Protein 3SJL (pdb70)

Nearest PDB structures (foldseek):
  2j57-assembly1_M  TM=1.000E+00  e=5.718E-24  Paracoccus denitrificans
  2j55-assembly1_L  TM=9.990E-01  e=5.718E-24  Paracoccus denitrificans
  1mae-assembly1_L  TM=1.003E+00  e=5.117E-23  Paracoccus versutus
  2iuv-assembly1_D  TM=9.631E-01  e=2.488E-12  Alcaligenes faecalis
  2iaa-assembly1_B  TM=9.401E-01  e=2.196E-12  Alcaligenes faecalis

Organism: Paracoccus denitrificans (strain Pd 1222) (NCBI:txid318586)

Structure (mmCIF, N/CA/C/O backbone):
data_3SJL
#
_entry.id   3SJL
#
_cell.length_a   55.606
_cell.length_b   89.001
_cell.length_c   104.812
_cell.angle_alpha   67.05
_cell.angle_beta   79.51
_cell.angle_gamma   79.72
#
_symmetry.space_group_name_H-M   'P 1'
#
loop_
_entity.id
_entity.type
_entity.pdbx_description
1 polymer 'Methylamine utilization protein mauG'
2 polymer 'Methylamine dehydrogenase light chain'
3 polymer 'Methylamine dehydrogenase heavy chain'
4 non-polymer 'CALCIUM ION'
5 non-polymer 'SODIUM ION'
6 non-polymer 'HEME C'
7 non-polymer DI(HYDROXYETHYL)ETHER
8 non-polymer 1,2-ETHANEDIOL
9 non-polymer '2-(N-MORPHOLINO)-ETHANESULFONIC ACID'
10 water water
#
loop_
_atom_site.group_PDB
_atom_site.id
_atom_site.type_symbol
_atom_site.label_atom_id
_atom_site.label_alt_id
_atom_site.label_comp_id
_atom_site.label_asym_id
_atom_site.label_entity_id
_atom_site.label_seq_id
_atom_site.pdbx_PDB_ins_code
_atom_site.Cartn_x
_atom_site.Cartn_y
_atom_site.Cartn_z
_atom_site.occupancy
_atom_site.B_iso_or_equiv
_atom_site.auth_seq_id
_atom_site.auth_comp_id
_atom_site.auth_asym_id
_atom_site.auth_atom_id
_atom_site.pdbx_PDB_model_num
ATOM 1 N N . PRO A 1 5 ? 3.357 -50.173 91.759 1.00 61.81 5 PRO A N 1
ATOM 2 C CA . PRO A 1 5 ? 4.331 -51.048 92.514 1.00 61.39 5 PRO A CA 1
ATOM 3 C C . PRO A 1 5 ? 5.796 -50.817 92.015 1.00 59.81 5 PRO A C 1
ATOM 4 O O . PRO A 1 5 ? 6.307 -49.673 92.131 1.00 58.36 5 PRO A O 1
ATOM 6 N N . ALA A 1 6 ? 6.434 -51.869 91.463 1.00 57.72 6 ALA A N 1
ATOM 7 C CA . ALA A 1 6 ? 7.844 -51.844 91.017 1.00 54.70 6 ALA A CA 1
ATOM 8 C C . ALA A 1 6 ? 8.174 -50.829 89.878 1.00 51.94 6 ALA A C 1
ATOM 9 O O . ALA A 1 6 ? 9.291 -50.422 89.795 1.00 48.69 6 ALA A O 1
ATOM 11 N N . ASP A 1 7 ? 7.212 -50.475 88.998 1.00 49.90 7 ASP A N 1
ATOM 12 C CA . ASP A 1 7 ? 7.403 -49.395 87.966 1.00 46.60 7 ASP A CA 1
ATOM 13 C C . ASP A 1 7 ? 7.766 -48.071 88.641 1.00 42.58 7 ASP A C 1
ATOM 14 O O . ASP A 1 7 ? 8.838 -47.445 88.350 1.00 36.23 7 ASP A O 1
ATOM 19 N N . ASP A 1 8 ? 6.846 -47.664 89.535 1.00 38.97 8 ASP A N 1
ATOM 20 C CA . ASP A 1 8 ? 7.047 -46.435 90.242 1.00 35.46 8 ASP A CA 1
ATOM 21 C C . ASP A 1 8 ? 8.294 -46.540 91.123 1.00 31.63 8 ASP A C 1
ATOM 22 O O . ASP A 1 8 ? 9.085 -45.583 91.143 1.00 26.49 8 ASP A O 1
ATOM 27 N N . ALA A 1 9 ? 8.446 -47.659 91.844 1.00 27.15 9 ALA A N 1
ATOM 28 C CA . ALA A 1 9 ? 9.561 -47.761 92.802 1.00 25.32 9 ALA A CA 1
ATOM 29 C C . ALA A 1 9 ? 10.868 -47.786 92.040 1.00 22.04 9 ALA A C 1
ATOM 30 O O . ALA A 1 9 ? 11.866 -47.247 92.512 1.00 20.62 9 ALA A O 1
ATOM 32 N N . LEU A 1 10 ? 10.872 -48.462 90.876 1.00 20.70 10 LEU A N 1
ATOM 33 C CA . LEU A 1 10 ? 12.147 -48.548 90.161 1.00 19.84 10 LEU A CA 1
ATOM 34 C C . LEU A 1 10 ? 12.573 -47.151 89.718 1.00 18.53 10 LEU A C 1
ATOM 35 O O . LEU A 1 10 ? 13.765 -46.742 89.894 1.00 17.11 10 LEU A O 1
ATOM 40 N N . ALA A 1 11 ? 11.650 -46.390 89.100 1.00 18.42 11 ALA A N 1
ATOM 41 C CA . ALA A 1 11 ? 11.976 -45.014 88.721 1.00 19.17 11 ALA A CA 1
ATOM 42 C C . ALA A 1 11 ? 12.406 -44.163 89.917 1.00 18.97 11 ALA A C 1
ATOM 43 O O . ALA A 1 11 ? 13.310 -43.313 89.772 1.00 20.54 11 ALA A O 1
ATOM 45 N N . ALA A 1 12 ? 11.777 -44.370 91.058 1.00 18.76 12 ALA A N 1
ATOM 46 C CA . ALA A 1 12 ? 12.065 -43.526 92.248 1.00 18.26 12 ALA A CA 1
ATOM 47 C C . ALA A 1 12 ? 13.469 -43.799 92.724 1.00 19.63 12 ALA A C 1
ATOM 48 O O . ALA A 1 12 ? 14.160 -42.868 93.301 1.00 18.58 12 ALA A O 1
ATOM 50 N N . LEU A 1 13 ? 13.882 -45.077 92.612 1.00 17.30 13 LEU A N 1
ATOM 51 C CA . LEU A 1 13 ? 15.296 -45.402 92.963 1.00 16.27 13 LEU A CA 1
ATOM 52 C C . LEU A 1 13 ? 16.210 -44.717 91.993 1.00 15.98 13 LEU A C 1
ATOM 53 O O . LEU A 1 13 ? 17.276 -44.193 92.390 1.00 16.27 13 LEU A O 1
ATOM 58 N N . GLY A 1 14 ? 15.873 -44.750 90.676 1.00 15.46 14 GLY A N 1
ATOM 59 C CA . GLY A 1 14 ? 16.703 -44.057 89.675 1.00 15.36 14 GLY A CA 1
ATOM 60 C C . GLY A 1 14 ? 16.761 -42.558 89.992 1.00 16.96 14 GLY A C 1
ATOM 61 O O . GLY A 1 14 ? 17.818 -41.929 89.756 1.00 16.13 14 GLY A O 1
ATOM 62 N N . ALA A 1 15 ? 15.644 -41.999 90.461 1.00 15.38 15 ALA A N 1
ATOM 63 C CA . ALA A 1 15 ? 15.644 -40.510 90.794 1.00 15.57 15 ALA A CA 1
ATOM 64 C C . ALA A 1 15 ? 16.655 -40.154 91.915 1.00 17.82 15 ALA A C 1
ATOM 65 O O . ALA A 1 15 ? 17.344 -39.131 91.847 1.00 18.14 15 ALA A O 1
ATOM 67 N N . GLN A 1 16 ? 16.775 -41.094 92.858 1.00 16.68 16 GLN A N 1
ATOM 68 C CA . GLN A 1 16 ? 17.746 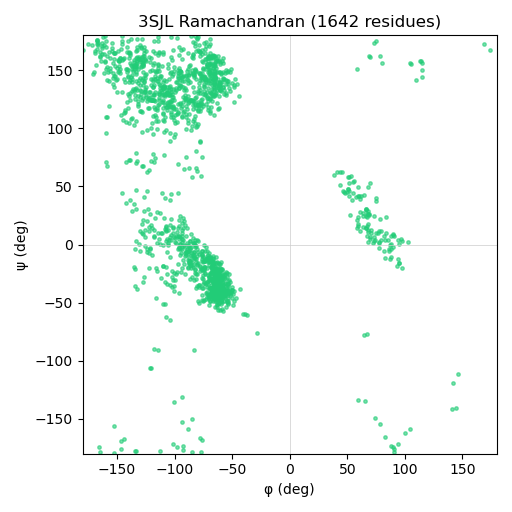-40.916 93.938 1.00 15.47 16 GLN A CA 1
ATOM 69 C C . GLN A 1 16 ? 19.165 -41.018 93.407 1.00 15.76 16 GLN A C 1
ATOM 70 O O . GLN A 1 16 ? 20.064 -40.161 93.673 1.00 15.81 16 GLN A O 1
ATOM 76 N N . LEU A 1 17 ? 19.419 -42.070 92.620 1.00 15.31 17 LEU A N 1
ATOM 77 C CA . LEU A 1 17 ? 20.783 -42.254 92.002 1.00 13.78 17 LEU A CA 1
ATOM 78 C C . LEU A 1 17 ? 21.154 -41.025 91.193 1.00 15.37 17 LEU A C 1
ATOM 79 O O . LEU A 1 17 ? 22.334 -40.695 91.110 1.00 14.71 17 LEU A O 1
ATOM 84 N N . PHE A 1 18 ? 20.186 -40.517 90.425 1.00 14.14 18 PHE A N 1
ATOM 85 C CA . PHE A 1 18 ? 20.494 -39.448 89.425 1.00 15.16 18 PHE A CA 1
ATOM 86 C C . PHE A 1 18 ? 21.072 -38.204 90.072 1.00 14.02 18 PHE A C 1
ATOM 87 O O . PHE A 1 18 ? 21.841 -37.507 89.424 1.00 14.70 18 PHE A O 1
ATOM 95 N N . VAL A 1 19 ? 20.744 -37.965 91.336 1.00 14.36 19 VAL A N 1
ATOM 96 C CA . VAL A 1 19 ? 21.248 -36.766 92.014 1.00 14.94 19 VAL A CA 1
ATOM 97 C C . VAL A 1 19 ? 22.341 -37.029 93.068 1.00 17.13 19 VAL A C 1
ATOM 98 O O . VAL A 1 19 ? 22.724 -36.164 93.806 1.00 16.53 19 VAL A O 1
ATOM 102 N N . ASP A 1 20 ? 22.872 -38.231 93.086 1.00 16.26 20 ASP A N 1
ATOM 103 C CA . ASP A 1 20 ? 23.813 -38.628 94.093 1.00 16.65 20 ASP A CA 1
ATOM 104 C C . ASP A 1 20 ? 25.285 -38.561 93.611 1.00 17.47 20 ASP A C 1
ATOM 105 O O . ASP A 1 20 ? 25.716 -39.364 92.743 1.00 16.63 20 ASP A O 1
ATOM 110 N N . PRO A 1 21 ? 26.077 -37.594 94.181 1.00 17.14 21 PRO A N 1
ATOM 111 C CA . PRO A 1 21 ? 27.505 -37.564 93.745 1.00 15.46 21 PRO A CA 1
ATOM 112 C C . PRO A 1 21 ? 28.302 -38.764 94.169 1.00 14.39 21 PRO A C 1
ATOM 113 O O . PRO A 1 21 ? 29.429 -38.932 93.703 1.00 18.25 21 PRO A O 1
ATOM 117 N N . ALA A 1 22 ? 27.770 -39.596 95.067 1.00 17.79 22 ALA A N 1
ATOM 118 C CA . ALA A 1 22 ? 28.481 -40.852 95.419 1.00 17.60 22 ALA A CA 1
ATOM 119 C C . ALA A 1 22 ? 28.713 -41.798 94.265 1.00 18.85 22 ALA A C 1
ATOM 120 O O . ALA A 1 22 ? 29.508 -42.722 94.367 1.00 20.52 22 ALA A O 1
ATOM 122 N N . LEU A 1 23 ? 28.012 -41.572 93.178 1.00 16.67 23 LEU A N 1
ATOM 123 C CA . LEU A 1 23 ? 28.229 -42.390 91.968 1.00 17.94 23 LEU A CA 1
ATOM 124 C C . LEU A 1 23 ? 29.439 -41.886 91.157 1.00 17.68 23 LEU A C 1
ATOM 125 O O . LEU A 1 23 ? 29.688 -42.433 90.114 1.00 16.68 23 LEU A O 1
ATOM 130 N N . SER A 1 24 ? 30.100 -40.792 91.575 1.00 16.62 24 SER A N 1
ATOM 131 C CA . SER A 1 24 ? 31.239 -40.256 90.739 1.00 15.35 24 SER A CA 1
ATOM 132 C C . SER A 1 24 ? 32.562 -40.602 91.419 1.00 16.36 24 SER A C 1
ATOM 133 O O . SER A 1 24 ? 32.610 -40.684 92.635 1.00 19.27 24 SER A O 1
ATOM 136 N N . ARG A 1 25 ? 33.589 -40.670 90.604 1.00 17.13 25 ARG A N 1
ATOM 137 C CA . ARG A 1 25 ? 34.939 -41.111 91.044 1.00 18.51 25 ARG A CA 1
ATOM 138 C C . ARG A 1 25 ? 35.305 -40.631 92.446 1.00 19.26 25 ARG A C 1
ATOM 139 O O . ARG A 1 25 ? 35.599 -41.472 93.339 1.00 19.07 25 ARG A O 1
ATOM 147 N N . ASN A 1 26 ? 35.336 -39.313 92.611 1.00 18.04 26 ASN A N 1
ATOM 148 C CA . ASN A 1 26 ? 35.724 -38.789 93.942 1.00 18.41 26 ASN A CA 1
ATOM 149 C C . ASN A 1 26 ? 34.560 -38.085 94.680 1.00 19.93 26 ASN A C 1
ATOM 150 O O . ASN A 1 26 ? 34.844 -37.177 95.496 1.00 19.58 26 ASN A O 1
ATOM 155 N N . ALA A 1 27 ? 33.301 -38.486 94.381 1.00 17.68 27 ALA A N 1
ATOM 156 C CA . ALA A 1 27 ? 32.121 -37.957 95.089 1.00 19.37 27 ALA A CA 1
ATOM 157 C C . ALA A 1 27 ? 32.033 -36.421 94.923 1.00 19.12 27 ALA A C 1
ATOM 158 O O . ALA A 1 27 ? 31.846 -35.624 95.865 1.00 21.26 27 ALA A O 1
ATOM 160 N N . THR A 1 28 ? 32.157 -36.020 93.664 1.00 18.29 28 THR A N 1
ATOM 161 C CA . THR A 1 28 ? 32.171 -34.595 93.290 1.00 20.08 28 THR A CA 1
ATOM 162 C C . THR A 1 28 ? 30.945 -34.137 92.503 1.00 19.50 28 THR A C 1
ATOM 163 O O . THR A 1 28 ? 30.626 -32.970 92.447 1.00 20.59 28 THR A O 1
ATOM 167 N N . GLN A 1 29 ? 30.347 -35.037 91.756 1.00 16.55 29 GLN A N 1
ATOM 168 C CA . GLN A 1 29 ? 29.269 -34.641 90.857 1.00 16.88 29 GLN A CA 1
ATOM 169 C C . GLN A 1 29 ? 28.247 -35.753 90.703 1.00 16.65 29 GLN A C 1
ATOM 170 O O . GLN A 1 29 ? 28.554 -36.946 90.920 1.00 16.42 29 GLN A O 1
ATOM 176 N N . SER A 1 30 ? 27.022 -35.378 90.304 1.00 17.27 30 SER A N 1
ATOM 177 C CA . SER A 1 30 ? 25.990 -36.381 90.017 1.00 15.32 30 SER A CA 1
ATOM 178 C C . SER A 1 30 ? 25.634 -36.352 88.520 1.00 16.07 30 SER A C 1
ATOM 179 O O . SER A 1 30 ? 26.056 -35.368 87.834 1.00 15.82 30 SER A O 1
ATOM 182 N N . CYS A 1 31 ? 24.728 -37.221 88.044 1.00 16.52 31 CYS A N 1
ATOM 183 C CA . CYS A 1 31 ? 24.264 -37.124 86.652 1.00 15.17 31 CYS A CA 1
ATOM 184 C C . CYS A 1 31 ? 23.625 -35.719 86.489 1.00 14.92 31 CYS A C 1
ATOM 185 O O . CYS A 1 31 ? 23.818 -35.079 85.452 1.00 15.29 31 CYS A O 1
ATOM 188 N N . ALA A 1 32 ? 22.948 -35.213 87.535 1.00 14.66 32 ALA A N 1
ATOM 189 C CA . ALA A 1 32 ? 22.312 -33.858 87.508 1.00 14.07 32 ALA A CA 1
ATOM 190 C C . ALA A 1 32 ? 23.280 -32.672 87.330 1.00 14.82 32 ALA A C 1
ATOM 191 O O . ALA A 1 32 ? 22.843 -31.608 86.969 1.00 15.55 32 ALA A O 1
ATOM 193 N N . THR A 1 33 ? 24.559 -32.884 87.632 1.00 15.55 33 THR A N 1
ATOM 194 C CA . THR A 1 33 ? 25.565 -31.802 87.490 1.00 16.53 33 THR A CA 1
ATOM 195 C C . THR A 1 33 ? 25.647 -31.374 86.020 1.00 15.57 33 THR A C 1
ATOM 196 O O . THR A 1 33 ? 25.581 -30.117 85.690 1.00 17.49 33 THR A O 1
ATOM 200 N N . CYS A 1 34 ? 25.715 -32.380 85.152 1.00 14.90 34 CYS A N 1
ATOM 201 C CA . CYS A 1 34 ? 25.923 -32.090 83.730 1.00 16.62 34 CYS A CA 1
ATOM 202 C C . CYS A 1 34 ? 24.595 -32.127 83.011 1.00 17.51 34 CYS A C 1
ATOM 203 O O . CYS A 1 34 ? 24.454 -31.483 81.952 1.00 16.43 34 CYS A O 1
ATOM 206 N N . HIS A 1 35 ? 23.640 -32.875 83.575 1.00 14.73 35 HIS A N 1
ATOM 207 C CA . HIS A 1 35 ? 22.333 -32.955 82.843 1.00 16.21 35 HIS A CA 1
ATOM 208 C C . HIS A 1 35 ? 21.321 -32.347 83.850 1.00 15.23 35 HIS A C 1
ATOM 209 O O . HIS A 1 35 ? 20.540 -33.098 84.513 1.00 16.22 35 HIS A O 1
ATOM 216 N N . ASP A 1 36 ? 21.317 -30.991 83.930 1.00 14.88 36 ASP A N 1
ATOM 217 C CA . ASP A 1 36 ? 20.616 -30.318 85.020 1.00 18.55 36 ASP A CA 1
ATOM 218 C C . ASP A 1 36 ? 19.139 -30.178 84.669 1.00 17.85 36 ASP A C 1
ATOM 219 O O . ASP A 1 36 ? 18.798 -29.627 83.601 1.00 18.02 36 ASP A O 1
ATOM 224 N N . PRO A 1 37 ? 18.239 -30.698 85.508 1.00 19.67 37 PRO A N 1
ATOM 225 C CA . PRO A 1 37 ? 16.770 -30.561 85.208 1.00 19.68 37 PRO A CA 1
ATOM 226 C C . PRO A 1 37 ? 16.355 -29.114 85.018 1.00 20.32 37 PRO A C 1
ATOM 227 O O . PRO A 1 37 ? 15.289 -28.877 84.367 1.00 22.31 37 PRO A O 1
ATOM 231 N N . ALA A 1 38 ? 17.104 -28.162 85.573 1.00 20.80 38 ALA A N 1
ATOM 232 C CA . ALA A 1 38 ? 16.744 -26.738 85.399 1.00 19.82 38 ALA A CA 1
ATOM 233 C C . ALA A 1 38 ? 17.066 -26.228 84.024 1.00 20.87 38 ALA A C 1
ATOM 234 O O . ALA A 1 38 ? 16.575 -25.134 83.674 1.00 21.84 38 ALA A O 1
ATOM 236 N N . ARG A 1 39 ? 17.884 -26.975 83.237 1.00 19.53 39 ARG A N 1
ATOM 237 C CA A ARG A 1 39 ? 18.281 -26.549 81.887 0.50 18.74 39 ARG A CA 1
ATOM 238 C CA B ARG A 1 39 ? 18.251 -26.488 81.890 0.50 20.15 39 ARG A CA 1
ATOM 239 C C . ARG A 1 39 ? 18.039 -27.669 80.897 1.00 19.37 39 ARG A C 1
ATOM 240 O O . ARG A 1 39 ? 18.920 -28.007 80.084 1.00 18.25 39 ARG A O 1
ATOM 255 N N . ALA A 1 40 ? 16.832 -28.262 80.946 1.00 18.06 40 ALA A N 1
ATOM 256 C CA . ALA A 1 40 ? 16.468 -29.352 80.020 1.00 18.72 40 ALA A CA 1
ATOM 257 C C . ALA A 1 40 ? 17.539 -30.452 80.024 1.00 17.33 40 ALA A C 1
ATOM 258 O O . ALA A 1 40 ? 17.877 -31.062 78.972 1.00 18.50 40 ALA A O 1
ATOM 260 N N . PHE A 1 41 ? 18.023 -30.773 81.256 1.00 15.41 41 PHE A N 1
ATOM 261 C CA . PHE A 1 41 ? 18.904 -31.953 81.411 1.00 15.01 41 PHE A CA 1
ATOM 262 C C . PHE A 1 41 ? 20.155 -31.763 80.518 1.00 15.06 41 PHE A C 1
ATOM 263 O O . PHE A 1 41 ? 20.610 -32.733 79.943 1.00 15.03 41 PHE A O 1
ATOM 271 N N . THR A 1 42 ? 20.697 -30.538 80.516 1.00 15.82 42 THR A N 1
ATOM 272 C CA . THR A 1 42 ? 21.993 -30.264 79.897 1.00 16.07 42 THR A CA 1
ATOM 273 C C . THR A 1 42 ? 22.764 -29.412 80.876 1.00 16.74 42 THR A C 1
ATOM 274 O O . THR A 1 42 ? 22.269 -29.098 81.977 1.00 17.57 42 THR A O 1
ATOM 278 N N . ASP A 1 43 ? 23.952 -29.020 80.458 1.00 16.03 43 ASP A N 1
ATOM 279 C CA . ASP A 1 43 ? 24.867 -28.396 81.425 1.00 17.35 43 ASP A CA 1
ATOM 280 C C . ASP A 1 43 ? 24.732 -26.867 81.473 1.00 19.11 43 ASP A C 1
ATOM 281 O O . ASP A 1 43 ? 25.069 -26.248 80.456 1.00 20.17 43 ASP A O 1
ATOM 286 N N . PRO A 1 44 ? 24.274 -26.280 82.609 1.00 19.47 44 PRO A N 1
ATOM 287 C CA . PRO A 1 44 ? 24.023 -24.831 82.713 1.00 22.42 44 PRO A CA 1
ATOM 288 C C . PRO A 1 44 ? 25.308 -24.071 82.946 1.00 22.93 44 PRO A C 1
ATOM 289 O O . PRO A 1 44 ? 25.313 -22.801 82.822 1.00 22.77 44 PRO A O 1
ATOM 293 N N . ARG A 1 45 ? 26.437 -24.786 83.151 1.00 25.12 45 ARG A N 1
ATOM 294 C CA . ARG A 1 45 ? 27.706 -24.101 83.554 1.00 26.23 45 ARG A CA 1
ATOM 295 C C . ARG A 1 45 ? 28.490 -23.509 82.392 1.00 29.48 45 ARG A C 1
ATOM 296 O O . ARG A 1 45 ? 28.533 -24.207 81.369 1.00 29.05 45 ARG A O 1
ATOM 304 N N . GLY A 1 63 ? 36.778 -33.428 78.705 1.00 44.11 63 GLY A N 1
ATOM 305 C CA . GLY A 1 63 ? 36.048 -33.990 77.512 1.00 41.46 63 GLY A CA 1
ATOM 306 C C . GLY A 1 63 ? 35.741 -33.044 76.292 1.00 39.64 63 GLY A C 1
ATOM 307 O O . GLY A 1 63 ? 35.515 -31.876 76.438 1.00 41.40 63 GLY A O 1
ATOM 308 N N . ASP A 1 64 ? 35.661 -33.598 75.092 1.00 35.35 64 ASP A N 1
ATOM 309 C CA . ASP A 1 64 ? 35.567 -32.903 73.791 1.00 31.10 64 ASP A CA 1
ATOM 310 C C . ASP A 1 64 ? 34.095 -32.770 73.197 1.00 27.63 64 ASP A C 1
ATOM 311 O O . ASP A 1 64 ? 33.767 -31.853 72.351 1.00 28.58 64 ASP A O 1
ATOM 316 N N . ARG A 1 65 ? 33.186 -33.668 73.615 1.00 21.10 65 ARG A N 1
ATOM 317 C CA . ARG A 1 65 ? 31.816 -33.606 73.136 1.00 17.22 65 ARG A CA 1
ATOM 318 C C . ARG A 1 65 ? 30.928 -32.836 74.114 1.00 17.45 65 ARG A C 1
ATOM 319 O O . ARG A 1 65 ? 31.148 -32.832 75.376 1.00 18.69 65 ARG A O 1
ATOM 327 N N . ASN A 1 66 ? 29.925 -32.189 73.505 1.00 17.98 66 ASN A N 1
ATOM 328 C CA . ASN A 1 66 ? 28.965 -31.376 74.221 1.00 19.37 66 ASN A CA 1
ATOM 329 C C . ASN A 1 66 ? 27.928 -32.352 74.929 1.00 16.76 66 ASN A C 1
ATOM 330 O O . ASN A 1 66 ? 27.656 -33.492 74.429 1.00 18.45 66 ASN A O 1
ATOM 335 N N . THR A 1 67 ? 27.471 -31.939 76.116 1.00 16.81 67 THR A N 1
ATOM 336 C CA . THR A 1 67 ? 26.547 -32.765 76.886 1.00 15.92 67 THR A CA 1
ATOM 337 C C . THR A 1 67 ? 25.090 -32.684 76.332 1.00 14.28 67 THR A C 1
ATOM 338 O O . THR A 1 67 ? 24.493 -31.580 76.245 1.00 15.19 67 THR A O 1
ATOM 342 N N . PRO A 1 68 ? 24.585 -33.770 75.833 1.00 16.43 68 PRO A N 1
ATOM 343 C CA . PRO A 1 68 ? 23.275 -33.660 75.229 1.00 14.79 68 PRO A CA 1
ATOM 344 C C . PRO A 1 68 ? 22.136 -33.760 76.252 1.00 16.29 68 PRO A C 1
ATOM 345 O O . PRO A 1 68 ? 22.290 -34.312 77.350 1.00 16.03 68 PRO A O 1
ATOM 349 N N . THR A 1 69 ? 20.934 -33.342 75.849 1.00 15.72 69 THR A N 1
ATOM 350 C CA . THR A 1 69 ? 19.804 -33.455 76.720 1.00 14.88 69 THR A CA 1
ATOM 351 C C . THR A 1 69 ? 19.347 -34.859 76.962 1.00 15.64 69 THR A C 1
ATOM 352 O O . THR A 1 69 ? 19.364 -35.708 76.024 1.00 17.32 69 THR A O 1
ATOM 356 N N . LEU A 1 70 ? 18.874 -35.118 78.187 1.00 15.85 70 LEU A N 1
ATOM 357 C CA . LEU A 1 70 ? 18.273 -36.395 78.508 1.00 15.21 70 LEU A CA 1
ATOM 358 C C . LEU A 1 70 ? 16.707 -36.351 78.171 1.00 16.04 70 LEU A C 1
ATOM 359 O O . LEU A 1 70 ? 16.074 -37.383 78.124 1.00 16.22 70 LEU A O 1
ATOM 364 N N . GLY A 1 71 ? 16.171 -35.141 77.943 1.00 17.27 71 GLY A N 1
ATOM 365 C CA . GLY A 1 71 ? 14.732 -35.010 77.624 1.00 16.56 71 GLY A CA 1
ATOM 366 C C . GLY A 1 71 ? 14.519 -35.804 76.326 1.00 15.73 71 GLY A C 1
ATOM 367 O O . GLY A 1 71 ? 15.316 -35.672 75.382 1.00 16.33 71 GLY A O 1
ATOM 368 N N . TYR A 1 72 ? 13.471 -36.621 76.334 1.00 14.67 72 TYR A N 1
ATOM 369 C CA . TYR A 1 72 ? 12.960 -37.368 75.109 1.00 15.37 72 TYR A CA 1
ATOM 370 C C . TYR A 1 72 ? 13.934 -38.427 74.657 1.00 17.16 72 TYR A C 1
ATOM 371 O O . TYR A 1 72 ? 13.660 -39.141 73.657 1.00 17.17 72 TYR A O 1
ATOM 380 N N . ALA A 1 73 ? 15.051 -38.638 75.349 1.00 16.63 73 ALA A N 1
ATOM 381 C CA . ALA A 1 73 ? 15.975 -39.707 74.992 1.00 15.54 73 ALA A CA 1
ATOM 382 C C . ALA A 1 73 ? 15.313 -41.088 75.097 1.00 15.32 73 ALA A C 1
ATOM 383 O O . ALA A 1 73 ? 15.693 -42.006 74.359 1.00 15.85 73 ALA A O 1
ATOM 385 N N . ALA A 1 74 ? 14.321 -41.208 75.982 1.00 15.86 74 ALA A N 1
ATOM 386 C CA . ALA A 1 74 ? 13.610 -42.487 76.127 1.00 17.24 74 ALA A CA 1
ATOM 387 C C . ALA A 1 74 ? 12.780 -42.867 74.906 1.00 17.41 74 ALA A C 1
ATOM 388 O O . ALA A 1 74 ? 12.304 -44.019 74.827 1.00 20.88 74 ALA A O 1
ATOM 390 N N . LEU A 1 75 ? 12.543 -41.922 73.997 1.00 18.73 75 LEU A N 1
ATOM 391 C CA . LEU A 1 75 ? 11.795 -42.260 72.727 1.00 17.69 75 LEU A CA 1
ATOM 392 C C . LEU A 1 75 ? 12.700 -42.862 71.631 1.00 17.54 75 LEU A C 1
ATOM 393 O O . LEU A 1 75 ? 12.168 -43.408 70.596 1.00 18.26 75 LEU A O 1
ATOM 398 N N . VAL A 1 76 ? 14.020 -42.898 71.841 1.00 16.86 76 VAL A N 1
ATOM 399 C CA . VAL A 1 76 ? 14.957 -43.387 70.771 1.00 15.80 76 VAL A CA 1
ATOM 400 C C . VAL A 1 76 ? 14.929 -44.920 70.773 1.00 14.47 76 VAL A C 1
ATOM 401 O O . VAL A 1 76 ? 15.104 -45.533 71.859 1.00 16.75 76 VAL A O 1
ATOM 405 N N . PRO A 1 77 ? 14.776 -45.557 69.594 1.00 16.27 77 PRO A N 1
ATOM 406 C CA . PRO A 1 77 ? 14.863 -46.957 69.590 1.00 16.10 77 PRO A CA 1
ATOM 407 C C . PRO A 1 77 ? 16.248 -47.519 69.931 1.00 18.15 77 PRO A C 1
ATOM 408 O O . PRO A 1 77 ? 17.267 -46.822 69.805 1.00 18.68 77 PRO A O 1
ATOM 412 N N . ALA A 1 78 ? 16.250 -48.817 70.293 1.00 17.80 78 ALA A N 1
ATOM 413 C CA . ALA A 1 78 ? 17.569 -49.448 70.575 1.00 18.23 78 ALA A CA 1
ATOM 414 C C . ALA A 1 78 ? 18.358 -49.468 69.258 1.00 17.75 78 ALA A C 1
ATOM 415 O O . ALA A 1 78 ? 17.799 -49.596 68.149 1.00 18.10 78 ALA A O 1
ATOM 417 N N . PHE A 1 79 ? 19.662 -49.347 69.393 1.00 17.72 79 PHE A N 1
ATOM 418 C CA . PHE A 1 79 ? 20.537 -49.354 68.207 1.00 16.37 79 PHE A CA 1
ATOM 419 C C . PHE A 1 79 ? 20.410 -50.574 67.357 1.00 15.78 79 PHE A C 1
ATOM 420 O O . PHE A 1 79 ? 20.409 -51.745 67.884 1.00 18.33 79 PHE A O 1
ATOM 428 N N . HIS A 1 80 ? 20.225 -50.295 66.065 1.00 16.07 80 HIS A N 1
ATOM 429 C CA . HIS A 1 80 ? 20.175 -51.368 65.112 1.00 17.01 80 HIS A CA 1
ATOM 430 C C . HIS A 1 80 ? 20.574 -50.952 63.705 1.00 18.69 80 HIS A C 1
ATOM 431 O O . HIS A 1 80 ? 20.641 -49.781 63.385 1.00 19.79 80 HIS A O 1
ATOM 438 N N . ARG A 1 81 ? 20.769 -51.948 62.835 1.00 19.69 81 ARG A N 1
ATOM 439 C CA . ARG A 1 81 ? 21.001 -51.655 61.425 1.00 21.00 81 ARG A CA 1
ATOM 440 C C . ARG A 1 81 ? 19.658 -51.960 60.710 1.00 21.32 81 ARG A C 1
ATOM 441 O O . ARG A 1 81 ? 19.120 -53.098 60.795 1.00 22.02 81 ARG A O 1
ATOM 449 N N . ASP A 1 82 ? 19.064 -50.961 60.005 1.00 21.33 82 ASP A N 1
ATOM 450 C CA . ASP A 1 82 ? 17.792 -51.273 59.368 1.00 23.69 82 ASP A CA 1
ATOM 451 C C . ASP A 1 82 ? 17.993 -52.019 58.072 1.00 25.18 82 ASP A C 1
ATOM 452 O O . ASP A 1 82 ? 19.123 -52.241 57.675 1.00 25.41 82 ASP A O 1
ATOM 457 N N . ALA A 1 83 ? 16.895 -52.432 57.420 1.00 26.19 83 ALA A N 1
ATOM 458 C CA . ALA A 1 83 ? 17.018 -53.315 56.278 1.00 29.09 83 ALA A CA 1
ATOM 459 C C . ALA A 1 83 ? 17.638 -52.575 55.074 1.00 30.54 83 ALA A C 1
ATOM 460 O O . ALA A 1 83 ? 18.084 -53.234 54.177 1.00 31.85 83 ALA A O 1
ATOM 462 N N . ASN A 1 84 ? 17.729 -51.238 55.076 1.00 31.68 84 ASN A N 1
ATOM 463 C CA . ASN A 1 84 ? 18.466 -50.595 53.968 1.00 33.43 84 ASN A CA 1
ATOM 464 C C . ASN A 1 84 ? 19.935 -50.341 54.324 1.00 33.13 84 ASN A C 1
ATOM 465 O O . ASN A 1 84 ? 20.626 -49.661 53.573 1.00 34.03 84 ASN A O 1
ATOM 470 N N . GLY A 1 85 ? 20.395 -50.835 55.463 1.00 29.37 85 GLY A N 1
ATOM 471 C CA . GLY A 1 85 ? 21.788 -50.673 55.770 1.00 26.45 85 GLY A CA 1
ATOM 472 C C . GLY A 1 85 ? 22.069 -49.389 56.518 1.00 22.99 85 GLY A C 1
ATOM 473 O O . GLY A 1 85 ? 23.216 -49.068 56.667 1.00 23.57 85 GLY A O 1
ATOM 474 N N . LYS A 1 86 ? 21.043 -48.656 56.949 1.00 21.58 86 LYS A N 1
ATOM 475 C CA . LYS A 1 86 ? 21.306 -47.457 57.748 1.00 20.35 86 LYS A CA 1
ATOM 476 C C . LYS A 1 86 ? 21.244 -47.780 59.185 1.00 21.23 86 LYS A C 1
ATOM 477 O O . LYS A 1 86 ? 20.312 -48.447 59.637 1.00 20.80 86 LYS A O 1
ATOM 483 N N . TYR A 1 87 ? 22.211 -47.250 59.956 1.00 17.85 87 TYR A N 1
ATOM 484 C CA . TYR A 1 87 ? 22.110 -47.499 61.405 1.00 18.09 87 TYR A CA 1
ATOM 485 C C . TYR A 1 87 ? 21.188 -46.521 62.101 1.00 17.57 87 TYR A C 1
ATOM 486 O O . TYR A 1 87 ? 21.100 -45.359 61.635 1.00 16.54 87 TYR A O 1
ATOM 495 N N . LYS A 1 88 ? 20.443 -46.940 63.150 1.00 17.59 88 LYS A N 1
ATOM 496 C CA . LYS A 1 88 ? 19.476 -45.999 63.732 1.00 18.81 88 LYS A CA 1
ATOM 497 C C . LYS A 1 88 ? 19.398 -46.307 65.207 1.00 18.20 88 LYS A C 1
ATOM 498 O O . LYS A 1 88 ? 19.547 -47.473 65.638 1.00 18.55 88 LYS A O 1
ATOM 504 N N . GLY A 1 89 ? 19.160 -45.277 66.000 1.00 17.56 89 GLY A N 1
ATOM 505 C CA . GLY A 1 89 ? 18.811 -45.586 67.432 1.00 17.55 89 GLY A CA 1
ATOM 506 C C . GLY A 1 89 ? 20.076 -45.538 68.299 1.00 17.88 89 GLY A C 1
ATOM 507 O O . GLY A 1 89 ? 21.156 -45.142 67.838 1.00 18.01 89 GLY A O 1
ATOM 508 N N . GLY A 1 90 ? 19.973 -45.947 69.561 1.00 16.97 90 GLY A N 1
ATOM 509 C CA . GLY A 1 90 ? 21.113 -46.024 70.429 1.00 15.51 90 GLY A CA 1
ATOM 510 C C . GLY A 1 90 ? 21.276 -44.696 71.167 1.00 17.74 90 GLY A C 1
ATOM 511 O O . GLY A 1 90 ? 20.493 -43.798 71.008 1.00 19.19 90 GLY A O 1
ATOM 512 N N . GLN A 1 91 ? 22.355 -44.602 71.941 1.00 15.76 91 GLN A N 1
ATOM 513 C CA . GLN A 1 91 ? 22.600 -43.407 72.804 1.00 15.32 91 GLN A CA 1
ATOM 514 C C . GLN A 1 91 ? 24.103 -43.095 72.690 1.00 16.48 91 GLN A C 1
ATOM 515 O O . GLN A 1 91 ? 24.938 -43.973 72.337 1.00 16.91 91 GLN A O 1
ATOM 521 N N . PHE A 1 92 ? 24.411 -41.861 73.104 1.00 14.14 92 PHE A N 1
ATOM 522 C CA . PHE A 1 92 ? 25.716 -41.154 72.827 1.00 15.72 92 PHE A CA 1
ATOM 523 C C . PHE A 1 92 ? 25.719 -40.577 71.440 1.00 15.32 92 PHE A C 1
ATOM 524 O O . PHE A 1 92 ? 25.009 -41.036 70.525 1.00 15.89 92 PHE A O 1
ATOM 532 N N . TRP A 1 93 ? 26.543 -39.550 71.239 1.00 14.67 93 TRP A N 1
ATOM 533 C CA . TRP A 1 93 ? 26.633 -38.937 69.908 1.00 15.68 93 TRP A CA 1
ATOM 534 C C . TRP A 1 93 ? 27.072 -39.957 68.862 1.00 17.70 93 TRP A C 1
ATOM 535 O O . TRP A 1 93 ? 26.750 -39.743 67.682 1.00 16.33 93 TRP A O 1
ATOM 546 N N . ASP A 1 94 ? 27.848 -40.999 69.265 1.00 17.65 94 ASP A N 1
ATOM 547 C CA . ASP A 1 94 ? 28.328 -41.990 68.276 1.00 15.51 94 ASP A CA 1
ATOM 548 C C . ASP A 1 94 ? 27.586 -43.339 68.427 1.00 15.94 94 ASP A C 1
ATOM 549 O O . ASP A 1 94 ? 27.976 -44.344 67.830 1.00 18.93 94 ASP A O 1
ATOM 554 N N . GLY A 1 95 ? 26.454 -43.333 69.162 1.00 15.05 95 GLY A N 1
ATOM 555 C CA . GLY A 1 95 ? 25.627 -44.530 69.193 1.00 17.04 95 GLY A CA 1
ATOM 556 C C . GLY A 1 95 ? 26.242 -45.708 69.900 1.00 17.41 95 GLY A C 1
ATOM 557 O O . GLY A 1 95 ? 25.748 -46.824 69.691 1.00 19.38 95 GLY A O 1
ATOM 558 N N . ARG A 1 96 ? 27.277 -45.484 70.731 1.00 15.98 96 ARG A N 1
ATOM 559 C CA . ARG A 1 96 ? 28.031 -46.660 71.190 1.00 16.29 96 ARG A CA 1
ATOM 560 C C . ARG A 1 96 ? 27.337 -47.404 72.388 1.00 17.17 96 ARG A C 1
ATOM 561 O O . ARG A 1 96 ? 27.844 -48.478 72.808 1.00 17.48 96 ARG A O 1
ATOM 569 N N . ALA A 1 97 ? 26.180 -46.869 72.853 1.00 17.48 97 ALA A N 1
ATOM 570 C CA . ALA A 1 97 ? 25.365 -47.572 73.843 1.00 17.66 97 ALA A CA 1
ATOM 571 C C . ALA A 1 97 ? 24.052 -47.997 73.139 1.00 16.91 97 ALA A C 1
ATOM 572 O O . ALA A 1 97 ? 23.426 -47.191 72.378 1.00 17.31 97 ALA A O 1
ATOM 574 N N . ASP A 1 98 ? 23.621 -49.275 73.304 1.00 16.82 98 ASP A N 1
ATOM 575 C CA . ASP A 1 98 ? 22.408 -49.692 72.617 1.00 16.61 98 ASP A CA 1
ATOM 576 C C . ASP A 1 98 ? 21.114 -49.020 73.015 1.00 18.11 98 ASP A C 1
ATOM 577 O O . ASP A 1 98 ? 20.200 -48.910 72.209 1.00 18.03 98 ASP A O 1
ATOM 582 N N . ASP A 1 99 ? 21.029 -48.572 74.273 1.00 15.93 99 ASP A N 1
ATOM 583 C CA . ASP A 1 99 ? 19.814 -48.066 74.823 1.00 15.74 99 ASP A CA 1
ATOM 584 C C . ASP A 1 99 ? 20.205 -47.314 76.139 1.00 15.24 99 ASP A C 1
ATOM 585 O O . ASP A 1 99 ? 21.414 -47.217 76.502 1.00 17.59 99 ASP A O 1
ATOM 590 N N . LEU A 1 100 ? 19.180 -46.889 76.841 1.00 14.62 100 LEU A N 1
ATOM 591 C CA . LEU A 1 100 ? 19.481 -46.026 78.025 1.00 16.25 100 LEU A CA 1
ATOM 592 C C . LEU A 1 100 ? 20.102 -46.896 79.162 1.00 15.90 100 LEU A C 1
ATOM 593 O O . LEU A 1 100 ? 20.926 -46.390 79.935 1.00 15.57 100 LEU A O 1
ATOM 598 N N . LYS A 1 101 ? 19.692 -48.175 79.300 1.00 16.26 101 LYS A N 1
ATOM 599 C CA . LYS A 1 101 ? 20.313 -48.943 80.402 1.00 15.34 101 LYS A CA 1
ATOM 600 C C . LYS A 1 101 ? 21.822 -49.158 80.098 1.00 17.62 101 LYS A C 1
ATOM 601 O O . LYS A 1 101 ? 22.674 -48.999 80.981 1.00 17.50 101 LYS A O 1
ATOM 607 N N . GLN A 1 102 ? 22.182 -49.541 78.849 1.00 16.72 102 GLN A N 1
ATOM 608 C CA A GLN A 1 102 ? 23.588 -49.684 78.529 0.50 14.86 102 GLN A CA 1
ATOM 609 C CA B GLN A 1 102 ? 23.587 -49.694 78.523 0.50 17.23 102 GLN A CA 1
ATOM 610 C C . GLN A 1 102 ? 24.333 -48.354 78.674 1.00 15.71 102 GLN A C 1
ATOM 611 O O . GLN A 1 102 ? 25.442 -48.330 79.118 1.00 16.05 102 GLN A O 1
ATOM 622 N N . GLN A 1 103 ? 23.695 -47.271 78.280 1.00 15.21 103 GLN A N 1
ATOM 623 C CA . GLN A 1 103 ? 24.323 -45.955 78.400 1.00 16.21 103 GLN A CA 1
ATOM 624 C C . GLN A 1 103 ? 24.616 -45.668 79.856 1.00 16.15 103 GLN A C 1
ATOM 625 O O . GLN A 1 103 ? 25.698 -45.167 80.189 1.00 16.27 103 GLN A O 1
ATOM 631 N N . ALA A 1 104 ? 23.661 -45.993 80.735 1.00 16.08 104 ALA A N 1
ATOM 632 C CA . ALA A 1 104 ? 23.930 -45.623 82.164 1.00 15.14 104 ALA A CA 1
ATOM 633 C C . ALA A 1 104 ? 25.117 -46.376 82.719 1.00 15.08 104 ALA A C 1
ATOM 634 O O . ALA A 1 104 ? 25.915 -45.805 83.524 1.00 16.50 104 ALA A O 1
ATOM 636 N N . GLY A 1 105 ? 25.213 -47.659 82.375 1.00 16.98 105 GLY A N 1
ATOM 637 C CA . GLY A 1 105 ? 26.397 -48.432 82.777 1.00 17.42 105 GLY A CA 1
ATOM 638 C C . GLY A 1 105 ? 27.669 -47.837 82.172 1.00 18.89 105 GLY A C 1
ATOM 639 O O . GLY A 1 105 ? 28.646 -47.633 82.887 1.00 19.31 105 GLY A O 1
ATOM 640 N N . GLN A 1 106 ? 27.599 -47.464 80.882 1.00 15.95 106 GLN A N 1
ATOM 641 C CA . GLN A 1 106 ? 28.780 -46.817 80.298 1.00 14.78 106 GLN A CA 1
ATOM 642 C C . GLN A 1 106 ? 29.075 -45.502 81.017 1.00 15.76 106 GLN A C 1
ATOM 643 O O . GLN A 1 106 ? 30.267 -45.189 81.258 1.00 15.65 106 GLN A O 1
ATOM 649 N N . SER A 1 107 ? 28.017 -44.751 81.325 1.00 13.95 107 SER A N 1
ATOM 650 C CA . SER A 1 107 ? 28.248 -43.420 81.950 1.00 14.66 107 SER A CA 1
ATOM 651 C C . SER A 1 107 ? 28.966 -43.583 83.312 1.00 16.29 107 SER A C 1
ATOM 652 O O . SER A 1 107 ? 29.832 -42.797 83.684 1.00 16.51 107 SER A O 1
ATOM 655 N N . MET A 1 108 ? 28.530 -44.566 84.083 1.00 14.63 108 MET A N 1
ATOM 656 C CA . MET A 1 108 ? 29.098 -44.694 85.455 1.00 15.79 108 MET A CA 1
ATOM 657 C C . MET A 1 108 ? 30.609 -44.936 85.360 1.00 16.27 108 MET A C 1
ATOM 658 O O . MET A 1 108 ? 31.378 -44.527 86.219 1.00 16.89 108 MET A O 1
ATOM 663 N N . LEU A 1 109 ? 31.034 -45.620 84.277 1.00 16.55 109 LEU A N 1
ATOM 664 C CA . LEU A 1 109 ? 32.506 -45.896 84.140 1.00 16.52 109 LEU A CA 1
ATOM 665 C C . LEU A 1 109 ? 33.205 -44.998 83.129 1.00 18.49 109 LEU A C 1
ATOM 666 O O . LEU A 1 109 ? 34.439 -45.180 82.843 1.00 20.14 109 LEU A O 1
ATOM 671 N N . ASN A 1 110 ? 32.484 -44.036 82.552 1.00 16.47 110 ASN A N 1
ATOM 672 C CA . ASN A 1 110 ? 33.062 -43.214 81.478 1.00 17.35 110 ASN A CA 1
ATOM 673 C C . ASN A 1 110 ? 33.929 -42.094 82.085 1.00 17.16 110 ASN A C 1
ATOM 674 O O . ASN A 1 110 ? 33.447 -41.291 82.946 1.00 17.69 110 ASN A O 1
ATOM 679 N N . PRO A 1 111 ? 35.197 -41.988 81.622 1.00 19.50 111 PRO A N 1
ATOM 680 C CA . PRO A 1 111 ? 36.041 -40.882 82.187 1.00 20.51 111 PRO A CA 1
ATOM 681 C C . PRO A 1 111 ? 35.478 -39.519 81.934 1.00 22.13 111 PRO A C 1
ATOM 682 O O . PRO A 1 111 ? 35.856 -38.617 82.732 1.00 22.67 111 PRO A O 1
ATOM 686 N N . VAL A 1 112 ? 34.611 -39.365 80.918 1.00 21.18 112 VAL A N 1
ATOM 687 C CA . VAL A 1 112 ? 34.065 -38.024 80.719 1.00 22.08 112 VAL A CA 1
ATOM 688 C C . VAL A 1 112 ? 32.662 -37.817 81.298 1.00 19.54 112 VAL A C 1
ATOM 689 O O . VAL A 1 112 ? 32.085 -36.724 81.180 1.00 21.43 112 VAL A O 1
ATOM 693 N N . GLU A 1 113 ? 32.180 -38.849 82.000 1.00 17.48 113 GLU A N 1
ATOM 694 C CA . GLU A 1 113 ? 30.948 -38.683 82.771 1.00 16.69 113 GLU A CA 1
ATOM 695 C C . GLU A 1 113 ? 31.308 -38.966 84.231 1.00 17.23 113 GLU A C 1
ATOM 696 O O . GLU A 1 113 ? 31.943 -38.131 84.883 1.00 17.65 113 GLU A O 1
ATOM 702 N N . MET A 1 114 ? 30.909 -40.118 84.775 1.00 15.83 114 MET A N 1
ATOM 703 C CA . MET A 1 114 ? 31.034 -40.297 86.232 1.00 15.82 114 MET A CA 1
ATOM 704 C C . MET A 1 114 ? 32.435 -40.789 86.635 1.00 18.56 114 MET A C 1
ATOM 705 O O . MET A 1 114 ? 32.875 -40.608 87.796 1.00 17.55 114 MET A O 1
ATOM 710 N N . ALA A 1 115 ? 33.056 -41.491 85.703 1.00 17.77 115 ALA A N 1
ATOM 711 C CA . ALA A 1 115 ? 34.491 -41.846 85.815 1.00 17.91 115 ALA A CA 1
ATOM 712 C C . ALA A 1 115 ? 34.803 -42.839 86.977 1.00 20.07 115 ALA A C 1
ATOM 713 O O . ALA A 1 115 ? 35.918 -42.796 87.535 1.00 18.22 115 ALA A O 1
ATOM 715 N N . MET A 1 116 ? 33.837 -43.684 87.398 1.00 18.11 116 MET A N 1
ATOM 716 C CA . MET A 1 116 ? 34.179 -44.694 88.409 1.00 19.26 116 MET A CA 1
ATOM 717 C C . MET A 1 116 ? 35.143 -45.684 87.786 1.00 18.51 116 MET A C 1
ATOM 718 O O . MET A 1 116 ? 35.069 -45.963 86.548 1.00 19.61 116 MET A O 1
ATOM 723 N N . PRO A 1 117 ? 36.062 -46.227 88.602 1.00 21.52 117 PRO A N 1
ATOM 724 C CA . PRO A 1 117 ? 37.090 -47.035 88.013 1.00 22.89 117 PRO A CA 1
ATOM 725 C C . PRO A 1 117 ? 36.603 -48.429 87.607 1.00 23.48 117 PRO A C 1
ATOM 726 O O . PRO A 1 117 ? 37.135 -48.992 86.642 1.00 24.85 117 PRO A O 1
ATOM 730 N N . ASP A 1 118 ? 35.601 -48.977 88.291 1.00 22.15 118 ASP A N 1
ATOM 731 C CA . ASP A 1 118 ? 35.108 -50.314 87.923 1.00 23.58 118 ASP A CA 1
ATOM 732 C C . ASP A 1 118 ? 33.762 -50.530 88.639 1.00 23.36 118 ASP A C 1
ATOM 733 O O . ASP A 1 118 ? 33.333 -49.721 89.488 1.00 22.26 118 ASP A O 1
ATOM 738 N N . ARG A 1 119 ? 33.118 -51.634 88.299 1.00 22.35 119 ARG A N 1
ATOM 739 C CA . ARG A 1 119 ? 31.855 -51.995 88.861 1.00 22.04 119 ARG A CA 1
ATOM 740 C C . ARG A 1 119 ? 31.893 -52.278 90.325 1.00 25.08 119 ARG A C 1
ATOM 741 O O . ARG A 1 119 ? 30.942 -51.868 91.037 1.00 23.59 119 ARG A O 1
ATOM 749 N N . ALA A 1 120 ? 32.989 -52.881 90.852 1.00 23.72 120 ALA A N 1
ATOM 750 C CA . ALA A 1 120 ? 33.058 -53.063 92.313 1.00 25.31 120 ALA A CA 1
ATOM 751 C C . ALA A 1 120 ? 33.060 -51.750 93.118 1.00 23.76 120 ALA A C 1
ATOM 752 O O . ALA A 1 120 ? 32.526 -51.652 94.213 1.00 23.95 120 ALA A O 1
ATOM 754 N N . ALA A 1 121 ? 33.717 -50.732 92.562 1.00 23.50 121 ALA A N 1
ATOM 755 C CA . ALA A 1 121 ? 33.782 -49.427 93.297 1.00 22.02 121 ALA A CA 1
ATOM 756 C C . ALA A 1 121 ? 32.366 -48.875 93.349 1.00 21.11 121 ALA A C 1
ATOM 757 O O . ALA A 1 121 ? 32.037 -48.202 94.327 1.00 21.56 121 ALA A O 1
ATOM 759 N N . VAL A 1 122 ? 31.598 -49.064 92.270 1.00 20.98 122 VAL A N 1
ATOM 760 C CA . VAL A 1 122 ? 30.200 -48.585 92.296 1.00 18.76 122 VAL A CA 1
ATOM 761 C C . VAL A 1 122 ? 29.424 -49.347 93.400 1.00 20.35 122 VAL A C 1
ATOM 762 O O . VAL A 1 122 ? 28.721 -48.742 94.224 1.00 19.24 122 VAL A O 1
ATOM 766 N N . ALA A 1 123 ? 29.508 -50.667 93.373 1.00 20.67 123 ALA A N 1
ATOM 767 C CA . ALA A 1 123 ? 28.762 -51.425 94.382 1.00 21.76 123 ALA A CA 1
ATOM 768 C C . ALA A 1 123 ? 29.144 -51.025 95.810 1.00 22.95 123 ALA A C 1
ATOM 769 O O . ALA A 1 123 ? 28.295 -50.962 96.692 1.00 21.26 123 ALA A O 1
ATOM 771 N N . ALA A 1 124 ? 30.414 -50.769 96.027 1.00 23.31 124 ALA A N 1
ATOM 772 C CA . ALA A 1 124 ? 30.864 -50.392 97.376 1.00 22.90 124 ALA A CA 1
ATOM 773 C C . ALA A 1 124 ? 30.209 -49.057 97.818 1.00 24.30 124 ALA A C 1
ATOM 774 O O . ALA A 1 124 ? 29.876 -48.860 98.987 1.00 23.12 124 ALA A O 1
ATOM 776 N N . ARG A 1 125 ? 30.079 -48.104 96.873 1.00 22.55 125 ARG A N 1
ATOM 777 C CA . ARG A 1 125 ? 29.432 -46.832 97.239 1.00 22.44 125 ARG A CA 1
ATOM 778 C C . ARG A 1 125 ? 27.953 -47.114 97.564 1.00 18.75 125 ARG A C 1
ATOM 779 O O . ARG A 1 125 ? 27.396 -46.551 98.512 1.00 23.24 125 ARG A O 1
ATOM 787 N N . LEU A 1 126 ? 27.296 -47.989 96.796 1.00 20.09 126 LEU A N 1
ATOM 788 C CA . LEU A 1 126 ? 25.868 -48.252 97.053 1.00 19.67 126 LEU A CA 1
ATOM 789 C C . LEU A 1 126 ? 25.659 -48.896 98.424 1.00 21.97 126 LEU A C 1
ATOM 790 O O . LEU A 1 126 ? 24.696 -48.512 99.138 1.00 21.54 126 LEU A O 1
ATOM 795 N N . ARG A 1 127 ? 26.598 -49.802 98.783 1.00 23.66 127 ARG A N 1
ATOM 796 C CA . ARG A 1 127 ? 26.550 -50.526 100.080 1.00 27.63 127 ARG A CA 1
ATOM 797 C C . ARG A 1 127 ? 26.707 -49.613 101.268 1.00 28.54 127 ARG A C 1
ATOM 798 O O . ARG A 1 127 ? 26.229 -49.955 102.365 1.00 32.28 127 ARG A O 1
ATOM 806 N N . ASP A 1 128 ? 27.401 -48.500 101.093 1.00 30.08 128 ASP A N 1
ATOM 807 C CA . ASP A 1 128 ? 27.649 -47.538 102.212 1.00 31.77 128 ASP A CA 1
ATOM 808 C C . ASP A 1 128 ? 26.377 -46.844 102.652 1.00 31.11 128 ASP A C 1
ATOM 809 O O . ASP A 1 128 ? 26.310 -46.297 103.739 1.00 31.07 128 ASP A O 1
ATOM 814 N N . ASP A 1 129 ? 25.357 -46.851 101.799 1.00 29.48 129 ASP A N 1
ATOM 815 C CA . ASP A 1 129 ? 24.172 -46.063 102.022 1.00 27.36 129 ASP A CA 1
ATOM 816 C C . ASP A 1 129 ? 22.976 -46.945 102.401 1.00 27.25 129 ASP A C 1
ATOM 817 O O . ASP A 1 129 ? 22.467 -47.692 101.566 1.00 25.01 129 ASP A O 1
ATOM 822 N N . PRO A 1 130 ? 22.525 -46.896 103.653 1.00 28.50 130 PRO A N 1
ATOM 823 C CA . PRO A 1 130 ? 21.390 -47.693 104.080 1.00 27.57 130 PRO A CA 1
ATOM 824 C C . PRO A 1 130 ? 20.119 -47.559 103.262 1.00 28.11 130 PRO A C 1
ATOM 825 O O . PRO A 1 130 ? 19.327 -48.542 103.185 1.00 26.27 130 PRO A O 1
ATOM 829 N N . ALA A 1 131 ? 19.843 -46.362 102.719 1.00 24.60 131 ALA A N 1
ATOM 830 C CA . ALA A 1 131 ? 18.621 -46.273 101.953 1.00 24.95 131 ALA A CA 1
ATOM 831 C C . ALA A 1 131 ? 18.780 -47.074 100.665 1.00 22.68 131 ALA A C 1
ATOM 832 O O . ALA A 1 131 ? 17.774 -47.426 100.091 1.00 24.79 131 ALA A O 1
ATOM 834 N N . TYR A 1 132 ? 20.024 -47.211 100.143 1.00 20.29 132 TYR A N 1
ATOM 835 C CA . TYR A 1 132 ? 20.158 -47.968 98.900 1.00 18.74 132 TYR A CA 1
ATOM 836 C C . TYR A 1 132 ? 20.025 -49.499 99.211 1.00 19.74 132 TYR A C 1
ATOM 837 O O . TYR A 1 132 ? 19.489 -50.239 98.400 1.00 19.35 132 TYR A O 1
ATOM 846 N N . ARG A 1 133 ? 20.498 -49.929 100.376 1.00 21.22 133 ARG A N 1
ATOM 847 C CA . ARG A 1 133 ? 20.370 -51.362 100.743 1.00 22.89 133 ARG A CA 1
ATOM 848 C C . ARG A 1 133 ? 18.874 -51.622 100.714 1.00 23.19 133 ARG A C 1
ATOM 849 O O . ARG A 1 133 ? 18.416 -52.588 100.065 1.00 23.51 133 ARG A O 1
ATOM 857 N N . THR A 1 134 ? 18.082 -50.753 101.371 1.00 23.74 134 THR A N 1
ATOM 858 C CA . THR A 1 134 ? 16.620 -50.877 101.446 1.00 24.12 134 THR A CA 1
ATOM 859 C C . THR A 1 134 ? 15.988 -50.860 100.007 1.00 23.67 134 THR A C 1
ATOM 860 O O . THR A 1 134 ? 15.218 -51.728 99.655 1.00 23.87 134 THR A O 1
ATOM 864 N N . GLY A 1 135 ? 16.289 -49.800 99.224 1.00 21.41 135 GLY A N 1
ATOM 865 C CA . GLY A 1 135 ? 15.655 -49.610 97.929 1.00 22.42 135 GLY A CA 1
ATOM 866 C C . GLY A 1 135 ? 16.032 -50.668 96.901 1.00 20.29 135 GLY A C 1
ATOM 867 O O . GLY A 1 135 ? 15.151 -51.166 96.137 1.00 23.02 135 GLY A O 1
ATOM 868 N N . PHE A 1 136 ? 17.315 -50.998 96.827 1.00 19.88 136 PHE A N 1
ATOM 869 C CA . PHE A 1 136 ? 17.734 -51.976 95.839 1.00 19.21 136 PHE A CA 1
ATOM 870 C C . PHE A 1 136 ? 17.251 -53.372 96.283 1.00 19.56 136 PHE A C 1
ATOM 871 O O . PHE A 1 136 ? 16.867 -54.172 95.410 1.00 18.19 136 PHE A O 1
ATOM 879 N N . GLU A 1 137 ? 17.336 -53.725 97.531 1.00 20.29 137 GLU A N 1
ATOM 880 C CA . GLU A 1 137 ? 16.889 -55.097 97.893 1.00 20.68 137 GLU A CA 1
ATOM 881 C C . GLU A 1 137 ? 15.400 -55.334 97.673 1.00 22.37 137 GLU A C 1
ATOM 882 O O . GLU A 1 137 ? 14.996 -56.480 97.288 1.00 23.69 137 GLU A O 1
ATOM 888 N N . ALA A 1 138 ? 14.569 -54.302 97.886 1.00 19.81 138 ALA A N 1
ATOM 889 C CA . ALA A 1 138 ? 13.122 -54.426 97.695 1.00 23.47 138 ALA A CA 1
ATOM 890 C C . ALA A 1 138 ? 12.818 -54.717 96.222 1.00 23.14 138 ALA A C 1
ATOM 891 O O . ALA A 1 138 ? 11.784 -55.369 95.893 1.00 26.26 138 ALA A O 1
ATOM 893 N N . LEU A 1 139 ? 13.666 -54.257 95.314 1.00 21.12 139 LEU A N 1
ATOM 894 C CA . LEU A 1 139 ? 13.406 -54.391 93.877 1.00 21.56 139 LEU A CA 1
ATOM 895 C C . LEU A 1 139 ? 14.157 -55.542 93.240 1.00 23.60 139 LEU A C 1
ATOM 896 O O . LEU A 1 139 ? 13.710 -56.055 92.226 1.00 26.56 139 LEU A O 1
ATOM 901 N N . PHE A 1 140 ? 15.330 -55.897 93.746 1.00 22.75 140 PHE A N 1
ATOM 902 C CA . PHE A 1 140 ? 16.198 -56.875 93.024 1.00 22.19 140 PHE A CA 1
ATOM 903 C C . PHE A 1 140 ? 16.555 -58.077 93.883 1.00 24.78 140 PHE A C 1
ATOM 904 O O . PHE A 1 140 ? 17.200 -59.021 93.412 1.00 25.91 140 PHE A O 1
ATOM 912 N N . GLY A 1 141 ? 16.179 -58.032 95.145 1.00 23.06 141 GLY A N 1
ATOM 913 C CA . GLY A 1 141 ? 16.422 -59.175 96.079 1.00 23.25 141 GLY A CA 1
ATOM 914 C C . GLY A 1 141 ? 17.543 -58.958 97.064 1.00 23.46 141 GLY A C 1
ATOM 915 O O . GLY A 1 141 ? 18.443 -58.095 96.921 1.00 21.53 141 GLY A O 1
ATOM 916 N N . LYS A 1 142 ? 17.441 -59.669 98.170 1.00 23.51 142 LYS A N 1
ATOM 917 C CA A LYS A 1 142 ? 18.391 -59.556 99.257 0.50 25.33 142 LYS A CA 1
ATOM 918 C CA B LYS A 1 142 ? 18.376 -59.586 99.253 0.50 23.80 142 LYS A CA 1
ATOM 919 C C . LYS A 1 142 ? 19.798 -59.894 98.753 1.00 26.24 142 LYS A C 1
ATOM 920 O O . LYS A 1 142 ? 19.975 -60.838 97.950 1.00 26.98 142 LYS A O 1
ATOM 931 N N . GLY A 1 143 ? 20.782 -59.134 99.243 1.00 26.57 143 GLY A N 1
ATOM 932 C CA . GLY A 1 143 ? 22.184 -59.318 98.801 1.00 28.70 143 GLY A CA 1
ATOM 933 C C . GLY A 1 143 ? 22.608 -58.766 97.443 1.00 27.52 143 GLY A C 1
ATOM 934 O O . GLY A 1 143 ? 23.750 -58.967 97.004 1.00 28.87 143 GLY A O 1
ATOM 935 N N . VAL A 1 144 ? 21.691 -58.104 96.733 1.00 25.60 144 VAL A N 1
ATOM 936 C CA . VAL A 1 144 ? 22.025 -57.578 95.436 1.00 22.73 144 VAL A CA 1
ATOM 937 C C . VAL A 1 144 ? 23.300 -56.702 95.482 1.00 23.01 144 VAL A C 1
ATOM 938 O O . VAL A 1 144 ? 24.102 -56.707 94.542 1.00 24.31 144 VAL A O 1
ATOM 942 N N . LEU A 1 145 ? 23.453 -55.867 96.532 1.00 21.13 145 LEU A N 1
ATOM 943 C CA . LEU A 1 145 ? 24.581 -54.942 96.549 1.00 21.66 145 LEU A CA 1
ATOM 944 C C . LEU A 1 145 ? 25.925 -55.606 96.907 1.00 22.90 145 LEU A C 1
ATOM 945 O O . LEU A 1 145 ? 26.990 -54.968 96.799 1.00 24.00 145 LEU A O 1
ATOM 950 N N . ASP A 1 146 ? 25.944 -56.846 97.353 1.00 22.30 146 ASP A N 1
ATOM 951 C CA . ASP A 1 146 ? 27.196 -57.574 97.642 1.00 24.97 146 ASP A CA 1
ATOM 952 C C . ASP A 1 146 ? 27.777 -58.201 96.339 1.00 24.52 146 ASP A C 1
ATOM 953 O O . ASP A 1 146 ? 28.858 -58.789 96.341 1.00 28.08 146 ASP A O 1
ATOM 958 N N . ASP A 1 147 ? 26.985 -58.196 95.284 1.00 24.91 147 ASP A N 1
ATOM 959 C CA . ASP A 1 147 ? 27.391 -58.810 93.985 1.00 25.69 147 ASP A CA 1
ATOM 960 C C . ASP A 1 147 ? 27.616 -57.607 93.053 1.00 26.32 147 ASP A C 1
ATOM 961 O O . ASP A 1 147 ? 26.664 -56.947 92.624 1.00 24.57 147 ASP A O 1
ATOM 966 N N . PRO A 1 148 ? 28.891 -57.287 92.762 1.00 26.58 148 PRO A N 1
ATOM 967 C CA . PRO A 1 148 ? 29.118 -56.047 92.027 1.00 23.73 148 PRO A CA 1
ATOM 968 C C . PRO A 1 148 ? 28.493 -56.033 90.634 1.00 23.36 148 PRO A C 1
ATOM 969 O O . PRO A 1 148 ? 28.057 -54.931 90.194 1.00 21.39 148 PRO A O 1
ATOM 973 N N . GLU A 1 149 ? 28.405 -57.173 89.971 1.00 21.56 149 GLU A N 1
ATOM 974 C CA . GLU A 1 149 ? 27.772 -57.164 88.677 1.00 21.98 149 GLU A CA 1
ATOM 975 C C . GLU A 1 149 ? 26.255 -56.918 88.747 1.00 20.76 149 GLU A C 1
ATOM 976 O O . GLU A 1 149 ? 25.712 -56.182 87.901 1.00 20.49 149 GLU A O 1
ATOM 982 N N . ARG A 1 150 ? 25.573 -57.578 89.702 1.00 20.42 150 ARG A N 1
ATOM 983 C CA . ARG A 1 150 ? 24.146 -57.394 89.871 1.00 20.39 150 ARG A CA 1
ATOM 984 C C . ARG A 1 150 ? 23.879 -55.962 90.394 1.00 18.76 150 ARG A C 1
ATOM 985 O O . ARG A 1 150 ? 22.935 -55.323 89.892 1.00 18.28 150 ARG A O 1
ATOM 993 N N . ALA A 1 151 ? 24.744 -55.481 91.249 1.00 19.47 151 ALA A N 1
ATOM 994 C CA . ALA A 1 151 ? 24.554 -54.120 91.837 1.00 18.46 151 ALA A CA 1
ATOM 995 C C . ALA A 1 151 ? 24.618 -53.022 90.694 1.00 17.81 151 ALA A C 1
ATOM 996 O O . ALA A 1 151 ? 23.743 -52.126 90.568 1.00 16.96 151 ALA A O 1
ATOM 998 N N . PHE A 1 152 ? 25.660 -53.133 89.879 1.00 17.06 152 PHE A N 1
ATOM 999 C CA . PHE A 1 152 ? 25.860 -52.206 88.813 1.00 17.12 152 PHE A CA 1
ATOM 1000 C C . PHE A 1 152 ? 24.724 -52.303 87.784 1.00 17.51 152 PHE A C 1
ATOM 1001 O O . PHE A 1 152 ? 24.164 -51.270 87.336 1.00 16.44 152 PHE A O 1
ATOM 1009 N N . ASP A 1 153 ? 24.378 -53.533 87.376 1.00 16.74 153 ASP A N 1
ATOM 1010 C CA . ASP A 1 153 ? 23.318 -53.654 86.420 1.00 18.66 153 ASP A CA 1
ATOM 1011 C C . ASP A 1 153 ? 21.975 -53.071 86.896 1.00 19.95 153 ASP A C 1
ATOM 1012 O O . ASP A 1 153 ? 21.263 -52.456 86.134 1.00 18.58 153 ASP A O 1
ATOM 1017 N N . ALA A 1 154 ? 21.673 -53.307 88.194 1.00 19.38 154 ALA A N 1
ATOM 1018 C CA . ALA A 1 154 ? 20.456 -52.760 88.842 1.00 17.68 154 ALA A CA 1
ATOM 1019 C C . ALA A 1 154 ? 20.493 -51.235 88.844 1.00 18.99 154 ALA A C 1
ATOM 1020 O O . ALA A 1 154 ? 19.480 -50.598 88.560 1.00 15.75 154 ALA A O 1
ATOM 1022 N N . ALA A 1 155 ? 21.654 -50.642 89.157 1.00 16.29 155 ALA A N 1
ATOM 1023 C CA . ALA A 1 155 ? 21.735 -49.157 89.159 1.00 16.90 155 ALA A CA 1
ATOM 1024 C C . ALA A 1 155 ? 21.468 -48.599 87.771 1.00 16.92 155 ALA A C 1
ATOM 1025 O O . ALA A 1 155 ? 20.721 -47.571 87.622 1.00 17.26 155 ALA A O 1
ATOM 1027 N N . ALA A 1 156 ? 22.011 -49.285 86.724 1.00 14.82 156 ALA A N 1
ATOM 1028 C CA . ALA A 1 156 ? 21.826 -48.792 85.395 1.00 16.91 156 ALA A CA 1
ATOM 1029 C C . ALA A 1 156 ? 20.340 -48.965 84.979 1.00 15.65 156 ALA A C 1
ATOM 1030 O O . ALA A 1 156 ? 19.777 -48.028 84.351 1.00 16.16 156 ALA A O 1
ATOM 1032 N N . GLU A 1 157 ? 19.754 -50.071 85.412 1.00 15.59 157 GLU A N 1
ATOM 1033 C CA . GLU A 1 157 ? 18.337 -50.323 85.148 1.00 20.70 157 GLU A CA 1
ATOM 1034 C C . GLU A 1 157 ? 17.461 -49.210 85.754 1.00 18.87 157 GLU A C 1
ATOM 1035 O O . GLU A 1 157 ? 16.489 -48.732 85.066 1.00 19.75 157 GLU A O 1
ATOM 1041 N N . ALA A 1 158 ? 17.745 -48.877 87.026 1.00 15.22 158 ALA A N 1
ATOM 1042 C CA . ALA A 1 158 ? 16.975 -47.808 87.753 1.00 15.14 158 ALA A CA 1
ATOM 1043 C C . ALA A 1 158 ? 17.140 -46.439 87.079 1.00 15.20 158 ALA A C 1
ATOM 1044 O O . ALA A 1 158 ? 16.151 -45.711 86.895 1.00 16.05 158 ALA A O 1
ATOM 1046 N N . LEU A 1 159 ? 18.368 -46.117 86.670 1.00 14.72 159 LEU A N 1
ATOM 1047 C CA . LEU A 1 159 ? 18.675 -44.781 86.046 1.00 15.79 159 LEU A CA 1
ATOM 1048 C C . LEU A 1 159 ? 17.928 -44.712 84.688 1.00 16.53 159 LEU A C 1
ATOM 1049 O O . LEU A 1 159 ? 17.284 -43.708 84.394 1.00 15.98 159 LEU A O 1
ATOM 1054 N N . ALA A 1 160 ? 17.909 -45.823 83.956 1.00 16.11 160 ALA A N 1
ATOM 1055 C CA . ALA A 1 160 ? 17.168 -45.865 82.700 1.00 16.26 160 ALA A CA 1
ATOM 1056 C C . ALA A 1 160 ? 15.635 -45.724 82.909 1.00 17.46 160 ALA A C 1
ATOM 1057 O O . ALA A 1 160 ? 14.950 -45.052 82.141 1.00 18.34 160 ALA A O 1
ATOM 1059 N N . ALA A 1 161 ? 15.139 -46.392 83.927 1.00 16.76 161 ALA A N 1
ATOM 1060 C CA . ALA A 1 161 ? 13.672 -46.328 84.191 1.00 16.86 161 ALA A CA 1
ATOM 1061 C C . ALA A 1 161 ? 13.280 -44.890 84.559 1.00 16.89 161 ALA A C 1
ATOM 1062 O O . ALA A 1 161 ? 12.213 -44.367 84.160 1.00 17.61 161 ALA A O 1
ATOM 1064 N N . TYR A 1 162 ? 14.105 -44.238 85.356 1.00 17.76 162 TYR A N 1
ATOM 1065 C CA . TYR A 1 162 ? 13.829 -42.870 85.727 1.00 17.69 162 TYR A CA 1
ATOM 1066 C C . TYR A 1 162 ? 13.749 -41.968 84.481 1.00 17.80 162 TYR A C 1
ATOM 1067 O O . TYR A 1 162 ? 12.842 -41.127 84.374 1.00 18.56 162 TYR A O 1
ATOM 1076 N N . GLN A 1 163 ? 14.686 -42.174 83.530 1.00 15.47 163 GLN A N 1
ATOM 1077 C CA . GLN A 1 163 ? 14.682 -41.296 82.355 1.00 15.06 163 GLN A CA 1
ATOM 1078 C C . GLN A 1 163 ? 13.480 -41.603 81.421 1.00 16.31 163 GLN A C 1
ATOM 1079 O O . GLN A 1 163 ? 13.204 -40.783 80.498 1.00 16.32 163 GLN A O 1
ATOM 1085 N N . ALA A 1 164 ? 12.795 -42.713 81.656 1.00 16.40 164 ALA A N 1
ATOM 1086 C CA . ALA A 1 164 ? 11.644 -43.082 80.793 1.00 18.59 164 ALA A CA 1
ATOM 1087 C C . ALA A 1 164 ? 10.369 -42.551 81.414 1.00 20.22 164 ALA A C 1
ATOM 1088 O O . ALA A 1 164 ? 9.229 -42.833 80.911 1.00 22.00 164 ALA A O 1
ATOM 1090 N N . THR A 1 165 ? 10.485 -41.802 82.510 1.00 21.56 165 THR A N 1
ATOM 1091 C CA . THR A 1 165 ? 9.254 -41.230 83.025 1.00 20.51 165 THR A CA 1
ATOM 1092 C C . THR A 1 165 ? 8.689 -39.997 82.307 1.00 21.44 165 THR A C 1
ATOM 1093 O O . THR A 1 165 ? 9.365 -39.319 81.514 1.00 20.06 165 THR A O 1
ATOM 1097 N N . GLY A 1 166 ? 7.425 -39.684 82.603 1.00 23.62 166 GLY A N 1
ATOM 1098 C CA . GLY A 1 166 ? 6.855 -38.503 81.899 1.00 24.23 166 GLY A CA 1
ATOM 1099 C C . GLY A 1 166 ? 7.584 -37.233 82.123 1.00 24.77 166 GLY A C 1
ATOM 1100 O O . GLY A 1 166 ? 7.561 -36.370 81.259 1.00 26.36 166 GLY A O 1
ATOM 1101 N N . GLU A 1 167 ? 8.278 -37.105 83.241 1.00 24.55 167 GLU A N 1
ATOM 1102 C CA . GLU A 1 167 ? 8.924 -35.868 83.565 1.00 23.79 167 GLU A CA 1
ATOM 1103 C C . GLU A 1 167 ? 10.026 -35.508 82.543 1.00 22.77 167 GLU A C 1
ATOM 1104 O O . GLU A 1 167 ? 10.283 -34.347 82.279 1.00 21.52 167 GLU A O 1
ATOM 1110 N N . PHE A 1 168 ? 10.658 -36.512 81.955 1.00 19.44 168 PHE A N 1
ATOM 1111 C CA . PHE A 1 168 ? 11.718 -36.236 81.021 1.00 17.95 168 PHE A CA 1
ATOM 1112 C C . PHE A 1 168 ? 11.145 -36.056 79.639 1.00 18.85 168 PHE A C 1
ATOM 1113 O O . PHE A 1 168 ? 11.859 -35.566 78.761 1.00 18.94 168 PHE A O 1
ATOM 1121 N N . SER A 1 169 ? 9.898 -36.485 79.423 1.00 16.79 169 SER A N 1
ATOM 1122 C CA . SER A 1 169 ? 9.308 -36.372 78.055 1.00 18.31 169 SER A CA 1
ATOM 1123 C C . SER A 1 169 ? 7.836 -35.929 78.200 1.00 19.00 169 SER A C 1
ATOM 1124 O O . SER A 1 169 ? 6.947 -36.712 77.997 1.00 21.10 169 SER A O 1
ATOM 1127 N N . PRO A 1 170 ? 7.592 -34.684 78.552 1.00 18.99 170 PRO A N 1
ATOM 1128 C CA . PRO A 1 170 ? 6.195 -34.327 78.886 1.00 19.90 170 PRO A CA 1
ATOM 1129 C C . PRO A 1 170 ? 5.304 -33.964 77.726 1.00 20.71 170 PRO A C 1
ATOM 1130 O O . PRO A 1 170 ? 4.092 -33.954 77.911 1.00 20.65 170 PRO A O 1
ATOM 1134 N N . PHE A 1 171 ? 5.881 -33.696 76.553 1.00 20.22 171 PHE A N 1
ATOM 1135 C CA . PHE A 1 171 ? 5.056 -33.355 75.355 1.00 19.68 171 PHE A CA 1
ATOM 1136 C C . PHE A 1 171 ? 4.065 -32.234 75.691 1.00 20.18 171 PHE A C 1
ATOM 1137 O O . PHE A 1 171 ? 2.875 -32.291 75.342 1.00 20.67 171 PHE A O 1
ATOM 1145 N N . ASP A 1 172 ? 4.594 -31.196 76.380 1.00 19.68 172 ASP A N 1
ATOM 1146 C CA . ASP A 1 172 ? 3.745 -30.068 76.732 1.00 21.04 172 ASP A CA 1
ATOM 1147 C C . ASP A 1 172 ? 4.251 -28.732 76.170 1.00 19.91 172 ASP A C 1
ATOM 1148 O O . ASP A 1 172 ? 3.944 -27.661 76.734 1.00 22.51 172 ASP A O 1
ATOM 1153 N N . SER A 1 173 ? 4.987 -28.793 75.064 1.00 19.87 173 SER A N 1
ATOM 1154 C CA . SER A 1 173 ? 5.431 -27.548 74.408 1.00 19.21 173 SER A CA 1
ATOM 1155 C C . SER A 1 173 ? 4.306 -26.838 73.694 1.00 20.43 173 SER A C 1
ATOM 1156 O O . SER A 1 173 ? 3.239 -27.397 73.536 1.00 20.65 173 SER A O 1
ATOM 1159 N N . LYS A 1 174 ? 4.548 -25.576 73.280 1.00 20.46 174 LYS A N 1
ATOM 1160 C CA . LYS A 1 174 ? 3.550 -24.908 72.434 1.00 20.47 174 LYS A CA 1
ATOM 1161 C C . LYS A 1 174 ? 3.201 -25.755 71.191 1.00 21.41 174 LYS A C 1
ATOM 1162 O O . LYS A 1 174 ? 1.989 -25.905 70.835 1.00 22.28 174 LYS A O 1
ATOM 1168 N N . TYR A 1 175 ? 4.241 -26.294 70.517 1.00 19.16 175 TYR A N 1
ATOM 1169 C CA . TYR A 1 175 ? 4.011 -27.193 69.417 1.00 19.85 175 TYR A CA 1
ATOM 1170 C C . TYR A 1 175 ? 3.013 -28.273 69.780 1.00 20.38 175 TYR A C 1
ATOM 1171 O O . TYR A 1 175 ? 2.077 -28.537 68.982 1.00 21.54 175 TYR A O 1
ATOM 1180 N N . ASP A 1 176 ? 3.200 -28.932 70.932 1.00 19.84 176 ASP A N 1
ATOM 1181 C CA . ASP A 1 176 ? 2.268 -29.951 71.310 1.00 20.49 176 ASP A CA 1
ATOM 1182 C C . ASP A 1 176 ? 0.852 -29.421 71.434 1.00 22.25 176 ASP A C 1
ATOM 1183 O O . ASP A 1 176 ? -0.134 -30.106 71.050 1.00 23.22 176 ASP A O 1
ATOM 1188 N N . ARG A 1 177 ? 0.746 -28.288 72.083 1.00 21.46 177 ARG A N 1
ATOM 1189 C CA . ARG A 1 177 ? -0.583 -27.672 72.340 1.00 23.05 177 ARG A CA 1
ATOM 1190 C C . ARG A 1 177 ? -1.257 -27.304 71.009 1.00 23.64 177 ARG A C 1
ATOM 1191 O O . ARG A 1 177 ? -2.448 -27.540 70.821 1.00 24.04 177 ARG A O 1
ATOM 1199 N N . VAL A 1 178 ? -0.489 -26.753 70.083 1.00 23.97 178 VAL A N 1
ATOM 1200 C CA . VAL A 1 178 ? -1.055 -26.424 68.762 1.00 24.58 178 VAL A CA 1
ATOM 1201 C C . VAL A 1 178 ? -1.486 -27.676 68.025 1.00 26.13 178 VAL A C 1
ATOM 1202 O O . VAL A 1 178 ? -2.570 -27.736 67.361 1.00 25.84 178 VAL A O 1
ATOM 1206 N N . MET A 1 179 ? -0.649 -28.702 68.084 1.00 24.29 179 MET A N 1
ATOM 1207 C CA . MET A 1 179 ? -1.085 -29.944 67.350 1.00 26.09 179 MET A CA 1
ATOM 1208 C C . MET A 1 179 ? -2.326 -30.586 67.953 1.00 26.57 179 MET A C 1
ATOM 1209 O O . MET A 1 179 ? -3.048 -31.306 67.250 1.00 28.02 179 MET A O 1
ATOM 1214 N N . ARG A 1 180 ? -2.594 -30.284 69.221 1.00 25.75 180 ARG A N 1
ATOM 1215 C CA . ARG A 1 180 ? -3.814 -30.827 69.923 1.00 26.85 180 ARG A CA 1
ATOM 1216 C C . ARG A 1 180 ? -5.012 -29.902 69.701 1.00 28.39 180 ARG A C 1
ATOM 1217 O O . ARG A 1 180 ? -6.089 -30.099 70.222 1.00 31.35 180 ARG A O 1
ATOM 1225 N N . GLY A 1 181 ? -4.769 -28.830 68.971 1.00 29.33 181 GLY A N 1
ATOM 1226 C CA . GLY A 1 181 ? -5.769 -27.832 68.669 1.00 33.37 181 GLY A CA 1
ATOM 1227 C C . GLY A 1 181 ? -6.146 -26.936 69.824 1.00 34.33 181 GLY A C 1
ATOM 1228 O O . GLY A 1 181 ? -7.291 -26.375 69.845 1.00 35.49 181 GLY A O 1
ATOM 1229 N N . GLU A 1 182 ? -5.232 -26.780 70.801 1.00 33.78 182 GLU A N 1
ATOM 1230 C CA . GLU A 1 182 ? -5.513 -26.016 71.996 1.00 36.00 182 GLU A CA 1
ATOM 1231 C C . GLU A 1 182 ? -5.113 -24.599 71.812 1.00 35.94 182 GLU A C 1
ATOM 1232 O O . GLU A 1 182 ? -5.594 -23.729 72.521 1.00 37.40 182 GLU A O 1
ATOM 1238 N N . GLU A 1 183 ? -4.163 -24.358 70.919 1.00 34.04 183 GLU A N 1
ATOM 1239 C CA . GLU A 1 183 ? -3.872 -22.984 70.542 1.00 33.80 183 GLU A CA 1
ATOM 1240 C C . GLU A 1 183 ? -3.311 -22.907 69.125 1.00 31.59 183 GLU A C 1
ATOM 1241 O O . GLU A 1 183 ? -3.255 -23.957 68.450 1.00 28.24 183 GLU A O 1
ATOM 1247 N N . LYS A 1 184 ? -2.982 -21.692 68.661 1.00 30.05 184 LYS A N 1
ATOM 1248 C CA . LYS A 1 184 ? -2.459 -21.510 67.311 1.00 29.73 184 LYS A CA 1
ATOM 1249 C C . LYS A 1 184 ? -1.056 -20.985 67.296 1.00 27.71 184 LYS A C 1
ATOM 1250 O O . LYS A 1 184 ? -0.688 -20.233 68.218 1.00 28.02 184 LYS A O 1
ATOM 1256 N N . PHE A 1 185 ? -0.296 -21.379 66.266 1.00 25.32 185 PHE A N 1
ATOM 1257 C CA . PHE A 1 185 ? 0.996 -20.721 65.963 1.00 25.13 185 PHE A CA 1
ATOM 1258 C C . PHE A 1 185 ? 0.763 -19.201 65.716 1.00 27.60 185 PHE A C 1
ATOM 1259 O O . PHE A 1 185 ? -0.277 -18.825 65.163 1.00 29.10 185 PHE A O 1
ATOM 1267 N N . THR A 1 186 ? 1.734 -18.361 66.048 1.00 26.81 186 THR A N 1
ATOM 1268 C CA . THR A 1 186 ? 1.727 -16.991 65.472 1.00 27.57 186 THR A CA 1
ATOM 1269 C C . THR A 1 186 ? 2.046 -17.113 63.949 1.00 27.68 186 THR A C 1
ATOM 1270 O O . THR A 1 186 ? 2.545 -18.157 63.493 1.00 25.46 186 THR A O 1
ATOM 1274 N N . PRO A 1 187 ? 1.784 -16.042 63.158 1.00 26.31 187 PRO A N 1
ATOM 1275 C CA . PRO A 1 187 ? 2.139 -16.086 61.784 1.00 25.53 187 PRO A CA 1
ATOM 1276 C C . PRO A 1 187 ? 3.601 -16.488 61.615 1.00 23.99 187 PRO A C 1
ATOM 1277 O O . PRO A 1 187 ? 3.935 -17.249 60.690 1.00 23.16 187 PRO A O 1
ATOM 1281 N N . LEU A 1 188 ? 4.476 -15.923 62.435 1.00 22.98 188 LEU A N 1
ATOM 1282 C CA . LEU A 1 188 ? 5.933 -16.205 62.294 1.00 23.23 188 LEU A CA 1
ATOM 1283 C C . LEU A 1 188 ? 6.282 -17.661 62.598 1.00 21.67 188 LEU A C 1
ATOM 1284 O O . LEU A 1 188 ? 7.026 -18.313 61.839 1.00 21.27 188 LEU A O 1
ATOM 1289 N N . GLU A 1 189 ? 5.698 -18.190 63.661 1.00 21.87 189 GLU A N 1
ATOM 1290 C CA . GLU A 1 189 ? 5.874 -19.649 64.020 1.00 18.98 189 GLU A CA 1
ATOM 1291 C C . GLU A 1 189 ? 5.291 -20.571 62.971 1.00 21.55 189 GLU A C 1
ATOM 1292 O O . GLU A 1 189 ? 5.918 -21.581 62.608 1.00 20.61 189 GLU A O 1
ATOM 1298 N N . GLU A 1 190 ? 4.117 -20.199 62.435 1.00 20.76 190 GLU A N 1
ATOM 1299 C CA . GLU A 1 190 ? 3.508 -20.960 61.337 1.00 22.40 190 GLU A CA 1
ATOM 1300 C C . GLU A 1 190 ? 4.374 -21.016 60.108 1.00 22.52 190 GLU A C 1
ATOM 1301 O O . GLU A 1 190 ? 4.558 -22.114 59.547 1.00 21.96 190 GLU A O 1
ATOM 1307 N N . PHE A 1 191 ? 4.918 -19.848 59.688 1.00 22.07 191 PHE A N 1
ATOM 1308 C CA . PHE A 1 191 ? 5.886 -19.809 58.572 1.00 22.30 191 PHE A CA 1
ATOM 1309 C C . PHE A 1 191 ? 7.092 -20.732 58.868 1.00 21.30 191 PHE A C 1
ATOM 1310 O O . PHE A 1 191 ? 7.480 -21.509 58.004 1.00 20.07 191 PHE A O 1
ATOM 1318 N N . GLY A 1 192 ? 7.630 -20.645 60.090 1.00 20.03 192 GLY A N 1
ATOM 1319 C CA . GLY A 1 192 ? 8.785 -21.482 60.392 1.00 19.97 192 GLY A CA 1
ATOM 1320 C C . GLY A 1 192 ? 8.423 -22.969 60.334 1.00 19.11 192 GLY A C 1
ATOM 1321 O O . GLY A 1 192 ? 9.284 -23.743 59.929 1.00 17.02 192 GLY A O 1
ATOM 1322 N N . TYR A 1 193 ? 7.230 -23.363 60.818 1.00 20.36 193 TYR A N 1
ATOM 1323 C CA . TYR A 1 193 ? 6.848 -24.776 60.764 1.00 18.58 193 TYR A CA 1
ATOM 1324 C C . TYR A 1 193 ? 6.779 -25.217 59.290 1.00 18.72 193 TYR A C 1
ATOM 1325 O O . TYR A 1 193 ? 7.207 -26.319 58.965 1.00 18.83 193 TYR A O 1
ATOM 1334 N N . THR A 1 194 ? 6.196 -24.356 58.469 1.00 19.16 194 THR A N 1
ATOM 1335 C CA . THR A 1 194 ? 5.995 -24.644 57.046 1.00 18.08 194 THR A CA 1
ATOM 1336 C C . THR A 1 194 ? 7.335 -24.752 56.351 1.00 18.31 194 THR A C 1
ATOM 1337 O O . THR A 1 194 ? 7.550 -25.630 55.551 1.00 18.44 194 THR A O 1
ATOM 1341 N N . VAL A 1 195 ? 8.297 -23.921 56.687 1.00 17.03 195 VAL A N 1
ATOM 1342 C CA . VAL A 1 195 ? 9.640 -24.034 56.117 1.00 18.60 195 VAL A CA 1
ATOM 1343 C C . VAL A 1 195 ? 10.250 -25.361 56.616 1.00 19.15 195 VAL A C 1
ATOM 1344 O O . VAL A 1 195 ? 10.856 -26.122 55.869 1.00 19.92 195 VAL A O 1
ATOM 1348 N N . PHE A 1 196 ? 10.144 -25.621 57.891 1.00 18.01 196 PHE A N 1
ATOM 1349 C CA . PHE A 1 196 ? 10.793 -26.846 58.395 1.00 15.80 196 PHE A CA 1
ATOM 1350 C C . PHE A 1 196 ? 10.305 -28.101 57.677 1.00 17.59 196 PHE A C 1
ATOM 1351 O O . PHE A 1 196 ? 11.121 -28.977 57.465 1.00 18.12 196 PHE A O 1
ATOM 1359 N N . ILE A 1 197 ? 8.995 -28.174 57.436 1.00 18.09 197 ILE A N 1
ATOM 1360 C CA . ILE A 1 197 ? 8.396 -29.391 56.863 1.00 21.71 197 ILE A CA 1
ATOM 1361 C C . ILE A 1 197 ? 8.511 -29.486 55.363 1.00 23.46 197 ILE A C 1
ATOM 1362 O O . ILE A 1 197 ? 8.219 -30.563 54.836 1.00 25.88 197 ILE A O 1
ATOM 1367 N N . THR A 1 198 ? 8.909 -28.383 54.688 1.00 21.64 198 THR A N 1
ATOM 1368 C CA . THR A 1 198 ? 9.088 -28.348 53.217 1.00 20.86 198 THR A CA 1
ATOM 1369 C C . THR A 1 198 ? 10.516 -28.324 52.777 1.00 20.99 198 THR A C 1
ATOM 1370 O O . THR A 1 198 ? 10.788 -28.647 51.629 1.00 21.27 198 THR A O 1
ATOM 1374 N N . TRP A 1 199 ? 11.406 -27.818 53.652 1.00 19.73 199 TRP A N 1
ATOM 1375 C CA . TRP A 1 199 ? 12.843 -27.727 53.349 1.00 18.92 199 TRP A CA 1
ATOM 1376 C C . TRP A 1 199 ? 13.564 -28.972 53.846 1.00 17.73 199 TRP A C 1
ATOM 1377 O O . TRP A 1 199 ? 12.936 -29.908 54.377 1.00 19.89 199 TRP A O 1
ATOM 1388 N N . ASN A 1 200 ? 14.878 -28.993 53.693 1.00 18.47 200 ASN A N 1
ATOM 1389 C CA . ASN A 1 200 ? 15.558 -30.279 53.951 1.00 18.25 200 ASN A CA 1
ATOM 1390 C C . ASN A 1 200 ? 15.551 -30.660 55.415 1.00 17.39 200 ASN A C 1
ATOM 1391 O O . ASN A 1 200 ? 15.885 -31.811 55.728 1.00 18.06 200 ASN A O 1
ATOM 1396 N N . CYS A 1 201 ? 15.174 -29.776 56.328 1.00 17.33 201 CYS A N 1
ATOM 1397 C CA . CYS A 1 201 ? 15.246 -30.169 57.787 1.00 16.40 201 CYS A CA 1
ATOM 1398 C C . CYS A 1 201 ? 14.408 -31.410 58.057 1.00 17.35 201 CYS A C 1
ATOM 1399 O O . CYS A 1 201 ? 14.783 -32.260 58.889 1.00 19.38 201 CYS A O 1
ATOM 1402 N N . ARG A 1 202 ? 13.289 -31.514 57.338 1.00 18.25 202 ARG A N 1
ATOM 1403 C CA . ARG A 1 202 ? 12.400 -32.678 57.646 1.00 19.95 202 ARG A CA 1
ATOM 1404 C C . ARG A 1 202 ? 12.951 -34.030 57.132 1.00 19.68 202 ARG A C 1
ATOM 1405 O O . ARG A 1 202 ? 12.480 -35.090 57.541 1.00 18.58 202 ARG A O 1
ATOM 1413 N N . LEU A 1 203 ? 13.982 -33.970 56.275 1.00 19.39 203 LEU A N 1
ATOM 1414 C CA . LEU A 1 203 ? 14.618 -35.222 55.865 1.00 19.77 203 LEU A CA 1
ATOM 1415 C C . LEU A 1 203 ? 15.353 -35.938 56.951 1.00 18.56 203 LEU A C 1
ATOM 1416 O O . LEU A 1 203 ? 15.674 -37.104 56.782 1.00 18.53 203 LEU A O 1
ATOM 1421 N N . CYS A 1 204 ? 15.745 -35.195 58.000 1.00 17.07 204 CYS A N 1
ATOM 1422 C CA . CYS A 1 204 ? 16.505 -35.800 59.085 1.00 17.03 204 CYS A CA 1
ATOM 1423 C C . CYS A 1 204 ? 15.863 -35.518 60.433 1.00 16.66 204 CYS A C 1
ATOM 1424 O O . CYS A 1 204 ? 15.973 -36.373 61.325 1.00 15.21 204 CYS A O 1
ATOM 1427 N N . HIS A 1 205 ? 15.206 -34.371 60.631 1.00 15.54 205 HIS A N 1
ATOM 1428 C CA . HIS A 1 205 ? 14.657 -34.047 61.970 1.00 14.65 205 HIS A CA 1
ATOM 1429 C C . HIS A 1 205 ? 13.143 -34.269 62.048 1.00 15.89 205 HIS A C 1
ATOM 1430 O O . HIS A 1 205 ? 12.415 -33.498 62.637 1.00 17.15 205 HIS A O 1
ATOM 1437 N N . MET A 1 206 ? 12.693 -35.387 61.485 1.00 17.92 206 MET A N 1
ATOM 1438 C CA A MET A 1 206 ? 11.317 -35.892 61.681 0.50 18.09 206 MET A CA 1
ATOM 1439 C CA B MET A 1 206 ? 11.337 -35.892 61.763 0.50 18.83 206 MET A CA 1
ATOM 1440 C C . MET A 1 206 ? 11.428 -37.408 61.906 1.00 18.70 206 MET A C 1
ATOM 1441 O O . MET A 1 206 ? 12.211 -38.098 61.235 1.00 20.38 206 MET A O 1
ATOM 1450 N N . GLN A 1 207 ? 10.600 -37.963 62.781 1.00 16.80 207 GLN A N 1
ATOM 1451 C CA . GLN A 1 207 ? 10.706 -39.376 63.128 1.00 17.43 207 GLN A CA 1
ATOM 1452 C C . GLN A 1 207 ? 10.447 -40.285 61.930 1.00 20.83 207 GLN A C 1
ATOM 1453 O O . GLN A 1 207 ? 11.227 -41.222 61.700 1.00 22.28 207 GLN A O 1
ATOM 1459 N N . ARG A 1 208 ? 9.415 -39.939 61.156 1.00 21.74 208 ARG A N 1
ATOM 1460 C CA . ARG A 1 208 ? 8.951 -40.801 60.073 1.00 23.53 208 ARG A CA 1
ATOM 1461 C C . ARG A 1 208 ? 9.256 -40.190 58.732 1.00 23.82 208 ARG A C 1
ATOM 1462 O O . ARG A 1 208 ? 9.388 -38.925 58.561 1.00 19.61 208 ARG A O 1
ATOM 1470 N N . LYS A 1 209 ? 9.160 -41.098 57.746 1.00 25.66 209 LYS A N 1
ATOM 1471 C CA . LYS A 1 209 ? 9.243 -40.663 56.328 1.00 28.81 209 LYS A CA 1
ATOM 1472 C C . LYS A 1 209 ? 7.892 -39.985 55.905 1.00 26.76 209 LYS A C 1
ATOM 1473 O O . LYS A 1 209 ? 7.870 -38.975 55.178 1.00 27.97 209 LYS A O 1
ATOM 1479 N N . GLN A 1 210 ? 6.779 -40.591 56.297 1.00 26.06 210 GLN A N 1
ATOM 1480 C CA . GLN A 1 210 ? 5.526 -39.968 55.959 1.00 24.23 210 GLN A CA 1
ATOM 1481 C C . GLN A 1 210 ? 4.591 -40.457 57.018 1.00 26.51 210 GLN A C 1
ATOM 1482 O O . GLN A 1 210 ? 4.924 -41.350 57.866 1.00 26.81 210 GLN A O 1
ATOM 1488 N N . GLY A 1 211 ? 3.390 -39.913 57.010 1.00 25.81 211 GLY A N 1
ATOM 1489 C CA . GLY A 1 211 ? 2.421 -40.240 58.038 1.00 23.93 211 GLY A CA 1
ATOM 1490 C C . GLY A 1 211 ? 2.672 -39.259 59.163 1.00 23.95 211 GLY A C 1
ATOM 1491 O O . GLY A 1 211 ? 3.491 -38.342 59.055 1.00 26.42 211 GLY A O 1
ATOM 1492 N N . VAL A 1 212 ? 1.955 -39.494 60.256 1.00 24.96 212 VAL A N 1
ATOM 1493 C CA . VAL A 1 212 ? 2.027 -38.575 61.408 1.00 23.41 212 VAL A CA 1
ATOM 1494 C C . VAL A 1 212 ? 2.561 -39.345 62.610 1.00 21.58 212 VAL A C 1
ATOM 1495 O O . VAL A 1 212 ? 2.020 -40.377 62.983 1.00 24.28 212 VAL A O 1
ATOM 1499 N N . ALA A 1 213 ? 3.598 -38.822 63.270 1.00 22.49 213 ALA A N 1
ATOM 1500 C CA . ALA A 1 213 ? 4.120 -39.521 64.411 1.00 23.22 213 ALA A CA 1
ATOM 1501 C C . ALA A 1 213 ? 3.205 -39.367 65.631 1.00 26.86 213 ALA A C 1
ATOM 1502 O O . ALA A 1 213 ? 2.767 -38.274 65.897 1.00 29.61 213 ALA A O 1
ATOM 1504 N N . GLU A 1 214 ? 3.058 -40.375 66.463 1.00 28.41 214 GLU A N 1
ATOM 1505 C CA . GLU A 1 214 ? 2.267 -40.107 67.708 1.00 30.85 214 GLU A CA 1
ATOM 1506 C C . GLU A 1 214 ? 3.033 -39.281 68.783 1.00 29.46 214 GLU A C 1
ATOM 1507 O O . GLU A 1 214 ? 2.424 -38.501 69.540 1.00 32.95 214 GLU A O 1
ATOM 1513 N N . ARG A 1 215 ? 4.352 -39.434 68.805 1.00 26.82 215 ARG A N 1
ATOM 1514 C CA . ARG A 1 215 ? 5.185 -38.779 69.797 1.00 24.00 215 ARG A CA 1
ATOM 1515 C C . ARG A 1 215 ? 6.400 -38.299 69.030 1.00 22.14 215 ARG A C 1
ATOM 1516 O O . ARG A 1 215 ? 7.518 -38.827 69.163 1.00 21.44 215 ARG A O 1
ATOM 1524 N N . GLU A 1 216 ? 6.194 -37.266 68.232 1.00 19.30 216 GLU A N 1
ATOM 1525 C CA . GLU A 1 216 ? 7.329 -36.742 67.409 1.00 17.92 216 GLU A CA 1
ATOM 1526 C C . GLU A 1 216 ? 8.418 -36.158 68.301 1.00 18.59 216 GLU A C 1
ATOM 1527 O O . GLU A 1 216 ? 8.112 -35.404 69.213 1.00 18.36 216 GLU A O 1
ATOM 1533 N N . THR A 1 217 ? 9.708 -36.460 68.028 1.00 16.25 217 THR A N 1
ATOM 1534 C CA . THR A 1 217 ? 10.771 -35.814 68.766 1.00 17.22 217 THR A CA 1
ATOM 1535 C C . THR A 1 217 ? 11.781 -35.137 67.805 1.00 17.67 217 THR A C 1
ATOM 1536 O O . THR A 1 217 ? 12.862 -34.637 68.232 1.00 17.32 217 THR A O 1
ATOM 1540 N N . PHE A 1 218 ? 11.400 -35.019 66.545 1.00 17.98 218 PHE A N 1
ATOM 1541 C CA . PHE A 1 218 ? 12.209 -34.170 65.609 1.00 16.56 218 PHE A CA 1
ATOM 1542 C C . PHE A 1 218 ? 13.596 -34.717 65.397 1.00 17.27 218 PHE A C 1
ATOM 1543 O O . PHE A 1 218 ? 14.611 -33.982 65.325 1.00 14.97 218 PHE A O 1
ATOM 1551 N N . THR A 1 219 ? 13.620 -36.061 65.229 1.00 15.47 219 THR A N 1
ATOM 1552 C CA . THR A 1 219 ? 14.834 -36.749 64.853 1.00 16.50 219 THR A CA 1
ATOM 1553 C C . THR A 1 219 ? 14.397 -38.095 64.244 1.00 15.60 219 THR A C 1
ATOM 1554 O O . THR A 1 219 ? 13.449 -38.706 64.723 1.00 15.89 219 THR A O 1
ATOM 1558 N N . ASN A 1 220 ? 15.088 -38.521 63.215 1.00 14.76 220 ASN A N 1
ATOM 1559 C CA . ASN A 1 220 ? 14.808 -39.825 62.603 1.00 15.55 220 ASN A CA 1
ATOM 1560 C C . ASN A 1 220 ? 15.778 -40.902 63.191 1.00 16.59 220 ASN A C 1
ATOM 1561 O O . ASN A 1 220 ? 15.736 -42.082 62.718 1.00 15.58 220 ASN A O 1
ATOM 1566 N N . PHE A 1 221 ? 16.564 -40.502 64.221 1.00 17.30 221 PHE A N 1
ATOM 1567 C CA . PHE A 1 221 ? 17.465 -41.390 64.940 1.00 17.07 221 PHE A CA 1
ATOM 1568 C C . PHE A 1 221 ? 18.581 -41.961 64.043 1.00 18.25 221 PHE A C 1
ATOM 1569 O O . PHE A 1 221 ? 19.213 -42.958 64.451 1.00 18.07 221 PHE A O 1
ATOM 1577 N N . GLU A 1 222 ? 18.788 -41.363 62.851 1.00 15.18 222 GLU A N 1
ATOM 1578 C CA . GLU A 1 222 ? 19.863 -41.867 61.930 1.00 17.63 222 GLU A CA 1
ATOM 1579 C C . GLU A 1 222 ? 21.216 -41.220 62.278 1.00 16.60 222 GLU A C 1
ATOM 1580 O O . GLU A 1 222 ? 21.321 -40.419 63.249 1.00 16.60 222 GLU A O 1
ATOM 1586 N N . TYR A 1 223 ? 22.255 -41.601 61.542 1.00 16.71 223 TYR A N 1
ATOM 1587 C CA . TYR A 1 223 ? 23.611 -41.074 61.771 1.00 16.87 223 TYR A CA 1
ATOM 1588 C C . TYR A 1 223 ? 24.056 -40.365 60.496 1.00 17.06 223 TYR A C 1
ATOM 1589 O O . TYR A 1 223 ? 24.051 -40.966 59.407 1.00 17.71 223 TYR A O 1
ATOM 1598 N N . HIS A 1 224 ? 24.438 -39.097 60.640 1.00 17.48 224 HIS A N 1
ATOM 1599 C CA . HIS A 1 224 ? 24.875 -38.302 59.497 1.00 18.30 224 HIS A CA 1
ATOM 1600 C C . HIS A 1 224 ? 26.051 -37.481 59.800 1.00 17.99 224 HIS A C 1
ATOM 1601 O O . HIS A 1 224 ? 26.271 -36.957 60.901 1.00 18.59 224 HIS A O 1
ATOM 1608 N N . ASN A 1 225 ? 26.889 -37.372 58.779 1.00 18.77 225 ASN A N 1
ATOM 1609 C CA . ASN A 1 225 ? 27.967 -36.401 58.848 1.00 17.74 225 ASN A CA 1
ATOM 1610 C C . ASN A 1 225 ? 27.566 -35.167 58.115 1.00 18.58 225 ASN A C 1
ATOM 1611 O O . ASN A 1 225 ? 27.437 -35.206 56.848 1.00 17.84 225 ASN A O 1
ATOM 1616 N N . ILE A 1 226 ? 27.390 -34.079 58.892 1.00 16.34 226 ILE A N 1
ATOM 1617 C CA . ILE A 1 226 ? 27.025 -32.793 58.210 1.00 17.44 226 ILE A CA 1
ATOM 1618 C C . ILE A 1 226 ? 28.230 -31.873 57.977 1.00 15.02 226 ILE A C 1
ATOM 1619 O O . ILE A 1 226 ? 28.072 -30.721 57.594 1.00 17.70 226 ILE A O 1
ATOM 1624 N N . GLY A 1 227 ? 29.422 -32.408 58.185 1.00 17.30 227 GLY A N 1
ATOM 1625 C CA . GLY A 1 227 ? 30.670 -31.768 57.848 1.00 17.36 227 GLY A CA 1
ATOM 1626 C C . GLY A 1 227 ? 31.105 -30.634 58.765 1.00 18.58 227 GLY A C 1
ATOM 1627 O O . GLY A 1 227 ? 31.658 -29.591 58.287 1.00 19.45 227 GLY A O 1
ATOM 1628 N N . LEU A 1 228 ? 30.891 -30.815 60.049 1.00 17.66 228 LEU A N 1
ATOM 1629 C CA . LEU A 1 228 ? 31.314 -29.756 60.998 1.00 20.16 228 LEU A CA 1
ATOM 1630 C C . LEU A 1 228 ? 32.805 -29.693 61.125 1.00 20.52 228 LEU A C 1
ATOM 1631 O O . LEU A 1 228 ? 33.489 -30.709 61.007 1.00 21.57 228 LEU A O 1
ATOM 1636 N N . PRO A 1 229 ? 33.324 -28.498 61.469 1.00 20.82 229 PRO A N 1
ATOM 1637 C CA . PRO A 1 229 ? 34.749 -28.288 61.744 1.00 22.07 229 PRO A CA 1
ATOM 1638 C C . PRO A 1 229 ? 34.991 -28.745 63.211 1.00 22.36 229 PRO A C 1
ATOM 1639 O O . PRO A 1 229 ? 34.070 -28.940 63.998 1.00 22.56 229 PRO A O 1
ATOM 1643 N N . VAL A 1 230 ? 36.254 -28.890 63.555 1.00 23.30 230 VAL A N 1
ATOM 1644 C CA . VAL A 1 230 ? 36.643 -29.102 64.927 1.00 25.32 230 VAL A CA 1
ATOM 1645 C C . VAL A 1 230 ? 36.316 -27.853 65.738 1.00 24.63 230 VAL A C 1
ATOM 1646 O O . VAL A 1 230 ? 36.394 -26.712 65.221 1.00 26.21 230 VAL A O 1
ATOM 1650 N N . ASN A 1 231 ? 35.950 -28.017 67.000 1.00 22.43 231 ASN A N 1
ATOM 1651 C CA . ASN A 1 231 ? 35.840 -26.876 67.907 1.00 25.13 231 ASN A CA 1
ATOM 1652 C C . ASN A 1 231 ? 37.235 -26.761 68.530 1.00 25.67 231 ASN A C 1
ATOM 1653 O O . ASN A 1 231 ? 37.578 -27.530 69.459 1.00 26.44 231 ASN A O 1
ATOM 1658 N N . GLU A 1 232 ? 38.058 -25.842 68.013 1.00 27.35 232 GLU A N 1
ATOM 1659 C CA . GLU A 1 232 ? 39.440 -25.652 68.531 1.00 31.93 232 GLU A CA 1
ATOM 1660 C C . GLU A 1 232 ? 39.599 -25.517 70.017 1.00 30.66 232 GLU A C 1
ATOM 1661 O O . GLU A 1 232 ? 40.435 -26.201 70.650 1.00 30.69 232 GLU A O 1
ATOM 1667 N N . THR A 1 233 ? 38.817 -24.604 70.573 1.00 29.47 233 THR A N 1
ATOM 1668 C CA . THR A 1 233 ? 39.057 -24.285 71.993 1.00 33.82 233 THR A CA 1
ATOM 1669 C C . THR A 1 233 ? 38.589 -25.449 72.835 1.00 33.91 233 THR A C 1
ATOM 1670 O O . THR A 1 233 ? 39.294 -25.845 73.772 1.00 34.51 233 THR A O 1
ATOM 1674 N N . ALA A 1 234 ? 37.494 -26.115 72.453 1.00 31.39 234 ALA A N 1
ATOM 1675 C CA . ALA A 1 234 ? 37.107 -27.263 73.260 1.00 31.78 234 ALA A CA 1
ATOM 1676 C C . ALA A 1 234 ? 38.119 -28.447 73.138 1.00 32.65 234 ALA A C 1
ATOM 1677 O O . ALA A 1 234 ? 38.357 -29.197 74.109 1.00 32.28 234 ALA A O 1
ATOM 1679 N N . ARG A 1 235 ? 38.643 -28.634 71.916 1.00 33.52 235 ARG A N 1
ATOM 1680 C CA . ARG A 1 235 ? 39.610 -29.678 71.637 1.00 34.62 235 ARG A CA 1
ATOM 1681 C C . ARG A 1 235 ? 40.890 -29.482 72.490 1.00 36.66 235 ARG A C 1
ATOM 1682 O O . ARG A 1 235 ? 41.415 -30.458 73.079 1.00 35.97 235 ARG A O 1
ATOM 1690 N N . GLU A 1 236 ? 41.322 -28.223 72.617 1.00 37.88 236 GLU A N 1
ATOM 1691 C CA . GLU A 1 236 ? 42.521 -27.877 73.349 1.00 41.96 236 GLU A CA 1
ATOM 1692 C C . GLU A 1 236 ? 42.266 -28.190 74.818 1.00 42.44 236 GLU A C 1
ATOM 1693 O O . GLU A 1 236 ? 43.129 -28.775 75.488 1.00 44.25 236 GLU A O 1
ATOM 1699 N N . ALA A 1 237 ? 41.104 -27.789 75.331 1.00 42.50 237 ALA A N 1
ATOM 1700 C CA . ALA A 1 237 ? 40.785 -27.997 76.770 1.00 43.25 237 ALA A CA 1
ATOM 1701 C C . ALA A 1 237 ? 40.522 -29.470 77.129 1.00 44.08 237 ALA A C 1
ATOM 1702 O O . ALA A 1 237 ? 40.581 -29.841 78.312 1.00 46.45 237 ALA A O 1
ATOM 1704 N N . SER A 1 238 ? 40.293 -30.327 76.137 1.00 42.98 238 SER A N 1
ATOM 1705 C CA . SER A 1 238 ? 39.990 -31.732 76.404 1.00 41.64 238 SER A CA 1
ATOM 1706 C C . SER A 1 238 ? 41.225 -32.532 76.801 1.00 43.58 238 SER A C 1
ATOM 1707 O O . SER A 1 238 ? 41.080 -33.563 77.462 1.00 44.85 238 SER A O 1
ATOM 1710 N N . GLY A 1 239 ? 42.416 -32.107 76.365 1.00 44.89 239 GLY A N 1
ATOM 1711 C CA . GLY A 1 239 ? 43.616 -32.960 76.468 1.00 45.16 239 GLY A CA 1
ATOM 1712 C C . GLY A 1 239 ? 43.623 -34.224 75.586 1.00 45.66 239 GLY A C 1
ATOM 1713 O O . GLY A 1 239 ? 44.445 -35.128 75.808 1.00 46.36 239 GLY A O 1
ATOM 1714 N N . LEU A 1 240 ? 42.732 -34.306 74.578 1.00 42.37 240 LEU A N 1
ATOM 1715 C CA . LEU A 1 240 ? 42.750 -35.406 73.632 1.00 41.85 240 LEU A CA 1
ATOM 1716 C C . LEU A 1 240 ? 43.960 -35.395 72.659 1.00 42.55 240 LEU A C 1
ATOM 1717 O O . LEU A 1 240 ? 44.401 -36.461 72.188 1.00 44.14 240 LEU A O 1
ATOM 1722 N N . GLY A 1 241 ? 44.469 -34.195 72.387 1.00 42.21 241 GLY A N 1
ATOM 1723 C CA . GLY A 1 241 ? 45.592 -33.967 71.473 1.00 42.90 241 GLY A CA 1
ATOM 1724 C C . GLY A 1 241 ? 45.062 -33.271 70.218 1.00 43.25 241 GLY A C 1
ATOM 1725 O O . GLY A 1 241 ? 43.968 -33.579 69.743 1.00 40.58 241 GLY A O 1
ATOM 1726 N N . ALA A 1 242 ? 45.840 -32.323 69.691 1.00 44.09 242 ALA A N 1
ATOM 1727 C CA . ALA A 1 242 ? 45.555 -31.725 68.367 1.00 43.03 242 ALA A CA 1
ATOM 1728 C C . ALA A 1 242 ? 45.427 -32.781 67.217 1.00 41.70 242 ALA A C 1
ATOM 1729 O O . ALA A 1 242 ? 44.729 -32.529 66.228 1.00 41.11 242 ALA A O 1
ATOM 1731 N N . ASP A 1 243 ? 46.106 -33.932 67.337 1.00 40.08 243 ASP A N 1
ATOM 1732 C CA . ASP A 1 243 ? 46.061 -35.035 66.328 1.00 40.32 243 ASP A CA 1
ATOM 1733 C C . ASP A 1 243 ? 44.855 -36.032 66.465 1.00 37.15 243 ASP A C 1
ATOM 1734 O O . ASP A 1 243 ? 44.708 -37.045 65.730 1.00 36.51 243 ASP A O 1
ATOM 1739 N N . HIS A 1 244 ? 44.004 -35.753 67.458 1.00 32.44 244 HIS A N 1
ATOM 1740 C CA . HIS A 1 244 ? 42.812 -36.535 67.610 1.00 27.54 244 HIS A CA 1
ATOM 1741 C C . HIS A 1 244 ? 41.801 -36.214 66.497 1.00 25.46 244 HIS A C 1
ATOM 1742 O O . HIS A 1 244 ? 41.722 -35.062 66.039 1.00 25.64 244 HIS A O 1
ATOM 1749 N N . VAL A 1 245 ? 41.106 -37.246 66.003 1.00 23.51 245 VAL A N 1
ATOM 1750 C CA A VAL A 1 245 ? 39.933 -37.011 65.113 0.50 22.58 245 VAL A CA 1
ATOM 1751 C CA B VAL A 1 245 ? 39.957 -37.061 65.079 0.50 21.17 245 VAL A CA 1
ATOM 1752 C C . VAL A 1 245 ? 38.753 -37.789 65.671 1.00 21.38 245 VAL A C 1
ATOM 1753 O O . VAL A 1 245 ? 38.867 -38.991 66.045 1.00 21.70 245 VAL A O 1
ATOM 1760 N N . ASP A 1 246 ? 37.652 -37.093 65.806 1.00 19.37 246 ASP A N 1
ATOM 1761 C CA . ASP A 1 246 ? 36.443 -37.718 66.290 1.00 18.94 246 ASP A CA 1
ATOM 1762 C C . ASP A 1 246 ? 35.701 -38.437 65.116 1.00 19.26 246 ASP A C 1
ATOM 1763 O O . ASP A 1 246 ? 35.139 -37.775 64.229 1.00 19.88 246 ASP A O 1
ATOM 1768 N N . HIS A 1 247 ? 35.724 -39.767 65.101 1.00 17.35 247 HIS A N 1
ATOM 1769 C CA . HIS A 1 247 ? 35.105 -40.493 63.924 1.00 17.55 247 HIS A CA 1
ATOM 1770 C C . HIS A 1 247 ? 33.639 -40.818 64.108 1.00 18.22 247 HIS A C 1
ATOM 1771 O O . HIS A 1 247 ? 33.038 -41.555 63.253 1.00 17.32 247 HIS A O 1
ATOM 1778 N N . GLY A 1 248 ? 33.039 -40.326 65.170 1.00 16.96 248 GLY A N 1
ATOM 1779 C CA . GLY A 1 248 ? 31.578 -40.535 65.278 1.00 16.45 248 GLY A CA 1
ATOM 1780 C C . GLY A 1 248 ? 31.248 -42.009 65.425 1.00 18.74 248 GLY A C 1
ATOM 1781 O O . GLY A 1 248 ? 31.946 -42.722 66.142 1.00 18.06 248 GLY A O 1
ATOM 1782 N N . LEU A 1 249 ? 30.235 -42.471 64.651 1.00 17.19 249 LEU A N 1
ATOM 1783 C CA . LEU A 1 249 ? 29.685 -43.857 64.767 1.00 16.32 249 LEU A CA 1
ATOM 1784 C C . LEU A 1 249 ? 30.747 -44.884 64.530 1.00 18.12 249 LEU A C 1
ATOM 1785 O O . LEU A 1 249 ? 30.687 -45.945 65.083 1.00 18.15 249 LEU A O 1
ATOM 1790 N N . LEU A 1 250 ? 31.788 -44.597 63.703 1.00 17.58 250 LEU A N 1
ATOM 1791 C CA . LEU A 1 250 ? 32.765 -45.657 63.479 1.00 19.63 250 LEU A CA 1
ATOM 1792 C C . LEU A 1 250 ? 33.485 -46.037 64.802 1.00 21.21 250 LEU A C 1
ATOM 1793 O O . LEU A 1 250 ? 34.021 -47.115 64.888 1.00 22.18 250 LEU A O 1
ATOM 1798 N N . ALA A 1 251 ? 33.538 -45.130 65.749 1.00 20.00 251 ALA A N 1
ATOM 1799 C CA . ALA A 1 251 ? 34.161 -45.379 67.058 1.00 21.72 251 ALA A CA 1
ATOM 1800 C C . ALA A 1 251 ? 33.354 -46.383 67.929 1.00 22.86 251 ALA A C 1
ATOM 1801 O O . ALA A 1 251 ? 33.872 -46.884 68.955 1.00 24.47 251 ALA A O 1
ATOM 1803 N N . ARG A 1 252 ? 32.091 -46.684 67.560 1.00 21.45 252 ARG A N 1
ATOM 1804 C CA . ARG A 1 252 ? 31.293 -47.692 68.311 1.00 20.95 252 ARG A CA 1
ATOM 1805 C C . ARG A 1 252 ? 31.951 -49.038 68.087 1.00 21.57 252 ARG A C 1
ATOM 1806 O O . ARG A 1 252 ? 32.228 -49.428 66.976 1.00 22.70 252 ARG A O 1
ATOM 1814 N N . PRO A 1 253 ? 32.223 -49.780 69.163 1.00 24.84 253 PRO A N 1
ATOM 1815 C CA . PRO A 1 253 ? 32.880 -51.077 69.038 1.00 25.03 253 PRO A CA 1
ATOM 1816 C C . PRO A 1 253 ? 32.036 -51.983 68.201 1.00 25.93 253 PRO A C 1
ATOM 1817 O O . PRO A 1 253 ? 30.806 -52.040 68.407 1.00 28.80 253 PRO A O 1
ATOM 1821 N N . GLY A 1 254 ? 32.646 -52.664 67.230 1.00 27.22 254 GLY A N 1
ATOM 1822 C CA . GLY A 1 254 ? 31.882 -53.585 66.422 1.00 26.83 254 GLY A CA 1
ATOM 1823 C C . GLY A 1 254 ? 31.473 -52.924 65.116 1.00 27.58 254 GLY A C 1
ATOM 1824 O O . GLY A 1 254 ? 31.197 -53.592 64.162 1.00 27.54 254 GLY A O 1
ATOM 1825 N N . ILE A 1 255 ? 31.460 -51.583 65.037 1.00 24.74 255 ILE A N 1
ATOM 1826 C CA . ILE A 1 255 ? 31.262 -50.959 63.714 1.00 23.79 255 ILE A CA 1
ATOM 1827 C C . ILE A 1 255 ? 32.628 -50.792 63.066 1.00 23.56 255 ILE A C 1
ATOM 1828 O O . ILE A 1 255 ? 33.512 -50.174 63.662 1.00 25.13 255 ILE A O 1
ATOM 1833 N N . GLU A 1 256 ? 32.788 -51.386 61.884 1.00 23.09 256 GLU A N 1
ATOM 1834 C CA . GLU A 1 256 ? 34.014 -51.277 61.147 1.00 26.14 256 GLU A CA 1
ATOM 1835 C C . GLU A 1 256 ? 33.803 -50.625 59.768 1.00 26.45 256 GLU A C 1
ATOM 1836 O O . GLU A 1 256 ? 34.775 -50.388 59.023 1.00 26.42 256 GLU A O 1
ATOM 1842 N N . ASP A 1 257 ? 32.545 -50.423 59.376 1.00 25.23 257 ASP A N 1
ATOM 1843 C CA . ASP A 1 257 ? 32.225 -49.892 58.024 1.00 24.24 257 ASP A CA 1
ATOM 1844 C C . ASP A 1 257 ? 32.790 -48.486 57.820 1.00 23.96 257 ASP A C 1
ATOM 1845 O O . ASP A 1 257 ? 32.332 -47.566 58.501 1.00 22.60 257 ASP A O 1
ATOM 1850 N N . PRO A 1 258 ? 33.727 -48.308 56.868 1.00 23.57 258 PRO A N 1
ATOM 1851 C CA . PRO A 1 258 ? 34.342 -46.989 56.756 1.00 23.60 258 PRO A CA 1
ATOM 1852 C C . PRO A 1 258 ? 33.353 -45.845 56.330 1.00 22.87 258 PRO A C 1
ATOM 1853 O O . PRO A 1 258 ? 33.591 -44.647 56.559 1.00 20.07 258 PRO A O 1
ATOM 1857 N N . ALA A 1 259 ? 32.233 -46.222 55.715 1.00 23.07 259 ALA A N 1
ATOM 1858 C CA . ALA A 1 259 ? 31.170 -45.253 55.362 1.00 22.11 259 ALA A CA 1
ATOM 1859 C C . ALA A 1 259 ? 30.540 -44.625 56.593 1.00 19.20 259 ALA A C 1
ATOM 1860 O O . ALA A 1 259 ? 29.803 -43.615 56.423 1.00 19.60 259 ALA A O 1
ATOM 1862 N N . GLN A 1 260 ? 30.808 -45.123 57.811 1.00 19.32 260 GLN A N 1
ATOM 1863 C CA . GLN A 1 260 ? 30.171 -44.510 59.057 1.00 17.17 260 GLN A CA 1
ATOM 1864 C C . GLN A 1 260 ? 31.084 -43.479 59.715 1.00 17.03 260 GLN A C 1
ATOM 1865 O O . GLN A 1 260 ? 30.678 -42.851 60.689 1.00 16.82 260 GLN A O 1
ATOM 1871 N N . SER A 1 261 ? 32.301 -43.350 59.159 1.00 18.40 261 SER A N 1
ATOM 1872 C CA . SER A 1 261 ? 33.315 -42.441 59.760 1.00 16.32 261 SER A CA 1
ATOM 1873 C C . SER A 1 261 ? 32.832 -40.978 59.675 1.00 17.92 261 SER A C 1
ATOM 1874 O O . SER A 1 261 ? 32.355 -40.478 58.604 1.00 17.99 261 SER A O 1
ATOM 1877 N N . GLY A 1 262 ? 32.856 -40.270 60.833 1.00 17.51 262 GLY A N 1
ATOM 1878 C CA . GLY A 1 262 ? 32.409 -38.874 60.872 1.00 17.10 262 GLY A CA 1
ATOM 1879 C C . GLY A 1 262 ? 30.891 -38.649 61.005 1.00 16.47 262 GLY A C 1
ATOM 1880 O O . GLY A 1 262 ? 30.430 -37.506 61.078 1.00 18.45 262 GLY A O 1
ATOM 1881 N N . ARG A 1 263 ? 30.117 -39.736 61.157 1.00 17.39 263 ARG A N 1
ATOM 1882 C CA . ARG A 1 263 ? 28.628 -39.600 61.284 1.00 16.52 263 ARG A CA 1
ATOM 1883 C C . ARG A 1 263 ? 28.252 -39.540 62.744 1.00 17.28 263 ARG A C 1
ATOM 1884 O O . ARG A 1 263 ? 28.782 -40.305 63.536 1.00 17.21 263 ARG A O 1
ATOM 1892 N N . PHE A 1 264 ? 27.273 -38.683 63.077 1.00 15.63 264 PHE A N 1
ATOM 1893 C CA . PHE A 1 264 ? 26.769 -38.552 64.482 1.00 15.49 264 PHE A CA 1
ATOM 1894 C C . PHE A 1 264 ? 25.254 -38.669 64.525 1.00 16.05 264 PHE A C 1
ATOM 1895 O O . PHE A 1 264 ? 24.571 -38.433 63.513 1.00 15.48 264 PHE A O 1
ATOM 1903 N N . LYS A 1 265 ? 24.736 -39.031 65.693 1.00 14.62 265 LYS A N 1
ATOM 1904 C CA . LYS A 1 265 ? 23.262 -39.270 65.829 1.00 15.66 265 LYS A CA 1
ATOM 1905 C C . LYS A 1 265 ? 22.547 -37.926 65.617 1.00 15.80 265 LYS A C 1
ATOM 1906 O O . LYS A 1 265 ? 22.950 -36.877 66.151 1.00 16.13 265 LYS A O 1
ATOM 1912 N N . VAL A 1 266 ? 21.434 -37.993 64.904 1.00 14.36 266 VAL A N 1
ATOM 1913 C CA . VAL A 1 266 ? 20.598 -36.801 64.656 1.00 14.96 266 VAL A CA 1
ATOM 1914 C C . VAL A 1 266 ? 19.944 -36.456 66.001 1.00 14.66 266 VAL A C 1
ATOM 1915 O O . VAL A 1 266 ? 19.166 -37.270 66.543 1.00 15.78 266 VAL A O 1
ATOM 1919 N N . PRO A 1 267 ? 20.226 -35.272 66.543 1.00 14.94 267 PRO A N 1
ATOM 1920 C CA . PRO A 1 267 ? 19.681 -34.900 67.847 1.00 15.16 267 PRO A CA 1
ATOM 1921 C C . PRO A 1 267 ? 18.202 -34.562 67.707 1.00 16.14 267 PRO A C 1
ATOM 1922 O O . PRO A 1 267 ? 17.737 -34.050 66.642 1.00 16.57 267 PRO A O 1
ATOM 1926 N N . SER A 1 268 ? 17.419 -34.905 68.758 1.00 16.30 268 SER A N 1
ATOM 1927 C CA . SER A 1 268 ? 16.076 -34.313 68.864 1.00 14.27 268 SER A CA 1
ATOM 1928 C C . SER A 1 268 ? 16.176 -32.803 68.997 1.00 14.92 268 SER A C 1
ATOM 1929 O O . SER A 1 268 ? 17.007 -32.306 69.757 1.00 16.68 268 SER A O 1
ATOM 1932 N N . LEU A 1 269 ? 15.326 -32.079 68.293 1.00 13.66 269 LEU A N 1
ATOM 1933 C CA . LEU A 1 269 ? 15.279 -30.613 68.381 1.00 15.17 269 LEU A CA 1
ATOM 1934 C C . LEU A 1 269 ? 14.343 -30.130 69.528 1.00 15.90 269 LEU A C 1
ATOM 1935 O O . LEU A 1 269 ? 14.178 -28.909 69.720 1.00 16.44 269 LEU A O 1
ATOM 1940 N N . ARG A 1 270 ? 13.691 -31.056 70.263 1.00 16.23 270 ARG A N 1
ATOM 1941 C CA . ARG A 1 270 ? 12.910 -30.580 71.421 1.00 15.90 270 ARG A CA 1
ATOM 1942 C C . ARG A 1 270 ? 13.852 -29.896 72.372 1.00 16.08 270 ARG A C 1
ATOM 1943 O O . ARG A 1 270 ? 14.994 -30.337 72.612 1.00 14.74 270 ARG A O 1
ATOM 1951 N N . ASN A 1 271 ? 13.357 -28.766 72.905 1.00 15.49 271 ASN A N 1
ATOM 1952 C CA . ASN A 1 271 ? 14.147 -27.863 73.851 1.00 16.53 271 ASN A CA 1
ATOM 1953 C C . ASN A 1 271 ? 15.428 -27.279 73.232 1.00 18.60 271 ASN A C 1
ATOM 1954 O O . ASN A 1 271 ? 16.247 -26.765 73.941 1.00 15.87 271 ASN A O 1
ATOM 1959 N N . VAL A 1 272 ? 15.598 -27.406 71.898 1.00 15.66 272 VAL A N 1
ATOM 1960 C CA . VAL A 1 272 ? 16.838 -26.897 71.320 1.00 16.14 272 VAL A CA 1
ATOM 1961 C C . VAL A 1 272 ? 17.116 -25.424 71.695 1.00 17.68 272 VAL A C 1
ATOM 1962 O O . VAL A 1 272 ? 18.277 -25.057 71.845 1.00 17.40 272 VAL A O 1
ATOM 1966 N N . ALA A 1 273 ? 16.068 -24.610 71.837 1.00 15.63 273 ALA A N 1
ATOM 1967 C CA . ALA A 1 273 ? 16.323 -23.164 72.064 1.00 16.83 273 ALA A CA 1
ATOM 1968 C C . ALA A 1 273 ? 16.955 -22.940 73.385 1.00 18.19 273 ALA A C 1
ATOM 1969 O O . ALA A 1 273 ? 17.559 -21.854 73.562 1.00 18.59 273 ALA A O 1
ATOM 1971 N N . VAL A 1 274 ? 16.966 -23.896 74.299 1.00 18.12 274 VAL A N 1
ATOM 1972 C CA . VAL A 1 274 ? 17.520 -23.633 75.650 1.00 18.82 274 VAL A CA 1
ATOM 1973 C C . VAL A 1 274 ? 18.742 -24.518 75.980 1.00 19.54 274 VAL A C 1
ATOM 1974 O O . VAL A 1 274 ? 19.289 -24.461 77.098 1.00 21.17 274 VAL A O 1
ATOM 1978 N N . THR A 1 275 ? 19.219 -25.279 75.005 1.00 18.38 275 THR A N 1
ATOM 1979 C CA . THR A 1 275 ? 20.331 -26.214 75.283 1.00 16.95 275 THR A CA 1
ATOM 1980 C C . THR A 1 275 ? 21.639 -25.909 74.534 1.00 16.39 275 THR A C 1
ATOM 1981 O O . THR A 1 275 ? 22.426 -26.827 74.271 1.00 18.95 275 THR A O 1
ATOM 1985 N N . GLY A 1 276 ? 21.883 -24.643 74.193 1.00 17.42 276 GLY A N 1
ATOM 1986 C CA . GLY A 1 276 ? 23.158 -24.301 73.545 1.00 18.61 276 GLY A CA 1
ATOM 1987 C C . GLY A 1 276 ? 24.313 -24.582 74.560 1.00 18.20 276 GLY A C 1
ATOM 1988 O O . GLY A 1 276 ? 24.111 -24.613 75.788 1.00 19.87 276 GLY A O 1
ATOM 1989 N N . PRO A 1 277 ? 25.519 -24.712 74.074 1.00 19.57 277 PRO A N 1
ATOM 1990 C CA . PRO A 1 277 ? 25.849 -24.575 72.624 1.00 19.66 277 PRO A CA 1
ATOM 1991 C C . PRO A 1 277 ? 25.532 -25.844 71.855 1.00 18.82 277 PRO A C 1
ATOM 1992 O O . PRO A 1 277 ? 25.046 -26.866 72.388 1.00 20.40 277 PRO A O 1
ATOM 1996 N N . TYR A 1 278 ? 25.773 -25.733 70.555 1.00 17.73 278 TYR A N 1
ATOM 1997 C CA . TYR A 1 278 ? 25.179 -26.703 69.665 1.00 16.85 278 TYR A CA 1
ATOM 1998 C C . TYR A 1 278 ? 26.182 -27.594 68.952 1.00 16.76 278 TYR A C 1
ATOM 1999 O O . TYR A 1 278 ? 27.385 -27.211 68.779 1.00 17.74 278 TYR A O 1
ATOM 2008 N N . MET A 1 279 ? 25.622 -28.694 68.439 1.00 16.78 279 MET A N 1
ATOM 2009 C CA . MET A 1 279 ? 26.358 -29.807 67.677 1.00 18.48 279 MET A CA 1
ATOM 2010 C C . MET A 1 279 ? 27.212 -30.661 68.643 1.00 16.86 279 MET A C 1
ATOM 2011 O O . MET A 1 279 ? 27.292 -30.322 69.841 1.00 17.62 279 MET A O 1
ATOM 2016 N N . HIS A 1 280 ? 27.793 -31.741 68.116 1.00 16.94 280 HIS A N 1
ATOM 2017 C CA . HIS A 1 280 ? 28.424 -32.713 68.961 1.00 16.94 280 HIS A CA 1
ATOM 2018 C C . HIS A 1 280 ? 29.586 -32.157 69.790 1.00 17.66 280 HIS A C 1
ATOM 2019 O O . HIS A 1 280 ? 29.935 -32.751 70.792 1.00 18.28 280 HIS A O 1
ATOM 2026 N N . ASN A 1 281 ? 30.180 -31.064 69.333 1.00 17.60 281 ASN A N 1
ATOM 2027 C CA . ASN A 1 281 ? 31.369 -30.526 69.961 1.00 18.96 281 ASN A CA 1
ATOM 2028 C C . ASN A 1 281 ? 31.107 -29.134 70.490 1.00 19.23 281 ASN A C 1
ATOM 2029 O O . ASN A 1 281 ? 32.070 -28.440 70.801 1.00 19.86 281 ASN A O 1
ATOM 2034 N N . GLY A 1 282 ? 29.829 -28.687 70.434 1.00 17.60 282 GLY A N 1
ATOM 2035 C CA . GLY A 1 282 ? 29.495 -27.367 71.046 1.00 19.47 282 GLY A CA 1
ATOM 2036 C C . GLY A 1 282 ? 30.082 -26.198 70.306 1.00 19.72 282 GLY A C 1
ATOM 2037 O O . GLY A 1 282 ? 30.223 -25.095 70.902 1.00 19.90 282 GLY A O 1
ATOM 2038 N N . VAL A 1 283 ? 30.325 -26.364 69.012 1.00 19.81 283 VAL A N 1
ATOM 2039 C CA . VAL A 1 283 ? 31.097 -25.362 68.237 1.00 20.41 283 VAL A CA 1
ATOM 2040 C C . VAL A 1 283 ? 30.342 -24.072 68.006 1.00 21.63 283 V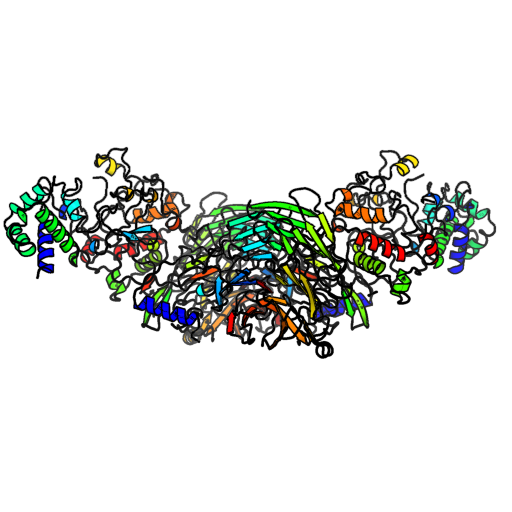AL A C 1
ATOM 2041 O O . VAL A 1 283 ? 30.959 -23.015 67.925 1.00 21.02 283 VAL A O 1
ATOM 2045 N N . PHE A 1 284 ? 29.009 -24.085 67.994 1.00 20.79 284 PHE A N 1
ATOM 2046 C CA . PHE A 1 284 ? 28.236 -22.827 67.797 1.00 19.82 284 PHE A CA 1
ATOM 2047 C C . PHE A 1 284 ? 27.473 -22.471 69.031 1.00 21.11 284 PHE A C 1
ATOM 2048 O O . PHE A 1 284 ? 26.738 -23.299 69.597 1.00 20.99 284 PHE A O 1
ATOM 2056 N N . THR A 1 285 ? 27.604 -21.240 69.483 1.00 21.24 285 THR A N 1
ATOM 2057 C CA . THR A 1 285 ? 26.965 -20.924 70.717 1.00 23.40 285 THR A CA 1
ATOM 2058 C C . THR A 1 285 ? 25.478 -20.559 70.555 1.00 22.14 285 THR A C 1
ATOM 2059 O O . THR A 1 285 ? 24.684 -20.845 71.459 1.00 25.04 285 THR A O 1
ATOM 2063 N N . ASP A 1 286 ? 25.093 -19.981 69.409 1.00 22.20 286 ASP A N 1
ATOM 2064 C CA . ASP A 1 286 ? 23.730 -19.437 69.215 1.00 21.09 286 ASP A CA 1
ATOM 2065 C C . ASP A 1 286 ? 22.925 -20.315 68.243 1.00 20.63 286 ASP A C 1
ATOM 2066 O O . ASP A 1 286 ? 23.488 -20.860 67.233 1.00 21.71 286 ASP A O 1
ATOM 2071 N N . LEU A 1 287 ? 21.624 -20.482 68.550 1.00 18.30 287 LEU A N 1
ATOM 2072 C CA . LEU A 1 287 ? 20.704 -21.344 67.680 1.00 19.34 287 LEU A CA 1
ATOM 2073 C C . LEU A 1 287 ? 20.721 -20.791 66.224 1.00 18.15 287 LEU A C 1
ATOM 2074 O O . LEU A 1 287 ? 20.796 -21.598 65.246 1.00 17.07 287 LEU A O 1
ATOM 2079 N N . ARG A 1 288 ? 20.712 -19.460 66.043 1.00 20.59 288 ARG A N 1
ATOM 2080 C CA . ARG A 1 288 ? 20.720 -18.908 64.738 1.00 20.00 288 ARG A CA 1
ATOM 2081 C C . ARG A 1 288 ? 21.930 -19.382 63.930 1.00 20.33 288 ARG A C 1
ATOM 2082 O O . ARG A 1 288 ? 21.827 -19.648 62.732 1.00 19.44 288 ARG A O 1
ATOM 2090 N N . THR A 1 289 ? 23.094 -19.433 64.583 1.00 18.37 289 THR A N 1
ATOM 2091 C CA . THR A 1 289 ? 24.319 -19.903 63.900 1.00 19.39 289 THR A CA 1
ATOM 2092 C C . THR A 1 289 ? 24.185 -21.352 63.403 1.00 19.65 289 THR A C 1
ATOM 2093 O O . THR A 1 289 ? 24.647 -21.606 62.307 1.00 19.40 289 THR A O 1
ATOM 2097 N N . ALA A 1 290 ? 23.623 -22.222 64.233 1.00 19.13 290 ALA A N 1
ATOM 2098 C CA . ALA A 1 290 ? 23.435 -23.617 63.855 1.00 18.35 290 ALA A CA 1
ATOM 2099 C C . ALA A 1 290 ? 22.581 -23.696 62.604 1.00 18.37 290 ALA A C 1
ATOM 2100 O O . ALA A 1 290 ? 22.888 -24.496 61.694 1.00 21.55 290 ALA A O 1
ATOM 2102 N N . ILE A 1 291 ? 21.514 -22.881 62.544 1.00 18.00 291 ILE A N 1
ATOM 2103 C CA . ILE A 1 291 ? 20.663 -22.874 61.372 1.00 18.71 291 ILE A CA 1
ATOM 2104 C C . ILE A 1 291 ? 21.421 -22.330 60.091 1.00 19.33 291 ILE A C 1
ATOM 2105 O O . ILE A 1 291 ? 21.361 -22.941 59.007 1.00 18.66 291 ILE A O 1
ATOM 2110 N N . LEU A 1 292 ? 22.124 -21.220 60.234 1.00 19.91 292 LEU A N 1
ATOM 2111 C CA . LEU A 1 292 ? 22.906 -20.617 59.157 1.00 18.62 292 LEU A CA 1
ATOM 2112 C C . LEU A 1 292 ? 23.969 -21.601 58.627 1.00 21.02 292 LEU A C 1
ATOM 2113 O O . LEU A 1 292 ? 24.337 -21.522 57.437 1.00 20.31 292 LEU A O 1
ATOM 2118 N N . PHE A 1 293 ? 24.496 -22.475 59.516 1.00 19.23 293 PHE A N 1
ATOM 2119 C CA . PHE A 1 293 ? 25.502 -23.417 59.057 1.00 19.97 293 PHE A CA 1
ATOM 2120 C C . PHE A 1 293 ? 24.998 -24.151 57.752 1.00 17.87 293 PHE A C 1
ATOM 2121 O O . PHE A 1 293 ? 25.752 -24.425 56.821 1.00 20.06 293 PHE A O 1
ATOM 2129 N N . TYR A 1 294 ? 23.700 -24.495 57.704 1.00 16.76 294 TYR A N 1
ATOM 2130 C CA . TYR A 1 294 ? 23.166 -25.294 56.590 1.00 18.44 294 TYR A CA 1
ATOM 2131 C C . TYR A 1 294 ? 23.197 -24.498 55.302 1.00 20.54 294 TYR A C 1
ATOM 2132 O O . TYR A 1 294 ? 23.271 -25.119 54.243 1.00 20.73 294 TYR A O 1
ATOM 2141 N N . ASN A 1 295 ? 23.249 -23.172 55.386 1.00 20.67 295 ASN A N 1
ATOM 2142 C CA . ASN A 1 295 ? 23.375 -22.397 54.132 1.00 22.06 295 ASN A CA 1
ATOM 2143 C C . ASN A 1 295 ? 24.734 -22.543 53.478 1.00 22.80 295 ASN A C 1
ATOM 2144 O O . ASN A 1 295 ? 24.893 -22.136 52.310 1.00 23.10 295 ASN A O 1
ATOM 2149 N N . LYS A 1 296 ? 25.733 -23.104 54.170 1.00 22.36 296 LYS A N 1
ATOM 2150 C CA . LYS A 1 296 ? 27.034 -23.244 53.500 1.00 22.73 296 LYS A CA 1
ATOM 2151 C C . LYS A 1 296 ? 26.985 -24.191 52.331 1.00 23.47 296 LYS A C 1
ATOM 2152 O O . LYS A 1 296 ? 27.811 -24.090 51.400 1.00 24.12 296 LYS A O 1
ATOM 2158 N N . TYR A 1 297 ? 25.955 -25.026 52.300 1.00 20.05 297 TYR A N 1
ATOM 2159 C CA . TYR A 1 297 ? 25.859 -26.027 51.269 1.00 21.68 297 TYR A CA 1
ATOM 2160 C C . TYR A 1 297 ? 24.966 -25.570 50.147 1.00 22.43 297 TYR A C 1
ATOM 2161 O O . TYR A 1 297 ? 24.864 -26.279 49.101 1.00 24.82 297 TYR A O 1
ATOM 2170 N N . THR A 1 298 ? 24.357 -24.392 50.293 1.00 22.59 298 THR A N 1
ATOM 2171 C CA . THR A 1 298 ? 23.259 -24.012 49.346 1.00 24.13 298 THR A CA 1
ATOM 2172 C C . THR A 1 298 ? 23.428 -22.604 48.808 1.00 24.39 298 THR A C 1
ATOM 2173 O O . THR A 1 298 ? 23.140 -22.387 47.629 1.00 28.11 298 THR A O 1
ATOM 2177 N N . SER A 1 299 ? 23.889 -21.676 49.662 1.00 23.69 299 SER A N 1
ATOM 2178 C CA . SER A 1 299 ? 23.944 -20.299 49.259 1.00 26.11 299 SER A CA 1
ATOM 2179 C C . SER A 1 299 ? 25.202 -19.986 48.447 1.00 27.23 299 SER A C 1
ATOM 2180 O O . SER A 1 299 ? 26.283 -20.566 48.734 1.00 28.07 299 SER A O 1
ATOM 2183 N N . ARG A 1 300 ? 25.062 -19.069 47.472 1.00 27.42 300 ARG A N 1
ATOM 2184 C CA . ARG A 1 300 ? 26.241 -18.597 46.705 1.00 30.21 300 ARG A CA 1
ATOM 2185 C C . ARG A 1 300 ? 26.839 -17.349 47.263 1.00 31.41 300 ARG A C 1
ATOM 2186 O O . ARG A 1 300 ? 27.830 -16.856 46.723 1.00 34.25 300 ARG A O 1
ATOM 2194 N N . ARG A 1 301 ? 26.163 -16.773 48.237 1.00 30.69 301 ARG A N 1
ATOM 2195 C CA . ARG A 1 301 ? 26.596 -15.457 48.765 1.00 29.80 301 ARG A CA 1
ATOM 2196 C C . ARG A 1 301 ? 27.892 -15.658 49.575 1.00 31.62 301 ARG A C 1
ATOM 2197 O O . ARG A 1 301 ? 28.072 -16.663 50.306 1.00 29.65 301 ARG A O 1
ATOM 2205 N N . PRO A 1 302 ? 28.828 -14.696 49.480 1.00 30.03 302 PRO A N 1
ATOM 2206 C CA . PRO A 1 302 ? 30.092 -14.765 50.290 1.00 30.27 302 PRO A CA 1
ATOM 2207 C C . PRO A 1 302 ? 29.853 -14.986 51.769 1.00 31.40 302 PRO A C 1
ATOM 2208 O O . PRO A 1 302 ? 30.527 -15.834 52.369 1.00 32.25 302 PRO A O 1
ATOM 2212 N N . GLU A 1 303 ? 28.840 -14.325 52.345 1.00 30.97 303 GLU A N 1
ATOM 2213 C CA . GLU A 1 303 ? 28.549 -14.416 53.776 1.00 31.18 303 GLU A CA 1
ATOM 2214 C C . GLU A 1 303 ? 28.185 -15.832 54.181 1.00 29.28 303 GLU A C 1
ATOM 2215 O O . GLU A 1 303 ? 28.364 -16.163 55.319 1.00 30.82 303 GLU A O 1
ATOM 2221 N N . ALA A 1 304 ? 27.717 -16.674 53.246 1.00 26.53 304 ALA A N 1
ATOM 2222 C CA . ALA A 1 304 ? 27.324 -18.032 53.653 1.00 28.44 304 ALA A CA 1
ATOM 2223 C C . ALA A 1 304 ? 28.504 -18.887 54.044 1.00 26.79 304 ALA A C 1
ATOM 2224 O O . ALA A 1 304 ? 28.306 -19.935 54.723 1.00 27.42 304 ALA A O 1
ATOM 2226 N N . LYS A 1 305 ? 29.714 -18.440 53.693 1.00 27.10 305 LYS A N 1
ATOM 2227 C CA . LYS A 1 305 ? 30.980 -19.175 53.942 1.00 27.76 305 LYS A CA 1
ATOM 2228 C C . LYS A 1 305 ? 31.500 -18.808 55.314 1.00 26.88 305 LYS A C 1
ATOM 2229 O O . LYS A 1 305 ? 32.481 -19.416 55.801 1.00 25.17 305 LYS A O 1
ATOM 2235 N N . ILE A 1 306 ? 30.924 -17.763 55.937 1.00 24.72 306 ILE A N 1
ATOM 2236 C CA . ILE A 1 306 ? 31.447 -17.215 57.182 1.00 24.33 306 ILE A CA 1
ATOM 2237 C C . ILE A 1 306 ? 30.605 -17.586 58.438 1.00 25.24 306 ILE A C 1
ATOM 2238 O O . ILE A 1 306 ? 29.369 -17.446 58.408 1.00 26.13 306 ILE A O 1
ATOM 2243 N N . ASN A 1 307 ? 31.256 -18.103 59.497 1.00 25.58 307 ASN A N 1
ATOM 2244 C CA . ASN A 1 307 ? 30.614 -18.276 60.791 1.00 25.05 307 ASN A CA 1
ATOM 2245 C C . ASN A 1 307 ? 30.406 -16.850 61.404 1.00 27.19 307 ASN A C 1
ATOM 2246 O O . ASN A 1 307 ? 31.362 -16.144 61.714 1.00 26.94 307 ASN A O 1
ATOM 2251 N N . PRO A 1 308 ? 29.135 -16.438 61.588 1.00 27.76 308 PRO A N 1
ATOM 2252 C CA . PRO A 1 308 ? 28.899 -15.075 62.174 1.00 27.58 308 PRO A CA 1
ATOM 2253 C C . PRO A 1 308 ? 29.443 -14.890 63.568 1.00 28.81 308 PRO A C 1
ATOM 2254 O O . PRO A 1 308 ? 29.708 -13.758 63.898 1.00 29.08 308 PRO A O 1
ATOM 2258 N N . GLU A 1 309 ? 29.655 -15.962 64.348 1.00 24.74 309 GLU A N 1
ATOM 2259 C CA . GLU A 1 309 ? 30.207 -15.879 65.713 1.00 27.61 309 GLU A CA 1
ATOM 2260 C C . GLU A 1 309 ? 31.705 -15.573 65.662 1.00 26.67 309 GLU A C 1
ATOM 2261 O O . GLU A 1 309 ? 32.291 -15.093 66.661 1.00 28.46 309 GLU A O 1
ATOM 2267 N N . THR A 1 310 ? 32.338 -15.815 64.504 1.00 27.32 310 THR A N 1
ATOM 2268 C CA . THR A 1 310 ? 33.797 -15.562 64.426 1.00 27.42 310 THR A CA 1
ATOM 2269 C C . THR A 1 310 ? 34.205 -14.577 63.348 1.00 27.85 310 THR A C 1
ATOM 2270 O O . THR A 1 310 ? 35.330 -14.026 63.397 1.00 29.69 310 THR A O 1
ATOM 2274 N N . GLY A 1 311 ? 33.372 -14.355 62.361 1.00 27.79 311 GLY A N 1
ATOM 2275 C CA . GLY A 1 311 ? 33.823 -13.557 61.246 1.00 29.30 311 GLY A CA 1
ATOM 2276 C C . GLY A 1 311 ? 34.806 -14.284 60.327 1.00 29.83 311 GLY A C 1
ATOM 2277 O O . GLY A 1 311 ? 35.288 -13.683 59.321 1.00 29.81 311 GLY A O 1
ATOM 2278 N N . ALA A 1 312 ? 35.069 -15.563 60.617 1.00 29.45 312 ALA A N 1
ATOM 2279 C CA . ALA A 1 312 ? 35.964 -16.363 59.737 1.00 30.45 312 ALA A CA 1
ATOM 2280 C C . ALA A 1 312 ? 35.255 -17.488 59.017 1.00 27.83 312 ALA A C 1
ATOM 2281 O O . ALA A 1 312 ? 34.146 -17.832 59.385 1.00 27.41 312 ALA A O 1
ATOM 2283 N N . PRO A 1 313 ? 35.891 -18.070 58.008 1.00 25.97 313 PRO A N 1
ATOM 2284 C CA . PRO A 1 313 ? 35.237 -19.242 57.425 1.00 25.07 313 PRO A CA 1
ATOM 2285 C C . PRO A 1 313 ? 34.920 -20.313 58.490 1.00 24.48 313 PRO A C 1
ATOM 2286 O O . PRO A 1 313 ? 35.680 -20.505 59.494 1.00 25.16 313 PRO A O 1
ATOM 2290 N N . TRP A 1 314 ? 33.845 -21.012 58.218 1.00 22.91 314 TRP A N 1
ATOM 2291 C CA . TRP A 1 314 ? 33.340 -22.084 59.136 1.00 23.96 314 TRP A CA 1
ATOM 2292 C C . TRP A 1 314 ? 34.504 -23.011 59.587 1.00 23.57 314 TRP A C 1
ATOM 2293 O O . TRP A 1 314 ? 34.662 -23.363 60.807 1.00 22.45 314 TRP A O 1
ATOM 2304 N N . GLY A 1 315 ? 35.296 -23.398 58.570 1.00 25.12 315 GLY A N 1
ATOM 2305 C CA . GLY A 1 315 ? 36.394 -24.359 58.734 1.00 24.86 315 GLY A CA 1
ATOM 2306 C C . GLY A 1 315 ? 36.120 -25.643 57.938 1.00 26.21 315 GLY A C 1
ATOM 2307 O O . GLY A 1 315 ? 34.972 -25.967 57.629 1.00 25.83 315 GLY A O 1
ATOM 2308 N N . GLU A 1 316 ? 37.204 -26.343 57.600 1.00 24.98 316 GLU A N 1
ATOM 2309 C CA . GLU A 1 316 ? 37.069 -27.543 56.779 1.00 24.52 316 GLU A CA 1
ATOM 2310 C C . GLU A 1 316 ? 36.427 -28.643 57.696 1.00 23.02 316 GLU A C 1
ATOM 2311 O O . GLU A 1 316 ? 36.565 -28.581 58.922 1.00 21.77 316 GLU A O 1
ATOM 2317 N N . PRO A 1 317 ? 35.712 -29.611 57.071 1.00 21.27 317 PRO A N 1
ATOM 2318 C CA . PRO A 1 317 ? 35.140 -30.703 57.894 1.00 21.77 317 PRO A CA 1
ATOM 2319 C C . PRO A 1 317 ? 36.249 -31.472 58.620 1.00 22.21 317 PRO A C 1
ATOM 2320 O O . PRO A 1 317 ? 37.361 -31.705 58.062 1.00 22.21 317 PRO A O 1
ATOM 2324 N N . GLU A 1 318 ? 35.955 -31.819 59.860 1.00 19.93 318 GLU A N 1
ATOM 2325 C CA . GLU A 1 318 ? 36.865 -32.681 60.647 1.00 20.53 318 GLU A CA 1
ATOM 2326 C C . GLU A 1 318 ? 37.064 -34.003 59.929 1.00 19.97 318 GLU A C 1
ATOM 2327 O O . GLU A 1 318 ? 38.201 -34.590 59.952 1.00 20.16 318 GLU A O 1
ATOM 2333 N N . VAL A 1 319 ? 35.976 -34.495 59.315 1.00 18.38 319 VAL A N 1
ATOM 2334 C CA . VAL A 1 319 ? 36.093 -35.768 58.554 1.00 18.59 319 VAL A CA 1
ATOM 2335 C C . VAL A 1 319 ? 35.526 -35.515 57.175 1.00 18.74 319 VAL A C 1
ATOM 2336 O O . VAL A 1 319 ? 34.307 -35.285 57.001 1.00 20.43 319 VAL A O 1
ATOM 2340 N N . ALA A 1 320 ? 36.407 -35.568 56.141 1.00 20.76 320 ALA A N 1
ATOM 2341 C CA . ALA A 1 320 ? 36.028 -35.030 54.824 1.00 21.81 320 ALA A CA 1
ATOM 2342 C C . ALA A 1 320 ? 35.540 -36.158 53.917 1.00 23.21 320 ALA A C 1
ATOM 2343 O O . ALA A 1 320 ? 36.058 -36.270 52.783 1.00 25.95 320 ALA A O 1
ATOM 2345 N N . ARG A 1 321 ? 34.719 -37.019 54.454 1.00 24.07 321 ARG A N 1
ATOM 2346 C CA . ARG A 1 321 ? 34.109 -38.090 53.690 1.00 22.96 321 ARG A CA 1
ATOM 2347 C C . ARG A 1 321 ? 32.796 -38.419 54.362 1.00 22.20 321 ARG A C 1
ATOM 2348 O O . ARG A 1 321 ? 32.495 -38.075 55.507 1.00 19.84 321 ARG A O 1
ATOM 2356 N N . ASN A 1 322 ? 32.009 -39.142 53.596 1.00 20.08 322 ASN A N 1
ATOM 2357 C CA . ASN A 1 322 ? 30.659 -39.512 54.051 1.00 18.72 322 ASN A CA 1
ATOM 2358 C C . ASN A 1 322 ? 29.706 -38.374 54.372 1.00 17.48 322 ASN A C 1
ATOM 2359 O O . ASN A 1 322 ? 28.812 -38.551 55.143 1.00 18.62 322 ASN A O 1
ATOM 2364 N N . LEU A 1 323 ? 29.907 -37.181 53.809 1.00 18.47 323 LEU A N 1
ATOM 2365 C CA A LEU A 1 323 ? 28.954 -36.096 54.090 0.50 17.34 323 LEU A CA 1
ATOM 2366 C CA B LEU A 1 323 ? 29.016 -36.050 53.976 0.50 17.91 323 LEU A CA 1
ATOM 2367 C C . LEU A 1 323 ? 27.621 -36.399 53.409 1.00 17.04 323 LEU A C 1
ATOM 2368 O O . LEU A 1 323 ? 27.557 -37.073 52.336 1.00 18.98 323 LEU A O 1
ATOM 2377 N N . SER A 1 324 ? 26.558 -35.957 54.111 1.00 18.79 324 SER A N 1
ATOM 2378 C CA . SER A 1 324 ? 25.174 -36.187 53.589 1.00 20.40 324 SER A CA 1
ATOM 2379 C C . SER A 1 324 ? 24.869 -35.101 52.540 1.00 19.45 324 SER A C 1
ATOM 2380 O O . SER A 1 324 ? 23.891 -34.361 52.668 1.00 19.06 324 SER A O 1
ATOM 2383 N N . LEU A 1 325 ? 25.621 -35.149 51.419 1.00 20.07 325 LEU A N 1
ATOM 2384 C CA . LEU A 1 325 ? 25.501 -34.080 50.445 1.00 21.92 325 LEU A CA 1
ATOM 2385 C C . LEU A 1 325 ? 24.137 -34.154 49.727 1.00 19.61 325 LEU A C 1
ATOM 2386 O O . LEU A 1 325 ? 23.587 -33.090 49.384 1.00 19.19 325 LEU A O 1
ATOM 2391 N N . ALA A 1 326 ? 23.587 -35.360 49.571 1.00 20.31 326 ALA A N 1
ATOM 2392 C CA . ALA A 1 326 ? 22.291 -35.475 48.827 1.00 19.62 326 ALA A CA 1
ATOM 2393 C C . ALA A 1 326 ? 21.181 -34.699 49.551 1.00 19.91 326 ALA A C 1
ATOM 2394 O O . ALA A 1 326 ? 20.402 -33.992 48.877 1.00 19.45 326 ALA A O 1
ATOM 2396 N N . GLU A 1 327 ? 21.141 -34.764 50.898 1.00 19.45 327 GLU A N 1
ATOM 2397 C CA . GLU A 1 327 ? 20.173 -33.952 51.692 1.00 18.82 327 GLU A CA 1
ATOM 2398 C C . GLU A 1 327 ? 20.604 -32.531 51.889 1.00 18.95 327 GLU A C 1
ATOM 2399 O O . GLU A 1 327 ? 19.770 -31.624 51.810 1.00 19.07 327 GLU A O 1
ATOM 2405 N N . LEU A 1 328 ? 21.918 -32.324 52.054 1.00 18.42 328 LEU A N 1
ATOM 2406 C CA . LEU A 1 328 ? 22.365 -30.993 52.416 1.00 17.73 328 LEU A CA 1
ATOM 2407 C C . LEU A 1 328 ? 22.407 -30.033 51.201 1.00 18.01 328 LEU A C 1
ATOM 2408 O O . LEU A 1 328 ? 22.073 -28.823 51.394 1.00 18.66 328 LEU A O 1
ATOM 2413 N N . GLN A 1 329 ? 22.755 -30.530 49.992 1.00 18.96 329 GLN A N 1
ATOM 2414 C CA . GLN A 1 329 ? 22.887 -29.665 48.793 1.00 18.45 329 GLN A CA 1
ATOM 2415 C C . GLN A 1 329 ? 21.499 -29.547 48.122 1.00 18.82 329 GLN A C 1
ATOM 2416 O O . GLN A 1 329 ? 21.208 -30.134 47.027 1.00 18.65 329 GLN A O 1
ATOM 2422 N N . SER A 1 330 ? 20.616 -28.916 48.846 1.00 19.17 330 SER A N 1
ATOM 2423 C CA . SER A 1 330 ? 19.155 -28.833 48.438 1.00 19.13 330 SER A CA 1
ATOM 2424 C C . SER A 1 330 ? 18.879 -27.884 47.316 1.00 21.16 330 SER A C 1
ATOM 2425 O O . SER A 1 330 ? 17.759 -27.908 46.793 1.00 21.88 330 SER A O 1
ATOM 2428 N N . GLY A 1 331 ? 19.837 -26.997 46.976 1.00 19.78 331 GLY A N 1
ATOM 2429 C CA . GLY A 1 331 ? 19.549 -26.074 45.915 1.00 19.73 331 GLY A CA 1
ATOM 2430 C C . GLY A 1 331 ? 18.855 -24.796 46.393 1.00 20.11 331 GLY A C 1
ATOM 2431 O O . GLY A 1 331 ? 18.573 -23.936 45.544 1.00 22.63 331 GLY A O 1
ATOM 2432 N N . LEU A 1 332 ? 18.587 -24.654 47.679 1.00 21.04 332 LEU A N 1
ATOM 2433 C CA . LEU A 1 332 ? 17.812 -23.485 48.149 1.00 19.86 332 LEU A CA 1
ATOM 2434 C C . LEU A 1 332 ? 18.472 -22.888 49.364 1.00 20.72 332 LEU A C 1
ATOM 2435 O O . LEU A 1 332 ? 18.777 -23.593 50.329 1.00 23.65 332 LEU A O 1
ATOM 2440 N N . MET A 1 333 ? 18.685 -21.571 49.299 1.00 19.43 333 MET A N 1
ATOM 2441 C CA . MET A 1 333 ? 19.228 -20.816 50.431 1.00 21.77 333 MET A CA 1
ATOM 2442 C C . MET A 1 333 ? 18.095 -20.336 51.361 1.00 20.77 333 MET A C 1
ATOM 2443 O O . MET A 1 333 ? 17.116 -19.802 50.842 1.00 22.30 333 MET A O 1
ATOM 2448 N N . LEU A 1 334 ? 18.286 -20.405 52.684 1.00 20.11 334 LEU A N 1
ATOM 2449 C CA . LEU A 1 334 ? 17.360 -19.726 53.670 1.00 20.22 334 LEU A CA 1
ATOM 2450 C C . LEU A 1 334 ? 17.704 -18.249 53.763 1.00 21.06 334 LEU A C 1
ATOM 2451 O O . LEU A 1 334 ? 18.847 -17.882 54.179 1.00 22.91 334 LEU A O 1
ATOM 2456 N N . ASP A 1 335 ? 16.777 -17.401 53.343 1.00 19.77 335 ASP A N 1
ATOM 2457 C CA . ASP A 1 335 ? 17.014 -15.911 53.497 1.00 20.17 335 ASP A CA 1
ATOM 2458 C C . ASP A 1 335 ? 16.825 -15.603 54.974 1.00 21.55 335 ASP A C 1
ATOM 2459 O O . ASP A 1 335 ? 16.400 -16.450 55.777 1.00 21.67 335 ASP A O 1
ATOM 2464 N N . ASP A 1 336 ? 17.124 -14.362 55.387 1.00 22.30 336 ASP A N 1
ATOM 2465 C CA . ASP A 1 336 ? 17.070 -14.099 56.818 1.00 25.13 336 ASP A CA 1
ATOM 2466 C C . ASP A 1 336 ? 15.648 -14.212 57.430 1.00 25.92 336 ASP A C 1
ATOM 2467 O O . ASP A 1 336 ? 15.506 -14.490 58.642 1.00 26.02 336 ASP A O 1
ATOM 2472 N N . GLY A 1 337 ? 14.637 -13.906 56.625 1.00 23.75 337 GLY A N 1
ATOM 2473 C CA . GLY A 1 337 ? 13.236 -14.063 57.010 1.00 23.62 337 GLY A CA 1
ATOM 2474 C C . GLY A 1 337 ? 12.908 -15.552 57.348 1.00 22.13 337 GLY A C 1
ATOM 2475 O O . GLY A 1 337 ? 12.336 -15.801 58.419 1.00 21.40 337 GLY A O 1
ATOM 2476 N N . ARG A 1 338 ? 13.365 -16.465 56.485 1.00 20.44 338 ARG A N 1
ATOM 2477 C CA . ARG A 1 338 ? 13.205 -17.892 56.795 1.00 18.99 338 ARG A CA 1
ATOM 2478 C C . ARG A 1 338 ? 14.012 -18.370 57.985 1.00 20.24 338 ARG A C 1
ATOM 2479 O O . ARG A 1 338 ? 13.487 -19.180 58.813 1.00 20.74 338 ARG A O 1
ATOM 2487 N N . VAL A 1 339 ? 15.196 -17.775 58.227 1.00 22.06 339 VAL A N 1
ATOM 2488 C CA . VAL A 1 339 ? 15.965 -18.170 59.384 1.00 20.83 339 VAL A CA 1
ATOM 2489 C C . VAL A 1 339 ? 15.210 -17.646 60.624 1.00 20.01 339 VAL A C 1
ATOM 2490 O O . VAL A 1 339 ? 15.054 -18.388 61.602 1.00 22.81 339 VAL A O 1
ATOM 2494 N N . ASP A 1 340 ? 14.731 -16.390 60.588 1.00 22.15 340 ASP A N 1
ATOM 2495 C CA . ASP A 1 340 ? 13.932 -15.889 61.741 1.00 21.92 340 ASP A CA 1
ATOM 2496 C C . ASP A 1 340 ? 12.728 -16.782 62.027 1.00 20.85 340 ASP A C 1
ATOM 2497 O O . ASP A 1 340 ? 12.378 -17.013 63.190 1.00 21.10 340 ASP A O 1
ATOM 2502 N N . ALA A 1 341 ? 12.071 -17.233 60.953 1.00 20.83 341 ALA A N 1
ATOM 2503 C CA . ALA A 1 341 ? 10.871 -18.090 61.090 1.00 20.31 341 ALA A CA 1
ATOM 2504 C C . ALA A 1 341 ? 11.265 -19.440 61.708 1.00 19.44 341 ALA A C 1
ATOM 2505 O O . ALA A 1 341 ? 10.528 -19.986 62.556 1.00 20.15 341 ALA A O 1
ATOM 2507 N N . LEU A 1 342 ? 12.361 -20.030 61.236 1.00 19.54 342 LEU A N 1
ATOM 2508 C CA . LEU A 1 342 ? 12.822 -21.360 61.789 1.00 18.49 342 LEU A CA 1
ATOM 2509 C C . LEU A 1 342 ? 13.158 -21.153 63.307 1.00 19.84 342 LEU A C 1
ATOM 2510 O O . LEU A 1 342 ? 12.846 -22.014 64.124 1.00 19.80 342 LEU A O 1
ATOM 2515 N N . VAL A 1 343 ? 13.804 -20.058 63.680 1.00 19.09 343 VAL A N 1
ATOM 2516 C CA . VAL A 1 343 ? 14.090 -19.833 65.122 1.00 18.92 343 VAL A CA 1
ATOM 2517 C C . VAL A 1 343 ? 12.778 -19.815 65.874 1.00 18.76 343 VAL A C 1
ATOM 2518 O O . VAL A 1 343 ? 12.635 -20.441 66.943 1.00 19.74 343 VAL A O 1
ATOM 2522 N N . ALA A 1 344 ? 11.786 -19.127 65.341 1.00 19.74 344 ALA A N 1
ATOM 2523 C CA . ALA A 1 344 ? 10.518 -19.021 66.092 1.00 20.64 344 ALA A CA 1
ATOM 2524 C C . ALA A 1 344 ? 9.820 -20.340 66.276 1.00 20.26 344 ALA A C 1
ATOM 2525 O O . ALA A 1 344 ? 9.304 -20.666 67.345 1.00 19.24 344 ALA A O 1
ATOM 2527 N N . PHE A 1 345 ? 9.805 -21.124 65.178 1.00 17.54 345 PHE A N 1
ATOM 2528 C CA . PHE A 1 345 ? 9.281 -22.445 65.225 1.00 18.64 345 PHE A CA 1
ATOM 2529 C C . PHE A 1 345 ? 10.049 -23.333 66.190 1.00 17.68 345 PHE A C 1
ATOM 2530 O O . PHE A 1 345 ? 9.426 -23.998 67.049 1.00 18.35 345 PHE A O 1
ATOM 2538 N N . LEU A 1 346 ? 11.399 -23.322 66.129 1.00 16.75 346 LEU A N 1
ATOM 2539 C CA . LEU A 1 346 ? 12.125 -24.224 67.068 1.00 16.32 346 LEU A CA 1
ATOM 2540 C C . LEU A 1 346 ? 11.917 -23.801 68.568 1.00 17.36 346 LEU A C 1
ATOM 2541 O O . LEU A 1 346 ? 11.879 -24.633 69.459 1.00 16.89 346 LEU A O 1
ATOM 2546 N N . GLU A 1 347 ? 11.699 -22.494 68.836 1.00 17.99 347 GLU A N 1
ATOM 2547 C CA . GLU A 1 347 ? 11.357 -22.096 70.192 1.00 18.26 347 GLU A CA 1
ATOM 2548 C C . GLU A 1 347 ? 10.007 -22.687 70.677 1.00 19.40 347 GLU A C 1
ATOM 2549 O O . GLU A 1 347 ? 9.817 -22.870 71.886 1.00 18.25 347 GLU A O 1
ATOM 2555 N N . THR A 1 348 ? 9.096 -22.977 69.744 1.00 18.48 348 THR A N 1
ATOM 2556 C CA . THR A 1 348 ? 7.847 -23.640 70.171 1.00 18.33 348 THR A CA 1
ATOM 2557 C C . THR A 1 348 ? 8.042 -25.101 70.571 1.00 18.36 348 THR A C 1
ATOM 2558 O O . THR A 1 348 ? 7.118 -25.730 71.086 1.00 18.90 348 THR A O 1
ATOM 2562 N N . LEU A 1 349 ? 9.240 -25.624 70.396 1.00 16.21 349 LEU A N 1
ATOM 2563 C CA . LEU A 1 349 ? 9.481 -26.996 70.836 1.00 15.77 349 LEU A CA 1
ATOM 2564 C C . LEU A 1 349 ? 10.037 -27.064 72.242 1.00 16.62 349 LEU A C 1
ATOM 2565 O O . LEU A 1 349 ? 10.557 -28.076 72.649 1.00 18.33 349 LEU A O 1
ATOM 2570 N N . THR A 1 350 ? 9.943 -25.942 72.929 1.00 16.48 350 THR A N 1
ATOM 2571 C CA . THR A 1 350 ? 10.435 -25.858 74.329 1.00 16.45 350 THR A CA 1
ATOM 2572 C C . THR A 1 350 ? 9.376 -26.401 75.267 1.00 17.83 350 THR A C 1
ATOM 2573 O O . THR A 1 350 ? 8.214 -25.971 75.240 1.00 18.79 350 THR A O 1
ATOM 2577 N N . ASP A 1 351 ? 9.734 -27.365 76.106 1.00 16.40 351 ASP A N 1
ATOM 2578 C CA . ASP A 1 351 ? 8.764 -27.799 77.155 1.00 18.61 351 ASP A CA 1
ATOM 2579 C C . ASP A 1 351 ? 8.206 -26.660 77.961 1.00 20.47 351 ASP A C 1
ATOM 2580 O O . ASP A 1 351 ? 8.868 -25.676 78.208 1.00 20.06 351 ASP A O 1
ATOM 2585 N N . ARG A 1 352 ? 6.985 -26.821 78.455 1.00 21.16 352 ARG A N 1
ATOM 2586 C CA . ARG A 1 352 ? 6.345 -25.671 79.180 1.00 21.76 352 ARG A CA 1
ATOM 2587 C C . ARG A 1 352 ? 7.225 -25.102 80.330 1.00 21.58 352 ARG A C 1
ATOM 2588 O O . ARG A 1 352 ? 7.387 -23.869 80.521 1.00 23.26 352 ARG A O 1
ATOM 2596 N N . ARG A 1 353 ? 7.830 -26.025 81.060 1.00 21.91 353 ARG A N 1
ATOM 2597 C CA . ARG A 1 353 ? 8.620 -25.590 82.201 1.00 22.80 353 ARG A CA 1
ATOM 2598 C C . ARG A 1 353 ? 9.847 -24.707 81.892 1.00 22.20 353 ARG A C 1
ATOM 2599 O O . ARG A 1 353 ? 10.421 -24.010 82.790 1.00 24.31 353 ARG A O 1
ATOM 2607 N N . TYR A 1 354 ? 10.335 -24.887 80.642 1.00 20.33 354 TYR A N 1
ATOM 2608 C CA . TYR A 1 354 ? 11.466 -24.113 80.213 1.00 21.01 354 TYR A CA 1
ATOM 2609 C C . TYR A 1 354 ? 11.110 -22.842 79.435 1.00 21.73 354 TYR A C 1
ATOM 2610 O O . TYR A 1 354 ? 12.000 -22.096 79.050 1.00 22.26 354 TYR A O 1
ATOM 2619 N N . GLU A 1 355 ? 9.828 -22.558 79.236 1.00 20.68 355 GLU A N 1
ATOM 2620 C CA . GLU A 1 355 ? 9.458 -21.292 78.535 1.00 21.08 355 GLU A CA 1
ATOM 2621 C C . GLU A 1 355 ? 10.051 -20.047 79.159 1.00 22.17 355 GLU A C 1
ATOM 2622 O O . GLU A 1 355 ? 10.430 -19.113 78.434 1.00 23.92 355 GLU A O 1
ATOM 2628 N N . PRO A 1 356 ? 10.123 -20.010 80.501 1.00 23.75 356 PRO A N 1
ATOM 2629 C CA . PRO A 1 356 ? 10.738 -18.797 81.106 1.00 26.25 356 PRO A CA 1
ATOM 2630 C C . PRO A 1 356 ? 12.165 -18.534 80.702 1.00 28.30 356 PRO A C 1
ATOM 2631 O O . PRO A 1 356 ? 12.581 -17.391 80.744 1.00 27.40 356 PRO A O 1
ATOM 2635 N N . LEU A 1 357 ? 12.879 -19.567 80.227 1.00 27.50 357 LEU A N 1
ATOM 2636 C CA . LEU A 1 357 ? 14.241 -19.431 79.789 1.00 28.83 357 LEU A CA 1
ATOM 2637 C C . LEU A 1 357 ? 14.341 -18.745 78.419 1.00 31.01 357 LEU A C 1
ATOM 2638 O O . LEU A 1 357 ? 15.444 -18.354 77.997 1.00 30.67 357 LEU A O 1
ATOM 2643 N N . LEU A 1 358 ? 13.225 -18.648 77.692 1.00 32.06 358 LEU A N 1
ATOM 2644 C CA . LEU A 1 358 ? 13.274 -18.063 76.360 1.00 33.45 358 LEU A CA 1
ATOM 2645 C C . LEU A 1 358 ? 13.432 -16.524 76.378 1.00 39.73 358 LEU A C 1
ATOM 2646 O O . LEU A 1 358 ? 13.941 -15.974 75.416 1.00 42.80 358 LEU A O 1
ATOM 2651 N N . GLU A 1 359 ? 13.079 -15.861 77.461 1.00 44.30 359 GLU A N 1
ATOM 2652 C CA . GLU A 1 359 ? 13.453 -14.402 77.612 1.00 51.13 359 GLU A CA 1
ATOM 2653 C C . GLU A 1 359 ? 14.911 -14.111 78.149 1.00 52.21 359 GLU A C 1
ATOM 2654 O O . GLU A 1 359 ? 15.930 -14.671 77.644 1.00 53.28 359 GLU A O 1
ATOM 2660 N N . ALA B 1 6 ? 6.112 -14.618 -46.291 1.00 51.92 6 ALA B N 1
ATOM 2661 C CA . ALA B 1 6 ? 7.244 -14.368 -45.363 1.00 51.02 6 ALA B CA 1
ATOM 2662 C C . ALA B 1 6 ? 7.779 -15.688 -44.700 1.00 50.34 6 ALA B C 1
ATOM 2663 O O . ALA B 1 6 ? 8.893 -16.107 -45.010 1.00 47.79 6 ALA B O 1
ATOM 2665 N N . ASP B 1 7 ? 6.980 -16.357 -43.852 1.00 49.13 7 ASP B N 1
ATOM 2666 C CA . ASP B 1 7 ? 7.517 -17.393 -42.926 1.00 47.14 7 ASP B CA 1
ATOM 2667 C C . ASP B 1 7 ? 8.158 -18.597 -43.646 1.00 44.02 7 ASP B C 1
ATOM 2668 O O . ASP B 1 7 ? 9.318 -18.871 -43.380 1.00 41.31 7 ASP B O 1
ATOM 2673 N N . ASP B 1 8 ? 7.396 -19.278 -44.536 1.00 41.12 8 ASP B N 1
ATOM 2674 C CA . ASP B 1 8 ? 7.918 -20.413 -45.307 1.00 37.79 8 ASP B CA 1
ATOM 2675 C C . ASP B 1 8 ? 9.151 -20.005 -46.072 1.00 33.17 8 ASP B C 1
ATOM 2676 O O . ASP B 1 8 ? 10.195 -20.654 -45.972 1.00 30.01 8 ASP B O 1
ATOM 2681 N N . ALA B 1 9 ? 9.000 -18.935 -46.846 1.00 28.97 9 ALA B N 1
ATOM 2682 C CA . ALA B 1 9 ? 10.064 -18.433 -47.694 1.00 26.05 9 ALA B CA 1
ATOM 2683 C C . ALA B 1 9 ? 11.323 -18.068 -46.892 1.00 25.02 9 ALA B C 1
ATOM 2684 O O . ALA B 1 9 ? 12.423 -18.311 -47.375 1.00 24.12 9 ALA B O 1
ATOM 2686 N N . LEU B 1 10 ? 11.144 -17.443 -45.734 1.00 21.64 10 LEU B N 1
ATOM 2687 C CA . LEU B 1 10 ? 12.312 -17.026 -44.940 1.00 21.67 10 LEU B CA 1
ATOM 2688 C C . LEU B 1 10 ? 13.049 -18.287 -44.417 1.00 22.14 10 LEU B C 1
ATOM 2689 O O . LEU B 1 10 ? 14.281 -18.372 -44.566 1.00 20.25 10 LEU B O 1
ATOM 2694 N N . ALA B 1 11 ? 12.292 -19.290 -43.910 1.00 22.68 11 ALA B N 1
ATOM 2695 C CA . ALA B 1 11 ? 12.968 -20.515 -43.488 1.00 21.30 11 ALA B CA 1
ATOM 2696 C C . ALA B 1 11 ? 13.607 -21.233 -44.695 1.00 21.57 11 ALA B C 1
ATOM 2697 O O . ALA B 1 11 ? 14.658 -21.862 -44.554 1.00 22.18 11 ALA B O 1
ATOM 2699 N N . ALA B 1 12 ? 12.967 -21.156 -45.866 1.00 23.59 12 ALA B N 1
ATOM 2700 C CA . ALA B 1 12 ? 13.525 -21.852 -47.052 1.00 24.87 12 ALA B CA 1
ATOM 2701 C C . ALA B 1 12 ? 14.862 -21.236 -47.465 1.00 23.45 12 ALA B C 1
ATOM 2702 O O . ALA B 1 12 ? 15.759 -21.974 -47.962 1.00 23.02 12 ALA B O 1
ATOM 2704 N N . LEU B 1 13 ? 14.957 -19.886 -47.309 1.00 20.49 13 LEU B N 1
ATOM 2705 C CA . LEU B 1 13 ? 16.218 -19.184 -47.615 1.00 21.16 13 LEU B CA 1
ATOM 2706 C C . LEU B 1 13 ? 17.271 -19.624 -46.575 1.00 19.11 13 LEU B C 1
ATOM 2707 O O . LEU B 1 13 ? 18.452 -19.976 -46.928 1.00 20.13 13 LEU B O 1
ATOM 2712 N N . GLY B 1 14 ? 16.820 -19.771 -45.310 1.00 18.91 14 GLY B N 1
ATOM 2713 C CA . GLY B 1 14 ? 17.753 -20.236 -44.209 1.00 17.74 14 GLY B CA 1
ATOM 2714 C C . GLY B 1 14 ? 18.178 -21.688 -44.507 1.00 17.64 14 GLY B C 1
ATOM 2715 O O . GLY B 1 14 ? 19.321 -22.008 -44.233 1.00 19.25 14 GLY B O 1
ATOM 2716 N N . ALA B 1 15 ? 17.276 -22.540 -45.040 1.00 20.17 15 ALA B N 1
ATOM 2717 C CA . ALA B 1 15 ? 17.656 -23.917 -45.418 1.00 21.10 15 ALA B CA 1
ATOM 2718 C C . ALA B 1 15 ? 18.866 -23.938 -46.414 1.00 23.08 15 ALA B C 1
ATOM 2719 O O . ALA B 1 15 ? 19.791 -24.798 -46.329 1.00 22.75 15 ALA B O 1
ATOM 2721 N N . GLN B 1 16 ? 18.854 -23.016 -47.365 1.00 22.38 16 GLN B N 1
ATOM 2722 C CA . GLN B 1 16 ? 19.919 -22.951 -48.413 1.00 22.31 16 GLN B CA 1
ATOM 2723 C C . GLN B 1 16 ? 21.207 -22.480 -47.742 1.00 20.69 16 GLN B C 1
ATOM 2724 O O . GLN B 1 16 ? 22.311 -23.027 -47.967 1.00 23.45 16 GLN B O 1
ATOM 2730 N N . LEU B 1 17 ? 21.090 -21.419 -46.939 1.00 18.48 17 LEU B N 1
ATOM 2731 C CA . LEU B 1 17 ? 22.314 -20.902 -46.309 1.00 17.89 17 LEU B CA 1
ATOM 2732 C C . LEU B 1 17 ? 22.981 -21.990 -45.435 1.00 17.40 17 LEU B C 1
ATOM 2733 O O . LEU B 1 17 ? 24.198 -22.022 -45.330 1.00 19.01 17 LEU B O 1
ATOM 2738 N N . PHE B 1 18 ? 22.176 -22.798 -44.747 1.00 17.03 18 PHE B N 1
ATOM 2739 C CA . PHE B 1 18 ? 22.616 -23.711 -43.724 1.00 18.60 18 PHE B CA 1
ATOM 2740 C C . PHE B 1 18 ? 23.585 -24.708 -44.296 1.00 19.07 18 PHE B C 1
ATOM 2741 O O . PHE B 1 18 ? 24.459 -25.195 -43.606 1.00 18.51 18 PHE B O 1
ATOM 2749 N N . VAL B 1 19 ? 23.388 -25.029 -45.579 1.00 18.33 19 VAL B N 1
ATOM 2750 C CA . VAL B 1 19 ? 24.235 -26.029 -46.210 1.00 19.66 19 VAL B CA 1
ATOM 2751 C C . VAL B 1 19 ? 25.231 -25.448 -47.160 1.00 19.86 19 VAL B C 1
ATOM 2752 O O . VAL B 1 19 ? 25.931 -26.210 -47.920 1.00 24.60 19 VAL B O 1
ATOM 2756 N N . ASP B 1 20 ? 25.417 -24.138 -47.134 1.00 20.65 20 ASP B N 1
ATOM 2757 C CA . ASP B 1 20 ? 26.283 -23.469 -48.149 1.00 22.61 20 ASP B CA 1
ATOM 2758 C C . ASP B 1 20 ? 27.693 -23.226 -47.626 1.00 21.70 20 ASP B C 1
ATOM 2759 O O . ASP B 1 20 ? 27.867 -22.425 -46.693 1.00 22.39 20 ASP B O 1
ATOM 2764 N N . PRO B 1 21 ? 28.708 -23.872 -48.185 1.00 24.84 21 PRO B N 1
ATOM 2765 C CA . PRO B 1 21 ? 30.076 -23.646 -47.714 1.00 27.16 21 PRO B CA 1
ATOM 2766 C C . PRO B 1 21 ? 30.586 -22.286 -48.061 1.00 26.25 21 PRO B C 1
ATOM 2767 O O . PRO B 1 21 ? 31.582 -21.908 -47.525 1.00 25.42 21 PRO B O 1
ATOM 2771 N N . ALA B 1 22 ? 29.878 -21.523 -48.930 1.00 28.18 22 ALA B N 1
ATOM 2772 C CA . ALA B 1 22 ? 30.273 -20.144 -49.231 1.00 27.87 22 ALA B CA 1
ATOM 2773 C C . ALA B 1 22 ? 30.210 -19.239 -48.055 1.00 27.58 22 ALA B C 1
ATOM 2774 O O . ALA B 1 22 ? 30.735 -18.108 -48.142 1.00 27.73 22 ALA B O 1
ATOM 2776 N N . LEU B 1 23 ? 29.539 -19.649 -46.957 1.00 23.91 23 LEU B N 1
ATOM 2777 C CA . LEU B 1 23 ? 29.482 -18.775 -45.828 1.00 24.96 23 LEU B CA 1
ATOM 2778 C C . LEU B 1 23 ? 30.728 -18.944 -44.873 1.00 24.07 23 LEU B C 1
ATOM 2779 O O . LEU B 1 23 ? 30.817 -18.290 -43.821 1.00 23.44 23 LEU B O 1
ATOM 2784 N N . SER B 1 24 ? 31.626 -19.896 -45.194 1.00 23.69 24 SER B N 1
ATOM 2785 C CA . SER B 1 24 ? 32.832 -20.124 -44.404 1.00 22.81 24 SER B CA 1
ATOM 2786 C C . SER B 1 24 ? 34.040 -19.423 -44.987 1.00 23.80 24 SER B C 1
ATOM 2787 O O . SER B 1 24 ? 34.124 -19.266 -46.203 1.00 25.40 24 SER B O 1
ATOM 2790 N N . ARG B 1 25 ? 34.965 -19.049 -44.097 1.00 25.18 25 ARG B N 1
ATOM 2791 C CA . ARG B 1 25 ? 36.181 -18.276 -44.453 1.00 27.94 25 ARG B CA 1
ATOM 2792 C C . ARG B 1 25 ? 36.809 -18.703 -45.788 1.00 30.11 25 ARG B C 1
ATOM 2793 O O . ARG B 1 25 ? 36.934 -17.868 -46.717 1.00 30.25 25 ARG B O 1
ATOM 2801 N N . ASN B 1 26 ? 37.209 -19.976 -45.869 1.00 30.07 26 ASN B N 1
ATOM 2802 C CA . ASN B 1 26 ? 37.855 -20.446 -47.108 1.00 34.39 26 ASN B CA 1
ATOM 2803 C C . ASN B 1 26 ? 36.982 -21.375 -47.898 1.00 34.18 26 ASN B C 1
ATOM 2804 O O . ASN B 1 26 ? 37.489 -22.203 -48.692 1.00 34.49 26 ASN B O 1
ATOM 2809 N N . ALA B 1 27 ? 35.668 -21.255 -47.662 1.00 31.64 27 ALA B N 1
ATOM 2810 C CA . ALA B 1 27 ? 34.631 -22.000 -48.432 1.00 29.77 27 ALA B CA 1
ATOM 2811 C C . ALA B 1 27 ? 34.739 -23.533 -48.346 1.00 31.11 27 ALA B C 1
ATOM 2812 O O . ALA B 1 27 ? 34.557 -24.260 -49.354 1.00 33.27 27 ALA B O 1
ATOM 2814 N N . THR B 1 28 ? 35.021 -24.003 -47.147 1.00 30.76 28 THR B N 1
ATOM 2815 C CA . THR B 1 28 ? 35.379 -25.381 -46.910 1.00 33.01 28 THR B CA 1
ATOM 2816 C C . THR B 1 28 ? 34.278 -26.102 -46.156 1.00 32.12 28 THR B C 1
ATOM 2817 O O . THR B 1 28 ? 34.312 -27.315 -46.070 1.00 33.85 28 THR B O 1
ATOM 2821 N N . GLN B 1 29 ? 33.373 -25.366 -45.504 1.00 29.53 29 GLN B N 1
ATOM 2822 C CA . GLN B 1 29 ? 32.356 -26.037 -44.655 1.00 27.36 29 GLN B CA 1
ATOM 2823 C C . GLN B 1 29 ? 31.085 -25.204 -44.557 1.00 25.69 29 GLN B C 1
ATOM 2824 O O . GLN B 1 29 ? 31.128 -23.974 -44.734 1.00 26.08 29 GLN B O 1
ATOM 2830 N N . SER B 1 30 ? 29.992 -25.852 -44.197 1.00 22.11 30 SER B N 1
ATOM 2831 C CA . SER B 1 30 ? 28.724 -25.146 -43.936 1.00 20.04 30 SER B CA 1
ATOM 2832 C C . SER B 1 30 ? 28.333 -25.368 -42.470 1.00 19.69 30 SER B C 1
ATOM 2833 O O . SER B 1 30 ? 28.986 -26.137 -41.781 1.00 21.48 30 SER B O 1
ATOM 2836 N N . CYS B 1 31 ? 27.265 -24.729 -42.028 1.00 18.88 31 CYS B N 1
ATOM 2837 C CA . CYS B 1 31 ? 26.681 -25.029 -40.695 1.00 17.83 31 CYS B CA 1
ATOM 2838 C C . CYS B 1 31 ? 26.505 -26.533 -40.570 1.00 19.23 31 CYS B C 1
ATOM 2839 O O . CYS B 1 31 ? 26.765 -27.096 -39.481 1.00 17.71 31 CYS B O 1
ATOM 2842 N N . ALA B 1 32 ? 26.013 -27.175 -41.650 1.00 20.07 32 ALA B N 1
ATOM 2843 C CA . ALA B 1 32 ? 25.757 -28.629 -41.611 1.00 19.41 32 ALA B CA 1
ATOM 2844 C C . ALA B 1 32 ? 27.011 -29.527 -41.477 1.00 21.33 32 ALA B C 1
ATOM 2845 O O . ALA B 1 32 ? 26.858 -30.753 -41.215 1.00 23.57 32 ALA B O 1
ATOM 2847 N N . THR B 1 33 ? 28.191 -28.980 -41.723 1.00 20.18 33 THR B N 1
ATOM 2848 C CA . THR B 1 33 ? 29.466 -29.705 -41.507 1.00 22.11 33 THR B CA 1
ATOM 2849 C C . THR B 1 33 ? 29.601 -30.091 -40.029 1.00 20.61 33 THR B C 1
ATOM 2850 O O . THR B 1 33 ? 29.766 -31.288 -39.700 1.00 21.63 33 THR B O 1
ATOM 2854 N N . CYS B 1 34 ? 29.520 -29.090 -39.160 1.00 19.84 34 CYS B N 1
ATOM 2855 C CA . CYS B 1 34 ? 29.645 -29.360 -37.718 1.00 18.45 34 CYS B CA 1
ATOM 2856 C C . CYS B 1 34 ? 28.330 -29.727 -37.069 1.00 20.42 34 CYS B C 1
ATOM 2857 O O . CYS B 1 34 ? 28.305 -30.444 -36.081 1.00 20.92 34 CYS B O 1
ATOM 2860 N N . HIS B 1 35 ? 27.215 -29.217 -37.589 1.00 19.32 35 HIS B N 1
ATOM 2861 C CA . HIS B 1 35 ? 25.922 -29.518 -37.047 1.00 18.44 35 HIS B CA 1
ATOM 2862 C C . HIS B 1 35 ? 25.172 -30.425 -38.023 1.00 19.99 35 HIS B C 1
ATOM 2863 O O . HIS B 1 35 ? 24.290 -29.955 -38.750 1.00 20.05 35 HIS B O 1
ATOM 2870 N N . ASP B 1 36 ? 25.577 -31.706 -37.989 1.00 20.75 36 ASP B N 1
ATOM 2871 C CA . ASP B 1 36 ? 25.264 -32.644 -39.123 1.00 22.63 36 ASP B CA 1
ATOM 2872 C C . ASP B 1 36 ? 23.861 -33.181 -38.875 1.00 23.11 36 ASP B C 1
ATOM 2873 O O . ASP B 1 36 ? 23.600 -33.763 -37.842 1.00 20.34 36 ASP B O 1
ATOM 2878 N N . PRO B 1 37 ? 22.907 -32.883 -39.771 1.00 23.03 37 PRO B N 1
ATOM 2879 C CA . PRO B 1 37 ? 21.527 -33.364 -39.631 1.00 23.34 37 PRO B CA 1
ATOM 2880 C C . PRO B 1 37 ? 21.433 -34.885 -39.444 1.00 23.79 37 PRO B C 1
ATOM 2881 O O . PRO B 1 37 ? 20.442 -35.377 -38.884 1.00 23.90 37 PRO B O 1
ATOM 2885 N N . ALA B 1 38 ? 22.415 -35.653 -39.917 1.00 23.62 38 ALA B N 1
ATOM 2886 C CA . ALA B 1 38 ? 22.409 -37.109 -39.682 1.00 22.36 38 ALA B CA 1
ATOM 2887 C C . ALA B 1 38 ? 22.808 -37.493 -38.267 1.00 23.52 38 ALA B C 1
ATOM 2888 O O . ALA B 1 38 ? 22.602 -38.672 -37.869 1.00 24.92 38 ALA B O 1
ATOM 2890 N N . ARG B 1 39 ? 23.279 -36.527 -37.471 1.00 22.60 39 ARG B N 1
ATOM 2891 C CA . ARG B 1 39 ? 23.704 -36.871 -36.105 1.00 22.66 39 ARG B CA 1
ATOM 2892 C C . ARG B 1 39 ? 23.133 -35.871 -35.106 1.00 20.46 39 ARG B C 1
ATOM 2893 O O . ARG B 1 39 ? 23.815 -35.329 -34.239 1.00 22.96 39 ARG B O 1
ATOM 2901 N N . ALA B 1 40 ? 21.838 -35.602 -35.247 1.00 20.79 40 ALA B N 1
ATOM 2902 C CA . ALA B 1 40 ? 21.100 -34.670 -34.419 1.00 17.95 40 ALA B CA 1
ATOM 2903 C C . ALA B 1 40 ? 21.840 -33.332 -34.360 1.00 19.16 40 ALA B C 1
ATOM 2904 O O . ALA B 1 40 ? 21.955 -32.732 -33.308 1.00 18.52 40 ALA B O 1
ATOM 2906 N N . PHE B 1 41 ? 22.259 -32.840 -35.552 1.00 16.97 41 PHE B N 1
ATOM 2907 C CA . PHE B 1 41 ? 22.869 -31.505 -35.653 1.00 18.66 41 PHE B CA 1
ATOM 2908 C C . PHE B 1 41 ? 24.076 -31.349 -34.693 1.00 16.28 41 PHE B C 1
ATOM 2909 O O . PHE B 1 41 ? 24.304 -30.270 -34.095 1.00 17.75 41 PHE B O 1
ATOM 2917 N N . THR B 1 42 ? 24.923 -32.377 -34.651 1.00 17.35 42 THR B N 1
ATOM 2918 C CA . THR B 1 42 ? 26.242 -32.306 -33.976 1.00 18.15 42 THR B CA 1
ATOM 2919 C C . THR B 1 42 ? 27.305 -32.904 -34.915 1.00 21.11 42 THR B C 1
ATOM 2920 O O . THR B 1 42 ? 26.966 -33.352 -36.068 1.00 21.40 42 THR B O 1
ATOM 2924 N N . ASP B 1 43 ? 28.553 -32.952 -34.417 1.00 22.62 43 ASP B N 1
ATOM 2925 C CA . ASP B 1 43 ? 29.684 -33.160 -35.291 1.00 23.37 43 ASP B CA 1
ATOM 2926 C C . ASP B 1 43 ? 30.131 -34.622 -35.143 1.00 26.40 43 ASP B C 1
ATOM 2927 O O . ASP B 1 43 ? 30.673 -34.983 -34.105 1.00 23.54 43 ASP B O 1
ATOM 2932 N N . PRO B 1 44 ? 29.949 -35.430 -36.222 1.00 28.08 44 PRO B N 1
ATOM 2933 C CA . PRO B 1 44 ? 30.427 -36.839 -36.179 1.00 30.95 44 PRO B CA 1
ATOM 2934 C C . PRO B 1 44 ? 31.891 -36.957 -35.804 1.00 31.45 44 PRO B C 1
ATOM 2935 O O . PRO B 1 44 ? 32.305 -37.932 -35.210 1.00 33.65 44 PRO B O 1
ATOM 2939 N N . ARG B 1 45 ? 32.692 -35.976 -36.172 1.00 31.10 45 ARG B N 1
ATOM 2940 C CA . ARG B 1 45 ? 34.140 -36.065 -35.976 1.00 32.53 45 ARG B CA 1
ATOM 2941 C C . ARG B 1 45 ? 34.555 -36.054 -34.509 1.00 32.82 45 ARG B C 1
ATOM 2942 O O . ARG B 1 45 ? 35.666 -36.442 -34.180 1.00 34.31 45 ARG B O 1
ATOM 2950 N N . GLU B 1 46 ? 33.666 -35.569 -33.619 1.00 31.40 46 GLU B N 1
ATOM 2951 C CA . GLU B 1 46 ? 33.928 -35.479 -32.181 1.00 31.04 46 GLU B CA 1
ATOM 2952 C C . GLU B 1 46 ? 33.534 -36.776 -31.502 1.00 32.20 46 GLU B C 1
ATOM 2953 O O . GLU B 1 46 ? 33.955 -37.013 -30.365 1.00 31.23 46 GLU B O 1
ATOM 2959 N N . GLY B 1 47 ? 32.782 -37.607 -32.236 1.00 35.21 47 GLY B N 1
ATOM 2960 C CA . GLY B 1 47 ? 32.194 -38.856 -31.740 1.00 36.33 47 GLY B CA 1
ATOM 2961 C C . GLY B 1 47 ? 33.164 -40.019 -31.798 1.00 40.79 47 GLY B C 1
ATOM 2962 O O . GLY B 1 47 ? 34.289 -39.899 -32.343 1.00 39.72 47 GLY B O 1
ATOM 2963 N N . LYS B 1 48 ? 32.728 -41.161 -31.249 1.00 44.07 48 LYS B N 1
ATOM 2964 C CA . LYS B 1 48 ? 33.493 -42.414 -31.341 1.00 48.07 48 LYS B CA 1
ATOM 2965 C C . LYS B 1 48 ? 33.655 -42.771 -32.845 1.00 50.52 48 LYS B C 1
ATOM 2966 O O . LYS B 1 48 ? 34.682 -43.342 -33.253 1.00 53.07 48 LYS B O 1
ATOM 2972 N N . ALA B 1 49 ? 32.632 -42.384 -33.628 1.00 52.45 49 ALA B N 1
ATOM 2973 C CA . ALA B 1 49 ? 32.655 -42.152 -35.120 1.00 54.89 49 ALA B CA 1
ATOM 2974 C C . ALA B 1 49 ? 34.018 -41.708 -35.710 1.00 55.28 49 ALA B C 1
ATOM 2975 O O . ALA B 1 49 ? 34.541 -40.638 -35.358 1.00 54.70 49 ALA B O 1
ATOM 2977 N N . HIS B 1 62 ? 40.551 -23.291 -33.410 1.00 48.28 62 HIS B N 1
ATOM 2978 C CA . HIS B 1 62 ? 40.298 -24.389 -32.477 1.00 47.33 62 HIS B CA 1
ATOM 2979 C C . HIS B 1 62 ? 40.056 -23.949 -31.007 1.00 45.37 62 HIS B C 1
ATOM 2980 O O . HIS B 1 62 ? 40.869 -23.215 -30.359 1.00 45.38 62 HIS B O 1
ATOM 2987 N N . GLY B 1 63 ? 38.865 -24.293 -30.528 1.00 41.31 63 GLY B N 1
ATOM 2988 C CA . GLY B 1 63 ? 38.468 -23.918 -29.161 1.00 36.01 63 GLY B CA 1
ATOM 2989 C C . GLY B 1 63 ? 38.399 -25.284 -28.462 1.00 32.70 63 GLY B C 1
ATOM 2990 O O . GLY B 1 63 ? 38.738 -26.344 -29.053 1.00 32.20 63 GLY B O 1
ATOM 2991 N N . ASP B 1 64 ? 38.016 -25.286 -27.184 1.00 29.54 64 ASP B N 1
ATOM 2992 C CA . ASP B 1 64 ? 37.884 -26.531 -26.569 1.00 26.30 64 ASP B CA 1
ATOM 2993 C C . ASP B 1 64 ? 36.433 -26.745 -26.147 1.00 23.80 64 ASP B C 1
ATOM 2994 O O . ASP B 1 64 ? 36.176 -27.644 -25.323 1.00 25.21 64 ASP B O 1
ATOM 2999 N N . ARG B 1 65 ? 35.465 -26.055 -26.783 1.00 19.66 65 ARG B N 1
ATOM 3000 C CA . ARG B 1 65 ? 34.082 -26.404 -26.458 1.00 16.84 65 ARG B CA 1
ATOM 3001 C C . ARG B 1 65 ? 33.482 -27.385 -27.472 1.00 15.29 65 ARG B C 1
ATOM 3002 O O . ARG B 1 65 ? 33.807 -27.301 -28.679 1.00 16.81 65 ARG B O 1
ATOM 3010 N N . ASN B 1 66 ? 32.663 -28.274 -26.919 1.00 15.31 66 ASN B N 1
ATOM 3011 C CA . ASN B 1 66 ? 31.992 -29.354 -27.706 1.00 14.23 66 ASN B CA 1
ATOM 3012 C C . ASN B 1 66 ? 30.866 -28.741 -28.548 1.00 15.86 66 ASN B C 1
ATOM 3013 O O . ASN B 1 66 ? 30.230 -27.766 -28.188 1.00 16.03 66 ASN B O 1
ATOM 3018 N N . THR B 1 67 ? 30.647 -29.262 -29.745 1.00 16.00 67 THR B N 1
ATOM 3019 C CA . THR B 1 67 ? 29.636 -28.693 -30.629 1.00 17.23 67 THR B CA 1
ATOM 3020 C C . THR B 1 67 ? 28.255 -29.134 -30.160 1.00 16.64 67 THR B C 1
ATOM 3021 O O . THR B 1 67 ? 27.918 -30.369 -30.177 1.00 17.71 67 THR B O 1
ATOM 3025 N N . PRO B 1 68 ? 27.393 -28.189 -29.762 1.00 16.10 68 PRO B N 1
ATOM 3026 C CA . PRO B 1 68 ? 26.044 -28.615 -29.207 1.00 16.64 68 PRO B CA 1
ATOM 3027 C C . PRO B 1 68 ? 25.018 -28.854 -30.358 1.00 15.43 68 PRO B C 1
ATOM 3028 O O . PRO B 1 68 ? 25.186 -28.378 -31.520 1.00 17.09 68 PRO B O 1
ATOM 3032 N N . THR B 1 69 ? 23.940 -29.589 -30.027 1.00 16.69 69 THR B N 1
ATOM 3033 C CA . THR B 1 69 ? 22.877 -29.878 -31.017 1.00 17.05 69 THR B CA 1
ATOM 3034 C C . THR B 1 69 ? 22.124 -28.567 -31.310 1.00 16.11 69 THR B C 1
ATOM 3035 O O . THR B 1 69 ? 21.900 -27.721 -30.425 1.00 17.49 69 THR B O 1
ATOM 3039 N N . LEU B 1 70 ? 21.666 -28.445 -32.541 1.00 16.36 70 LEU B N 1
ATOM 3040 C CA . LEU B 1 70 ? 20.686 -27.385 -32.869 1.00 15.65 70 LEU B CA 1
ATOM 3041 C C . LEU B 1 70 ? 19.232 -27.833 -32.641 1.00 17.40 70 LEU B C 1
ATOM 3042 O O . LEU B 1 70 ? 18.337 -27.012 -32.668 1.00 16.35 70 LEU B O 1
ATOM 3047 N N . GLY B 1 71 ? 18.983 -29.137 -32.514 1.00 17.16 71 GLY B N 1
ATOM 3048 C CA . GLY B 1 71 ? 17.615 -29.597 -32.244 1.00 17.79 71 GLY B CA 1
ATOM 3049 C C . GLY B 1 71 ? 17.132 -28.989 -30.919 1.00 16.71 71 GLY B C 1
ATOM 3050 O O . GLY B 1 71 ? 17.869 -28.874 -29.937 1.00 18.42 71 GLY B O 1
ATOM 3051 N N . TYR B 1 72 ? 15.910 -28.446 -30.995 1.00 15.71 72 TYR B N 1
ATOM 3052 C CA . TYR B 1 72 ? 15.182 -27.882 -29.849 1.00 16.41 72 TYR B CA 1
ATOM 3053 C C . TYR B 1 72 ? 15.797 -26.611 -29.347 1.00 15.87 72 TYR B C 1
ATOM 3054 O O . TYR B 1 72 ? 15.240 -26.031 -28.454 1.00 16.07 72 TYR B O 1
ATOM 3063 N N . ALA B 1 73 ? 16.849 -26.059 -30.016 1.00 16.29 73 ALA B N 1
ATOM 3064 C CA . ALA B 1 73 ? 17.441 -24.810 -29.533 1.00 14.32 73 ALA B CA 1
ATOM 3065 C C . ALA B 1 73 ? 16.449 -23.634 -29.734 1.00 15.56 73 ALA B C 1
ATOM 3066 O O . ALA B 1 73 ? 16.501 -22.617 -28.983 1.00 16.91 73 ALA B O 1
ATOM 3068 N N . ALA B 1 74 ? 15.555 -23.801 -30.715 1.00 16.44 74 ALA B N 1
ATOM 3069 C CA . ALA B 1 74 ? 14.503 -22.779 -30.990 1.00 17.05 74 ALA B CA 1
ATOM 3070 C C . ALA B 1 74 ? 13.466 -22.651 -29.829 1.00 16.87 74 ALA B C 1
ATOM 3071 O O . ALA B 1 74 ? 12.685 -21.704 -29.809 1.00 19.54 74 ALA B O 1
ATOM 3073 N N . LEU B 1 75 ? 13.509 -23.564 -28.856 1.00 15.92 75 LEU B N 1
ATOM 3074 C CA . LEU B 1 75 ? 12.555 -23.439 -27.736 1.00 16.82 75 LEU B CA 1
ATOM 3075 C C . LEU B 1 75 ? 13.128 -22.622 -26.604 1.00 17.11 75 LEU B C 1
ATOM 3076 O O . LEU B 1 75 ? 12.393 -22.278 -25.624 1.00 18.14 75 LEU B O 1
ATOM 3081 N N . VAL B 1 76 ? 14.459 -22.317 -26.684 1.00 15.46 76 VAL B N 1
ATOM 3082 C CA . VAL B 1 76 ? 15.102 -21.530 -25.597 1.00 15.04 76 VAL B CA 1
ATOM 3083 C C . VAL B 1 76 ? 14.650 -20.040 -25.578 1.00 16.15 76 VAL B C 1
ATOM 3084 O O . VAL B 1 76 ? 14.709 -19.381 -26.638 1.00 17.09 76 VAL B O 1
ATOM 3088 N N . PRO B 1 77 ? 14.157 -19.525 -24.442 1.00 16.38 77 PRO B N 1
ATOM 3089 C CA . PRO B 1 77 ? 13.832 -18.066 -24.375 1.00 16.92 77 PRO B CA 1
ATOM 3090 C C . PRO B 1 77 ? 15.013 -17.161 -24.657 1.00 18.67 77 PRO B C 1
ATOM 3091 O O . PRO B 1 77 ? 16.223 -17.559 -24.498 1.00 18.23 77 PRO B O 1
ATOM 3095 N N . ALA B 1 78 ? 14.730 -15.915 -25.063 1.00 18.00 78 ALA B N 1
ATOM 3096 C CA . ALA B 1 78 ? 15.902 -14.986 -25.168 1.00 16.08 78 ALA B CA 1
ATOM 3097 C C . ALA B 1 78 ? 16.603 -14.718 -23.844 1.00 16.43 78 ALA B C 1
ATOM 3098 O O . ALA B 1 78 ? 15.962 -14.774 -22.768 1.00 16.39 78 ALA B O 1
ATOM 3100 N N . PHE B 1 79 ? 17.908 -14.490 -23.950 1.00 15.28 79 PHE B N 1
ATOM 3101 C CA . PHE B 1 79 ? 18.682 -14.201 -22.713 1.00 15.79 79 PHE B CA 1
ATOM 3102 C C . PHE B 1 79 ? 18.104 -13.101 -21.857 1.00 16.23 79 PHE B C 1
ATOM 3103 O O . PHE B 1 79 ? 17.798 -12.012 -22.394 1.00 17.08 79 PHE B O 1
ATOM 3111 N N . HIS B 1 80 ? 17.994 -13.367 -20.537 1.00 16.93 80 HIS B N 1
ATOM 3112 C CA . HIS B 1 80 ? 17.502 -12.328 -19.625 1.00 17.60 80 HIS B CA 1
ATOM 3113 C C . HIS B 1 80 ? 17.894 -12.630 -18.198 1.00 18.56 80 HIS B C 1
ATOM 3114 O O . HIS B 1 80 ? 18.235 -13.776 -17.907 1.00 19.26 80 HIS B O 1
ATOM 3121 N N . ARG B 1 81 ? 17.919 -11.561 -17.350 1.00 20.10 81 ARG B N 1
ATOM 3122 C CA A ARG B 1 81 ? 18.090 -11.750 -15.897 0.50 21.79 81 ARG B CA 1
ATOM 3123 C CA B ARG B 1 81 ? 18.091 -11.740 -15.903 0.50 21.90 81 ARG B CA 1
ATOM 3124 C C . ARG B 1 81 ? 16.705 -11.876 -15.284 1.00 22.89 81 ARG B C 1
ATOM 3125 O O . ARG B 1 81 ? 15.860 -10.946 -15.386 1.00 23.16 81 ARG B O 1
ATOM 3140 N N . ASP B 1 82 ? 16.431 -12.975 -14.575 1.00 23.76 82 ASP B N 1
ATOM 3141 C CA . ASP B 1 82 ? 15.101 -13.039 -13.928 1.00 26.91 82 ASP B CA 1
ATOM 3142 C C . ASP B 1 82 ? 15.032 -12.255 -12.636 1.00 28.13 82 ASP B C 1
ATOM 3143 O O . ASP B 1 82 ? 16.071 -11.777 -12.117 1.00 27.00 82 ASP B O 1
ATOM 3148 N N . ALA B 1 83 ? 13.824 -12.041 -12.118 1.00 29.90 83 ALA B N 1
ATOM 3149 C CA . ALA B 1 83 ? 13.696 -11.202 -10.926 1.00 32.46 83 ALA B CA 1
ATOM 3150 C C . ALA B 1 83 ? 14.456 -11.777 -9.734 1.00 33.29 83 ALA B C 1
ATOM 3151 O O . ALA B 1 83 ? 14.782 -11.025 -8.808 1.00 34.29 83 ALA B O 1
ATOM 3153 N N . ASN B 1 84 ? 14.739 -13.085 -9.734 1.00 32.92 84 ASN B N 1
ATOM 3154 C CA . ASN B 1 84 ? 15.628 -13.590 -8.616 1.00 34.89 84 ASN B CA 1
ATOM 3155 C C . ASN B 1 84 ? 17.091 -13.383 -8.860 1.00 34.10 84 ASN B C 1
ATOM 3156 O O . ASN B 1 84 ? 17.900 -13.913 -8.098 1.00 36.29 84 ASN B O 1
ATOM 3161 N N . GLY B 1 85 ? 17.467 -12.742 -9.942 1.00 30.26 85 GLY B N 1
ATOM 3162 C CA . GLY B 1 85 ? 18.915 -12.569 -10.179 1.00 28.89 85 GLY B CA 1
ATOM 3163 C C . GLY B 1 85 ? 19.584 -13.771 -10.838 1.00 25.33 85 GLY B C 1
ATOM 3164 O O . GLY B 1 85 ? 20.830 -13.767 -10.896 1.00 24.35 85 GLY B O 1
ATOM 3165 N N . LYS B 1 86 ? 18.785 -14.749 -11.305 1.00 23.57 86 LYS B N 1
ATOM 3166 C CA . LYS B 1 86 ? 19.276 -15.868 -12.153 1.00 22.82 86 LYS B CA 1
ATOM 3167 C C . LYS B 1 86 ? 19.165 -15.521 -13.624 1.00 20.69 86 LYS B C 1
ATOM 3168 O O . LYS B 1 86 ? 18.150 -15.086 -14.124 1.00 21.09 86 LYS B O 1
ATOM 3174 N N . TYR B 1 87 ? 20.254 -15.701 -14.323 1.00 19.17 87 TYR B N 1
ATOM 3175 C CA . TYR B 1 87 ? 20.221 -15.542 -15.809 1.00 16.95 87 TYR B CA 1
ATOM 3176 C C . TYR B 1 87 ? 19.601 -16.770 -16.445 1.00 16.42 87 TYR B C 1
ATOM 3177 O O . TYR B 1 87 ? 19.743 -17.911 -15.964 1.00 15.52 87 TYR B O 1
ATOM 3186 N N . LYS B 1 88 ? 18.906 -16.540 -17.545 1.00 15.05 88 LYS B N 1
ATOM 3187 C CA . LYS B 1 88 ? 18.231 -17.666 -18.185 1.00 15.93 88 LYS B CA 1
ATOM 3188 C C . LYS B 1 88 ? 18.163 -17.447 -19.697 1.00 15.92 88 LYS B C 1
ATOM 3189 O O . LYS B 1 88 ? 18.017 -16.276 -20.135 1.00 16.80 88 LYS B O 1
ATOM 3195 N N . GLY B 1 89 ? 18.195 -18.515 -20.475 1.00 13.94 89 GLY B N 1
ATOM 3196 C CA . GLY B 1 89 ? 17.937 -18.284 -21.931 1.00 15.39 89 GLY B CA 1
ATOM 3197 C C . GLY B 1 89 ? 19.259 -17.993 -22.669 1.00 16.12 89 GLY B C 1
ATOM 3198 O O . GLY B 1 89 ? 20.387 -18.131 -22.105 1.00 14.95 89 GLY B O 1
ATOM 3199 N N . GLY B 1 90 ? 19.146 -17.653 -23.942 1.00 14.42 90 GLY B N 1
ATOM 3200 C CA . GLY B 1 90 ? 20.317 -17.343 -24.728 1.00 14.51 90 GLY B CA 1
ATOM 3201 C C . GLY B 1 90 ? 20.915 -18.534 -25.448 1.00 16.62 90 GLY B C 1
ATOM 3202 O O . GLY B 1 90 ? 20.338 -19.675 -25.397 1.00 16.47 90 GLY B O 1
ATOM 3203 N N . GLN B 1 91 ? 22.024 -18.343 -26.177 1.00 14.93 91 GLN B N 1
ATOM 3204 C CA . GLN B 1 91 ? 22.589 -19.449 -26.953 1.00 14.68 91 GLN B CA 1
ATOM 3205 C C . GLN B 1 91 ? 24.096 -19.365 -26.793 1.00 14.84 91 GLN B C 1
ATOM 3206 O O . GLN B 1 91 ? 24.644 -18.327 -26.400 1.00 14.93 91 GLN B O 1
ATOM 3212 N N . PHE B 1 92 ? 24.737 -20.480 -27.174 1.00 12.37 92 PHE B N 1
ATOM 3213 C CA . PHE B 1 92 ? 26.101 -20.848 -26.859 1.00 13.71 92 PHE B CA 1
ATOM 3214 C C . PHE B 1 92 ? 26.199 -21.393 -25.422 1.00 12.26 92 PHE B C 1
ATOM 3215 O O . PHE B 1 92 ? 25.363 -21.063 -24.530 1.00 14.60 92 PHE B O 1
ATOM 3223 N N . TRP B 1 93 ? 27.321 -22.100 -25.154 1.00 13.51 93 TRP B N 1
ATOM 3224 C CA . TRP B 1 93 ? 27.462 -22.677 -23.785 1.00 12.70 93 TRP B CA 1
ATOM 3225 C C . TRP B 1 93 ? 27.588 -21.612 -22.721 1.00 15.08 93 TRP B C 1
ATOM 3226 O O . TRP B 1 93 ? 27.220 -21.875 -21.575 1.00 15.61 93 TRP B O 1
ATOM 3237 N N . ASP B 1 94 ? 28.058 -20.453 -23.118 1.00 15.39 94 ASP B N 1
ATOM 3238 C CA . ASP B 1 94 ? 28.172 -19.357 -22.146 1.00 15.77 94 ASP B CA 1
ATOM 3239 C C . ASP B 1 94 ? 27.118 -18.253 -22.352 1.00 15.83 94 ASP B C 1
ATOM 3240 O O . ASP B 1 94 ? 27.211 -17.173 -21.762 1.00 16.82 94 ASP B O 1
ATOM 3245 N N . GLY B 1 95 ? 26.072 -18.561 -23.122 1.00 16.38 95 GLY B N 1
ATOM 3246 C CA . GLY B 1 95 ? 24.972 -17.581 -23.144 1.00 16.30 95 GLY B CA 1
ATOM 3247 C C . GLY B 1 95 ? 25.264 -16.282 -23.860 1.00 14.93 95 GLY B C 1
ATOM 3248 O O . GLY B 1 95 ? 24.488 -15.309 -23.685 1.00 16.47 95 GLY B O 1
ATOM 3249 N N . ARG B 1 96 ? 26.372 -16.214 -24.620 1.00 16.14 96 ARG B N 1
ATOM 3250 C CA . ARG B 1 96 ? 26.781 -14.866 -25.072 1.00 16.61 96 ARG B CA 1
ATOM 3251 C C . ARG B 1 96 ? 26.015 -14.357 -26.281 1.00 16.64 96 ARG B C 1
ATOM 3252 O O . ARG B 1 96 ? 26.239 -13.187 -26.699 1.00 17.98 96 ARG B O 1
ATOM 3260 N N . ALA B 1 97 ? 25.121 -15.197 -26.841 1.00 16.94 97 ALA B N 1
ATOM 3261 C CA . ALA B 1 97 ? 24.175 -14.713 -27.874 1.00 14.66 97 ALA B CA 1
ATOM 3262 C C . ALA B 1 97 ? 22.798 -14.676 -27.291 1.00 15.09 97 ALA B C 1
ATOM 3263 O O . ALA B 1 97 ? 22.357 -15.622 -26.563 1.00 17.21 97 ALA B O 1
ATOM 3265 N N . ASP B 1 98 ? 22.067 -13.559 -27.560 1.00 13.98 98 ASP B N 1
ATOM 3266 C CA . ASP B 1 98 ? 20.727 -13.432 -26.941 1.00 17.59 98 ASP B CA 1
ATOM 3267 C C . ASP B 1 98 ? 19.697 -14.464 -27.446 1.00 17.38 98 ASP B C 1
ATOM 3268 O O . ASP B 1 98 ? 18.794 -14.842 -26.679 1.00 18.09 98 ASP B O 1
ATOM 3273 N N . ASP B 1 99 ? 19.767 -14.909 -28.711 1.00 14.66 99 ASP B N 1
ATOM 3274 C CA . ASP B 1 99 ? 18.742 -15.726 -29.272 1.00 15.79 99 ASP B CA 1
ATOM 3275 C C . ASP B 1 99 ? 19.359 -16.337 -30.556 1.00 14.26 99 ASP B C 1
ATOM 3276 O O . ASP B 1 99 ? 20.618 -16.144 -30.805 1.00 15.88 99 ASP B O 1
ATOM 3281 N N . LEU B 1 100 ? 18.593 -17.136 -31.313 1.00 14.48 100 LEU B N 1
ATOM 3282 C CA . LEU B 1 100 ? 19.181 -17.723 -32.511 1.00 14.93 100 LEU B CA 1
ATOM 3283 C C . LEU B 1 100 ? 19.668 -16.740 -33.567 1.00 14.80 100 LEU B C 1
ATOM 3284 O O . LEU B 1 100 ? 20.688 -17.021 -34.244 1.00 17.16 100 LEU B O 1
ATOM 3289 N N . LYS B 1 101 ? 18.949 -15.628 -33.719 1.00 14.24 101 LYS B N 1
ATOM 3290 C CA . LYS B 1 101 ? 19.420 -14.695 -34.765 1.00 14.34 101 LYS B CA 1
ATOM 3291 C C . LYS B 1 101 ? 20.774 -14.108 -34.359 1.00 14.77 101 LYS B C 1
ATOM 3292 O O . LYS B 1 101 ? 21.697 -13.964 -35.193 1.00 16.16 101 LYS B O 1
ATOM 3298 N N . GLN B 1 102 ? 20.894 -13.621 -33.130 1.00 15.67 102 GLN B N 1
ATOM 3299 C CA A GLN B 1 102 ? 22.202 -13.113 -32.727 0.50 15.08 102 GLN B CA 1
ATOM 3300 C CA B GLN B 1 102 ? 22.172 -13.170 -32.650 0.50 16.74 102 GLN B CA 1
ATOM 3301 C C . GLN B 1 102 ? 23.254 -14.229 -32.767 1.00 16.01 102 GLN B C 1
ATOM 3302 O O . GLN B 1 102 ? 24.367 -13.946 -33.151 1.00 16.31 102 GLN B O 1
ATOM 3313 N N . GLN B 1 103 ? 22.890 -15.497 -32.462 1.00 14.68 103 GLN B N 1
ATOM 3314 C CA . GLN B 1 103 ? 23.882 -16.551 -32.492 1.00 15.34 103 GLN B CA 1
ATOM 3315 C C . GLN B 1 103 ? 24.392 -16.737 -33.906 1.00 16.65 103 GLN B C 1
ATOM 3316 O O . GLN B 1 103 ? 25.587 -16.863 -34.148 1.00 16.58 103 GLN B O 1
ATOM 3322 N N . ALA B 1 104 ? 23.469 -16.699 -34.867 1.00 16.30 104 ALA B N 1
ATOM 3323 C CA . ALA B 1 104 ? 23.875 -16.908 -36.268 1.00 16.10 104 ALA B CA 1
ATOM 3324 C C . ALA B 1 104 ? 24.852 -15.868 -36.759 1.00 17.16 104 ALA B C 1
ATOM 3325 O O . ALA B 1 104 ? 25.788 -16.212 -37.517 1.00 16.45 104 ALA B O 1
ATOM 3327 N N . GLY B 1 105 ? 24.607 -14.621 -36.355 1.00 16.07 105 GLY B N 1
ATOM 3328 C CA . GLY B 1 105 ? 25.541 -13.551 -36.783 1.00 17.15 105 GLY B CA 1
ATOM 3329 C C . GLY B 1 105 ? 26.882 -13.810 -36.073 1.00 18.19 105 GLY B C 1
ATOM 3330 O O . GLY B 1 105 ? 27.945 -13.781 -36.700 1.00 19.36 105 GLY B O 1
ATOM 3331 N N . GLN B 1 106 ? 26.853 -14.157 -34.751 1.00 17.16 106 GLN B N 1
ATOM 3332 C CA . GLN B 1 106 ? 28.114 -14.493 -34.136 1.00 17.63 106 GLN B CA 1
ATOM 3333 C C . GLN B 1 106 ? 28.842 -15.686 -34.779 1.00 17.89 106 GLN B C 1
ATOM 3334 O O . GLN B 1 106 ? 30.095 -15.647 -34.909 1.00 18.55 106 GLN B O 1
ATOM 3340 N N . SER B 1 107 ? 28.076 -16.694 -35.191 1.00 16.16 107 SER B N 1
ATOM 3341 C CA . SER B 1 107 ? 28.589 -17.943 -35.759 1.00 15.81 107 SER B CA 1
ATOM 3342 C C . SER B 1 107 ? 29.330 -17.593 -37.072 1.00 17.75 107 SER B C 1
ATOM 3343 O O . SER B 1 107 ? 30.447 -17.995 -37.304 1.00 18.19 107 SER B O 1
ATOM 3346 N N . MET B 1 108 ? 28.696 -16.738 -37.885 1.00 18.22 108 MET B N 1
ATOM 3347 C CA . MET B 1 108 ? 29.289 -16.327 -39.192 1.00 18.29 108 MET B CA 1
ATOM 3348 C C . MET B 1 108 ? 30.680 -15.727 -39.028 1.00 19.62 108 MET B C 1
ATOM 3349 O O . MET B 1 108 ? 31.530 -15.915 -39.882 1.00 18.98 108 MET B O 1
ATOM 3354 N N . LEU B 1 109 ? 30.898 -15.019 -37.893 1.00 17.97 109 LEU B N 1
ATOM 3355 C CA . LEU B 1 109 ? 32.161 -14.310 -37.646 1.00 19.27 109 LEU B CA 1
ATOM 3356 C C . LEU B 1 109 ? 33.023 -15.049 -36.643 1.00 20.10 109 LEU B C 1
ATOM 3357 O O . LEU B 1 109 ? 34.114 -14.542 -36.259 1.00 22.00 109 LEU B O 1
ATOM 3362 N N . ASN B 1 110 ? 32.600 -16.219 -36.193 1.00 17.33 110 ASN B N 1
ATOM 3363 C CA . ASN B 1 110 ? 33.285 -16.840 -35.029 1.00 19.38 110 ASN B CA 1
ATOM 3364 C C . ASN B 1 110 ? 34.476 -17.653 -35.545 1.00 20.56 110 ASN B C 1
ATOM 3365 O O . ASN B 1 110 ? 34.277 -18.521 -36.338 1.00 20.07 110 ASN B O 1
ATOM 3370 N N . PRO B 1 111 ? 35.714 -17.395 -35.063 1.00 22.11 111 PRO B N 1
ATOM 3371 C CA . PRO B 1 111 ? 36.895 -18.162 -35.479 1.00 23.20 111 PRO B CA 1
ATOM 3372 C C . PRO B 1 111 ? 36.701 -19.671 -35.308 1.00 22.72 111 PRO B C 1
ATOM 3373 O O . PRO B 1 111 ? 37.208 -20.445 -36.106 1.00 25.77 111 PRO B O 1
ATOM 3377 N N . VAL B 1 112 ? 35.903 -20.109 -34.316 1.00 21.84 112 VAL B N 1
ATOM 3378 C CA . VAL B 1 112 ? 35.644 -21.543 -34.193 1.00 22.61 112 VAL B CA 1
ATOM 3379 C C . VAL B 1 112 ? 34.397 -22.095 -34.891 1.00 21.36 112 VAL B C 1
ATOM 3380 O O . VAL B 1 112 ? 34.087 -23.308 -34.744 1.00 21.39 112 VAL B O 1
ATOM 3384 N N . GLU B 1 113 ? 33.674 -21.233 -35.631 1.00 19.44 113 GLU B N 1
ATOM 3385 C CA . GLU B 1 113 ? 32.528 -21.739 -36.398 1.00 17.28 113 GLU B CA 1
ATOM 3386 C C . GLU B 1 113 ? 32.823 -21.383 -37.883 1.00 19.15 113 GLU B C 1
ATOM 3387 O O . GLU B 1 113 ? 33.787 -21.977 -38.465 1.00 20.65 113 GLU B O 1
ATOM 3393 N N . MET B 1 114 ? 32.130 -20.381 -38.447 1.00 18.17 114 MET B N 1
ATOM 3394 C CA . MET B 1 114 ? 32.324 -20.094 -39.842 1.00 19.26 114 MET B CA 1
ATOM 3395 C C . MET B 1 114 ? 33.575 -19.235 -40.150 1.00 21.25 114 MET B C 1
ATOM 3396 O O . MET B 1 114 ? 34.136 -19.366 -41.233 1.00 21.72 114 MET B O 1
ATOM 3401 N N . ALA B 1 115 ? 33.984 -18.362 -39.219 1.00 19.49 115 ALA B N 1
ATOM 3402 C CA . ALA B 1 115 ? 35.246 -17.684 -39.266 1.00 21.84 115 ALA B CA 1
ATOM 3403 C C . ALA B 1 115 ? 35.401 -16.677 -40.387 1.00 22.60 115 ALA B C 1
ATOM 3404 O O . ALA B 1 115 ? 36.538 -16.357 -40.775 1.00 24.59 115 ALA B O 1
ATOM 3406 N N . MET B 1 116 ? 34.316 -16.072 -40.838 1.00 21.49 116 MET B N 1
ATOM 3407 C CA . MET B 1 116 ? 34.462 -15.017 -41.820 1.00 21.27 116 MET B CA 1
ATOM 3408 C C . MET B 1 116 ? 35.077 -13.812 -41.118 1.00 22.98 116 MET B C 1
ATOM 3409 O O . MET B 1 116 ? 34.799 -13.584 -39.911 1.00 22.80 116 MET B O 1
ATOM 3414 N N . PRO B 1 117 ? 35.872 -13.011 -41.842 1.00 24.62 117 PRO B N 1
ATOM 3415 C CA . PRO B 1 117 ? 36.538 -11.905 -41.184 1.00 27.19 117 PRO B CA 1
ATOM 3416 C C . PRO B 1 117 ? 35.655 -10.717 -40.823 1.00 27.03 117 PRO B C 1
ATOM 3417 O O . PRO B 1 117 ? 35.929 -10.042 -39.842 1.00 27.29 117 PRO B O 1
ATOM 3421 N N . ASP B 1 118 ? 34.644 -10.422 -41.608 1.00 27.11 118 ASP B N 1
ATOM 3422 C CA . ASP B 1 118 ? 33.801 -9.255 -41.272 1.00 26.87 118 ASP B CA 1
ATOM 3423 C C . ASP B 1 118 ? 32.476 -9.350 -42.047 1.00 26.73 118 ASP B C 1
ATOM 3424 O O . ASP B 1 118 ? 32.316 -10.250 -42.880 1.00 25.31 118 ASP B O 1
ATOM 3429 N N . ARG B 1 119 ? 31.524 -8.475 -41.710 1.00 26.65 119 ARG B N 1
ATOM 3430 C CA . ARG B 1 119 ? 30.212 -8.485 -42.389 1.00 27.18 119 ARG B CA 1
ATOM 3431 C C . ARG B 1 119 ? 30.301 -8.212 -43.875 1.00 28.00 119 ARG B C 1
ATOM 3432 O O . ARG B 1 119 ? 29.565 -8.825 -44.659 1.00 26.60 119 ARG B O 1
ATOM 3440 N N . ALA B 1 120 ? 31.178 -7.278 -44.305 1.00 26.85 120 ALA B N 1
ATOM 3441 C CA . ALA B 1 120 ? 31.377 -7.058 -45.732 1.00 27.49 120 ALA B CA 1
ATOM 3442 C C . ALA B 1 120 ? 31.743 -8.299 -46.512 1.00 27.53 120 ALA B C 1
ATOM 3443 O O . ALA B 1 120 ? 31.279 -8.477 -47.619 1.00 27.53 120 ALA B O 1
ATOM 3445 N N . ALA B 1 121 ? 32.589 -9.169 -45.922 1.00 28.39 121 ALA B N 1
ATOM 3446 C CA . ALA B 1 121 ? 33.004 -10.392 -46.577 1.00 26.44 121 ALA B CA 1
ATOM 3447 C C . ALA B 1 121 ? 31.838 -11.345 -46.754 1.00 25.48 121 ALA B C 1
ATOM 3448 O O . ALA B 1 121 ? 31.715 -12.049 -47.748 1.00 26.43 121 ALA B O 1
ATOM 3450 N N . VAL B 1 122 ? 31.014 -11.408 -45.734 1.00 24.96 122 VAL B N 1
ATOM 3451 C CA . VAL B 1 122 ? 29.791 -12.225 -45.846 1.00 23.62 122 VAL B CA 1
ATOM 3452 C C . VAL B 1 122 ? 28.879 -11.640 -46.967 1.00 23.30 122 VAL B C 1
ATOM 3453 O O . VAL B 1 122 ? 28.471 -12.360 -47.888 1.00 23.59 122 VAL B O 1
ATOM 3457 N N . ALA B 1 123 ? 28.580 -10.331 -46.906 1.00 23.89 123 ALA B N 1
ATOM 3458 C CA . ALA B 1 123 ? 27.767 -9.763 -47.995 1.00 23.30 123 ALA B CA 1
ATOM 3459 C C . ALA B 1 123 ? 28.367 -10.046 -49.364 1.00 24.77 123 ALA B C 1
ATOM 3460 O O . ALA B 1 123 ? 27.622 -10.299 -50.298 1.00 24.16 123 ALA B O 1
ATOM 3462 N N . ALA B 1 124 ? 29.692 -9.925 -49.499 1.00 24.35 124 ALA B N 1
ATOM 3463 C CA . ALA B 1 124 ? 30.310 -10.204 -50.815 1.00 24.78 124 ALA B CA 1
ATOM 3464 C C . ALA B 1 124 ? 30.038 -11.660 -51.327 1.00 24.24 124 ALA B C 1
ATOM 3465 O O . ALA B 1 124 ? 29.796 -11.870 -52.531 1.00 27.83 124 ALA B O 1
ATOM 3467 N N . ARG B 1 125 ? 30.065 -12.686 -50.439 1.00 25.03 125 ARG B N 1
ATOM 3468 C CA . ARG B 1 125 ? 29.804 -14.077 -50.858 1.00 25.77 125 ARG B CA 1
ATOM 3469 C C . ARG B 1 125 ? 28.365 -14.194 -51.282 1.00 26.04 125 ARG B C 1
ATOM 3470 O O . ARG B 1 125 ? 28.016 -14.907 -52.276 1.00 28.49 125 ARG B O 1
ATOM 3478 N N . LEU B 1 126 ? 27.478 -13.566 -50.492 1.00 26.09 126 LEU B N 1
ATOM 3479 C CA . LEU B 1 126 ? 26.032 -13.602 -50.866 1.00 25.47 126 LEU B CA 1
ATOM 3480 C C . LEU B 1 126 ? 25.753 -12.981 -52.238 1.00 26.88 126 LEU B C 1
ATOM 3481 O O . LEU B 1 126 ? 24.958 -13.511 -52.993 1.00 26.29 126 LEU B O 1
ATOM 3486 N N . ARG B 1 127 ? 26.395 -11.853 -52.524 1.00 27.67 127 ARG B N 1
ATOM 3487 C CA . ARG B 1 127 ? 26.272 -11.253 -53.881 1.00 31.55 127 ARG B CA 1
ATOM 3488 C C . ARG B 1 127 ? 26.774 -12.182 -55.005 1.00 33.93 127 ARG B C 1
ATOM 3489 O O . ARG B 1 127 ? 26.308 -12.030 -56.125 1.00 35.90 127 ARG B O 1
ATOM 3497 N N . ASP B 1 128 ? 27.725 -13.089 -54.763 1.00 36.35 128 ASP B N 1
ATOM 3498 C CA . ASP B 1 128 ? 28.296 -13.938 -55.870 1.00 39.02 128 ASP B CA 1
ATOM 3499 C C . ASP B 1 128 ? 27.257 -14.904 -56.402 1.00 38.92 128 ASP B C 1
ATOM 3500 O O . ASP B 1 128 ? 27.422 -15.508 -57.466 1.00 40.69 128 ASP B O 1
ATOM 3505 N N . ASP B 1 129 ? 26.179 -15.065 -55.641 1.00 35.62 129 ASP B N 1
ATOM 3506 C CA . ASP B 1 129 ? 25.178 -16.060 -55.968 1.00 34.65 129 ASP B CA 1
ATOM 3507 C C . ASP B 1 129 ? 23.860 -15.457 -56.450 1.00 32.77 129 ASP B C 1
ATOM 3508 O O . ASP B 1 129 ? 23.129 -14.832 -55.660 1.00 30.52 129 ASP B O 1
ATOM 3513 N N . PRO B 1 130 ? 23.503 -15.676 -57.735 1.00 34.05 130 PRO B N 1
ATOM 3514 C CA . PRO B 1 130 ? 22.263 -15.081 -58.222 1.00 33.06 130 PRO B CA 1
ATOM 3515 C C . PRO B 1 130 ? 20.977 -15.534 -57.552 1.00 32.11 130 PRO B C 1
ATOM 3516 O O . PRO B 1 130 ? 20.001 -14.756 -57.507 1.00 32.31 130 PRO B O 1
ATOM 3520 N N . ALA B 1 131 ? 20.914 -16.773 -57.057 1.00 32.40 131 ALA B N 1
ATOM 3521 C CA . ALA B 1 131 ? 19.702 -17.214 -56.388 1.00 30.76 131 ALA B CA 1
ATOM 3522 C C . ALA B 1 131 ? 19.576 -16.455 -55.101 1.00 30.04 131 ALA B C 1
ATOM 3523 O O . ALA B 1 131 ? 18.462 -16.269 -54.628 1.00 31.20 131 ALA B O 1
ATOM 3525 N N . TYR B 1 132 ? 20.708 -16.068 -54.502 1.00 27.38 132 TYR B N 1
ATOM 3526 C CA . TYR B 1 132 ? 20.610 -15.279 -53.256 1.00 25.36 132 TYR B CA 1
ATOM 3527 C C . TYR B 1 132 ? 20.133 -13.856 -53.516 1.00 23.84 132 TYR B C 1
ATOM 3528 O O . TYR B 1 132 ? 19.329 -13.365 -52.736 1.00 23.74 132 TYR B O 1
ATOM 3537 N N . ARG B 1 133 ? 20.633 -13.176 -54.553 1.00 25.23 133 ARG B N 1
ATOM 3538 C CA A ARG B 1 133 ? 20.111 -11.862 -54.907 0.50 25.83 133 ARG B CA 1
ATOM 3539 C CA B ARG B 1 133 ? 20.096 -11.859 -54.897 0.50 25.49 133 ARG B CA 1
ATOM 3540 C C . ARG B 1 133 ? 18.566 -11.951 -54.995 1.00 26.16 133 ARG B C 1
ATOM 3541 O O . ARG B 1 133 ? 17.840 -11.190 -54.348 1.00 25.04 133 ARG B O 1
ATOM 3556 N N . THR B 1 134 ? 18.023 -12.864 -55.829 1.00 26.55 134 THR B N 1
ATOM 3557 C CA . THR B 1 134 ? 16.558 -13.063 -55.823 1.00 27.56 134 THR B CA 1
ATOM 3558 C C . THR B 1 134 ? 15.888 -13.388 -54.476 1.00 26.45 134 THR B C 1
ATOM 3559 O O . THR B 1 134 ? 14.820 -12.797 -54.144 1.00 26.98 134 THR B O 1
ATOM 3563 N N . GLY B 1 135 ? 16.410 -14.380 -53.714 1.00 24.08 135 GLY B N 1
ATOM 3564 C CA . GLY B 1 135 ? 15.703 -14.869 -52.562 1.00 23.37 135 GLY B CA 1
ATOM 3565 C C . GLY B 1 135 ? 15.746 -13.820 -51.454 1.00 23.61 135 GLY B C 1
ATOM 3566 O O . GLY B 1 135 ? 14.719 -13.581 -50.753 1.00 24.23 135 GLY B O 1
ATOM 3567 N N . PHE B 1 136 ? 16.917 -13.178 -51.297 1.00 22.67 136 PHE B N 1
ATOM 3568 C CA . PHE B 1 136 ? 17.040 -12.140 -50.268 1.00 20.74 136 PHE B CA 1
ATOM 3569 C C . PHE B 1 136 ? 16.219 -10.894 -50.665 1.00 21.09 136 PHE B C 1
ATOM 3570 O O . PHE B 1 136 ? 15.506 -10.281 -49.791 1.00 20.67 136 PHE B O 1
ATOM 3578 N N . GLU B 1 137 ? 16.304 -10.485 -51.912 1.00 21.32 137 GLU B N 1
ATOM 3579 C CA . GLU B 1 137 ? 15.546 -9.278 -52.315 1.00 22.71 137 GLU B CA 1
ATOM 3580 C C . GLU B 1 137 ? 14.017 -9.413 -52.175 1.00 23.85 137 GLU B C 1
ATOM 3581 O O . GLU B 1 137 ? 13.320 -8.429 -51.806 1.00 24.68 137 GLU B O 1
ATOM 3587 N N . ALA B 1 138 ? 13.487 -10.614 -52.445 1.00 24.45 138 ALA B N 1
ATOM 3588 C CA . ALA B 1 138 ? 12.078 -10.856 -52.278 1.00 25.62 138 ALA B CA 1
ATOM 3589 C C . ALA B 1 138 ? 11.590 -10.764 -50.841 1.00 26.68 138 ALA B C 1
ATOM 3590 O O . ALA B 1 138 ? 10.417 -10.423 -50.600 1.00 27.98 138 ALA B O 1
ATOM 3592 N N . LEU B 1 139 ? 12.462 -10.996 -49.872 1.00 24.30 139 LEU B N 1
ATOM 3593 C CA . LEU B 1 139 ? 12.076 -10.984 -48.485 1.00 23.30 139 LEU B CA 1
ATOM 3594 C C . LEU B 1 139 ? 12.450 -9.694 -47.772 1.00 23.47 139 LEU B C 1
ATOM 3595 O O . LEU B 1 139 ? 11.808 -9.325 -46.788 1.00 24.67 139 LEU B O 1
ATOM 3600 N N . PHE B 1 140 ? 13.533 -9.049 -48.203 1.00 20.82 140 PHE B N 1
ATOM 3601 C CA . PHE B 1 140 ? 14.106 -7.910 -47.449 1.00 20.45 140 PHE B CA 1
ATOM 3602 C C . PHE B 1 140 ? 14.184 -6.641 -48.253 1.00 22.56 140 PHE B C 1
ATOM 3603 O O . PHE B 1 140 ? 14.462 -5.572 -47.674 1.00 23.59 140 PHE B O 1
ATOM 3611 N N . GLY B 1 141 ? 13.893 -6.729 -49.544 1.00 19.31 141 GLY B N 1
ATOM 3612 C CA . GLY B 1 141 ? 13.932 -5.540 -50.408 1.00 22.22 141 GLY B CA 1
ATOM 3613 C C . GLY B 1 141 ? 15.130 -5.406 -51.347 1.00 22.15 141 GLY B C 1
ATOM 3614 O O . GLY B 1 141 ? 16.219 -5.966 -51.111 1.00 20.53 141 GLY B O 1
ATOM 3615 N N . LYS B 1 142 ? 14.927 -4.649 -52.426 1.00 20.88 142 LYS B N 1
ATOM 3616 C CA . LYS B 1 142 ? 15.922 -4.424 -53.421 1.00 21.12 142 LYS B CA 1
ATOM 3617 C C . LYS B 1 142 ? 17.171 -3.805 -52.778 1.00 24.25 142 LYS B C 1
ATOM 3618 O O . LYS B 1 142 ? 17.037 -2.940 -51.932 1.00 26.25 142 LYS B O 1
ATOM 3624 N N . GLY B 1 143 ? 18.346 -4.287 -53.143 1.00 24.60 143 GLY B N 1
ATOM 3625 C CA . GLY B 1 143 ? 19.606 -3.617 -52.654 1.00 25.83 143 GLY B CA 1
ATOM 3626 C C . GLY B 1 143 ? 20.072 -4.156 -51.318 1.00 26.52 143 GLY B C 1
ATOM 3627 O O . GLY B 1 143 ? 21.183 -3.751 -50.869 1.00 28.60 143 GLY B O 1
ATOM 3628 N N . VAL B 1 144 ? 19.319 -5.077 -50.676 1.00 22.81 144 VAL B N 1
ATOM 3629 C CA . VAL B 1 144 ? 19.697 -5.664 -49.379 1.00 23.25 144 VAL B CA 1
ATOM 3630 C C . VAL B 1 144 ? 21.146 -6.190 -49.376 1.00 23.19 144 VAL B C 1
ATOM 3631 O O . VAL B 1 144 ? 21.918 -6.010 -48.401 1.00 26.21 144 VAL B O 1
ATOM 3635 N N . LEU B 1 145 ? 21.582 -6.800 -50.477 1.00 22.52 145 LEU B N 1
ATOM 3636 C CA . LEU B 1 145 ? 22.892 -7.464 -50.448 1.00 23.27 145 LEU B CA 1
ATOM 3637 C C . LEU B 1 145 ? 24.002 -6.470 -50.727 1.00 22.86 145 LEU B C 1
ATOM 3638 O O . LEU B 1 145 ? 25.173 -6.834 -50.510 1.00 24.72 145 LEU B O 1
ATOM 3643 N N . ASP B 1 146 ? 23.681 -5.246 -51.132 1.00 24.27 146 ASP B N 1
ATOM 3644 C CA . ASP B 1 146 ? 24.719 -4.221 -51.313 1.00 24.85 146 ASP B CA 1
ATOM 3645 C C . ASP B 1 146 ? 25.047 -3.470 -50.029 1.00 26.05 146 ASP B C 1
ATOM 3646 O O . ASP B 1 146 ? 25.981 -2.685 -50.011 1.00 27.52 146 ASP B O 1
ATOM 3651 N N . ASP B 1 147 ? 24.265 -3.680 -48.988 1.00 24.20 147 ASP B N 1
ATOM 3652 C CA . ASP B 1 147 ? 24.496 -2.952 -47.698 1.00 24.11 147 ASP B CA 1
ATOM 3653 C C . ASP B 1 147 ? 24.999 -4.081 -46.803 1.00 24.44 147 ASP B C 1
ATOM 3654 O O . ASP B 1 147 ? 24.210 -4.992 -46.477 1.00 22.33 147 ASP B O 1
ATOM 3659 N N . PRO B 1 148 ? 26.331 -4.112 -46.461 1.00 23.54 148 PRO B N 1
ATOM 3660 C CA . PRO B 1 148 ? 26.825 -5.267 -45.688 1.00 22.18 148 PRO B CA 1
ATOM 3661 C C . PRO B 1 148 ? 26.053 -5.468 -44.377 1.00 19.19 148 PRO B C 1
ATOM 3662 O O . PRO B 1 148 ? 25.849 -6.595 -43.962 1.00 18.99 148 PRO B O 1
ATOM 3666 N N . GLU B 1 149 ? 25.599 -4.386 -43.754 1.00 19.16 149 GLU B N 1
ATOM 3667 C CA . GLU B 1 149 ? 24.923 -4.573 -42.454 1.00 19.47 149 GLU B CA 1
ATOM 3668 C C . GLU B 1 149 ? 23.559 -5.257 -42.629 1.00 18.94 149 GLU B C 1
ATOM 3669 O O . GLU B 1 149 ? 23.192 -6.175 -41.869 1.00 18.31 149 GLU B O 1
ATOM 3675 N N . ARG B 1 150 ? 22.829 -4.770 -43.606 1.00 20.07 150 ARG B N 1
ATOM 3676 C CA . ARG B 1 150 ? 21.487 -5.336 -43.953 1.00 19.30 150 ARG B CA 1
ATOM 3677 C C . ARG B 1 150 ? 21.685 -6.774 -44.463 1.00 19.53 150 ARG B C 1
ATOM 3678 O O . ARG B 1 150 ? 20.899 -7.667 -44.069 1.00 18.87 150 ARG B O 1
ATOM 3686 N N . ALA B 1 151 ? 22.679 -7.006 -45.308 1.00 16.89 151 ALA B N 1
ATOM 3687 C CA . ALA B 1 151 ? 22.865 -8.417 -45.840 1.00 15.91 151 ALA B CA 1
ATOM 3688 C C . ALA B 1 151 ? 23.146 -9.441 -44.729 1.00 17.85 151 ALA B C 1
ATOM 3689 O O . ALA B 1 151 ? 22.579 -10.552 -44.634 1.00 17.12 151 ALA B O 1
ATOM 3691 N N . PHE B 1 152 ? 24.024 -9.044 -43.840 1.00 16.16 152 PHE B N 1
ATOM 3692 C CA . PHE B 1 152 ? 24.447 -9.936 -42.793 1.00 18.11 152 PHE B CA 1
ATOM 3693 C C . PHE B 1 152 ? 23.284 -10.137 -41.814 1.00 16.92 152 PHE B C 1
ATOM 3694 O O . PHE B 1 152 ? 23.059 -11.254 -41.351 1.00 16.52 152 PHE B O 1
ATOM 3702 N N . ASP B 1 153 ? 22.576 -9.045 -41.443 1.00 16.05 153 ASP B N 1
ATOM 3703 C CA . ASP B 1 153 ? 21.410 -9.225 -40.550 1.00 18.62 153 ASP B CA 1
ATOM 3704 C C . ASP B 1 153 ? 20.339 -10.160 -41.138 1.00 17.50 153 ASP B C 1
ATOM 3705 O O . ASP B 1 153 ? 19.748 -10.975 -40.381 1.00 15.95 153 ASP B O 1
ATOM 3710 N N . ALA B 1 154 ? 20.089 -10.022 -42.464 1.00 16.55 154 ALA B N 1
ATOM 3711 C CA . ALA B 1 154 ? 19.103 -10.826 -43.127 1.00 15.95 154 ALA B CA 1
ATOM 3712 C C . ALA B 1 154 ? 19.513 -12.281 -43.135 1.00 16.05 154 ALA B C 1
ATOM 3713 O O . ALA B 1 154 ? 18.688 -13.140 -42.912 1.00 15.72 154 ALA B O 1
ATOM 3715 N N . ALA B 1 155 ? 20.793 -12.555 -43.450 1.00 16.54 155 ALA B N 1
ATOM 3716 C CA . ALA B 1 155 ? 21.296 -13.942 -43.432 1.00 17.18 155 ALA B CA 1
ATOM 3717 C C . ALA B 1 155 ? 21.075 -14.568 -41.984 1.00 15.86 155 ALA B C 1
ATOM 3718 O O . ALA B 1 155 ? 20.686 -15.735 -41.888 1.00 16.31 155 ALA B O 1
ATOM 3720 N N . ALA B 1 156 ? 21.387 -13.809 -40.918 1.00 15.36 156 ALA B N 1
ATOM 3721 C CA . ALA B 1 156 ? 21.256 -14.334 -39.583 1.00 16.24 156 ALA B CA 1
ATOM 3722 C C . ALA B 1 156 ? 19.737 -14.635 -39.356 1.00 15.85 156 ALA B C 1
ATOM 3723 O O . ALA B 1 156 ? 19.386 -15.612 -38.689 1.00 15.94 156 ALA B O 1
ATOM 3725 N N . GLU B 1 157 ? 18.901 -13.678 -39.746 1.00 16.33 157 GLU B N 1
ATOM 3726 C CA . GLU B 1 157 ? 17.469 -13.885 -39.583 1.00 17.56 157 GLU B CA 1
ATOM 3727 C C . GLU B 1 157 ? 16.974 -15.161 -40.302 1.00 17.39 157 GLU B C 1
ATOM 3728 O O . GLU B 1 157 ? 16.210 -15.930 -39.703 1.00 15.96 157 GLU B O 1
ATOM 3734 N N . ALA B 1 158 ? 17.380 -15.296 -41.550 1.00 16.03 158 ALA B N 1
ATOM 3735 C CA . ALA B 1 158 ? 17.043 -16.520 -42.284 1.00 15.94 158 ALA B CA 1
ATOM 3736 C C . ALA B 1 158 ? 17.465 -17.842 -41.557 1.00 17.00 158 ALA B C 1
ATOM 3737 O O . ALA B 1 158 ? 16.693 -18.837 -41.512 1.00 17.62 158 ALA B O 1
ATOM 3739 N N . LEU B 1 159 ? 18.721 -17.867 -41.135 1.00 15.51 159 LEU B N 1
ATOM 3740 C CA . LEU B 1 159 ? 19.254 -19.068 -40.484 1.00 14.74 159 LEU B CA 1
ATOM 3741 C C . LEU B 1 159 ? 18.428 -19.373 -39.243 1.00 16.14 159 LEU B C 1
ATOM 3742 O O . LEU B 1 159 ? 18.131 -20.548 -38.918 1.00 15.87 159 LEU B O 1
ATOM 3747 N N . ALA B 1 160 ? 18.174 -18.335 -38.420 1.00 13.54 160 ALA B N 1
ATOM 3748 C CA . ALA B 1 160 ? 17.333 -18.525 -37.258 1.00 15.54 160 ALA B CA 1
ATOM 3749 C C . ALA B 1 160 ? 15.931 -19.013 -37.587 1.00 17.16 160 ALA B C 1
ATOM 3750 O O . ALA B 1 160 ? 15.439 -19.910 -36.862 1.00 17.09 160 ALA B O 1
ATOM 3752 N N . ALA B 1 161 ? 15.338 -18.515 -38.689 1.00 16.52 161 ALA B N 1
ATOM 3753 C CA . ALA B 1 161 ? 13.983 -18.988 -39.062 1.00 17.80 161 ALA B CA 1
ATOM 3754 C C . ALA B 1 161 ? 14.065 -20.460 -39.388 1.00 19.19 161 ALA B C 1
ATOM 3755 O O . ALA B 1 161 ? 13.155 -21.251 -39.013 1.00 19.36 161 ALA B O 1
ATOM 3757 N N . TYR B 1 162 ? 15.114 -20.887 -40.105 1.00 18.15 162 TYR B N 1
ATOM 3758 C CA . TYR B 1 162 ? 15.193 -22.319 -40.539 1.00 17.74 162 TYR B CA 1
ATOM 3759 C C . TYR B 1 162 ? 15.296 -23.207 -39.293 1.00 17.23 162 TYR B C 1
ATOM 3760 O O . TYR B 1 162 ? 14.589 -24.270 -39.216 1.00 20.23 162 TYR B O 1
ATOM 3769 N N . GLN B 1 163 ? 16.081 -22.756 -38.305 1.00 17.23 163 GLN B N 1
ATOM 3770 C CA . GLN B 1 163 ? 16.223 -23.554 -37.059 1.00 17.44 163 GLN B CA 1
ATOM 3771 C C . GLN B 1 163 ? 14.923 -23.638 -36.196 1.00 17.98 163 GLN B C 1
ATOM 3772 O O . GLN B 1 163 ? 14.807 -24.516 -35.307 1.00 18.50 163 GLN B O 1
ATOM 3778 N N . ALA B 1 164 ? 13.988 -22.744 -36.442 1.00 18.12 164 ALA B N 1
ATOM 3779 C CA . ALA B 1 164 ? 12.704 -22.705 -35.747 1.00 19.73 164 ALA B CA 1
ATOM 3780 C C . ALA B 1 164 ? 11.659 -23.613 -36.412 1.00 21.19 164 ALA B C 1
ATOM 3781 O O . ALA B 1 164 ? 10.534 -23.713 -35.895 1.00 24.28 164 ALA B O 1
ATOM 3783 N N . THR B 1 165 ? 12.047 -24.347 -37.459 1.00 18.97 165 THR B N 1
ATOM 3784 C CA . THR B 1 165 ? 11.074 -25.204 -38.151 1.00 21.92 165 THR B CA 1
ATOM 3785 C C . THR B 1 165 ? 10.923 -26.528 -37.451 1.00 21.75 165 THR B C 1
ATOM 3786 O O . THR B 1 165 ? 11.777 -26.954 -36.665 1.00 23.62 165 THR B O 1
ATOM 3790 N N . GLY B 1 166 ? 9.786 -27.178 -37.756 1.00 24.92 166 GLY B N 1
ATOM 3791 C CA . GLY B 1 166 ? 9.497 -28.464 -37.145 1.00 26.63 166 GLY B CA 1
ATOM 3792 C C . GLY B 1 166 ? 10.583 -29.516 -37.252 1.00 25.90 166 GLY B C 1
ATOM 3793 O O . GLY B 1 166 ? 10.730 -30.342 -36.331 1.00 25.00 166 GLY B O 1
ATOM 3794 N N . GLU B 1 167 ? 11.331 -29.480 -38.349 1.00 26.24 167 GLU B N 1
ATOM 3795 C CA . GLU B 1 167 ? 12.365 -30.441 -38.661 1.00 29.02 167 GLU B CA 1
ATOM 3796 C C . GLU B 1 167 ? 13.420 -30.462 -37.526 1.00 25.97 167 GLU B C 1
ATOM 3797 O O . GLU B 1 167 ? 13.951 -31.521 -37.211 1.00 23.91 167 GLU B O 1
ATOM 3803 N N . PHE B 1 168 ? 13.695 -29.317 -36.904 1.00 22.35 168 PHE B N 1
ATOM 3804 C CA . PHE B 1 168 ? 14.682 -29.279 -35.840 1.00 20.04 168 PHE B CA 1
ATOM 3805 C C . PHE B 1 168 ? 14.089 -29.669 -34.486 1.00 19.51 168 PHE B C 1
ATOM 3806 O O . PHE B 1 168 ? 14.796 -29.996 -33.551 1.00 21.45 168 PHE B O 1
ATOM 3814 N N . SER B 1 169 ? 12.776 -29.633 -34.379 1.00 22.22 169 SER B N 1
ATOM 3815 C CA . SER B 1 169 ? 12.174 -29.853 -33.070 1.00 21.55 169 SER B CA 1
ATOM 3816 C C . SER B 1 169 ? 10.895 -30.660 -33.307 1.00 21.25 169 SER B C 1
ATOM 3817 O O . SER B 1 169 ? 9.757 -30.128 -33.114 1.00 21.77 169 SER B O 1
ATOM 3820 N N . PRO B 1 170 ? 11.039 -31.940 -33.671 1.00 22.22 170 PRO B N 1
ATOM 3821 C CA . PRO B 1 170 ? 9.814 -32.656 -34.070 1.00 24.13 170 PRO B CA 1
ATOM 3822 C C . PRO B 1 170 ? 8.894 -33.213 -32.945 1.00 22.07 170 PRO B C 1
ATOM 3823 O O . PRO B 1 170 ? 7.669 -33.473 -33.203 1.00 23.75 170 PRO B O 1
ATOM 3827 N N . PHE B 1 171 ? 9.415 -33.330 -31.734 1.00 22.42 171 PHE B N 1
ATOM 3828 C CA . PHE B 1 171 ? 8.631 -33.937 -30.646 1.00 22.44 171 PHE B CA 1
ATOM 3829 C C . PHE B 1 171 ? 7.999 -35.302 -30.993 1.00 23.32 171 PHE B C 1
ATOM 3830 O O . PHE B 1 171 ? 6.793 -35.520 -30.732 1.00 24.25 171 PHE B O 1
ATOM 3838 N N . ASP B 1 172 ? 8.826 -36.176 -31.574 1.00 21.38 172 ASP B N 1
ATOM 3839 C CA . ASP B 1 172 ? 8.375 -37.516 -31.958 1.00 23.47 172 ASP B CA 1
ATOM 3840 C C . ASP B 1 172 ? 9.271 -38.579 -31.381 1.00 22.50 172 ASP B C 1
ATOM 3841 O O . ASP B 1 172 ? 9.291 -39.682 -31.876 1.00 23.77 172 ASP B O 1
ATOM 3846 N N . SER B 1 173 ? 9.876 -38.285 -30.230 1.00 20.35 173 SER B N 1
ATOM 3847 C CA . SER B 1 173 ? 10.644 -39.335 -29.482 1.00 20.31 173 SER B CA 1
ATOM 3848 C C . SER B 1 173 ? 9.718 -40.284 -28.773 1.00 22.40 173 SER B C 1
ATOM 3849 O O . SER B 1 173 ? 8.490 -40.064 -28.639 1.00 23.94 173 SER B O 1
ATOM 3852 N N . LYS B 1 174 ? 10.279 -41.402 -28.301 1.00 22.54 174 LYS B N 1
ATOM 3853 C CA . LYS B 1 174 ? 9.411 -42.381 -27.672 1.00 23.40 174 LYS B CA 1
ATOM 3854 C C . LYS B 1 174 ? 8.740 -41.708 -26.436 1.00 22.80 174 LYS B C 1
ATOM 3855 O O . LYS B 1 174 ? 7.524 -41.919 -26.121 1.00 24.54 174 LYS B O 1
ATOM 3861 N N . TYR B 1 175 ? 9.507 -40.874 -25.735 1.00 22.59 175 TYR B N 1
ATOM 3862 C CA . TYR B 1 175 ? 8.920 -40.147 -24.622 1.00 22.15 175 TYR B CA 1
ATOM 3863 C C . TYR B 1 175 ? 7.675 -39.373 -25.047 1.00 22.62 175 TYR B C 1
ATOM 3864 O O . TYR B 1 175 ? 6.625 -39.435 -24.346 1.00 24.61 175 TYR B O 1
ATOM 3873 N N . ASP B 1 176 ? 7.775 -38.631 -26.149 1.00 21.98 176 ASP B N 1
ATOM 3874 C CA . ASP B 1 176 ? 6.638 -37.903 -26.671 1.00 22.79 176 ASP B CA 1
ATOM 3875 C C . ASP B 1 176 ? 5.460 -38.809 -26.992 1.00 24.86 176 ASP B C 1
ATOM 3876 O O . ASP B 1 176 ? 4.332 -38.458 -26.683 1.00 26.46 176 ASP B O 1
ATOM 3881 N N . ARG B 1 177 ? 5.722 -39.978 -27.601 1.00 27.42 177 ARG B N 1
ATOM 3882 C CA . ARG B 1 177 ? 4.673 -40.960 -27.986 1.00 28.36 177 ARG B CA 1
ATOM 3883 C C . ARG B 1 177 ? 3.990 -41.515 -26.724 1.00 29.65 177 ARG B C 1
ATOM 3884 O O . ARG B 1 177 ? 2.765 -41.664 -26.655 1.00 29.60 177 ARG B O 1
ATOM 3892 N N . VAL B 1 178 ? 4.794 -41.740 -25.698 1.00 28.23 178 VAL B N 1
ATOM 3893 C CA . VAL B 1 178 ? 4.300 -42.285 -24.426 1.00 29.16 178 VAL B CA 1
ATOM 3894 C C . VAL B 1 178 ? 3.430 -41.217 -23.733 1.00 29.30 178 VAL B C 1
ATOM 3895 O O . VAL B 1 178 ? 2.334 -41.538 -23.297 1.00 30.51 178 VAL B O 1
ATOM 3899 N N . MET B 1 179 ? 3.879 -39.963 -23.686 1.00 29.23 179 MET B N 1
ATOM 3900 C CA . MET B 1 179 ? 3.061 -38.882 -23.084 1.00 29.58 179 MET B CA 1
ATOM 3901 C C . MET B 1 179 ? 1.715 -38.648 -23.810 1.00 32.68 179 MET B C 1
ATOM 3902 O O . MET B 1 179 ? 0.744 -38.291 -23.156 1.00 34.18 179 MET B O 1
ATOM 3907 N N . ARG B 1 180 ? 1.663 -38.975 -25.101 1.00 32.97 180 ARG B N 1
ATOM 3908 C CA . ARG B 1 180 ? 0.457 -38.834 -25.945 1.00 34.49 180 ARG B CA 1
ATOM 3909 C C . ARG B 1 180 ? -0.440 -40.092 -25.822 1.00 36.84 180 ARG B C 1
ATOM 3910 O O . ARG B 1 180 ? -1.470 -40.164 -26.491 1.00 39.07 180 ARG B O 1
ATOM 3918 N N . GLY B 1 181 ? -0.003 -41.085 -25.047 1.00 36.12 181 GLY B N 1
ATOM 3919 C CA . GLY B 1 181 ? -0.718 -42.341 -24.864 1.00 37.89 181 GLY B CA 1
ATOM 3920 C C . GLY B 1 181 ? -0.551 -43.330 -25.990 1.00 37.45 181 GLY B C 1
ATOM 3921 O O . GLY B 1 181 ? -1.293 -44.279 -26.043 1.00 39.80 181 GLY B O 1
ATOM 3922 N N . GLU B 1 182 ? 0.371 -43.121 -26.922 1.00 36.95 182 GLU B N 1
ATOM 3923 C CA . GLU B 1 182 ? 0.489 -44.010 -28.100 1.00 37.91 182 GLU B CA 1
ATOM 3924 C C . GLU B 1 182 ? 1.262 -45.329 -27.809 1.00 38.16 182 GLU B C 1
ATOM 3925 O O . GLU B 1 182 ? 1.056 -46.358 -28.474 1.00 37.10 182 GLU B O 1
ATOM 3931 N N . GLU B 1 183 ? 2.137 -45.286 -26.804 1.00 35.02 183 GLU B N 1
ATOM 3932 C CA . GLU B 1 183 ? 3.055 -46.396 -26.453 1.00 36.63 183 GLU B CA 1
ATOM 3933 C C . GLU B 1 183 ? 3.226 -46.355 -24.931 1.00 34.37 183 GLU B C 1
ATOM 3934 O O . GLU B 1 183 ? 2.817 -45.381 -24.316 1.00 30.95 183 GLU B O 1
ATOM 3940 N N . LYS B 1 184 ? 3.806 -47.382 -24.327 1.00 33.65 184 LYS B N 1
ATOM 3941 C CA . LYS B 1 184 ? 4.151 -47.313 -22.883 1.00 32.04 184 LYS B CA 1
ATOM 3942 C C . LYS B 1 184 ? 5.630 -47.466 -22.802 1.00 30.87 184 LYS B C 1
ATOM 3943 O O . LYS B 1 184 ? 6.277 -48.080 -23.667 1.00 30.24 184 LYS B O 1
ATOM 3949 N N . PHE B 1 185 ? 6.206 -46.936 -21.735 1.00 28.31 185 PHE B N 1
ATOM 3950 C CA . PHE B 1 185 ? 7.540 -47.240 -21.438 1.00 27.86 185 PHE B CA 1
ATOM 3951 C C . PHE B 1 185 ? 7.696 -48.702 -21.086 1.00 29.08 185 PHE B C 1
ATOM 3952 O O . PHE B 1 185 ? 6.768 -49.335 -20.491 1.00 31.24 185 PHE B O 1
ATOM 3960 N N . THR B 1 186 ? 8.904 -49.227 -21.310 1.00 28.69 186 THR B N 1
ATOM 3961 C CA . THR B 1 186 ? 9.285 -50.514 -20.691 1.00 28.59 186 THR B CA 1
ATOM 3962 C C . THR B 1 186 ? 9.340 -50.304 -19.152 1.00 29.13 186 THR B C 1
ATOM 3963 O O . THR B 1 186 ? 9.486 -49.135 -18.686 1.00 26.19 186 THR B O 1
ATOM 3967 N N . PRO B 1 187 ? 9.298 -51.388 -18.334 1.00 29.19 187 PRO B N 1
ATOM 3968 C CA . PRO B 1 187 ? 9.436 -51.168 -16.927 1.00 28.41 187 PRO B CA 1
ATOM 3969 C C . PRO B 1 187 ? 10.779 -50.440 -16.579 1.00 27.54 187 PRO B C 1
ATOM 3970 O O . PRO B 1 187 ? 10.815 -49.600 -15.685 1.00 25.54 187 PRO B O 1
ATOM 3974 N N . LEU B 1 188 ? 11.873 -50.771 -17.278 1.00 27.55 188 LEU B N 1
ATOM 3975 C CA . LEU B 1 188 ? 13.156 -50.064 -16.984 1.00 24.31 188 LEU B CA 1
ATOM 3976 C C . LEU B 1 188 ? 13.069 -48.580 -17.377 1.00 24.87 188 LEU B C 1
ATOM 3977 O O . LEU B 1 188 ? 13.478 -47.677 -16.580 1.00 20.47 188 LEU B O 1
ATOM 3982 N N . GLU B 1 189 ? 12.533 -48.276 -18.548 1.00 23.36 189 GLU B N 1
ATOM 3983 C CA . GLU B 1 189 ? 12.359 -46.809 -18.927 1.00 21.89 189 GLU B CA 1
ATOM 3984 C C . GLU B 1 189 ? 11.435 -46.105 -17.946 1.00 22.69 189 GLU B C 1
ATOM 3985 O O . GLU B 1 189 ? 11.712 -44.958 -17.508 1.00 23.29 189 GLU B O 1
ATOM 3991 N N . GLU B 1 190 ? 10.389 -46.802 -17.478 1.00 24.14 190 GLU B N 1
ATOM 3992 C CA . GLU B 1 190 ? 9.465 -46.161 -16.545 1.00 24.11 190 GLU B CA 1
ATOM 3993 C C . GLU B 1 190 ? 10.118 -45.846 -15.174 1.00 23.33 190 GLU B C 1
ATOM 3994 O O . GLU B 1 190 ? 9.860 -44.802 -14.547 1.00 22.31 190 GLU B O 1
ATOM 4000 N N . PHE B 1 191 ? 10.935 -46.769 -14.673 1.00 20.89 191 PHE B N 1
ATOM 4001 C CA . PHE B 1 191 ? 11.659 -46.511 -13.415 1.00 21.30 191 PHE B CA 1
ATOM 4002 C C . PHE B 1 191 ? 12.626 -45.360 -13.616 1.00 20.38 191 PHE B C 1
ATOM 4003 O O . PHE B 1 191 ? 12.724 -44.507 -12.754 1.00 19.79 191 PHE B O 1
ATOM 4011 N N . GLY B 1 192 ? 13.326 -45.323 -14.763 1.00 19.70 192 GLY B N 1
ATOM 4012 C CA . GLY B 1 192 ? 14.178 -44.196 -15.134 1.00 18.32 192 GLY B CA 1
ATOM 4013 C C . GLY B 1 192 ? 13.460 -42.849 -15.104 1.00 18.55 192 GLY B C 1
ATOM 4014 O O . GLY B 1 192 ? 13.999 -41.836 -14.560 1.00 17.60 192 GLY B O 1
ATOM 4015 N N . TYR B 1 193 ? 12.239 -42.816 -15.635 1.00 20.08 193 TYR B N 1
ATOM 4016 C CA . TYR B 1 193 ? 11.525 -41.554 -15.674 1.00 19.97 193 TYR B CA 1
ATOM 4017 C C . TYR B 1 193 ? 11.195 -41.165 -14.245 1.00 19.69 193 TYR B C 1
ATOM 4018 O O . TYR B 1 193 ? 11.244 -39.973 -13.852 1.00 18.38 193 TYR B O 1
ATOM 4027 N N . THR B 1 194 ? 10.772 -42.143 -13.454 1.00 19.76 194 THR B N 1
ATOM 4028 C CA . THR B 1 194 ? 10.387 -41.848 -12.040 1.00 19.28 194 THR B CA 1
ATOM 4029 C C . THR B 1 194 ? 11.562 -41.336 -11.201 1.00 19.39 194 THR B C 1
ATOM 4030 O O . THR B 1 194 ? 11.404 -40.413 -10.373 1.00 19.01 194 THR B O 1
ATOM 4034 N N . VAL B 1 195 ? 12.731 -41.952 -11.401 1.00 19.17 195 VAL B N 1
ATOM 4035 C CA . VAL B 1 195 ? 13.940 -41.466 -10.764 1.00 16.76 195 VAL B CA 1
ATOM 4036 C C . VAL B 1 195 ? 14.213 -40.061 -11.237 1.00 16.84 195 VAL B C 1
ATOM 4037 O O . VAL B 1 195 ? 14.485 -39.138 -10.421 1.00 14.27 195 VAL B O 1
ATOM 4041 N N . PHE B 1 196 ? 14.197 -39.861 -12.563 1.00 14.47 196 PHE B N 1
ATOM 4042 C CA . PHE B 1 196 ? 14.472 -38.514 -13.078 1.00 16.30 196 PHE B CA 1
ATOM 4043 C C . PHE B 1 196 ? 13.613 -37.371 -12.452 1.00 16.71 196 PHE B C 1
ATOM 4044 O O . PHE B 1 196 ? 14.131 -36.293 -12.098 1.00 16.44 196 PHE B O 1
ATOM 4052 N N . ILE B 1 197 ? 12.323 -37.678 -12.250 1.00 17.04 197 ILE B N 1
ATOM 4053 C CA . ILE B 1 197 ? 11.383 -36.679 -11.784 1.00 19.65 197 ILE B CA 1
ATOM 4054 C C . ILE B 1 197 ? 11.335 -36.567 -10.251 1.00 21.36 197 ILE B C 1
ATOM 4055 O O . ILE B 1 197 ? 10.673 -35.691 -9.781 1.00 24.20 197 ILE B O 1
ATOM 4060 N N . THR B 1 198 ? 12.042 -37.439 -9.526 1.00 17.54 198 THR B N 1
ATOM 4061 C CA . THR B 1 198 ? 12.035 -37.361 -8.068 1.00 18.24 198 THR B CA 1
ATOM 4062 C C . THR B 1 198 ? 13.417 -37.038 -7.528 1.00 17.53 198 THR B C 1
ATOM 4063 O O . THR B 1 198 ? 13.540 -36.538 -6.378 1.00 16.95 198 THR B O 1
ATOM 4067 N N . TRP B 1 199 ? 14.448 -37.296 -8.342 1.00 15.46 199 TRP B N 1
ATOM 4068 C CA . TRP B 1 199 ? 15.814 -36.992 -7.883 1.00 14.79 199 TRP B CA 1
ATOM 4069 C C . TRP B 1 199 ? 16.237 -35.596 -8.317 1.00 14.96 199 TRP B C 1
ATOM 4070 O O . TRP B 1 199 ? 15.418 -34.813 -8.851 1.00 15.44 199 TRP B O 1
ATOM 4081 N N . ASN B 1 200 ? 17.494 -35.239 -8.085 1.00 14.29 200 ASN B N 1
ATOM 4082 C CA . ASN B 1 200 ? 17.857 -33.822 -8.292 1.00 13.60 200 ASN B CA 1
ATOM 4083 C C . ASN B 1 200 ? 17.879 -33.419 -9.739 1.00 13.53 200 ASN B C 1
ATOM 4084 O O . ASN B 1 200 ? 17.843 -32.228 -10.066 1.00 13.45 200 ASN B O 1
ATOM 4089 N N . CYS B 1 201 ? 17.862 -34.396 -10.659 1.00 14.68 201 CYS B N 1
ATOM 4090 C CA . CYS B 1 201 ? 17.872 -34.054 -12.107 1.00 14.37 201 CYS B CA 1
ATOM 4091 C C . CYS B 1 201 ? 16.708 -33.079 -12.441 1.00 14.73 201 CYS B C 1
ATOM 4092 O O . CYS B 1 201 ? 16.858 -32.197 -13.299 1.00 17.55 201 CYS B O 1
ATOM 4095 N N . ARG B 1 202 ? 15.574 -33.228 -11.759 1.00 15.64 202 ARG B N 1
ATOM 4096 C CA . ARG B 1 202 ? 14.353 -32.450 -12.062 1.00 17.11 202 ARG B CA 1
ATOM 4097 C C . ARG B 1 202 ? 14.570 -30.976 -11.735 1.00 16.97 202 ARG B C 1
ATOM 4098 O O . ARG B 1 202 ? 13.772 -30.120 -12.210 1.00 16.92 202 ARG B O 1
ATOM 4106 N N . LEU B 1 203 ? 15.588 -30.702 -10.887 1.00 14.74 203 LEU B N 1
ATOM 4107 C CA . LEU B 1 203 ? 15.771 -29.293 -10.429 1.00 13.69 203 LEU B CA 1
ATOM 4108 C C . LEU B 1 203 ? 16.423 -28.454 -11.481 1.00 14.65 203 LEU B C 1
ATOM 4109 O O . LEU B 1 203 ? 16.441 -27.186 -11.327 1.00 17.03 203 LEU B O 1
ATOM 4114 N N . CYS B 1 204 ? 17.107 -29.102 -12.465 1.00 14.76 204 CYS B N 1
ATOM 4115 C CA . CYS B 1 204 ? 17.791 -28.323 -13.503 1.00 13.28 204 CYS B CA 1
ATOM 4116 C C . CYS B 1 204 ? 17.334 -28.800 -14.926 1.00 14.38 204 CYS B C 1
ATOM 4117 O O . CYS B 1 204 ? 17.341 -27.868 -15.792 1.00 15.09 204 CYS B O 1
ATOM 4120 N N . HIS B 1 205 ? 16.920 -30.069 -15.152 1.00 14.03 205 HIS B N 1
ATOM 4121 C CA . HIS B 1 205 ? 16.634 -30.550 -16.498 1.00 13.75 205 HIS B CA 1
ATOM 4122 C C . HIS B 1 205 ? 15.081 -30.744 -16.712 1.00 14.45 205 HIS B C 1
ATOM 4123 O O . HIS B 1 205 ? 14.648 -31.681 -17.333 1.00 15.35 205 HIS B O 1
ATOM 4130 N N . MET B 1 206 ? 14.313 -29.790 -16.161 1.00 16.71 206 MET B N 1
ATOM 4131 C CA A MET B 1 206 ? 12.880 -29.669 -16.423 0.50 16.78 206 MET B CA 1
ATOM 4132 C CA B MET B 1 206 ? 12.904 -29.650 -16.559 0.50 17.50 206 MET B CA 1
ATOM 4133 C C . MET B 1 206 ? 12.644 -28.188 -16.716 1.00 16.96 206 MET B C 1
ATOM 4134 O O . MET B 1 206 ? 13.198 -27.356 -16.006 1.00 16.84 206 MET B O 1
ATOM 4143 N N . GLN B 1 207 ? 11.804 -27.888 -17.660 1.00 15.32 207 GLN B N 1
ATOM 4144 C CA . GLN B 1 207 ? 11.515 -26.471 -18.041 1.00 14.95 207 GLN B CA 1
ATOM 4145 C C . GLN B 1 207 ? 10.995 -25.655 -16.875 1.00 16.31 207 GLN B C 1
ATOM 4146 O O . GLN B 1 207 ? 11.454 -24.506 -16.708 1.00 17.81 207 GLN B O 1
ATOM 4152 N N . ARG B 1 208 ? 10.092 -26.214 -16.075 1.00 16.88 208 ARG B N 1
ATOM 4153 C CA A ARG B 1 208 ? 9.387 -25.445 -15.056 0.50 16.50 208 ARG B CA 1
ATOM 4154 C CA B ARG B 1 208 ? 9.376 -25.459 -15.043 0.50 17.20 208 ARG B CA 1
ATOM 4155 C C . ARG B 1 208 ? 9.778 -25.874 -13.653 1.00 17.61 208 ARG B C 1
ATOM 4156 O O . ARG B 1 208 ? 10.189 -27.008 -13.429 1.00 18.64 208 ARG B O 1
ATOM 4171 N N . LYS B 1 209 ? 9.550 -24.983 -12.718 1.00 17.55 209 LYS B N 1
ATOM 4172 C CA . LYS B 1 209 ? 9.767 -25.320 -11.334 1.00 19.79 209 LYS B CA 1
ATOM 4173 C C . LYS B 1 209 ? 8.550 -26.170 -10.826 1.00 18.79 209 LYS B C 1
ATOM 4174 O O . LYS B 1 209 ? 8.716 -27.078 -9.964 1.00 19.03 209 LYS B O 1
ATOM 4180 N N . GLN B 1 210 ? 7.361 -25.841 -11.341 1.00 18.83 210 GLN B N 1
ATOM 4181 C CA . GLN B 1 210 ? 6.151 -26.654 -11.004 1.00 20.82 210 GLN B CA 1
ATOM 4182 C C . GLN B 1 210 ? 5.128 -26.514 -12.123 1.00 18.70 210 GLN B C 1
ATOM 4183 O O . GLN B 1 210 ? 5.256 -25.628 -12.980 1.00 18.52 210 GLN B O 1
ATOM 4189 N N . GLY B 1 211 ? 4.120 -27.368 -12.126 1.00 21.16 211 GLY B N 1
ATOM 4190 C CA . GLY B 1 211 ? 3.117 -27.388 -13.246 1.00 23.09 211 GLY B CA 1
ATOM 4191 C C . GLY B 1 211 ? 3.658 -28.195 -14.401 1.00 22.77 211 GLY B C 1
ATOM 4192 O O . GLY B 1 211 ? 4.658 -28.938 -14.238 1.00 26.04 211 GLY B O 1
ATOM 4193 N N . VAL B 1 212 ? 3.047 -28.082 -15.573 1.00 24.59 212 VAL B N 1
ATOM 4194 C CA . VAL B 1 212 ? 3.445 -29.000 -16.649 1.00 25.16 212 VAL B CA 1
ATOM 4195 C C . VAL B 1 212 ? 3.853 -28.145 -17.871 1.00 22.93 212 VAL B C 1
ATOM 4196 O O . VAL B 1 212 ? 3.182 -27.164 -18.205 1.00 26.54 212 VAL B O 1
ATOM 4200 N N . ALA B 1 213 ? 4.954 -28.503 -18.482 1.00 21.32 213 ALA B N 1
ATOM 4201 C CA . ALA B 1 213 ? 5.398 -27.818 -19.707 1.00 22.30 213 ALA B CA 1
ATOM 4202 C C . ALA B 1 213 ? 4.585 -28.266 -20.911 1.00 25.63 213 ALA B C 1
ATOM 4203 O O . ALA B 1 213 ? 4.324 -29.437 -21.040 1.00 28.52 213 ALA B O 1
ATOM 4205 N N . GLU B 1 214 ? 4.280 -27.387 -21.865 1.00 28.66 214 GLU B N 1
ATOM 4206 C CA . GLU B 1 214 ? 3.637 -27.863 -23.112 1.00 30.79 214 GLU B CA 1
ATOM 4207 C C . GLU B 1 214 ? 4.589 -28.551 -24.092 1.00 29.28 214 GLU B C 1
ATOM 4208 O O . GLU B 1 214 ? 4.177 -29.498 -24.861 1.00 30.86 214 GLU B O 1
ATOM 4214 N N . ARG B 1 215 ? 5.813 -28.012 -24.153 1.00 23.82 215 ARG B N 1
ATOM 4215 C CA . ARG B 1 215 ? 6.879 -28.535 -25.070 1.00 23.03 215 ARG B CA 1
ATOM 4216 C C . ARG B 1 215 ? 8.166 -28.638 -24.224 1.00 19.68 215 ARG B C 1
ATOM 4217 O O . ARG B 1 215 ? 9.067 -27.744 -24.213 1.00 21.72 215 ARG B O 1
ATOM 4225 N N . GLU B 1 216 ? 8.202 -29.701 -23.440 1.00 17.90 216 GLU B N 1
ATOM 4226 C CA . GLU B 1 216 ? 9.351 -29.906 -22.497 1.00 17.51 216 GLU B CA 1
ATOM 4227 C C . GLU B 1 216 ? 10.645 -30.194 -23.317 1.00 16.08 216 GLU B C 1
ATOM 4228 O O . GLU B 1 216 ? 10.604 -30.999 -24.269 1.00 17.54 216 GLU B O 1
ATOM 4234 N N . THR B 1 217 ? 11.743 -29.532 -22.957 1.00 14.80 217 THR B N 1
ATOM 4235 C CA . THR B 1 217 ? 13.021 -29.847 -23.590 1.00 15.53 217 THR B CA 1
ATOM 4236 C C . THR B 1 217 ? 14.072 -30.258 -22.556 1.00 15.16 217 THR B C 1
ATOM 4237 O O . THR B 1 217 ? 15.285 -30.401 -22.871 1.00 15.99 217 THR B O 1
ATOM 4241 N N . PHE B 1 218 ? 13.603 -30.505 -21.309 1.00 13.91 218 PHE B N 1
ATOM 4242 C CA . PHE B 1 218 ? 14.523 -31.095 -20.295 1.00 14.68 218 PHE B CA 1
ATOM 4243 C C . PHE B 1 218 ? 15.733 -30.204 -19.963 1.00 14.79 218 PHE B C 1
ATOM 4244 O O . PHE B 1 218 ? 16.887 -30.668 -19.827 1.00 14.61 218 PHE B O 1
ATOM 4252 N N . THR B 1 219 ? 15.424 -28.914 -19.846 1.00 14.28 219 THR B N 1
ATOM 4253 C CA . THR B 1 219 ? 16.385 -27.905 -19.401 1.00 14.36 219 THR B CA 1
ATOM 4254 C C . THR B 1 219 ? 15.543 -26.749 -18.866 1.00 13.74 219 THR B C 1
ATOM 4255 O O . THR B 1 219 ? 14.501 -26.351 -19.454 1.00 14.76 219 THR B O 1
ATOM 4259 N N . ASN B 1 220 ? 16.011 -26.138 -17.755 1.00 13.63 220 ASN B N 1
ATOM 4260 C CA . ASN B 1 220 ? 15.381 -24.914 -17.288 1.00 13.88 220 ASN B CA 1
ATOM 4261 C C . ASN B 1 220 ? 16.036 -23.615 -17.808 1.00 13.98 220 ASN B C 1
ATOM 4262 O O . ASN B 1 220 ? 15.657 -22.502 -17.393 1.00 15.21 220 ASN B O 1
ATOM 4267 N N . PHE B 1 221 ? 16.944 -23.781 -18.764 1.00 14.67 221 PHE B N 1
ATOM 4268 C CA . PHE B 1 221 ? 17.670 -22.731 -19.453 1.00 14.24 221 PHE B CA 1
ATOM 4269 C C . PHE B 1 221 ? 18.491 -21.847 -18.527 1.00 15.09 221 PHE B C 1
ATOM 4270 O O . PHE B 1 221 ? 18.909 -20.754 -18.940 1.00 14.99 221 PHE B O 1
ATOM 4278 N N . GLU B 1 222 ? 18.756 -22.306 -17.298 1.00 13.23 222 GLU B N 1
ATOM 4279 C CA . GLU B 1 222 ? 19.634 -21.532 -16.364 1.00 14.76 222 GLU B CA 1
ATOM 4280 C C . GLU B 1 222 ? 21.117 -21.870 -16.635 1.00 15.31 222 GLU B C 1
ATOM 4281 O O . GLU B 1 222 ? 21.452 -22.626 -17.559 1.00 13.18 222 GLU B O 1
ATOM 4287 N N . TYR B 1 223 ? 21.955 -21.248 -15.818 1.00 13.77 223 TYR B N 1
ATOM 4288 C CA . TYR B 1 223 ? 23.416 -21.337 -15.940 1.00 12.96 223 TYR B CA 1
ATOM 4289 C C . TYR B 1 223 ? 23.913 -21.858 -14.622 1.00 12.33 223 TYR B C 1
ATOM 4290 O O . TYR B 1 223 ? 23.735 -21.238 -13.530 1.00 16.31 223 TYR B O 1
ATOM 4299 N N . HIS B 1 224 ? 24.542 -23.058 -14.680 1.00 12.22 224 HIS B N 1
ATOM 4300 C CA . HIS B 1 224 ? 25.089 -23.652 -13.445 1.00 12.81 224 HIS B CA 1
ATOM 4301 C C . HIS B 1 224 ? 26.518 -24.156 -13.685 1.00 14.25 224 HIS B C 1
ATOM 4302 O O . HIS B 1 224 ? 26.865 -24.579 -14.779 1.00 13.38 224 HIS B O 1
ATOM 4309 N N . ASN B 1 225 ? 27.273 -24.077 -12.613 1.00 13.06 225 ASN B N 1
ATOM 4310 C CA . ASN B 1 225 ? 28.609 -24.685 -12.519 1.00 14.12 225 ASN B CA 1
ATOM 4311 C C . ASN B 1 225 ? 28.491 -26.005 -11.763 1.00 13.82 225 ASN B C 1
ATOM 4312 O O . ASN B 1 225 ? 28.255 -26.029 -10.556 1.00 14.56 225 ASN B O 1
ATOM 4317 N N . ILE B 1 226 ? 28.560 -27.089 -12.522 1.00 13.00 226 ILE B N 1
ATOM 4318 C CA . ILE B 1 226 ? 28.558 -28.404 -11.853 1.00 12.75 226 ILE B CA 1
ATOM 4319 C C . ILE B 1 226 ? 29.948 -28.969 -11.573 1.00 13.49 226 ILE B C 1
ATOM 4320 O O . ILE B 1 226 ? 30.093 -30.126 -11.138 1.00 14.75 226 ILE B O 1
ATOM 4325 N N . GLY B 1 227 ? 30.963 -28.119 -11.726 1.00 13.73 227 GLY B N 1
ATOM 4326 C CA . GLY B 1 227 ? 32.325 -28.389 -11.231 1.00 15.74 227 GLY B CA 1
ATOM 4327 C C . GLY B 1 227 ? 33.122 -29.409 -12.071 1.00 13.92 227 GLY B C 1
ATOM 4328 O O . GLY B 1 227 ? 33.862 -30.231 -11.521 1.00 14.53 227 GLY B O 1
ATOM 4329 N N . LEU B 1 228 ? 32.922 -29.332 -13.379 1.00 14.31 228 LEU B N 1
ATOM 4330 C CA . LEU B 1 228 ? 33.656 -30.225 -14.323 1.00 14.60 228 LEU B CA 1
ATOM 4331 C C . LEU B 1 228 ? 35.134 -29.863 -14.383 1.00 15.47 228 LEU B C 1
ATOM 4332 O O . LEU B 1 228 ? 35.508 -28.668 -14.276 1.00 15.46 228 LEU B O 1
ATOM 4337 N N . PRO B 1 229 ? 36.007 -30.870 -14.605 1.00 15.45 229 PRO B N 1
ATOM 4338 C CA . PRO B 1 229 ? 37.432 -30.599 -14.853 1.00 16.41 229 PRO B CA 1
ATOM 4339 C C . PRO B 1 229 ? 37.648 -30.151 -16.318 1.00 16.51 229 PRO B C 1
ATOM 4340 O O . PRO B 1 229 ? 36.773 -30.288 -17.177 1.00 19.10 229 PRO B O 1
ATOM 4344 N N . VAL B 1 230 ? 38.832 -29.622 -16.566 1.00 19.53 230 VAL B N 1
ATOM 4345 C CA . VAL B 1 230 ? 39.321 -29.341 -17.923 1.00 19.90 230 VAL B CA 1
ATOM 4346 C C . VAL B 1 230 ? 39.402 -30.652 -18.714 1.00 19.18 230 VAL B C 1
ATOM 4347 O O . VAL B 1 230 ? 39.704 -31.693 -18.146 1.00 21.66 230 VAL B O 1
ATOM 4351 N N . ASN B 1 231 ? 39.001 -30.624 -19.961 1.00 17.94 231 ASN B N 1
ATOM 4352 C CA . ASN B 1 231 ? 39.302 -31.735 -20.872 1.00 18.83 231 ASN B CA 1
ATOM 4353 C C . ASN B 1 231 ? 40.715 -31.457 -21.444 1.00 19.17 231 ASN B C 1
ATOM 4354 O O . ASN B 1 231 ? 40.913 -30.603 -22.309 1.00 20.65 231 ASN B O 1
ATOM 4359 N N . GLU B 1 232 ? 41.700 -32.164 -20.888 1.00 21.29 232 GLU B N 1
ATOM 4360 C CA . GLU B 1 232 ? 43.082 -31.831 -21.185 1.00 23.49 232 GLU B CA 1
ATOM 4361 C C . GLU B 1 232 ? 43.504 -32.013 -22.607 1.00 23.58 232 GLU B C 1
ATOM 4362 O O . GLU B 1 232 ? 44.181 -31.150 -23.175 1.00 25.12 232 GLU B O 1
ATOM 4368 N N . THR B 1 233 ? 43.052 -33.121 -23.187 1.00 24.03 233 THR B N 1
ATOM 4369 C CA . THR B 1 233 ? 43.425 -33.271 -24.626 1.00 26.43 233 THR B CA 1
ATOM 4370 C C . THR B 1 233 ? 42.780 -32.228 -25.508 1.00 24.95 233 THR B C 1
ATOM 4371 O O . THR B 1 233 ? 43.411 -31.710 -26.432 1.00 25.19 233 THR B O 1
ATOM 4375 N N . ALA B 1 234 ? 41.500 -31.918 -25.269 1.00 22.51 234 ALA B N 1
ATOM 4376 C CA . ALA B 1 234 ? 40.880 -30.882 -26.099 1.00 24.12 234 ALA B CA 1
ATOM 4377 C C . ALA B 1 234 ? 41.597 -29.578 -25.854 1.00 24.33 234 ALA B C 1
ATOM 4378 O O . ALA B 1 234 ? 41.805 -28.795 -26.783 1.00 26.09 234 ALA B O 1
ATOM 4380 N N . ARG B 1 235 ? 41.943 -29.311 -24.592 1.00 23.86 235 ARG B N 1
ATOM 4381 C CA . ARG B 1 235 ? 42.542 -28.017 -24.268 1.00 25.11 235 ARG B CA 1
ATOM 4382 C C . ARG B 1 235 ? 43.936 -27.872 -24.890 1.00 27.01 235 ARG B C 1
ATOM 4383 O O . ARG B 1 235 ? 44.280 -26.828 -25.406 1.00 28.99 235 ARG B O 1
ATOM 4391 N N . GLU B 1 236 ? 44.715 -28.946 -24.846 1.00 29.91 236 GLU B N 1
ATOM 4392 C CA . GLU B 1 236 ? 46.010 -29.032 -25.526 1.00 35.60 236 GLU B CA 1
ATOM 4393 C C . GLU B 1 236 ? 45.845 -28.693 -27.000 1.00 36.18 236 GLU B C 1
ATOM 4394 O O . GLU B 1 236 ? 46.569 -27.823 -27.557 1.00 36.94 236 GLU B O 1
ATOM 4400 N N . ALA B 1 237 ? 44.889 -29.353 -27.639 1.00 34.07 237 ALA B N 1
ATOM 4401 C CA . ALA B 1 237 ? 44.662 -29.136 -29.072 1.00 35.00 237 ALA B CA 1
ATOM 4402 C C . ALA B 1 237 ? 44.170 -27.757 -29.434 1.00 34.48 237 ALA B C 1
ATOM 4403 O O . ALA B 1 237 ? 44.371 -27.310 -30.568 1.00 35.49 237 ALA B O 1
ATOM 4405 N N . SER B 1 238 ? 43.461 -27.090 -28.520 1.00 31.43 238 SER B N 1
ATOM 4406 C CA . SER B 1 238 ? 42.864 -25.778 -28.797 1.00 31.41 238 SER B CA 1
ATOM 4407 C C . SER B 1 238 ? 43.946 -24.689 -28.969 1.00 33.40 238 SER B C 1
ATOM 4408 O O . SER B 1 238 ? 43.729 -23.654 -29.591 1.00 34.02 238 SER B O 1
ATOM 4411 N N . GLY B 1 239 ? 45.098 -24.932 -28.373 1.00 35.44 239 GLY B N 1
ATOM 4412 C CA . GLY B 1 239 ? 46.113 -23.889 -28.264 1.00 38.25 239 GLY B CA 1
ATOM 4413 C C . GLY B 1 239 ? 45.793 -22.693 -27.351 1.00 38.36 239 GLY B C 1
ATOM 4414 O O . GLY B 1 239 ? 46.533 -21.706 -27.366 1.00 40.16 239 GLY B O 1
ATOM 4415 N N . LEU B 1 240 ? 44.728 -22.776 -26.556 1.00 35.21 240 LEU B N 1
ATOM 4416 C CA . LEU B 1 240 ? 44.342 -21.723 -25.596 1.00 33.70 240 LEU B CA 1
ATOM 4417 C C . LEU B 1 240 ? 45.366 -21.459 -24.458 1.00 35.85 240 LEU B C 1
ATOM 4418 O O . LEU B 1 240 ? 45.446 -20.334 -23.968 1.00 36.89 240 LEU B O 1
ATOM 4423 N N . GLY B 1 241 ? 46.095 -22.482 -24.007 1.00 35.23 241 GLY B N 1
ATOM 4424 C CA . GLY B 1 241 ? 47.152 -22.313 -22.971 1.00 35.89 241 GLY B CA 1
ATOM 4425 C C . GLY B 1 241 ? 46.780 -23.044 -21.691 1.00 33.93 241 GLY B C 1
ATOM 4426 O O . GLY B 1 241 ? 45.580 -23.195 -21.393 1.00 32.17 241 GLY B O 1
ATOM 4427 N N . ALA B 1 242 ? 47.788 -23.501 -20.945 1.00 32.88 242 ALA B N 1
ATOM 4428 C CA . ALA B 1 242 ? 47.553 -24.231 -19.659 1.00 33.36 242 ALA B CA 1
ATOM 4429 C C . ALA B 1 242 ? 46.964 -23.323 -18.591 1.00 31.97 242 ALA B C 1
ATOM 4430 O O . ALA B 1 242 ? 46.360 -23.823 -17.629 1.00 31.56 242 ALA B O 1
ATOM 4432 N N . ASP B 1 243 ? 47.199 -22.008 -18.749 1.00 30.62 243 ASP B N 1
ATOM 4433 C CA . ASP B 1 243 ? 46.638 -21.049 -17.828 1.00 32.51 243 ASP B CA 1
ATOM 4434 C C . ASP B 1 243 ? 45.296 -20.485 -18.295 1.00 31.44 243 ASP B C 1
ATOM 4435 O O . ASP B 1 243 ? 44.796 -19.572 -17.658 1.00 32.29 243 ASP B O 1
ATOM 4440 N N . HIS B 1 244 ? 44.760 -20.942 -19.430 1.00 28.71 244 HIS B N 1
ATOM 4441 C CA . HIS B 1 244 ? 43.408 -20.475 -19.836 1.00 25.83 244 HIS B CA 1
ATOM 4442 C C . HIS B 1 244 ? 42.398 -20.976 -18.782 1.00 21.49 244 HIS B C 1
ATOM 4443 O O . HIS B 1 244 ? 42.548 -22.058 -18.175 1.00 21.61 244 HIS B O 1
ATOM 4450 N N . VAL B 1 245 ? 41.330 -20.184 -18.590 1.00 21.72 245 VAL B N 1
ATOM 4451 C CA . VAL B 1 245 ? 40.203 -20.631 -17.802 1.00 20.07 245 VAL B CA 1
ATOM 4452 C C . VAL B 1 245 ? 38.933 -20.311 -18.622 1.00 18.94 245 VAL B C 1
ATOM 4453 O O . VAL B 1 245 ? 38.740 -19.129 -19.026 1.00 19.58 245 VAL B O 1
ATOM 4457 N N . ASP B 1 246 ? 38.134 -21.329 -18.885 1.00 17.83 246 ASP B N 1
ATOM 4458 C CA . ASP B 1 246 ? 36.809 -21.076 -19.508 1.00 16.73 246 ASP B CA 1
ATOM 4459 C C . ASP B 1 246 ? 35.813 -20.608 -18.412 1.00 17.69 246 ASP B C 1
ATOM 4460 O O . ASP B 1 246 ? 35.371 -21.404 -17.575 1.00 17.67 246 ASP B O 1
ATOM 4465 N N . HIS B 1 247 ? 35.525 -19.280 -18.379 1.00 18.31 247 HIS B N 1
ATOM 4466 C CA . HIS B 1 247 ? 34.664 -18.759 -17.302 1.00 17.49 247 HIS B CA 1
ATOM 4467 C C . HIS B 1 247 ? 33.208 -18.881 -17.627 1.00 16.87 247 HIS B C 1
ATOM 4468 O O . HIS B 1 247 ? 32.426 -18.402 -16.831 1.00 16.31 247 HIS B O 1
ATOM 4475 N N . GLY B 1 248 ? 32.803 -19.577 -18.695 1.00 15.91 248 GLY B N 1
ATOM 4476 C CA . GLY B 1 248 ? 31.348 -19.786 -18.908 1.00 15.55 248 GLY B CA 1
ATOM 4477 C C . GLY B 1 248 ? 30.648 -18.421 -19.022 1.00 17.27 248 GLY B C 1
ATOM 4478 O O . GLY B 1 248 ? 31.143 -17.514 -19.696 1.00 15.19 248 GLY B O 1
ATOM 4479 N N . LEU B 1 249 ? 29.523 -18.281 -18.320 1.00 15.67 249 LEU B N 1
ATOM 4480 C CA . LEU B 1 249 ? 28.618 -17.121 -18.499 1.00 15.57 249 LEU B CA 1
ATOM 4481 C C . LEU B 1 249 ? 29.358 -15.815 -18.180 1.00 16.17 249 LEU B C 1
ATOM 4482 O O . LEU B 1 249 ? 29.054 -14.748 -18.772 1.00 16.74 249 LEU B O 1
ATOM 4487 N N . LEU B 1 250 ? 30.343 -15.866 -17.267 1.00 14.63 250 LEU B N 1
ATOM 4488 C CA . LEU B 1 250 ? 31.077 -14.572 -17.019 1.00 16.35 250 LEU B CA 1
ATOM 4489 C C . LEU B 1 250 ? 31.822 -14.055 -18.270 1.00 17.48 250 LEU B C 1
ATOM 4490 O O . LEU B 1 250 ? 32.038 -12.841 -18.408 1.00 19.03 250 LEU B O 1
ATOM 4495 N N . ALA B 1 251 ? 32.106 -14.928 -19.219 1.00 17.65 251 ALA B N 1
ATOM 4496 C CA . ALA B 1 251 ? 32.734 -14.491 -20.490 1.00 19.48 251 ALA B CA 1
ATOM 4497 C C . ALA B 1 251 ? 31.739 -13.807 -21.431 1.00 18.86 251 ALA B C 1
ATOM 4498 O O . ALA B 1 251 ? 32.165 -13.185 -22.423 1.00 20.86 251 ALA B O 1
ATOM 4500 N N . ARG B 1 252 ? 30.435 -13.763 -21.114 1.00 18.21 252 ARG B N 1
ATOM 4501 C CA . ARG B 1 252 ? 29.507 -12.986 -21.949 1.00 19.30 252 ARG B CA 1
ATOM 4502 C C . ARG B 1 252 ? 29.834 -11.531 -21.764 1.00 20.49 252 ARG B C 1
ATOM 4503 O O . ARG B 1 252 ? 29.868 -11.087 -20.657 1.00 20.68 252 ARG B O 1
ATOM 4511 N N . PRO B 1 253 ? 29.988 -10.789 -22.868 1.00 22.15 253 PRO B N 1
ATOM 4512 C CA . PRO B 1 253 ? 30.282 -9.333 -22.672 1.00 23.73 253 PRO B CA 1
ATOM 4513 C C . PRO B 1 253 ? 29.152 -8.671 -21.930 1.00 22.76 253 PRO B C 1
ATOM 4514 O O . PRO B 1 253 ? 27.958 -8.900 -22.246 1.00 24.63 253 PRO B O 1
ATOM 4518 N N . GLY B 1 254 ? 29.492 -7.853 -20.938 1.00 25.91 254 GLY B N 1
ATOM 4519 C CA . GLY B 1 254 ? 28.489 -7.154 -20.195 1.00 26.54 254 GLY B CA 1
ATOM 4520 C C . GLY B 1 254 ? 28.114 -7.901 -18.927 1.00 28.05 254 GLY B C 1
ATOM 4521 O O . GLY B 1 254 ? 27.444 -7.331 -18.042 1.00 29.61 254 GLY B O 1
ATOM 4522 N N . ILE B 1 255 ? 28.480 -9.192 -18.820 1.00 22.79 255 ILE B N 1
ATOM 4523 C CA . ILE B 1 255 ? 28.370 -9.805 -17.502 1.00 20.79 255 ILE B CA 1
ATOM 4524 C C . ILE B 1 255 ? 29.672 -9.585 -16.780 1.00 21.03 255 ILE B C 1
ATOM 4525 O O . ILE B 1 255 ? 30.789 -9.938 -17.309 1.00 20.94 255 ILE B O 1
ATOM 4530 N N . GLU B 1 256 ? 29.548 -8.995 -15.578 1.00 20.54 256 GLU B N 1
ATOM 4531 C CA . GLU B 1 256 ? 30.751 -8.730 -14.826 1.00 21.33 256 GLU B CA 1
ATOM 4532 C C . GLU B 1 256 ? 30.725 -9.423 -13.463 1.00 23.39 256 GLU B C 1
ATOM 4533 O O . GLU B 1 256 ? 31.697 -9.265 -12.663 1.00 24.67 256 GLU B O 1
ATOM 4539 N N . ASP B 1 257 ? 29.626 -10.107 -13.117 1.00 22.05 257 ASP B N 1
ATOM 4540 C CA . ASP B 1 257 ? 29.445 -10.600 -11.738 1.00 20.75 257 ASP B CA 1
ATOM 4541 C C . ASP B 1 257 ? 30.319 -11.883 -11.536 1.00 21.36 257 ASP B C 1
ATOM 4542 O O . ASP B 1 257 ? 30.103 -12.849 -12.251 1.00 19.16 257 ASP B O 1
ATOM 4547 N N . PRO B 1 258 ? 31.260 -11.874 -10.567 1.00 21.33 258 PRO B N 1
ATOM 4548 C CA . PRO B 1 258 ? 32.138 -13.042 -10.374 1.00 21.36 258 PRO B CA 1
ATOM 4549 C C . PRO B 1 258 ? 31.393 -14.317 -10.018 1.00 20.91 258 PRO B C 1
ATOM 4550 O O . PRO B 1 258 ? 31.933 -15.391 -10.239 1.00 19.44 258 PRO B O 1
ATOM 4554 N N . ALA B 1 259 ? 30.210 -14.169 -9.446 1.00 18.90 259 ALA B N 1
ATOM 4555 C CA . ALA B 1 259 ? 29.360 -15.343 -9.128 1.00 20.07 259 ALA B CA 1
ATOM 4556 C C . ALA B 1 259 ? 28.955 -16.139 -10.365 1.00 19.23 259 ALA B C 1
ATOM 4557 O O . ALA B 1 259 ? 28.508 -17.287 -10.203 1.00 19.10 259 ALA B O 1
ATOM 4559 N N . GLN B 1 260 ? 29.079 -15.564 -11.570 1.00 17.37 260 GLN B N 1
ATOM 4560 C CA . GLN B 1 260 ? 28.763 -16.289 -12.818 1.00 17.01 260 GLN B CA 1
ATOM 4561 C C . GLN B 1 260 ? 29.920 -17.035 -13.401 1.00 16.00 260 GLN B C 1
ATOM 4562 O O . GLN B 1 260 ? 29.715 -17.829 -14.365 1.00 15.41 260 GLN B O 1
ATOM 4568 N N . SER B 1 261 ? 31.085 -16.906 -12.797 1.00 17.02 261 SER B N 1
ATOM 4569 C CA . SER B 1 261 ? 32.243 -17.662 -13.341 1.00 15.26 261 SER B CA 1
ATOM 4570 C C . SER B 1 261 ? 32.086 -19.156 -13.226 1.00 14.87 261 SER B C 1
ATOM 4571 O O . SER B 1 261 ? 31.725 -19.691 -12.155 1.00 15.57 261 SER B O 1
ATOM 4574 N N . GLY B 1 262 ? 32.302 -19.811 -14.353 1.00 13.38 262 GLY B N 1
ATOM 4575 C CA . GLY B 1 262 ? 32.288 -21.251 -14.406 1.00 13.37 262 GLY B CA 1
ATOM 4576 C C . GLY B 1 262 ? 30.880 -21.787 -14.692 1.00 14.94 262 GLY B C 1
ATOM 4577 O O . GLY B 1 262 ? 30.694 -23.013 -14.640 1.00 12.89 262 GLY B O 1
ATOM 4578 N N . ARG B 1 263 ? 29.852 -20.947 -14.811 1.00 14.95 263 ARG B N 1
ATOM 4579 C CA A ARG B 1 263 ? 28.462 -21.436 -15.076 0.50 14.07 263 ARG B CA 1
ATOM 4580 C CA B ARG B 1 263 ? 28.468 -21.439 -15.057 0.50 14.15 263 ARG B CA 1
ATOM 4581 C C . ARG B 1 263 ? 28.198 -21.588 -16.537 1.00 15.26 263 ARG B C 1
ATOM 4582 O O . ARG B 1 263 ? 28.535 -20.710 -17.312 1.00 15.30 263 ARG B O 1
ATOM 4597 N N . PHE B 1 264 ? 27.585 -22.693 -16.912 1.00 14.22 264 PHE B N 1
ATOM 4598 C CA . PHE B 1 264 ? 27.227 -22.897 -18.296 1.00 13.53 264 PHE B CA 1
ATOM 4599 C C . PHE B 1 264 ? 25.754 -23.209 -18.479 1.00 12.32 264 PHE B C 1
ATOM 4600 O O . PHE B 1 264 ? 25.050 -23.682 -17.546 1.00 12.37 264 PHE B O 1
ATOM 4608 N N . LYS B 1 265 ? 25.257 -22.979 -19.715 1.00 13.83 265 LYS B N 1
ATOM 4609 C CA . LYS B 1 265 ? 23.845 -23.162 -19.922 1.00 11.83 265 LYS B CA 1
ATOM 4610 C C . LYS B 1 265 ? 23.450 -24.636 -19.760 1.00 12.04 265 LYS B C 1
ATOM 4611 O O . LYS B 1 265 ? 24.109 -25.534 -20.284 1.00 13.03 265 LYS B O 1
ATOM 4617 N N . VAL B 1 266 ? 22.360 -24.829 -19.000 1.00 11.81 266 VAL B N 1
ATOM 4618 C CA . VAL B 1 266 ? 21.862 -26.260 -18.866 1.00 13.25 266 VAL B CA 1
ATOM 4619 C C . VAL B 1 266 ? 21.438 -26.776 -20.244 1.00 13.55 266 VAL B C 1
ATOM 4620 O O . VAL B 1 266 ? 20.482 -26.242 -20.885 1.00 14.26 266 VAL B O 1
ATOM 4624 N N . PRO B 1 267 ? 22.036 -27.855 -20.712 1.00 13.72 267 PRO B N 1
ATOM 4625 C CA . PRO B 1 267 ? 21.669 -28.348 -22.036 1.00 13.82 267 PRO B CA 1
ATOM 4626 C C . PRO B 1 267 ? 20.327 -29.075 -22.047 1.00 14.48 267 PRO B C 1
ATOM 4627 O O . PRO B 1 267 ? 19.972 -29.741 -21.033 1.00 14.32 267 PRO B O 1
ATOM 4631 N N . SER B 1 268 ? 19.603 -28.969 -23.194 1.00 15.01 268 SER B N 1
ATOM 4632 C CA . SER B 1 268 ? 18.472 -29.856 -23.352 1.00 15.56 268 SER B CA 1
ATOM 4633 C C . SER B 1 268 ? 19.011 -31.279 -23.410 1.00 15.13 268 SER B C 1
ATOM 4634 O O . SER B 1 268 ? 19.998 -31.581 -24.098 1.00 16.05 268 SER B O 1
ATOM 4637 N N . LEU B 1 269 ? 18.333 -32.202 -22.689 1.00 13.14 269 LEU B N 1
ATOM 4638 C CA . LEU B 1 269 ? 18.653 -33.609 -22.794 1.00 13.69 269 LEU B CA 1
ATOM 4639 C C . LEU B 1 269 ? 17.991 -34.330 -23.983 1.00 15.42 269 LEU B C 1
ATOM 4640 O O . LEU B 1 269 ? 18.227 -35.535 -24.157 1.00 15.56 269 LEU B O 1
ATOM 4645 N N . ARG B 1 270 ? 17.203 -33.621 -24.836 1.00 15.18 270 ARG B N 1
ATOM 4646 C CA . ARG B 1 270 ? 16.707 -34.350 -26.020 1.00 14.54 270 ARG B CA 1
ATOM 4647 C C . ARG B 1 270 ? 17.873 -34.724 -26.912 1.00 14.63 270 ARG B C 1
ATOM 4648 O O . ARG B 1 270 ? 18.781 -33.950 -27.061 1.00 17.10 270 ARG B O 1
ATOM 4656 N N . ASN B 1 271 ? 17.749 -35.923 -27.498 1.00 16.34 271 ASN B N 1
ATOM 4657 C CA . ASN B 1 271 ? 18.776 -36.584 -28.353 1.00 18.13 271 ASN B CA 1
ATOM 4658 C C . ASN B 1 271 ? 20.086 -36.776 -27.597 1.00 15.74 271 ASN B C 1
ATOM 4659 O O . ASN B 1 271 ? 21.071 -37.097 -28.238 1.00 18.89 271 ASN B O 1
ATOM 4664 N N . VAL B 1 272 ? 20.089 -36.629 -26.265 1.00 17.58 272 VAL B N 1
ATOM 4665 C CA . VAL B 1 272 ? 21.326 -36.820 -25.554 1.00 15.76 272 VAL B CA 1
ATOM 4666 C C . VAL B 1 272 ? 22.014 -38.166 -25.847 1.00 16.44 272 VAL B C 1
ATOM 4667 O O . VAL B 1 272 ? 23.262 -38.228 -25.881 1.00 18.14 272 VAL B O 1
ATOM 4671 N N . ALA B 1 273 ? 21.240 -39.216 -26.045 1.00 15.79 273 ALA B N 1
ATOM 4672 C CA . ALA B 1 273 ? 21.936 -40.481 -26.218 1.00 17.49 273 ALA B CA 1
ATOM 4673 C C . ALA B 1 273 ? 22.774 -40.539 -27.516 1.00 19.18 273 ALA B C 1
ATOM 4674 O O . ALA B 1 273 ? 23.634 -41.452 -27.609 1.00 20.73 273 ALA B O 1
ATOM 4676 N N . VAL B 1 274 ? 22.536 -39.655 -28.494 1.00 17.31 274 VAL B N 1
ATOM 4677 C CA . VAL B 1 274 ? 23.205 -39.777 -29.802 1.00 18.17 274 VAL B CA 1
ATOM 4678 C C . VAL B 1 274 ? 24.135 -38.580 -30.006 1.00 19.70 274 VAL B C 1
ATOM 4679 O O . VAL B 1 274 ? 24.690 -38.452 -31.107 1.00 19.96 274 VAL B O 1
ATOM 4683 N N . THR B 1 275 ? 24.379 -37.750 -28.982 1.00 18.65 275 THR B N 1
ATOM 4684 C CA . THR B 1 275 ? 25.147 -36.527 -29.248 1.00 18.22 275 THR B CA 1
ATOM 4685 C C . THR B 1 275 ? 26.408 -36.459 -28.354 1.00 16.65 275 THR B C 1
ATOM 4686 O O . THR B 1 275 ? 26.922 -35.344 -28.061 1.00 18.91 275 THR B O 1
ATOM 4690 N N . GLY B 1 276 ? 26.940 -37.657 -28.021 1.00 19.77 276 GLY B N 1
ATOM 4691 C CA . GLY B 1 276 ? 28.253 -37.696 -27.272 1.00 18.45 276 GLY B CA 1
ATOM 4692 C C . GLY B 1 276 ? 29.365 -37.065 -28.128 1.00 20.01 276 GLY B C 1
ATOM 4693 O O . GLY B 1 276 ? 29.229 -36.976 -29.341 1.00 19.72 276 GLY B O 1
ATOM 4694 N N . PRO B 1 277 ? 30.496 -36.676 -27.528 1.00 19.75 277 PRO B N 1
ATOM 4695 C CA . PRO B 1 277 ? 30.772 -36.750 -26.103 1.00 18.99 277 PRO B CA 1
ATOM 4696 C C . PRO B 1 277 ? 30.044 -35.617 -25.354 1.00 19.15 277 PRO B C 1
ATOM 4697 O O . PRO B 1 277 ? 29.410 -34.776 -25.983 1.00 17.57 277 PRO B O 1
ATOM 4701 N N . TYR B 1 278 ? 30.229 -35.551 -24.035 1.00 16.52 278 TYR B N 1
ATOM 4702 C CA . TYR B 1 278 ? 29.244 -34.853 -23.179 1.00 14.56 278 TYR B CA 1
ATOM 4703 C C . TYR B 1 278 ? 29.946 -33.722 -22.459 1.00 14.44 278 TYR B C 1
ATOM 4704 O O . TYR B 1 278 ? 31.174 -33.686 -22.278 1.00 15.25 278 TYR B O 1
ATOM 4713 N N . MET B 1 279 ? 29.082 -32.800 -22.006 1.00 14.90 279 MET B N 1
ATOM 4714 C CA . MET B 1 279 ? 29.456 -31.570 -21.298 1.00 15.17 279 MET B CA 1
ATOM 4715 C C . MET B 1 279 ? 30.039 -30.517 -22.262 1.00 14.53 279 MET B C 1
ATOM 4716 O O . MET B 1 279 ? 30.324 -30.780 -23.431 1.00 15.71 279 MET B O 1
ATOM 4721 N N . HIS B 1 280 ? 30.305 -29.335 -21.690 1.00 12.78 280 HIS B N 1
ATOM 4722 C CA . HIS B 1 280 ? 30.626 -28.167 -22.527 1.00 13.32 280 HIS B CA 1
ATOM 4723 C C . HIS B 1 280 ? 31.960 -28.338 -23.219 1.00 14.88 280 HIS B C 1
ATOM 4724 O O . HIS B 1 280 ? 32.234 -27.685 -24.198 1.00 15.05 280 HIS B O 1
ATOM 4731 N N . ASN B 1 281 ? 32.796 -29.244 -22.692 1.00 16.24 281 ASN B N 1
ATOM 4732 C CA . ASN B 1 281 ? 34.107 -29.495 -23.263 1.00 15.38 281 ASN B CA 1
ATOM 4733 C C . ASN B 1 281 ? 34.293 -30.893 -23.764 1.00 15.71 281 ASN B C 1
ATOM 4734 O O . ASN B 1 281 ? 35.406 -31.303 -24.081 1.00 17.42 281 ASN B O 1
ATOM 4739 N N . GLY B 1 282 ? 33.191 -31.608 -23.849 1.00 15.21 282 GLY B N 1
ATOM 4740 C CA . GLY B 1 282 ? 33.302 -32.992 -24.393 1.00 15.56 282 GLY B CA 1
ATOM 4741 C C . GLY B 1 282 ? 34.137 -33.940 -23.554 1.00 17.76 282 GLY B C 1
ATOM 4742 O O . GLY B 1 282 ? 34.604 -34.960 -24.071 1.00 18.02 282 GLY B O 1
ATOM 4743 N N . VAL B 1 283 ? 34.276 -33.690 -22.260 1.00 17.04 283 VAL B N 1
ATOM 4744 C CA . VAL B 1 283 ? 35.211 -34.443 -21.426 1.00 17.15 283 VAL B CA 1
ATOM 4745 C C . VAL B 1 283 ? 34.796 -35.937 -21.253 1.00 18.50 283 VAL B C 1
ATOM 4746 O O . VAL B 1 283 ? 35.689 -36.752 -21.126 1.00 20.79 283 VAL B O 1
ATOM 4750 N N . PHE B 1 284 ? 33.502 -36.293 -21.276 1.00 17.00 284 PHE B N 1
ATOM 4751 C CA . PHE B 1 284 ? 33.042 -37.716 -21.098 1.00 16.99 284 PHE B CA 1
ATOM 4752 C C . PHE B 1 284 ? 32.522 -38.265 -22.410 1.00 18.26 284 PHE B C 1
ATOM 4753 O O . PHE B 1 284 ? 31.673 -37.613 -23.050 1.00 17.82 284 PHE B O 1
ATOM 4761 N N . THR B 1 285 ? 33.004 -39.421 -22.827 1.00 17.37 285 THR B N 1
ATOM 4762 C CA A THR B 1 285 ? 32.568 -40.024 -24.059 0.50 19.64 285 THR B CA 1
ATOM 4763 C CA B THR B 1 285 ? 32.529 -39.998 -24.087 0.50 18.99 285 THR B CA 1
ATOM 4764 C C . THR B 1 285 ? 31.194 -40.678 -23.945 1.00 19.26 285 THR B C 1
ATOM 4765 O O . THR B 1 285 ? 30.404 -40.706 -24.958 1.00 21.58 285 THR B O 1
ATOM 4772 N N . ASP B 1 286 ? 30.906 -41.240 -22.738 1.00 19.56 286 ASP B N 1
ATOM 4773 C CA . ASP B 1 286 ? 29.779 -42.181 -22.565 1.00 19.10 286 ASP B CA 1
ATOM 4774 C C . ASP B 1 286 ? 28.684 -41.510 -21.741 1.00 17.30 286 ASP B C 1
ATOM 4775 O O . ASP B 1 286 ? 28.981 -40.814 -20.726 1.00 18.56 286 ASP B O 1
ATOM 4780 N N . LEU B 1 287 ? 27.403 -41.766 -22.153 1.00 18.73 287 LEU B N 1
ATOM 4781 C CA . LEU B 1 287 ? 26.243 -41.194 -21.382 1.00 18.95 287 LEU B CA 1
ATOM 4782 C C . LEU B 1 287 ? 26.254 -41.662 -19.948 1.00 16.59 287 LEU B C 1
ATOM 4783 O O . LEU B 1 287 ? 26.054 -40.847 -18.981 1.00 16.42 287 LEU B O 1
ATOM 4788 N N . ARG B 1 288 ? 26.584 -42.945 -19.734 1.00 16.76 288 ARG B N 1
ATOM 4789 C CA . ARG B 1 288 ? 26.595 -43.448 -18.355 1.00 14.94 288 ARG B CA 1
ATOM 4790 C C . ARG B 1 288 ? 27.601 -42.677 -17.490 1.00 15.93 288 ARG B C 1
ATOM 4791 O O . ARG B 1 288 ? 27.352 -42.441 -16.301 1.00 16.56 288 ARG B O 1
ATOM 4799 N N . THR B 1 289 ? 28.785 -42.328 -18.103 1.00 17.89 289 THR B N 1
ATOM 4800 C CA . THR B 1 289 ? 29.784 -41.519 -17.319 1.00 15.49 289 THR B CA 1
ATOM 4801 C C . THR B 1 289 ? 29.212 -40.215 -16.938 1.00 16.39 289 THR B C 1
ATOM 4802 O O . THR B 1 289 ? 29.502 -39.756 -15.831 1.00 15.24 289 THR B O 1
ATOM 4806 N N . ALA B 1 290 ? 28.488 -39.541 -17.838 1.00 15.23 290 ALA B N 1
ATOM 4807 C CA . ALA B 1 290 ? 27.870 -38.239 -17.502 1.00 16.24 290 ALA B CA 1
ATOM 4808 C C . ALA B 1 290 ? 26.922 -38.378 -16.278 1.00 16.87 290 ALA B C 1
ATOM 4809 O O . ALA B 1 290 ? 26.959 -37.525 -15.420 1.00 15.40 290 ALA B O 1
ATOM 4811 N N . ILE B 1 291 ? 26.110 -39.440 -16.258 1.00 15.63 291 ILE B N 1
ATOM 4812 C CA . ILE B 1 291 ? 25.188 -39.633 -15.121 1.00 13.87 291 ILE B CA 1
ATOM 4813 C C . ILE B 1 291 ? 26.015 -39.919 -13.834 1.00 14.88 291 ILE B C 1
ATOM 4814 O O . ILE B 1 291 ? 25.762 -39.332 -12.738 1.00 13.26 291 ILE B O 1
ATOM 4819 N N . LEU B 1 292 ? 27.089 -40.745 -13.958 1.00 14.81 292 LEU B N 1
ATOM 4820 C CA . LEU B 1 292 ? 27.878 -41.197 -12.800 1.00 14.74 292 LEU B CA 1
ATOM 4821 C C . LEU B 1 292 ? 28.576 -39.990 -12.187 1.00 15.03 292 LEU B C 1
ATOM 4822 O O . LEU B 1 292 ? 28.813 -39.970 -10.999 1.00 15.93 292 LEU B O 1
ATOM 4827 N N . PHE B 1 293 ? 28.895 -38.985 -13.027 1.00 15.56 293 PHE B N 1
ATOM 4828 C CA . PHE B 1 293 ? 29.578 -37.811 -12.478 1.00 14.33 293 PHE B CA 1
ATOM 4829 C C . PHE B 1 293 ? 28.815 -37.242 -11.271 1.00 13.76 293 PHE B C 1
ATOM 4830 O O . PHE B 1 293 ? 29.417 -36.754 -10.296 1.00 15.24 293 PHE B O 1
ATOM 4838 N N . TYR B 1 294 ? 27.479 -37.178 -11.365 1.00 13.23 294 TYR B N 1
ATOM 4839 C CA . TYR B 1 294 ? 26.710 -36.572 -10.239 1.00 12.85 294 TYR B CA 1
ATOM 4840 C C . TYR B 1 294 ? 26.859 -37.310 -8.939 1.00 14.87 294 TYR B C 1
ATOM 4841 O O . TYR B 1 294 ? 26.731 -36.668 -7.904 1.00 13.27 294 TYR B O 1
ATOM 4850 N N . ASN B 1 295 ? 27.216 -38.607 -8.978 1.00 14.44 295 ASN B N 1
ATOM 4851 C CA . ASN B 1 295 ? 27.455 -39.328 -7.663 1.00 13.85 295 ASN B CA 1
ATOM 4852 C C . ASN B 1 295 ? 28.752 -38.821 -6.957 1.00 14.75 295 ASN B C 1
ATOM 4853 O O . ASN B 1 295 ? 28.962 -39.135 -5.812 1.00 15.61 295 ASN B O 1
ATOM 4858 N N . LYS B 1 296 ? 29.580 -38.034 -7.665 1.00 15.86 296 LYS B N 1
ATOM 4859 C CA . LYS B 1 296 ? 30.773 -37.580 -6.909 1.00 15.14 296 LYS B CA 1
ATOM 4860 C C . LYS B 1 296 ? 30.363 -36.635 -5.722 1.00 16.77 296 LYS B C 1
ATOM 4861 O O . LYS B 1 296 ? 31.127 -36.502 -4.763 1.00 18.48 296 LYS B O 1
ATOM 4867 N N . TYR B 1 297 ? 29.128 -36.064 -5.773 1.00 14.57 297 TYR B N 1
ATOM 4868 C CA . TYR B 1 297 ? 28.648 -35.128 -4.766 1.00 14.79 297 TYR B CA 1
ATOM 4869 C C . TYR B 1 297 ? 27.796 -35.809 -3.689 1.00 16.29 297 TYR B C 1
ATOM 4870 O O . TYR B 1 297 ? 27.515 -35.181 -2.692 1.00 17.46 297 TYR B O 1
ATOM 4879 N N . THR B 1 298 ? 27.547 -37.140 -3.846 1.00 16.88 298 THR B N 1
ATOM 4880 C CA . THR B 1 298 ? 26.588 -37.756 -2.939 1.00 17.32 298 THR B CA 1
ATOM 4881 C C . THR B 1 298 ? 27.070 -39.102 -2.361 1.00 20.64 298 THR B C 1
ATOM 4882 O O . THR B 1 298 ? 26.820 -39.355 -1.216 1.00 21.18 298 THR B O 1
ATOM 4886 N N . SER B 1 299 ? 27.795 -39.884 -3.179 1.00 18.41 299 SER B N 1
ATOM 4887 C CA . SER B 1 299 ? 28.306 -41.163 -2.681 1.00 18.85 299 SER B CA 1
ATOM 4888 C C . SER B 1 299 ? 29.546 -41.123 -1.795 1.00 21.26 299 SER B C 1
ATOM 4889 O O . SER B 1 299 ? 30.464 -40.264 -1.991 1.00 20.88 299 SER B O 1
ATOM 4892 N N . ARG B 1 300 ? 29.569 -42.080 -0.872 1.00 21.78 300 ARG B N 1
ATOM 4893 C CA . ARG B 1 300 ? 30.733 -42.220 0.022 1.00 26.96 300 ARG B CA 1
ATOM 4894 C C . ARG B 1 300 ? 31.751 -43.241 -0.472 1.00 25.93 300 ARG B C 1
ATOM 4895 O O . ARG B 1 300 ? 32.904 -43.301 0.037 1.00 30.04 300 ARG B O 1
ATOM 4903 N N . ARG B 1 301 ? 31.382 -43.984 -1.514 1.00 24.74 301 ARG B N 1
ATOM 4904 C CA . ARG B 1 301 ? 32.203 -45.057 -2.014 1.00 24.27 301 ARG B CA 1
ATOM 4905 C C . ARG B 1 301 ? 33.406 -44.479 -2.767 1.00 24.51 301 ARG B C 1
ATOM 4906 O O . ARG B 1 301 ? 33.284 -43.432 -3.453 1.00 25.26 301 ARG B O 1
ATOM 4914 N N . PRO B 1 302 ? 34.601 -45.120 -2.626 1.00 23.63 302 PRO B N 1
ATOM 4915 C CA . PRO B 1 302 ? 35.813 -44.551 -3.267 1.00 23.86 302 PRO B CA 1
ATOM 4916 C C . PRO B 1 302 ? 35.598 -44.454 -4.769 1.00 23.11 302 PRO B C 1
ATOM 4917 O O . PRO B 1 302 ? 36.065 -43.498 -5.381 1.00 24.04 302 PRO B O 1
ATOM 4921 N N . GLU B 1 303 ? 34.796 -45.395 -5.335 1.00 22.69 303 GLU B N 1
ATOM 4922 C CA . GLU B 1 303 ? 34.616 -45.429 -6.828 1.00 23.91 303 GLU B CA 1
ATOM 4923 C C . GLU B 1 303 ? 33.894 -44.174 -7.324 1.00 23.74 303 GLU B C 1
ATOM 4924 O O . GLU B 1 303 ? 34.022 -43.805 -8.488 1.00 24.17 303 GLU B O 1
ATOM 4930 N N . ALA B 1 304 ? 33.181 -43.494 -6.435 1.00 21.18 304 ALA B N 1
ATOM 4931 C CA . ALA B 1 304 ? 32.384 -42.366 -6.852 1.00 22.60 304 ALA B CA 1
ATOM 4932 C C . ALA B 1 304 ? 33.230 -41.192 -7.333 1.00 24.08 304 ALA B C 1
ATOM 4933 O O . ALA B 1 304 ? 32.724 -40.356 -8.091 1.00 24.54 304 ALA B O 1
ATOM 4935 N N . LYS B 1 305 ? 34.487 -41.153 -6.864 1.00 22.94 305 LYS B N 1
ATOM 4936 C CA . LYS B 1 305 ? 35.328 -40.047 -7.330 1.00 24.39 305 LYS B CA 1
ATOM 4937 C C . LYS B 1 305 ? 36.292 -40.414 -8.404 1.00 22.86 305 LYS B C 1
ATOM 4938 O O . LYS B 1 305 ? 37.202 -39.619 -8.660 1.00 21.01 305 LYS B O 1
ATOM 4944 N N . ILE B 1 306 ? 36.113 -41.581 -9.019 1.00 18.98 306 ILE B N 1
ATOM 4945 C CA . ILE B 1 306 ? 36.941 -41.996 -10.116 1.00 19.90 306 ILE B CA 1
ATOM 4946 C C . ILE B 1 306 ? 36.108 -41.966 -11.397 1.00 19.41 306 ILE B C 1
ATOM 4947 O O . ILE B 1 306 ? 34.964 -42.520 -11.435 1.00 19.76 306 ILE B O 1
ATOM 4952 N N . ASN B 1 307 ? 36.696 -41.389 -12.442 1.00 18.24 307 ASN B N 1
ATOM 4953 C CA . ASN B 1 307 ? 36.025 -41.350 -13.697 1.00 17.21 307 ASN B CA 1
ATOM 4954 C C . ASN B 1 307 ? 36.230 -42.777 -14.293 1.00 17.90 307 ASN B C 1
ATOM 4955 O O . ASN B 1 307 ? 37.402 -43.183 -14.572 1.00 19.47 307 ASN B O 1
ATOM 4960 N N . PRO B 1 308 ? 35.119 -43.506 -14.544 1.00 19.16 308 PRO B N 1
ATOM 4961 C CA . PRO B 1 308 ? 35.291 -44.907 -15.070 1.00 20.82 308 PRO B CA 1
ATOM 4962 C C . PRO B 1 308 ? 35.945 -44.992 -16.456 1.00 22.51 308 PRO B C 1
ATOM 4963 O O . PRO B 1 308 ? 36.437 -46.076 -16.837 1.00 23.90 308 PRO B O 1
ATOM 4967 N N . GLU B 1 309 ? 36.013 -43.880 -17.210 1.00 21.00 309 GLU B N 1
ATOM 4968 C CA . GLU B 1 309 ? 36.617 -43.940 -18.545 1.00 22.02 309 GLU B CA 1
ATOM 4969 C C . GLU B 1 309 ? 38.131 -43.854 -18.460 1.00 24.56 309 GLU B C 1
ATOM 4970 O O . GLU B 1 309 ? 38.804 -44.189 -19.466 1.00 26.14 309 GLU B O 1
ATOM 4976 N N . THR B 1 310 ? 38.654 -43.312 -17.356 1.00 23.40 310 THR B N 1
ATOM 4977 C CA . THR B 1 310 ? 40.116 -43.179 -17.185 1.00 23.35 310 THR B CA 1
ATOM 4978 C C . THR B 1 310 ? 40.699 -44.003 -16.060 1.00 24.47 310 THR B C 1
ATOM 4979 O O . THR B 1 310 ? 41.927 -44.189 -16.027 1.00 24.91 310 THR B O 1
ATOM 4983 N N . GLY B 1 311 ? 39.893 -44.383 -15.078 1.00 20.63 311 GLY B N 1
ATOM 4984 C CA . GLY B 1 311 ? 40.364 -45.057 -13.907 1.00 22.92 311 GLY B CA 1
ATOM 4985 C C . GLY B 1 311 ? 41.088 -44.126 -12.949 1.00 24.58 311 GLY B C 1
ATOM 4986 O O . GLY B 1 311 ? 41.665 -44.615 -11.932 1.00 27.89 311 GLY B O 1
ATOM 4987 N N . ALA B 1 312 ? 41.001 -42.808 -13.220 1.00 22.21 312 ALA B N 1
ATOM 4988 C CA . ALA B 1 312 ? 41.662 -41.776 -12.399 1.00 22.77 312 ALA B CA 1
ATOM 4989 C C . ALA B 1 312 ? 40.594 -40.869 -11.770 1.00 22.14 312 ALA B C 1
ATOM 4990 O O . ALA B 1 312 ? 39.418 -40.821 -12.269 1.00 21.52 312 ALA B O 1
ATOM 4992 N N . PRO B 1 313 ? 40.960 -40.058 -10.746 1.00 21.96 313 PRO B N 1
ATOM 4993 C CA . PRO B 1 313 ? 39.966 -39.131 -10.200 1.00 20.22 313 PRO B CA 1
ATOM 4994 C C . PRO B 1 313 ? 39.380 -38.205 -11.304 1.00 20.04 313 PRO B C 1
ATOM 4995 O O . PRO B 1 313 ? 40.038 -37.901 -12.363 1.00 20.74 313 PRO B O 1
ATOM 4999 N N . TRP B 1 314 ? 38.125 -37.856 -11.137 1.00 18.76 314 TRP B N 1
ATOM 5000 C CA . TRP B 1 314 ? 37.486 -36.942 -12.114 1.00 18.88 314 TRP B CA 1
ATOM 5001 C C . TRP B 1 314 ? 38.367 -35.699 -12.400 1.00 18.24 314 TRP B C 1
ATOM 5002 O O . TRP B 1 314 ? 38.469 -35.275 -13.536 1.00 17.69 314 TRP B O 1
ATOM 5013 N N . GLY B 1 315 ? 38.969 -35.186 -11.335 1.00 18.01 315 GLY B N 1
ATOM 5014 C CA . GLY B 1 315 ? 39.801 -33.951 -11.437 1.00 20.23 315 GLY B CA 1
ATOM 5015 C C . GLY B 1 315 ? 39.249 -32.768 -10.735 1.00 19.02 315 GLY B C 1
ATOM 5016 O O . GLY B 1 315 ? 38.072 -32.732 -10.356 1.00 19.36 315 GLY B O 1
ATOM 5017 N N . GLU B 1 316 ? 40.149 -31.832 -10.421 1.00 17.47 316 GLU B N 1
ATOM 5018 C CA . GLU B 1 316 ? 39.737 -30.565 -9.718 1.00 20.86 316 GLU B CA 1
ATOM 5019 C C . GLU B 1 316 ? 38.784 -29.851 -10.704 1.00 18.98 316 GLU B C 1
ATOM 5020 O O . GLU B 1 316 ? 39.011 -29.817 -11.892 1.00 18.03 316 GLU B O 1
ATOM 5026 N N . PRO B 1 317 ? 37.697 -29.242 -10.195 1.00 18.32 317 PRO B N 1
ATOM 5027 C CA . PRO B 1 317 ? 36.878 -28.364 -11.123 1.00 16.45 317 PRO B CA 1
ATOM 5028 C C . PRO B 1 317 ? 37.807 -27.297 -11.755 1.00 17.23 317 PRO B C 1
ATOM 5029 O O . PRO B 1 317 ? 38.672 -26.683 -11.063 1.00 18.48 317 PRO B O 1
ATOM 5033 N N . GLU B 1 318 ? 37.577 -27.012 -13.040 1.00 16.49 318 GLU B N 1
ATOM 5034 C CA . GLU B 1 318 ? 38.222 -25.861 -13.654 1.00 16.58 318 GLU B CA 1
ATOM 5035 C C . GLU B 1 318 ? 37.959 -24.554 -12.924 1.00 17.48 318 GLU B C 1
ATOM 5036 O O . GLU B 1 318 ? 38.865 -23.707 -12.801 1.00 18.54 318 GLU B O 1
ATOM 5042 N N . VAL B 1 319 ? 36.724 -24.439 -12.437 1.00 18.08 319 VAL B N 1
ATOM 5043 C CA . VAL B 1 319 ? 36.302 -23.261 -11.639 1.00 16.57 319 VAL B CA 1
ATOM 5044 C C . VAL B 1 319 ? 35.724 -23.777 -10.353 1.00 16.95 319 VAL B C 1
ATOM 5045 O O . VAL B 1 319 ? 34.602 -24.290 -10.306 1.00 16.65 319 VAL B O 1
ATOM 5049 N N A ALA B 1 320 ? 36.492 -23.592 -9.267 0.50 18.16 320 ALA B N 1
ATOM 5050 N N B ALA B 1 320 ? 36.511 -23.688 -9.293 0.50 18.38 320 ALA B N 1
ATOM 5051 C CA A ALA B 1 320 ? 36.175 -24.096 -7.894 0.50 19.37 320 ALA B CA 1
ATOM 5052 C CA B ALA B 1 320 ? 36.079 -24.269 -8.040 0.50 19.36 320 ALA B CA 1
ATOM 5053 C C A ALA B 1 320 ? 34.957 -23.442 -7.224 0.50 19.41 320 ALA B C 1
ATOM 5054 C C B ALA B 1 320 ? 35.487 -23.178 -7.124 0.50 20.71 320 ALA B C 1
ATOM 5055 O O A ALA B 1 320 ? 34.374 -23.902 -6.234 0.50 20.64 320 ALA B O 1
ATOM 5056 O O B ALA B 1 320 ? 35.839 -23.156 -5.899 0.50 21.23 320 ALA B O 1
ATOM 5059 N N . ARG B 1 321 ? 34.635 -22.300 -7.718 1.00 20.52 321 ARG B N 1
ATOM 5060 C CA A ARG B 1 321 ? 33.696 -21.380 -7.067 0.50 20.81 321 ARG B CA 1
ATOM 5061 C CA B ARG B 1 321 ? 33.757 -21.384 -7.039 0.50 21.52 321 ARG B CA 1
ATOM 5062 C C . ARG B 1 321 ? 32.403 -21.434 -7.775 1.00 18.80 321 ARG B C 1
ATOM 5063 O O . ARG B 1 321 ? 32.321 -21.880 -8.925 1.00 18.09 321 ARG B O 1
ATOM 5078 N N . ASN B 1 322 ? 31.351 -21.044 -7.071 1.00 19.56 322 ASN B N 1
ATOM 5079 C CA . ASN B 1 322 ? 29.995 -20.938 -7.577 1.00 17.25 322 ASN B CA 1
ATOM 5080 C C . ASN B 1 322 ? 29.357 -22.255 -7.969 1.00 14.72 322 ASN B C 1
ATOM 5081 O O . ASN B 1 322 ? 28.484 -22.315 -8.855 1.00 15.96 322 ASN B O 1
ATOM 5086 N N . LEU B 1 323 ? 29.850 -23.347 -7.354 1.00 15.80 323 LEU B N 1
ATOM 5087 C CA . LEU B 1 323 ? 29.231 -24.635 -7.707 1.00 14.20 323 LEU B CA 1
ATOM 5088 C C . LEU B 1 323 ? 27.789 -24.665 -7.173 1.00 13.42 323 LEU B C 1
ATOM 5089 O O . LEU B 1 323 ? 27.497 -24.098 -6.108 1.00 16.79 323 LEU B O 1
ATOM 5094 N N . SER B 1 324 ? 26.913 -25.340 -7.935 1.00 13.65 324 SER B N 1
ATOM 5095 C CA . SER B 1 324 ? 25.474 -25.537 -7.511 1.00 13.99 324 SER B CA 1
ATOM 5096 C C . SER B 1 324 ? 25.352 -26.627 -6.436 1.00 15.83 324 SER B C 1
ATOM 5097 O O . SER B 1 324 ? 24.671 -27.600 -6.633 1.00 14.83 324 SER B O 1
ATOM 5100 N N . LEU B 1 325 ? 26.022 -26.442 -5.304 1.00 15.93 325 LEU B N 1
ATOM 5101 C CA . LEU B 1 325 ? 26.114 -27.477 -4.301 1.00 16.27 325 LEU B CA 1
ATOM 5102 C C . LEU B 1 325 ? 24.753 -27.704 -3.653 1.00 16.22 325 LEU B C 1
ATOM 5103 O O . LEU B 1 325 ? 24.439 -28.862 -3.244 1.00 17.15 325 LEU B O 1
ATOM 5108 N N . ALA B 1 326 ? 23.892 -26.696 -3.559 1.00 16.05 326 ALA B N 1
ATOM 5109 C CA . ALA B 1 326 ? 22.550 -26.956 -2.941 1.00 18.20 326 ALA B CA 1
ATOM 5110 C C . ALA B 1 326 ? 21.763 -28.027 -3.733 1.00 16.65 326 ALA B C 1
ATOM 5111 O O . ALA B 1 326 ? 21.169 -28.899 -3.084 1.00 17.16 326 ALA B O 1
ATOM 5113 N N . GLU B 1 327 ? 21.839 -27.982 -5.056 1.00 17.22 327 GLU B N 1
ATOM 5114 C CA . GLU B 1 327 ? 21.168 -29.011 -5.843 1.00 16.23 327 GLU B CA 1
ATOM 5115 C C . GLU B 1 327 ? 21.965 -30.285 -5.948 1.00 16.66 327 GLU B C 1
ATOM 5116 O O . GLU B 1 327 ? 21.403 -31.369 -5.926 1.00 16.44 327 GLU B O 1
ATOM 5122 N N . LEU B 1 328 ? 23.291 -30.134 -6.056 1.00 14.79 328 LEU B N 1
ATOM 5123 C CA . LEU B 1 328 ? 24.129 -31.305 -6.315 1.00 14.16 328 LEU B CA 1
ATOM 5124 C C . LEU B 1 328 ? 24.303 -32.193 -5.061 1.00 14.08 328 LEU B C 1
ATOM 5125 O O . LEU B 1 328 ? 24.351 -33.463 -5.234 1.00 15.23 328 LEU B O 1
ATOM 5130 N N . GLN B 1 329 ? 24.414 -31.623 -3.859 1.00 13.73 329 GLN B N 1
ATOM 5131 C CA . GLN B 1 329 ? 24.709 -32.461 -2.679 1.00 13.26 329 GLN B CA 1
ATOM 5132 C C . GLN B 1 329 ? 23.364 -32.904 -2.112 1.00 13.75 329 GLN B C 1
ATOM 5133 O O . GLN B 1 329 ? 22.907 -32.412 -1.070 1.00 16.26 329 GLN B O 1
ATOM 5139 N N . SER B 1 330 ? 22.744 -33.864 -2.809 1.00 14.72 330 SER B N 1
ATOM 5140 C CA . SER B 1 330 ? 21.364 -34.249 -2.450 1.00 14.66 330 SER B CA 1
ATOM 5141 C C . SER B 1 330 ? 21.296 -35.241 -1.334 1.00 14.54 330 SER B C 1
ATOM 5142 O O . SER B 1 330 ? 20.214 -35.522 -0.798 1.00 15.34 330 SER B O 1
ATOM 5145 N N . GLY B 1 331 ? 22.441 -35.823 -0.916 1.00 14.36 331 GLY B N 1
ATOM 5146 C CA . GLY B 1 331 ? 22.371 -36.819 0.174 1.00 14.84 331 GLY B CA 1
ATOM 5147 C C . GLY B 1 331 ? 22.082 -38.213 -0.351 1.00 17.15 331 GLY B C 1
ATOM 5148 O O . GLY B 1 331 ? 21.966 -39.139 0.519 1.00 18.78 331 GLY B O 1
ATOM 5149 N N . LEU B 1 332 ? 21.854 -38.374 -1.661 1.00 15.60 332 LEU B N 1
ATOM 5150 C CA . LEU B 1 332 ? 21.465 -39.692 -2.134 1.00 15.47 332 LEU B CA 1
ATOM 5151 C C . LEU B 1 332 ? 22.255 -40.136 -3.334 1.00 15.60 332 LEU B C 1
ATOM 5152 O O . LEU B 1 332 ? 22.386 -39.362 -4.307 1.00 16.98 332 LEU B O 1
ATOM 5157 N N . MET B 1 333 ? 22.840 -41.344 -3.243 1.00 15.02 333 MET B N 1
ATOM 5158 C CA . MET B 1 333 ? 23.712 -41.955 -4.354 1.00 15.65 333 MET B CA 1
ATOM 5159 C C . MET B 1 333 ? 22.836 -42.771 -5.279 1.00 15.17 333 MET B C 1
ATOM 5160 O O . MET B 1 333 ? 22.003 -43.536 -4.813 1.00 16.82 333 MET B O 1
ATOM 5165 N N . LEU B 1 334 ? 23.034 -42.609 -6.607 1.00 12.89 334 LEU B N 1
ATOM 5166 C CA . LEU B 1 334 ? 22.354 -43.529 -7.585 1.00 14.64 334 LEU B CA 1
ATOM 5167 C C . LEU B 1 334 ? 23.137 -44.839 -7.642 1.00 14.68 334 LEU B C 1
ATOM 5168 O O . LEU B 1 334 ? 24.368 -44.886 -8.027 1.00 16.28 334 LEU B O 1
ATOM 5173 N N . ASP B 1 335 ? 22.432 -45.918 -7.289 1.00 15.46 335 ASP B N 1
ATOM 5174 C CA . ASP B 1 335 ? 22.979 -47.282 -7.425 1.00 17.86 335 ASP B CA 1
ATOM 5175 C C . ASP B 1 335 ? 23.008 -47.630 -8.878 1.00 17.21 335 ASP B C 1
ATOM 5176 O O . ASP B 1 335 ? 22.451 -46.906 -9.721 1.00 17.36 335 ASP B O 1
ATOM 5181 N N . ASP B 1 336 ? 23.643 -48.758 -9.204 1.00 18.66 336 ASP B N 1
ATOM 5182 C CA . ASP B 1 336 ? 23.748 -49.090 -10.638 1.00 20.94 336 ASP B CA 1
ATOM 5183 C C . ASP B 1 336 ? 22.422 -49.314 -11.318 1.00 20.71 336 ASP B C 1
ATOM 5184 O O . ASP B 1 336 ? 22.275 -49.010 -12.542 1.00 19.82 336 ASP B O 1
ATOM 5189 N N . GLY B 1 337 ? 21.467 -49.858 -10.557 1.00 18.56 337 GLY B N 1
ATOM 5190 C CA . GLY B 1 337 ? 20.099 -50.108 -11.078 1.00 20.61 337 GLY B CA 1
ATOM 5191 C C . GLY B 1 337 ? 19.506 -48.738 -11.532 1.00 19.50 337 GLY B C 1
ATOM 5192 O O . GLY B 1 337 ? 18.905 -48.658 -12.624 1.00 19.84 337 GLY B O 1
ATOM 5193 N N . ARG B 1 338 ? 19.603 -47.714 -10.698 1.00 16.61 338 ARG B N 1
ATOM 5194 C CA . ARG B 1 338 ? 19.040 -46.436 -11.056 1.00 15.64 338 ARG B CA 1
ATOM 5195 C C . ARG B 1 338 ? 19.813 -45.700 -12.153 1.00 16.21 338 ARG B C 1
ATOM 5196 O O . ARG B 1 338 ? 19.214 -44.986 -12.949 1.00 16.43 338 ARG B O 1
ATOM 5204 N N . VAL B 1 339 ? 21.117 -45.886 -12.195 1.00 15.72 339 VAL B N 1
ATOM 5205 C CA . VAL B 1 339 ? 21.927 -45.425 -13.353 1.00 15.77 339 VAL B CA 1
ATOM 5206 C C . VAL B 1 339 ? 21.464 -46.094 -14.680 1.00 17.03 339 VAL B C 1
ATOM 5207 O O . VAL B 1 339 ? 21.211 -45.412 -15.667 1.00 16.37 339 VAL B O 1
ATOM 5211 N N . ASP B 1 340 ? 21.318 -47.420 -14.645 1.00 18.81 340 ASP B N 1
ATOM 5212 C CA . ASP B 1 340 ? 20.761 -48.144 -15.834 1.00 20.81 340 ASP B CA 1
ATOM 5213 C C . ASP B 1 340 ? 19.404 -47.576 -16.214 1.00 21.18 340 ASP B C 1
ATOM 5214 O O . ASP B 1 340 ? 19.135 -47.428 -17.384 1.00 20.68 340 ASP B O 1
ATOM 5219 N N . ALA B 1 341 ? 18.542 -47.286 -15.244 1.00 19.57 341 ALA B N 1
ATOM 5220 C CA . ALA B 1 341 ? 17.192 -46.871 -15.501 1.00 20.74 341 ALA B CA 1
ATOM 5221 C C . ALA B 1 341 ? 17.242 -45.461 -16.137 1.00 18.94 341 ALA B C 1
ATOM 5222 O O . ALA B 1 341 ? 16.482 -45.170 -17.072 1.00 18.12 341 ALA B O 1
ATOM 5224 N N . LEU B 1 342 ? 18.112 -44.587 -15.588 1.00 18.39 342 LEU B N 1
ATOM 5225 C CA . LEU B 1 342 ? 18.250 -43.224 -16.127 1.00 16.07 342 LEU B CA 1
ATOM 5226 C C . LEU B 1 342 ? 18.749 -43.336 -17.589 1.00 17.73 342 LEU B C 1
ATOM 5227 O O . LEU B 1 342 ? 18.245 -42.552 -18.451 1.00 17.96 342 LEU B O 1
ATOM 5232 N N . VAL B 1 343 ? 19.762 -44.183 -17.857 1.00 17.19 343 VAL B N 1
ATOM 5233 C CA . VAL B 1 343 ? 20.249 -44.334 -19.273 1.00 18.39 343 VAL B CA 1
ATOM 5234 C C . VAL B 1 343 ? 19.015 -44.704 -20.144 1.00 20.44 343 VAL B C 1
ATOM 5235 O O . VAL B 1 343 ? 18.766 -44.066 -21.204 1.00 19.16 343 VAL B O 1
ATOM 5239 N N . ALA B 1 344 ? 18.239 -45.687 -19.691 1.00 20.35 344 ALA B N 1
ATOM 5240 C CA . ALA B 1 344 ? 17.066 -46.155 -20.511 1.00 21.29 344 ALA B CA 1
ATOM 5241 C C . ALA B 1 344 ? 16.073 -45.052 -20.776 1.00 21.14 344 ALA B C 1
ATOM 5242 O O . ALA B 1 344 ? 15.608 -44.850 -21.902 1.00 19.58 344 ALA B O 1
ATOM 5244 N N . PHE B 1 345 ? 15.788 -44.278 -19.750 1.00 18.94 345 PHE B N 1
ATOM 5245 C CA . PHE B 1 345 ? 14.847 -43.169 -19.898 1.00 19.38 345 PHE B CA 1
ATOM 5246 C C . PHE B 1 345 ? 15.425 -42.071 -20.823 1.00 18.28 345 PHE B C 1
ATOM 5247 O O . PHE B 1 345 ? 14.722 -41.558 -21.699 1.00 18.73 345 PHE B O 1
ATOM 5255 N N . LEU B 1 346 ? 16.709 -41.710 -20.659 1.00 16.64 346 LEU B N 1
ATOM 5256 C CA . LEU B 1 346 ? 17.243 -40.672 -21.494 1.00 16.59 346 LEU B CA 1
ATOM 5257 C C . LEU B 1 346 ? 17.312 -41.167 -22.963 1.00 16.85 346 LEU B C 1
ATOM 5258 O O . LEU B 1 346 ? 17.126 -40.375 -23.841 1.00 16.73 346 LEU B O 1
ATOM 5263 N N . GLU B 1 347 ? 17.490 -42.447 -23.192 1.00 18.03 347 GLU B N 1
ATOM 5264 C CA . GLU B 1 347 ? 17.365 -42.923 -24.592 1.00 17.35 347 GLU B CA 1
ATOM 5265 C C . GLU B 1 347 ? 15.970 -42.708 -25.232 1.00 21.05 347 GLU B C 1
ATOM 5266 O O . GLU B 1 347 ? 15.910 -42.617 -26.491 1.00 20.25 347 GLU B O 1
ATOM 5272 N N . THR B 1 348 ? 14.891 -42.659 -24.424 1.00 18.19 348 THR B N 1
ATOM 5273 C CA . THR B 1 348 ? 13.549 -42.394 -24.948 1.00 21.54 348 THR B CA 1
ATOM 5274 C C . THR B 1 348 ? 13.418 -40.969 -25.434 1.00 18.43 348 THR B C 1
ATOM 5275 O O . THR B 1 348 ? 12.407 -40.654 -26.049 1.00 20.08 348 THR B O 1
ATOM 5279 N N . LEU B 1 349 ? 14.377 -40.111 -25.133 1.00 19.22 349 LEU B N 1
ATOM 5280 C CA . LEU B 1 349 ? 14.303 -38.700 -25.564 1.00 18.41 349 LEU B CA 1
ATOM 5281 C C . LEU B 1 349 ? 14.925 -38.547 -26.926 1.00 17.52 349 LEU B C 1
ATOM 5282 O O . LEU B 1 349 ? 15.124 -37.430 -27.362 1.00 18.64 349 LEU B O 1
ATOM 5287 N N . THR B 1 350 ? 15.174 -39.644 -27.649 1.00 19.34 350 THR B N 1
ATOM 5288 C CA . THR B 1 350 ? 15.844 -39.585 -29.002 1.00 20.38 350 THR B CA 1
ATOM 5289 C C . THR B 1 350 ? 14.749 -39.399 -30.010 1.00 20.69 350 THR B C 1
ATOM 5290 O O . THR B 1 350 ? 13.800 -40.150 -30.052 1.00 21.47 350 THR B O 1
ATOM 5294 N N . ASP B 1 351 ? 14.881 -38.383 -30.867 1.00 20.18 351 ASP B N 1
ATOM 5295 C CA . ASP B 1 351 ? 13.853 -38.258 -31.958 1.00 17.75 351 ASP B CA 1
ATOM 5296 C C . ASP B 1 351 ? 13.732 -39.504 -32.781 1.00 22.21 351 ASP B C 1
ATOM 5297 O O . ASP B 1 351 ? 14.737 -40.208 -32.976 1.00 21.44 351 ASP B O 1
ATOM 5302 N N . ARG B 1 352 ? 12.529 -39.745 -33.320 1.00 21.37 352 ARG B N 1
ATOM 5303 C CA . ARG B 1 352 ? 12.295 -40.964 -34.072 1.00 23.99 352 ARG B CA 1
ATOM 5304 C C . ARG B 1 352 ? 13.354 -41.220 -35.133 1.00 24.65 352 ARG B C 1
ATOM 5305 O O . ARG B 1 352 ? 13.786 -42.382 -35.316 1.00 25.01 352 ARG B O 1
ATOM 5313 N N . ARG B 1 353 ? 13.704 -40.170 -35.904 1.00 26.07 353 ARG B N 1
ATOM 5314 C CA . ARG B 1 353 ? 14.649 -40.375 -37.018 1.00 26.76 353 ARG B CA 1
ATOM 5315 C C . ARG B 1 353 ? 16.104 -40.775 -36.613 1.00 25.35 353 ARG B C 1
ATOM 5316 O O . ARG B 1 353 ? 16.853 -41.389 -37.460 1.00 26.40 353 ARG B O 1
ATOM 5324 N N . TYR B 1 354 ? 16.430 -40.582 -35.314 1.00 23.15 354 TYR B N 1
ATOM 5325 C CA . TYR B 1 354 ? 17.696 -40.994 -34.757 1.00 22.69 354 TYR B CA 1
ATOM 5326 C C . TYR B 1 354 ? 17.707 -42.317 -33.963 1.00 24.27 354 TYR B C 1
ATOM 5327 O O . TYR B 1 354 ? 18.776 -42.725 -33.500 1.00 26.03 354 TYR B O 1
ATOM 5336 N N . GLU B 1 355 ? 16.568 -43.002 -33.892 1.00 24.96 355 GLU B N 1
ATOM 5337 C CA . GLU B 1 355 ? 16.507 -44.259 -33.139 1.00 28.01 355 GLU B CA 1
ATOM 5338 C C . GLU B 1 355 ? 17.530 -45.288 -33.709 1.00 29.84 355 GLU B C 1
ATOM 5339 O O . GLU B 1 355 ? 18.192 -45.979 -32.913 1.00 30.71 355 GLU B O 1
ATOM 5345 N N . PRO B 1 356 ? 17.732 -45.309 -35.055 1.00 30.39 356 PRO B N 1
ATOM 5346 C CA . PRO B 1 356 ? 18.744 -46.299 -35.531 1.00 32.92 356 PRO B CA 1
ATOM 5347 C C . PRO B 1 356 ? 20.166 -46.073 -34.946 1.00 32.18 356 PRO B C 1
ATOM 5348 O O . PRO B 1 356 ? 20.943 -47.043 -34.790 1.00 34.51 356 PRO B O 1
ATOM 5352 N N . LEU B 1 357 ? 20.501 -44.812 -34.649 1.00 32.80 357 LEU B N 1
ATOM 5353 C CA . LEU B 1 357 ? 21.737 -44.506 -34.010 1.00 31.24 357 LEU B CA 1
ATOM 5354 C C . LEU B 1 357 ? 21.976 -45.112 -32.624 1.00 32.31 357 LEU B C 1
ATOM 5355 O O . LEU B 1 357 ? 23.124 -45.069 -32.125 1.00 31.54 357 LEU B O 1
ATOM 5360 N N . LEU B 1 358 ? 20.927 -45.595 -31.953 1.00 35.18 358 LEU B N 1
ATOM 5361 C CA . LEU B 1 358 ? 21.078 -46.116 -30.552 1.00 36.41 358 LEU B CA 1
ATOM 5362 C C . LEU B 1 358 ? 21.872 -47.415 -30.483 1.00 42.15 358 LEU B C 1
ATOM 5363 O O . LEU B 1 358 ? 22.693 -47.579 -29.546 1.00 44.10 358 LEU B O 1
ATOM 5368 N N . GLU B 1 359 ? 21.667 -48.294 -31.501 1.00 46.77 359 GLU B N 1
ATOM 5369 C CA . GLU B 1 359 ? 22.471 -49.534 -31.695 1.00 51.57 359 GLU B CA 1
ATOM 5370 C C . GLU B 1 359 ? 23.995 -49.367 -31.436 1.00 53.48 359 GLU B C 1
ATOM 5371 O O . GLU B 1 359 ? 24.566 -50.043 -30.577 1.00 55.07 359 GLU B O 1
ATOM 5377 N N . GLU B 1 360 ? 24.646 -48.481 -32.181 1.00 55.80 360 GLU B N 1
ATOM 5378 C CA . GLU B 1 360 ? 26.109 -48.319 -32.112 1.00 58.31 360 GLU B CA 1
ATOM 5379 C C . GLU B 1 360 ? 26.604 -47.577 -30.848 1.00 57.01 360 GLU B C 1
ATOM 5380 O O . GLU B 1 360 ? 26.480 -48.055 -29.713 1.00 57.39 360 GLU B O 1
ATOM 5386 N N . THR C 2 7 ? -17.320 -32.293 37.541 1.00 48.56 7 THR C N 1
ATOM 5387 C CA . THR C 2 7 ? -17.163 -31.788 36.141 1.00 47.90 7 THR C CA 1
ATOM 5388 C C . THR C 2 7 ? -17.304 -30.237 35.993 1.00 45.69 7 THR C C 1
ATOM 5389 O O . THR C 2 7 ? -16.624 -29.675 35.158 1.00 47.25 7 THR C O 1
ATOM 5393 N N . ASP C 2 8 ? -18.124 -29.556 36.789 1.00 41.34 8 ASP C N 1
ATOM 5394 C CA . ASP C 2 8 ? -18.107 -28.090 36.780 1.00 36.59 8 ASP C CA 1
ATOM 5395 C C . ASP C 2 8 ? -16.727 -27.678 37.318 1.00 31.97 8 ASP C C 1
ATOM 5396 O O . ASP C 2 8 ? -16.454 -27.836 38.479 1.00 28.71 8 ASP C O 1
ATOM 5401 N N . PRO C 2 9 ? -15.862 -27.104 36.454 1.00 27.91 9 PRO C N 1
ATOM 5402 C CA . PRO C 2 9 ? -14.496 -26.850 36.900 1.00 24.22 9 PRO C CA 1
ATOM 5403 C C . PRO C 2 9 ? -14.409 -25.753 37.966 1.00 25.15 9 PRO C C 1
ATOM 5404 O O . PRO C 2 9 ? -13.394 -25.732 38.734 1.00 23.69 9 PRO C O 1
ATOM 5408 N N . ARG C 2 10 ? -15.410 -24.846 37.990 1.00 22.65 10 ARG C N 1
ATOM 5409 C CA . ARG C 2 10 ? -15.389 -23.673 38.912 1.00 23.05 10 ARG C CA 1
ATOM 5410 C C . ARG C 2 10 ? -16.049 -23.973 40.269 1.00 22.74 10 ARG C C 1
ATOM 5411 O O . ARG C 2 10 ? -15.896 -23.185 41.222 1.00 25.81 10 ARG C O 1
ATOM 5419 N N . ALA C 2 11 ? -16.707 -25.140 40.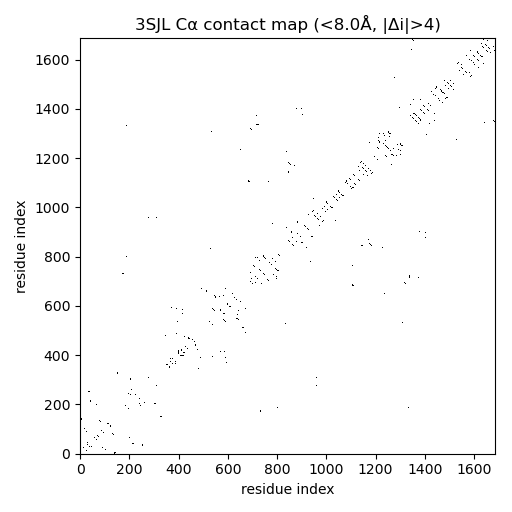369 1.00 23.62 11 ALA C N 1
ATOM 5420 C CA . ALA C 2 11 ? -17.361 -25.582 41.662 1.00 25.78 11 ALA C CA 1
ATOM 5421 C C . ALA C 2 11 ? -16.304 -25.920 42.718 1.00 25.52 11 ALA C C 1
ATOM 5422 O O . ALA C 2 11 ? -15.152 -26.321 42.398 1.00 24.28 11 ALA C O 1
ATOM 5424 N N . LYS C 2 12 ? -16.679 -25.718 43.990 1.00 24.51 12 LYS C N 1
ATOM 5425 C CA . LYS C 2 12 ? -15.816 -26.124 45.071 1.00 23.56 12 LYS C CA 1
ATOM 5426 C C . LYS C 2 12 ? -15.429 -27.611 44.890 1.00 25.61 12 LYS C C 1
ATOM 5427 O O . LYS C 2 12 ? -16.272 -28.487 44.513 1.00 23.29 12 LYS C O 1
ATOM 5433 N N . TRP C 2 13 ? -14.135 -27.852 45.083 1.00 25.89 13 TRP C N 1
ATOM 5434 C CA . TRP C 2 13 ? -13.610 -29.194 44.816 1.00 27.13 13 TRP C CA 1
ATOM 5435 C C . TRP C 2 13 ? -14.091 -30.065 45.981 1.00 25.48 13 TRP C C 1
ATOM 5436 O O . TRP C 2 13 ? -14.209 -29.633 47.132 1.00 25.75 13 TRP C O 1
ATOM 5447 N N . VAL C 2 14 ? -14.517 -31.268 45.617 1.00 23.93 14 VAL C N 1
ATOM 5448 C CA . VAL C 2 14 ? -15.063 -32.252 46.547 1.00 23.98 14 VAL C CA 1
ATOM 5449 C C . VAL C 2 14 ? -14.127 -33.480 46.617 1.00 22.19 14 VAL C C 1
ATOM 5450 O O . VAL C 2 14 ? -14.032 -34.333 45.637 1.00 22.96 14 VAL C O 1
ATOM 5454 N N . PRO C 2 15 ? -13.411 -33.597 47.719 1.00 20.84 15 PRO C N 1
ATOM 5455 C CA . PRO C 2 15 ? -12.466 -34.739 47.846 1.00 18.78 15 PRO C CA 1
ATOM 5456 C C . PRO C 2 15 ? -13.164 -36.090 48.001 1.00 20.30 15 PRO C C 1
ATOM 5457 O O . PRO C 2 15 ? -14.257 -36.205 48.622 1.00 19.49 15 PRO C O 1
ATOM 5461 N N . GLN C 2 16 ? -12.483 -37.112 47.486 1.00 18.96 16 GLN C N 1
ATOM 5462 C CA . GLN C 2 16 ? -12.850 -38.479 47.789 1.00 19.66 16 GLN C CA 1
ATOM 5463 C C . GLN C 2 16 ? -11.680 -39.277 48.318 1.00 18.74 16 GLN C C 1
ATOM 5464 O O . GLN C 2 16 ? -10.532 -38.890 48.160 1.00 18.39 16 GLN C O 1
ATOM 5470 N N . ASP C 2 17 ? -11.991 -40.434 48.909 1.00 17.15 17 ASP C N 1
ATOM 5471 C CA . ASP C 2 17 ? -10.905 -41.297 49.376 1.00 17.64 17 ASP C CA 1
ATOM 5472 C C . ASP C 2 17 ? -11.076 -42.699 48.798 1.00 19.23 17 ASP C C 1
ATOM 5473 O O . ASP C 2 17 ? -10.900 -43.716 49.494 1.00 22.15 17 ASP C O 1
ATOM 5478 N N . ASN C 2 18 ? -11.467 -42.786 47.525 1.00 19.91 18 ASN C N 1
ATOM 5479 C CA . ASN C 2 18 ? -11.645 -44.096 46.920 1.00 18.45 18 ASN C CA 1
ATOM 5480 C C . ASN C 2 18 ? -10.893 -44.384 45.613 1.00 21.77 18 ASN C C 1
ATOM 5481 O O . ASN C 2 18 ? -11.002 -45.511 45.142 1.00 20.93 18 ASN C O 1
ATOM 5486 N N . ASP C 2 19 ? -10.120 -43.440 45.058 1.00 18.64 19 ASP C N 1
ATOM 5487 C CA . ASP C 2 19 ? -9.411 -43.746 43.825 1.00 18.81 19 ASP C CA 1
ATOM 5488 C C . ASP C 2 19 ? -8.269 -42.781 43.694 1.00 18.88 19 ASP C C 1
ATOM 5489 O O . ASP C 2 19 ? -8.481 -41.586 43.458 1.00 18.12 19 ASP C O 1
ATOM 5494 N N . ILE C 2 20 ? -7.042 -43.280 43.853 1.00 17.06 20 ILE C N 1
ATOM 5495 C CA . ILE C 2 20 ? -5.942 -42.336 43.799 1.00 17.23 20 ILE C CA 1
ATOM 5496 C C . ILE C 2 20 ? -5.579 -41.849 42.406 1.00 18.09 20 ILE C C 1
ATOM 5497 O O . ILE C 2 20 ? -4.759 -40.909 42.302 1.00 17.27 20 ILE C O 1
ATOM 5502 N N . GLN C 2 21 ? -6.118 -42.458 41.363 1.00 16.23 21 GLN C N 1
ATOM 5503 C CA . GLN C 2 21 ? -5.727 -41.997 40.010 1.00 18.36 21 GLN C CA 1
ATOM 5504 C C . GLN C 2 21 ? -6.635 -40.835 39.505 1.00 19.74 21 GLN C C 1
ATOM 5505 O O . GLN C 2 21 ? -6.466 -40.408 38.330 1.00 21.35 21 GLN C O 1
ATOM 5511 N N . ALA C 2 22 ? -7.672 -40.501 40.281 1.00 19.21 22 ALA C N 1
ATOM 5512 C CA . ALA C 2 22 ? -8.591 -39.436 39.908 1.00 20.08 22 ALA C CA 1
ATOM 5513 C C . ALA C 2 22 ? -8.216 -38.123 40.536 1.00 18.40 22 ALA C C 1
ATOM 5514 O O . ALA C 2 22 ? -7.631 -38.080 41.683 1.00 19.66 22 ALA C O 1
ATOM 5516 N N . CYS C 2 23 ? -8.535 -37.012 39.808 1.00 17.44 23 CYS C N 1
ATOM 5517 C CA . CYS C 2 23 ? -8.054 -35.676 40.264 1.00 19.44 23 CYS C CA 1
ATOM 5518 C C . CYS C 2 23 ? -8.781 -35.198 41.483 1.00 20.12 23 CYS C C 1
ATOM 5519 O O . CYS C 2 23 ? -8.351 -34.199 42.061 1.00 22.66 23 CYS C O 1
ATOM 5522 N N . ASP C 2 24 ? -9.884 -35.851 41.846 1.00 19.12 24 ASP C N 1
ATOM 5523 C CA . ASP C 2 24 ? -10.547 -35.492 43.095 1.00 18.64 24 ASP C CA 1
ATOM 5524 C C . ASP C 2 24 ? -10.178 -36.355 44.320 1.00 18.73 24 ASP C C 1
ATOM 5525 O O . ASP C 2 24 ? -10.769 -36.253 45.408 1.00 16.86 24 ASP C O 1
ATOM 5530 N N . TYR C 2 25 ? -9.083 -37.113 44.230 1.00 16.62 25 TYR C N 1
ATOM 5531 C CA . TYR C 2 25 ? -8.621 -37.882 45.420 1.00 15.14 25 TYR C CA 1
ATOM 5532 C C . TYR C 2 25 ? -8.108 -36.865 46.457 1.00 16.70 25 TYR C C 1
ATOM 5533 O O . TYR C 2 25 ? -7.471 -35.916 46.107 1.00 15.87 25 TYR C O 1
ATOM 5542 N N . TRP C 2 26 ? -8.429 -37.098 47.714 1.00 15.44 26 TRP C N 1
ATOM 5543 C CA . TRP C 2 26 ? -8.310 -36.004 48.706 1.00 16.36 26 TRP C CA 1
ATOM 5544 C C . TRP C 2 26 ? -6.896 -35.522 48.825 1.00 17.05 26 TRP C C 1
ATOM 5545 O O . TRP C 2 26 ? -6.679 -34.358 49.182 1.00 17.45 26 TRP C O 1
ATOM 5556 N N . ARG C 2 27 ? -5.897 -36.415 48.659 1.00 16.93 27 ARG C N 1
ATOM 5557 C CA . ARG C 2 27 ? -4.498 -35.930 48.894 1.00 15.82 27 ARG C CA 1
ATOM 5558 C C . ARG C 2 27 ? -3.993 -35.073 47.727 1.00 16.29 27 ARG C C 1
ATOM 5559 O O . ARG C 2 27 ? -2.928 -34.450 47.881 1.00 17.39 27 ARG C O 1
ATOM 5567 N N . HIS C 2 28 ? -4.761 -34.975 46.663 1.00 17.11 28 HIS C N 1
ATOM 5568 C CA . HIS C 2 28 ? -4.321 -34.231 45.434 1.00 16.34 28 HIS C CA 1
ATOM 5569 C C . HIS C 2 28 ? -4.797 -32.797 45.450 1.00 18.37 28 HIS C C 1
ATOM 5570 O O . HIS C 2 28 ? -4.794 -32.143 44.448 1.00 18.94 28 HIS C O 1
ATOM 5577 N N . CYS C 2 29 ? -5.170 -32.293 46.644 1.00 18.54 29 CYS C N 1
ATOM 5578 C CA . CYS C 2 29 ? -5.839 -30.953 46.783 1.00 18.33 29 CYS C CA 1
ATOM 5579 C C . CYS C 2 29 ? -5.025 -29.779 46.220 1.00 18.57 29 CYS C C 1
ATOM 5580 O O . CYS C 2 29 ? -5.556 -28.712 45.913 1.00 20.16 29 CYS C O 1
ATOM 5583 N N . SER C 2 30 ? -3.710 -29.939 46.160 1.00 16.62 30 SER C N 1
ATOM 5584 C CA . SER C 2 30 ? -2.918 -28.887 45.559 1.00 17.22 30 SER C CA 1
ATOM 5585 C C . SER C 2 30 ? -1.865 -29.493 44.594 1.00 17.49 30 SER C C 1
ATOM 5586 O O . SER C 2 30 ? -0.708 -29.013 44.433 1.00 17.51 30 SER C O 1
ATOM 5589 N N . ILE C 2 31 ? -2.236 -30.587 43.926 1.00 16.03 31 ILE C N 1
ATOM 5590 C CA . ILE C 2 31 ? -1.301 -31.189 42.932 1.00 15.53 31 ILE C CA 1
ATOM 5591 C C . ILE C 2 31 ? -1.322 -30.378 41.640 1.00 15.76 31 ILE C C 1
ATOM 5592 O O . ILE C 2 31 ? -2.324 -29.822 41.263 1.00 16.80 31 ILE C O 1
ATOM 5597 N N . ASP C 2 32 ? -0.183 -30.323 40.965 1.00 16.48 32 ASP C N 1
ATOM 5598 C CA . ASP C 2 32 ? -0.153 -29.657 39.644 1.00 16.28 32 ASP C CA 1
ATOM 5599 C C . ASP C 2 32 ? 0.728 -30.510 38.725 1.00 17.47 32 ASP C C 1
ATOM 5600 O O . ASP C 2 32 ? 2.002 -30.567 38.918 1.00 19.46 32 ASP C O 1
ATOM 5605 N N . GLY C 2 33 ? 0.133 -31.247 37.816 1.00 14.97 33 GLY C N 1
ATOM 5606 C CA . GLY C 2 33 ? 1.025 -32.007 36.911 1.00 14.48 33 GLY C CA 1
ATOM 5607 C C . GLY C 2 33 ? 0.295 -33.315 36.609 1.00 16.52 33 GLY C C 1
ATOM 5608 O O . GLY C 2 33 ? -0.773 -33.310 36.012 1.00 17.45 33 GLY C O 1
ATOM 5609 N N . ASN C 2 34 ? 0.868 -34.407 37.150 1.00 14.47 34 ASN C N 1
ATOM 5610 C CA . ASN C 2 34 ? 0.477 -35.774 36.737 1.00 14.23 34 ASN C CA 1
ATOM 5611 C C . ASN C 2 34 ? 0.725 -36.655 37.954 1.00 13.43 34 ASN C C 1
ATOM 5612 O O . ASN C 2 34 ? 1.687 -36.520 38.722 1.00 14.28 34 ASN C O 1
ATOM 5617 N N . ILE C 2 35 ? -0.208 -37.592 38.125 1.00 14.60 35 ILE C N 1
ATOM 5618 C CA . ILE C 2 35 ? -0.176 -38.473 39.317 1.00 13.77 35 ILE C CA 1
ATOM 5619 C C . ILE C 2 35 ? 0.786 -39.636 39.008 1.00 13.40 35 ILE C C 1
ATOM 5620 O O . ILE C 2 35 ? 0.640 -40.355 38.003 1.00 14.35 35 ILE C O 1
ATOM 5625 N N . CYS C 2 36 ? 1.840 -39.726 39.845 1.00 15.38 36 CYS C N 1
ATOM 5626 C CA . CYS C 2 36 ? 2.876 -40.793 39.603 1.00 14.58 36 CYS C CA 1
ATOM 5627 C C . CYS C 2 36 ? 2.378 -42.200 39.549 1.00 14.08 36 CYS C C 1
ATOM 5628 O O . CYS C 2 36 ? 2.980 -43.058 38.838 1.00 15.14 36 CYS C O 1
ATOM 5631 N N . ASP C 2 37 ? 1.286 -42.473 40.263 1.00 13.81 37 ASP C N 1
ATOM 5632 C CA . ASP C 2 37 ? 0.776 -43.842 40.265 1.00 13.87 37 ASP C CA 1
ATOM 5633 C C . ASP C 2 37 ? 0.375 -44.255 38.877 1.00 13.63 37 ASP C C 1
ATOM 5634 O O . ASP C 2 37 ? 0.288 -45.442 38.611 1.00 16.34 37 ASP C O 1
ATOM 5639 N N . CYS C 2 38 ? 0.225 -43.297 37.955 1.00 14.93 38 CYS C N 1
ATOM 5640 C CA . CYS C 2 38 ? -0.159 -43.613 36.560 1.00 16.14 38 CYS C CA 1
ATOM 5641 C C . CYS C 2 38 ? 1.005 -43.722 35.615 1.00 16.10 38 CYS C C 1
ATOM 5642 O O . CYS C 2 38 ? 0.797 -44.094 34.438 1.00 15.80 38 CYS C O 1
ATOM 5645 N N . SER C 2 39 ? 2.239 -43.632 36.092 1.00 14.49 39 SER C N 1
ATOM 5646 C CA . SER C 2 39 ? 3.331 -43.935 35.139 1.00 14.24 39 SER C CA 1
ATOM 5647 C C . SER C 2 39 ? 4.427 -44.889 35.748 1.00 15.92 39 SER C C 1
ATOM 5648 O O . SER C 2 39 ? 5.597 -44.891 35.330 1.00 16.46 39 SER C O 1
ATOM 5651 N N . GLY C 2 40 ? 3.949 -45.756 36.657 1.00 15.42 40 GLY C N 1
ATOM 5652 C CA . GLY C 2 40 ? 4.771 -46.812 37.216 1.00 16.23 40 GLY C CA 1
ATOM 5653 C C . GLY C 2 40 ? 5.355 -46.433 38.566 1.00 16.07 40 GLY C C 1
ATOM 5654 O O . GLY C 2 40 ? 6.210 -47.178 39.088 1.00 13.65 40 GLY C O 1
ATOM 5655 N N . GLY C 2 41 ? 5.002 -45.257 39.090 1.00 13.48 41 GLY C N 1
ATOM 5656 C CA . GLY C 2 41 ? 5.280 -44.995 40.504 1.00 14.30 41 GLY C CA 1
ATOM 5657 C C . GLY C 2 41 ? 4.123 -45.563 41.394 1.00 14.55 41 GLY C C 1
ATOM 5658 O O . GLY C 2 41 ? 3.535 -46.583 41.109 1.00 14.93 41 GLY C O 1
ATOM 5659 N N . SER C 2 42 ? 3.891 -44.928 42.536 1.00 15.21 42 SER C N 1
ATOM 5660 C CA . SER C 2 42 ? 2.699 -45.231 43.345 1.00 15.75 42 SER C CA 1
ATOM 5661 C C . SER C 2 42 ? 2.269 -43.941 44.022 1.00 15.40 42 SER C C 1
ATOM 5662 O O . SER C 2 42 ? 2.779 -42.882 43.677 1.00 14.25 42 SER C O 1
ATOM 5665 N N . LEU C 2 43 ? 1.344 -44.013 44.974 1.00 16.06 43 LEU C N 1
ATOM 5666 C CA . LEU C 2 43 ? 0.899 -42.732 45.583 1.00 14.49 43 LEU C CA 1
ATOM 5667 C C . LEU C 2 43 ? 2.097 -41.971 46.203 1.00 16.02 43 LEU C C 1
ATOM 5668 O O . LEU C 2 43 ? 2.123 -40.760 46.095 1.00 14.95 43 LEU C O 1
ATOM 5673 N N . THR C 2 44 ? 3.083 -42.641 46.847 1.00 15.60 44 THR C N 1
ATOM 5674 C CA . THR C 2 44 ? 4.124 -41.937 47.516 1.00 16.95 44 THR C CA 1
ATOM 5675 C C . THR C 2 44 ? 5.507 -42.357 47.017 1.00 16.95 44 THR C C 1
ATOM 5676 O O . THR C 2 44 ? 6.454 -42.138 47.689 1.00 16.67 44 THR C O 1
ATOM 5680 N N . ASN C 2 45 ? 5.611 -42.961 45.797 1.00 13.05 45 ASN C N 1
ATOM 5681 C CA . ASN C 2 45 ? 6.969 -43.357 45.256 1.00 13.64 45 ASN C CA 1
ATOM 5682 C C . ASN C 2 45 ? 7.078 -42.997 43.756 1.00 14.85 45 ASN C C 1
ATOM 5683 O O . ASN C 2 45 ? 6.076 -42.880 43.068 1.00 14.74 45 ASN C O 1
ATOM 5688 N N . CYS C 2 46 ? 8.289 -42.726 43.311 1.00 12.53 46 CYS C N 1
ATOM 5689 C CA . CYS C 2 46 ? 8.503 -42.297 41.880 1.00 13.91 46 CYS C CA 1
ATOM 5690 C C . CYS C 2 46 ? 8.676 -43.521 41.011 1.00 14.12 46 CYS C C 1
ATOM 5691 O O . CYS C 2 46 ? 9.057 -44.632 41.459 1.00 15.62 46 CYS C O 1
ATOM 5694 N N . PRO C 2 47 ? 8.335 -43.376 39.722 1.00 13.97 47 PRO C N 1
ATOM 5695 C CA . PRO C 2 47 ? 8.563 -44.469 38.781 1.00 13.44 47 PRO C CA 1
ATOM 5696 C C . PRO C 2 47 ? 10.048 -44.738 38.577 1.00 13.75 47 PRO C C 1
ATOM 5697 O O . PRO C 2 47 ? 10.877 -43.830 38.744 1.00 13.16 47 PRO C O 1
ATOM 5701 N N . PRO C 2 48 ? 10.418 -45.930 38.083 1.00 15.47 48 PRO C N 1
ATOM 5702 C CA . PRO C 2 48 ? 11.797 -46.226 37.755 1.00 14.80 48 PRO C CA 1
ATOM 5703 C C . PRO C 2 48 ? 12.361 -45.244 36.746 1.00 15.96 48 PRO C C 1
ATOM 5704 O O . PRO C 2 48 ? 11.670 -44.718 35.824 1.00 15.27 48 PRO C O 1
ATOM 5708 N N . GLY C 2 49 ? 13.626 -44.924 36.982 1.00 15.89 49 GLY C N 1
ATOM 5709 C CA . GLY C 2 49 ? 14.381 -44.109 36.041 1.00 13.57 49 GLY C CA 1
ATOM 5710 C C . GLY C 2 49 ? 14.342 -42.600 36.371 1.00 13.34 49 GLY C C 1
ATOM 5711 O O . GLY C 2 49 ? 15.058 -41.812 35.749 1.00 14.69 49 GLY C O 1
ATOM 5712 N N . THR C 2 50 ? 13.363 -42.236 37.176 1.00 13.88 50 THR C N 1
ATOM 5713 C CA . THR C 2 50 ? 13.173 -40.799 37.559 1.00 13.36 50 THR C CA 1
ATOM 5714 C C . THR C 2 50 ? 13.911 -40.548 38.845 1.00 13.30 50 THR C C 1
ATOM 5715 O O . THR C 2 50 ? 14.460 -41.468 39.470 1.00 14.76 50 THR C O 1
ATOM 5719 N N . LYS C 2 51 ? 14.032 -39.271 39.161 1.00 12.97 51 LYS C N 1
ATOM 5720 C CA . LYS C 2 51 ? 14.786 -38.835 40.376 1.00 14.70 51 LYS C CA 1
ATOM 5721 C C . LYS C 2 51 ? 13.885 -38.088 41.350 1.00 14.72 51 LYS C C 1
ATOM 5722 O O . LYS C 2 51 ? 13.123 -37.156 40.971 1.00 15.25 51 LYS C O 1
ATOM 5728 N N . LEU C 2 52 ? 13.891 -38.499 42.606 1.00 15.41 52 LEU C N 1
ATOM 5729 C CA . LEU C 2 52 ? 12.962 -37.935 43.588 1.00 16.02 52 LEU C CA 1
ATOM 5730 C C . LEU C 2 52 ? 13.548 -36.602 44.095 1.00 15.25 52 LEU C C 1
ATOM 5731 O O . LEU C 2 52 ? 14.663 -36.579 44.738 1.00 17.32 52 LEU C O 1
ATOM 5736 N N . ALA C 2 53 ? 12.835 -35.494 43.856 1.00 15.76 53 ALA C N 1
ATOM 5737 C CA . ALA C 2 53 ? 13.302 -34.183 44.417 1.00 15.94 53 ALA C CA 1
ATOM 5738 C C . ALA C 2 53 ? 13.248 -34.211 45.909 1.00 17.21 53 ALA C C 1
ATOM 5739 O O . ALA C 2 53 ? 12.428 -34.909 46.524 1.00 17.43 53 ALA C O 1
ATOM 5741 N N . THR C 2 54 ? 14.076 -33.376 46.519 1.00 17.71 54 THR C N 1
ATOM 5742 C CA . THR C 2 54 ? 13.997 -33.194 48.007 1.00 18.80 54 THR C CA 1
ATOM 5743 C C . THR C 2 54 ? 13.119 -31.997 48.341 1.00 19.57 54 THR C C 1
ATOM 5744 O O . THR C 2 54 ? 12.561 -31.896 49.476 1.00 20.61 54 THR C O 1
ATOM 5748 N N . ALA C 2 55 ? 12.969 -31.025 47.391 1.00 17.96 55 ALA C N 1
ATOM 5749 C CA . ALA C 2 55 ? 12.125 -29.874 47.662 1.00 19.18 55 ALA C CA 1
ATOM 5750 C C . ALA C 2 55 ? 10.684 -30.325 47.695 1.00 20.70 55 ALA C C 1
ATOM 5751 O O . ALA C 2 55 ? 10.338 -31.441 47.297 1.00 21.32 55 ALA C O 1
ATOM 5753 N N . SER C 2 56 ? 9.862 -29.494 48.274 1.00 20.33 56 SER C N 1
ATOM 5754 C CA A SER C 2 56 ? 8.453 -29.766 48.353 0.50 20.00 56 SER C CA 1
ATOM 5755 C CA B SER C 2 56 ? 8.464 -29.773 48.366 0.50 21.57 56 SER C CA 1
ATOM 5756 C C . SER C 2 56 ? 7.663 -28.492 48.505 1.00 21.61 56 SER C C 1
ATOM 5757 O O . SER C 2 56 ? 8.171 -27.425 48.888 1.00 21.35 56 SER C O 1
ATOM 5777 N N . VAL C 2 58 ? 3.586 -27.466 50.101 1.00 20.77 58 VAL C N 1
ATOM 5778 C CA . VAL C 2 58 ? 2.600 -28.094 51.017 1.00 20.58 58 VAL C CA 1
ATOM 5779 C C . VAL C 2 58 ? 1.171 -27.608 50.848 1.00 22.50 58 VAL C C 1
ATOM 5780 O O . VAL C 2 58 ? 0.952 -26.451 50.393 1.00 22.39 58 VAL C O 1
ATOM 5784 N N . ALA C 2 59 ? 0.185 -28.456 51.181 1.00 19.57 59 ALA C N 1
ATOM 5785 C CA . ALA C 2 59 ? -1.178 -28.008 51.300 1.00 19.29 59 ALA C CA 1
ATOM 5786 C C . ALA C 2 59 ? -1.728 -28.784 52.495 1.00 18.69 59 ALA C C 1
ATOM 5787 O O . ALA C 2 59 ? -1.338 -29.906 52.792 1.00 19.76 59 ALA C O 1
ATOM 5789 N N . SER C 2 60 ? -2.672 -28.157 53.151 1.00 19.49 60 SER C N 1
ATOM 5790 C CA . SER C 2 60 ? -3.459 -28.860 54.153 1.00 18.74 60 SER C CA 1
ATOM 5791 C C . SER C 2 60 ? -4.680 -29.373 53.457 1.00 19.39 60 SER C C 1
ATOM 5792 O O . SER C 2 60 ? -5.544 -28.574 53.020 1.00 21.35 60 SER C O 1
ATOM 5795 N N . CYS C 2 61 ? -4.762 -30.698 53.276 1.00 18.18 61 CYS C N 1
ATOM 5796 C CA . CYS C 2 61 ? -5.880 -31.322 52.536 1.00 17.46 61 CYS C CA 1
ATOM 5797 C C . CYS C 2 61 ? -6.785 -32.051 53.485 1.00 19.16 61 CYS C C 1
ATOM 5798 O O . CYS C 2 61 ? -6.352 -32.893 54.240 1.00 20.73 61 CYS C O 1
ATOM 5801 N N . TYR C 2 62 ? -8.079 -31.758 53.408 1.00 18.33 62 TYR C N 1
ATOM 5802 C CA . TYR C 2 62 ? -9.084 -32.453 54.248 1.00 18.84 62 TYR C CA 1
ATOM 5803 C C . TYR C 2 62 ? -9.327 -33.879 53.748 1.00 17.83 62 TYR C C 1
ATOM 5804 O O . TYR C 2 62 ? -9.528 -34.108 52.524 1.00 20.41 62 TYR C O 1
ATOM 5813 N N . ASN C 2 63 ? -9.243 -34.834 54.671 1.00 18.53 63 ASN C N 1
ATOM 5814 C CA . ASN C 2 63 ? -9.566 -36.228 54.319 1.00 17.48 63 ASN C CA 1
ATOM 5815 C C . ASN C 2 63 ? -11.003 -36.482 54.783 1.00 20.74 63 ASN C C 1
ATOM 5816 O O . ASN C 2 63 ? -11.263 -36.511 56.006 1.00 19.34 63 ASN C O 1
ATOM 5821 N N . PRO C 2 64 ? -11.919 -36.760 53.825 1.00 20.54 64 PRO C N 1
ATOM 5822 C CA . PRO C 2 64 ? -13.352 -36.815 54.174 1.00 22.54 64 PRO C CA 1
ATOM 5823 C C . PRO C 2 64 ? -13.609 -38.089 54.934 1.00 22.44 64 PRO C C 1
ATOM 5824 O O . PRO C 2 64 ? -14.628 -38.175 55.627 1.00 21.00 64 PRO C O 1
ATOM 5828 N N . THR C 2 65 ? -12.705 -39.078 54.815 1.00 19.77 65 THR C N 1
ATOM 5829 C CA . THR C 2 65 ? -12.904 -40.323 55.582 1.00 21.39 65 THR C CA 1
ATOM 5830 C C . THR C 2 65 ? -12.878 -40.130 57.049 1.00 22.98 65 THR C C 1
ATOM 5831 O O . THR C 2 65 ? -13.775 -40.607 57.735 1.00 22.74 65 THR C O 1
ATOM 5835 N N . ASP C 2 66 ? -11.807 -39.507 57.579 1.00 22.12 66 ASP C N 1
ATOM 5836 C CA . ASP C 2 66 ? -11.665 -39.375 59.024 1.00 21.33 66 ASP C CA 1
ATOM 5837 C C . ASP C 2 66 ? -11.941 -37.967 59.527 1.00 20.87 66 ASP C C 1
ATOM 5838 O O . ASP C 2 66 ? -11.848 -37.736 60.764 1.00 22.82 66 ASP C O 1
ATOM 5843 N N . GLY C 2 67 ? -12.297 -37.047 58.598 1.00 21.49 67 GLY C N 1
ATOM 5844 C CA . GLY C 2 67 ? -12.537 -35.628 58.985 1.00 22.68 67 GLY C CA 1
ATOM 5845 C C . GLY C 2 67 ? -11.324 -34.862 59.473 1.00 22.90 67 GLY C C 1
ATOM 5846 O O . GLY C 2 67 ? -11.487 -33.702 60.020 1.00 22.83 67 GLY C O 1
ATOM 5847 N N . GLN C 2 68 ? -10.122 -35.400 59.243 1.00 21.24 68 GLN C N 1
ATOM 5848 C CA . GLN C 2 68 ? -8.863 -34.718 59.680 1.00 22.68 68 GLN C CA 1
ATOM 5849 C C . GLN C 2 68 ? -8.226 -34.005 58.492 1.00 21.85 68 GLN C C 1
ATOM 5850 O O . GLN C 2 68 ? -8.339 -34.456 57.390 1.00 21.96 68 GLN C O 1
ATOM 5856 N N . SER C 2 69 ? -7.531 -32.913 58.735 1.00 21.90 69 SER C N 1
ATOM 5857 C CA . SER C 2 69 ? -6.773 -32.222 57.699 1.00 19.32 69 SER C CA 1
ATOM 5858 C C . SER C 2 69 ? -5.320 -32.590 57.821 1.00 21.58 69 SER C C 1
ATOM 5859 O O . SER C 2 69 ? -4.745 -32.392 58.906 1.00 24.16 69 SER C O 1
ATOM 5862 N N . TYR C 2 70 ? -4.716 -33.105 56.726 1.00 19.68 70 TYR C N 1
ATOM 5863 C CA . TYR C 2 70 ? -3.310 -33.554 56.757 1.00 19.58 70 TYR C CA 1
ATOM 5864 C C . TYR C 2 70 ? -2.461 -32.650 55.905 1.00 18.92 70 TYR C C 1
ATOM 5865 O O . TYR C 2 70 ? -2.919 -32.176 54.850 1.00 21.18 70 TYR C O 1
ATOM 5874 N N . LEU C 2 71 ? -1.206 -32.402 56.326 1.00 18.45 71 LEU C N 1
ATOM 5875 C CA . LEU C 2 71 ? -0.255 -31.647 55.466 1.00 19.15 71 LEU C CA 1
ATOM 5876 C C . LEU C 2 71 ? 0.257 -32.674 54.456 1.00 17.91 71 LEU C C 1
ATOM 5877 O O . LEU C 2 71 ? 0.796 -33.739 54.808 1.00 20.45 71 LEU C O 1
ATOM 5882 N N . ILE C 2 72 ? 0.061 -32.367 53.166 1.00 15.79 72 ILE C N 1
ATOM 5883 C CA . ILE C 2 72 ? 0.639 -33.186 52.070 1.00 16.25 72 ILE C CA 1
ATOM 5884 C C . ILE C 2 72 ? 1.812 -32.358 51.558 1.00 18.53 72 ILE C C 1
ATOM 5885 O O . ILE C 2 72 ? 1.626 -31.199 51.114 1.00 19.15 72 ILE C O 1
ATOM 5890 N N . ALA C 2 73 ? 3.023 -32.904 51.665 1.00 18.16 73 ALA C N 1
ATOM 5891 C CA . ALA C 2 73 ? 4.172 -32.171 51.184 1.00 19.91 73 ALA C CA 1
ATOM 5892 C C . ALA C 2 73 ? 4.487 -32.894 49.872 1.00 19.09 73 ALA C C 1
ATOM 5893 O O . ALA C 2 73 ? 5.197 -33.927 49.861 1.00 21.01 73 ALA C O 1
ATOM 5895 N N . TYR C 2 74 ? 3.963 -32.315 48.784 1.00 17.42 74 TYR C N 1
ATOM 5896 C CA . TYR C 2 74 ? 4.112 -32.891 47.427 1.00 17.20 74 TYR C CA 1
ATOM 5897 C C . TYR C 2 74 ? 5.565 -32.997 47.083 1.00 18.83 74 TYR C C 1
ATOM 5898 O O . TYR C 2 74 ? 6.358 -32.138 47.482 1.00 18.85 74 TYR C O 1
ATOM 5907 N N . ARG C 2 75 ? 5.923 -34.036 46.316 1.00 16.89 75 ARG C N 1
ATOM 5908 C CA . ARG C 2 75 ? 7.310 -34.076 45.814 1.00 16.65 75 ARG C CA 1
ATOM 5909 C C . ARG C 2 75 ? 7.197 -34.428 44.319 1.00 14.68 75 ARG C C 1
ATOM 5910 O O . ARG C 2 75 ? 6.365 -35.227 43.936 1.00 17.58 75 ARG C O 1
ATOM 5918 N N . ASP C 2 76 ? 8.124 -33.869 43.542 1.00 14.61 76 ASP C N 1
ATOM 5919 C CA . ASP C 2 76 ? 8.190 -34.188 42.086 1.00 14.99 76 ASP C CA 1
ATOM 5920 C C . ASP C 2 76 ? 9.180 -35.297 41.850 1.00 15.14 76 ASP C C 1
ATOM 5921 O O . ASP C 2 76 ? 10.219 -35.438 42.545 1.00 14.15 76 ASP C O 1
ATOM 5926 N N . CYS C 2 77 ? 8.877 -36.085 40.825 1.00 14.08 77 CYS C N 1
ATOM 5927 C CA . CYS C 2 77 ? 9.778 -37.054 40.261 1.00 14.51 77 CYS C CA 1
ATOM 5928 C C . CYS C 2 77 ? 10.240 -36.470 38.924 1.00 14.37 77 CYS C C 1
ATOM 5929 O O . CYS C 2 77 ? 9.403 -36.019 38.143 1.00 15.97 77 CYS C O 1
ATOM 5932 N N . CYS C 2 78 ? 11.566 -36.321 38.831 1.00 14.34 78 CYS C N 1
ATOM 5933 C CA . CYS C 2 78 ? 12.193 -35.412 37.835 1.00 15.46 78 CYS C CA 1
ATOM 5934 C C . CYS C 2 78 ? 13.091 -36.192 36.891 1.00 15.87 78 CYS C C 1
ATOM 5935 O O . CYS C 2 78 ? 13.488 -37.348 37.166 1.00 14.46 78 CYS C O 1
ATOM 5938 N N . GLY C 2 79 ? 13.486 -35.524 35.788 1.00 14.90 79 GLY C N 1
ATOM 5939 C CA . GLY C 2 79 ? 14.439 -36.138 34.879 1.00 13.48 79 GLY C CA 1
ATOM 5940 C C . GLY C 2 79 ? 13.821 -36.892 33.719 1.00 14.87 79 GLY C C 1
ATOM 5941 O O . GLY C 2 79 ? 14.552 -37.530 33.005 1.00 17.58 79 GLY C O 1
ATOM 5942 N N . TYR C 2 80 ? 12.496 -36.880 33.563 1.00 14.21 80 TYR C N 1
ATOM 5943 C CA . TYR C 2 80 ? 11.836 -37.497 32.401 1.00 13.96 80 TYR C CA 1
ATOM 5944 C C . TYR C 2 80 ? 10.859 -36.469 31.907 1.00 14.58 80 TYR C C 1
ATOM 5945 O O . TYR C 2 80 ? 10.403 -35.580 32.667 1.00 13.93 80 TYR C O 1
ATOM 5954 N N . ASN C 2 81 ? 10.516 -36.575 30.627 1.00 13.97 81 ASN C N 1
ATOM 5955 C CA . ASN C 2 81 ? 9.514 -35.732 30.027 1.00 15.36 81 ASN C CA 1
ATOM 5956 C C . ASN C 2 81 ? 8.176 -35.989 30.795 1.00 16.61 81 ASN C C 1
ATOM 5957 O O . ASN C 2 81 ? 7.954 -37.094 31.392 1.00 15.62 81 ASN C O 1
ATOM 5962 N N . VAL C 2 82 ? 7.267 -35.011 30.788 1.00 15.10 82 VAL C N 1
ATOM 5963 C CA . VAL C 2 82 ? 6.016 -35.157 31.531 1.00 14.27 82 VAL C CA 1
ATOM 5964 C C . VAL C 2 82 ? 5.273 -36.459 31.105 1.00 13.09 82 VAL C C 1
ATOM 5965 O O . VAL C 2 82 ? 5.220 -36.817 29.908 1.00 14.89 82 VAL C O 1
ATOM 5969 N N . SER C 2 83 ? 4.662 -37.149 32.094 1.00 13.85 83 SER C N 1
ATOM 5970 C CA . SER C 2 83 ? 4.211 -38.529 31.771 1.00 14.49 83 SER C CA 1
ATOM 5971 C C . SER C 2 83 ? 3.064 -38.542 30.779 1.00 13.80 83 SER C C 1
ATOM 5972 O O . SER C 2 83 ? 2.969 -39.484 29.967 1.00 13.97 83 SER C O 1
ATOM 5975 N N . GLY C 2 84 ? 2.232 -37.490 30.816 1.00 14.53 84 GLY C N 1
ATOM 5976 C CA . GLY C 2 84 ? 0.985 -37.455 30.060 1.00 13.62 84 GLY C CA 1
ATOM 5977 C C . GLY C 2 84 ? -0.155 -38.380 30.491 1.00 17.65 84 GLY C C 1
ATOM 5978 O O . GLY C 2 84 ? -1.168 -38.490 29.749 1.00 16.28 84 GLY C O 1
ATOM 5979 N N . ARG C 2 85 ? 0.049 -39.061 31.630 1.00 14.09 85 ARG C N 1
ATOM 5980 C CA . ARG C 2 85 ? -1.052 -39.849 32.164 1.00 13.78 85 ARG C CA 1
ATOM 5981 C C . ARG C 2 85 ? -1.534 -39.253 33.463 1.00 13.29 85 ARG C C 1
ATOM 5982 O O . ARG C 2 85 ? -0.724 -38.710 34.273 1.00 15.66 85 ARG C O 1
ATOM 5990 N N . CYS C 2 86 ? -2.866 -39.328 33.637 1.00 14.83 86 CYS C N 1
ATOM 5991 C CA . CYS C 2 86 ? -3.517 -38.786 34.839 1.00 14.81 86 CYS C CA 1
ATOM 5992 C C . CYS C 2 86 ? -3.133 -37.323 35.148 1.00 15.85 86 CYS C C 1
ATOM 5993 O O . CYS C 2 86 ? -2.627 -37.025 36.228 1.00 16.27 86 CYS C O 1
ATOM 5996 N N . PRO C 2 87 ? -3.275 -36.397 34.160 1.00 16.78 87 PRO C N 1
ATOM 5997 C CA . PRO C 2 87 ? -3.021 -34.955 34.452 1.00 15.73 87 PRO C CA 1
ATOM 5998 C C . PRO C 2 87 ? -4.040 -34.373 35.435 1.00 16.98 87 PRO C C 1
ATOM 5999 O O . PRO C 2 87 ? -5.262 -34.650 35.223 1.00 18.20 87 PRO C O 1
ATOM 6003 N N . CYS C 2 88 ? -3.584 -33.503 36.324 1.00 17.89 88 CYS C N 1
ATOM 6004 C CA A CYS C 2 88 ? -4.491 -32.822 37.270 0.50 16.43 88 CYS C CA 1
ATOM 6005 C CA B CYS C 2 88 ? -4.437 -32.903 37.355 0.50 19.28 88 CYS C CA 1
ATOM 6006 C C . CYS C 2 88 ? -3.859 -31.540 37.704 1.00 18.57 88 CYS C C 1
ATOM 6007 O O . CYS C 2 88 ? -2.598 -31.422 37.814 1.00 18.58 88 CYS C O 1
ATOM 6012 N N . LEU C 2 89 ? -4.741 -30.583 38.012 1.00 17.75 89 LEU C N 1
ATOM 6013 C CA . LEU C 2 89 ? -4.321 -29.283 38.651 1.00 16.83 89 LEU C CA 1
ATOM 6014 C C . LEU C 2 89 ? -5.459 -28.937 39.650 1.00 18.22 89 LEU C C 1
ATOM 6015 O O . LEU C 2 89 ? -6.596 -28.643 39.238 1.00 19.60 89 LEU C O 1
ATOM 6020 N N . ASN C 2 90 ? -5.088 -28.935 40.894 1.00 17.45 90 ASN C N 1
ATOM 6021 C CA . ASN C 2 90 ? -5.930 -28.396 41.956 1.00 16.92 90 ASN C CA 1
ATOM 6022 C C . ASN C 2 90 ? -5.134 -27.380 42.722 1.00 18.09 90 ASN C C 1
ATOM 6023 O O . ASN C 2 90 ? -3.860 -27.416 42.693 1.00 17.51 90 ASN C O 1
ATOM 6028 N N . THR C 2 91 ? -5.854 -26.502 43.422 1.00 18.47 91 THR C N 1
ATOM 6029 C CA . THR C 2 91 ? -5.169 -25.341 44.039 1.00 18.56 91 THR C CA 1
ATOM 6030 C C . THR C 2 91 ? -5.838 -24.992 45.364 1.00 20.41 91 THR C C 1
ATOM 6031 O O . THR C 2 91 ? -5.974 -23.770 45.705 1.00 17.97 91 THR C O 1
ATOM 6035 N N . GLU C 2 92 ? -6.139 -26.013 46.164 1.00 19.88 92 GLU C N 1
ATOM 6036 C CA . GLU C 2 92 ? -6.702 -25.692 47.523 1.00 19.73 92 GLU C CA 1
ATOM 6037 C C . GLU C 2 92 ? -5.710 -25.063 48.454 1.00 21.39 92 GLU C C 1
ATOM 6038 O O . GLU C 2 92 ? -4.679 -25.687 48.773 1.00 21.43 92 GLU C O 1
ATOM 6044 N N . GLY C 2 93 ? -5.996 -23.785 48.823 1.00 17.69 93 GLY C N 1
ATOM 6045 C CA . GLY C 2 93 ? -5.090 -22.924 49.646 1.00 19.86 93 GLY C CA 1
ATOM 6046 C C . GLY C 2 93 ? -3.856 -22.507 48.845 1.00 20.10 93 GLY C C 1
ATOM 6047 O O . GLY C 2 93 ? -2.853 -22.047 49.454 1.00 21.87 93 GLY C O 1
ATOM 6048 N N . GLU C 2 94 ? -3.828 -22.753 47.535 1.00 19.62 94 GLU C N 1
ATOM 6049 C CA . GLU C 2 94 ? -2.613 -22.411 46.737 1.00 19.08 94 GLU C CA 1
ATOM 6050 C C . GLU C 2 94 ? -2.430 -20.879 46.633 1.00 17.83 94 GLU C C 1
ATOM 6051 O O . GLU C 2 94 ? -3.348 -20.178 46.258 1.00 18.98 94 GLU C O 1
ATOM 6057 N N . LEU C 2 95 ? -1.210 -20.378 46.927 1.00 19.67 95 LEU C N 1
ATOM 6058 C CA . LEU C 2 95 ? -0.949 -18.960 46.995 1.00 19.27 95 LEU C CA 1
ATOM 6059 C C . LEU C 2 95 ? 0.022 -18.637 45.817 1.00 19.46 95 LEU C C 1
ATOM 6060 O O . LEU C 2 95 ? 0.631 -19.552 45.205 1.00 20.61 95 LEU C O 1
ATOM 6065 N N . PRO C 2 96 ? 0.152 -17.352 45.497 1.00 20.30 96 PRO C N 1
ATOM 6066 C CA . PRO C 2 96 ? 0.976 -16.903 44.356 1.00 20.61 96 PRO C CA 1
ATOM 6067 C C . PRO C 2 96 ? 2.442 -17.137 44.677 1.00 20.95 96 PRO C C 1
ATOM 6068 O O . PRO C 2 96 ? 2.801 -17.508 45.832 1.00 19.89 96 PRO C O 1
ATOM 6072 N N . VAL C 2 97 ? 3.267 -16.925 43.675 1.00 20.26 97 VAL C N 1
ATOM 6073 C CA . VAL C 2 97 ? 4.639 -17.419 43.712 1.00 20.03 97 VAL C CA 1
ATOM 6074 C C . VAL C 2 97 ? 5.449 -16.797 44.810 1.00 21.52 97 VAL C C 1
ATOM 6075 O O . VAL C 2 97 ? 6.487 -17.382 45.261 1.00 21.22 97 VAL C O 1
ATOM 6079 N N . TYR C 2 98 ? 5.073 -15.591 45.204 1.00 21.46 98 TYR C N 1
ATOM 6080 C CA . TYR C 2 98 ? 5.851 -14.945 46.240 1.00 22.43 98 TYR C CA 1
ATOM 6081 C C . TYR C 2 98 ? 5.594 -15.539 47.662 1.00 24.03 98 TYR C C 1
ATOM 6082 O O . TYR C 2 98 ? 6.286 -15.088 48.616 1.00 22.25 98 TYR C O 1
ATOM 6091 N N . ARG C 2 99 ? 4.701 -16.553 47.759 1.00 21.72 99 ARG C N 1
ATOM 6092 C CA . ARG C 2 99 ? 4.566 -17.363 48.982 1.00 20.11 99 ARG C CA 1
ATOM 6093 C C . ARG C 2 99 ? 4.882 -18.766 48.443 1.00 20.04 99 ARG C C 1
ATOM 6094 O O . ARG C 2 99 ? 3.956 -19.609 48.314 1.00 19.16 99 ARG C O 1
ATOM 6102 N N . PRO C 2 100 ? 6.161 -19.028 48.111 1.00 18.91 100 PRO C N 1
ATOM 6103 C CA . PRO C 2 100 ? 6.438 -20.292 47.388 1.00 19.17 100 PRO C CA 1
ATOM 6104 C C . PRO C 2 100 ? 6.171 -21.572 48.148 1.00 20.13 100 PRO C C 1
ATOM 6105 O O . PRO C 2 100 ? 5.937 -22.595 47.520 1.00 21.50 100 PRO C O 1
ATOM 6109 N N . GLU C 2 101 ? 6.200 -21.524 49.471 1.00 21.39 101 GLU C N 1
ATOM 6110 C CA A GLU C 2 101 ? 5.945 -22.807 50.145 0.50 20.29 101 GLU C CA 1
ATOM 6111 C CA B GLU C 2 101 ? 5.862 -22.675 50.318 0.50 20.28 101 GLU C CA 1
ATOM 6112 C C . GLU C 2 101 ? 4.520 -23.298 49.889 1.00 20.39 101 GLU C C 1
ATOM 6113 O O . GLU C 2 101 ? 4.262 -24.478 50.094 1.00 20.04 101 GLU C O 1
ATOM 6124 N N . PHE C 2 102 ? 3.619 -22.430 49.393 1.00 20.83 102 PHE C N 1
ATOM 6125 C CA . PHE C 2 102 ? 2.257 -22.845 49.019 1.00 19.90 102 PHE C CA 1
ATOM 6126 C C . PHE C 2 102 ? 1.950 -22.799 47.511 1.00 21.43 102 PHE C C 1
ATOM 6127 O O . PHE C 2 102 ? 0.805 -22.961 47.124 1.00 19.39 102 PHE C O 1
ATOM 6135 N N . ALA C 2 103 ? 2.974 -22.601 46.680 1.00 19.22 103 ALA C N 1
ATOM 6136 C CA . ALA C 2 103 ? 2.778 -22.266 45.249 1.00 19.56 103 ALA C CA 1
ATOM 6137 C C . ALA C 2 103 ? 3.021 -23.453 44.390 1.00 19.55 103 ALA C C 1
ATOM 6138 O O . ALA C 2 103 ? 4.104 -24.079 44.536 1.00 21.05 103 ALA C O 1
ATOM 6140 N N . ASN C 2 104 ? 2.137 -23.717 43.419 1.00 18.45 104 ASN C N 1
ATOM 6141 C CA . ASN C 2 104 ? 2.363 -24.986 42.643 1.00 18.05 104 ASN C CA 1
ATOM 6142 C C . ASN C 2 104 ? 2.583 -24.872 41.137 1.00 18.44 104 ASN C C 1
ATOM 6143 O O . ASN C 2 104 ? 2.550 -25.882 40.447 1.00 18.83 104 ASN C O 1
ATOM 6148 N N . ASP C 2 105 ? 2.901 -23.657 40.664 1.00 17.43 105 ASP C N 1
ATOM 6149 C CA . ASP C 2 105 ? 3.384 -23.653 39.244 1.00 18.49 105 ASP C CA 1
ATOM 6150 C C . ASP C 2 105 ? 4.908 -23.900 39.147 1.00 19.29 105 ASP C C 1
ATOM 6151 O O . ASP C 2 105 ? 5.396 -24.135 38.031 1.00 18.12 105 ASP C O 1
ATOM 6156 N N . ILE C 2 106 ? 5.593 -23.747 40.278 1.00 17.66 106 ILE C N 1
ATOM 6157 C CA . ILE C 2 106 ? 7.054 -23.886 40.309 1.00 17.48 106 ILE C CA 1
ATOM 6158 C C . ILE C 2 106 ? 7.344 -25.361 40.011 1.00 17.93 106 ILE C C 1
ATOM 6159 O O . ILE C 2 106 ? 6.713 -26.244 40.601 1.00 17.95 106 ILE C O 1
ATOM 6164 N N . ILE C 2 107 ? 8.433 -25.574 39.250 1.00 17.25 107 ILE C N 1
ATOM 6165 C CA . ILE C 2 107 ? 8.896 -26.995 39.086 1.00 18.32 107 ILE C CA 1
ATOM 6166 C C . ILE C 2 107 ? 9.809 -27.332 40.275 1.00 16.29 107 ILE C C 1
ATOM 6167 O O . ILE C 2 107 ? 10.999 -26.898 40.354 1.00 19.25 107 ILE C O 1
ATOM 6172 N N . TRP C 2 108 ? 9.198 -28.003 41.259 1.00 16.53 108 TRP C N 1
ATOM 6173 C CA . TRP C 2 108 ? 9.899 -28.288 42.528 1.00 18.00 108 TRP C CA 1
ATOM 6174 C C . TRP C 2 108 ? 10.825 -29.493 42.402 1.00 16.92 108 TRP C C 1
ATOM 6175 O O . TRP C 2 108 ? 10.688 -30.471 43.142 1.00 18.54 108 TRP C O 1
ATOM 6186 N N . CYS C 2 109 ? 11.834 -29.345 41.541 1.00 17.15 109 CYS C N 1
ATOM 6187 C CA . CYS C 2 109 ? 12.756 -30.477 41.328 1.00 15.87 109 CYS C CA 1
ATOM 6188 C C . CYS C 2 109 ? 14.075 -30.316 42.024 1.00 17.70 109 CYS C C 1
ATOM 6189 O O . CYS C 2 109 ? 14.932 -31.187 41.906 1.00 16.77 109 CYS C O 1
ATOM 6192 N N . PHE C 2 110 ? 14.198 -29.271 42.879 1.00 15.76 110 PHE C N 1
ATOM 6193 C CA . PHE C 2 110 ? 15.488 -29.039 43.534 1.00 18.43 110 PHE C CA 1
ATOM 6194 C C . PHE C 2 110 ? 15.876 -30.199 44.405 1.00 16.71 110 PHE C C 1
ATOM 6195 O O . PHE C 2 110 ? 15.001 -30.885 45.002 1.00 18.04 110 PHE C O 1
ATOM 6203 N N . GLY C 2 111 ? 17.165 -30.510 44.417 1.00 18.31 111 GLY C N 1
ATOM 6204 C CA . GLY C 2 111 ? 17.624 -31.649 45.235 1.00 16.72 111 GLY C CA 1
ATOM 6205 C C . GLY C 2 111 ? 17.581 -32.985 44.561 1.00 17.55 111 GLY C C 1
ATOM 6206 O O . GLY C 2 111 ? 18.110 -33.937 45.122 1.00 19.85 111 GLY C O 1
ATOM 6207 N N . ALA C 2 112 ? 16.943 -33.066 43.395 1.00 15.91 112 ALA C N 1
ATOM 6208 C CA . ALA C 2 112 ? 16.871 -34.372 42.702 1.00 16.02 112 ALA C CA 1
ATOM 6209 C C . ALA C 2 112 ? 18.261 -34.767 42.265 1.00 17.83 112 ALA C C 1
ATOM 6210 O O . ALA C 2 112 ? 19.080 -33.926 41.888 1.00 20.85 112 ALA C O 1
ATOM 6212 N N . GLU C 2 113 ? 18.540 -36.063 42.366 1.00 21.05 113 GLU C N 1
ATOM 6213 C CA . GLU C 2 113 ? 19.795 -36.611 41.908 1.00 22.45 113 GLU C CA 1
ATOM 6214 C C . GLU C 2 113 ? 20.096 -36.212 40.480 1.00 21.38 113 GLU C C 1
ATOM 6215 O O . GLU C 2 113 ? 19.211 -36.036 39.609 1.00 18.19 113 GLU C O 1
ATOM 6221 N N . ASP C 2 114 ? 21.390 -36.096 40.230 1.00 20.94 114 ASP C N 1
ATOM 6222 C CA . ASP C 2 114 ? 21.885 -35.814 38.891 1.00 21.85 114 ASP C CA 1
ATOM 6223 C C . ASP C 2 114 ? 21.402 -34.436 38.398 1.00 21.97 114 ASP C C 1
ATOM 6224 O O . ASP C 2 114 ? 21.318 -34.237 37.180 1.00 22.75 114 ASP C O 1
ATOM 6229 N N . ASP C 2 115 ? 21.128 -33.483 39.328 1.00 21.75 115 ASP C N 1
ATOM 6230 C CA . ASP C 2 115 ? 20.566 -32.171 38.961 1.00 22.71 115 ASP C CA 1
ATOM 6231 C C . ASP C 2 115 ? 19.291 -32.252 38.100 1.00 20.16 115 ASP C C 1
ATOM 6232 O O . ASP C 2 115 ? 18.989 -31.362 37.254 1.00 21.80 115 ASP C O 1
ATOM 6237 N N . ALA C 2 116 ? 18.523 -33.373 38.198 1.00 18.50 116 ALA C N 1
ATOM 6238 C CA . ALA C 2 116 ? 17.361 -33.478 37.306 1.00 17.87 116 ALA C CA 1
ATOM 6239 C C . ALA C 2 116 ? 16.356 -32.380 37.586 1.00 16.97 116 ALA C C 1
ATOM 6240 O O . ALA C 2 116 ? 16.072 -32.080 38.787 1.00 17.96 116 ALA C O 1
ATOM 6242 N N . MET C 2 117 ? 15.853 -31.704 36.533 1.00 14.70 117 MET C N 1
ATOM 6243 C CA . MET C 2 117 ? 14.980 -30.524 36.752 1.00 16.04 117 MET C CA 1
ATOM 6244 C C . MET C 2 117 ? 13.762 -30.582 35.842 1.00 14.77 117 MET C C 1
ATOM 6245 O O . MET C 2 117 ? 12.924 -29.696 35.955 1.00 16.29 117 MET C O 1
ATOM 6250 N N . THR C 2 118 ? 13.641 -31.586 34.935 1.00 15.33 118 THR C N 1
ATOM 6251 C CA . THR C 2 118 ? 12.408 -31.693 34.185 1.00 14.92 118 THR C CA 1
ATOM 6252 C C . THR C 2 118 ? 11.316 -32.422 34.989 1.00 15.57 118 THR C C 1
ATOM 6253 O O . THR C 2 118 ? 11.643 -33.269 35.842 1.00 15.27 118 THR C O 1
ATOM 6257 N N . TYR C 2 119 ? 10.062 -32.042 34.694 1.00 13.94 119 TYR C N 1
ATOM 6258 C CA . TYR C 2 119 ? 8.909 -32.555 35.448 1.00 14.46 119 TYR C CA 1
ATOM 6259 C C . TYR C 2 119 ? 8.366 -33.814 34.816 1.00 13.53 119 TYR C C 1
ATOM 6260 O O . TYR C 2 119 ? 7.878 -33.784 33.662 1.00 13.96 119 TYR C O 1
ATOM 6269 N N . HIS C 2 120 ? 8.291 -34.900 35.655 1.00 13.32 120 HIS C N 1
ATOM 6270 C CA . HIS C 2 120 ? 7.592 -36.111 35.183 1.00 14.70 120 HIS C CA 1
ATOM 6271 C C . HIS C 2 120 ? 6.230 -36.335 35.880 1.00 15.62 120 HIS C C 1
ATOM 6272 O O . HIS C 2 120 ? 5.235 -36.548 35.160 1.00 14.89 120 HIS C O 1
ATOM 6279 N N . CYS C 2 121 ? 6.177 -36.306 37.209 1.00 13.31 121 CYS C N 1
ATOM 6280 C CA . CYS C 2 121 ? 4.883 -36.553 37.900 1.00 13.13 121 CYS C CA 1
ATOM 6281 C C . CYS C 2 121 ? 5.113 -36.139 39.356 1.00 13.34 121 CYS C C 1
ATOM 6282 O O . CYS C 2 121 ? 6.252 -35.768 39.710 1.00 15.43 121 CYS C O 1
ATOM 6285 N N . THR C 2 122 ? 4.075 -36.178 40.166 1.00 14.05 122 THR C N 1
ATOM 6286 C CA . THR C 2 122 ? 4.146 -35.687 41.554 1.00 13.93 122 THR C CA 1
ATOM 6287 C C . THR C 2 122 ? 3.564 -36.810 42.441 1.00 14.35 122 THR C C 1
ATOM 6288 O O . THR C 2 122 ? 2.516 -37.443 42.052 1.00 15.54 122 THR C O 1
ATOM 6292 N N . ILE C 2 123 ? 4.182 -36.962 43.642 1.00 14.08 123 ILE C N 1
ATOM 6293 C CA . ILE C 2 123 ? 3.653 -37.905 44.659 1.00 15.20 123 ILE C CA 1
ATOM 6294 C C . ILE C 2 123 ? 2.930 -37.123 45.742 1.00 15.08 123 ILE C C 1
ATOM 6295 O O . ILE C 2 123 ? 3.214 -35.929 45.923 1.00 15.86 123 ILE C O 1
ATOM 6300 N N . SER C 2 124 ? 2.079 -37.789 46.530 1.00 15.79 124 SER C N 1
ATOM 6301 C CA . SER C 2 124 ? 1.241 -37.095 47.530 1.00 15.46 124 SER C CA 1
ATOM 6302 C C . SER C 2 124 ? 1.347 -37.700 48.925 1.00 15.92 124 SER C C 1
ATOM 6303 O O . SER C 2 124 ? 0.343 -38.203 49.505 1.00 16.94 124 SER C O 1
ATOM 6306 N N . PRO C 2 125 ? 2.547 -37.574 49.580 1.00 17.12 125 PRO C N 1
ATOM 6307 C CA . PRO C 2 125 ? 2.667 -38.192 50.898 1.00 17.39 125 PRO C CA 1
ATOM 6308 C C . PRO C 2 125 ? 2.218 -37.234 51.992 1.00 17.36 125 PRO C C 1
ATOM 6309 O O . PRO C 2 125 ? 2.368 -36.017 51.904 1.00 18.50 125 PRO C O 1
ATOM 6313 N N . ILE C 2 126 ? 1.719 -37.856 53.073 1.00 17.51 126 ILE C N 1
ATOM 6314 C CA . ILE C 2 126 ? 1.298 -37.088 54.282 1.00 18.06 126 ILE C CA 1
ATOM 6315 C C . ILE C 2 126 ? 2.557 -36.807 55.069 1.00 19.79 126 ILE C C 1
ATOM 6316 O O . ILE C 2 126 ? 3.404 -37.723 55.236 1.00 21.19 126 ILE C O 1
ATOM 6321 N N . VAL C 2 127 ? 2.661 -35.601 55.692 1.00 19.49 127 VAL C N 1
ATOM 6322 C CA . VAL C 2 127 ? 3.849 -35.400 56.539 1.00 23.40 127 VAL C CA 1
ATOM 6323 C C . VAL C 2 127 ? 3.474 -34.796 57.898 1.00 23.64 127 VAL C C 1
ATOM 6324 O O . VAL C 2 127 ? 4.361 -34.461 58.780 1.00 27.81 127 VAL C O 1
ATOM 6328 N N . GLY C 2 128 ? 2.199 -34.618 58.124 1.00 24.48 128 GLY C N 1
ATOM 6329 C CA . GLY C 2 128 ? 1.763 -33.915 59.398 1.00 23.24 128 GLY C CA 1
ATOM 6330 C C . GLY C 2 128 ? 0.251 -33.836 59.429 1.00 24.92 128 GLY C C 1
ATOM 6331 O O . GLY C 2 128 ? -0.414 -34.157 58.411 1.00 21.72 128 GLY C O 1
ATOM 6332 N N . LYS C 2 129 ? -0.315 -33.492 60.585 1.00 24.20 129 LYS C N 1
ATOM 6333 C CA . LYS C 2 129 ? -1.771 -33.269 60.709 1.00 27.67 129 LYS C CA 1
ATOM 6334 C C . LYS C 2 129 ? -1.865 -31.861 61.174 1.00 30.10 129 LYS C C 1
ATOM 6335 O O . LYS C 2 129 ? -1.562 -31.527 62.384 1.00 30.00 129 LYS C O 1
ATOM 6341 N N . ALA C 2 130 ? -2.147 -30.974 60.249 1.00 29.79 130 ALA C N 1
ATOM 6342 C CA . ALA C 2 130 ? -2.175 -29.557 60.635 1.00 32.62 130 ALA C CA 1
ATOM 6343 C C . ALA C 2 130 ? -2.988 -28.767 59.627 1.00 32.48 130 ALA C C 1
ATOM 6344 O O . ALA C 2 130 ? -3.392 -29.312 58.576 1.00 31.38 130 ALA C O 1
ATOM 6346 N N . SER C 2 131 ? -3.264 -27.496 59.964 1.00 33.89 131 SER C N 1
ATOM 6347 C CA . SER C 2 131 ? -3.825 -26.541 58.980 1.00 35.75 131 SER C CA 1
ATOM 6348 C C . SER C 2 131 ? -3.108 -25.192 58.981 1.00 36.46 131 SER C C 1
ATOM 6349 O O . SER C 2 131 ? -2.234 -24.923 59.838 1.00 36.74 131 SER C O 1
ATOM 6352 N N . HIS C 2 132 ? -3.535 -24.320 58.054 1.00 36.19 132 HIS C N 1
ATOM 6353 C CA . HIS C 2 132 ? -2.905 -23.021 57.848 1.00 34.40 132 HIS C CA 1
ATOM 6354 C C . HIS C 2 132 ? -3.887 -21.892 58.141 1.00 35.90 132 HIS C C 1
ATOM 6355 O O . HIS C 2 132 ? -5.110 -22.034 57.893 1.00 33.57 132 HIS C O 1
ATOM 6362 N N . HIS C 2 133 ? -3.337 -20.762 58.606 1.00 34.36 133 HIS C N 1
ATOM 6363 C CA . HIS C 2 133 ? -4.140 -19.577 58.815 1.00 36.08 133 HIS C CA 1
ATOM 6364 C C . HIS C 2 133 ? -4.935 -19.185 57.555 1.00 34.29 133 HIS C C 1
ATOM 6365 O O . HIS C 2 133 ? -6.106 -18.790 57.650 1.00 34.60 133 HIS C O 1
ATOM 6372 N N . HIS C 2 134 ? -4.305 -19.301 56.369 1.00 34.81 134 HIS C N 1
ATOM 6373 C CA . HIS C 2 134 ? -4.922 -18.801 55.123 1.00 34.32 134 HIS C CA 1
ATOM 6374 C C . HIS C 2 134 ? -5.852 -19.902 54.614 1.00 33.65 134 HIS C C 1
ATOM 6375 O O . HIS C 2 134 ? -6.668 -19.641 53.711 1.00 34.02 134 HIS C O 1
ATOM 6382 N N . HIS C 2 135 ? -5.758 -21.108 55.187 1.00 33.22 135 HIS C N 1
ATOM 6383 C CA . HIS C 2 135 ? -6.506 -22.240 54.614 1.00 32.68 135 HIS C CA 1
ATOM 6384 C C . HIS C 2 135 ? -6.701 -23.382 55.601 1.00 35.88 135 HIS C C 1
ATOM 6385 O O . HIS C 2 135 ? -5.824 -24.271 55.763 1.00 36.07 135 HIS C O 1
ATOM 6392 N N . HIS C 2 136 ? -7.870 -23.369 56.242 1.00 37.37 136 HIS C N 1
ATOM 6393 C CA . HIS C 2 136 ? -8.266 -24.412 57.229 1.00 41.64 136 HIS C CA 1
ATOM 6394 C C . HIS C 2 136 ? -9.700 -24.902 56.963 1.00 42.32 136 HIS C C 1
ATOM 6395 O O . HIS C 2 136 ? -10.548 -24.179 56.388 1.00 43.78 136 HIS C O 1
ATOM 6402 N N . HIS C 2 137 ? -9.971 -26.140 57.337 1.00 42.57 137 HIS C N 1
ATOM 6403 C CA . HIS C 2 137 ? -11.285 -26.676 57.068 1.00 43.13 137 HIS C CA 1
ATOM 6404 C C . HIS C 2 137 ? -12.322 -25.971 57.946 1.00 44.75 137 HIS C C 1
ATOM 6405 O O . HIS C 2 137 ? -13.475 -25.875 57.499 1.00 45.71 137 HIS C O 1
ATOM 6413 N N . GLN D 3 11 ? -17.186 -15.361 4.145 1.00 48.93 11 GLN D N 1
ATOM 6414 C CA . GLN D 3 11 ? -17.669 -16.703 3.772 1.00 49.09 11 GLN D CA 1
ATOM 6415 C C . GLN D 3 11 ? -16.459 -17.596 3.391 1.00 45.83 11 GLN D C 1
ATOM 6416 O O . GLN D 3 11 ? -16.092 -18.443 4.212 1.00 47.22 11 GLN D O 1
ATOM 6422 N N . GLU D 3 12 ? -15.858 -17.370 2.213 1.00 42.98 12 GLU D N 1
ATOM 6423 C CA . GLU D 3 12 ? -14.691 -18.107 1.685 1.00 39.59 12 GLU D CA 1
ATOM 6424 C C . GLU D 3 12 ? -13.570 -18.239 2.715 1.00 37.96 12 GLU D C 1
ATOM 6425 O O . GLU D 3 12 ? -13.081 -17.228 3.205 1.00 37.98 12 GLU D O 1
ATOM 6431 N N . THR D 3 13 ? -13.154 -19.472 3.040 1.00 33.07 13 THR D N 1
ATOM 6432 C CA . THR D 3 13 ? -12.072 -19.655 4.029 1.00 30.59 13 THR D CA 1
ATOM 6433 C C . THR D 3 13 ? -10.695 -19.489 3.374 1.00 28.19 13 THR D C 1
ATOM 6434 O O . THR D 3 13 ? -10.581 -19.384 2.144 1.00 27.34 13 THR D O 1
ATOM 6438 N N . GLN D 3 14 ? -9.646 -19.489 4.190 1.00 27.19 14 GLN D N 1
ATOM 6439 C CA . GLN D 3 14 ? -8.299 -19.374 3.656 1.00 27.90 14 GLN D CA 1
ATOM 6440 C C . GLN D 3 14 ? -7.912 -20.550 2.744 1.00 25.53 14 GLN D C 1
ATOM 6441 O O . GLN D 3 14 ? -7.349 -20.366 1.680 1.00 25.08 14 GLN D O 1
ATOM 6447 N N . GLY D 3 15 ? -8.313 -21.740 3.149 1.00 24.61 15 GLY D N 1
ATOM 6448 C CA . GLY D 3 15 ? -7.983 -22.936 2.354 1.00 22.75 15 GLY D CA 1
ATOM 6449 C C . GLY D 3 15 ? -8.758 -22.958 1.080 1.00 23.48 15 GLY D C 1
ATOM 6450 O O . GLY D 3 15 ? -8.276 -23.438 0.061 1.00 21.71 15 GLY D O 1
ATOM 6451 N N . GLN D 3 16 ? -9.995 -22.404 1.072 1.00 22.54 16 GLN D N 1
ATOM 6452 C CA . GLN D 3 16 ? -10.763 -22.353 -0.181 1.00 22.70 16 GLN D CA 1
ATOM 6453 C C . GLN D 3 16 ? -10.184 -21.326 -1.155 1.00 23.35 16 GLN D C 1
ATOM 6454 O O . GLN D 3 16 ? -10.023 -21.576 -2.357 1.00 22.68 16 GLN D O 1
ATOM 6460 N N . ALA D 3 17 ? -9.859 -20.154 -0.637 1.00 22.70 17 ALA D N 1
ATOM 6461 C CA . ALA D 3 17 ? -9.209 -19.155 -1.444 1.00 24.92 17 ALA D CA 1
ATOM 6462 C C . ALA D 3 17 ? -7.901 -19.686 -2.072 1.00 24.32 17 ALA D C 1
ATOM 6463 O O . ALA D 3 17 ? -7.591 -19.443 -3.281 1.00 24.86 17 ALA D O 1
ATOM 6465 N N . ALA D 3 18 ? -7.117 -20.401 -1.254 1.00 23.87 18 ALA D N 1
ATOM 6466 C CA . ALA D 3 18 ? -5.860 -20.960 -1.748 1.00 22.28 18 ALA D CA 1
ATOM 6467 C C . ALA D 3 18 ? -6.082 -22.018 -2.832 1.00 20.40 18 ALA D C 1
ATOM 6468 O O . ALA D 3 18 ? -5.317 -22.070 -3.812 1.00 20.61 18 ALA D O 1
ATOM 6470 N N . ALA D 3 19 ? -7.136 -22.833 -2.688 1.00 19.77 19 ALA D N 1
ATOM 6471 C CA . ALA D 3 19 ? -7.489 -23.821 -3.749 1.00 20.64 19 ALA D CA 1
ATOM 6472 C C . ALA D 3 19 ? -7.794 -23.098 -4.996 1.00 20.02 19 ALA D C 1
ATOM 6473 O O . ALA D 3 19 ? -7.436 -23.548 -6.077 1.00 20.38 19 ALA D O 1
ATOM 6475 N N . ARG D 3 20 ? -8.517 -21.997 -4.891 1.00 22.08 20 ARG D N 1
ATOM 6476 C CA . ARG D 3 20 ? -8.916 -21.317 -6.140 1.00 21.92 20 ARG D CA 1
ATOM 6477 C C . ARG D 3 20 ? -7.740 -20.697 -6.833 1.00 22.23 20 ARG D C 1
ATOM 6478 O O . ARG D 3 20 ? -7.619 -20.795 -8.037 1.00 23.10 20 ARG D O 1
ATOM 6486 N N . ALA D 3 21 ? -6.833 -20.149 -6.016 1.00 22.64 21 ALA D N 1
ATOM 6487 C CA . ALA D 3 21 ? -5.624 -19.532 -6.625 1.00 23.06 21 ALA D CA 1
ATOM 6488 C C . ALA D 3 21 ? -4.742 -20.600 -7.268 1.00 22.03 21 ALA D C 1
ATOM 6489 O O . ALA D 3 21 ? -4.213 -20.382 -8.345 1.00 21.44 21 ALA D O 1
ATOM 6491 N N . ALA D 3 22 ? -4.563 -21.750 -6.608 1.00 20.13 22 ALA D N 1
ATOM 6492 C CA . ALA D 3 22 ? -3.748 -22.771 -7.165 1.00 19.54 22 ALA D CA 1
ATOM 6493 C C . ALA D 3 22 ? -4.321 -23.261 -8.456 1.00 19.80 22 ALA D C 1
ATOM 6494 O O . ALA D 3 22 ? -3.591 -23.597 -9.439 1.00 19.67 22 ALA D O 1
ATOM 6496 N N . ALA D 3 23 ? -5.671 -23.412 -8.462 1.00 19.50 23 ALA D N 1
ATOM 6497 C CA . ALA D 3 23 ? -6.274 -23.940 -9.646 1.00 19.40 23 ALA D CA 1
ATOM 6498 C C . ALA D 3 23 ? -6.173 -22.961 -10.811 1.00 21.66 23 ALA D C 1
ATOM 6499 O O . ALA D 3 23 ? -5.938 -23.322 -11.941 1.00 20.50 23 ALA D O 1
ATOM 6501 N N . ALA D 3 24 ? -6.257 -21.676 -10.489 1.00 21.74 24 ALA D N 1
ATOM 6502 C CA . ALA D 3 24 ? -6.137 -20.652 -11.524 1.00 21.62 24 ALA D CA 1
ATOM 6503 C C . ALA D 3 24 ? -4.701 -20.646 -12.067 1.00 20.51 24 ALA D C 1
ATOM 6504 O O . ALA D 3 24 ? -4.467 -20.545 -13.294 1.00 21.72 24 ALA D O 1
ATOM 6506 N N . ASP D 3 25 ? -3.712 -20.738 -11.148 1.00 20.49 25 ASP D N 1
ATOM 6507 C CA . ASP D 3 25 ? -2.294 -20.831 -11.616 1.00 20.85 25 ASP D CA 1
ATOM 6508 C C . ASP D 3 25 ? -2.086 -22.027 -12.541 1.00 21.42 25 ASP D C 1
ATOM 6509 O O . ASP D 3 25 ? -1.420 -21.911 -13.550 1.00 22.54 25 ASP D O 1
ATOM 6514 N N . LEU D 3 26 ? -2.619 -23.204 -12.180 1.00 20.92 26 LEU D N 1
ATOM 6515 C CA . LEU D 3 26 ? -2.453 -24.392 -13.025 1.00 22.17 26 LEU D CA 1
ATOM 6516 C C . LEU D 3 26 ? -3.125 -24.141 -14.371 1.00 23.54 26 LEU D C 1
ATOM 6517 O O . LEU D 3 26 ? -2.516 -24.382 -15.421 1.00 23.48 26 LEU D O 1
ATOM 6522 N N . ALA D 3 27 ? -4.369 -23.647 -14.371 1.00 24.17 27 ALA D N 1
ATOM 6523 C CA . ALA D 3 27 ? -5.046 -23.493 -15.701 1.00 24.34 27 ALA D CA 1
ATOM 6524 C C . ALA D 3 27 ? -4.320 -22.437 -16.609 1.00 25.29 27 ALA D C 1
ATOM 6525 O O . ALA D 3 27 ? -4.360 -22.497 -17.825 1.00 27.82 27 ALA D O 1
ATOM 6527 N N . ALA D 3 28 ? -3.679 -21.461 -15.989 1.00 24.06 28 ALA D N 1
ATOM 6528 C CA . ALA D 3 28 ? -3.035 -20.340 -16.720 1.00 24.92 28 ALA D CA 1
ATOM 6529 C C . ALA D 3 28 ? -1.561 -20.718 -17.087 1.00 24.89 28 ALA D C 1
ATOM 6530 O O . ALA D 3 28 ? -0.901 -20.019 -17.897 1.00 25.54 28 ALA D O 1
ATOM 6532 N N . GLY D 3 29 ? -1.092 -21.862 -16.590 1.00 24.06 29 GLY D N 1
ATOM 6533 C CA . GLY D 3 29 ? 0.328 -22.219 -16.782 1.00 24.40 29 GLY D CA 1
ATOM 6534 C C . GLY D 3 29 ? 1.314 -21.333 -16.024 1.00 25.60 29 GLY D C 1
ATOM 6535 O O . GLY D 3 29 ? 2.438 -21.184 -16.456 1.00 26.74 29 GLY D O 1
ATOM 6536 N N . GLN D 3 30 ? 0.904 -20.727 -14.924 1.00 24.04 30 GLN D N 1
ATOM 6537 C CA . GLN D 3 30 ? 1.772 -19.897 -14.118 1.00 24.31 30 GLN D CA 1
ATOM 6538 C C . GLN D 3 30 ? 2.800 -20.766 -13.373 1.00 25.37 30 GLN D C 1
ATOM 6539 O O . GLN D 3 30 ? 2.410 -21.735 -12.725 1.00 28.16 30 GLN D O 1
ATOM 6545 N N . ASP D 3 31 ? 4.081 -20.443 -13.499 1.00 22.13 31 ASP D N 1
ATOM 6546 C CA . ASP D 3 31 ? 5.118 -21.173 -12.748 1.00 21.11 31 ASP D CA 1
ATOM 6547 C C . ASP D 3 31 ? 5.438 -20.363 -11.475 1.00 22.88 31 ASP D C 1
ATOM 6548 O O . ASP D 3 31 ? 5.106 -19.156 -11.358 1.00 25.47 31 ASP D O 1
ATOM 6553 N N . ASP D 3 32 ? 6.072 -21.000 -10.516 1.00 21.19 32 ASP D N 1
ATOM 6554 C CA . ASP D 3 32 ? 6.401 -20.311 -9.274 1.00 20.79 32 ASP D CA 1
ATOM 6555 C C . ASP D 3 32 ? 7.498 -21.181 -8.676 1.00 20.85 32 ASP D C 1
ATOM 6556 O O . ASP D 3 32 ? 7.431 -22.390 -8.773 1.00 20.90 32 ASP D O 1
ATOM 6561 N N . GLU D 3 33 ? 8.453 -20.614 -7.952 1.00 19.72 33 GLU D N 1
ATOM 6562 C CA . GLU D 3 33 ? 9.550 -21.422 -7.372 1.00 19.11 33 GLU D CA 1
ATOM 6563 C C . GLU D 3 33 ? 9.263 -21.883 -5.927 1.00 18.49 33 GLU D C 1
ATOM 6564 O O . GLU D 3 33 ? 9.134 -21.024 -5.059 1.00 20.12 33 GLU D O 1
ATOM 6570 N N . PRO D 3 34 ? 9.199 -23.204 -5.632 1.00 16.94 34 PRO D N 1
ATOM 6571 C CA . PRO D 3 34 ? 9.021 -23.586 -4.256 1.00 16.26 34 PRO D CA 1
ATOM 6572 C C . PRO D 3 34 ? 10.166 -23.000 -3.404 1.00 17.43 34 PRO D C 1
ATOM 6573 O O . PRO D 3 34 ? 11.394 -23.049 -3.768 1.00 18.47 34 PRO D O 1
ATOM 6577 N N . ARG D 3 35 ? 9.784 -22.443 -2.263 1.00 18.22 35 ARG D N 1
ATOM 6578 C CA . ARG D 3 35 ? 10.828 -21.679 -1.497 1.00 16.68 35 ARG D CA 1
ATOM 6579 C C . ARG D 3 35 ? 10.387 -21.537 -0.083 1.00 17.55 35 ARG D C 1
ATOM 6580 O O . ARG D 3 35 ? 9.318 -21.976 0.277 1.00 18.12 35 ARG D O 1
ATOM 6588 N N . ILE D 3 36 ? 11.220 -20.872 0.762 1.00 16.12 36 ILE D N 1
ATOM 6589 C CA . ILE D 3 36 ? 10.848 -20.539 2.164 1.00 17.83 36 ILE D CA 1
ATOM 6590 C C . ILE D 3 36 ? 10.180 -19.153 2.173 1.00 17.48 36 ILE D C 1
ATOM 6591 O O . ILE D 3 36 ? 10.733 -18.131 1.676 1.00 18.42 36 ILE D O 1
ATOM 6596 N N . LEU D 3 37 ? 8.917 -19.124 2.628 1.00 17.34 37 LEU D N 1
ATOM 6597 C CA . LEU D 3 37 ? 8.272 -17.844 2.712 1.00 16.98 37 LEU D CA 1
ATOM 6598 C C . LEU D 3 37 ? 8.838 -16.987 3.839 1.00 18.19 37 LEU D C 1
ATOM 6599 O O . LEU D 3 37 ? 9.429 -17.494 4.791 1.00 19.01 37 LEU D O 1
ATOM 6604 N N . GLU D 3 38 ? 8.681 -15.651 3.677 1.00 16.76 38 GLU D N 1
ATOM 6605 C CA . GLU D 3 38 ? 8.813 -14.669 4.803 1.00 18.47 38 GLU D CA 1
ATOM 6606 C C . GLU D 3 38 ? 7.456 -14.441 5.436 1.00 18.90 38 GLU D C 1
ATOM 6607 O O . GLU D 3 38 ? 6.419 -14.362 4.690 1.00 22.16 38 GLU D O 1
ATOM 6613 N N . ALA D 3 39 ? 7.404 -14.328 6.763 1.00 18.19 39 ALA D N 1
ATOM 6614 C CA . ALA D 3 39 ? 6.147 -13.850 7.389 1.00 19.15 39 ALA D CA 1
ATOM 6615 C C . ALA D 3 39 ? 5.902 -12.388 6.985 1.00 21.41 39 ALA D C 1
ATOM 6616 O O . ALA D 3 39 ? 6.850 -11.657 6.700 1.00 22.14 39 ALA D O 1
ATOM 6618 N N . PRO D 3 40 ? 4.618 -11.989 6.900 1.00 23.12 40 PRO D N 1
ATOM 6619 C CA . PRO D 3 40 ? 4.279 -10.581 6.723 1.00 23.80 40 PRO D CA 1
ATOM 6620 C C . PRO D 3 40 ? 4.927 -9.699 7.786 1.00 25.07 40 PRO D C 1
ATOM 6621 O O . PRO D 3 40 ? 5.203 -10.177 8.879 1.00 23.40 40 PRO D O 1
ATOM 6625 N N . ALA D 3 41 ? 5.245 -8.439 7.445 1.00 24.06 41 ALA D N 1
ATOM 6626 C CA . ALA D 3 41 ? 5.816 -7.493 8.420 1.00 26.27 41 ALA D CA 1
ATOM 6627 C C . ALA D 3 41 ? 5.049 -7.539 9.720 1.00 24.81 41 ALA D C 1
ATOM 6628 O O . ALA D 3 41 ? 3.773 -7.560 9.694 1.00 23.67 41 ALA D O 1
ATOM 6630 N N . PRO D 3 42 ? 5.782 -7.513 10.872 1.00 25.13 42 PRO D N 1
ATOM 6631 C CA . PRO D 3 42 ? 5.060 -7.334 12.181 1.00 24.66 42 PRO D CA 1
ATOM 6632 C C . PRO D 3 42 ? 4.205 -6.067 12.177 1.00 24.18 42 PRO D C 1
ATOM 6633 O O . PRO D 3 42 ? 4.601 -5.001 11.599 1.00 23.50 42 PRO D O 1
ATOM 6637 N N . ASP D 3 43 ? 3.010 -6.183 12.716 1.00 23.18 43 ASP D N 1
ATOM 6638 C CA . ASP D 3 43 ? 2.092 -5.050 12.814 1.00 24.16 43 ASP D CA 1
ATOM 6639 C C . ASP D 3 43 ? 1.281 -5.212 14.115 1.00 25.82 43 ASP D C 1
ATOM 6640 O O . ASP D 3 43 ? 1.471 -6.181 14.855 1.00 22.28 43 ASP D O 1
ATOM 6645 N N . ALA D 3 44 ? 0.394 -4.232 14.348 1.00 26.31 44 ALA D N 1
ATOM 6646 C CA . ALA D 3 44 ? -0.371 -4.136 15.612 1.00 25.35 44 ALA D CA 1
ATOM 6647 C C . ALA D 3 44 ? -1.223 -5.338 15.806 1.00 23.48 44 ALA D C 1
ATOM 6648 O O . ALA D 3 44 ? -1.475 -5.738 16.968 1.00 23.75 44 ALA D O 1
ATOM 6650 N N . ARG D 3 45 ? -1.604 -6.013 14.733 1.00 23.92 45 ARG D N 1
ATOM 6651 C CA . ARG D 3 45 ? -2.527 -7.142 14.914 1.00 24.71 45 ARG D CA 1
ATOM 6652 C C . ARG D 3 45 ? -1.836 -8.495 14.875 1.00 22.45 45 ARG D C 1
ATOM 6653 O O . ARG D 3 45 ? -2.496 -9.523 14.807 1.00 21.99 45 ARG D O 1
ATOM 6661 N N . ARG D 3 46 ? -0.496 -8.494 14.894 1.00 23.17 46 ARG D N 1
ATOM 6662 C CA . ARG D 3 46 ? 0.222 -9.813 15.026 1.00 19.83 46 ARG D CA 1
ATOM 6663 C C . ARG D 3 46 ? 0.040 -10.254 16.498 1.00 20.59 46 ARG D C 1
ATOM 6664 O O . ARG D 3 46 ? 0.191 -9.415 17.421 1.00 22.13 46 ARG D O 1
ATOM 6672 N N . VAL D 3 47 ? -0.147 -11.543 16.752 1.00 19.54 47 VAL D N 1
ATOM 6673 C CA . VAL D 3 47 ? -0.313 -11.999 18.121 1.00 19.41 47 VAL D CA 1
ATOM 6674 C C . VAL D 3 47 ? 0.495 -13.334 18.250 1.00 19.95 47 VAL D C 1
ATOM 6675 O O . VAL D 3 47 ? 0.535 -14.120 17.317 1.00 19.80 47 VAL D O 1
ATOM 6679 N N . TYR D 3 48 ? 1.187 -13.527 19.374 1.00 19.69 48 TYR D N 1
ATOM 6680 C CA . TYR D 3 48 ? 2.021 -14.712 19.618 1.00 17.31 48 TYR D CA 1
ATOM 6681 C C . TYR D 3 48 ? 1.332 -15.555 20.664 1.00 18.60 48 TYR D C 1
ATOM 6682 O O . TYR D 3 48 ? 0.820 -15.019 21.654 1.00 21.03 48 TYR D O 1
ATOM 6691 N N . VAL D 3 49 ? 1.266 -16.849 20.429 1.00 17.00 49 VAL D N 1
ATOM 6692 C CA . VAL D 3 49 ? 0.668 -17.780 21.439 1.00 17.19 49 VAL D CA 1
ATOM 6693 C C . VAL D 3 49 ? 1.728 -18.789 21.759 1.00 16.51 49 VAL D C 1
ATOM 6694 O O . VAL D 3 49 ? 2.228 -19.500 20.828 1.00 18.26 49 VAL D O 1
ATOM 6698 N N . ASN D 3 50 ? 2.017 -18.917 23.057 1.00 16.03 50 ASN D N 1
ATOM 6699 C CA . ASN D 3 50 ? 3.064 -19.860 23.534 1.00 15.37 50 ASN D CA 1
ATOM 6700 C C . ASN D 3 50 ? 2.358 -21.029 24.190 1.00 18.35 50 ASN D C 1
ATOM 6701 O O . ASN D 3 50 ? 1.393 -20.804 24.947 1.00 17.68 50 ASN D O 1
ATOM 6706 N N . ASP D 3 51 ? 2.802 -22.220 23.815 1.00 16.22 51 ASP D N 1
ATOM 6707 C CA . ASP D 3 51 ? 2.306 -23.454 24.343 1.00 15.99 51 ASP D CA 1
ATOM 6708 C C . ASP D 3 51 ? 3.335 -24.159 25.249 1.00 16.82 51 ASP D C 1
ATOM 6709 O O . ASP D 3 51 ? 4.196 -24.901 24.740 1.00 17.14 51 ASP D O 1
ATOM 6714 N N . PRO D 3 52 ? 3.204 -23.957 26.599 1.00 17.93 52 PRO D N 1
ATOM 6715 C CA . PRO D 3 52 ? 4.080 -24.662 27.581 1.00 16.88 52 PRO D CA 1
ATOM 6716 C C . PRO D 3 52 ? 3.827 -26.183 27.612 1.00 18.11 52 PRO D C 1
ATOM 6717 O O . PRO D 3 52 ? 4.585 -26.939 28.247 1.00 16.86 52 PRO D O 1
ATOM 6721 N N . ALA D 3 53 ? 2.722 -26.593 26.983 1.00 15.82 53 ALA D N 1
ATOM 6722 C CA . ALA D 3 53 ? 2.424 -28.006 26.693 1.00 16.07 53 ALA D CA 1
ATOM 6723 C C . ALA D 3 53 ? 2.402 -28.847 27.983 1.00 16.43 53 ALA D C 1
ATOM 6724 O O . ALA D 3 53 ? 2.876 -30.023 27.952 1.00 16.82 53 ALA D O 1
ATOM 6726 N N . HIS D 3 54 ? 1.797 -28.239 29.046 1.00 16.83 54 HIS D N 1
ATOM 6727 C CA . HIS D 3 54 ? 1.599 -28.901 30.334 1.00 17.55 54 HIS D CA 1
ATOM 6728 C C . HIS D 3 54 ? 2.906 -29.590 30.820 1.00 14.63 54 HIS D C 1
ATOM 6729 O O . HIS D 3 54 ? 2.885 -30.723 31.342 1.00 16.26 54 HIS D O 1
ATOM 6736 N N . PHE D 3 55 ? 4.012 -28.867 30.677 1.00 15.85 55 PHE D N 1
ATOM 6737 C CA . PHE D 3 55 ? 5.354 -29.144 31.274 1.00 14.51 55 PHE D CA 1
ATOM 6738 C C . PHE D 3 55 ? 6.111 -30.160 30.353 1.00 15.27 55 PHE D C 1
ATOM 6739 O O . PHE D 3 55 ? 7.080 -30.803 30.821 1.00 15.42 55 PHE D O 1
ATOM 6747 N N . ALA D 3 56 ? 5.747 -30.239 29.050 1.00 15.56 56 ALA D N 1
ATOM 6748 C CA . ALA D 3 56 ? 6.539 -31.086 28.134 1.00 15.24 56 ALA D CA 1
ATOM 6749 C C . ALA D 3 56 ? 7.960 -30.496 27.973 1.00 14.57 56 ALA D C 1
ATOM 6750 O O . ALA D 3 56 ? 8.203 -29.329 28.123 1.00 15.45 56 ALA D O 1
ATOM 6752 N N . ALA D 3 57 ? 8.920 -31.347 27.627 1.00 13.00 57 ALA D N 1
ATOM 6753 C CA . ALA D 3 57 ? 10.330 -30.966 27.615 1.00 15.73 57 ALA D CA 1
ATOM 6754 C C . ALA D 3 57 ? 10.583 -30.098 26.398 1.00 16.15 57 ALA D C 1
ATOM 6755 O O . ALA D 3 57 ? 11.553 -29.371 26.376 1.00 17.18 57 ALA D O 1
ATOM 6757 N N . VAL D 3 58 ? 9.732 -30.160 25.368 1.00 15.32 58 VAL D N 1
ATOM 6758 C CA . VAL D 3 58 ? 9.849 -29.249 24.213 1.00 15.94 58 VAL D CA 1
ATOM 6759 C C . VAL D 3 58 ? 8.473 -28.610 23.966 1.00 16.34 58 VAL D C 1
ATOM 6760 O O . VAL D 3 58 ? 7.438 -29.177 24.330 1.00 15.20 58 VAL D O 1
ATOM 6764 N N . THR D 3 59 ? 8.510 -27.409 23.391 1.00 16.23 59 THR D N 1
ATOM 6765 C CA . THR D 3 59 ? 7.265 -26.597 23.320 1.00 14.38 59 THR D CA 1
ATOM 6766 C C . THR D 3 59 ? 7.295 -25.809 22.018 1.00 14.86 59 THR D C 1
ATOM 6767 O O . THR D 3 59 ? 8.271 -25.843 21.241 1.00 14.89 59 THR D O 1
ATOM 6771 N N . GLN D 3 60 ? 6.176 -25.152 21.731 1.00 14.04 60 GLN D N 1
ATOM 6772 C CA . GLN D 3 60 ? 6.062 -24.336 20.501 1.00 15.12 60 GLN D CA 1
ATOM 6773 C C . GLN D 3 60 ? 5.453 -22.967 20.760 1.00 16.38 60 GLN D C 1
ATOM 6774 O O . GLN D 3 60 ? 4.558 -22.839 21.627 1.00 15.18 60 GLN D O 1
ATOM 6780 N N . GLN D 3 61 ? 5.816 -22.019 19.896 1.00 15.62 61 GLN D N 1
ATOM 6781 C CA . GLN D 3 61 ? 5.135 -20.717 19.846 1.00 16.54 61 GLN D CA 1
ATOM 6782 C C . GLN D 3 61 ? 4.566 -20.572 18.457 1.00 14.82 61 GLN D C 1
ATOM 6783 O O . GLN D 3 61 ? 5.212 -21.000 17.441 1.00 16.80 61 GLN D O 1
ATOM 6789 N N . PHE D 3 62 ? 3.314 -20.077 18.394 1.00 16.53 62 PHE D N 1
ATOM 6790 C CA . PHE D 3 62 ? 2.643 -19.824 17.176 1.00 16.87 62 PHE D CA 1
ATOM 6791 C C . PHE D 3 62 ? 2.566 -18.343 16.907 1.00 17.75 62 PHE D C 1
ATOM 6792 O O . PHE D 3 62 ? 2.155 -17.548 17.752 1.00 19.28 62 PHE D O 1
ATOM 6800 N N . VAL D 3 63 ? 2.953 -17.958 15.688 1.00 17.39 63 VAL D N 1
ATOM 6801 C CA . VAL D 3 63 ? 2.907 -16.537 15.321 1.00 18.92 63 VAL D CA 1
ATOM 6802 C C . VAL D 3 63 ? 1.677 -16.394 14.463 1.00 17.34 63 VAL D C 1
ATOM 6803 O O . VAL D 3 63 ? 1.557 -17.111 13.437 1.00 17.86 63 VAL D O 1
ATOM 6807 N N . ILE D 3 64 ? 0.755 -15.484 14.830 1.00 19.59 64 ILE D N 1
ATOM 6808 C CA . ILE D 3 64 ? -0.559 -15.449 14.181 1.00 19.50 64 ILE D CA 1
ATOM 6809 C C . ILE D 3 64 ? -0.896 -14.026 13.722 1.00 19.53 64 ILE D C 1
ATOM 6810 O O . ILE D 3 64 ? -0.541 -13.058 14.417 1.00 21.22 64 ILE D O 1
ATOM 6815 N N . ASP D 3 65 ? -1.458 -13.921 12.497 1.00 18.79 65 ASP D N 1
ATOM 6816 C CA . ASP D 3 65 ? -2.028 -12.636 12.010 1.00 19.39 65 ASP D CA 1
ATOM 6817 C C . ASP D 3 65 ? -3.424 -12.591 12.566 1.00 21.04 65 ASP D C 1
ATOM 6818 O O . ASP D 3 65 ? -4.255 -13.398 12.152 1.00 22.15 65 ASP D O 1
ATOM 6823 N N . GLY D 3 66 ? -3.649 -11.741 13.590 1.00 20.44 66 GLY D N 1
ATOM 6824 C CA . GLY D 3 66 ? -4.985 -11.668 14.237 1.00 21.99 66 GLY D CA 1
ATOM 6825 C C . GLY D 3 66 ? -6.098 -11.151 13.341 1.00 23.35 66 GLY D C 1
ATOM 6826 O O . GLY D 3 66 ? -7.307 -11.485 13.535 1.00 24.09 66 GLY D O 1
ATOM 6827 N N . GLU D 3 67 ? -5.713 -10.321 12.369 1.00 23.60 67 GLU D N 1
ATOM 6828 C CA . GLU D 3 67 ? -6.696 -9.745 11.465 1.00 26.11 67 GLU D CA 1
ATOM 6829 C C . GLU D 3 67 ? -7.236 -10.888 10.567 1.00 26.28 67 GLU D C 1
ATOM 6830 O O . GLU D 3 67 ? -8.429 -11.020 10.379 1.00 26.93 67 GLU D O 1
ATOM 6836 N N . ALA D 3 68 ? -6.358 -11.700 9.984 1.00 26.78 68 ALA D N 1
ATOM 6837 C CA . ALA D 3 68 ? -6.822 -12.780 9.107 1.00 25.89 68 ALA D CA 1
ATOM 6838 C C . ALA D 3 68 ? -7.182 -14.047 9.895 1.00 27.14 68 ALA D C 1
ATOM 6839 O O . ALA D 3 68 ? -7.927 -14.896 9.411 1.00 26.16 68 ALA D O 1
ATOM 6841 N N . GLY D 3 69 ? -6.664 -14.168 11.120 1.00 25.39 69 GLY D N 1
ATOM 6842 C CA . GLY D 3 69 ? -6.860 -15.411 11.892 1.00 23.74 69 GLY D CA 1
ATOM 6843 C C . GLY D 3 69 ? -6.047 -16.530 11.242 1.00 22.97 69 GLY D C 1
ATOM 6844 O O . GLY D 3 69 ? -6.551 -17.639 10.899 1.00 23.17 69 GLY D O 1
ATOM 6845 N N . ARG D 3 70 ? -4.758 -16.280 11.045 1.00 21.48 70 ARG D N 1
ATOM 6846 C CA . ARG D 3 70 ? -3.934 -17.212 10.221 1.00 20.90 70 ARG D CA 1
ATOM 6847 C C . ARG D 3 70 ? -2.633 -17.433 10.913 1.00 20.34 70 ARG D C 1
ATOM 6848 O O . ARG D 3 70 ? -2.017 -16.427 11.418 1.00 19.96 70 ARG D O 1
ATOM 6856 N N . VAL D 3 71 ? -2.189 -18.709 11.015 1.00 18.01 71 VAL D N 1
ATOM 6857 C CA . VAL D 3 71 ? -0.836 -18.944 11.507 1.00 16.67 71 VAL D CA 1
ATOM 6858 C C . VAL D 3 71 ? 0.119 -18.521 10.397 1.00 18.58 71 VAL D C 1
ATOM 6859 O O . VAL D 3 71 ? 0.091 -19.076 9.237 1.00 20.64 71 VAL D O 1
ATOM 6863 N N . ILE D 3 72 ? 0.976 -17.563 10.751 1.00 17.06 72 ILE D N 1
ATOM 6864 C CA . ILE D 3 72 ? 2.024 -17.123 9.790 1.00 18.04 72 ILE D CA 1
ATOM 6865 C C . ILE D 3 72 ? 3.469 -17.600 10.133 1.00 17.49 72 ILE D C 1
ATOM 6866 O O . ILE D 3 72 ? 4.406 -17.337 9.385 1.00 18.97 72 ILE D O 1
ATOM 6871 N N . GLY D 3 73 ? 3.619 -18.406 11.166 1.00 17.89 73 GLY D N 1
ATOM 6872 C CA . GLY D 3 73 ? 4.941 -18.949 11.474 1.00 17.40 73 GLY D CA 1
ATOM 6873 C C . GLY D 3 73 ? 4.914 -19.601 12.850 1.00 16.23 73 GLY D C 1
ATOM 6874 O O . GLY D 3 73 ? 3.873 -19.495 13.591 1.00 18.31 73 GLY D O 1
ATOM 6875 N N . MET D 3 74 ? 6.025 -20.253 13.157 1.00 14.03 74 MET D N 1
ATOM 6876 C CA . MET D 3 74 ? 6.170 -20.951 14.446 1.00 14.12 74 MET D CA 1
ATOM 6877 C C . MET D 3 74 ? 7.583 -20.801 14.901 1.00 15.13 74 MET D C 1
ATOM 6878 O O . MET D 3 74 ? 8.469 -20.510 14.093 1.00 16.76 74 MET D O 1
ATOM 6883 N N . ILE D 3 75 ? 7.800 -21.011 16.195 1.00 16.36 75 ILE D N 1
ATOM 6884 C CA A ILE D 3 75 ? 9.165 -21.010 16.784 0.50 16.70 75 ILE D CA 1
ATOM 6885 C CA B ILE D 3 75 ? 9.172 -21.054 16.736 0.50 16.49 75 ILE D CA 1
ATOM 6886 C C . ILE D 3 75 ? 9.209 -22.151 17.768 1.00 15.93 75 ILE D C 1
ATOM 6887 O O . ILE D 3 75 ? 8.306 -22.251 18.623 1.00 19.18 75 ILE D O 1
ATOM 6896 N N . ASP D 3 76 ? 10.224 -23.005 17.641 1.00 14.88 76 ASP D N 1
ATOM 6897 C CA . ASP D 3 76 ? 10.386 -24.155 18.627 1.00 14.55 76 ASP D CA 1
ATOM 6898 C C . ASP D 3 76 ? 11.096 -23.628 19.872 1.00 15.69 76 ASP D C 1
ATOM 6899 O O . ASP D 3 76 ? 12.029 -22.786 19.795 1.00 17.33 76 ASP D O 1
ATOM 6904 N N . GLY D 3 77 ? 10.738 -24.237 20.994 1.00 13.84 77 GLY D N 1
ATOM 6905 C CA . GLY D 3 77 ? 11.288 -23.879 22.317 1.00 14.59 77 GLY D CA 1
ATOM 6906 C C . GLY D 3 77 ? 11.517 -25.134 23.154 1.00 14.38 77 GLY D C 1
ATOM 6907 O O . GLY D 3 77 ? 11.054 -26.255 22.800 1.00 15.80 77 GLY D O 1
ATOM 6908 N N . GLY D 3 78 ? 12.284 -24.974 24.252 1.00 16.23 78 GLY D N 1
ATOM 6909 C CA . GLY D 3 78 ? 12.663 -26.120 25.129 1.00 15.25 78 GLY D CA 1
ATOM 6910 C C . GLY D 3 78 ? 11.686 -26.234 26.256 1.00 16.05 78 GLY D C 1
ATOM 6911 O O . GLY D 3 78 ? 10.506 -26.106 26.080 1.00 16.40 78 GLY D O 1
ATOM 6912 N N . PHE D 3 79 ? 12.215 -26.358 27.483 1.00 14.47 79 PHE D N 1
ATOM 6913 C CA . PHE D 3 79 ? 11.329 -26.648 28.591 1.00 14.71 79 PHE D CA 1
ATOM 6914 C C . PHE D 3 79 ? 10.901 -25.308 29.216 1.00 16.25 79 PHE D C 1
ATOM 6915 O O . PHE D 3 79 ? 11.745 -24.524 29.605 1.00 16.28 79 PHE D O 1
ATOM 6923 N N . LEU D 3 80 ? 9.586 -25.078 29.261 1.00 15.57 80 LEU D N 1
ATOM 6924 C CA . LEU D 3 80 ? 9.046 -23.840 29.896 1.00 14.92 80 LEU D CA 1
ATOM 6925 C C . LEU D 3 80 ? 9.790 -22.561 29.540 1.00 17.00 80 LEU D C 1
ATOM 6926 O O . LEU D 3 80 ? 10.213 -21.766 30.424 1.00 17.31 80 LEU D O 1
ATOM 6931 N N . PRO D 3 81 ? 10.003 -22.290 28.246 1.00 15.74 81 PRO D N 1
ATOM 6932 C CA . PRO D 3 81 ? 10.682 -21.064 27.859 1.00 15.53 81 PRO D CA 1
ATOM 6933 C C . PRO D 3 81 ? 9.869 -19.812 28.137 1.00 16.54 81 PRO D C 1
ATOM 6934 O O . PRO D 3 81 ? 8.602 -19.842 28.230 1.00 17.70 81 PRO D O 1
ATOM 6938 N N . ASN D 3 82 ? 10.608 -18.708 28.310 1.00 16.71 82 ASN D N 1
ATOM 6939 C CA . ASN D 3 82 ? 9.986 -17.405 28.513 1.00 17.35 82 ASN D CA 1
ATOM 6940 C C . ASN D 3 82 ? 10.080 -16.595 27.203 1.00 16.75 82 ASN D C 1
ATOM 6941 O O . ASN D 3 82 ? 11.183 -16.156 26.848 1.00 19.56 82 ASN D O 1
ATOM 6946 N N . PRO D 3 83 ? 8.905 -16.305 26.569 1.00 17.46 83 PRO D N 1
ATOM 6947 C CA . PRO D 3 83 ? 8.914 -15.418 25.364 1.00 18.51 83 PRO D CA 1
ATOM 6948 C C . PRO D 3 83 ? 8.902 -13.937 25.761 1.00 18.23 83 PRO D C 1
ATOM 6949 O O . PRO D 3 83 ? 8.097 -13.536 26.650 1.00 20.01 83 PRO D O 1
ATOM 6953 N N . VAL D 3 84 ? 9.572 -13.146 24.906 1.00 18.27 84 VAL D N 1
ATOM 6954 C CA . VAL D 3 84 ? 9.399 -11.704 24.880 1.00 18.70 84 VAL D CA 1
ATOM 6955 C C . VAL D 3 84 ? 9.323 -11.174 23.462 1.00 19.69 84 VAL D C 1
ATOM 6956 O O . VAL D 3 84 ? 9.812 -11.802 22.526 1.00 20.15 84 VAL D O 1
ATOM 6960 N N . VAL D 3 85 ? 8.645 -10.025 23.311 1.00 19.77 85 VAL D N 1
ATOM 6961 C CA . VAL D 3 85 ? 8.349 -9.442 21.976 1.00 21.05 85 VAL D CA 1
ATOM 6962 C C . VAL D 3 85 ? 8.762 -7.963 22.145 1.00 22.63 85 VAL D C 1
ATOM 6963 O O . VAL D 3 85 ? 8.278 -7.278 23.018 1.00 23.22 85 VAL D O 1
ATOM 6967 N N . ALA D 3 86 ? 9.699 -7.503 21.323 1.00 22.12 86 ALA D N 1
ATOM 6968 C CA . ALA D 3 86 ? 10.000 -6.072 21.328 1.00 21.82 86 ALA D CA 1
ATOM 6969 C C . ALA D 3 86 ? 8.744 -5.264 20.902 1.00 23.41 86 ALA D C 1
ATOM 6970 O O . ALA D 3 86 ? 8.111 -5.549 19.890 1.00 24.20 86 ALA D O 1
ATOM 6972 N N . ASP D 3 87 ? 8.453 -4.188 21.630 1.00 24.30 87 ASP D N 1
ATOM 6973 C CA . ASP D 3 87 ? 7.210 -3.432 21.373 1.00 25.14 87 ASP D CA 1
ATOM 6974 C C . ASP D 3 87 ? 7.256 -2.816 19.983 1.00 26.82 87 ASP D C 1
ATOM 6975 O O . ASP D 3 87 ? 6.201 -2.679 19.365 1.00 26.72 87 ASP D O 1
ATOM 6980 N N . ASP D 3 88 ? 8.453 -2.430 19.505 1.00 25.17 88 ASP D N 1
ATOM 6981 C CA . ASP D 3 88 ? 8.575 -1.811 18.172 1.00 26.86 88 ASP D CA 1
ATOM 6982 C C . ASP D 3 88 ? 8.594 -2.750 16.960 1.00 26.76 88 ASP D C 1
ATOM 6983 O O . ASP D 3 88 ? 8.762 -2.291 15.784 1.00 26.79 88 ASP D O 1
ATOM 6988 N N . GLY D 3 89 ? 8.423 -4.018 17.245 1.00 24.89 89 GLY D N 1
ATOM 6989 C CA . GLY D 3 89 ? 8.311 -5.034 16.181 1.00 25.12 89 GLY D CA 1
ATOM 6990 C C . GLY D 3 89 ? 9.626 -5.417 15.574 1.00 23.20 89 GLY D C 1
ATOM 6991 O O . GLY D 3 89 ? 9.634 -6.222 14.591 1.00 25.29 89 GLY D O 1
ATOM 6992 N N . SER D 3 90 ? 10.717 -5.017 16.172 1.00 23.75 90 SER D N 1
ATOM 6993 C CA . SER D 3 90 ? 12.020 -5.233 15.569 1.00 24.19 90 SER D CA 1
ATOM 6994 C C . SER D 3 90 ? 12.622 -6.645 15.772 1.00 23.72 90 SER D C 1
ATOM 6995 O O . SER D 3 90 ? 13.437 -7.095 14.909 1.00 23.43 90 SER D O 1
ATOM 6998 N N . PHE D 3 91 ? 12.214 -7.345 16.840 1.00 22.13 91 PHE D N 1
ATOM 6999 C CA . PHE D 3 91 ? 12.718 -8.728 17.070 1.00 19.65 91 PHE D CA 1
ATOM 7000 C C . PHE D 3 91 ? 11.818 -9.367 18.084 1.00 19.44 91 PHE D C 1
ATOM 7001 O O . PHE D 3 91 ? 11.042 -8.701 18.778 1.00 22.26 91 PHE D O 1
ATOM 7009 N N . ILE D 3 92 ? 11.957 -10.663 18.170 1.00 19.66 92 ILE D N 1
ATOM 7010 C CA . ILE D 3 92 ? 11.363 -11.443 19.288 1.00 20.17 92 ILE D CA 1
ATOM 7011 C C . ILE D 3 92 ? 12.491 -12.262 19.905 1.00 19.58 92 ILE D C 1
ATOM 7012 O O . ILE D 3 92 ? 13.580 -12.446 19.300 1.00 18.16 92 ILE D O 1
ATOM 7017 N N . ALA D 3 93 ? 12.275 -12.754 21.143 1.00 19.10 93 ALA D N 1
ATOM 7018 C CA . ALA D 3 93 ? 13.322 -13.523 21.774 1.00 17.17 93 ALA D CA 1
ATOM 7019 C C . ALA D 3 93 ? 12.671 -14.499 22.765 1.00 17.36 93 ALA D C 1
ATOM 7020 O O . ALA D 3 93 ? 11.511 -14.321 23.189 1.00 17.09 93 ALA D O 1
ATOM 7022 N N . HIS D 3 94 ? 13.449 -15.494 23.192 1.00 17.03 94 HIS D N 1
ATOM 7023 C CA . HIS D 3 94 ? 12.979 -16.251 24.362 1.00 16.23 94 HIS D CA 1
ATOM 7024 C C . HIS D 3 94 ? 14.201 -16.698 25.151 1.00 18.02 94 HIS D C 1
ATOM 7025 O O . HIS D 3 94 ? 15.341 -16.732 24.614 1.00 19.41 94 HIS D O 1
ATOM 7032 N N . ALA D 3 95 ? 13.946 -17.030 26.423 1.00 17.19 95 ALA D N 1
ATOM 7033 C CA . ALA D 3 95 ? 14.962 -17.774 27.224 1.00 16.57 95 ALA D CA 1
ATOM 7034 C C . ALA D 3 95 ? 14.438 -19.162 27.346 1.00 15.69 95 ALA D C 1
ATOM 7035 O O . ALA D 3 95 ? 13.273 -19.362 27.672 1.00 15.97 95 ALA D O 1
ATOM 7037 N N . SER D 3 96 ? 15.307 -20.138 27.047 1.00 14.61 96 SER D N 1
ATOM 7038 C CA . SER D 3 96 ? 14.833 -21.504 26.908 1.00 14.74 96 SER D CA 1
ATOM 7039 C C . SER D 3 96 ? 15.832 -22.397 27.595 1.00 16.07 96 SER D C 1
ATOM 7040 O O . SER D 3 96 ? 16.924 -21.992 27.950 1.00 15.68 96 SER D O 1
ATOM 7043 N N . THR D 3 97 ? 15.516 -23.704 27.631 1.00 15.03 97 THR D N 1
ATOM 7044 C CA . THR D 3 97 ? 16.288 -24.734 28.351 1.00 15.04 97 THR D CA 1
ATOM 7045 C C . THR D 3 97 ? 16.205 -26.056 27.534 1.00 15.49 97 THR D C 1
ATOM 7046 O O . THR D 3 97 ? 15.098 -26.527 27.240 1.00 15.29 97 THR D O 1
ATOM 7050 N N . VAL D 3 98 ? 17.361 -26.687 27.315 1.00 14.09 98 VAL D N 1
ATOM 7051 C CA . VAL D 3 98 ? 17.357 -28.017 26.723 1.00 15.89 98 VAL D CA 1
ATOM 7052 C C . VAL D 3 98 ? 18.297 -28.910 27.551 1.00 14.56 98 VAL D C 1
ATOM 7053 O O . VAL D 3 98 ? 19.052 -28.444 28.406 1.00 16.20 98 VAL D O 1
ATOM 7057 N N . PHE D 3 99 ? 18.181 -30.217 27.274 1.00 15.37 99 PHE D N 1
ATOM 7058 C CA . PHE D 3 99 ? 18.986 -31.181 27.997 1.00 15.19 99 PHE D CA 1
ATOM 7059 C C . PHE D 3 99 ? 19.603 -32.128 26.946 1.00 15.50 99 PHE D C 1
ATOM 7060 O O . PHE D 3 99 ? 19.034 -32.272 25.861 1.00 17.16 99 PHE D O 1
ATOM 7068 N N . SER D 3 100 ? 20.695 -32.800 27.283 1.00 15.29 100 SER D N 1
ATOM 7069 C CA . SER D 3 100 ? 21.453 -33.551 26.258 1.00 17.38 100 SER D CA 1
ATOM 7070 C C . SER D 3 100 ? 20.725 -34.815 25.836 1.00 16.96 100 SER D C 1
ATOM 7071 O O . SER D 3 100 ? 21.041 -35.371 24.775 1.00 16.15 100 SER D O 1
ATOM 7074 N N . ARG D 3 101 ? 19.868 -35.330 26.697 1.00 13.65 101 ARG D N 1
ATOM 7075 C CA . ARG D 3 101 ? 19.111 -36.577 26.363 1.00 14.16 101 ARG D CA 1
ATOM 7076 C C . ARG D 3 101 ? 17.636 -36.369 26.695 1.00 13.51 101 ARG D C 1
ATOM 7077 O O . ARG D 3 101 ? 17.136 -36.992 27.633 1.00 15.06 101 ARG D O 1
ATOM 7085 N N . ILE D 3 102 ? 16.998 -35.550 25.870 1.00 13.74 102 ILE D N 1
ATOM 7086 C CA . ILE D 3 102 ? 15.555 -35.192 25.934 1.00 15.52 102 ILE D CA 1
ATOM 7087 C C . ILE D 3 102 ? 15.262 -34.414 27.271 1.00 14.34 102 ILE D C 1
ATOM 7088 O O . ILE D 3 102 ? 15.134 -33.233 27.249 1.00 14.26 102 ILE D O 1
ATOM 7093 N N . ALA D 3 103 ? 15.161 -35.117 28.358 1.00 14.38 103 ALA D N 1
ATOM 7094 C CA . ALA D 3 103 ? 14.772 -34.489 29.647 1.00 15.24 103 ALA D CA 1
ATOM 7095 C C . ALA D 3 103 ? 15.752 -34.821 30.737 1.00 14.83 103 ALA D C 1
ATOM 7096 O O . ALA D 3 103 ? 15.555 -34.448 31.925 1.00 16.52 103 ALA D O 1
ATOM 7098 N N . ARG D 3 104 ? 16.857 -35.436 30.355 1.00 15.15 104 ARG D N 1
ATOM 7099 C CA . ARG D 3 104 ? 17.862 -35.850 31.316 1.00 15.46 104 ARG D CA 1
ATOM 7100 C C . ARG D 3 104 ? 19.223 -35.440 30.715 1.00 17.74 104 ARG D C 1
ATOM 7101 O O . ARG D 3 104 ? 19.368 -35.195 29.482 1.00 16.03 104 ARG D O 1
ATOM 7109 N N . GLY D 3 105 ? 20.213 -35.323 31.604 1.00 17.84 105 GLY D N 1
ATOM 7110 C CA . GLY D 3 105 ? 21.601 -35.138 31.142 1.00 20.53 105 GLY D CA 1
ATOM 7111 C C . GLY D 3 105 ? 21.959 -33.704 31.361 1.00 20.36 105 GLY D C 1
ATOM 7112 O O . GLY D 3 105 ? 21.422 -33.030 32.225 1.00 22.38 105 GLY D O 1
ATOM 7113 N N . GLU D 3 106 ? 22.957 -33.241 30.631 1.00 18.33 106 GLU D N 1
ATOM 7114 C CA . GLU D 3 106 ? 23.454 -31.875 30.903 1.00 19.77 106 GLU D CA 1
ATOM 7115 C C . GLU D 3 106 ? 22.401 -30.833 30.444 1.00 17.30 106 GLU D C 1
ATOM 7116 O O . GLU D 3 106 ? 21.938 -30.882 29.317 1.00 18.72 106 GLU D O 1
ATOM 7122 N N . ARG D 3 107 ? 22.170 -29.837 31.337 1.00 17.67 107 ARG D N 1
ATOM 7123 C CA . ARG D 3 107 ? 21.213 -28.760 31.067 1.00 18.02 107 ARG D CA 1
ATOM 7124 C C . ARG D 3 107 ? 21.938 -27.597 30.420 1.00 17.70 107 ARG D C 1
ATOM 7125 O O . ARG D 3 107 ? 23.035 -27.193 30.904 1.00 19.85 107 ARG D O 1
ATOM 7133 N N . THR D 3 108 ? 21.356 -27.082 29.347 1.00 16.12 108 THR D N 1
ATOM 7134 C CA . THR D 3 108 ? 21.823 -25.797 28.754 1.00 17.93 108 THR D CA 1
ATOM 7135 C C . THR D 3 108 ? 20.630 -24.827 28.765 1.00 17.28 108 THR D C 1
ATOM 7136 O O . THR D 3 108 ? 19.622 -25.021 28.107 1.00 17.75 108 THR D O 1
ATOM 7140 N N . ASP D 3 109 ? 20.878 -23.699 29.392 1.00 15.92 109 ASP D N 1
ATOM 7141 C CA . ASP D 3 109 ? 19.955 -22.562 29.243 1.00 16.97 109 ASP D CA 1
ATOM 7142 C C . ASP D 3 109 ? 20.545 -21.537 28.323 1.00 17.49 109 ASP D C 1
ATOM 7143 O O . ASP D 3 109 ? 21.772 -21.372 28.259 1.00 18.74 109 ASP D O 1
ATOM 7148 N N . TYR D 3 110 ? 19.680 -20.834 27.578 1.00 18.19 110 TYR D N 1
ATOM 7149 C CA . TYR D 3 110 ? 20.166 -19.923 26.564 1.00 17.10 110 TYR D CA 1
ATOM 7150 C C . TYR D 3 110 ? 19.021 -18.960 26.140 1.00 16.82 110 TYR D C 1
ATOM 7151 O O . TYR D 3 110 ? 17.837 -19.227 26.385 1.00 17.86 110 TYR D O 1
ATOM 7160 N N . VAL D 3 111 ? 19.442 -17.791 25.580 1.00 17.14 111 VAL D N 1
ATOM 7161 C CA . VAL D 3 111 ? 18.530 -16.850 24.986 1.00 17.28 111 VAL D CA 1
ATOM 7162 C C . VAL D 3 111 ? 18.706 -16.956 23.446 1.00 19.13 111 VAL D C 1
ATOM 7163 O O . VAL D 3 111 ? 19.862 -16.841 22.963 1.00 19.04 111 VAL D O 1
ATOM 7167 N N . GLU D 3 112 ? 17.579 -16.987 22.738 1.00 17.35 112 GLU D N 1
ATOM 7168 C CA . GLU D 3 112 ? 17.646 -16.781 21.258 1.00 17.84 112 GLU D CA 1
ATOM 7169 C C . GLU D 3 112 ? 16.884 -15.528 20.923 1.00 19.10 112 GLU D C 1
ATOM 7170 O O . GLU D 3 112 ? 15.837 -15.233 21.534 1.00 18.47 112 GLU D O 1
ATOM 7176 N N . VAL D 3 113 ? 17.434 -14.807 19.955 1.00 17.62 113 VAL D N 1
ATOM 7177 C CA . VAL D 3 113 ? 16.760 -13.613 19.422 1.00 18.31 113 VAL D CA 1
ATOM 7178 C C . VAL D 3 113 ? 16.454 -14.018 17.998 1.00 18.41 113 VAL D C 1
ATOM 7179 O O . VAL D 3 113 ? 17.272 -14.665 17.354 1.00 21.50 113 VAL D O 1
ATOM 7183 N N . PHE D 3 114 ? 15.266 -13.641 17.502 1.00 18.72 114 PHE D N 1
ATOM 7184 C CA . PHE D 3 114 ? 14.833 -14.068 16.141 1.00 18.33 114 PHE D CA 1
ATOM 7185 C C . PHE D 3 114 ? 14.484 -12.845 15.299 1.00 19.65 114 PHE D C 1
ATOM 7186 O O . PHE D 3 114 ? 13.933 -11.851 15.812 1.00 19.64 114 PHE D O 1
ATOM 7194 N N . ASP D 3 115 ? 14.747 -12.946 14.003 1.00 19.09 115 ASP D N 1
ATOM 7195 C CA . ASP D 3 115 ? 14.289 -11.931 13.087 1.00 19.80 115 ASP D CA 1
ATOM 7196 C C . ASP D 3 115 ? 12.763 -12.186 12.942 1.00 17.19 115 ASP D C 1
ATOM 7197 O O . ASP D 3 115 ? 12.329 -13.350 12.844 1.00 18.52 115 ASP D O 1
ATOM 7202 N N . PRO D 3 116 ? 11.932 -11.145 12.988 1.00 19.77 116 PRO D N 1
ATOM 7203 C CA . PRO D 3 116 ? 10.479 -11.359 13.060 1.00 19.66 116 PRO D CA 1
ATOM 7204 C C . PRO D 3 116 ? 9.813 -11.602 11.733 1.00 20.73 116 PRO D C 1
ATOM 7205 O O . PRO D 3 116 ? 8.631 -11.906 11.719 1.00 20.20 116 PRO D O 1
ATOM 7209 N N . VAL D 3 117 ? 10.593 -11.625 10.644 1.00 18.26 117 VAL D N 1
ATOM 7210 C CA A VAL D 3 117 ? 9.985 -11.980 9.357 0.50 18.82 117 VAL D CA 1
ATOM 7211 C CA B VAL D 3 117 ? 10.055 -11.933 9.296 0.50 17.68 117 VAL D CA 1
ATOM 7212 C C . VAL D 3 117 ? 10.550 -13.298 8.830 1.00 17.56 117 VAL D C 1
ATOM 7213 O O . VAL D 3 117 ? 9.767 -14.099 8.309 1.00 19.48 117 VAL D O 1
ATOM 7220 N N . THR D 3 118 ? 11.852 -13.582 8.995 1.00 16.51 118 THR D N 1
ATOM 7221 C CA . THR D 3 118 ? 12.385 -14.895 8.531 1.00 17.32 118 THR D CA 1
ATOM 7222 C C . THR D 3 118 ? 12.256 -15.933 9.642 1.00 17.98 118 THR D C 1
ATOM 7223 O O . THR D 3 118 ? 12.433 -17.080 9.419 1.00 17.72 118 THR D O 1
ATOM 7227 N N . LEU D 3 119 ? 12.126 -15.424 10.886 1.00 17.55 119 LEU D N 1
ATOM 7228 C CA . LEU D 3 119 ? 12.066 -16.276 12.133 1.00 17.63 119 LEU D CA 1
ATOM 7229 C C . LEU D 3 119 ? 13.393 -16.972 12.363 1.00 18.00 119 LEU D C 1
ATOM 7230 O O . LEU D 3 119 ? 13.499 -17.820 13.244 1.00 19.82 119 LEU D O 1
ATOM 7235 N N . LEU D 3 120 ? 14.449 -16.532 11.677 1.00 17.92 120 LEU D N 1
ATOM 7236 C CA . LEU D 3 120 ? 15.770 -17.136 11.914 1.00 18.99 120 LEU D CA 1
ATOM 7237 C C . LEU D 3 120 ? 16.384 -16.589 13.197 1.00 18.42 120 LEU D C 1
ATOM 7238 O O . LEU D 3 120 ? 16.294 -15.395 13.468 1.00 18.28 120 LEU D O 1
ATOM 7243 N N . PRO D 3 121 ? 17.065 -17.458 13.958 1.00 16.52 121 PRO D N 1
ATOM 7244 C CA . PRO D 3 121 ? 17.823 -16.939 15.135 1.00 18.58 121 PRO D CA 1
ATOM 7245 C C . PRO D 3 121 ? 18.964 -16.047 14.717 1.00 19.38 121 PRO D C 1
ATOM 7246 O O . PRO D 3 121 ? 19.749 -16.406 13.875 1.00 22.26 121 PRO D O 1
ATOM 7250 N N . THR D 3 122 ? 19.059 -14.832 15.280 1.00 18.89 122 THR D N 1
ATOM 7251 C CA . THR D 3 122 ? 20.143 -13.904 15.000 1.00 21.66 122 THR D CA 1
ATOM 7252 C C . THR D 3 122 ? 21.104 -13.824 16.173 1.00 20.35 122 THR D C 1
ATOM 7253 O O . THR D 3 122 ? 22.158 -13.202 16.053 1.00 20.33 122 THR D O 1
ATOM 7257 N N . ALA D 3 123 ? 20.736 -14.476 17.276 1.00 18.16 123 ALA D N 1
ATOM 7258 C CA . ALA D 3 123 ? 21.644 -14.627 18.405 1.00 17.79 123 ALA D CA 1
ATOM 7259 C C . ALA D 3 123 ? 21.265 -15.892 19.171 1.00 18.58 123 ALA D C 1
ATOM 7260 O O . ALA D 3 123 ? 20.080 -16.249 19.238 1.00 20.15 123 ALA D O 1
ATOM 7262 N N . ASP D 3 124 ? 22.290 -16.540 19.750 1.00 18.93 124 ASP D N 1
ATOM 7263 C CA . ASP D 3 124 ? 22.038 -17.706 20.634 1.00 18.54 124 ASP D CA 1
ATOM 7264 C C . ASP D 3 124 ? 23.047 -17.553 21.716 1.00 18.73 124 ASP D C 1
ATOM 7265 O O . ASP D 3 124 ? 24.251 -17.718 21.434 1.00 20.59 124 ASP D O 1
ATOM 7270 N N . ILE D 3 125 ? 22.604 -17.124 22.918 1.00 18.87 125 ILE D N 1
ATOM 7271 C CA . ILE D 3 125 ? 23.517 -16.620 23.951 1.00 18.89 125 ILE D CA 1
ATOM 7272 C C . ILE D 3 125 ? 23.393 -17.620 25.140 1.00 20.22 125 ILE D C 1
ATOM 7273 O O . ILE D 3 125 ? 22.336 -17.733 25.728 1.00 19.16 125 ILE D O 1
ATOM 7278 N N . GLU D 3 126 ? 24.426 -18.409 25.388 1.00 20.49 126 GLU D N 1
ATOM 7279 C CA . GLU D 3 126 ? 24.351 -19.382 26.498 1.00 20.30 126 GLU D CA 1
ATOM 7280 C C . GLU D 3 126 ? 24.334 -18.627 27.840 1.00 22.51 126 GLU D C 1
ATOM 7281 O O . GLU D 3 126 ? 25.018 -17.607 28.009 1.00 24.18 126 GLU D O 1
ATOM 7287 N N . LEU D 3 127 ? 23.522 -19.109 28.777 1.00 21.10 127 LEU D N 1
ATOM 7288 C CA . LEU D 3 127 ? 23.448 -18.495 30.130 1.00 20.43 127 LEU D CA 1
ATOM 7289 C C . LEU D 3 127 ? 24.220 -19.447 31.078 1.00 23.10 127 LEU D C 1
ATOM 7290 O O . LEU D 3 127 ? 23.834 -20.635 31.153 1.00 26.48 127 LEU D O 1
ATOM 7295 N N . PRO D 3 128 ? 25.278 -18.974 31.798 1.00 25.31 128 PRO D N 1
ATOM 7296 C CA . PRO D 3 128 ? 26.079 -19.997 32.449 1.00 25.15 128 PRO D CA 1
ATOM 7297 C C . PRO D 3 128 ? 25.366 -20.538 33.678 1.00 23.56 128 PRO D C 1
ATOM 7298 O O . PRO D 3 128 ? 24.610 -19.810 34.319 1.00 24.37 128 PRO D O 1
ATOM 7302 N N . ASP D 3 129 ? 25.659 -21.800 33.998 1.00 24.13 129 ASP D N 1
ATOM 7303 C CA . ASP D 3 129 ? 25.218 -22.399 35.254 1.00 25.26 129 ASP D CA 1
ATOM 7304 C C . ASP D 3 129 ? 23.737 -22.576 35.386 1.00 24.06 129 ASP D C 1
ATOM 7305 O O . ASP D 3 129 ? 23.231 -22.581 36.497 1.00 22.37 129 ASP D O 1
ATOM 7310 N N . ALA D 3 130 ? 23.106 -22.782 34.221 1.00 23.13 130 ALA D N 1
ATOM 7311 C CA . ALA D 3 130 ? 21.703 -23.173 34.135 1.00 23.09 130 ALA D CA 1
ATOM 7312 C C . ALA D 3 130 ? 20.864 -22.339 35.123 1.00 22.29 130 ALA D C 1
ATOM 7313 O O . ALA D 3 130 ? 20.226 -22.852 36.064 1.00 22.39 130 ALA D O 1
ATOM 7315 N N . PRO D 3 131 ? 20.837 -20.998 34.913 1.00 20.65 131 PRO D N 1
ATOM 7316 C CA . PRO D 3 131 ? 20.335 -20.067 35.928 1.00 21.64 131 PRO D CA 1
ATOM 7317 C C . PRO D 3 131 ? 18.820 -19.731 35.878 1.00 21.62 131 PRO D C 1
ATOM 7318 O O . PRO D 3 131 ? 18.328 -18.963 36.693 1.00 20.69 131 PRO D O 1
ATOM 7322 N N . ARG D 3 132 ? 18.109 -20.211 34.817 1.00 19.58 132 ARG D N 1
ATOM 7323 C CA . ARG D 3 132 ? 16.668 -19.915 34.686 1.00 19.37 132 ARG D CA 1
ATOM 7324 C C . ARG D 3 132 ? 15.777 -20.494 35.759 1.00 18.64 132 ARG D C 1
ATOM 7325 O O . ARG D 3 132 ? 16.009 -21.584 36.273 1.00 17.84 132 ARG D O 1
ATOM 7333 N N . PHE D 3 133 ? 14.740 -19.690 36.080 1.00 18.92 133 PHE D N 1
ATOM 7334 C CA . PHE D 3 133 ? 13.640 -20.191 36.912 1.00 18.65 133 PHE D CA 1
ATOM 7335 C C . PHE D 3 133 ? 12.678 -21.024 36.023 1.00 19.63 133 PHE D C 1
ATOM 7336 O O . PHE D 3 133 ? 12.113 -20.502 35.065 1.00 20.13 133 PHE D O 1
ATOM 7344 N N . LEU D 3 134 ? 12.502 -22.321 36.379 1.00 16.07 134 LEU D N 1
ATOM 7345 C CA . LEU D 3 134 ? 11.617 -23.257 35.682 1.00 16.72 134 LEU D CA 1
ATOM 7346 C C . LEU D 3 134 ? 10.266 -23.203 36.441 1.00 18.04 134 LEU D C 1
ATOM 7347 O O . LEU D 3 134 ? 10.137 -23.734 37.614 1.00 17.71 134 LEU D O 1
ATOM 7352 N N . VAL D 3 135 ? 9.268 -22.636 35.754 1.00 16.53 135 VAL D N 1
ATOM 7353 C CA . VAL D 3 135 ? 7.936 -22.434 36.354 1.00 17.35 135 VAL D CA 1
ATOM 7354 C C . VAL D 3 135 ? 6.926 -22.360 35.238 1.00 17.62 135 VAL D C 1
ATOM 7355 O O . VAL D 3 135 ? 7.286 -21.907 34.132 1.00 18.72 135 VAL D O 1
ATOM 7359 N N . GLY D 3 136 ? 5.675 -22.753 35.509 1.00 18.90 136 GLY D N 1
ATOM 7360 C CA . GLY D 3 136 ? 4.516 -22.569 34.532 1.00 18.68 136 GLY D CA 1
ATOM 7361 C C . GLY D 3 136 ? 4.583 -21.112 34.067 1.00 20.02 136 GLY D C 1
ATOM 7362 O O . GLY D 3 136 ? 4.939 -20.215 34.830 1.00 19.41 136 GLY D O 1
ATOM 7363 N N . THR D 3 137 ? 4.385 -20.857 32.774 1.00 17.54 137 THR D N 1
ATOM 7364 C CA . THR D 3 137 ? 4.940 -19.538 32.254 1.00 17.05 137 THR D CA 1
ATOM 7365 C C . THR D 3 137 ? 4.279 -18.260 32.725 1.00 18.59 137 THR D C 1
ATOM 7366 O O . THR D 3 137 ? 3.080 -18.070 32.528 1.00 18.05 137 THR D O 1
ATOM 7370 N N . TYR D 3 138 ? 5.129 -17.379 33.255 1.00 17.24 138 TYR D N 1
ATOM 7371 C CA . TYR D 3 138 ? 4.675 -16.032 33.708 1.00 17.65 138 TYR D CA 1
ATOM 7372 C C . TYR D 3 138 ? 5.401 -15.024 32.766 1.00 19.63 138 TYR D C 1
ATOM 7373 O O . TYR D 3 138 ? 6.609 -14.926 32.878 1.00 20.25 138 TYR D O 1
ATOM 7382 N N . PRO D 3 139 ? 4.679 -14.218 31.959 1.00 20.93 139 PRO D N 1
ATOM 7383 C CA . PRO D 3 139 ? 5.311 -13.242 31.044 1.00 19.57 139 PRO D CA 1
ATOM 7384 C C . PRO D 3 139 ? 6.327 -12.373 31.768 1.00 21.83 139 PRO D C 1
ATOM 7385 O O . PRO D 3 139 ? 7.394 -12.182 31.175 1.00 21.06 139 PRO D O 1
ATOM 7389 N N . TRP D 3 140 ? 6.047 -11.896 32.985 1.00 20.49 140 TRP D N 1
ATOM 7390 C CA . TRP D 3 140 ? 6.992 -10.916 33.589 1.00 22.55 140 TRP D CA 1
ATOM 7391 C C . TRP D 3 140 ? 8.058 -11.558 34.456 1.00 21.68 140 TRP D C 1
ATOM 7392 O O . TRP D 3 140 ? 8.626 -10.904 35.307 1.00 22.95 140 TRP D O 1
ATOM 7403 N N . MET D 3 141 ? 8.351 -12.842 34.234 1.00 19.04 141 MET D N 1
ATOM 7404 C CA . MET D 3 141 ? 9.515 -13.470 34.790 1.00 19.69 141 MET D CA 1
ATOM 7405 C C . MET D 3 141 ? 10.687 -13.375 33.819 1.00 19.54 141 MET D C 1
ATOM 7406 O O . MET D 3 141 ? 11.829 -13.759 34.173 1.00 21.83 141 MET D O 1
ATOM 7411 N N . THR D 3 142 ? 10.477 -12.777 32.616 1.00 18.89 142 THR D N 1
ATOM 7412 C CA . THR D 3 142 ? 11.651 -12.465 31.753 1.00 18.62 142 THR D CA 1
ATOM 7413 C C . THR D 3 142 ? 11.162 -11.253 30.933 1.00 20.33 142 THR D C 1
ATOM 7414 O O . THR D 3 142 ? 10.034 -11.314 30.417 1.00 20.41 142 THR D O 1
ATOM 7418 N N . SER D 3 143 ? 12.034 -10.235 30.812 1.00 20.27 143 SER D N 1
ATOM 7419 C CA . SER D 3 143 ? 11.588 -8.908 30.376 1.00 22.52 143 SER D CA 1
ATOM 7420 C C . SER D 3 143 ? 12.667 -8.148 29.628 1.00 21.90 143 SER D C 1
ATOM 7421 O O . SER D 3 143 ? 13.883 -8.245 29.993 1.00 23.46 143 SER D O 1
ATOM 7424 N N . LEU D 3 144 ? 12.231 -7.419 28.603 1.00 21.95 144 LEU D N 1
ATOM 7425 C CA . LEU D 3 144 ? 13.145 -6.518 27.844 1.00 22.58 144 LEU D CA 1
ATOM 7426 C C . LEU D 3 144 ? 13.176 -5.116 28.489 1.00 22.51 144 LEU D C 1
ATOM 7427 O O . LEU D 3 144 ? 12.137 -4.612 29.047 1.00 25.36 144 LEU D O 1
ATOM 7432 N N . THR D 3 145 ? 14.357 -4.521 28.488 1.00 24.25 145 THR D N 1
ATOM 7433 C CA . THR D 3 145 ? 14.421 -3.081 28.806 1.00 24.41 145 THR D CA 1
ATOM 7434 C C . THR D 3 145 ? 13.781 -2.301 27.641 1.00 26.93 145 THR D C 1
ATOM 7435 O O . THR D 3 145 ? 13.659 -2.817 26.496 1.00 26.89 145 THR D O 1
ATOM 7439 N N . PRO D 3 146 ? 13.392 -1.069 27.905 1.00 28.29 146 PRO D N 1
ATOM 7440 C CA . PRO D 3 146 ? 12.610 -0.305 26.916 1.00 29.40 146 PRO D CA 1
ATOM 7441 C C . PRO D 3 146 ? 13.384 -0.064 25.663 1.00 28.93 146 PRO D C 1
ATOM 7442 O O . PRO D 3 146 ? 12.785 0.071 24.619 1.00 30.87 146 PRO D O 1
ATOM 7446 N N . ASP D 3 147 ? 14.705 -0.105 25.722 1.00 31.27 147 ASP D N 1
ATOM 7447 C CA . ASP D 3 147 ? 15.541 0.182 24.513 1.00 33.68 147 ASP D CA 1
ATOM 7448 C C . ASP D 3 147 ? 15.796 -1.126 23.708 1.00 32.60 147 ASP D C 1
ATOM 7449 O O . ASP D 3 147 ? 16.366 -1.106 22.611 1.00 33.04 147 ASP D O 1
ATOM 7454 N N . GLY D 3 148 ? 15.322 -2.259 24.231 1.00 30.07 148 GLY D N 1
ATOM 7455 C CA . GLY D 3 148 ? 15.555 -3.518 23.552 1.00 28.15 148 GLY D CA 1
ATOM 7456 C C . GLY D 3 148 ? 16.941 -4.120 23.708 1.00 27.40 148 GLY D C 1
ATOM 7457 O O . GLY D 3 148 ? 17.213 -5.191 23.094 1.00 29.26 148 GLY D O 1
ATOM 7458 N N . LYS D 3 149 ? 17.854 -3.444 24.393 1.00 26.08 149 LYS D N 1
ATOM 7459 C CA . LYS D 3 149 ? 19.243 -3.884 24.369 1.00 27.02 149 LYS D CA 1
ATOM 7460 C C . LYS D 3 149 ? 19.540 -4.954 25.440 1.00 25.36 149 LYS D C 1
ATOM 7461 O O . LYS D 3 149 ? 20.624 -5.489 25.439 1.00 25.69 149 LYS D O 1
ATOM 7467 N N . THR D 3 150 ? 18.640 -5.113 26.392 1.00 24.50 150 THR D N 1
ATOM 7468 C CA . THR D 3 150 ? 18.914 -5.878 27.621 1.00 23.78 150 THR D CA 1
ATOM 7469 C C . THR D 3 150 ? 17.773 -6.789 27.873 1.00 23.44 150 THR D C 1
ATOM 7470 O O . THR D 3 150 ? 16.645 -6.387 27.742 1.00 24.19 150 THR D O 1
ATOM 7474 N N . LEU D 3 151 ? 18.053 -8.063 28.205 1.00 21.93 151 LEU D N 1
ATOM 7475 C CA . LEU D 3 151 ? 16.963 -9.009 28.595 1.00 22.03 151 LEU D CA 1
ATOM 7476 C C . LEU D 3 151 ? 17.285 -9.386 30.054 1.00 22.98 151 LEU D C 1
ATOM 7477 O O . LEU D 3 151 ? 18.465 -9.625 30.389 1.00 24.60 151 LEU D O 1
ATOM 7482 N N . LEU D 3 152 ? 16.283 -9.313 30.911 1.00 21.83 152 LEU D N 1
ATOM 7483 C CA . LEU D 3 152 ? 16.403 -9.608 32.312 1.00 21.42 152 LEU D CA 1
ATOM 7484 C C . LEU D 3 152 ? 15.581 -10.871 32.598 1.00 22.45 152 LEU D C 1
ATOM 7485 O O . LEU D 3 152 ? 14.437 -10.978 32.200 1.00 21.76 152 LEU D O 1
ATOM 7490 N N . PHE D 3 153 ? 16.187 -11.822 33.290 1.00 20.41 153 PHE D N 1
ATOM 7491 C CA . PHE D 3 153 ? 15.427 -13.038 33.581 1.00 21.17 153 PHE D CA 1
ATOM 7492 C C . PHE D 3 153 ? 15.489 -13.288 35.071 1.00 20.85 153 PHE D C 1
ATOM 7493 O O . PHE D 3 153 ? 16.458 -13.000 35.765 1.00 22.24 153 PHE D O 1
ATOM 7501 N N . TYR D 3 154 ? 14.440 -13.878 35.596 1.00 21.55 154 TYR D N 1
ATOM 7502 C CA . TYR D 3 154 ? 14.443 -14.206 37.039 1.00 19.75 154 TYR D CA 1
ATOM 7503 C C . TYR D 3 154 ? 15.080 -15.560 37.358 1.00 21.11 154 TYR D C 1
ATOM 7504 O O . TYR D 3 154 ? 14.961 -16.576 36.597 1.00 20.10 154 TYR D O 1
ATOM 7513 N N . GLN D 3 155 ? 15.708 -15.643 38.520 1.00 20.94 155 GLN D N 1
ATOM 7514 C CA . GLN D 3 155 ? 16.229 -16.902 39.057 1.00 20.33 155 GLN D CA 1
ATOM 7515 C C . GLN D 3 155 ? 15.674 -17.086 40.445 1.00 19.99 155 GLN D C 1
ATOM 7516 O O . GLN D 3 155 ? 15.602 -16.118 41.196 1.00 19.55 155 GLN D O 1
ATOM 7522 N N . PHE D 3 156 ? 15.293 -18.310 40.785 1.00 19.88 156 PHE D N 1
ATOM 7523 C CA . PHE D 3 156 ? 14.720 -18.570 42.118 1.00 22.17 156 PHE D CA 1
ATOM 7524 C C . PHE D 3 156 ? 15.722 -19.364 42.998 1.00 21.53 156 PHE D C 1
ATOM 7525 O O . PHE D 3 156 ? 15.701 -19.218 44.219 1.00 22.32 156 PHE D O 1
ATOM 7533 N N . SER D 3 157 ? 16.544 -20.240 42.404 1.00 20.74 157 SER D N 1
ATOM 7534 C CA . SER D 3 157 ? 17.470 -21.106 43.147 1.00 20.44 157 SER D CA 1
ATOM 7535 C C . SER D 3 157 ? 18.895 -20.655 42.862 1.00 23.34 157 SER D C 1
ATOM 7536 O O . SER D 3 157 ? 19.208 -20.448 41.669 1.00 22.72 157 SER D O 1
ATOM 7539 N N . PRO D 3 158 ? 19.756 -20.562 43.881 1.00 24.75 158 PRO D N 1
ATOM 7540 C CA . PRO D 3 158 ? 19.450 -20.851 45.286 1.00 24.13 158 PRO D CA 1
ATOM 7541 C C . PRO D 3 158 ? 18.653 -19.779 46.007 1.00 23.84 158 PRO D C 1
ATOM 7542 O O . PRO D 3 158 ? 18.026 -20.056 47.041 1.00 23.80 158 PRO D O 1
ATOM 7546 N N . ALA D 3 159 ? 18.569 -18.577 45.410 1.00 23.35 159 ALA D N 1
ATOM 7547 C CA . ALA D 3 159 ? 17.786 -17.496 45.979 1.00 23.34 159 ALA D CA 1
ATOM 7548 C C . ALA D 3 159 ? 17.257 -16.615 44.814 1.00 22.96 159 ALA D C 1
ATOM 7549 O O . ALA D 3 159 ? 17.926 -16.566 43.766 1.00 22.05 159 ALA D O 1
ATOM 7551 N N . PRO D 3 160 ? 16.169 -15.845 45.083 1.00 22.84 160 PRO D N 1
ATOM 7552 C CA . PRO D 3 160 ? 15.771 -14.783 44.142 1.00 23.48 160 PRO D CA 1
ATOM 7553 C C . PRO D 3 160 ? 16.959 -13.969 43.661 1.00 23.59 160 PRO D C 1
ATOM 7554 O O . PRO D 3 160 ? 17.797 -13.387 44.482 1.00 22.95 160 PRO D O 1
ATOM 7558 N N . ALA D 3 161 ? 17.037 -13.872 42.327 1.00 22.61 161 ALA D N 1
ATOM 7559 C CA . ALA D 3 161 ? 18.102 -13.182 41.653 1.00 25.54 161 ALA D CA 1
ATOM 7560 C C . ALA D 3 161 ? 17.639 -12.804 40.272 1.00 24.11 161 ALA D C 1
ATOM 7561 O O . ALA D 3 161 ? 16.711 -13.388 39.732 1.00 23.44 161 ALA D O 1
ATOM 7563 N N . VAL D 3 162 ? 18.341 -11.849 39.647 1.00 24.79 162 VAL D N 1
ATOM 7564 C CA . VAL D 3 162 ? 17.923 -11.464 38.271 1.00 25.75 162 VAL D CA 1
ATOM 7565 C C . VAL D 3 162 ? 19.125 -11.480 37.335 1.00 24.93 162 VAL D C 1
ATOM 7566 O O . VAL D 3 162 ? 20.168 -10.886 37.682 1.00 27.19 162 VAL D O 1
ATOM 7570 N N . GLY D 3 163 ? 19.055 -12.195 36.192 1.00 23.83 163 GLY D N 1
ATOM 7571 C CA . GLY D 3 163 ? 20.252 -12.220 35.339 1.00 22.80 163 GLY D CA 1
ATOM 7572 C C . GLY D 3 163 ? 20.131 -11.160 34.248 1.00 23.91 163 GLY D C 1
ATOM 7573 O O . GLY D 3 163 ? 19.025 -10.871 33.837 1.00 21.94 163 GLY D O 1
ATOM 7574 N N . VAL D 3 164 ? 21.263 -10.599 33.860 1.00 21.98 164 VAL D N 1
ATOM 7575 C CA . VAL D 3 164 ? 21.328 -9.514 32.896 1.00 23.97 164 VAL D CA 1
ATOM 7576 C C . VAL D 3 164 ? 21.973 -10.076 31.652 1.00 21.90 164 VAL D C 1
ATOM 7577 O O . VAL D 3 164 ? 23.146 -10.547 31.673 1.00 24.39 164 VAL D O 1
ATOM 7581 N N . VAL D 3 165 ? 21.271 -9.986 30.551 1.00 22.71 165 VAL D N 1
ATOM 7582 C CA . VAL D 3 165 ? 21.778 -10.441 29.271 1.00 22.35 165 VAL D CA 1
ATOM 7583 C C . VAL D 3 165 ? 21.856 -9.299 28.284 1.00 25.02 165 VAL D C 1
ATOM 7584 O O . VAL D 3 165 ? 20.883 -8.617 28.102 1.00 25.64 165 VAL D O 1
ATOM 7588 N N . ASP D 3 166 ? 23.042 -9.070 27.723 1.00 23.00 166 ASP D N 1
ATOM 7589 C CA . ASP D 3 166 ? 23.258 -7.957 26.795 1.00 24.21 166 ASP D CA 1
ATOM 7590 C C . ASP D 3 166 ? 22.918 -8.474 25.419 1.00 24.64 166 ASP D C 1
ATOM 7591 O O . ASP D 3 166 ? 23.652 -9.296 24.855 1.00 23.86 166 ASP D O 1
ATOM 7596 N N . LEU D 3 167 ? 21.781 -8.045 24.878 1.00 24.23 167 LEU D N 1
ATOM 7597 C CA . LEU D 3 167 ? 21.380 -8.530 23.545 1.00 26.37 167 LEU D CA 1
ATOM 7598 C C . LEU D 3 167 ? 22.154 -7.851 22.440 1.00 26.44 167 LEU D C 1
ATOM 7599 O O . LEU D 3 167 ? 22.241 -8.370 21.321 1.00 29.22 167 LEU D O 1
ATOM 7604 N N . GLU D 3 168 ? 22.713 -6.677 22.740 1.00 27.65 168 GLU D N 1
ATOM 7605 C CA . GLU D 3 168 ? 23.458 -5.945 21.739 1.00 29.90 168 GLU D CA 1
ATOM 7606 C C . GLU D 3 168 ? 24.817 -6.603 21.538 1.00 29.85 168 GLU D C 1
ATOM 7607 O O . GLU D 3 168 ? 25.187 -6.913 20.415 1.00 29.59 168 GLU D O 1
ATOM 7613 N N . GLY D 3 169 ? 25.505 -6.884 22.631 1.00 29.11 169 GLY D N 1
ATOM 7614 C CA . GLY D 3 169 ? 26.827 -7.550 22.666 1.00 29.05 169 GLY D CA 1
ATOM 7615 C C . GLY D 3 169 ? 26.697 -9.072 22.524 1.00 28.62 169 GLY D C 1
ATOM 7616 O O . GLY D 3 169 ? 27.739 -9.799 22.423 1.00 29.11 169 GLY D O 1
ATOM 7617 N N . LYS D 3 170 ? 25.447 -9.547 22.610 1.00 24.38 170 LYS D N 1
ATOM 7618 C CA . LYS D 3 170 ? 25.133 -11.014 22.545 1.00 23.56 170 LYS D CA 1
ATOM 7619 C C . LYS D 3 170 ? 25.902 -11.818 23.613 1.00 26.04 170 LYS D C 1
ATOM 7620 O O . LYS D 3 170 ? 26.595 -12.793 23.275 1.00 26.21 170 LYS D O 1
ATOM 7626 N N . ALA D 3 171 ? 25.768 -11.418 24.889 1.00 24.60 171 ALA D N 1
ATOM 7627 C CA . ALA D 3 171 ? 26.550 -12.020 25.951 1.00 26.94 171 ALA D CA 1
ATOM 7628 C C . ALA D 3 171 ? 25.800 -11.898 27.228 1.00 25.66 171 ALA D C 1
ATOM 7629 O O . ALA D 3 171 ? 25.192 -10.878 27.497 1.00 24.94 171 ALA D O 1
ATOM 7631 N N . PHE D 3 172 ? 25.821 -12.968 28.008 1.00 25.45 172 PHE D N 1
ATOM 7632 C CA . PHE D 3 172 ? 25.342 -12.903 29.344 1.00 27.56 172 PHE D CA 1
ATOM 7633 C C . PHE D 3 172 ? 26.277 -11.946 30.115 1.00 29.58 172 PHE D C 1
ATOM 7634 O O . PHE D 3 172 ? 27.504 -11.998 29.887 1.00 30.68 172 PHE D O 1
ATOM 7642 N N . LYS D 3 173 ? 25.758 -11.136 31.059 1.00 28.55 173 LYS D N 1
ATOM 7643 C CA . LYS D 3 173 ? 26.619 -10.226 31.818 1.00 31.09 173 LYS D CA 1
ATOM 7644 C C . LYS D 3 173 ? 26.895 -10.714 33.231 1.00 30.66 173 LYS D C 1
ATOM 7645 O O . LYS D 3 173 ? 28.057 -10.950 33.618 1.00 31.46 173 LYS D O 1
ATOM 7651 N N . ARG D 3 174 ? 25.838 -10.780 34.039 1.00 29.97 174 ARG D N 1
ATOM 7652 C CA . ARG D 3 174 ? 26.024 -11.129 35.444 1.00 28.38 174 ARG D CA 1
ATOM 7653 C C . ARG D 3 174 ? 24.700 -11.403 36.105 1.00 27.59 174 ARG D C 1
ATOM 7654 O O . ARG D 3 174 ? 23.653 -11.014 35.582 1.00 26.22 174 ARG D O 1
ATOM 7662 N N . MET D 3 175 ? 24.775 -12.010 37.308 1.00 26.36 175 MET D N 1
ATOM 7663 C CA . MET D 3 175 ? 23.597 -12.127 38.185 1.00 24.97 175 MET D CA 1
ATOM 7664 C C . MET D 3 175 ? 23.546 -11.006 39.204 1.00 25.52 175 MET D C 1
ATOM 7665 O O . MET D 3 175 ? 24.597 -10.634 39.770 1.00 28.07 175 MET D O 1
ATOM 7670 N N . LEU D 3 176 ? 22.371 -10.446 39.409 1.00 24.62 176 LEU D N 1
ATOM 7671 C CA . LEU D 3 176 ? 22.194 -9.454 40.520 1.00 25.51 176 LEU D CA 1
ATOM 7672 C C . LEU D 3 176 ? 21.502 -10.101 41.702 1.00 27.83 176 LEU D C 1
ATOM 7673 O O . LEU D 3 176 ? 20.442 -10.702 41.517 1.00 26.48 176 LEU D O 1
ATOM 7678 N N . ASP D 3 177 ? 22.074 -9.941 42.896 1.00 28.43 177 ASP D N 1
ATOM 7679 C CA A ASP D 3 177 ? 21.382 -10.427 44.114 0.50 29.47 177 ASP D CA 1
ATOM 7680 C CA B ASP D 3 177 ? 21.443 -10.385 44.151 0.50 29.57 177 ASP D CA 1
ATOM 7681 C C . ASP D 3 177 ? 20.298 -9.394 44.416 1.00 29.26 177 ASP D C 1
ATOM 7682 O O . ASP D 3 177 ? 20.524 -8.195 44.316 1.00 32.33 177 ASP D O 1
ATOM 7691 N N . VAL D 3 178 ? 19.105 -9.887 44.756 1.00 27.21 178 VAL D N 1
ATOM 7692 C CA . VAL D 3 178 ? 17.943 -9.032 45.113 1.00 27.54 178 VAL D CA 1
ATOM 7693 C C . VAL D 3 178 ? 17.374 -9.547 46.438 1.00 25.70 178 VAL D C 1
ATOM 7694 O O . VAL D 3 178 ? 17.733 -10.632 46.917 1.00 27.60 178 VAL D O 1
ATOM 7698 N N . PRO D 3 179 ? 16.429 -8.815 47.028 1.00 27.79 179 PRO D N 1
ATOM 7699 C CA . PRO D 3 179 ? 15.743 -9.382 48.181 1.00 27.26 179 PRO D CA 1
ATOM 7700 C C . PRO D 3 179 ? 14.694 -10.403 47.829 1.00 27.71 179 PRO D C 1
ATOM 7701 O O . PRO D 3 179 ? 14.757 -10.938 46.676 1.00 26.71 179 PRO D O 1
ATOM 7705 N N . ASP D 3 180 ? 13.831 -10.760 48.796 1.00 27.21 180 ASP D N 1
ATOM 7706 C CA . ASP D 3 180 ? 12.888 -11.901 48.561 1.00 26.22 180 ASP D CA 1
ATOM 7707 C C . ASP D 3 180 ? 11.726 -11.341 47.770 1.00 26.10 180 ASP D C 1
ATOM 7708 O O . ASP D 3 180 ? 10.659 -11.008 48.327 1.00 26.31 180 ASP D O 1
ATOM 7713 N N . CYS D 3 181 ? 11.961 -11.226 46.460 1.00 24.98 181 CYS D N 1
ATOM 7714 C CA . CYS D 3 181 ? 11.026 -10.552 45.538 1.00 24.36 181 CYS D CA 1
ATOM 7715 C C . CYS D 3 181 ? 10.905 -11.332 44.214 1.00 22.96 181 CYS D C 1
ATOM 7716 O O . CYS D 3 181 ? 11.711 -12.280 43.952 1.00 22.96 181 CYS D O 1
ATOM 7719 N N . TYR D 3 182 ? 9.863 -10.982 43.453 1.00 24.28 182 TYR D N 1
ATOM 7720 C CA . TYR D 3 182 ? 9.419 -11.805 42.293 1.00 22.95 182 TYR D CA 1
ATOM 7721 C C . TYR D 3 182 ? 8.987 -10.904 41.158 1.00 21.72 182 TYR D C 1
ATOM 7722 O O . TYR D 3 182 ? 8.503 -9.805 41.383 1.00 23.30 182 TYR D O 1
ATOM 7731 N N . HIS D 3 183 ? 9.144 -11.409 39.920 1.00 20.02 183 HIS D N 1
ATOM 7732 C CA . HIS D 3 183 ? 8.783 -10.693 38.687 1.00 22.64 183 HIS D CA 1
ATOM 7733 C C . HIS D 3 183 ? 9.702 -9.459 38.382 1.00 22.51 183 HIS D C 1
ATOM 7734 O O . HIS D 3 183 ? 10.428 -9.000 39.260 1.00 24.06 183 HIS D O 1
ATOM 7741 N N . ILE D 3 184 ? 9.668 -8.996 37.123 1.00 23.53 184 ILE D N 1
ATOM 7742 C CA . ILE D 3 184 ? 10.669 -8.018 36.652 1.00 24.44 184 ILE D CA 1
ATOM 7743 C C . ILE D 3 184 ? 9.914 -7.071 35.723 1.00 25.90 184 ILE D C 1
ATOM 7744 O O . ILE D 3 184 ? 9.503 -7.474 34.637 1.00 21.92 184 ILE D O 1
ATOM 7749 N N . PHE D 3 185 ? 9.798 -5.806 36.144 1.00 23.90 185 PHE D N 1
ATOM 7750 C CA . PHE D 3 185 ? 9.111 -4.782 35.362 1.00 25.53 185 PHE D CA 1
ATOM 7751 C C . PHE D 3 185 ? 10.125 -3.680 35.021 1.00 26.61 185 PHE D C 1
ATOM 7752 O O . PHE D 3 185 ? 10.377 -2.805 35.834 1.00 26.32 185 PHE D O 1
ATOM 7760 N N . PRO D 3 186 ? 10.744 -3.769 33.810 1.00 25.16 186 PRO D N 1
ATOM 7761 C CA . PRO D 3 186 ? 11.822 -2.806 33.555 1.00 26.90 186 PRO D CA 1
ATOM 7762 C C . PRO D 3 186 ? 11.212 -1.431 33.233 1.00 29.12 186 PRO D C 1
ATOM 7763 O O . PRO D 3 186 ? 10.162 -1.333 32.515 1.00 27.65 186 PRO D O 1
ATOM 7767 N N . THR D 3 187 ? 11.875 -0.402 33.740 1.00 30.12 187 THR D N 1
ATOM 7768 C CA . THR D 3 187 ? 11.463 0.953 33.410 1.00 30.76 187 THR D CA 1
ATOM 7769 C C . THR D 3 187 ? 12.507 1.810 32.750 1.00 32.26 187 THR D C 1
ATOM 7770 O O . THR D 3 187 ? 12.223 2.974 32.400 1.00 33.42 187 THR D O 1
ATOM 7774 N N . ALA D 3 188 ? 13.718 1.305 32.594 1.00 30.31 188 ALA D N 1
ATOM 7775 C CA . ALA D 3 188 ? 14.784 2.183 32.048 1.00 31.67 188 ALA D CA 1
ATOM 7776 C C . ALA D 3 188 ? 15.840 1.208 31.577 1.00 31.57 188 ALA D C 1
ATOM 7777 O O . ALA D 3 188 ? 15.739 0.013 31.888 1.00 30.55 188 ALA D O 1
ATOM 7779 N N . PRO D 3 189 ? 16.868 1.684 30.881 1.00 33.56 189 PRO D N 1
ATOM 7780 C CA . PRO D 3 189 ? 17.947 0.756 30.464 1.00 34.48 189 PRO D CA 1
ATOM 7781 C C . PRO D 3 189 ? 18.672 0.071 31.645 1.00 35.38 189 PRO D C 1
ATOM 7782 O O . PRO D 3 189 ? 19.271 -0.978 31.437 1.00 35.40 189 PRO D O 1
ATOM 7786 N N . ASP D 3 190 ? 18.575 0.654 32.850 1.00 34.68 190 ASP D N 1
ATOM 7787 C CA . ASP D 3 190 ? 19.283 0.213 34.032 1.00 35.54 190 ASP D CA 1
ATOM 7788 C C . ASP D 3 190 ? 18.381 0.033 35.297 1.00 34.56 190 ASP D C 1
ATOM 7789 O O . ASP D 3 190 ? 18.882 -0.045 36.470 1.00 37.01 190 ASP D O 1
ATOM 7794 N N . THR D 3 191 ? 17.066 0.068 35.136 1.00 31.00 191 THR D N 1
ATOM 7795 C CA . THR D 3 191 ? 16.237 0.012 36.311 1.00 31.30 191 THR D CA 1
ATOM 7796 C C . THR D 3 191 ? 15.053 -0.883 36.051 1.00 29.53 191 THR D C 1
ATOM 7797 O O . THR D 3 191 ? 14.561 -0.946 34.928 1.00 29.25 191 THR D O 1
ATOM 7801 N N . PHE D 3 192 ? 14.665 -1.659 37.062 1.00 29.29 192 PHE D N 1
ATOM 7802 C CA . PHE D 3 192 ? 13.417 -2.460 36.989 1.00 28.04 192 PHE D CA 1
ATOM 7803 C C . PHE D 3 192 ? 12.834 -2.539 38.385 1.00 29.62 192 PHE D C 1
ATOM 7804 O O . PHE D 3 192 ? 13.535 -2.393 39.398 1.00 30.19 192 PHE D O 1
ATOM 7812 N N . PHE D 3 193 ? 11.569 -2.851 38.439 1.00 28.15 193 PHE D N 1
ATOM 7813 C CA . PHE D 3 193 ? 10.873 -3.087 39.696 1.00 28.99 193 PHE D CA 1
ATOM 7814 C C . PHE D 3 193 ? 10.490 -4.548 39.869 1.00 27.11 193 PHE D C 1
ATOM 7815 O O . PHE D 3 193 ? 10.335 -5.322 38.835 1.00 26.47 193 PHE D O 1
ATOM 7823 N N . MET D 3 194 ? 10.377 -4.962 41.138 1.00 27.30 194 MET D N 1
ATOM 7824 C CA . MET D 3 194 ? 9.934 -6.347 41.465 1.00 26.08 194 MET D CA 1
ATOM 7825 C C . MET D 3 194 ? 8.877 -6.241 42.546 1.00 26.74 194 MET D C 1
ATOM 7826 O O . MET D 3 194 ? 8.759 -5.178 43.191 1.00 27.23 194 MET D O 1
ATOM 7831 N N . HIS D 3 195 ? 8.153 -7.342 42.782 1.00 26.77 195 HIS D N 1
ATOM 7832 C CA . HIS D 3 195 ? 7.221 -7.424 43.896 1.00 27.00 195 HIS D CA 1
ATOM 7833 C C . HIS D 3 195 ? 7.762 -8.341 45.021 1.00 27.38 195 HIS D C 1
ATOM 7834 O O . HIS D 3 195 ? 8.085 -9.475 44.777 1.00 26.83 195 HIS D O 1
ATOM 7841 N N . CYS D 3 196 ? 7.750 -7.841 46.256 1.00 29.89 196 CYS D N 1
ATOM 7842 C CA . CYS D 3 196 ? 8.414 -8.526 47.373 1.00 29.34 196 CYS D CA 1
ATOM 7843 C C . CYS D 3 196 ? 7.434 -9.261 48.262 1.00 29.41 196 CYS D C 1
ATOM 7844 O O . CYS D 3 196 ? 6.285 -8.857 48.373 1.00 29.34 196 CYS D O 1
ATOM 7847 N N . ARG D 3 197 ? 7.862 -10.416 48.794 1.00 28.73 197 ARG D N 1
ATOM 7848 C CA . ARG D 3 197 ? 7.051 -11.114 49.813 1.00 28.77 197 ARG D CA 1
ATOM 7849 C C . ARG D 3 197 ? 6.487 -10.131 50.860 1.00 29.76 197 ARG D C 1
ATOM 7850 O O . ARG D 3 197 ? 5.370 -10.332 51.328 1.00 30.15 197 ARG D O 1
ATOM 7858 N N . ASP D 3 198 ? 7.281 -9.127 51.256 1.00 30.20 198 ASP D N 1
ATOM 7859 C CA . ASP D 3 198 ? 6.826 -8.237 52.383 1.00 31.33 198 ASP D CA 1
ATOM 7860 C C . ASP D 3 198 ? 5.690 -7.284 51.951 1.00 32.72 198 ASP D C 1
ATOM 7861 O O . ASP D 3 198 ? 5.104 -6.611 52.803 1.00 33.42 198 ASP D O 1
ATOM 7866 N N . GLY D 3 199 ? 5.282 -7.310 50.668 1.00 30.96 199 GLY D N 1
ATOM 7867 C CA . GLY D 3 199 ? 4.185 -6.432 50.221 1.00 31.05 199 GLY D CA 1
ATOM 7868 C C . GLY D 3 199 ? 4.632 -5.135 49.617 1.00 32.04 199 GLY D C 1
ATOM 7869 O O . GLY D 3 199 ? 3.791 -4.320 49.208 1.00 32.92 199 GLY D O 1
ATOM 7870 N N . SER D 3 200 ? 5.956 -4.907 49.538 1.00 32.64 200 SER D N 1
ATOM 7871 C CA . SER D 3 200 ? 6.525 -3.685 48.962 1.00 31.26 200 SER D CA 1
ATOM 7872 C C . SER D 3 200 ? 6.845 -3.963 47.476 1.00 31.14 200 SER D C 1
ATOM 7873 O O . SER D 3 200 ? 6.824 -5.139 47.083 1.00 30.71 200 SER D O 1
ATOM 7876 N N . LEU D 3 201 ? 7.138 -2.954 46.663 1.00 31.55 201 LEU D N 1
ATOM 7877 C CA . LEU D 3 201 ? 7.837 -3.229 45.387 1.00 30.13 201 LEU D CA 1
ATOM 7878 C C . LEU D 3 201 ? 9.294 -2.791 45.695 1.00 32.74 201 LEU D C 1
ATOM 7879 O O . LEU D 3 201 ? 9.509 -1.935 46.597 1.00 31.68 201 LEU D O 1
ATOM 7884 N N . ALA D 3 202 ? 10.260 -3.462 45.056 1.00 29.92 202 ALA D N 1
ATOM 7885 C CA . ALA D 3 202 ? 11.671 -3.085 45.115 1.00 31.11 202 ALA D CA 1
ATOM 7886 C C . ALA D 3 202 ? 12.047 -2.465 43.778 1.00 29.83 202 ALA D C 1
ATOM 7887 O O . ALA D 3 202 ? 11.744 -3.094 42.704 1.00 30.87 202 ALA D O 1
ATOM 7889 N N . LYS D 3 203 ? 12.695 -1.264 43.837 1.00 30.53 203 LYS D N 1
ATOM 7890 C CA . LYS D 3 203 ? 13.301 -0.637 42.680 1.00 31.42 203 LYS D CA 1
ATOM 7891 C C . LYS D 3 203 ? 14.748 -1.127 42.637 1.00 32.13 203 LYS D C 1
ATOM 7892 O O . LYS D 3 203 ? 15.475 -1.026 43.650 1.00 33.53 203 LYS D O 1
ATOM 7898 N N . VAL D 3 204 ? 15.174 -1.693 41.507 1.00 29.20 204 VAL D N 1
ATOM 7899 C CA . VAL D 3 204 ? 16.548 -2.204 41.427 1.00 30.80 204 VAL D CA 1
ATOM 7900 C C . VAL D 3 204 ? 17.274 -1.450 40.327 1.00 31.72 204 VAL D C 1
ATOM 7901 O O . VAL D 3 204 ? 16.894 -1.567 39.166 1.00 32.96 204 VAL D O 1
ATOM 7905 N N . ALA D 3 205 ? 18.248 -0.597 40.674 1.00 34.06 205 ALA D N 1
ATOM 7906 C CA . ALA D 3 205 ? 19.001 0.102 39.650 1.00 34.88 205 ALA D CA 1
ATOM 7907 C C . ALA D 3 205 ? 20.367 -0.493 39.534 1.00 36.89 205 ALA D C 1
ATOM 7908 O O . ALA D 3 205 ? 21.067 -0.559 40.531 1.00 39.46 205 ALA D O 1
ATOM 7910 N N . PHE D 3 206 ? 20.769 -0.959 38.366 1.00 38.28 206 PHE D N 1
ATOM 7911 C CA . PHE D 3 206 ? 21.997 -1.759 38.299 1.00 41.37 206 PHE D CA 1
ATOM 7912 C C . PHE D 3 206 ? 23.091 -1.106 37.410 1.00 46.42 206 PHE D C 1
ATOM 7913 O O . PHE D 3 206 ? 22.765 -0.595 36.338 1.00 46.34 206 PHE D O 1
ATOM 7921 N N . GLY D 3 207 ? 24.357 -1.090 37.888 1.00 52.03 207 GLY D N 1
ATOM 7922 C CA . GLY D 3 207 ? 25.500 -0.443 37.152 1.00 57.76 207 GLY D CA 1
ATOM 7923 C C . GLY D 3 207 ? 26.181 -1.424 36.174 1.00 60.60 207 GLY D C 1
ATOM 7924 O O . GLY D 3 207 ? 25.570 -2.429 35.775 1.00 60.69 207 GLY D O 1
ATOM 7925 N N . THR D 3 208 ? 27.436 -1.171 35.770 1.00 63.47 208 THR D N 1
ATOM 7926 C CA . THR D 3 208 ? 28.224 -2.157 34.939 1.00 65.18 208 THR D CA 1
ATOM 7927 C C . THR D 3 208 ? 28.816 -3.309 35.798 1.00 65.29 208 THR D C 1
ATOM 7928 O O . THR D 3 208 ? 28.734 -4.505 35.445 1.00 64.69 208 THR D O 1
ATOM 7932 N N . GLU D 3 209 ? 29.491 -2.877 36.872 1.00 66.68 209 GLU D N 1
ATOM 7933 C CA . GLU D 3 209 ? 29.816 -3.652 38.062 1.00 65.91 209 GLU D CA 1
ATOM 7934 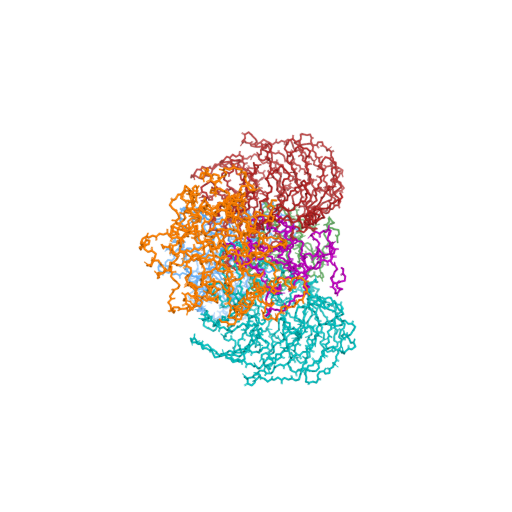C C . GLU D 3 209 ? 29.000 -2.953 39.167 1.00 65.66 209 GLU D C 1
ATOM 7935 O O . GLU D 3 209 ? 28.334 -1.927 38.925 1.00 66.24 209 GLU D O 1
ATOM 7941 N N . GLY D 3 210 ? 29.037 -3.546 40.359 1.00 64.94 210 GLY D N 1
ATOM 7942 C CA . GLY D 3 210 ? 28.406 -3.004 41.540 1.00 63.33 210 GLY D CA 1
ATOM 7943 C C . GLY D 3 210 ? 27.296 -3.926 41.993 1.00 61.66 210 GLY D C 1
ATOM 7944 O O . GLY D 3 210 ? 26.591 -4.528 41.180 1.00 60.56 210 GLY D O 1
ATOM 7945 N N . THR D 3 211 ? 27.122 -4.049 43.303 1.00 59.90 211 THR D N 1
ATOM 7946 C CA . THR D 3 211 ? 25.839 -4.557 43.787 1.00 57.85 211 THR D CA 1
ATOM 7947 C C . THR D 3 211 ? 24.827 -3.473 43.365 1.00 54.91 211 THR D C 1
ATOM 7948 O O . THR D 3 211 ? 25.157 -2.270 43.349 1.00 56.26 211 THR D O 1
ATOM 7952 N N . PRO D 3 212 ? 23.612 -3.891 42.965 1.00 51.63 212 PRO D N 1
ATOM 7953 C CA . PRO D 3 212 ? 22.648 -2.862 42.575 1.00 48.67 212 PRO D CA 1
ATOM 7954 C C . PRO D 3 212 ? 22.231 -1.990 43.778 1.00 46.51 212 PRO D C 1
ATOM 7955 O O . PRO D 3 212 ? 22.466 -2.328 44.946 1.00 43.82 212 PRO D O 1
ATOM 7959 N N . GLU D 3 213 ? 21.653 -0.848 43.443 1.00 45.00 213 GLU D N 1
ATOM 7960 C CA . GLU D 3 213 ? 20.979 -0.013 44.408 1.00 43.50 213 GLU D CA 1
ATOM 7961 C C . GLU D 3 213 ? 19.529 -0.439 44.493 1.00 41.78 213 GLU D C 1
ATOM 7962 O O . GLU D 3 213 ? 18.791 -0.349 43.523 1.00 40.72 213 GLU D O 1
ATOM 7968 N N . ILE D 3 214 ? 19.119 -0.910 45.656 1.00 39.63 214 ILE D N 1
ATOM 7969 C CA . ILE D 3 214 ? 17.772 -1.414 45.796 1.00 39.26 214 ILE D CA 1
ATOM 7970 C C . ILE D 3 214 ? 17.053 -0.540 46.820 1.00 39.85 214 ILE D C 1
ATOM 7971 O O . ILE D 3 214 ? 17.576 -0.401 47.911 1.00 40.70 214 ILE D O 1
ATOM 7976 N N . THR D 3 215 ? 15.862 -0.041 46.476 1.00 39.24 215 THR D N 1
ATOM 7977 C CA . THR D 3 215 ? 14.986 0.844 47.281 1.00 41.84 215 THR D CA 1
ATOM 7978 C C . THR D 3 215 ? 13.595 0.272 47.309 1.00 41.08 215 THR D C 1
ATOM 7979 O O . THR D 3 215 ? 13.009 0.025 46.242 1.00 41.40 215 THR D O 1
ATOM 7983 N N . HIS D 3 216 ? 13.007 0.142 48.497 1.00 39.13 216 HIS D N 1
ATOM 7984 C CA . HIS D 3 216 ? 11.648 -0.373 48.561 1.00 37.96 216 HIS D CA 1
ATOM 7985 C C . HIS D 3 216 ? 10.658 0.743 48.599 1.00 39.05 216 HIS D C 1
ATOM 7986 O O . HIS D 3 216 ? 10.900 1.805 49.253 1.00 38.22 216 HIS D O 1
ATOM 7993 N N . THR D 3 217 ? 9.511 0.498 47.980 1.00 37.33 217 THR D N 1
ATOM 7994 C CA . THR D 3 217 ? 8.323 1.322 48.234 1.00 37.54 217 THR D CA 1
ATOM 7995 C C . THR D 3 217 ? 7.739 1.035 49.610 1.00 38.38 217 THR D C 1
ATOM 7996 O O . THR D 3 217 ? 8.191 0.062 50.320 1.00 36.15 217 THR D O 1
ATOM 8000 N N . GLU D 3 218 ? 6.721 1.823 50.000 1.00 39.18 218 GLU D N 1
ATOM 8001 C CA . GLU D 3 218 ? 5.855 1.431 51.116 1.00 42.27 218 GLU D CA 1
ATOM 8002 C C . GLU D 3 218 ? 5.230 0.074 50.770 1.00 41.30 218 GLU D C 1
ATOM 8003 O O . GLU D 3 218 ? 5.116 -0.300 49.579 1.00 40.45 218 GLU D O 1
ATOM 8009 N N . VAL D 3 219 ? 4.841 -0.639 51.827 1.00 41.10 219 VAL D N 1
ATOM 8010 C CA . VAL D 3 219 ? 4.049 -1.839 51.679 1.00 38.61 219 VAL D CA 1
ATOM 8011 C C . VAL D 3 219 ? 2.678 -1.418 51.129 1.00 39.14 219 VAL D C 1
ATOM 8012 O O . VAL D 3 219 ? 2.088 -0.499 51.639 1.00 38.29 219 VAL D O 1
ATOM 8016 N N . PHE D 3 220 ? 2.192 -2.030 50.035 1.00 36.05 220 PHE D N 1
ATOM 8017 C CA . PHE D 3 220 ? 0.912 -1.552 49.468 1.00 35.92 220 PHE D CA 1
ATOM 8018 C C . PHE D 3 220 ? -0.269 -2.540 49.494 1.00 34.50 220 PHE D C 1
ATOM 8019 O O . PHE D 3 220 ? -1.330 -2.218 48.990 1.00 36.17 220 PHE D O 1
ATOM 8027 N N . HIS D 3 221 ? -0.082 -3.739 50.039 1.00 35.18 221 HIS D N 1
ATOM 8028 C CA . HIS D 3 221 ? -1.175 -4.667 50.249 1.00 35.70 221 HIS D CA 1
ATOM 8029 C C . HIS D 3 221 ? -0.902 -5.514 51.499 1.00 36.91 221 HIS D C 1
ATOM 8030 O O . HIS D 3 221 ? 0.261 -5.764 51.830 1.00 36.51 221 HIS D O 1
ATOM 8037 N N . PRO D 3 222 ? -1.960 -6.009 52.161 1.00 38.90 222 PRO D N 1
ATOM 8038 C CA . PRO D 3 222 ? -1.772 -6.857 53.366 1.00 39.92 222 PRO D CA 1
ATOM 8039 C C . PRO D 3 222 ? -1.336 -8.305 53.049 1.00 40.07 222 PRO D C 1
ATOM 8040 O O . PRO D 3 222 ? -1.433 -8.713 51.873 1.00 38.07 222 PRO D O 1
ATOM 8044 N N . GLU D 3 223 ? -0.835 -9.027 54.067 1.00 39.86 223 GLU D N 1
ATOM 8045 C CA . GLU D 3 223 ? -0.388 -10.412 53.977 1.00 42.00 223 GLU D CA 1
ATOM 8046 C C . GLU D 3 223 ? -1.512 -11.341 53.500 1.00 40.34 223 GLU D C 1
ATOM 8047 O O . GLU D 3 223 ? -1.227 -12.410 52.989 1.00 41.60 223 GLU D O 1
ATOM 8053 N N . ASP D 3 224 ? -2.772 -10.941 53.656 1.00 39.73 224 ASP D N 1
ATOM 8054 C CA . ASP D 3 224 ? -3.915 -11.833 53.298 1.00 37.08 224 ASP D CA 1
ATOM 8055 C C . ASP D 3 224 ? -4.683 -11.408 52.041 1.00 36.83 224 ASP D C 1
ATOM 8056 O O . ASP D 3 224 ? -5.787 -11.915 51.791 1.00 36.48 224 ASP D O 1
ATOM 8061 N N . GLU D 3 225 ? -4.102 -10.481 51.256 1.00 34.23 225 GLU D N 1
ATOM 8062 C CA . GLU D 3 225 ? -4.636 -10.101 49.953 1.00 33.78 225 GLU D CA 1
ATOM 8063 C C . GLU D 3 225 ? -3.636 -10.665 48.908 1.00 31.45 225 GLU D C 1
ATOM 8064 O O . GLU D 3 225 ? -2.404 -10.436 49.007 1.00 31.47 225 GLU D O 1
ATOM 8070 N N . PHE D 3 226 ? -4.099 -11.498 47.971 1.00 28.70 226 PHE D N 1
ATOM 8071 C CA . PHE D 3 226 ? -3.146 -12.264 47.163 1.00 27.27 226 PHE D CA 1
ATOM 8072 C C . PHE D 3 226 ? -3.052 -11.779 45.741 1.00 27.77 226 PHE D C 1
ATOM 8073 O O . PHE D 3 226 ? -4.042 -11.800 45.019 1.00 27.36 226 PHE D O 1
ATOM 8081 N N . LEU D 3 227 ? -1.848 -11.364 45.333 1.00 24.59 227 LEU D N 1
ATOM 8082 C CA . LEU D 3 227 ? -1.644 -10.677 44.018 1.00 25.08 227 LEU D CA 1
ATOM 8083 C C . LEU D 3 227 ? -1.321 -11.768 42.987 1.00 24.67 227 LEU D C 1
ATOM 8084 O O . LEU D 3 227 ? -0.401 -12.582 43.198 1.00 24.15 227 LEU D O 1
ATOM 8089 N N . ILE D 3 228 ? -2.084 -11.817 41.900 1.00 23.64 228 ILE D N 1
ATOM 8090 C CA . ILE D 3 228 ? -1.924 -13.004 40.983 1.00 23.05 228 ILE D CA 1
ATOM 8091 C C . ILE D 3 228 ? -0.565 -13.039 40.252 1.00 23.27 228 ILE D C 1
ATOM 8092 O O . ILE D 3 228 ? 0.159 -12.043 40.150 1.00 22.47 228 ILE D O 1
ATOM 8097 N N . ASN D 3 229 ? -0.211 -14.234 39.747 1.00 20.76 229 ASN D N 1
ATOM 8098 C CA . ASN D 3 229 ? 1.101 -14.374 39.076 1.00 19.54 229 ASN D CA 1
ATOM 8099 C C . ASN D 3 229 ? 1.211 -13.743 37.689 1.00 21.26 229 ASN D C 1
ATOM 8100 O O . ASN D 3 229 ? 2.296 -13.683 37.120 1.00 20.20 229 ASN D O 1
ATOM 8105 N N . HIS D 3 230 ? 0.057 -13.235 37.206 1.00 22.49 230 HIS D N 1
ATOM 8106 C CA . HIS D 3 230 ? -0.022 -12.623 35.875 1.00 22.87 230 HIS D CA 1
ATOM 8107 C C . HIS D 3 230 ? -0.561 -11.185 35.840 1.00 22.18 230 HIS D C 1
ATOM 8108 O O . HIS D 3 230 ? -1.579 -10.942 35.199 1.00 23.32 230 HIS D O 1
ATOM 8115 N N . PRO D 3 231 ? 0.137 -10.220 36.488 1.00 23.92 231 PRO D N 1
ATOM 8116 C CA . PRO D 3 231 ? -0.285 -8.859 36.292 1.00 22.88 231 PRO D CA 1
ATOM 8117 C C . PRO D 3 231 ? -0.016 -8.372 34.846 1.00 23.70 231 PRO D C 1
ATOM 8118 O O . PRO D 3 231 ? 0.775 -8.990 34.123 1.00 24.27 231 PRO D O 1
ATOM 8122 N N . ALA D 3 232 ? -0.712 -7.308 34.424 1.00 22.11 232 ALA D N 1
ATOM 8123 C CA . ALA D 3 232 ? -0.448 -6.737 33.072 1.00 23.39 232 ALA D CA 1
ATOM 8124 C C . ALA D 3 232 ? 0.534 -5.565 33.280 1.00 25.83 232 ALA D C 1
ATOM 8125 O O . ALA D 3 232 ? 0.420 -4.861 34.264 1.00 27.90 232 ALA D O 1
ATOM 8127 N N . TYR D 3 233 ? 1.470 -5.370 32.365 1.00 24.73 233 TYR D N 1
ATOM 8128 C CA . TYR D 3 233 ? 2.408 -4.278 32.537 1.00 25.73 233 TYR D CA 1
ATOM 8129 C C . TYR D 3 233 ? 2.622 -3.703 31.146 1.00 26.98 233 TYR D C 1
ATOM 8130 O O . TYR D 3 233 ? 2.915 -4.428 30.197 1.00 26.65 233 TYR D O 1
ATOM 8139 N N . SER D 3 234 ? 2.326 -2.415 31.049 1.00 25.19 234 SER D N 1
ATOM 8140 C CA . SER D 3 234 ? 2.569 -1.632 29.830 1.00 26.12 234 SER D CA 1
ATOM 8141 C C . SER D 3 234 ? 3.830 -0.847 30.062 1.00 27.32 234 SER D C 1
ATOM 8142 O O . SER D 3 234 ? 3.828 0.164 30.819 1.00 27.29 234 SER D O 1
ATOM 8145 N N . GLN D 3 235 ? 4.896 -1.259 29.394 1.00 27.78 235 GLN D N 1
ATOM 8146 C CA . GLN D 3 235 ? 6.199 -0.567 29.563 1.00 29.55 235 GLN D CA 1
ATOM 8147 C C . GLN D 3 235 ? 6.106 0.818 28.991 1.00 30.98 235 GLN D C 1
ATOM 8148 O O . GLN D 3 235 ? 6.658 1.782 29.574 1.00 29.98 235 GLN D O 1
ATOM 8154 N N . LYS D 3 236 ? 5.385 0.955 27.893 1.00 30.40 236 LYS D N 1
ATOM 8155 C CA . LYS D 3 236 ? 5.284 2.314 27.293 1.00 31.35 236 LYS D CA 1
ATOM 8156 C C . LYS D 3 236 ? 4.507 3.290 28.183 1.00 31.96 236 LYS D C 1
ATOM 8157 O O . LYS D 3 236 ? 4.801 4.509 28.211 1.00 31.35 236 LYS D O 1
ATOM 8163 N N . ALA D 3 237 ? 3.518 2.773 28.914 1.00 32.33 237 ALA D N 1
ATOM 8164 C CA . ALA D 3 237 ? 2.709 3.643 29.848 1.00 32.60 237 ALA D CA 1
ATOM 8165 C C . ALA D 3 237 ? 3.360 3.722 31.252 1.00 33.83 237 ALA D C 1
ATOM 8166 O O . ALA D 3 237 ? 3.081 4.636 32.032 1.00 33.24 237 ALA D O 1
ATOM 8168 N N . GLY D 3 238 ? 4.247 2.769 31.570 1.00 31.93 238 GLY D N 1
ATOM 8169 C CA . GLY D 3 238 ? 4.796 2.620 32.883 1.00 33.18 238 GLY D CA 1
ATOM 8170 C C . GLY D 3 238 ? 3.678 2.204 33.814 1.00 33.05 238 GLY D C 1
ATOM 8171 O O . GLY D 3 238 ? 3.719 2.531 35.033 1.00 35.94 238 GLY D O 1
ATOM 8172 N N . ARG D 3 239 ? 2.685 1.482 33.284 1.00 30.36 239 ARG D N 1
ATOM 8173 C CA . ARG D 3 239 ? 1.488 1.164 34.077 1.00 30.35 239 ARG D CA 1
ATOM 8174 C C . ARG D 3 239 ? 1.494 -0.317 34.503 1.00 28.33 239 ARG D C 1
ATOM 8175 O O . ARG D 3 239 ? 1.432 -1.224 33.621 1.00 27.26 239 ARG D O 1
ATOM 8183 N N . LEU D 3 240 ? 1.526 -0.580 35.818 1.00 26.00 240 LEU D N 1
ATOM 8184 C CA . LEU D 3 240 ? 1.545 -1.972 36.325 1.00 27.61 240 LEU D CA 1
ATOM 8185 C C . LEU D 3 240 ? 0.140 -2.167 36.857 1.00 27.73 240 LEU D C 1
ATOM 8186 O O . LEU D 3 240 ? -0.326 -1.432 37.768 1.00 28.76 240 LEU D O 1
ATOM 8191 N N . VAL D 3 241 ? -0.539 -3.146 36.274 1.00 27.59 241 VAL D N 1
ATOM 8192 C CA . VAL D 3 241 ? -1.941 -3.455 36.645 1.00 28.62 241 VAL D CA 1
ATOM 8193 C C . VAL D 3 241 ? -2.034 -4.801 37.386 1.00 26.47 241 VAL D C 1
ATOM 8194 O O . VAL D 3 241 ? -1.824 -5.843 36.761 1.00 25.91 241 VAL D O 1
ATOM 8198 N N . TRP D 3 242 ? -2.370 -4.805 38.680 1.00 27.21 242 TRP D N 1
ATOM 8199 C CA . TRP D 3 242 ? -2.128 -6.021 39.460 1.00 26.50 242 TRP D CA 1
ATOM 8200 C C . TRP D 3 242 ? -3.354 -6.435 40.188 1.00 26.96 242 TRP D C 1
ATOM 8201 O O . TRP D 3 242 ? -3.594 -5.959 41.296 1.00 28.29 242 TRP D O 1
ATOM 8212 N N . PRO D 3 243 ? -4.118 -7.367 39.623 1.00 26.16 243 PRO D N 1
ATOM 8213 C CA . PRO D 3 243 ? -5.296 -7.838 40.375 1.00 27.99 243 PRO D CA 1
ATOM 8214 C C . PRO D 3 243 ? -4.983 -8.786 41.537 1.00 25.85 243 PRO D C 1
ATOM 8215 O O . PRO D 3 243 ? -3.933 -9.482 41.547 1.00 25.37 243 PRO D O 1
ATOM 8219 N N . THR D 3 244 ? -5.920 -8.834 42.490 1.00 24.76 244 THR D N 1
ATOM 8220 C CA . THR D 3 244 ? -5.793 -9.787 43.541 1.00 25.40 244 THR D CA 1
ATOM 8221 C C . THR D 3 244 ? -6.768 -10.929 43.245 1.00 25.21 244 THR D C 1
ATOM 8222 O O . THR D 3 244 ? -7.590 -10.843 42.353 1.00 25.36 244 THR D O 1
ATOM 8226 N N . TYR D 3 245 ? -6.764 -11.929 44.099 1.00 25.22 245 TYR D N 1
ATOM 8227 C CA . TYR D 3 245 ? -7.751 -13.035 43.921 1.00 24.71 245 TYR D CA 1
ATOM 8228 C C . TYR D 3 245 ? -9.241 -12.609 43.884 1.00 27.07 245 TYR D C 1
ATOM 8229 O O . TYR D 3 245 ? -10.063 -13.373 43.367 1.00 24.83 245 TYR D O 1
ATOM 8238 N N . THR D 3 246 ? -9.579 -11.479 44.502 1.00 25.53 246 THR D N 1
ATOM 8239 C CA . THR D 3 246 ? -10.979 -11.028 44.596 1.00 27.95 246 THR D CA 1
ATOM 8240 C C . THR D 3 246 ? -11.323 -10.065 43.446 1.00 28.94 246 THR D C 1
ATOM 8241 O O . THR D 3 246 ? -12.438 -9.602 43.357 1.00 28.62 246 THR D O 1
ATOM 8245 N N . GLY D 3 247 ? -10.342 -9.748 42.578 1.00 27.42 247 GLY D N 1
ATOM 8246 C CA . GLY D 3 247 ? -10.578 -8.733 41.532 1.00 28.56 247 GLY D CA 1
ATOM 8247 C C . GLY D 3 247 ? -10.430 -7.289 41.968 1.00 29.23 247 GLY D C 1
ATOM 8248 O O . GLY D 3 247 ? -10.659 -6.411 41.152 1.00 29.98 247 GLY D O 1
ATOM 8249 N N . LYS D 3 248 ? -9.958 -7.042 43.198 1.00 29.00 248 LYS D N 1
ATOM 8250 C CA . LYS D 3 248 ? -9.471 -5.691 43.531 1.00 30.63 248 LYS D CA 1
ATOM 8251 C C . LYS D 3 248 ? -8.254 -5.491 42.647 1.00 29.81 248 LYS D C 1
ATOM 8252 O O . LYS D 3 248 ? -7.515 -6.465 42.398 1.00 29.40 248 LYS D O 1
ATOM 8258 N N . ILE D 3 249 ? -8.068 -4.315 42.089 1.00 30.14 249 ILE D N 1
ATOM 8259 C CA . ILE D 3 249 ? -6.939 -4.020 41.179 1.00 30.70 249 ILE D CA 1
ATOM 8260 C C . ILE D 3 249 ? -6.059 -2.885 41.712 1.00 31.39 249 ILE D C 1
ATOM 8261 O O . ILE D 3 249 ? -6.519 -1.754 41.989 1.00 32.18 249 ILE D O 1
ATOM 8266 N N . HIS D 3 250 ? -4.784 -3.224 41.830 1.00 31.48 250 HIS D N 1
ATOM 8267 C CA . HIS D 3 250 ? -3.720 -2.301 42.188 1.00 33.12 250 HIS D CA 1
ATOM 8268 C C . HIS D 3 250 ? -3.195 -1.732 40.887 1.00 33.62 250 HIS D C 1
ATOM 8269 O O . HIS D 3 250 ? -2.933 -2.430 39.948 1.00 33.43 250 HIS D O 1
ATOM 8276 N N . GLN D 3 251 ? -3.036 -0.412 40.857 1.00 33.45 251 GLN D N 1
ATOM 8277 C CA . GLN D 3 251 ? -2.421 0.212 39.718 1.00 33.29 251 GLN D CA 1
ATOM 8278 C C . GLN D 3 251 ? -1.252 1.027 40.237 1.00 34.55 251 GLN D C 1
ATOM 8279 O O . GLN D 3 251 ? -1.390 1.821 41.161 1.00 35.02 251 GLN D O 1
ATOM 8285 N N . ILE D 3 252 ? -0.087 0.780 39.651 1.00 33.74 252 ILE D N 1
ATOM 8286 C CA . ILE D 3 252 ? 1.142 1.435 40.075 1.00 33.70 252 ILE D CA 1
ATOM 8287 C C . ILE D 3 252 ? 1.699 2.146 38.824 1.00 33.32 252 ILE D C 1
ATOM 8288 O O . ILE D 3 252 ? 1.870 1.556 37.743 1.00 32.80 252 ILE D O 1
ATOM 8293 N N . ASP D 3 253 ? 1.929 3.429 38.989 1.00 34.81 253 ASP D N 1
ATOM 8294 C CA . ASP D 3 253 ? 2.430 4.239 37.918 1.00 35.02 253 ASP D CA 1
ATOM 8295 C C . ASP D 3 253 ? 3.916 4.361 38.066 1.00 36.16 253 ASP D C 1
ATOM 8296 O O . ASP D 3 253 ? 4.403 5.031 39.005 1.00 36.95 253 ASP D O 1
ATOM 8301 N N . LEU D 3 254 ? 4.637 3.772 37.108 1.00 34.19 254 LEU D N 1
ATOM 8302 C CA . LEU D 3 254 ? 6.115 3.794 37.150 1.00 35.37 254 LEU D CA 1
ATOM 8303 C C . LEU D 3 254 ? 6.717 4.867 36.196 1.00 36.60 254 LEU D C 1
ATOM 8304 O O . LEU D 3 254 ? 7.930 4.938 36.032 1.00 38.24 254 LEU D O 1
ATOM 8309 N N . SER D 3 255 ? 5.877 5.687 35.583 1.00 38.83 255 SER D N 1
ATOM 8310 C CA . SER D 3 255 ? 6.346 6.594 34.502 1.00 40.16 255 SER D CA 1
ATOM 8311 C C . SER D 3 255 ? 7.270 7.769 34.953 1.00 42.78 255 SER D C 1
ATOM 8312 O O . SER D 3 255 ? 7.992 8.352 34.130 1.00 46.26 255 SER D O 1
ATOM 8315 N N . SER D 3 256 ? 7.302 8.099 36.221 1.00 42.18 256 SER D N 1
ATOM 8316 C CA . SER D 3 256 ? 8.250 9.168 36.663 1.00 43.63 256 SER D CA 1
ATOM 8317 C C . SER D 3 256 ? 9.619 8.537 36.972 1.00 44.15 256 SER D C 1
ATOM 8318 O O . SER D 3 256 ? 10.522 9.213 37.525 1.00 44.75 256 SER D O 1
ATOM 8321 N N . GLY D 3 257 ? 9.694 7.208 36.733 1.00 43.08 257 GLY D N 1
ATOM 8322 C CA . GLY D 3 257 ? 10.797 6.370 37.195 1.00 43.57 257 GLY D CA 1
ATOM 8323 C C . GLY D 3 257 ? 10.719 5.875 38.634 1.00 44.55 257 GLY D C 1
ATOM 8324 O O . GLY D 3 257 ? 11.508 5.003 39.044 1.00 45.70 257 GLY D O 1
ATOM 8325 N N . ASP D 3 258 ? 9.799 6.423 39.414 1.00 44.37 258 ASP D N 1
ATOM 8326 C CA . ASP D 3 258 ? 9.516 5.904 40.760 1.00 44.18 258 ASP D CA 1
ATOM 8327 C C . ASP D 3 258 ? 8.046 5.498 40.876 1.00 42.46 258 ASP D C 1
ATOM 8328 O O . ASP D 3 258 ? 7.200 5.964 40.090 1.00 42.89 258 ASP D O 1
ATOM 8333 N N . ALA D 3 259 ? 7.742 4.610 41.827 1.00 39.84 259 ALA D N 1
ATOM 8334 C CA . ALA D 3 259 ? 6.378 4.089 41.986 1.00 38.53 259 ALA D CA 1
ATOM 8335 C C . ALA D 3 259 ? 5.366 5.078 42.656 1.00 39.13 259 ALA D C 1
ATOM 8336 O O . ALA D 3 259 ? 5.580 5.532 43.790 1.00 41.69 259 ALA D O 1
ATOM 8338 N N . LYS D 3 260 ? 4.303 5.429 41.927 1.00 38.96 260 LYS D N 1
ATOM 8339 C CA . LYS D 3 260 ? 3.196 6.234 42.458 1.00 41.57 260 LYS D CA 1
ATOM 8340 C C . LYS D 3 260 ? 2.012 5.298 42.465 1.00 40.07 260 LYS D C 1
ATOM 8341 O O . LYS D 3 260 ? 1.706 4.692 41.425 1.00 40.48 260 LYS D O 1
ATOM 8347 N N . PHE D 3 261 ? 1.427 5.068 43.641 1.00 40.00 261 PHE D N 1
ATOM 8348 C CA . PHE D 3 261 ? 0.271 4.143 43.764 1.00 39.50 261 PHE D CA 1
ATOM 8349 C C . PHE D 3 261 ? -0.997 4.863 43.402 1.00 40.95 261 PHE D C 1
ATOM 8350 O O . PHE D 3 261 ? -1.329 5.886 44.000 1.00 41.06 261 PHE D O 1
ATOM 8358 N N . LEU D 3 262 ? -1.684 4.378 42.389 1.00 39.65 262 LEU D N 1
ATOM 8359 C CA . LEU D 3 262 ? -2.898 5.015 41.924 1.00 40.25 262 LEU D CA 1
ATOM 8360 C C . LEU D 3 262 ? -4.023 4.489 42.824 1.00 39.85 262 LEU D C 1
ATOM 8361 O O . LEU D 3 262 ? -3.829 3.518 43.558 1.00 38.02 262 LEU D O 1
ATOM 8366 N N . PRO D 3 263 ? -5.192 5.164 42.836 1.00 41.53 263 PRO D N 1
ATOM 8367 C CA . PRO D 3 263 ? -6.274 4.674 43.700 1.00 42.48 263 PRO D CA 1
ATOM 8368 C C . PRO D 3 263 ? -6.639 3.237 43.232 1.00 42.36 263 PRO D C 1
ATOM 8369 O O . PRO D 3 263 ? -6.721 2.987 42.028 1.00 41.73 263 PRO D O 1
ATOM 8373 N N . ALA D 3 264 ? -6.819 2.339 44.204 1.00 42.92 264 ALA D N 1
ATOM 8374 C CA . ALA D 3 264 ? -7.319 0.985 43.932 1.00 41.63 264 ALA D CA 1
ATOM 8375 C C . ALA D 3 264 ? -8.737 1.072 43.385 1.00 40.99 264 ALA D C 1
ATOM 8376 O O . ALA D 3 264 ? -9.462 2.034 43.653 1.00 40.60 264 ALA D O 1
ATOM 8378 N N . VAL D 3 265 ? -9.088 0.067 42.584 1.00 38.82 265 VAL D N 1
ATOM 8379 C CA . VAL D 3 265 ? -10.319 -0.000 41.801 1.00 40.11 265 VAL D CA 1
ATOM 8380 C C . VAL D 3 265 ? -10.827 -1.421 42.008 1.00 38.08 265 VAL D C 1
ATOM 8381 O O . VAL D 3 265 ? -10.008 -2.281 42.335 1.00 37.74 265 VAL D O 1
ATOM 8385 N N . GLU D 3 266 ? -12.148 -1.647 41.949 1.00 37.02 266 GLU D N 1
ATOM 8386 C CA . GLU D 3 266 ? -12.682 -3.042 42.154 1.00 35.04 266 GLU D CA 1
ATOM 8387 C C . GLU D 3 266 ? -13.261 -3.469 40.853 1.00 34.00 266 GLU D C 1
ATOM 8388 O O . GLU D 3 266 ? -14.088 -2.750 40.290 1.00 36.57 266 GLU D O 1
ATOM 8394 N N . ALA D 3 267 ? -12.799 -4.598 40.320 1.00 32.98 267 ALA D N 1
ATOM 8395 C CA . ALA D 3 267 ? -13.332 -5.095 39.010 1.00 32.92 267 ALA D CA 1
ATOM 8396 C C . ALA D 3 267 ? -14.743 -5.701 39.115 1.00 32.80 267 ALA D C 1
ATOM 8397 O O . ALA D 3 267 ? -15.469 -5.841 38.102 1.00 32.36 267 ALA D O 1
ATOM 8399 N N . LEU D 3 268 ? -15.096 -6.103 40.328 1.00 32.50 268 LEU D N 1
ATOM 8400 C CA . LEU D 3 268 ? -16.388 -6.731 40.597 1.00 35.06 268 LEU D CA 1
ATOM 8401 C C . LEU D 3 268 ? -17.099 -5.885 41.643 1.00 35.61 268 LEU D C 1
ATOM 8402 O O . LEU D 3 268 ? -16.438 -5.265 42.495 1.00 37.25 268 LEU D O 1
ATOM 8407 N N . THR D 3 269 ? -18.422 -5.857 41.606 1.00 36.72 269 THR D N 1
ATOM 8408 C CA . THR D 3 269 ? -19.151 -5.173 42.679 1.00 38.47 269 THR D CA 1
ATOM 8409 C C . THR D 3 269 ? -19.148 -5.988 44.024 1.00 38.69 269 THR D C 1
ATOM 8410 O O . THR D 3 269 ? -18.854 -7.155 44.056 1.00 36.63 269 THR D O 1
ATOM 8414 N N . GLU D 3 270 ? -19.499 -5.348 45.139 1.00 40.76 270 GLU D N 1
ATOM 8415 C CA . GLU D 3 270 ? -19.730 -6.086 46.369 1.00 41.42 270 GLU D CA 1
ATOM 8416 C C . GLU D 3 270 ? -20.787 -7.214 46.184 1.00 40.22 270 GLU D C 1
ATOM 8417 O O . GLU D 3 270 ? -20.614 -8.337 46.709 1.00 40.38 270 GLU D O 1
ATOM 8423 N N . ALA D 3 271 ? -21.855 -6.899 45.448 1.00 40.53 271 ALA D N 1
ATOM 8424 C CA . ALA D 3 271 ? -22.965 -7.839 45.235 1.00 39.94 271 ALA D CA 1
ATOM 8425 C C . ALA D 3 271 ? -22.485 -8.985 44.430 1.00 37.85 271 ALA D C 1
ATOM 8426 O O . ALA D 3 271 ? -22.734 -10.128 44.810 1.00 37.69 271 ALA D O 1
ATOM 8428 N N . GLU D 3 272 ? -21.748 -8.716 43.351 1.00 36.76 272 GLU D N 1
ATOM 8429 C CA . GLU D 3 272 ? -21.155 -9.805 42.589 1.00 34.49 272 GLU D CA 1
ATOM 8430 C C . GLU D 3 272 ? -20.199 -10.682 43.414 1.00 33.22 272 GLU D C 1
ATOM 8431 O O . GLU D 3 272 ? -20.236 -11.908 43.365 1.00 30.51 272 GLU D O 1
ATOM 8437 N N . ARG D 3 273 ? -19.334 -10.048 44.206 1.00 34.64 273 ARG D N 1
ATOM 8438 C CA . ARG D 3 273 ? -18.406 -10.817 45.047 1.00 34.25 273 ARG D CA 1
ATOM 8439 C C . ARG D 3 273 ? -19.199 -11.665 46.078 1.00 35.77 273 ARG D C 1
ATOM 8440 O O . ARG D 3 273 ? -18.797 -12.810 46.300 1.00 36.12 273 ARG D O 1
ATOM 8448 N N . ALA D 3 274 ? -20.324 -11.164 46.625 1.00 36.99 274 ALA D N 1
ATOM 8449 C CA . ALA D 3 274 ? -21.129 -11.947 47.614 1.00 36.28 274 ALA D CA 1
ATOM 8450 C C . ALA D 3 274 ? -21.796 -13.139 46.880 1.00 36.61 274 ALA D C 1
ATOM 8451 O O . ALA D 3 274 ? -22.002 -14.207 47.470 1.00 35.50 274 ALA D O 1
ATOM 8453 N N . ASP D 3 275 ? -22.050 -12.983 45.592 1.00 33.65 275 ASP D N 1
ATOM 8454 C CA . ASP D 3 275 ? -22.590 -14.059 44.798 1.00 34.24 275 ASP D CA 1
ATOM 8455 C C . ASP D 3 275 ? -21.487 -14.932 44.140 1.00 32.39 275 ASP D C 1
ATOM 8456 O O . ASP D 3 275 ? -21.747 -15.678 43.162 1.00 29.49 275 ASP D O 1
ATOM 8461 N N . GLY D 3 276 ? -20.237 -14.843 44.614 1.00 31.46 276 GLY D N 1
ATOM 8462 C CA . GLY D 3 276 ? -19.203 -15.770 44.139 1.00 30.71 276 GLY D CA 1
ATOM 8463 C C . GLY D 3 276 ? -18.367 -15.379 42.940 1.00 29.52 276 GLY D C 1
ATOM 8464 O O . GLY D 3 276 ? -17.597 -16.198 42.423 1.00 29.05 276 GLY D O 1
ATOM 8465 N N . TRP D 3 277 ? -18.503 -14.134 42.438 1.00 28.41 277 TRP D N 1
ATOM 8466 C CA . TRP D 3 277 ? -17.670 -13.798 41.304 1.00 26.48 277 TRP D CA 1
ATOM 8467 C C . TRP D 3 277 ? -16.269 -13.480 41.746 1.00 26.65 277 TRP D C 1
ATOM 8468 O O . TRP D 3 277 ? -16.035 -12.672 42.749 1.00 28.48 277 TRP D O 1
ATOM 8479 N N . ARG D 3 278 ? -15.335 -14.043 40.975 1.00 26.22 278 ARG D N 1
ATOM 8480 C CA . ARG D 3 278 ? -13.919 -13.858 41.162 1.00 26.06 278 ARG D CA 1
ATOM 8481 C C . ARG D 3 278 ? -13.227 -13.972 39.801 1.00 25.78 278 ARG D C 1
ATOM 8482 O O . ARG D 3 278 ? -13.673 -14.722 38.937 1.00 24.10 278 ARG D O 1
ATOM 8490 N N . PRO D 3 279 ? -12.073 -13.301 39.625 1.00 26.38 279 PRO D N 1
ATOM 8491 C CA . PRO D 3 279 ? -11.249 -13.564 38.454 1.00 25.60 279 PRO D CA 1
ATOM 8492 C C . PRO D 3 279 ? -10.724 -15.016 38.531 1.00 25.43 279 PRO D C 1
ATOM 8493 O O . PRO D 3 279 ? -10.684 -15.587 39.616 1.00 25.63 279 PRO D O 1
ATOM 8497 N N . GLY D 3 280 ? -10.364 -15.617 37.393 1.00 23.35 280 GLY D N 1
ATOM 8498 C CA . GLY D 3 280 ? -9.721 -16.957 37.448 1.00 21.24 280 GLY D CA 1
ATOM 8499 C C . GLY D 3 280 ? -9.204 -17.239 36.037 1.00 22.37 280 GLY D C 1
ATOM 8500 O O . GLY D 3 280 ? -9.762 -16.753 35.051 1.00 22.70 280 GLY D O 1
ATOM 8501 N N . GLY D 3 281 ? -8.101 -17.974 35.988 1.00 20.10 281 GLY D N 1
ATOM 8502 C CA . GLY D 3 281 ? -7.538 -18.465 34.696 1.00 20.46 281 GLY D CA 1
ATOM 8503 C C . GLY D 3 281 ? -6.047 -18.330 34.849 1.00 22.22 281 GLY D C 1
ATOM 8504 O O . GLY D 3 281 ? -5.479 -18.705 35.912 1.00 21.13 281 GLY D O 1
ATOM 8505 N N . TRP D 3 282 ? -5.407 -17.918 33.723 1.00 21.01 282 TRP D N 1
ATOM 8506 C CA . TRP D 3 282 ? -3.979 -17.809 33.668 1.00 20.88 282 TRP D CA 1
ATOM 8507 C C . TRP D 3 282 ? -3.673 -16.330 33.494 1.00 22.17 282 TRP D C 1
ATOM 8508 O O . TRP D 3 282 ? -3.609 -15.618 34.508 1.00 22.13 282 TRP D O 1
ATOM 8519 N N . GLN D 3 283 ? -3.569 -15.828 32.242 1.00 21.25 283 GLN D N 1
ATOM 8520 C CA . GLN D 3 283 ? -3.443 -14.364 32.050 1.00 19.00 283 GLN D CA 1
ATOM 8521 C C . GLN D 3 283 ? -4.849 -13.799 32.230 1.00 21.99 283 GLN D C 1
ATOM 8522 O O . GLN D 3 283 ? -5.647 -13.627 31.281 1.00 22.97 283 GLN D O 1
ATOM 8528 N N . GLN D 3 284 ? -5.157 -13.475 33.467 1.00 21.31 284 GLN D N 1
ATOM 8529 C CA . GLN D 3 284 ? -6.488 -13.003 33.776 1.00 22.02 284 GLN D CA 1
ATOM 8530 C C . GLN D 3 284 ? -6.760 -11.563 33.413 1.00 21.85 284 GLN D C 1
ATOM 8531 O O . GLN D 3 284 ? -7.913 -11.188 33.371 1.00 24.99 284 GLN D O 1
ATOM 8537 N N . VAL D 3 285 ? -5.702 -10.765 33.208 1.00 23.57 285 VAL D N 1
ATOM 8538 C CA . VAL D 3 285 ? -5.863 -9.314 33.082 1.00 23.29 285 VAL D CA 1
ATOM 8539 C C . VAL D 3 285 ? -5.105 -8.778 31.844 1.00 24.84 285 VAL D C 1
ATOM 8540 O O . VAL D 3 285 ? -3.993 -9.251 31.459 1.00 24.14 285 VAL D O 1
ATOM 8544 N N . ALA D 3 286 ? -5.768 -7.844 31.151 1.00 24.89 286 ALA D N 1
ATOM 8545 C CA . ALA D 3 286 ? -5.186 -7.172 30.013 1.00 24.98 286 ALA D CA 1
ATOM 8546 C C . ALA D 3 286 ? -5.311 -5.684 30.233 1.00 26.68 286 ALA D C 1
ATOM 8547 O O . ALA D 3 286 ? -6.173 -5.233 31.004 1.00 27.70 286 ALA D O 1
ATOM 8549 N N . TYR D 3 287 ? -4.448 -4.909 29.584 1.00 26.26 287 TYR D N 1
ATOM 8550 C CA . TYR D 3 287 ? -4.533 -3.472 29.707 1.00 26.40 287 TYR D CA 1
ATOM 8551 C C . TYR D 3 287 ? -4.305 -2.855 28.335 1.00 28.04 287 TYR D C 1
ATOM 8552 O O . TYR D 3 287 ? -3.355 -3.264 27.595 1.00 28.42 287 TYR D O 1
ATOM 8561 N N . HIS D 3 288 ? -5.209 -1.950 27.953 1.00 28.65 288 HIS D N 1
ATOM 8562 C CA . HIS D 3 288 ? -5.045 -1.205 26.691 1.00 29.86 288 HIS D CA 1
ATOM 8563 C C . HIS D 3 288 ? -4.523 0.197 26.990 1.00 31.86 288 HIS D C 1
ATOM 8564 O O . HIS D 3 288 ? -5.145 0.978 27.690 1.00 31.79 288 HIS D O 1
ATOM 8571 N N . ARG D 3 289 ? -3.347 0.499 26.450 1.00 31.54 289 ARG D N 1
ATOM 8572 C CA . ARG D 3 289 ? -2.646 1.716 26.829 1.00 32.47 289 ARG D CA 1
ATOM 8573 C C . ARG D 3 289 ? -3.374 2.930 26.279 1.00 33.39 289 ARG D C 1
ATOM 8574 O O . ARG D 3 289 ? -3.637 3.862 27.055 1.00 33.44 289 ARG D O 1
ATOM 8582 N N . ALA D 3 290 ? -3.684 2.988 24.986 1.00 32.20 290 ALA D N 1
ATOM 8583 C CA . ALA D 3 290 ? -4.306 4.243 24.480 1.00 33.68 290 ALA D CA 1
ATOM 8584 C C . ALA D 3 290 ? -5.686 4.556 25.068 1.00 35.07 290 ALA D C 1
ATOM 8585 O O . ALA D 3 290 ? -6.034 5.752 25.322 1.00 35.90 290 ALA D O 1
ATOM 8587 N N . LEU D 3 291 ? -6.506 3.509 25.260 1.00 33.50 291 LEU D N 1
ATOM 8588 C CA . LEU D 3 291 ? -7.824 3.677 25.874 1.00 33.75 291 LEU D CA 1
ATOM 8589 C C . LEU D 3 291 ? -7.754 3.783 27.418 1.00 34.08 291 LEU D C 1
ATOM 8590 O O . LEU D 3 291 ? -8.724 4.202 28.068 1.00 35.87 291 LEU D O 1
ATOM 8595 N N . ASP D 3 292 ? -6.602 3.390 27.982 1.00 33.77 292 ASP D N 1
ATOM 8596 C CA . ASP D 3 292 ? -6.415 3.339 29.450 1.00 33.99 292 ASP D CA 1
ATOM 8597 C C . ASP D 3 292 ? -7.571 2.531 30.103 1.00 33.68 292 ASP D C 1
ATOM 8598 O O . ASP D 3 292 ? -8.329 3.006 30.947 1.00 34.65 292 ASP D O 1
ATOM 8603 N N . ARG D 3 293 ? -7.663 1.298 29.627 1.00 33.40 293 ARG D N 1
ATOM 8604 C CA . ARG D 3 293 ? -8.737 0.365 29.915 1.00 33.13 293 ARG D CA 1
ATOM 8605 C C . ARG D 3 293 ? -8.194 -0.943 30.443 1.00 31.68 293 ARG D C 1
ATOM 8606 O O . ARG D 3 293 ? -7.162 -1.387 29.968 1.00 29.86 293 ARG D O 1
ATOM 8614 N N . ILE D 3 294 ? -8.940 -1.575 31.359 1.00 29.25 294 ILE D N 1
ATOM 8615 C CA . ILE D 3 294 ? -8.525 -2.803 31.979 1.00 28.89 294 ILE D CA 1
ATOM 8616 C C . ILE D 3 294 ? -9.598 -3.862 31.597 1.00 27.75 294 ILE D C 1
ATOM 8617 O O . ILE D 3 294 ? -10.792 -3.564 31.585 1.00 27.84 294 ILE D O 1
ATOM 8622 N N . TYR D 3 295 ? -9.158 -5.088 31.307 1.00 27.91 295 TYR D N 1
ATOM 8623 C CA . TYR D 3 295 ? -9.995 -6.195 30.898 1.00 27.94 295 TYR D CA 1
ATOM 8624 C C . TYR D 3 295 ? -9.644 -7.330 31.901 1.00 27.29 295 TYR D C 1
ATOM 8625 O O . TYR D 3 295 ? -8.462 -7.635 32.167 1.00 26.32 295 TYR D O 1
ATOM 8634 N N . LEU D 3 296 ? -10.663 -8.001 32.443 1.00 27.10 296 LEU D N 1
ATOM 8635 C CA . LEU D 3 296 ? -10.405 -8.989 33.512 1.00 26.44 296 LEU D CA 1
ATOM 8636 C C . LEU D 3 296 ? -11.316 -10.195 33.270 1.00 25.52 296 LEU D C 1
ATOM 8637 O O . LEU D 3 296 ? -12.556 -9.988 33.172 1.00 26.43 296 LEU D O 1
ATOM 8642 N N . LEU D 3 297 ? -10.720 -11.416 33.234 1.00 24.85 297 LEU D N 1
ATOM 8643 C CA . LEU D 3 297 ? -11.426 -12.702 33.080 1.00 25.04 297 LEU D CA 1
ATOM 8644 C C . LEU D 3 297 ? -12.065 -13.029 34.407 1.00 27.34 297 LEU D C 1
ATOM 8645 O O . LEU D 3 297 ? -11.370 -13.139 35.423 1.00 27.90 297 LEU D O 1
ATOM 8650 N N . VAL D 3 298 ? -13.369 -13.185 34.432 1.00 26.13 298 VAL D N 1
ATOM 8651 C CA . VAL D 3 298 ? -14.030 -13.452 35.723 1.00 26.58 298 VAL D CA 1
ATOM 8652 C C . VAL D 3 298 ? -15.113 -14.486 35.528 1.00 26.42 298 VAL D C 1
ATOM 8653 O O . VAL D 3 298 ? -15.551 -14.689 34.393 1.00 25.27 298 VAL D O 1
ATOM 8657 N N . ASP D 3 299 ? -15.598 -15.042 36.654 1.00 25.36 299 ASP D N 1
ATOM 8658 C CA . ASP D 3 299 ? -16.677 -16.025 36.594 1.00 25.25 299 ASP D CA 1
ATOM 8659 C C . ASP D 3 299 ? -17.130 -16.312 38.020 1.00 24.53 299 ASP D C 1
ATOM 8660 O O . ASP D 3 299 ? -16.557 -15.760 39.002 1.00 27.41 299 ASP D O 1
ATOM 8665 N N . GLN D 3 300 ? -18.219 -17.053 38.163 1.00 25.88 300 GLN D N 1
ATOM 8666 C CA . GLN D 3 300 ? -18.601 -17.481 39.505 1.00 26.38 300 GLN D CA 1
ATOM 8667 C C . GLN D 3 300 ? -17.848 -18.768 39.820 1.00 26.64 300 GLN D C 1
ATOM 8668 O O . GLN D 3 300 ? -17.867 -19.712 39.023 1.00 26.31 300 GLN D O 1
ATOM 8674 N N . ARG D 3 301 ? -17.095 -18.765 40.932 1.00 26.42 301 ARG D N 1
ATOM 8675 C CA . ARG D 3 301 ? -16.218 -19.925 41.219 1.00 23.93 301 ARG D CA 1
ATOM 8676 C C . ARG D 3 301 ? -15.962 -19.962 42.721 1.00 24.61 301 ARG D C 1
ATOM 8677 O O . ARG D 3 301 ? -16.051 -18.914 43.384 1.00 23.40 301 ARG D O 1
ATOM 8685 N N . ASP D 3 302 ? -15.540 -21.136 43.255 1.00 24.09 302 ASP D N 1
ATOM 8686 C CA . ASP D 3 302 ? -15.112 -21.223 44.661 1.00 24.45 302 ASP D CA 1
ATOM 8687 C C . ASP D 3 302 ? -13.782 -20.480 44.780 1.00 23.48 302 ASP D C 1
ATOM 8688 O O . ASP D 3 302 ? -13.045 -20.364 43.770 1.00 25.30 302 ASP D O 1
ATOM 8693 N N . GLU D 3 303 ? -13.503 -19.926 45.956 1.00 24.46 303 GLU D N 1
ATOM 8694 C CA . GLU D 3 303 ? -12.264 -19.161 46.162 1.00 27.09 303 GLU D CA 1
ATOM 8695 C C . GLU D 3 303 ? -10.987 -19.849 45.833 1.00 25.06 303 GLU D C 1
ATOM 8696 O O . GLU D 3 303 ? -10.005 -19.169 45.525 1.00 28.98 303 GLU D O 1
ATOM 8702 N N . TRP D 3 304 ? -10.966 -21.191 45.860 1.00 23.57 304 TRP D N 1
ATOM 8703 C CA . TRP D 3 304 ? -9.704 -21.906 45.551 1.00 21.46 304 TRP D CA 1
ATOM 8704 C C . TRP D 3 304 ? -9.726 -22.513 44.139 1.00 20.74 304 TRP D C 1
ATOM 8705 O O . TRP D 3 304 ? -8.895 -23.342 43.834 1.00 20.48 304 TRP D O 1
ATOM 8716 N N . ARG D 3 305 ? -10.645 -22.068 43.269 1.00 20.96 305 ARG D N 1
ATOM 8717 C CA . ARG D 3 305 ? -10.571 -22.510 41.836 1.00 21.65 305 ARG D CA 1
ATOM 8718 C C . ARG D 3 305 ? -10.010 -21.400 40.939 1.00 22.66 305 ARG D C 1
ATOM 8719 O O . ARG D 3 305 ? -10.538 -21.175 39.835 1.00 22.43 305 ARG D O 1
ATOM 8727 N N . HIS D 3 306 ? -9.003 -20.644 41.469 1.00 23.28 306 HIS D N 1
ATOM 8728 C CA . HIS D 3 306 ? -8.519 -19.437 40.816 1.00 21.40 306 HIS D CA 1
ATOM 8729 C C . HIS D 3 306 ? -7.704 -19.705 39.490 1.00 22.53 306 HIS D C 1
ATOM 8730 O O . HIS D 3 306 ? -7.431 -18.747 38.831 1.00 23.18 306 HIS D O 1
ATOM 8737 N N . LYS D 3 307 ? -7.340 -20.942 39.134 1.00 20.60 307 LYS D N 1
ATOM 8738 C CA . LYS D 3 307 ? -6.632 -21.207 37.877 1.00 21.61 307 LYS D CA 1
ATOM 8739 C C . LYS D 3 307 ? -7.551 -21.849 36.843 1.00 21.80 307 LYS D C 1
ATOM 8740 O O . LYS D 3 307 ? -7.111 -22.140 35.760 1.00 22.71 307 LYS D O 1
ATOM 8746 N N . THR D 3 308 ? -8.824 -22.093 37.169 1.00 22.44 308 THR D N 1
ATOM 8747 C CA . THR D 3 308 ? -9.776 -22.621 36.126 1.00 20.41 308 THR D CA 1
ATOM 8748 C C . THR D 3 308 ? -10.176 -21.512 35.096 1.00 21.23 308 THR D C 1
ATOM 8749 O O . THR D 3 308 ? -10.015 -20.289 35.334 1.00 21.83 308 THR D O 1
ATOM 8753 N N . ALA D 3 309 ? -10.641 -21.964 33.946 1.00 20.37 309 ALA D N 1
ATOM 8754 C CA . ALA D 3 309 ? -11.046 -21.047 32.893 1.00 22.52 309 ALA D CA 1
ATOM 8755 C C . ALA D 3 309 ? -12.219 -20.194 33.405 1.00 22.26 309 ALA D C 1
ATOM 8756 O O . ALA D 3 309 ? -12.998 -20.605 34.284 1.00 23.69 309 ALA D O 1
ATOM 8758 N N . SER D 3 310 ? -12.398 -19.046 32.764 1.00 20.98 310 SER D N 1
ATOM 8759 C CA . SER D 3 310 ? -13.565 -18.164 33.052 1.00 21.78 310 SER D CA 1
ATOM 8760 C C . SER D 3 310 ? -14.289 -17.932 31.716 1.00 23.21 310 SER D C 1
ATOM 8761 O O . SER D 3 310 ? -13.700 -18.005 30.622 1.00 23.63 310 SER D O 1
ATOM 8764 N N . ARG D 3 311 ? -15.574 -17.567 31.799 1.00 25.33 311 ARG D N 1
ATOM 8765 C CA . ARG D 3 311 ? -16.373 -17.443 30.571 1.00 27.34 311 ARG D CA 1
ATOM 8766 C C . ARG D 3 311 ? -16.764 -16.006 30.336 1.00 25.91 311 ARG D C 1
ATOM 8767 O O . ARG D 3 311 ? -17.565 -15.726 29.446 1.00 27.88 311 ARG D O 1
ATOM 8775 N N . PHE D 3 312 ? -16.270 -15.070 31.169 1.00 27.00 312 PHE D N 1
ATOM 8776 C CA . PHE D 3 312 ? -16.673 -13.675 31.014 1.00 27.71 312 PHE D CA 1
ATOM 8777 C C . PHE D 3 312 ? -15.463 -12.774 31.119 1.00 27.70 312 PHE D C 1
ATOM 8778 O O . PHE D 3 312 ? -14.489 -13.102 31.847 1.00 24.95 312 PHE D O 1
ATOM 8786 N N . VAL D 3 313 ? -15.579 -11.601 30.472 1.00 26.85 313 VAL D N 1
ATOM 8787 C CA . VAL D 3 313 ? -14.572 -10.552 30.627 1.00 27.77 313 VAL D CA 1
ATOM 8788 C C . VAL D 3 313 ? -15.296 -9.270 31.065 1.00 27.92 313 VAL D C 1
ATOM 8789 O O . VAL D 3 313 ? -16.294 -8.900 30.481 1.00 28.54 313 VAL D O 1
ATOM 8793 N N . VAL D 3 314 ? -14.804 -8.592 32.089 1.00 29.98 314 VAL D N 1
ATOM 8794 C CA . VAL D 3 314 ? -15.315 -7.264 32.367 1.00 30.62 314 VAL D CA 1
ATOM 8795 C C . VAL D 3 314 ? -14.280 -6.255 31.923 1.00 31.00 314 VAL D C 1
ATOM 8796 O O . VAL D 3 314 ? -13.062 -6.531 31.951 1.00 29.70 314 VAL D O 1
ATOM 8800 N N . VAL D 3 315 ? -14.795 -5.144 31.382 1.00 31.44 315 VAL D N 1
ATOM 8801 C CA . VAL D 3 315 ? -14.009 -4.038 30.886 1.00 32.09 315 VAL D CA 1
ATOM 8802 C C . VAL D 3 315 ? -14.248 -2.816 31.746 1.00 31.55 315 VAL D C 1
ATOM 8803 O O . VAL D 3 315 ? -15.394 -2.401 32.010 1.00 33.58 315 VAL D O 1
ATOM 8807 N N . LEU D 3 316 ? -13.172 -2.239 32.258 1.00 32.05 316 LEU D N 1
ATOM 8808 C CA . LEU D 3 316 ? -13.374 -1.049 33.093 1.00 33.87 316 LEU D CA 1
ATOM 8809 C C . LEU D 3 316 ? -12.408 0.089 32.775 1.00 34.58 316 LEU D C 1
ATOM 8810 O O . LEU D 3 316 ? -11.309 -0.144 32.237 1.00 33.32 316 LEU D O 1
ATOM 8815 N N . ASP D 3 317 ? -12.831 1.315 33.131 1.00 34.31 317 ASP D N 1
ATOM 8816 C CA . ASP D 3 317 ? -12.057 2.473 32.866 1.00 37.26 317 ASP D CA 1
ATOM 8817 C C . ASP D 3 317 ? -10.964 2.533 33.980 1.00 37.87 317 ASP D C 1
ATOM 8818 O O . ASP D 3 317 ? -11.267 2.560 35.172 1.00 36.96 317 ASP D O 1
ATOM 8823 N N . ALA D 3 318 ? -9.693 2.510 33.605 1.00 36.95 318 ALA D N 1
ATOM 8824 C CA . ALA D 3 318 ? -8.618 2.462 34.606 1.00 38.42 318 ALA D CA 1
ATOM 8825 C C . ALA D 3 318 ? -8.625 3.704 35.550 1.00 41.25 318 ALA D C 1
ATOM 8826 O O . ALA D 3 318 ? -8.095 3.633 36.649 1.00 40.82 318 ALA D O 1
ATOM 8828 N N . LYS D 3 319 ? -9.220 4.809 35.087 1.00 44.25 319 LYS D N 1
ATOM 8829 C CA . LYS D 3 319 ? -9.292 6.092 35.814 1.00 47.05 319 LYS D CA 1
ATOM 8830 C C . LYS D 3 319 ? -10.327 6.064 36.924 1.00 47.88 319 LYS D C 1
ATOM 8831 O O . LYS D 3 319 ? -10.059 6.504 38.050 1.00 50.10 319 LYS D O 1
ATOM 8837 N N . THR D 3 320 ? -11.518 5.588 36.593 1.00 46.27 320 THR D N 1
ATOM 8838 C CA . THR D 3 320 ? -12.659 5.752 37.456 1.00 46.59 320 THR D CA 1
ATOM 8839 C C . THR D 3 320 ? -13.058 4.461 38.131 1.00 46.05 320 THR D C 1
ATOM 8840 O O . THR D 3 320 ? -13.765 4.480 39.181 1.00 46.61 320 THR D O 1
ATOM 8844 N N . GLY D 3 321 ? -12.604 3.338 37.554 1.00 43.34 321 GLY D N 1
ATOM 8845 C CA . GLY D 3 321 ? -13.078 2.042 37.974 1.00 42.46 321 GLY D CA 1
ATOM 8846 C C . GLY D 3 321 ? -14.455 1.779 37.400 1.00 42.14 321 GLY D C 1
ATOM 8847 O O . GLY D 3 321 ? -15.031 0.753 37.661 1.00 41.36 321 GLY D O 1
ATOM 8848 N N . GLU D 3 322 ? -14.996 2.713 36.620 1.00 42.17 322 GLU D N 1
ATOM 8849 C CA . GLU D 3 322 ? -16.368 2.546 36.137 1.00 42.92 322 GLU D CA 1
ATOM 8850 C C . GLU D 3 322 ? -16.375 1.341 35.223 1.00 40.98 322 GLU D C 1
ATOM 8851 O O . GLU D 3 322 ? -15.423 1.160 34.397 1.00 39.83 322 GLU D O 1
ATOM 8857 N N . ARG D 3 323 ? -17.384 0.483 35.343 1.00 39.92 323 ARG D N 1
ATOM 8858 C CA . ARG D 3 323 ? -17.477 -0.636 34.399 1.00 37.55 323 ARG D CA 1
ATOM 8859 C C . ARG D 3 323 ? -17.944 -0.181 33.040 1.00 37.42 323 ARG D C 1
ATOM 8860 O O . ARG D 3 323 ? -18.972 0.465 32.950 1.00 37.19 323 ARG D O 1
ATOM 8868 N N . LEU D 3 324 ? -17.253 -0.604 31.978 1.00 35.70 324 LEU D N 1
ATOM 8869 C CA . LEU D 3 324 ? -17.661 -0.238 30.605 1.00 36.78 324 LEU D CA 1
ATOM 8870 C C . LEU D 3 324 ? -18.415 -1.339 29.871 1.00 36.20 324 LEU D C 1
ATOM 8871 O O . LEU D 3 324 ? -19.209 -1.056 28.963 1.00 36.30 324 LEU D O 1
ATOM 8876 N N . ALA D 3 325 ? -18.197 -2.589 30.263 1.00 34.47 325 ALA D N 1
ATOM 8877 C CA . ALA D 3 325 ? -18.681 -3.707 29.430 1.00 33.75 325 ALA D CA 1
ATOM 8878 C C . ALA D 3 325 ? -18.553 -4.982 30.238 1.00 33.93 325 ALA D C 1
ATOM 8879 O O . ALA D 3 325 ? -17.702 -5.060 31.149 1.00 34.00 325 ALA D O 1
ATOM 8881 N N . LYS D 3 326 ? -19.381 -5.977 29.913 1.00 31.27 326 LYS D N 1
ATOM 8882 C CA . LYS D 3 326 ? -19.287 -7.271 30.522 1.00 32.54 326 LYS D CA 1
ATOM 8883 C C . LYS D 3 326 ? -19.644 -8.250 29.382 1.00 32.50 326 LYS D C 1
ATOM 8884 O O . LYS D 3 326 ? -20.753 -8.167 28.851 1.00 34.65 326 LYS D O 1
ATOM 8890 N N . PHE D 3 327 ? -18.674 -9.071 28.932 1.00 31.66 327 PHE D N 1
ATOM 8891 C CA . PHE D 3 327 ? -18.869 -9.851 27.719 1.00 31.35 327 PHE D CA 1
ATOM 8892 C C . PHE D 3 327 ? -19.027 -11.326 28.111 1.00 32.86 327 PHE D C 1
ATOM 8893 O O . PHE D 3 327 ? -18.235 -11.839 28.926 1.00 32.04 327 PHE D O 1
ATOM 8901 N N . GLU D 3 328 ? -19.992 -12.034 27.513 1.00 32.29 328 GLU D N 1
ATOM 8902 C CA . GLU D 3 328 ? -20.064 -13.504 27.618 1.00 32.79 328 GLU D CA 1
ATOM 8903 C C . GLU D 3 328 ? -19.203 -14.014 26.505 1.00 32.17 328 GLU D C 1
ATOM 8904 O O . GLU D 3 328 ? -19.514 -13.792 25.315 1.00 32.77 328 GLU D O 1
ATOM 8910 N N . MET D 3 329 ? -18.080 -14.642 26.857 1.00 28.30 329 MET D N 1
ATOM 8911 C CA . MET D 3 329 ? -17.113 -15.019 25.830 1.00 28.32 329 MET D CA 1
ATOM 8912 C C . MET D 3 329 ? -17.581 -16.202 24.993 1.00 28.33 329 MET D C 1
ATOM 8913 O O . MET D 3 329 ? -17.153 -16.364 23.866 1.00 30.76 329 MET D O 1
ATOM 8918 N N . GLY D 3 330 ? -18.445 -17.054 25.524 1.00 29.69 330 GLY D N 1
ATOM 8919 C CA . GLY D 3 330 ? -18.871 -18.202 24.688 1.00 27.76 330 GLY D CA 1
ATOM 8920 C C . GLY D 3 330 ? -18.022 -19.432 24.756 1.00 27.65 330 GLY D C 1
ATOM 8921 O O . GLY D 3 330 ? -18.238 -20.423 23.995 1.00 27.21 330 GLY D O 1
ATOM 8922 N N . HIS D 3 331 ? -16.962 -19.389 25.578 1.00 26.08 331 HIS D N 1
ATOM 8923 C CA . HIS D 3 331 ? -15.975 -20.477 25.594 1.00 24.30 331 HIS D CA 1
ATOM 8924 C C . HIS D 3 331 ? -15.281 -20.436 26.924 1.00 24.88 331 HIS D C 1
ATOM 8925 O O . HIS D 3 331 ? -15.356 -19.391 27.662 1.00 25.33 331 HIS D O 1
ATOM 8932 N N . GLU D 3 332 ? -14.589 -21.535 27.203 1.00 25.12 332 GLU D N 1
ATOM 8933 C CA . GLU D 3 332 ? -13.815 -21.666 28.455 1.00 24.22 332 GLU D CA 1
ATOM 8934 C C . GLU D 3 332 ? -12.491 -20.957 28.190 1.00 23.53 332 GLU D C 1
ATOM 8935 O O . GLU D 3 332 ? -11.606 -21.499 27.530 1.00 24.65 332 GLU D O 1
ATOM 8941 N N . ILE D 3 333 ? -12.316 -19.751 28.748 1.00 24.41 333 ILE D N 1
ATOM 8942 C CA . ILE D 3 333 ? -11.106 -19.006 28.416 1.00 23.15 333 ILE D CA 1
ATOM 8943 C C . ILE D 3 333 ? -10.101 -18.916 29.585 1.00 23.42 333 ILE D C 1
ATOM 8944 O O . ILE D 3 333 ? -10.478 -18.600 30.724 1.00 20.03 333 ILE D O 1
ATOM 8949 N N . ASP D 3 334 ? -8.824 -19.111 29.289 1.00 22.03 334 ASP D N 1
ATOM 8950 C CA . ASP D 3 334 ? -7.804 -19.112 30.332 1.00 21.46 334 ASP D CA 1
ATOM 8951 C C . ASP D 3 334 ? -6.993 -17.830 30.348 1.00 20.62 334 ASP D C 1
ATOM 8952 O O . ASP D 3 334 ? -6.568 -17.360 31.429 1.00 20.85 334 ASP D O 1
ATOM 8957 N N . SER D 3 335 ? -6.761 -17.261 29.134 1.00 20.40 335 SER D N 1
ATOM 8958 C CA . SER D 3 335 ? -5.918 -16.082 29.011 1.00 18.76 335 SER D CA 1
ATOM 8959 C C . SER D 3 335 ? -6.510 -15.059 28.067 1.00 20.40 335 SER D C 1
ATOM 8960 O O . SER D 3 335 ? -7.106 -15.436 27.074 1.00 21.57 335 SER D O 1
ATOM 8963 N N . ILE D 3 336 ? -6.266 -13.800 28.411 1.00 21.16 336 ILE D N 1
ATOM 8964 C CA . ILE D 3 336 ? -6.674 -12.705 27.552 1.00 21.91 336 ILE D CA 1
ATOM 8965 C C . ILE D 3 336 ? -5.515 -11.786 27.331 1.00 22.95 336 ILE D C 1
ATOM 8966 O O . ILE D 3 336 ? -4.625 -11.607 28.211 1.00 23.33 336 ILE D O 1
ATOM 8971 N N . ASN D 3 337 ? -5.628 -11.062 26.207 1.00 22.40 337 ASN D N 1
ATOM 8972 C CA . ASN D 3 337 ? -4.784 -9.908 25.916 1.00 24.03 337 ASN D CA 1
ATOM 8973 C C . ASN D 3 337 ? -5.504 -9.053 24.868 1.00 25.11 337 ASN D C 1
ATOM 8974 O O . ASN D 3 337 ? -6.561 -9.456 24.324 1.00 23.60 337 ASN D O 1
ATOM 8979 N N . VAL D 3 338 ? -4.914 -7.890 24.552 1.00 23.31 338 VAL D N 1
ATOM 8980 C CA . VAL D 3 338 ? -5.490 -7.053 23.495 1.00 24.41 338 VAL D CA 1
ATOM 8981 C C . VAL D 3 338 ? -4.373 -6.575 22.602 1.00 25.25 338 VAL D C 1
ATOM 8982 O O . VAL D 3 338 ? -3.198 -6.476 23.024 1.00 25.51 338 VAL D O 1
ATOM 8986 N N . SER D 3 339 ? -4.760 -6.277 21.374 1.00 25.34 339 SER D N 1
ATOM 8987 C CA . SER D 3 339 ? -3.839 -5.541 20.485 1.00 24.77 339 SER D CA 1
ATOM 8988 C C . SER D 3 339 ? -3.901 -4.080 20.930 1.00 26.88 339 SER D C 1
ATOM 8989 O O . SER D 3 339 ? -4.838 -3.676 21.662 1.00 28.95 339 SER D O 1
ATOM 8992 N N . GLN D 3 340 ? -2.902 -3.282 20.529 1.00 25.95 340 GLN D N 1
ATOM 8993 C CA . GLN D 3 340 ? -2.710 -1.972 21.157 1.00 25.79 340 GLN D CA 1
ATOM 8994 C C . GLN D 3 340 ? -3.046 -0.826 20.190 1.00 29.22 340 GLN D C 1
ATOM 8995 O O . GLN D 3 340 ? -2.806 0.367 20.491 1.00 30.23 340 GLN D O 1
ATOM 9001 N N . ASP D 3 341 ? -3.634 -1.198 19.067 1.00 26.79 341 ASP D N 1
ATOM 9002 C CA . ASP D 3 341 ? -4.084 -0.233 18.059 1.00 30.15 341 ASP D CA 1
ATOM 9003 C C . ASP D 3 341 ? -5.441 0.343 18.409 1.00 31.59 341 ASP D C 1
ATOM 9004 O O . ASP D 3 341 ? -6.035 0.030 19.440 1.00 30.90 341 ASP D O 1
ATOM 9009 N N . GLU D 3 342 ? -5.930 1.230 17.569 1.00 33.18 342 GLU D N 1
ATOM 9010 C CA . GLU D 3 342 ? -7.248 1.813 17.851 1.00 36.93 342 GLU D CA 1
ATOM 9011 C C . GLU D 3 342 ? -8.257 0.728 17.292 1.00 36.63 342 GLU D C 1
ATOM 9012 O O . GLU D 3 342 ? -7.893 -0.036 16.389 1.00 40.47 342 GLU D O 1
ATOM 9018 N N . LYS D 3 343 ? -9.454 0.615 17.845 1.00 37.08 343 LYS D N 1
ATOM 9019 C CA . LYS D 3 343 ? -10.380 -0.520 17.586 1.00 36.11 343 LYS D CA 1
ATOM 9020 C C . LYS D 3 343 ? -9.731 -1.870 17.879 1.00 34.45 343 LYS D C 1
ATOM 9021 O O . LYS D 3 343 ? -9.733 -2.729 17.011 1.00 36.48 343 LYS D O 1
ATOM 9027 N N . PRO D 3 344 ? -9.180 -2.049 19.090 1.00 32.90 344 PRO D N 1
ATOM 9028 C CA . PRO D 3 344 ? -8.403 -3.254 19.359 1.00 30.10 344 PRO D CA 1
ATOM 9029 C C . PRO D 3 344 ? -9.192 -4.560 19.209 1.00 29.74 344 PRO D C 1
ATOM 9030 O O . PRO D 3 344 ? -10.437 -4.600 19.333 1.00 30.05 344 PRO D O 1
ATOM 9034 N N . LEU D 3 345 ? -8.431 -5.641 18.982 1.00 27.25 345 LEU D N 1
ATOM 9035 C CA . LEU D 3 345 ? -8.930 -6.978 19.124 1.00 27.25 345 LEU D CA 1
ATOM 9036 C C . LEU D 3 345 ? -8.750 -7.432 20.575 1.00 26.29 345 LEU D C 1
ATOM 9037 O O . LEU D 3 345 ? -7.804 -7.009 21.239 1.00 26.04 345 LEU D O 1
ATOM 9042 N N . LEU D 3 346 ? -9.682 -8.237 21.066 1.00 26.57 346 LEU D N 1
ATOM 9043 C CA . LEU D 3 346 ? -9.579 -8.898 22.393 1.00 24.88 346 LEU D CA 1
ATOM 9044 C C . LEU D 3 346 ? -9.317 -10.368 22.060 1.00 25.38 346 LEU D C 1
ATOM 9045 O O . LEU D 3 346 ? -10.091 -10.982 21.375 1.00 23.74 346 LEU D O 1
ATOM 9050 N N . TYR D 3 347 ? -8.148 -10.862 22.504 1.00 22.56 347 TYR D N 1
ATOM 9051 C CA . TYR D 3 347 ? -7.710 -12.224 22.289 1.00 22.66 347 TYR D CA 1
ATOM 9052 C C . TYR D 3 347 ? -8.155 -13.047 23.484 1.00 21.52 347 TYR D C 1
ATOM 9053 O O . TYR D 3 347 ? -7.984 -12.635 24.633 1.00 25.20 347 TYR D O 1
ATOM 9062 N N . ALA D 3 348 ? -8.698 -14.217 23.187 1.00 20.86 348 ALA D N 1
ATOM 9063 C CA . ALA D 3 348 ? -9.241 -15.128 24.269 1.00 20.31 348 ALA D CA 1
ATOM 9064 C C . ALA D 3 348 ? -8.798 -16.544 24.001 1.00 21.81 348 ALA D C 1
ATOM 9065 O O . ALA D 3 348 ? -9.281 -17.232 23.089 1.00 21.93 348 ALA D O 1
ATOM 9067 N N . LEU D 3 349 ? -7.786 -16.970 24.767 1.00 20.78 349 LEU D N 1
ATOM 9068 C CA . LEU D 3 349 ? -7.176 -18.287 24.498 1.00 19.80 349 LEU D CA 1
ATOM 9069 C C . LEU D 3 349 ? -7.738 -19.300 25.479 1.00 20.57 349 LEU D C 1
ATOM 9070 O O . LEU D 3 349 ? -7.731 -19.120 26.669 1.00 20.60 349 LEU D O 1
ATOM 9075 N N . SER D 3 350 ? -8.158 -20.396 24.932 1.00 18.68 350 SER D N 1
ATOM 9076 C CA . SER D 3 350 ? -8.549 -21.589 25.707 1.00 21.13 350 SER D CA 1
ATOM 9077 C C . SER D 3 350 ? -7.466 -22.672 25.681 1.00 20.54 350 SER D C 1
ATOM 9078 O O . SER D 3 350 ? -7.143 -23.232 24.633 1.00 23.01 350 SER D O 1
ATOM 9081 N N . THR D 3 351 ? -6.956 -22.994 26.868 1.00 21.00 351 THR D N 1
ATOM 9082 C CA . THR D 3 351 ? -5.937 -24.040 27.006 1.00 19.83 351 THR D CA 1
ATOM 9083 C C . THR D 3 351 ? -6.615 -25.380 26.643 1.00 19.68 351 THR D C 1
ATOM 9084 O O . THR D 3 351 ? -6.041 -26.296 25.951 1.00 21.50 351 THR D O 1
ATOM 9088 N N . GLY D 3 352 ? -7.859 -25.553 27.098 1.00 21.66 352 GLY D N 1
ATOM 9089 C CA . GLY D 3 352 ? -8.501 -26.852 26.840 1.00 21.34 352 GLY D CA 1
ATOM 9090 C C . GLY D 3 352 ? -8.873 -27.086 25.415 1.00 23.42 352 GLY D C 1
ATOM 9091 O O . GLY D 3 352 ? -8.745 -28.198 24.913 1.00 22.07 352 GLY D O 1
ATOM 9092 N N . ASP D 3 353 ? -9.268 -26.041 24.690 1.00 21.91 353 ASP D N 1
ATOM 9093 C CA . ASP D 3 353 ? -9.684 -26.232 23.312 1.00 21.83 353 ASP D CA 1
ATOM 9094 C C . ASP D 3 353 ? -8.447 -26.087 22.389 1.00 21.09 353 ASP D C 1
ATOM 9095 O O . ASP D 3 353 ? -8.598 -26.314 21.187 1.00 20.58 353 ASP D O 1
ATOM 9100 N N . LYS D 3 354 ? -7.316 -25.695 22.972 1.00 19.39 354 LYS D N 1
ATOM 9101 C CA . LYS D 3 354 ? -6.110 -25.300 22.199 1.00 19.61 354 LYS D CA 1
ATOM 9102 C C . LYS D 3 354 ? -6.442 -24.348 21.056 1.00 21.32 354 LYS D C 1
ATOM 9103 O O . LYS D 3 354 ? -5.956 -24.482 19.903 1.00 18.41 354 LYS D O 1
ATOM 9109 N N . THR D 3 355 ? -7.271 -23.344 21.374 1.00 19.79 355 THR D N 1
ATOM 9110 C CA . THR D 3 355 ? -7.837 -22.431 20.327 1.00 19.75 355 THR D CA 1
ATOM 9111 C C . THR D 3 355 ? -7.727 -21.026 20.794 1.00 19.62 355 THR D C 1
ATOM 9112 O O . THR D 3 355 ? -8.037 -20.694 21.966 1.00 18.87 355 THR D O 1
ATOM 9116 N N . LEU D 3 356 ? -7.261 -20.194 19.888 1.00 18.33 356 LEU D N 1
ATOM 9117 C CA . LEU D 3 356 ? -7.297 -18.735 20.107 1.00 20.60 356 LEU D CA 1
ATOM 9118 C C . LEU D 3 356 ? -8.559 -18.118 19.479 1.00 21.50 356 LEU D C 1
ATOM 9119 O O . LEU D 3 356 ? -8.761 -18.201 18.219 1.00 22.08 356 LEU D O 1
ATOM 9124 N N . TYR D 3 357 ? -9.401 -17.530 20.331 1.00 20.39 357 TYR D N 1
ATOM 9125 C CA . TYR D 3 357 ? -10.642 -16.866 19.820 1.00 21.68 357 TYR D CA 1
ATOM 9126 C C . TYR D 3 357 ? -10.340 -15.448 19.750 1.00 21.64 357 TYR D C 1
ATOM 9127 O O . TYR D 3 357 ? -9.813 -14.866 20.712 1.00 25.28 357 TYR D O 1
ATOM 9136 N N . ILE D 3 358 ? -10.688 -14.839 18.626 1.00 23.12 358 ILE D N 1
ATOM 9137 C CA . ILE D 3 358 ? -10.375 -13.450 18.376 1.00 21.91 358 ILE D CA 1
ATOM 9138 C C . ILE D 3 358 ? -11.663 -12.640 18.301 1.00 25.27 358 ILE D C 1
ATOM 9139 O O . ILE D 3 358 ? -12.482 -12.890 17.431 1.00 26.18 358 ILE D O 1
ATOM 9144 N N . HIS D 3 359 ? -11.743 -11.670 19.223 1.00 24.92 359 HIS D N 1
ATOM 9145 C CA . HIS D 3 359 ? -12.938 -10.873 19.451 1.00 26.83 359 HIS D CA 1
ATOM 9146 C C . HIS D 3 359 ? -12.713 -9.397 19.091 1.00 26.18 359 HIS D C 1
ATOM 9147 O O . HIS D 3 359 ? -11.590 -8.843 19.220 1.00 27.50 359 HIS D O 1
ATOM 9154 N N . ASP D 3 360 ? -13.809 -8.736 18.701 1.00 29.17 360 ASP D N 1
ATOM 9155 C CA . ASP D 3 360 ? -13.886 -7.273 18.722 1.00 28.98 360 ASP D CA 1
ATOM 9156 C C . ASP D 3 360 ? -13.888 -6.801 20.173 1.00 29.22 360 ASP D C 1
ATOM 9157 O O . ASP D 3 360 ? -14.740 -7.193 20.947 1.00 28.55 360 ASP D O 1
ATOM 9162 N N . ALA D 3 361 ? -12.893 -6.024 20.597 1.00 29.25 361 ALA D N 1
ATOM 9163 C CA . ALA D 3 361 ? -12.835 -5.608 22.000 1.00 30.48 361 ALA D CA 1
ATOM 9164 C C . ALA D 3 361 ? -14.009 -4.689 22.382 1.00 32.53 361 ALA D C 1
ATOM 9165 O O . ALA D 3 361 ? -14.423 -4.671 23.518 1.00 33.49 361 ALA D O 1
ATOM 9167 N N . GLU D 3 362 ? -14.511 -3.896 21.451 1.00 31.52 362 GLU D N 1
ATOM 9168 C CA . GLU D 3 362 ? -15.529 -2.933 21.819 1.00 33.49 362 GLU D CA 1
ATOM 9169 C C . GLU D 3 362 ? -16.891 -3.593 22.054 1.00 34.30 362 GLU D C 1
ATOM 9170 O O . GLU D 3 362 ? -17.562 -3.287 23.058 1.00 34.12 362 GLU D O 1
ATOM 9176 N N . SER D 3 363 ? -17.308 -4.473 21.109 1.00 33.47 363 SER D N 1
ATOM 9177 C CA . SER D 3 363 ? -18.633 -5.162 21.228 1.00 33.84 363 SER D CA 1
ATOM 9178 C C . SER D 3 363 ? -18.499 -6.495 21.954 1.00 34.16 363 SER D C 1
ATOM 9179 O O . SER D 3 363 ? -19.522 -7.072 22.449 1.00 34.07 363 SER D O 1
ATOM 9182 N N . GLY D 3 364 ? -17.256 -6.995 22.045 1.00 31.81 364 GLY D N 1
ATOM 9183 C CA . GLY D 3 364 ? -17.013 -8.361 22.582 1.00 30.50 364 GLY D CA 1
ATOM 9184 C C . GLY D 3 364 ? -17.409 -9.544 21.695 1.00 31.41 364 GLY D C 1
ATOM 9185 O O . GLY D 3 364 ? -17.242 -10.717 22.076 1.00 32.18 364 GLY D O 1
ATOM 9186 N N . GLU D 3 365 ? -17.908 -9.281 20.505 1.00 33.51 365 GLU D N 1
ATOM 9187 C CA . GLU D 3 365 ? -18.293 -10.345 19.561 1.00 32.67 365 GLU D CA 1
ATOM 9188 C C . GLU D 3 365 ? -17.102 -11.175 19.014 1.00 31.94 365 GLU D C 1
ATOM 9189 O O . GLU D 3 365 ? -16.071 -10.633 18.622 1.00 29.36 365 GLU D O 1
ATOM 9195 N N . GLU D 3 366 ? -17.297 -12.481 18.944 1.00 29.25 366 GLU D N 1
ATOM 9196 C CA . GLU D 3 366 ? -16.265 -13.369 18.347 1.00 29.51 366 GLU D CA 1
ATOM 9197 C C . GLU D 3 366 ? -16.179 -13.135 16.833 1.00 30.29 366 GLU D C 1
ATOM 9198 O O . GLU D 3 366 ? -17.234 -13.144 16.129 1.00 31.88 366 GLU D O 1
ATOM 9204 N N . LEU D 3 367 ? -14.976 -12.830 16.323 1.00 28.56 367 LEU D N 1
ATOM 9205 C CA . LEU D 3 367 ? -14.788 -12.594 14.875 1.00 28.65 367 LEU D CA 1
ATOM 9206 C C . LEU D 3 367 ? -14.292 -13.833 14.102 1.00 27.56 367 LEU D C 1
ATOM 9207 O O . LEU D 3 367 ? -14.721 -14.102 12.969 1.00 26.68 367 LEU D O 1
ATOM 9212 N N . ARG D 3 368 ? -13.337 -14.567 14.695 1.00 25.95 368 ARG D N 1
ATOM 9213 C CA . ARG D 3 368 ? -12.664 -15.677 14.028 1.00 24.70 368 ARG D CA 1
ATOM 9214 C C . ARG D 3 368 ? -11.925 -16.416 15.123 1.00 24.49 368 ARG D C 1
ATOM 9215 O O . ARG D 3 368 ? -11.851 -15.941 16.276 1.00 26.54 368 ARG D O 1
ATOM 9223 N N . SER D 3 369 ? -11.298 -17.522 14.736 1.00 23.83 369 SER D N 1
ATOM 9224 C CA . SER D 3 369 ? -10.568 -18.358 15.722 1.00 23.18 369 SER D CA 1
ATOM 9225 C C . SER D 3 369 ? -9.462 -19.126 15.030 1.00 23.85 369 SER D C 1
ATOM 9226 O O . SER D 3 369 ? -9.516 -19.313 13.846 1.00 23.19 369 SER D O 1
ATOM 9229 N N . VAL D 3 370 ? -8.455 -19.513 15.789 1.00 20.25 370 VAL D N 1
ATOM 9230 C CA . VAL D 3 370 ? -7.345 -20.279 15.270 1.00 21.40 370 VAL D CA 1
ATOM 9231 C C . VAL D 3 370 ? -7.134 -21.472 16.172 1.00 20.44 370 VAL D C 1
ATOM 9232 O O . VAL D 3 370 ? -6.808 -21.289 17.282 1.00 21.41 370 VAL D O 1
ATOM 9236 N N . ASN D 3 371 ? -7.340 -22.661 15.653 1.00 19.50 371 ASN D N 1
ATOM 9237 C CA . ASN D 3 371 ? -7.312 -23.868 16.499 1.00 20.08 371 ASN D CA 1
ATOM 9238 C C . ASN D 3 371 ? -6.006 -24.629 16.366 1.00 17.47 371 ASN D C 1
ATOM 9239 O O . ASN D 3 371 ? -5.055 -24.140 15.730 1.00 18.20 371 ASN D O 1
ATOM 9244 N N . GLN D 3 372 ? -5.948 -25.829 16.951 1.00 17.48 372 GLN D N 1
ATOM 9245 C CA . GLN D 3 372 ? -4.721 -26.668 16.870 1.00 17.37 372 GLN D CA 1
ATOM 9246 C C . GLN D 3 372 ? -3.437 -25.968 17.328 1.00 19.33 372 GLN D C 1
ATOM 9247 O O . GLN D 3 372 ? -2.395 -26.105 16.711 1.00 19.60 372 GLN D O 1
ATOM 9253 N N . LEU D 3 373 ? -3.536 -25.154 18.384 1.00 16.73 373 LEU D N 1
ATOM 9254 C CA . LEU D 3 373 ? -2.383 -24.420 18.840 1.00 17.44 373 LEU D CA 1
ATOM 9255 C C . LEU D 3 373 ? -1.694 -25.288 19.909 1.00 17.05 373 LEU D C 1
ATOM 9256 O O . LEU D 3 373 ? -1.535 -24.875 21.088 1.00 19.44 373 LEU D O 1
ATOM 9261 N N . GLY D 3 374 ? -1.183 -26.445 19.474 1.00 17.78 374 GLY D N 1
ATOM 9262 C CA . GLY D 3 374 ? -0.399 -27.307 20.408 1.00 16.19 374 GLY D CA 1
ATOM 9263 C C . GLY D 3 374 ? -1.198 -28.056 21.446 1.00 17.60 374 GLY D C 1
ATOM 9264 O O . GLY D 3 374 ? -2.322 -28.489 21.141 1.00 19.28 374 GLY D O 1
ATOM 9265 N N . HIS D 3 375 ? -0.552 -28.283 22.610 1.00 17.79 375 HIS D N 1
ATOM 9266 C CA . HIS D 3 375 ? -1.037 -29.220 23.617 1.00 17.92 375 HIS D CA 1
ATOM 9267 C C . HIS D 3 375 ? -1.720 -28.529 24.791 1.00 18.67 375 HIS D C 1
ATOM 9268 O O . HIS D 3 375 ? -2.683 -29.089 25.330 1.00 20.11 375 HIS D O 1
ATOM 9275 N N . GLY D 3 376 ? -1.258 -27.384 25.231 1.00 18.27 376 GLY D N 1
ATOM 9276 C CA . GLY D 3 376 ? -1.901 -26.663 26.352 1.00 18.95 376 GLY D CA 1
ATOM 9277 C C . GLY D 3 376 ? -1.474 -25.203 26.253 1.00 16.10 376 GLY D C 1
ATOM 9278 O O . GLY D 3 376 ? -0.798 -24.718 27.139 1.00 17.73 376 GLY D O 1
ATOM 9279 N N . PRO D 3 377 ? -1.920 -24.490 25.225 1.00 18.05 377 PRO D N 1
ATOM 9280 C CA . PRO D 3 377 ? -1.454 -23.124 25.020 1.00 16.44 377 PRO D CA 1
ATOM 9281 C C . PRO D 3 377 ? -1.912 -22.228 26.145 1.00 16.34 377 PRO D C 1
ATOM 9282 O O . PRO D 3 377 ? -3.019 -22.338 26.530 1.00 18.68 377 PRO D O 1
ATOM 9286 N N . GLN D 3 378 ? -1.043 -21.359 26.623 1.00 17.89 378 GLN D N 1
ATOM 9287 C CA . GLN D 3 378 ? -1.419 -20.552 27.739 1.00 18.68 378 GLN D CA 1
ATOM 9288 C C . GLN D 3 378 ? -1.072 -19.080 27.652 1.00 18.53 378 GLN D C 1
ATOM 9289 O O . GLN D 3 378 ? -1.607 -18.268 28.432 1.00 18.58 378 GLN D O 1
ATOM 9295 N N . VAL D 3 379 ? -0.142 -18.674 26.792 1.00 18.64 379 VAL D N 1
ATOM 9296 C CA . VAL D 3 379 ? 0.387 -17.269 26.960 1.00 18.45 379 VAL D CA 1
ATOM 9297 C C . VAL D 3 379 ? 0.297 -16.495 25.648 1.00 18.74 379 VAL D C 1
ATOM 9298 O O . VAL D 3 379 ? 0.701 -17.016 24.543 1.00 18.70 379 VAL D O 1
ATOM 9302 N N . ILE D 3 380 ? -0.351 -15.339 25.721 1.00 19.42 380 ILE D N 1
ATOM 9303 C CA . ILE D 3 380 ? -0.549 -14.480 24.495 1.00 18.83 380 ILE D CA 1
ATOM 9304 C C . ILE D 3 380 ? 0.306 -13.268 24.648 1.00 20.92 380 ILE D C 1
ATOM 9305 O O . ILE D 3 380 ? 0.263 -12.675 25.734 1.00 21.48 380 ILE D O 1
ATOM 9310 N N . THR D 3 381 ? 1.044 -12.870 23.602 1.00 20.76 381 THR D N 1
ATOM 9311 C CA . THR D 3 381 ? 1.862 -11.683 23.744 1.00 20.30 381 THR D CA 1
ATOM 9312 C C . THR D 3 381 ? 1.629 -10.865 22.516 1.00 22.87 381 THR D C 1
ATOM 9313 O O . THR D 3 381 ? 1.502 -11.423 21.435 1.00 21.39 381 THR D O 1
ATOM 9317 N N . THR D 3 382 ? 1.547 -9.556 22.712 1.00 23.27 382 THR D N 1
ATOM 9318 C CA . THR D 3 382 ? 1.426 -8.624 21.566 1.00 24.42 382 THR D CA 1
ATOM 9319 C C . THR D 3 382 ? 2.448 -7.555 21.666 1.00 26.56 382 THR D C 1
ATOM 9320 O O . THR D 3 382 ? 2.962 -7.261 22.793 1.00 29.39 382 THR D O 1
ATOM 9324 N N . ALA D 3 383 ? 2.708 -6.894 20.537 1.00 25.52 383 ALA D N 1
ATOM 9325 C CA . ALA D 3 383 ? 3.651 -5.753 20.540 1.00 26.15 383 ALA D CA 1
ATOM 9326 C C . ALA D 3 383 ? 2.825 -4.494 20.680 1.00 27.84 383 ALA D C 1
ATOM 9327 O O . ALA D 3 383 ? 1.804 -4.385 20.029 1.00 30.53 383 ALA D O 1
ATOM 9329 N N . ASP D 3 384 ? 3.319 -3.517 21.442 1.00 27.67 384 ASP D N 1
ATOM 9330 C CA . ASP D 3 384 ? 2.699 -2.205 21.414 1.00 27.08 384 ASP D CA 1
ATOM 9331 C C . ASP D 3 384 ? 3.494 -1.266 20.524 1.00 27.93 384 ASP D C 1
ATOM 9332 O O . ASP D 3 384 ? 4.493 -0.651 20.957 1.00 29.01 384 ASP D O 1
ATOM 9337 N N . MET D 3 385 ? 3.073 -1.165 19.275 1.00 28.20 385 MET D N 1
ATOM 9338 C CA . MET D 3 385 ? 3.913 -0.532 18.267 1.00 30.28 385 MET D CA 1
ATOM 9339 C C . MET D 3 385 ? 3.568 0.930 18.062 1.00 33.70 385 MET D C 1
ATOM 9340 O O . MET D 3 385 ? 4.225 1.541 17.255 1.00 34.31 385 MET D O 1
ATOM 9345 N N . GLY D 3 386 ? 2.546 1.439 18.761 1.00 36.29 386 GLY D N 1
ATOM 9346 C CA . GLY D 3 386 ? 1.983 2.796 18.469 1.00 40.36 386 GLY D CA 1
ATOM 9347 C C . GLY D 3 386 ? 2.615 3.875 19.337 1.00 43.51 386 GLY D C 1
ATOM 9348 O O . GLY D 3 386 ? 3.484 3.601 20.180 1.00 43.27 386 GLY D O 1
ATOM 9350 N N . THR E 2 7 ? -14.715 -39.372 6.307 1.00 42.52 7 THR E N 1
ATOM 9351 C CA . THR E 2 7 ? -15.343 -39.883 7.554 1.00 41.85 7 THR E CA 1
ATOM 9352 C C . THR E 2 7 ? -15.079 -41.395 7.714 1.00 38.71 7 THR E C 1
ATOM 9353 O O . THR E 2 7 ? -14.432 -41.750 8.683 1.00 39.35 7 THR E O 1
ATOM 9357 N N . ASP E 2 8 ? -15.602 -42.266 6.834 1.00 33.42 8 ASP E N 1
ATOM 9358 C CA . ASP E 2 8 ? -15.278 -43.699 6.922 1.00 27.98 8 ASP E CA 1
ATOM 9359 C C . ASP E 2 8 ? -13.805 -43.784 6.516 1.00 23.18 8 ASP E C 1
ATOM 9360 O O . ASP E 2 8 ? -13.456 -43.559 5.327 1.00 23.45 8 ASP E O 1
ATOM 9365 N N . PRO E 2 9 ? -12.910 -44.142 7.438 1.00 21.92 9 PRO E N 1
ATOM 9366 C CA . PRO E 2 9 ? -11.490 -44.128 7.054 1.00 18.64 9 PRO E CA 1
ATOM 9367 C C . PRO E 2 9 ? -11.090 -45.141 6.002 1.00 18.64 9 PRO E C 1
ATOM 9368 O O . PRO E 2 9 ? -10.124 -44.953 5.270 1.00 19.70 9 PRO E O 1
ATOM 9372 N N . ARG E 2 10 ? -11.889 -46.202 5.900 1.00 18.83 10 ARG E N 1
ATOM 9373 C CA . ARG E 2 10 ? -11.546 -47.248 4.966 1.00 17.01 10 ARG E CA 1
ATOM 9374 C C . ARG E 2 10 ? -12.186 -47.104 3.606 1.00 20.53 10 ARG E C 1
ATOM 9375 O O . ARG E 2 10 ? -11.898 -47.936 2.705 1.00 19.10 10 ARG E O 1
ATOM 9383 N N . ALA E 2 11 ? -13.054 -46.100 3.429 1.00 20.05 11 ALA E N 1
ATOM 9384 C CA . ALA E 2 11 ? -13.710 -45.924 2.122 1.00 19.97 11 ALA E CA 1
ATOM 9385 C C . ALA E 2 11 ? -12.654 -45.414 1.135 1.00 20.13 11 ALA E C 1
ATOM 9386 O O . ALA E 2 11 ? -11.664 -44.804 1.493 1.00 18.55 11 ALA E O 1
ATOM 9388 N N . LYS E 2 12 ? -12.904 -45.674 -0.168 1.00 17.36 12 LYS E N 1
ATOM 9389 C CA . LYS E 2 12 ? -11.974 -45.122 -1.159 1.00 18.50 12 LYS E CA 1
ATOM 9390 C C . LYS E 2 12 ? -11.917 -43.619 -1.027 1.00 20.53 12 LYS E C 1
ATOM 9391 O O . LYS E 2 12 ? -12.963 -42.923 -0.864 1.00 22.36 12 LYS E O 1
ATOM 9397 N N . TRP E 2 13 ? -10.695 -43.109 -1.214 1.00 20.79 13 TRP E N 1
ATOM 9398 C CA A TRP E 2 13 ? -10.485 -41.690 -0.998 0.50 19.39 13 TRP E CA 1
ATOM 9399 C CA B TRP E 2 13 ? -10.251 -41.677 -1.272 0.50 20.58 13 TRP E CA 1
ATOM 9400 C C . TRP E 2 13 ? -11.075 -40.939 -2.231 1.00 20.31 13 TRP E C 1
ATOM 9401 O O . TRP E 2 13 ? -11.152 -41.391 -3.350 1.00 21.37 13 TRP E O 1
ATOM 9422 N N . VAL E 2 14 ? -11.691 -39.824 -1.855 1.00 21.38 14 VAL E N 1
ATOM 9423 C CA . VAL E 2 14 ? -12.507 -39.048 -2.777 1.00 22.71 14 VAL E CA 1
ATOM 9424 C C . VAL E 2 14 ? -11.881 -37.640 -2.878 1.00 19.64 14 VAL E C 1
ATOM 9425 O O . VAL E 2 14 ? -12.036 -36.867 -1.945 1.00 19.23 14 VAL E O 1
ATOM 9429 N N . PRO E 2 15 ? -11.181 -37.332 -3.994 1.00 20.11 15 PRO E N 1
ATOM 9430 C CA . PRO E 2 15 ? -10.542 -36.013 -4.061 1.00 19.03 15 PRO E CA 1
ATOM 9431 C C . PRO E 2 15 ? -11.479 -34.827 -4.278 1.00 19.74 15 PRO E C 1
ATOM 9432 O O . PRO E 2 15 ? -12.573 -34.952 -4.848 1.00 19.99 15 PRO E O 1
ATOM 9436 N N . GLN E 2 16 ? -11.095 -33.658 -3.772 1.00 17.65 16 GLN E N 1
ATOM 9437 C CA . GLN E 2 16 ? -11.795 -32.401 -4.075 1.00 19.06 16 GLN E CA 1
ATOM 9438 C C . GLN E 2 16 ? -10.771 -31.349 -4.527 1.00 19.79 16 GLN E C 1
ATOM 9439 O O . GLN E 2 16 ? -9.564 -31.453 -4.185 1.00 18.31 16 GLN E O 1
ATOM 9445 N N . ASP E 2 17 ? -11.262 -30.323 -5.228 1.00 19.82 17 ASP E N 1
ATOM 9446 C CA . ASP E 2 17 ? -10.364 -29.236 -5.635 1.00 18.86 17 ASP E CA 1
ATOM 9447 C C . ASP E 2 17 ? -10.934 -27.922 -5.119 1.00 19.93 17 ASP E C 1
ATOM 9448 O O . ASP E 2 17 ? -11.037 -26.873 -5.843 1.00 23.26 17 ASP E O 1
ATOM 9453 N N . ASN E 2 18 ? -11.341 -27.929 -3.843 1.00 21.24 18 ASN E N 1
ATOM 9454 C CA . ASN E 2 18 ? -11.945 -26.693 -3.309 1.00 22.77 18 ASN E CA 1
ATOM 9455 C C . ASN E 2 18 ? -11.399 -26.196 -1.982 1.00 21.20 18 ASN E C 1
ATOM 9456 O O . ASN E 2 18 ? -11.759 -25.057 -1.570 1.00 22.25 18 ASN E O 1
ATOM 9461 N N . ASP E 2 19 ? -10.491 -26.975 -1.318 1.00 21.23 19 ASP E N 1
ATOM 9462 C CA . ASP E 2 19 ? -9.962 -26.516 -0.042 1.00 19.39 19 ASP E CA 1
ATOM 9463 C C . ASP E 2 19 ? -8.630 -27.232 0.255 1.00 19.80 19 ASP E C 1
ATOM 9464 O O . ASP E 2 19 ? -8.569 -28.442 0.476 1.00 18.11 19 ASP E O 1
ATOM 9469 N N . ILE E 2 20 ? -7.524 -26.482 0.186 1.00 18.61 20 ILE E N 1
ATOM 9470 C CA . ILE E 2 20 ? -6.200 -27.125 0.334 1.00 18.94 20 ILE E CA 1
ATOM 9471 C C . ILE E 2 20 ? -5.855 -27.552 1.745 1.00 19.83 20 ILE E C 1
ATOM 9472 O O . ILE E 2 20 ? -4.862 -28.270 1.951 1.00 18.57 20 ILE E O 1
ATOM 9477 N N . GLN E 2 21 ? -6.610 -27.054 2.745 1.00 19.61 21 GLN E N 1
ATOM 9478 C CA . GLN E 2 21 ? -6.280 -27.421 4.171 1.00 19.25 21 GLN E CA 1
ATOM 9479 C C . GLN E 2 21 ? -6.940 -28.731 4.605 1.00 19.85 21 GLN E C 1
ATOM 9480 O O . GLN E 2 21 ? -6.728 -29.220 5.705 1.00 22.84 21 GLN E O 1
ATOM 9486 N N . ALA E 2 22 ? -7.753 -29.295 3.743 1.00 19.02 22 ALA E N 1
ATOM 9487 C CA . ALA E 2 22 ? -8.442 -30.534 4.069 1.00 20.39 22 ALA E CA 1
ATOM 9488 C C . ALA E 2 22 ? -7.725 -31.714 3.520 1.00 19.96 22 ALA E C 1
ATOM 9489 O O . ALA E 2 22 ? -7.008 -31.613 2.492 1.00 18.82 22 ALA E O 1
ATOM 9491 N N . CYS E 2 23 ? -7.816 -32.838 4.264 1.00 19.24 23 CYS E N 1
ATOM 9492 C CA . CYS E 2 23 ? -7.061 -34.030 3.896 1.00 19.64 23 CYS E CA 1
ATOM 9493 C C . CYS E 2 23 ? -7.560 -34.671 2.621 1.00 19.47 23 CYS E C 1
ATOM 9494 O O . CYS E 2 23 ? -6.842 -35.486 2.061 1.00 20.94 23 CYS E O 1
ATOM 9497 N N . ASP E 2 24 ? -8.757 -34.290 2.131 1.00 18.92 24 ASP E N 1
ATOM 9498 C CA . ASP E 2 24 ? -9.163 -34.835 0.866 1.00 16.99 24 ASP E CA 1
ATOM 9499 C C . ASP E 2 24 ? -8.872 -33.887 -0.340 1.00 18.24 24 ASP E C 1
ATOM 9500 O O . ASP E 2 24 ? -9.362 -34.136 -1.454 1.00 18.31 24 ASP E O 1
ATOM 9505 N N . TYR E 2 25 ? -8.050 -32.863 -0.123 1.00 18.30 25 TYR E N 1
ATOM 9506 C CA . TYR E 2 25 ? -7.636 -31.998 -1.282 1.00 18.74 25 TYR E CA 1
ATOM 9507 C C . TYR E 2 25 ? -6.883 -32.893 -2.268 1.00 16.28 25 TYR E C 1
ATOM 9508 O O . TYR E 2 25 ? -6.000 -33.693 -1.857 1.00 16.87 25 TYR E O 1
ATOM 9517 N N . TRP E 2 26 ? -7.167 -32.739 -3.558 1.00 16.10 26 TRP E N 1
ATOM 9518 C CA . TRP E 2 26 ? -6.760 -33.773 -4.517 1.00 16.16 26 TRP E CA 1
ATOM 9519 C C . TRP E 2 26 ? -5.193 -33.981 -4.533 1.00 16.42 26 TRP E C 1
ATOM 9520 O O . TRP E 2 26 ? -4.754 -35.090 -4.808 1.00 17.87 26 TRP E O 1
ATOM 9531 N N . ARG E 2 27 ? -4.427 -32.882 -4.334 1.00 15.11 27 ARG E N 1
ATOM 9532 C CA . ARG E 2 27 ? -2.916 -32.979 -4.453 1.00 14.07 27 ARG E CA 1
ATOM 9533 C C . ARG E 2 27 ? -2.302 -33.759 -3.276 1.00 15.52 27 ARG E C 1
ATOM 9534 O O . ARG E 2 27 ? -1.129 -34.149 -3.313 1.00 15.23 27 ARG E O 1
ATOM 9542 N N . HIS E 2 28 ? -3.116 -33.997 -2.241 1.00 16.09 28 HIS E N 1
ATOM 9543 C CA . HIS E 2 28 ? -2.636 -34.619 -0.979 1.00 14.83 28 HIS E CA 1
ATOM 9544 C C . HIS E 2 28 ? -2.796 -36.151 -1.007 1.00 15.56 28 HIS E C 1
ATOM 9545 O O . HIS E 2 28 ? -2.713 -36.794 0.035 1.00 17.04 28 HIS E O 1
ATOM 9552 N N . CYS E 2 29 ? -2.914 -36.706 -2.198 1.00 15.27 29 CYS E N 1
ATOM 9553 C CA . CYS E 2 29 ? -3.333 -38.130 -2.338 1.00 16.07 29 CYS E CA 1
ATOM 9554 C C . CYS E 2 29 ? -2.303 -39.085 -1.715 1.00 16.25 29 CYS E C 1
ATOM 9555 O O . CYS E 2 29 ? -2.674 -40.241 -1.384 1.00 17.28 29 CYS E O 1
ATOM 9558 N N . SER E 2 30 ? -1.040 -38.619 -1.534 1.00 15.11 30 SER E N 1
ATOM 9559 C CA . SER E 2 30 ? -0.048 -39.435 -0.851 1.00 16.77 30 SER E CA 1
ATOM 9560 C C . SER E 2 30 ? 0.798 -38.620 0.091 1.00 16.06 30 SER E C 1
ATOM 9561 O O . SER E 2 30 ? 1.989 -38.909 0.305 1.00 16.99 30 SER E O 1
ATOM 9564 N N . ILE E 2 31 ? 0.131 -37.670 0.741 1.00 14.76 31 ILE E N 1
ATOM 9565 C CA . ILE E 2 31 ? 0.775 -36.875 1.812 1.00 15.13 31 ILE E CA 1
ATOM 9566 C C . ILE E 2 31 ? 0.871 -37.680 3.101 1.00 16.48 31 ILE E C 1
ATOM 9567 O O . ILE E 2 31 ? -0.044 -38.438 3.410 1.00 17.06 31 ILE E O 1
ATOM 9572 N N . ASP E 2 32 ? 1.974 -37.510 3.850 1.00 15.68 32 ASP E N 1
ATOM 9573 C CA . ASP E 2 32 ? 2.022 -38.170 5.176 1.00 15.56 32 ASP E CA 1
ATOM 9574 C C . ASP E 2 32 ? 2.617 -37.139 6.125 1.00 16.64 32 ASP E C 1
ATOM 9575 O O . ASP E 2 32 ? 3.816 -36.884 6.083 1.00 19.30 32 ASP E O 1
ATOM 9580 N N . GLY E 2 33 ? 1.812 -36.589 6.988 1.00 13.54 33 GLY E N 1
ATOM 9581 C CA . GLY E 2 33 ? 2.416 -35.580 7.913 1.00 14.70 33 GLY E CA 1
ATOM 9582 C C . GLY E 2 33 ? 1.396 -34.442 8.117 1.00 16.90 33 GLY E C 1
ATOM 9583 O O . GLY E 2 33 ? 0.323 -34.695 8.663 1.00 17.22 33 GLY E O 1
ATOM 9584 N N . ASN E 2 34 ? 1.784 -33.175 7.716 1.00 16.42 34 ASN E N 1
ATOM 9585 C CA . ASN E 2 34 ? 0.949 -32.016 8.001 1.00 15.65 34 ASN E CA 1
ATOM 9586 C C . ASN E 2 34 ? 1.039 -31.136 6.780 1.00 14.41 34 ASN E C 1
ATOM 9587 O O . ASN E 2 34 ? 2.095 -31.057 6.086 1.00 16.00 34 ASN E O 1
ATOM 9592 N N . ILE E 2 35 ? -0.076 -30.430 6.553 1.00 14.12 35 ILE E N 1
ATOM 9593 C CA . ILE E 2 35 ? -0.107 -29.539 5.352 1.00 13.62 35 ILE E CA 1
ATOM 9594 C C . ILE E 2 35 ? 0.536 -28.233 5.645 1.00 14.56 35 ILE E C 1
ATOM 9595 O O . ILE E 2 35 ? 0.136 -27.613 6.638 1.00 16.43 35 ILE E O 1
ATOM 9600 N N . CYS E 2 36 ? 1.577 -27.854 4.853 1.00 14.97 36 CYS E N 1
ATOM 9601 C CA . CYS E 2 36 ? 2.383 -26.644 5.214 1.00 14.29 36 CYS E CA 1
ATOM 9602 C C . CYS E 2 36 ? 1.561 -25.386 5.210 1.00 16.22 36 CYS E C 1
ATOM 9603 O O . CYS E 2 36 ? 1.897 -24.426 5.916 1.00 15.70 36 CYS E O 1
ATOM 9606 N N . ASP E 2 37 ? 0.437 -25.368 4.485 1.00 16.62 37 ASP E N 1
ATOM 9607 C CA . ASP E 2 37 ? -0.333 -24.100 4.461 1.00 18.30 37 ASP E CA 1
ATOM 9608 C C . ASP E 2 37 ? -0.926 -23.775 5.840 1.00 18.86 37 ASP E C 1
ATOM 9609 O O . ASP E 2 37 ? -1.333 -22.650 6.085 1.00 20.31 37 ASP E O 1
ATOM 9614 N N . CYS E 2 38 ? 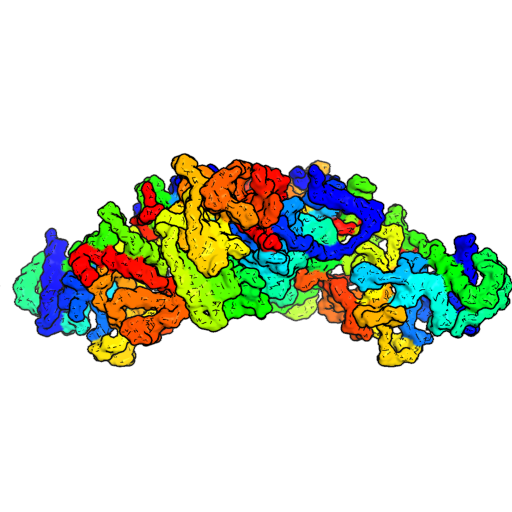-0.962 -24.784 6.739 1.00 17.83 38 CYS E N 1
ATOM 9615 C CA . CYS E 2 38 ? -1.489 -24.627 8.066 1.00 18.27 38 CYS E CA 1
ATOM 9616 C C . CYS E 2 38 ? -0.474 -24.172 9.113 1.00 17.91 38 CYS E C 1
ATOM 9617 O O . CYS E 2 38 ? -0.830 -24.059 10.279 1.00 19.62 38 CYS E O 1
ATOM 9620 N N . SER E 2 39 ? 0.779 -23.936 8.723 1.00 17.16 39 SER E N 1
ATOM 9621 C CA . SER E 2 39 ? 1.721 -23.398 9.722 1.00 18.20 39 SER E CA 1
ATOM 9622 C C . SER E 2 39 ? 2.565 -22.289 9.132 1.00 19.03 39 SER E C 1
ATOM 9623 O O . SER E 2 39 ? 3.694 -22.047 9.572 1.00 17.94 39 SER E O 1
ATOM 9626 N N . GLY E 2 40 ? 1.990 -21.579 8.137 1.00 18.25 40 GLY E N 1
ATOM 9627 C CA . GLY E 2 40 ? 2.701 -20.367 7.683 1.00 16.82 40 GLY E CA 1
ATOM 9628 C C . GLY E 2 40 ? 3.428 -20.571 6.381 1.00 17.80 40 GLY E C 1
ATOM 9629 O O . GLY E 2 40 ? 4.043 -19.651 5.909 1.00 16.50 40 GLY E O 1
ATOM 9630 N N . GLY E 2 41 ? 3.310 -21.755 5.803 1.00 15.35 41 GLY E N 1
ATOM 9631 C CA . GLY E 2 41 ? 3.788 -21.930 4.400 1.00 17.34 41 GLY E CA 1
ATOM 9632 C C . GLY E 2 41 ? 2.601 -21.714 3.424 1.00 16.51 41 GLY E C 1
ATOM 9633 O O . GLY E 2 41 ? 1.744 -20.851 3.696 1.00 18.68 41 GLY E O 1
ATOM 9634 N N . SER E 2 42 ? 2.657 -22.359 2.222 1.00 17.35 42 SER E N 1
ATOM 9635 C CA . SER E 2 42 ? 1.468 -22.354 1.394 1.00 17.55 42 SER E CA 1
ATOM 9636 C C . SER E 2 42 ? 1.422 -23.732 0.708 1.00 18.68 42 SER E C 1
ATOM 9637 O O . SER E 2 42 ? 2.165 -24.659 1.132 1.00 17.00 42 SER E O 1
ATOM 9640 N N . LEU E 2 43 ? 0.545 -23.837 -0.300 1.00 16.98 43 LEU E N 1
ATOM 9641 C CA . LEU E 2 43 ? 0.436 -25.177 -0.942 1.00 16.55 43 LEU E CA 1
ATOM 9642 C C . LEU E 2 43 ? 1.822 -25.664 -1.396 1.00 16.19 43 LEU E C 1
ATOM 9643 O O . LEU E 2 43 ? 2.072 -26.842 -1.303 1.00 17.39 43 LEU E O 1
ATOM 9648 N N . THR E 2 44 ? 2.646 -24.768 -1.937 1.00 16.58 44 THR E N 1
ATOM 9649 C CA . THR E 2 44 ? 3.895 -25.172 -2.537 1.00 16.11 44 THR E CA 1
ATOM 9650 C C . THR E 2 44 ? 5.115 -24.416 -1.999 1.00 16.93 44 THR E C 1
ATOM 9651 O O . THR E 2 44 ? 6.153 -24.454 -2.606 1.00 17.14 44 THR E O 1
ATOM 9655 N N . ASN E 2 45 ? 4.984 -23.820 -0.797 1.00 15.54 45 ASN E N 1
ATOM 9656 C CA . ASN E 2 45 ? 6.151 -23.183 -0.186 1.00 15.07 45 ASN E CA 1
ATOM 9657 C C . ASN E 2 45 ? 6.211 -23.501 1.307 1.00 14.60 45 ASN E C 1
ATOM 9658 O O . ASN E 2 45 ? 5.183 -23.769 1.970 1.00 15.88 45 ASN E O 1
ATOM 9663 N N . CYS E 2 46 ? 7.427 -23.451 1.848 1.00 14.45 46 CYS E N 1
ATOM 9664 C CA . CYS E 2 46 ? 7.661 -23.796 3.255 1.00 14.56 46 CYS E CA 1
ATOM 9665 C C . CYS E 2 46 ? 7.442 -22.587 4.193 1.00 13.95 46 CYS E C 1
ATOM 9666 O O . CYS E 2 46 ? 7.563 -21.425 3.786 1.00 15.44 46 CYS E O 1
ATOM 9669 N N . PRO E 2 47 ? 7.107 -22.868 5.458 1.00 13.50 47 PRO E N 1
ATOM 9670 C CA . PRO E 2 47 ? 6.995 -21.753 6.414 1.00 15.32 47 PRO E CA 1
ATOM 9671 C C . PRO E 2 47 ? 8.326 -21.113 6.748 1.00 16.11 47 PRO E C 1
ATOM 9672 O O . PRO E 2 47 ? 9.367 -21.736 6.646 1.00 17.69 47 PRO E O 1
ATOM 9676 N N . PRO E 2 48 ? 8.297 -19.845 7.174 1.00 17.05 48 PRO E N 1
ATOM 9677 C CA . PRO E 2 48 ? 9.538 -19.191 7.617 1.00 17.10 48 PRO E CA 1
ATOM 9678 C C . PRO E 2 48 ? 10.276 -20.065 8.635 1.00 14.98 48 PRO E C 1
ATOM 9679 O O . PRO E 2 48 ? 9.684 -20.654 9.558 1.00 17.08 48 PRO E O 1
ATOM 9683 N N . GLY E 2 49 ? 11.587 -20.112 8.480 1.00 17.67 49 GLY E N 1
ATOM 9684 C CA . GLY E 2 49 ? 12.434 -20.700 9.540 1.00 17.18 49 GLY E CA 1
ATOM 9685 C C . GLY E 2 49 ? 12.730 -22.157 9.271 1.00 17.59 49 GLY E C 1
ATOM 9686 O O . GLY E 2 49 ? 13.635 -22.706 9.876 1.00 18.28 49 GLY E O 1
ATOM 9687 N N . THR E 2 50 ? 11.968 -22.766 8.371 1.00 15.19 50 THR E N 1
ATOM 9688 C CA . THR E 2 50 ? 12.140 -24.167 8.006 1.00 14.75 50 THR E CA 1
ATOM 9689 C C . THR E 2 50 ? 13.019 -24.239 6.709 1.00 15.08 50 THR E C 1
ATOM 9690 O O . THR E 2 50 ? 13.355 -23.212 6.137 1.00 16.08 50 THR E O 1
ATOM 9694 N N . LYS E 2 51 ? 13.429 -25.469 6.385 1.00 13.19 51 LYS E N 1
ATOM 9695 C CA . LYS E 2 51 ? 14.397 -25.657 5.298 1.00 14.38 51 LYS E CA 1
ATOM 9696 C C . LYS E 2 51 ? 13.718 -26.571 4.297 1.00 14.75 51 LYS E C 1
ATOM 9697 O O . LYS E 2 51 ? 13.224 -27.698 4.630 1.00 15.61 51 LYS E O 1
ATOM 9703 N N . LEU E 2 52 ? 13.758 -26.167 3.029 1.00 13.77 52 LEU E N 1
ATOM 9704 C CA . LEU E 2 52 ? 13.077 -26.955 2.004 1.00 13.97 52 LEU E CA 1
ATOM 9705 C C . LEU E 2 52 ? 13.983 -28.143 1.558 1.00 13.37 52 LEU E C 1
ATOM 9706 O O . LEU E 2 52 ? 15.079 -27.908 0.983 1.00 14.99 52 LEU E O 1
ATOM 9711 N N . ALA E 2 53 ? 13.493 -29.371 1.721 1.00 15.22 53 ALA E N 1
ATOM 9712 C CA . ALA E 2 53 ? 14.309 -30.521 1.236 1.00 15.45 53 ALA E CA 1
ATOM 9713 C C . ALA E 2 53 ? 14.369 -30.537 -0.271 1.00 15.26 53 ALA E C 1
ATOM 9714 O O . ALA E 2 53 ? 13.488 -30.007 -0.924 1.00 16.09 53 ALA E O 1
ATOM 9716 N N . THR E 2 54 ? 15.409 -31.143 -0.808 1.00 15.42 54 THR E N 1
ATOM 9717 C CA . THR E 2 54 ? 15.455 -31.296 -2.290 1.00 15.91 54 THR E CA 1
ATOM 9718 C C . THR E 2 54 ? 14.974 -32.654 -2.700 1.00 14.31 54 THR E C 1
ATOM 9719 O O . THR E 2 54 ? 14.655 -32.879 -3.916 1.00 18.34 54 THR E O 1
ATOM 9723 N N . ALA E 2 55 ? 14.906 -33.619 -1.771 1.00 14.90 55 ALA E N 1
ATOM 9724 C CA . ALA E 2 55 ? 14.378 -34.961 -2.122 1.00 14.38 55 ALA E CA 1
ATOM 9725 C C . ALA E 2 55 ? 12.855 -34.916 -2.370 1.00 17.23 55 ALA E C 1
ATOM 9726 O O . ALA E 2 55 ? 12.209 -33.929 -2.058 1.00 18.59 55 ALA E O 1
ATOM 9728 N N . SER E 2 56 ? 12.350 -35.950 -3.032 1.00 17.33 56 SER E N 1
ATOM 9729 C CA . SER E 2 56 ? 10.872 -36.026 -3.170 1.00 18.94 56 SER E CA 1
ATOM 9730 C C . SER E 2 56 ? 10.459 -37.442 -3.302 1.00 18.47 56 SER E C 1
ATOM 9731 O O . SER E 2 56 ? 11.241 -38.335 -3.482 1.00 19.77 56 SER E O 1
ATOM 9749 N N . VAL E 2 58 ? 6.838 -39.447 -5.106 1.00 19.32 58 VAL E N 1
ATOM 9750 C CA . VAL E 2 58 ? 5.854 -39.034 -6.112 1.00 19.81 58 VAL E CA 1
ATOM 9751 C C . VAL E 2 58 ? 4.570 -39.880 -5.965 1.00 21.63 58 VAL E C 1
ATOM 9752 O O . VAL E 2 58 ? 4.561 -41.046 -5.430 1.00 21.02 58 VAL E O 1
ATOM 9756 N N . ALA E 2 59 ? 3.467 -39.248 -6.347 1.00 18.52 59 ALA E N 1
ATOM 9757 C CA . ALA E 2 59 ? 2.203 -39.953 -6.542 1.00 18.71 59 ALA E CA 1
ATOM 9758 C C . ALA E 2 59 ? 1.525 -39.410 -7.738 1.00 17.10 59 ALA E C 1
ATOM 9759 O O . ALA E 2 59 ? 1.678 -38.279 -8.051 1.00 18.40 59 ALA E O 1
ATOM 9761 N N . SER E 2 60 ? 0.734 -40.279 -8.410 1.00 15.67 60 SER E N 1
ATOM 9762 C CA . SER E 2 60 ? -0.154 -39.765 -9.431 1.00 18.20 60 SER E CA 1
ATOM 9763 C C . SER E 2 60 ? -1.517 -39.480 -8.790 1.00 19.03 60 SER E C 1
ATOM 9764 O O . SER E 2 60 ? -2.233 -40.416 -8.337 1.00 19.35 60 SER E O 1
ATOM 9767 N N . CYS E 2 61 ? -1.881 -38.185 -8.738 1.00 18.08 61 CYS E N 1
ATOM 9768 C CA . CYS E 2 61 ? -3.137 -37.763 -8.026 1.00 16.54 61 CYS E CA 1
ATOM 9769 C C . CYS E 2 61 ? -4.095 -37.237 -9.071 1.00 17.72 61 CYS E C 1
ATOM 9770 O O . CYS E 2 61 ? -3.721 -36.384 -9.933 1.00 18.25 61 CYS E O 1
ATOM 9773 N N . TYR E 2 62 ? -5.336 -37.758 -9.013 1.00 18.61 62 TYR E N 1
ATOM 9774 C CA . TYR E 2 62 ? -6.427 -37.298 -9.934 1.00 18.96 62 TYR E CA 1
ATOM 9775 C C . TYR E 2 62 ? -6.967 -35.943 -9.536 1.00 17.45 62 TYR E C 1
ATOM 9776 O O . TYR E 2 62 ? -7.299 -35.728 -8.333 1.00 18.37 62 TYR E O 1
ATOM 9785 N N . ASN E 2 63 ? -7.035 -35.055 -10.515 1.00 17.86 63 ASN E N 1
ATOM 9786 C CA . ASN E 2 63 ? -7.575 -33.725 -10.274 1.00 17.62 63 ASN E CA 1
ATOM 9787 C C . ASN E 2 63 ? -9.030 -33.674 -10.807 1.00 17.76 63 ASN E C 1
ATOM 9788 O O . ASN E 2 63 ? -9.247 -33.730 -12.031 1.00 19.00 63 ASN E O 1
ATOM 9793 N N . PRO E 2 64 ? -10.011 -33.608 -9.891 1.00 17.71 64 PRO E N 1
ATOM 9794 C CA . PRO E 2 64 ? -11.402 -33.643 -10.328 1.00 19.14 64 PRO E CA 1
ATOM 9795 C C . PRO E 2 64 ? -11.814 -32.359 -11.039 1.00 18.59 64 PRO E C 1
ATOM 9796 O O . PRO E 2 64 ? -12.924 -32.303 -11.601 1.00 20.69 64 PRO E O 1
ATOM 9800 N N . THR E 2 65 ? -11.002 -31.278 -10.985 1.00 18.34 65 THR E N 1
ATOM 9801 C CA . THR E 2 65 ? -11.351 -30.111 -11.794 1.00 19.17 65 THR E CA 1
ATOM 9802 C C . THR E 2 65 ? -11.227 -30.371 -13.258 1.00 22.55 65 THR E C 1
ATOM 9803 O O . THR E 2 65 ? -12.034 -29.840 -14.014 1.00 23.69 65 THR E O 1
ATOM 9807 N N . ASP E 2 66 ? -10.192 -31.100 -13.704 1.00 22.98 66 ASP E N 1
ATOM 9808 C CA . ASP E 2 66 ? -9.963 -31.260 -15.163 1.00 25.33 66 ASP E CA 1
ATOM 9809 C C . ASP E 2 66 ? -9.855 -32.718 -15.619 1.00 26.19 66 ASP E C 1
ATOM 9810 O O . ASP E 2 66 ? -9.547 -33.005 -16.792 1.00 27.19 66 ASP E O 1
ATOM 9815 N N . GLY E 2 67 ? -10.106 -33.633 -14.688 1.00 25.40 67 GLY E N 1
ATOM 9816 C CA . GLY E 2 67 ? -10.094 -35.068 -15.060 1.00 26.31 67 GLY E CA 1
ATOM 9817 C C . GLY E 2 67 ? -8.706 -35.601 -15.438 1.00 28.62 67 GLY E C 1
ATOM 9818 O O . GLY E 2 67 ? -8.577 -36.738 -15.961 1.00 29.48 67 GLY E O 1
ATOM 9819 N N . GLN E 2 68 ? -7.641 -34.844 -15.165 1.00 26.00 68 GLN E N 1
ATOM 9820 C CA . GLN E 2 68 ? -6.285 -35.284 -15.487 1.00 25.61 68 GLN E CA 1
ATOM 9821 C C . GLN E 2 68 ? -5.617 -35.798 -14.194 1.00 23.81 68 GLN E C 1
ATOM 9822 O O . GLN E 2 68 ? -5.847 -35.248 -13.108 1.00 22.23 68 GLN E O 1
ATOM 9828 N N . SER E 2 69 ? -4.766 -36.802 -14.353 1.00 23.85 69 SER E N 1
ATOM 9829 C CA . SER E 2 69 ? -3.909 -37.185 -13.215 1.00 22.43 69 SER E CA 1
ATOM 9830 C C . SER E 2 69 ? -2.549 -36.512 -13.356 1.00 22.92 69 SER E C 1
ATOM 9831 O O . SER E 2 69 ? -1.959 -36.525 -14.452 1.00 23.68 69 SER E O 1
ATOM 9834 N N . TYR E 2 70 ? -2.059 -35.950 -12.232 1.00 20.29 70 TYR E N 1
ATOM 9835 C CA . TYR E 2 70 ? -0.792 -35.222 -12.236 1.00 19.32 70 TYR E CA 1
ATOM 9836 C C . TYR E 2 70 ? 0.194 -35.880 -11.295 1.00 21.15 70 TYR E C 1
ATOM 9837 O O . TYR E 2 70 ? -0.177 -36.374 -10.227 1.00 19.91 70 TYR E O 1
ATOM 9846 N N . LEU E 2 71 ? 1.484 -35.764 -11.627 1.00 19.63 71 LEU E N 1
ATOM 9847 C CA . LEU E 2 71 ? 2.459 -36.323 -10.721 1.00 20.36 71 LEU E CA 1
ATOM 9848 C C . LEU E 2 71 ? 2.692 -35.206 -9.763 1.00 19.32 71 LEU E C 1
ATOM 9849 O O . LEU E 2 71 ? 3.098 -34.051 -10.135 1.00 19.70 71 LEU E O 1
ATOM 9854 N N . ILE E 2 72 ? 2.491 -35.523 -8.491 1.00 17.00 72 ILE E N 1
ATOM 9855 C CA . ILE E 2 72 ? 2.820 -34.618 -7.368 1.00 16.98 72 ILE E CA 1
ATOM 9856 C C . ILE E 2 72 ? 4.173 -35.097 -6.747 1.00 17.76 72 ILE E C 1
ATOM 9857 O O . ILE E 2 72 ? 4.276 -36.271 -6.315 1.00 16.63 72 ILE E O 1
ATOM 9862 N N . ALA E 2 73 ? 5.199 -34.235 -6.778 1.00 19.30 73 ALA E N 1
ATOM 9863 C CA . ALA E 2 73 ? 6.523 -34.600 -6.247 1.00 17.88 73 ALA E CA 1
ATOM 9864 C C . ALA E 2 73 ? 6.585 -33.876 -4.935 1.00 18.39 73 ALA E C 1
ATOM 9865 O O . ALA E 2 73 ? 6.943 -32.663 -4.879 1.00 18.80 73 ALA E O 1
ATOM 9867 N N . TYR E 2 74 ? 6.107 -34.546 -3.887 1.00 17.66 74 TYR E N 1
ATOM 9868 C CA . TYR E 2 74 ? 6.049 -33.945 -2.550 1.00 16.79 74 TYR E CA 1
ATOM 9869 C C . TYR E 2 74 ? 7.405 -33.552 -2.065 1.00 19.13 74 TYR E C 1
ATOM 9870 O O . TYR E 2 74 ? 8.367 -34.199 -2.408 1.00 18.82 74 TYR E O 1
ATOM 9879 N N . ARG E 2 75 ? 7.479 -32.475 -1.264 1.00 16.59 75 ARG E N 1
ATOM 9880 C CA . ARG E 2 75 ? 8.747 -32.150 -0.614 1.00 16.74 75 ARG E CA 1
ATOM 9881 C C . ARG E 2 75 ? 8.400 -31.799 0.830 1.00 15.07 75 ARG E C 1
ATOM 9882 O O . ARG E 2 75 ? 7.381 -31.158 1.150 1.00 15.29 75 ARG E O 1
ATOM 9890 N N . ASP E 2 76 ? 9.363 -32.107 1.700 1.00 14.23 76 ASP E N 1
ATOM 9891 C CA . ASP E 2 76 ? 9.227 -31.749 3.114 1.00 13.40 76 ASP E CA 1
ATOM 9892 C C . ASP E 2 76 ? 9.917 -30.473 3.427 1.00 15.00 76 ASP E C 1
ATOM 9893 O O . ASP E 2 76 ? 10.945 -30.132 2.801 1.00 14.17 76 ASP E O 1
ATOM 9898 N N . CYS E 2 77 ? 9.362 -29.793 4.484 1.00 13.84 77 CYS E N 1
ATOM 9899 C CA . CYS E 2 77 ? 9.958 -28.586 5.089 1.00 14.38 77 CYS E CA 1
ATOM 9900 C C . CYS E 2 77 ? 10.428 -29.060 6.446 1.00 13.31 77 CYS E C 1
ATOM 9901 O O . CYS E 2 77 ? 9.679 -29.713 7.166 1.00 14.43 77 CYS E O 1
ATOM 9904 N N . CYS E 2 78 ? 11.726 -28.846 6.689 1.00 13.35 78 CYS E N 1
ATOM 9905 C CA . CYS E 2 78 ? 12.443 -29.620 7.686 1.00 13.34 78 CYS E CA 1
ATOM 9906 C C . CYS E 2 78 ? 13.089 -28.656 8.677 1.00 12.43 78 CYS E C 1
ATOM 9907 O O . CYS E 2 78 ? 13.282 -27.453 8.443 1.00 15.74 78 CYS E O 1
ATOM 9910 N N . GLY E 2 79 ? 13.535 -29.224 9.797 1.00 14.32 79 GLY E N 1
ATOM 9911 C CA . GLY E 2 79 ? 14.324 -28.423 10.734 1.00 13.55 79 GLY E CA 1
ATOM 9912 C C . GLY E 2 79 ? 13.473 -27.857 11.853 1.00 15.64 79 GLY E C 1
ATOM 9913 O O . GLY E 2 79 ? 13.982 -27.026 12.679 1.00 15.42 79 GLY E O 1
ATOM 9914 N N . TYR E 2 80 ? 12.212 -28.192 11.926 1.00 14.64 80 TYR E N 1
ATOM 9915 C CA . TYR E 2 80 ? 11.343 -27.756 13.066 1.00 15.05 80 TYR E CA 1
ATOM 9916 C C . TYR E 2 80 ? 10.631 -29.019 13.506 1.00 14.95 80 TYR E C 1
ATOM 9917 O O . TYR E 2 80 ? 10.384 -29.949 12.715 1.00 15.03 80 TYR E O 1
ATOM 9926 N N . ASN E 2 81 ? 10.145 -28.989 14.733 1.00 13.70 81 ASN E N 1
ATOM 9927 C CA . ASN E 2 81 ? 9.302 -30.049 15.279 1.00 13.25 81 ASN E CA 1
ATOM 9928 C C . ASN E 2 81 ? 7.990 -30.057 14.475 1.00 16.33 81 ASN E C 1
ATOM 9929 O O . ASN E 2 81 ? 7.608 -29.026 13.828 1.00 14.51 81 ASN E O 1
ATOM 9934 N N . VAL E 2 82 ? 7.367 -31.203 14.423 1.00 15.22 82 VAL E N 1
ATOM 9935 C CA . VAL E 2 82 ? 6.162 -31.374 13.599 1.00 14.98 82 VAL E CA 1
ATOM 9936 C C . VAL E 2 82 ? 5.063 -30.303 13.922 1.00 14.78 82 VAL E C 1
ATOM 9937 O O . VAL E 2 82 ? 4.894 -29.949 15.091 1.00 14.87 82 VAL E O 1
ATOM 9941 N N . SER E 2 83 ? 4.362 -29.777 12.897 1.00 15.57 83 SER E N 1
ATOM 9942 C CA . SER E 2 83 ? 3.597 -28.543 13.155 1.00 15.32 83 SER E CA 1
ATOM 9943 C C . SER E 2 83 ? 2.408 -28.800 14.084 1.00 16.17 83 SER E C 1
ATOM 9944 O O . SER E 2 83 ? 2.018 -27.932 14.825 1.00 17.10 83 SER E O 1
ATOM 9947 N N . GLY E 2 84 ? 1.871 -30.006 13.993 1.00 13.70 84 GLY E N 1
ATOM 9948 C CA . GLY E 2 84 ? 0.643 -30.317 14.724 1.00 14.82 84 GLY E CA 1
ATOM 9949 C C . GLY E 2 84 ? -0.606 -29.703 14.142 1.00 16.93 84 GLY E C 1
ATOM 9950 O O . GLY E 2 84 ? -1.683 -29.885 14.770 1.00 18.43 84 GLY E O 1
ATOM 9951 N N . ARG E 2 85 ? -0.521 -29.018 13.002 1.00 15.23 85 ARG E N 1
ATOM 9952 C CA . ARG E 2 85 ? -1.765 -28.489 12.410 1.00 15.70 85 ARG E CA 1
ATOM 9953 C C . ARG E 2 85 ? -2.019 -29.210 11.111 1.00 16.51 85 ARG E C 1
ATOM 9954 O O . ARG E 2 85 ? -1.087 -29.545 10.405 1.00 16.09 85 ARG E O 1
ATOM 9962 N N . CYS E 2 86 ? -3.313 -29.334 10.801 1.00 16.94 86 CYS E N 1
ATOM 9963 C CA . CYS E 2 86 ? -3.741 -30.085 9.613 1.00 18.23 86 CYS E CA 1
ATOM 9964 C C . CYS E 2 86 ? -2.958 -31.366 9.385 1.00 16.40 86 CYS E C 1
ATOM 9965 O O . CYS E 2 86 ? -2.415 -31.586 8.266 1.00 16.90 86 CYS E O 1
ATOM 9968 N N . PRO E 2 87 ? -3.034 -32.303 10.321 1.00 15.77 87 PRO E N 1
ATOM 9969 C CA . PRO E 2 87 ? -2.397 -33.623 10.071 1.00 15.90 87 PRO E CA 1
ATOM 9970 C C . PRO E 2 87 ? -3.185 -34.463 9.038 1.00 17.06 87 PRO E C 1
ATOM 9971 O O . PRO E 2 87 ? -4.418 -34.530 9.122 1.00 17.82 87 PRO E O 1
ATOM 9975 N N . CYS E 2 88 ? -2.465 -35.155 8.134 1.00 15.63 88 CYS E N 1
ATOM 9976 C CA A CYS E 2 88 ? -3.135 -36.026 7.165 0.70 15.25 88 CYS E CA 1
ATOM 9977 C CA B CYS E 2 88 ? -3.092 -35.916 7.072 0.30 17.56 88 CYS E CA 1
ATOM 9978 C C . CYS E 2 88 ? -2.253 -37.135 6.816 1.00 17.56 88 CYS E C 1
ATOM 9979 O O . CYS E 2 88 ? -1.033 -36.998 6.785 1.00 17.88 88 CYS E O 1
ATOM 9984 N N . LEU E 2 89 ? -2.880 -38.289 6.513 1.00 16.30 89 LEU E N 1
ATOM 9985 C CA . LEU E 2 89 ? -2.076 -39.392 5.954 1.00 17.60 89 LEU E CA 1
ATOM 9986 C C . LEU E 2 89 ? -2.978 -40.042 4.850 1.00 15.59 89 LEU E C 1
ATOM 9987 O O . LEU E 2 89 ? -4.103 -40.565 5.146 1.00 17.29 89 LEU E O 1
ATOM 9992 N N . ASN E 2 90 ? -2.506 -39.979 3.584 1.00 14.65 90 ASN E N 1
ATOM 9993 C CA . ASN E 2 90 ? -3.147 -40.667 2.451 1.00 14.37 90 ASN E CA 1
ATOM 9994 C C . ASN E 2 90 ? -2.109 -41.481 1.745 1.00 14.01 90 ASN E C 1
ATOM 9995 O O . ASN E 2 90 ? -0.909 -41.165 1.883 1.00 14.32 90 ASN E O 1
ATOM 10000 N N . THR E 2 91 ? -2.502 -42.560 1.031 1.00 14.14 91 THR E N 1
ATOM 10001 C CA . THR E 2 91 ? -1.502 -43.536 0.550 1.00 14.41 91 THR E CA 1
ATOM 10002 C C . THR E 2 91 ? -1.947 -44.005 -0.867 1.00 14.36 91 THR E C 1
ATOM 10003 O O . THR E 2 91 ? -1.835 -45.204 -1.190 1.00 15.37 91 THR E O 1
ATOM 10007 N N . GLU E 2 92 ? -2.521 -43.099 -1.656 1.00 16.23 92 GLU E N 1
ATOM 10008 C CA . GLU E 2 92 ? -2.918 -43.462 -3.026 1.00 17.54 92 GLU E CA 1
ATOM 10009 C C . GLU E 2 92 ? -1.700 -43.894 -3.863 1.00 16.74 92 GLU E C 1
ATOM 10010 O O . GLU E 2 92 ? -0.875 -43.023 -4.178 1.00 18.30 92 GLU E O 1
ATOM 10016 N N . GLY E 2 93 ? -1.709 -45.184 -4.316 1.00 17.15 93 GLY E N 1
ATOM 10017 C CA . GLY E 2 93 ? -0.523 -45.746 -5.028 1.00 16.15 93 GLY E CA 1
ATOM 10018 C C . GLY E 2 93 ? 0.738 -45.921 -4.209 1.00 17.07 93 GLY E C 1
ATOM 10019 O O . GLY E 2 93 ? 1.785 -46.140 -4.764 1.00 18.21 93 GLY E O 1
ATOM 10020 N N . GLU E 2 94 ? 0.659 -45.713 -2.906 1.00 15.95 94 GLU E N 1
ATOM 10021 C CA . GLU E 2 94 ? 1.846 -45.748 -2.068 1.00 14.43 94 GLU E CA 1
ATOM 10022 C C . GLU E 2 94 ? 2.342 -47.171 -1.856 1.00 15.79 94 GLU E C 1
ATOM 10023 O O . GLU E 2 94 ? 1.546 -48.109 -1.578 1.00 15.16 94 GLU E O 1
ATOM 10029 N N . LEU E 2 95 ? 3.649 -47.324 -2.125 1.00 14.64 95 LEU E N 1
ATOM 10030 C CA . LEU E 2 95 ? 4.199 -48.663 -2.127 1.00 15.66 95 LEU E CA 1
ATOM 10031 C C . LEU E 2 95 ? 5.134 -48.805 -0.901 1.00 15.55 95 LEU E C 1
ATOM 10032 O O . LEU E 2 95 ? 5.510 -47.808 -0.252 1.00 14.03 95 LEU E O 1
ATOM 10037 N N . PRO E 2 96 ? 5.511 -50.044 -0.555 1.00 12.60 96 PRO E N 1
ATOM 10038 C CA . PRO E 2 96 ? 6.380 -50.174 0.629 1.00 13.01 96 PRO E CA 1
ATOM 10039 C C . PRO E 2 96 ? 7.810 -49.629 0.441 1.00 11.74 96 PRO E C 1
ATOM 10040 O O . PRO E 2 96 ? 8.178 -49.203 -0.673 1.00 14.13 96 PRO E O 1
ATOM 10044 N N . VAL E 2 97 ? 8.586 -49.673 1.531 1.00 13.18 97 VAL E N 1
ATOM 10045 C CA . VAL E 2 97 ? 9.825 -48.889 1.627 1.00 12.91 97 VAL E CA 1
ATOM 10046 C C . VAL E 2 97 ? 10.842 -49.288 0.603 1.00 13.31 97 VAL E C 1
ATOM 10047 O O . VAL E 2 97 ? 11.667 -48.442 0.183 1.00 13.88 97 VAL E O 1
ATOM 10051 N N . TYR E 2 98 ? 10.738 -50.534 0.053 1.00 13.68 98 TYR E N 1
ATOM 10052 C CA . TYR E 2 98 ? 11.760 -50.989 -0.934 1.00 15.83 98 TYR E CA 1
ATOM 10053 C C . TYR E 2 98 ? 11.456 -50.460 -2.326 1.00 16.69 98 TYR E C 1
ATOM 10054 O O . TYR E 2 98 ? 12.279 -50.710 -3.229 1.00 16.15 98 TYR E O 1
ATOM 10063 N N . ARG E 2 99 ? 10.336 -49.674 -2.488 1.00 14.34 99 ARG E N 1
ATOM 10064 C CA . ARG E 2 99 ? 10.091 -48.868 -3.686 1.00 14.07 99 ARG E CA 1
ATOM 10065 C C . ARG E 2 99 ? 10.042 -47.407 -3.237 1.00 13.84 99 ARG E C 1
ATOM 10066 O O . ARG E 2 99 ? 8.988 -46.792 -3.190 1.00 14.75 99 ARG E O 1
ATOM 10074 N N . PRO E 2 100 ? 11.180 -46.847 -2.856 1.00 12.73 100 PRO E N 1
ATOM 10075 C CA . PRO E 2 100 ? 11.172 -45.599 -2.080 1.00 14.85 100 PRO E CA 1
ATOM 10076 C C . PRO E 2 100 ? 10.645 -44.420 -2.840 1.00 16.14 100 PRO E C 1
ATOM 10077 O O . PRO E 2 100 ? 10.069 -43.535 -2.222 1.00 17.50 100 PRO E O 1
ATOM 10081 N N . GLU E 2 101 ? 10.745 -44.488 -4.151 1.00 17.04 101 GLU E N 1
ATOM 10082 C CA A GLU E 2 101 ? 10.246 -43.312 -4.884 0.50 16.32 101 GLU E CA 1
ATOM 10083 C CA B GLU E 2 101 ? 10.192 -43.471 -5.097 0.50 17.02 101 GLU E CA 1
ATOM 10084 C C . GLU E 2 101 ? 8.719 -43.161 -4.735 1.00 17.81 101 GLU E C 1
ATOM 10085 O O . GLU E 2 101 ? 8.237 -42.072 -4.975 1.00 16.79 101 GLU E O 1
ATOM 10096 N N . PHE E 2 102 ? 8.008 -44.192 -4.215 1.00 14.24 102 PHE E N 1
ATOM 10097 C CA . PHE E 2 102 ? 6.567 -44.047 -3.992 1.00 14.73 102 PHE E CA 1
ATOM 10098 C C . PHE E 2 102 ? 6.226 -44.241 -2.496 1.00 15.69 102 PHE E C 1
ATOM 10099 O O . PHE E 2 102 ? 5.026 -44.450 -2.167 1.00 17.55 102 PHE E O 1
ATOM 10107 N N . ALA E 2 103 ? 7.230 -44.215 -1.632 1.00 15.06 103 ALA E N 1
ATOM 10108 C CA . ALA E 2 103 ? 7.004 -44.621 -0.226 1.00 14.90 103 ALA E CA 1
ATOM 10109 C C . ALA E 2 103 ? 6.939 -43.381 0.652 1.00 15.28 103 ALA E C 1
ATOM 10110 O O . ALA E 2 103 ? 7.812 -42.479 0.549 1.00 15.96 103 ALA E O 1
ATOM 10112 N N . ASN E 2 104 ? 5.986 -43.320 1.578 1.00 14.57 104 ASN E N 1
ATOM 10113 C CA . ASN E 2 104 ? 5.818 -42.051 2.323 1.00 14.45 104 ASN E CA 1
ATOM 10114 C C . ASN E 2 104 ? 5.943 -42.099 3.843 1.00 14.30 104 ASN E C 1
ATOM 10115 O O . ASN E 2 104 ? 5.582 -41.074 4.505 1.00 14.94 104 ASN E O 1
ATOM 10120 N N . ASP E 2 105 ? 6.489 -43.198 4.393 1.00 12.86 105 ASP E N 1
ATOM 10121 C CA . ASP E 2 105 ? 6.867 -43.115 5.847 1.00 14.70 105 ASP E CA 1
ATOM 10122 C C . ASP E 2 105 ? 8.262 -42.536 5.966 1.00 14.30 105 ASP E C 1
ATOM 10123 O O . ASP E 2 105 ? 8.636 -42.226 7.078 1.00 12.79 105 ASP E O 1
ATOM 10128 N N . ILE E 2 106 ? 9.047 -42.533 4.878 1.00 14.03 106 ILE E N 1
ATOM 10129 C CA . ILE E 2 106 ? 10.438 -42.027 5.001 1.00 13.13 106 ILE E CA 1
ATOM 10130 C C . ILE E 2 106 ? 10.421 -40.500 5.234 1.00 13.96 106 ILE E C 1
ATOM 10131 O O . ILE E 2 106 ? 9.523 -39.808 4.680 1.00 14.63 106 ILE E O 1
ATOM 10136 N N . ILE E 2 107 ? 11.341 -40.062 6.103 1.00 10.71 107 ILE E N 1
ATOM 10137 C CA . ILE E 2 107 ? 11.514 -38.605 6.248 1.00 12.18 107 ILE E CA 1
ATOM 10138 C C . ILE E 2 107 ? 12.408 -38.135 5.094 1.00 13.00 107 ILE E C 1
ATOM 10139 O O . ILE E 2 107 ? 13.658 -38.131 5.206 1.00 15.26 107 ILE E O 1
ATOM 10144 N N . TRP E 2 108 ? 11.724 -37.571 4.085 1.00 13.71 108 TRP E N 1
ATOM 10145 C CA . TRP E 2 108 ? 12.388 -37.130 2.826 1.00 14.21 108 TRP E CA 1
ATOM 10146 C C . TRP E 2 108 ? 12.935 -35.726 3.059 1.00 16.08 108 TRP E C 1
ATOM 10147 O O . TRP E 2 108 ? 12.589 -34.777 2.308 1.00 17.73 108 TRP E O 1
ATOM 10158 N N . CYS E 2 109 ? 13.808 -35.603 4.066 1.00 15.40 109 CYS E N 1
ATOM 10159 C CA . CYS E 2 109 ? 14.403 -34.244 4.324 1.00 13.80 109 CYS E CA 1
ATOM 10160 C C . CYS E 2 109 ? 15.769 -34.100 3.671 1.00 15.94 109 CYS E C 1
ATOM 10161 O O . CYS E 2 109 ? 16.396 -33.080 3.814 1.00 16.02 109 CYS E O 1
ATOM 10164 N N . PHE E 2 110 ? 16.182 -35.084 2.863 1.00 14.35 110 PHE E N 1
ATOM 10165 C CA . PHE E 2 110 ? 17.532 -34.996 2.245 1.00 14.10 110 PHE E CA 1
ATOM 10166 C C . PHE E 2 110 ? 17.653 -33.703 1.413 1.00 14.96 110 PHE E C 1
ATOM 10167 O O . PHE E 2 110 ? 16.719 -33.324 0.691 1.00 15.10 110 PHE E O 1
ATOM 10175 N N . GLY E 2 111 ? 18.862 -33.148 1.483 1.00 14.54 111 GLY E N 1
ATOM 10176 C CA . GLY E 2 111 ? 19.191 -31.968 0.684 1.00 15.58 111 GLY E CA 1
ATOM 10177 C C . GLY E 2 111 ? 18.810 -30.660 1.400 1.00 17.61 111 GLY E C 1
ATOM 10178 O O . GLY E 2 111 ? 19.037 -29.551 0.875 1.00 17.98 111 GLY E O 1
ATOM 10179 N N . ALA E 2 112 ? 18.030 -30.770 2.467 1.00 15.95 112 ALA E N 1
ATOM 10180 C CA . ALA E 2 112 ? 17.649 -29.511 3.112 1.00 16.71 112 ALA E CA 1
ATOM 10181 C C . ALA E 2 112 ? 18.847 -28.778 3.619 1.00 17.60 112 ALA E C 1
ATOM 10182 O O . ALA E 2 112 ? 19.851 -29.354 4.048 1.00 20.11 112 ALA E O 1
ATOM 10184 N N . GLU E 2 113 ? 18.726 -27.458 3.601 1.00 19.38 113 GLU E N 1
ATOM 10185 C CA . GLU E 2 113 ? 19.805 -26.605 4.071 1.00 22.69 113 GLU E CA 1
ATOM 10186 C C . GLU E 2 113 ? 20.116 -26.899 5.547 1.00 22.04 113 GLU E C 1
ATOM 10187 O O . GLU E 2 113 ? 19.240 -27.345 6.324 1.00 18.79 113 GLU E O 1
ATOM 10193 N N . ASP E 2 114 ? 21.419 -26.716 5.881 1.00 20.81 114 ASP E N 1
ATOM 10194 C CA . ASP E 2 114 ? 21.911 -26.895 7.235 1.00 23.01 114 ASP E CA 1
ATOM 10195 C C . ASP E 2 114 ? 21.695 -28.342 7.743 1.00 20.76 114 ASP E C 1
ATOM 10196 O O . ASP E 2 114 ? 21.510 -28.530 8.872 1.00 20.97 114 ASP E O 1
ATOM 10201 N N . ASP E 2 115 ? 21.660 -29.305 6.825 1.00 22.79 115 ASP E N 1
ATOM 10202 C CA . ASP E 2 115 ? 21.488 -30.729 7.153 1.00 23.92 115 ASP E CA 1
ATOM 10203 C C . ASP E 2 115 ? 20.164 -30.980 7.929 1.00 21.31 115 ASP E C 1
ATOM 10204 O O . ASP E 2 115 ? 20.073 -31.960 8.693 1.00 21.27 115 ASP E O 1
ATOM 10209 N N . ALA E 2 116 ? 19.190 -30.061 7.828 1.00 16.79 116 ALA E N 1
ATOM 10210 C CA . ALA E 2 116 ? 17.887 -30.308 8.574 1.00 14.39 116 ALA E CA 1
ATOM 10211 C C . ALA E 2 116 ? 17.244 -31.654 8.222 1.00 15.72 116 ALA E C 1
ATOM 10212 O O . ALA E 2 116 ? 17.090 -31.922 7.036 1.00 15.58 116 ALA E O 1
ATOM 10214 N N . MET E 2 117 ? 16.908 -32.431 9.257 1.00 14.09 117 MET E N 1
ATOM 10215 C CA . MET E 2 117 ? 16.271 -33.714 9.041 1.00 13.67 117 MET E CA 1
ATOM 10216 C C . MET E 2 117 ? 15.056 -33.986 9.854 1.00 13.15 117 MET E C 1
ATOM 10217 O O . MET E 2 117 ? 14.461 -35.055 9.676 1.00 14.97 117 MET E O 1
ATOM 10222 N N . THR E 2 118 ? 14.638 -33.053 10.710 1.00 13.46 118 THR E N 1
ATOM 10223 C CA . THR E 2 118 ? 13.353 -33.217 11.438 1.00 12.33 118 THR E CA 1
ATOM 10224 C C . THR E 2 118 ? 12.174 -32.798 10.510 1.00 13.45 118 THR E C 1
ATOM 10225 O O . THR E 2 118 ? 12.326 -31.884 9.698 1.00 14.24 118 THR E O 1
ATOM 10229 N N . TYR E 2 119 ? 11.034 -33.436 10.705 1.00 14.51 119 TYR E N 1
ATOM 10230 C CA . TYR E 2 119 ? 9.881 -33.232 9.840 1.00 14.48 119 TYR E CA 1
ATOM 10231 C C . TYR E 2 119 ? 9.002 -32.146 10.430 1.00 14.98 119 TYR E C 1
ATOM 10232 O O . TYR E 2 119 ? 8.511 -32.251 11.586 1.00 15.27 119 TYR E O 1
ATOM 10241 N N . HIS E 2 120 ? 8.681 -31.112 9.604 1.00 13.94 120 HIS E N 1
ATOM 10242 C CA . HIS E 2 120 ? 7.686 -30.105 10.061 1.00 13.11 120 HIS E CA 1
ATOM 10243 C C . HIS E 2 120 ? 6.362 -30.238 9.263 1.00 14.33 120 HIS E C 1
ATOM 10244 O O . HIS E 2 120 ? 5.287 -30.233 9.882 1.00 15.29 120 HIS E O 1
ATOM 10251 N N . CYS E 2 121 ? 6.411 -30.260 7.921 1.00 14.30 121 CYS E N 1
ATOM 10252 C CA . CYS E 2 121 ? 5.161 -30.290 7.116 1.00 14.10 121 CYS E CA 1
ATOM 10253 C C . CYS E 2 121 ? 5.579 -30.629 5.689 1.00 16.13 121 CYS E C 1
ATOM 10254 O O . CYS E 2 121 ? 6.814 -30.712 5.422 1.00 15.58 121 CYS E O 1
ATOM 10257 N N . THR E 2 122 ? 4.603 -30.958 4.814 1.00 14.78 122 THR E N 1
ATOM 10258 C CA . THR E 2 122 ? 4.861 -31.277 3.430 1.00 14.71 122 THR E CA 1
ATOM 10259 C C . THR E 2 122 ? 4.106 -30.315 2.460 1.00 16.38 122 THR E C 1
ATOM 10260 O O . THR E 2 122 ? 2.962 -29.923 2.741 1.00 16.19 122 THR E O 1
ATOM 10264 N N . ILE E 2 123 ? 4.778 -29.958 1.335 1.00 14.81 123 ILE E N 1
ATOM 10265 C CA . ILE E 2 123 ? 4.169 -29.209 0.239 1.00 15.57 123 ILE E CA 1
ATOM 10266 C C . ILE E 2 123 ? 3.827 -30.146 -0.916 1.00 15.65 123 ILE E C 1
ATOM 10267 O O . ILE E 2 123 ? 4.353 -31.300 -1.043 1.00 15.39 123 ILE E O 1
ATOM 10272 N N . SER E 2 124 ? 2.871 -29.666 -1.773 1.00 14.37 124 SER E N 1
ATOM 10273 C CA . SER E 2 124 ? 2.283 -30.565 -2.786 1.00 15.42 124 SER E CA 1
ATOM 10274 C C . SER E 2 124 ? 2.366 -29.942 -4.189 1.00 16.32 124 SER E C 1
ATOM 10275 O O . SER E 2 124 ? 1.285 -29.688 -4.841 1.00 17.18 124 SER E O 1
ATOM 10278 N N . PRO E 2 125 ? 3.568 -29.781 -4.755 1.00 16.50 125 PRO E N 1
ATOM 10279 C CA . PRO E 2 125 ? 3.716 -29.189 -6.114 1.00 17.77 125 PRO E CA 1
ATOM 10280 C C . PRO E 2 125 ? 3.555 -30.230 -7.172 1.00 17.42 125 PRO E C 1
ATOM 10281 O O . PRO E 2 125 ? 3.935 -31.394 -6.992 1.00 17.82 125 PRO E O 1
ATOM 10285 N N . ILE E 2 126 ? 3.052 -29.798 -8.346 1.00 18.42 126 ILE E N 1
ATOM 10286 C CA . ILE E 2 126 ? 2.926 -30.684 -9.474 1.00 19.69 126 ILE E CA 1
ATOM 10287 C C . ILE E 2 126 ? 4.238 -30.683 -10.235 1.00 21.91 126 ILE E C 1
ATOM 10288 O O . ILE E 2 126 ? 4.823 -29.581 -10.396 1.00 23.09 126 ILE E O 1
ATOM 10293 N N . VAL E 2 127 ? 4.676 -31.851 -10.708 1.00 22.35 127 VAL E N 1
ATOM 10294 C CA A VAL E 2 127 ? 5.873 -31.879 -11.576 0.50 24.96 127 VAL E CA 1
ATOM 10295 C CA B VAL E 2 127 ? 5.936 -32.010 -11.538 0.50 23.23 127 VAL E CA 1
ATOM 10296 C C . VAL E 2 127 ? 5.609 -32.450 -12.981 1.00 25.64 127 VAL E C 1
ATOM 10297 O O . VAL E 2 127 ? 6.444 -32.316 -13.898 1.00 27.35 127 VAL E O 1
ATOM 10304 N N . GLY E 2 128 ? 4.439 -33.024 -13.200 1.00 26.16 128 GLY E N 1
ATOM 10305 C CA . GLY E 2 128 ? 4.111 -33.581 -14.497 1.00 26.64 128 GLY E CA 1
ATOM 10306 C C . GLY E 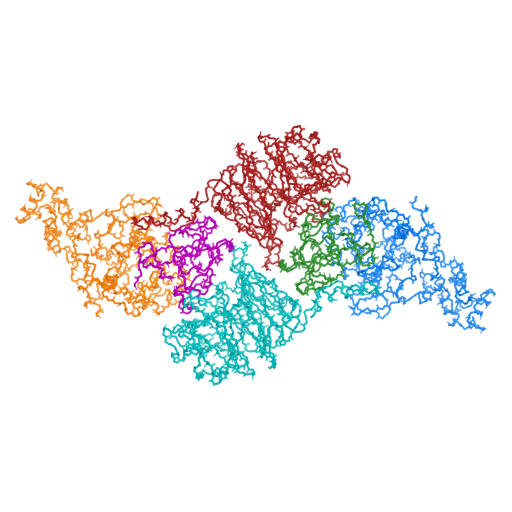2 128 ? 2.701 -34.101 -14.609 1.00 30.02 128 GLY E C 1
ATOM 10307 O O . GLY E 2 128 ? 1.959 -33.999 -13.637 1.00 25.07 128 GLY E O 1
ATOM 10308 N N . LYS E 2 129 ? 2.303 -34.477 -15.815 1.00 30.44 129 LYS E N 1
ATOM 10309 C CA . LYS E 2 129 ? 1.047 -35.189 -16.079 1.00 35.92 129 LYS E CA 1
ATOM 10310 C C . LYS E 2 129 ? 1.426 -36.653 -15.964 1.00 39.45 129 LYS E C 1
ATOM 10311 O O . LYS E 2 129 ? 2.594 -37.004 -16.200 1.00 41.05 129 LYS E O 1
ATOM 10317 N N . ALA E 2 130 ? 0.511 -37.513 -15.532 1.00 41.55 130 ALA E N 1
ATOM 10318 C CA . ALA E 2 130 ? 0.943 -38.900 -15.263 1.00 46.62 130 ALA E CA 1
ATOM 10319 C C . ALA E 2 130 ? 1.174 -39.681 -16.549 1.00 50.41 130 ALA E C 1
ATOM 10320 O O . ALA E 2 130 ? 0.347 -39.558 -17.488 1.00 52.39 130 ALA E O 1
ATOM 10322 N N . SER E 2 131 ? 2.301 -40.456 -16.591 1.00 52.96 131 SER E N 1
ATOM 10323 C CA . SER E 2 131 ? 2.598 -41.437 -17.693 1.00 54.63 131 SER E CA 1
ATOM 10324 C C . SER E 2 131 ? 4.016 -42.041 -17.651 1.00 54.74 131 SER E C 1
ATOM 10325 O O . SER E 2 131 ? 4.240 -43.131 -17.110 1.00 54.37 131 SER E O 1
ATOM 10328 N N . GLN F 3 11 ? -12.663 -56.051 38.296 1.00 48.61 11 GLN F N 1
ATOM 10329 C CA . GLN F 3 11 ? -13.726 -55.380 39.124 1.00 47.45 11 GLN F CA 1
ATOM 10330 C C . GLN F 3 11 ? -13.251 -54.062 39.841 1.00 44.75 11 GLN F C 1
ATOM 10331 O O . GLN F 3 11 ? -13.406 -52.982 39.247 1.00 44.35 11 GLN F O 1
ATOM 10337 N N . GLU F 3 12 ? -12.743 -54.140 41.089 1.00 40.33 12 GLU F N 1
ATOM 10338 C CA . GLU F 3 12 ? -12.047 -52.998 41.754 1.00 35.53 12 GLU F CA 1
ATOM 10339 C C . GLU F 3 12 ? -10.892 -52.538 40.846 1.00 33.01 12 GLU F C 1
ATOM 10340 O O . GLU F 3 12 ? -10.105 -53.363 40.410 1.00 33.57 12 GLU F O 1
ATOM 10346 N N . THR F 3 13 ? -10.768 -51.248 40.549 1.00 29.37 13 THR F N 1
ATOM 10347 C CA . THR F 3 13 ? -9.667 -50.825 39.649 1.00 25.04 13 THR F CA 1
ATOM 10348 C C . THR F 3 13 ? -8.357 -50.667 40.435 1.00 24.99 13 THR F C 1
ATOM 10349 O O . THR F 3 13 ? -8.340 -50.686 41.678 1.00 24.80 13 THR F O 1
ATOM 10353 N N . GLN F 3 14 ? -7.249 -50.478 39.726 1.00 23.61 14 GLN F N 1
ATOM 10354 C CA . GLN F 3 14 ? -5.981 -50.367 40.395 1.00 22.98 14 GLN F CA 1
ATOM 10355 C C . GLN F 3 14 ? -5.943 -49.106 41.250 1.00 21.33 14 GLN F C 1
ATOM 10356 O O . GLN F 3 14 ? -5.386 -49.108 42.373 1.00 22.32 14 GLN F O 1
ATOM 10362 N N . GLY F 3 15 ? -6.535 -48.050 40.739 1.00 19.54 15 GLY F N 1
ATOM 10363 C CA . GLY F 3 15 ? -6.591 -46.752 41.536 1.00 17.35 15 GLY F CA 1
ATOM 10364 C C . GLY F 3 15 ? -7.398 -46.965 42.820 1.00 19.28 15 GLY F C 1
ATOM 10365 O O . GLY F 3 15 ? -7.059 -46.409 43.875 1.00 19.67 15 GLY F O 1
ATOM 10366 N N . GLN F 3 16 ? -8.482 -47.729 42.752 1.00 19.64 16 GLN F N 1
ATOM 10367 C CA . GLN F 3 16 ? -9.322 -47.986 43.895 1.00 22.22 16 GLN F CA 1
ATOM 10368 C C . GLN F 3 16 ? -8.628 -48.875 44.890 1.00 22.26 16 GLN F C 1
ATOM 10369 O O . GLN F 3 16 ? -8.687 -48.607 46.055 1.00 23.87 16 GLN F O 1
ATOM 10375 N N . ALA F 3 17 ? -7.955 -49.941 44.417 1.00 23.01 17 ALA F N 1
ATOM 10376 C CA . ALA F 3 17 ? -7.195 -50.795 45.338 1.00 23.34 17 ALA F CA 1
ATOM 10377 C C . ALA F 3 17 ? -6.094 -50.029 46.068 1.00 22.39 17 ALA F C 1
ATOM 10378 O O . ALA F 3 17 ? -5.864 -50.246 47.286 1.00 21.70 17 ALA F O 1
ATOM 10380 N N . ALA F 3 18 ? -5.443 -49.108 45.347 1.00 21.65 18 ALA F N 1
ATOM 10381 C CA . ALA F 3 18 ? -4.356 -48.317 45.921 1.00 20.98 18 ALA F CA 1
ATOM 10382 C C . ALA F 3 18 ? -4.929 -47.360 46.978 1.00 20.22 18 ALA F C 1
ATOM 10383 O O . ALA F 3 18 ? -4.269 -47.056 48.012 1.00 19.65 18 ALA F O 1
ATOM 10385 N N . ALA F 3 19 ? -6.091 -46.777 46.661 1.00 19.32 19 ALA F N 1
ATOM 10386 C CA . ALA F 3 19 ? -6.716 -45.942 47.711 1.00 18.88 19 ALA F CA 1
ATOM 10387 C C . ALA F 3 19 ? -7.048 -46.758 48.969 1.00 20.08 19 ALA F C 1
ATOM 10388 O O . ALA F 3 19 ? -6.894 -46.268 50.069 1.00 20.08 19 ALA F O 1
ATOM 10390 N N . ARG F 3 20 ? -7.503 -47.971 48.769 1.00 21.40 20 ARG F N 1
ATOM 10391 C CA . ARG F 3 20 ? -7.970 -48.764 49.923 1.00 22.06 20 ARG F CA 1
ATOM 10392 C C . ARG F 3 20 ? -6.709 -49.077 50.767 1.00 19.67 20 ARG F C 1
ATOM 10393 O O . ARG F 3 20 ? -6.708 -48.980 52.012 1.00 19.97 20 ARG F O 1
ATOM 10401 N N . ALA F 3 21 ? -5.621 -49.411 50.055 1.00 22.66 21 ALA F N 1
ATOM 10402 C CA . ALA F 3 21 ? -4.355 -49.676 50.763 1.00 20.84 21 ALA F CA 1
ATOM 10403 C C . ALA F 3 21 ? -3.757 -48.486 51.438 1.00 22.31 21 ALA F C 1
ATOM 10404 O O . ALA F 3 21 ? -3.317 -48.595 52.554 1.00 22.38 21 ALA F O 1
ATOM 10406 N N . ALA F 3 22 ? -3.719 -47.322 50.779 1.00 19.46 22 ALA F N 1
ATOM 10407 C CA . ALA F 3 22 ? -3.157 -46.178 51.473 1.00 19.58 22 ALA F CA 1
ATOM 10408 C C . ALA F 3 22 ? -3.989 -45.811 52.692 1.00 20.47 22 ALA F C 1
ATOM 10409 O O . ALA F 3 22 ? -3.457 -45.331 53.711 1.00 20.71 22 ALA F O 1
ATOM 10411 N N . ALA F 3 23 ? -5.295 -45.939 52.583 1.00 19.80 23 ALA F N 1
ATOM 10412 C CA . ALA F 3 23 ? -6.186 -45.603 53.730 1.00 20.93 23 ALA F CA 1
ATOM 10413 C C . ALA F 3 23 ? -5.946 -46.561 54.946 1.00 21.21 23 ALA F C 1
ATOM 10414 O O . ALA F 3 23 ? -5.863 -46.124 56.082 1.00 22.44 23 ALA F O 1
ATOM 10416 N N . ALA F 3 24 ? -5.764 -47.843 54.628 1.00 23.22 24 ALA F N 1
ATOM 10417 C CA . ALA F 3 24 ? -5.401 -48.867 55.693 1.00 23.02 24 ALA F CA 1
ATOM 10418 C C . ALA F 3 24 ? -4.020 -48.540 56.297 1.00 22.75 24 ALA F C 1
ATOM 10419 O O . ALA F 3 24 ? -3.885 -48.607 57.514 1.00 22.91 24 ALA F O 1
ATOM 10421 N N . ASP F 3 25 ? -3.037 -48.115 55.465 1.00 21.48 25 ASP F N 1
ATOM 10422 C CA . ASP F 3 25 ? -1.715 -47.753 56.004 1.00 24.52 25 ASP F CA 1
ATOM 10423 C C . ASP F 3 25 ? -1.838 -46.573 56.922 1.00 24.75 25 ASP F C 1
ATOM 10424 O O . ASP F 3 25 ? -1.213 -46.519 58.008 1.00 25.20 25 ASP F O 1
ATOM 10429 N N . LEU F 3 26 ? -2.616 -45.572 56.478 1.00 23.05 26 LEU F N 1
ATOM 10430 C CA . LEU F 3 26 ? -2.805 -44.406 57.292 1.00 22.85 26 LEU F CA 1
ATOM 10431 C C . LEU F 3 26 ? -3.438 -44.780 58.669 1.00 24.59 26 LEU F C 1
ATOM 10432 O O . LEU F 3 26 ? -2.949 -44.318 59.724 1.00 25.56 26 LEU F O 1
ATOM 10437 N N . ALA F 3 27 ? -4.531 -45.521 58.626 1.00 25.48 27 ALA F N 1
ATOM 10438 C CA . ALA F 3 27 ? -5.283 -45.902 59.871 1.00 26.24 27 ALA F CA 1
ATOM 10439 C C . ALA F 3 27 ? -4.348 -46.718 60.788 1.00 26.40 27 ALA F C 1
ATOM 10440 O O . ALA F 3 27 ? -4.454 -46.649 62.012 1.00 27.13 27 ALA F O 1
ATOM 10442 N N . ALA F 3 28 ? -3.418 -47.466 60.186 1.00 27.32 28 ALA F N 1
ATOM 10443 C CA . ALA F 3 28 ? -2.535 -48.366 60.971 1.00 27.33 28 ALA F CA 1
ATOM 10444 C C . ALA F 3 28 ? -1.291 -47.676 61.389 1.00 29.50 28 ALA F C 1
ATOM 10445 O O . ALA F 3 28 ? -0.518 -48.268 62.169 1.00 29.44 28 ALA F O 1
ATOM 10447 N N . GLY F 3 29 ? -1.058 -46.445 60.906 1.00 28.17 29 GLY F N 1
ATOM 10448 C CA . GLY F 3 29 ? 0.251 -45.804 61.233 1.00 28.63 29 GLY F CA 1
ATOM 10449 C C . GLY F 3 29 ? 1.480 -46.450 60.577 1.00 28.93 29 GLY F C 1
ATOM 10450 O O . GLY F 3 29 ? 2.603 -46.343 61.089 1.00 31.35 29 GLY F O 1
ATOM 10451 N N . GLN F 3 30 ? 1.297 -47.116 59.453 1.00 28.44 30 GLN F N 1
ATOM 10452 C CA . GLN F 3 30 ? 2.385 -47.747 58.722 1.00 29.69 30 GLN F CA 1
ATOM 10453 C C . GLN F 3 30 ? 3.233 -46.700 57.931 1.00 31.76 30 GLN F C 1
ATOM 10454 O O . GLN F 3 30 ? 2.687 -45.969 57.114 1.00 33.56 30 GLN F O 1
ATOM 10460 N N . ASP F 3 31 ? 4.542 -46.690 58.157 1.00 28.81 31 ASP F N 1
ATOM 10461 C CA . ASP F 3 31 ? 5.478 -45.801 57.464 1.00 29.45 31 ASP F CA 1
ATOM 10462 C C . ASP F 3 31 ? 6.045 -46.548 56.244 1.00 27.91 31 ASP F C 1
ATOM 10463 O O . ASP F 3 31 ? 6.016 -47.770 56.123 1.00 30.13 31 ASP F O 1
ATOM 10468 N N . ASP F 3 32 ? 6.555 -45.791 55.309 1.00 26.30 32 ASP F N 1
ATOM 10469 C CA . ASP F 3 32 ? 7.153 -46.386 54.124 1.00 24.53 32 ASP F CA 1
ATOM 10470 C C . ASP F 3 32 ? 8.072 -45.221 53.661 1.00 23.73 32 ASP F C 1
ATOM 10471 O O . ASP F 3 32 ? 7.749 -44.032 53.885 1.00 23.60 32 ASP F O 1
ATOM 10476 N N . GLU F 3 33 ? 9.207 -45.503 53.042 1.00 21.53 33 GLU F N 1
ATOM 10477 C CA . GLU F 3 33 ? 10.108 -44.392 52.588 1.00 21.15 33 GLU F CA 1
ATOM 10478 C C . GLU F 3 33 ? 9.819 -44.043 51.072 1.00 18.79 33 GLU F C 1
ATOM 10479 O O . GLU F 3 33 ? 9.961 -44.857 50.170 1.00 19.64 33 GLU F O 1
ATOM 10485 N N . PRO F 3 34 ? 9.450 -42.772 50.782 1.00 18.72 34 PRO F N 1
ATOM 10486 C CA . PRO F 3 34 ? 9.320 -42.371 49.349 1.00 19.27 34 PRO F CA 1
ATOM 10487 C C . PRO F 3 34 ? 10.621 -42.626 48.651 1.00 19.05 34 PRO F C 1
ATOM 10488 O O . PRO F 3 34 ? 11.701 -42.231 49.187 1.00 18.79 34 PRO F O 1
ATOM 10492 N N . ARG F 3 35 ? 10.566 -43.263 47.478 1.00 17.42 35 ARG F N 1
ATOM 10493 C CA . ARG F 3 35 ? 11.822 -43.694 46.885 1.00 17.68 35 ARG F CA 1
ATOM 10494 C C . ARG F 3 35 ? 11.518 -43.975 45.396 1.00 16.16 35 ARG F C 1
ATOM 10495 O O . ARG F 3 35 ? 10.381 -43.806 44.976 1.00 15.49 35 ARG F O 1
ATOM 10503 N N . ILE F 3 36 ? 12.549 -44.350 44.656 1.00 15.24 36 ILE F N 1
ATOM 10504 C CA A ILE F 3 36 ? 12.396 -44.755 43.245 0.50 14.79 36 ILE F CA 1
ATOM 10505 C CA B ILE F 3 36 ? 12.334 -44.757 43.256 0.50 13.63 36 ILE F CA 1
ATOM 10506 C C . ILE F 3 36 ? 12.042 -46.234 43.199 1.00 14.36 36 ILE F C 1
ATOM 10507 O O . ILE F 3 36 ? 12.802 -47.092 43.695 1.00 16.51 36 ILE F O 1
ATOM 10516 N N . LEU F 3 37 ? 10.885 -46.506 42.639 1.00 14.29 37 LEU F N 1
ATOM 10517 C CA . LEU F 3 37 ? 10.522 -47.930 42.528 1.00 14.58 37 LEU F CA 1
ATOM 10518 C C . LEU F 3 37 ? 11.354 -48.663 41.473 1.00 15.93 37 LEU F C 1
ATOM 10519 O O . LEU F 3 37 ? 11.845 -48.047 40.503 1.00 15.73 37 LEU F O 1
ATOM 10524 N N . GLU F 3 38 ? 11.491 -49.986 41.680 1.00 14.86 38 GLU F N 1
ATOM 10525 C CA . GLU F 3 38 ? 11.902 -50.904 40.581 1.00 14.50 38 GLU F CA 1
ATOM 10526 C C . GLU F 3 38 ? 10.712 -51.392 39.832 1.00 15.75 38 GLU F C 1
ATOM 10527 O O . GLU F 3 38 ? 9.723 -51.816 40.445 1.00 18.13 38 GLU F O 1
ATOM 10533 N N . ALA F 3 39 ? 10.839 -51.510 38.509 1.00 14.15 39 ALA F N 1
ATOM 10534 C CA . ALA F 3 39 ? 9.770 -52.263 37.784 1.00 15.17 39 ALA F CA 1
ATOM 10535 C C . ALA F 3 39 ? 9.815 -53.739 38.191 1.00 16.85 39 ALA F C 1
ATOM 10536 O O . ALA F 3 39 ? 10.897 -54.278 38.512 1.00 18.86 39 ALA F O 1
ATOM 10538 N N . PRO F 3 40 ? 8.663 -54.419 38.139 1.00 17.41 40 PRO F N 1
ATOM 10539 C CA . PRO F 3 40 ? 8.707 -55.865 38.368 1.00 17.12 40 PRO F CA 1
ATOM 10540 C C . PRO F 3 40 ? 9.639 -56.566 37.366 1.00 18.93 40 PRO F C 1
ATOM 10541 O O . PRO F 3 40 ? 9.903 -56.049 36.259 1.00 18.45 40 PRO F O 1
ATOM 10545 N N . ALA F 3 41 ? 10.079 -57.776 37.711 1.00 19.93 41 ALA F N 1
ATOM 10546 C CA . ALA F 3 41 ? 10.982 -58.494 36.813 1.00 20.55 41 ALA F CA 1
ATOM 10547 C C . ALA F 3 41 ? 10.326 -58.686 35.472 1.00 18.18 41 ALA F C 1
ATOM 10548 O O . ALA F 3 41 ? 9.119 -58.950 35.377 1.00 21.65 41 ALA F O 1
ATOM 10550 N N . PRO F 3 42 ? 11.100 -58.535 34.399 1.00 18.94 42 PRO F N 1
ATOM 10551 C CA . PRO F 3 42 ? 10.554 -58.842 33.036 1.00 18.72 42 PRO F CA 1
ATOM 10552 C C . PRO F 3 42 ? 9.975 -60.270 33.005 1.00 18.27 42 PRO F C 1
ATOM 10553 O O . PRO F 3 42 ? 10.619 -61.231 33.532 1.00 19.98 42 PRO F O 1
ATOM 10557 N N . ASP F 3 43 ? 8.825 -60.415 32.368 1.00 19.27 43 ASP F N 1
ATOM 10558 C CA . ASP F 3 43 ? 8.221 -61.721 32.235 1.00 15.14 43 ASP F CA 1
ATOM 10559 C C . ASP F 3 43 ? 7.497 -61.791 30.920 1.00 15.78 43 ASP F C 1
ATOM 10560 O O . ASP F 3 43 ? 7.532 -60.835 30.140 1.00 15.14 43 ASP F O 1
ATOM 10565 N N . ALA F 3 44 ? 6.811 -62.899 30.653 1.00 17.55 44 ALA F N 1
ATOM 10566 C CA . ALA F 3 44 ? 6.295 -63.051 29.312 1.00 15.52 44 ALA F CA 1
ATOM 10567 C C . ALA F 3 44 ? 5.150 -62.125 29.024 1.00 17.08 44 ALA F C 1
ATOM 10568 O O . ALA F 3 44 ? 4.883 -61.850 27.857 1.00 17.30 44 ALA F O 1
ATOM 10570 N N . ARG F 3 45 ? 4.482 -61.604 30.087 1.00 16.81 45 ARG F N 1
ATOM 10571 C CA . ARG F 3 45 ? 3.357 -60.715 29.878 1.00 16.56 45 ARG F CA 1
ATOM 10572 C C . ARG F 3 45 ? 3.730 -59.235 29.927 1.00 16.47 45 ARG F C 1
ATOM 10573 O O . ARG F 3 45 ? 2.880 -58.360 29.881 1.00 15.36 45 ARG F O 1
ATOM 10581 N N . ARG F 3 46 ? 5.027 -58.917 30.015 1.00 15.13 46 ARG F N 1
ATOM 10582 C CA . ARG F 3 46 ? 5.421 -57.489 29.836 1.00 15.08 46 ARG F CA 1
ATOM 10583 C C . ARG F 3 46 ? 5.308 -57.105 28.380 1.00 15.23 46 ARG F C 1
ATOM 10584 O O . ARG F 3 46 ? 5.656 -57.895 27.485 1.00 14.43 46 ARG F O 1
ATOM 10592 N N . VAL F 3 47 ? 4.874 -55.878 28.141 1.00 13.84 47 VAL F N 1
ATOM 10593 C CA . VAL F 3 47 ? 4.650 -55.455 26.759 1.00 14.64 47 VAL F CA 1
ATOM 10594 C C . VAL F 3 47 ? 5.070 -53.982 26.673 1.00 14.05 47 VAL F C 1
ATOM 10595 O O . VAL F 3 47 ? 4.942 -53.223 27.620 1.00 14.35 47 VAL F O 1
ATOM 10599 N N . TYR F 3 48 ? 5.715 -53.650 25.575 1.00 14.43 48 TYR F N 1
ATOM 10600 C CA . TYR F 3 48 ? 6.271 -52.309 25.429 1.00 13.89 48 TYR F CA 1
ATOM 10601 C C . TYR F 3 48 ? 5.488 -51.646 24.345 1.00 14.14 48 TYR F C 1
ATOM 10602 O O . TYR F 3 48 ? 5.229 -52.254 23.300 1.00 15.51 48 TYR F O 1
ATOM 10611 N N . VAL F 3 49 ? 5.131 -50.392 24.557 1.00 11.73 49 VAL F N 1
ATOM 10612 C CA . VAL F 3 49 ? 4.441 -49.621 23.446 1.00 12.70 49 VAL F CA 1
ATOM 10613 C C . VAL F 3 49 ? 5.217 -48.364 23.168 1.00 13.47 49 VAL F C 1
ATOM 10614 O O . VAL F 3 49 ? 5.484 -47.568 24.067 1.00 12.80 49 VAL F O 1
ATOM 10618 N N . ASN F 3 50 ? 5.614 -48.226 21.900 1.00 13.01 50 ASN F N 1
ATOM 10619 C CA . ASN F 3 50 ? 6.376 -47.044 21.509 1.00 13.06 50 ASN F CA 1
ATOM 10620 C C . ASN F 3 50 ? 5.498 -46.031 20.812 1.00 13.75 50 ASN F C 1
ATOM 10621 O O . ASN F 3 50 ? 4.715 -46.408 19.985 1.00 13.58 50 ASN F O 1
ATOM 10626 N N . ASP F 3 51 ? 5.641 -44.783 21.213 1.00 13.23 51 ASP F N 1
ATOM 10627 C CA . ASP F 3 51 ? 4.876 -43.657 20.603 1.00 15.05 51 ASP F CA 1
ATOM 10628 C C . ASP F 3 51 ? 5.790 -42.761 19.700 1.00 14.44 51 ASP F C 1
ATOM 10629 O O . ASP F 3 51 ? 6.417 -41.829 20.244 1.00 13.45 51 ASP F O 1
ATOM 10634 N N . PRO F 3 52 ? 5.752 -42.986 18.396 1.00 12.22 52 PRO F N 1
ATOM 10635 C CA . PRO F 3 52 ? 6.567 -42.060 17.515 1.00 12.96 52 PRO F CA 1
ATOM 10636 C C . PRO F 3 52 ? 5.898 -40.670 17.461 1.00 14.58 52 PRO F C 1
ATOM 10637 O O . PRO F 3 52 ? 6.492 -39.784 16.891 1.00 13.38 52 PRO F O 1
ATOM 10641 N N . ALA F 3 53 ? 4.642 -40.518 17.985 1.00 14.09 53 ALA F N 1
ATOM 10642 C CA . ALA F 3 53 ? 4.085 -39.187 18.241 1.00 13.39 53 ALA F CA 1
ATOM 10643 C C . ALA F 3 53 ? 3.986 -38.359 16.928 1.00 14.07 53 ALA F C 1
ATOM 10644 O O . ALA F 3 53 ? 4.143 -37.180 16.921 1.00 14.48 53 ALA F O 1
ATOM 10646 N N . HIS F 3 54 ? 3.612 -39.048 15.846 1.00 14.78 54 HIS F N 1
ATOM 10647 C CA . HIS F 3 54 ? 3.323 -38.431 14.551 1.00 15.89 54 HIS F CA 1
ATOM 10648 C C . HIS F 3 54 ? 4.441 -37.483 14.125 1.00 15.09 54 HIS F C 1
ATOM 10649 O O . HIS F 3 54 ? 4.205 -36.412 13.669 1.00 14.92 54 HIS F O 1
ATOM 10656 N N . PHE F 3 55 ? 5.637 -37.985 14.307 1.00 12.88 55 PHE F N 1
ATOM 10657 C CA . PHE F 3 55 ? 6.925 -37.412 13.866 1.00 11.84 55 PHE F CA 1
ATOM 10658 C C . PHE F 3 55 ? 7.386 -36.251 14.812 1.00 13.96 55 PHE F C 1
ATOM 10659 O O . PHE F 3 55 ? 8.167 -35.397 14.438 1.00 14.53 55 PHE F O 1
ATOM 10667 N N . ALA F 3 56 ? 6.894 -36.214 16.020 1.00 13.03 56 ALA F N 1
ATOM 10668 C CA . ALA F 3 56 ? 7.426 -35.213 16.982 1.00 12.81 56 ALA F CA 1
ATOM 10669 C C . ALA F 3 56 ? 8.936 -35.446 17.247 1.00 14.31 56 ALA F C 1
ATOM 10670 O O . ALA F 3 56 ? 9.476 -36.531 17.174 1.00 13.19 56 ALA F O 1
ATOM 10672 N N . ALA F 3 57 ? 9.578 -34.373 17.709 1.00 11.90 57 ALA F N 1
ATOM 10673 C CA . ALA F 3 57 ? 11.063 -34.443 17.846 1.00 13.50 57 ALA F CA 1
ATOM 10674 C C . ALA F 3 57 ? 11.454 -35.267 19.075 1.00 14.39 57 ALA F C 1
ATOM 10675 O O . ALA F 3 57 ? 12.577 -35.737 19.137 1.00 14.33 57 ALA F O 1
ATOM 10677 N N . VAL F 3 58 ? 10.568 -35.402 20.045 1.00 13.04 58 VAL F N 1
ATOM 10678 C CA . VAL F 3 58 ? 10.812 -36.291 21.190 1.00 12.72 58 VAL F CA 1
ATOM 10679 C C . VAL F 3 58 ? 9.642 -37.220 21.346 1.00 11.68 58 VAL F C 1
ATOM 10680 O O . VAL F 3 58 ? 8.477 -36.898 20.891 1.00 13.52 58 VAL F O 1
ATOM 10684 N N . THR F 3 59 ? 9.913 -38.390 21.946 1.00 13.38 59 THR F N 1
ATOM 10685 C CA . THR F 3 59 ? 8.940 -39.484 21.893 1.00 13.10 59 THR F CA 1
ATOM 10686 C C . THR F 3 59 ? 9.023 -40.267 23.231 1.00 13.71 59 THR F C 1
ATOM 10687 O O . THR F 3 59 ? 9.872 -40.005 24.074 1.00 14.29 59 THR F O 1
ATOM 10691 N N . GLN F 3 60 ? 8.120 -41.245 23.393 1.00 13.75 60 GLN F N 1
ATOM 10692 C CA . GLN F 3 60 ? 8.034 -41.966 24.630 1.00 14.84 60 GLN F CA 1
ATOM 10693 C C . GLN F 3 60 ? 7.774 -43.441 24.363 1.00 11.72 60 GLN F C 1
ATOM 10694 O O . GLN F 3 60 ? 7.052 -43.815 23.448 1.00 14.85 60 GLN F O 1
ATOM 10700 N N . GLN F 3 61 ? 8.367 -44.285 25.218 1.00 12.01 61 GLN F N 1
ATOM 10701 C CA . GLN F 3 61 ? 7.996 -45.740 25.322 1.00 12.40 61 GLN F CA 1
ATOM 10702 C C . GLN F 3 61 ? 7.367 -45.964 26.697 1.00 11.12 61 GLN F C 1
ATOM 10703 O O . GLN F 3 61 ? 7.841 -45.436 27.721 1.00 15.00 61 GLN F O 1
ATOM 10709 N N . PHE F 3 62 ? 6.285 -46.777 26.652 1.00 11.95 62 PHE F N 1
ATOM 10710 C CA . PHE F 3 62 ? 5.561 -47.165 27.863 1.00 11.64 62 PHE F CA 1
ATOM 10711 C C . PHE F 3 62 ? 5.896 -48.635 28.108 1.00 13.52 62 PHE F C 1
ATOM 10712 O O . PHE F 3 62 ? 5.766 -49.498 27.194 1.00 15.12 62 PHE F O 1
ATOM 10720 N N . VAL F 3 63 ? 6.296 -48.947 29.336 1.00 12.87 63 VAL F N 1
ATOM 10721 C CA . VAL F 3 63 ? 6.496 -50.378 29.727 1.00 12.29 63 VAL F CA 1
ATOM 10722 C C . VAL F 3 63 ? 5.250 -50.763 30.535 1.00 13.11 63 VAL F C 1
ATOM 10723 O O . VAL F 3 63 ? 4.914 -50.051 31.543 1.00 13.90 63 VAL F O 1
ATOM 10727 N N . ILE F 3 64 ? 4.630 -51.848 30.116 1.00 13.90 64 ILE F N 1
ATOM 10728 C CA . ILE F 3 64 ? 3.314 -52.217 30.672 1.00 14.31 64 ILE F CA 1
ATOM 10729 C C . ILE F 3 64 ? 3.360 -53.669 31.155 1.00 14.65 64 ILE F C 1
ATOM 10730 O O . ILE F 3 64 ? 3.873 -54.566 30.470 1.00 14.40 64 ILE F O 1
ATOM 10735 N N . ASP F 3 65 ? 2.779 -53.929 32.336 1.00 13.96 65 ASP F N 1
ATOM 10736 C CA . ASP F 3 65 ? 2.435 -55.318 32.705 1.00 14.84 65 ASP F CA 1
ATOM 10737 C C . ASP F 3 65 ? 1.124 -55.661 32.063 1.00 14.89 65 ASP F C 1
ATOM 10738 O O . ASP F 3 65 ? 0.060 -55.124 32.415 1.00 15.20 65 ASP F O 1
ATOM 10743 N N . GLY F 3 66 ? 1.198 -56.559 31.065 1.00 14.65 66 GLY F N 1
ATOM 10744 C CA . GLY F 3 66 ? 0.007 -56.906 30.334 1.00 16.30 66 GLY F CA 1
ATOM 10745 C C . GLY F 3 66 ? -1.010 -57.676 31.183 1.00 18.04 66 GLY F C 1
ATOM 10746 O O . GLY F 3 66 ? -2.194 -57.650 30.844 1.00 16.60 66 GLY F O 1
ATOM 10747 N N . GLU F 3 67 ? -0.570 -58.344 32.225 1.00 16.40 67 GLU F N 1
ATOM 10748 C CA . GLU F 3 67 ? -1.509 -59.146 33.046 1.00 19.60 67 GLU F CA 1
ATOM 10749 C C . GLU F 3 67 ? -2.391 -58.184 33.867 1.00 17.98 67 GLU F C 1
ATOM 10750 O O . GLU F 3 67 ? -3.575 -58.372 34.074 1.00 18.86 67 GLU F O 1
ATOM 10756 N N . ALA F 3 68 ? -1.743 -57.207 34.483 1.00 18.02 68 ALA F N 1
ATOM 10757 C CA . ALA F 3 68 ? -2.442 -56.246 35.286 1.00 18.23 68 ALA F CA 1
ATOM 10758 C C . ALA F 3 68 ? -3.017 -55.104 34.490 1.00 18.83 68 ALA F C 1
ATOM 10759 O O . ALA F 3 68 ? -3.917 -54.442 34.983 1.00 19.62 68 ALA F O 1
ATOM 10761 N N . GLY F 3 69 ? -2.535 -54.859 33.255 1.00 18.60 69 GLY F N 1
ATOM 10762 C CA . GLY F 3 69 ? -3.009 -53.697 32.491 1.00 16.33 69 GLY F CA 1
ATOM 10763 C C . GLY F 3 69 ? -2.502 -52.462 33.214 1.00 17.83 69 GLY F C 1
ATOM 10764 O O . GLY F 3 69 ? -3.258 -51.472 33.474 1.00 17.98 69 GLY F O 1
ATOM 10765 N N . ARG F 3 70 ? -1.183 -52.446 33.528 1.00 16.31 70 ARG F N 1
ATOM 10766 C CA . ARG F 3 70 ? -0.681 -51.345 34.391 1.00 15.46 70 ARG F CA 1
ATOM 10767 C C . ARG F 3 70 ? 0.606 -50.778 33.743 1.00 15.33 70 ARG F C 1
ATOM 10768 O O . ARG F 3 70 ? 1.468 -51.590 33.341 1.00 15.68 70 ARG F O 1
ATOM 10776 N N . VAL F 3 71 ? 0.759 -49.450 33.622 1.00 14.50 71 VAL F N 1
ATOM 10777 C CA . VAL F 3 71 ? 2.058 -48.901 33.257 1.00 13.93 71 VAL F CA 1
ATOM 10778 C C . VAL F 3 71 ? 3.062 -49.148 34.402 1.00 15.42 71 VAL F C 1
ATOM 10779 O O . VAL F 3 71 ? 2.802 -48.639 35.558 1.00 16.40 71 VAL F O 1
ATOM 10783 N N . ILE F 3 72 ? 4.187 -49.816 34.104 1.00 13.25 72 ILE F N 1
ATOM 10784 C CA . ILE F 3 72 ? 5.210 -50.075 35.134 1.00 13.41 72 ILE F CA 1
ATOM 10785 C C . ILE F 3 72 ? 6.481 -49.260 34.896 1.00 14.02 72 ILE F C 1
ATOM 10786 O O . ILE F 3 72 ? 7.425 -49.278 35.716 1.00 16.80 72 ILE F O 1
ATOM 10791 N N . GLY F 3 73 ? 6.469 -48.479 33.814 1.00 13.80 73 GLY F N 1
ATOM 10792 C CA . GLY F 3 73 ? 7.649 -47.689 33.559 1.00 13.73 73 GLY F CA 1
ATOM 10793 C C . GLY F 3 73 ? 7.560 -46.976 32.224 1.00 13.21 73 GLY F C 1
ATOM 10794 O O . GLY F 3 73 ? 6.625 -47.269 31.435 1.00 15.58 73 GLY F O 1
ATOM 10795 N N . MET F 3 74 ? 8.479 -46.013 32.019 1.00 11.88 74 MET F N 1
ATOM 10796 C CA . MET F 3 74 ? 8.575 -45.296 30.741 1.00 13.19 74 MET F CA 1
ATOM 10797 C C . MET F 3 74 ? 10.037 -45.113 30.398 1.00 14.09 74 MET F C 1
ATOM 10798 O O . MET F 3 74 ? 10.926 -45.100 31.305 1.00 15.32 74 MET F O 1
ATOM 10803 N N . ILE F 3 75 ? 10.279 -44.858 29.110 1.00 13.58 75 ILE F N 1
ATOM 10804 C CA A ILE F 3 75 ? 11.611 -44.515 28.575 0.50 13.31 75 ILE F CA 1
ATOM 10805 C CA B ILE F 3 75 ? 11.625 -44.482 28.646 0.50 13.95 75 ILE F CA 1
ATOM 10806 C C . ILE F 3 75 ? 11.429 -43.362 27.625 1.00 13.13 75 ILE F C 1
ATOM 10807 O O . ILE F 3 75 ? 10.638 -43.473 26.718 1.00 15.18 75 ILE F O 1
ATOM 10816 N N . ASP F 3 76 ? 12.190 -42.273 27.804 1.00 12.36 76 ASP F N 1
ATOM 10817 C CA . ASP F 3 76 ? 12.146 -41.139 26.813 1.00 12.06 76 ASP F CA 1
ATOM 10818 C C . ASP F 3 76 ? 13.105 -41.457 25.620 1.00 12.25 76 ASP F C 1
ATOM 10819 O O . ASP F 3 76 ? 14.231 -42.097 25.776 1.00 14.42 76 ASP F O 1
ATOM 10824 N N . GLY F 3 77 ? 12.656 -40.974 24.465 1.00 12.91 77 GLY F N 1
ATOM 10825 C CA . GLY F 3 77 ? 13.491 -41.123 23.251 1.00 12.43 77 GLY F CA 1
ATOM 10826 C C . GLY F 3 77 ? 13.423 -39.859 22.413 1.00 14.23 77 GLY F C 1
ATOM 10827 O O . GLY F 3 77 ? 12.652 -38.897 22.727 1.00 12.88 77 GLY F O 1
ATOM 10828 N N . GLY F 3 78 ? 14.237 -39.868 21.353 1.00 11.78 78 GLY F N 1
ATOM 10829 C CA . GLY F 3 78 ? 14.327 -38.621 20.550 1.00 11.81 78 GLY F CA 1
ATOM 10830 C C . GLY F 3 78 ? 13.459 -38.798 19.300 1.00 12.46 78 GLY F C 1
ATOM 10831 O O . GLY F 3 78 ? 12.268 -39.106 19.372 1.00 14.20 78 GLY F O 1
ATOM 10832 N N . PHE F 3 79 ? 13.968 -38.409 18.116 1.00 12.17 79 PHE F N 1
ATOM 10833 C CA . PHE F 3 79 ? 13.150 -38.441 16.925 1.00 11.53 79 PHE F CA 1
ATOM 10834 C C . PHE F 3 79 ? 13.141 -39.808 16.277 1.00 10.64 79 PHE F C 1
ATOM 10835 O O . PHE F 3 79 ? 14.215 -40.381 15.946 1.00 12.27 79 PHE F O 1
ATOM 10843 N N . LEU F 3 80 ? 11.903 -40.359 16.118 1.00 12.03 80 LEU F N 1
ATOM 10844 C CA . LEU F 3 80 ? 11.592 -41.723 15.498 1.00 10.66 80 LEU F CA 1
ATOM 10845 C C . LEU F 3 80 ? 12.668 -42.747 15.930 1.00 13.40 80 LEU F C 1
ATOM 10846 O O . LEU F 3 80 ? 13.350 -43.354 15.085 1.00 13.96 80 LEU F O 1
ATOM 10851 N N . PRO F 3 81 ? 12.833 -42.990 17.238 1.00 11.88 81 PRO F N 1
ATOM 10852 C CA . PRO F 3 81 ? 13.793 -44.019 17.670 1.00 11.70 81 PRO F CA 1
ATOM 10853 C C . PRO F 3 81 ? 13.305 -45.420 17.343 1.00 12.63 81 PRO F C 1
ATOM 10854 O O . PRO F 3 81 ? 12.082 -45.656 17.138 1.00 13.56 81 PRO F O 1
ATOM 10858 N N . ASN F 3 82 ? 14.270 -46.347 17.274 1.00 12.46 82 ASN F N 1
ATOM 10859 C CA . ASN F 3 82 ? 13.949 -47.743 16.979 1.00 10.97 82 ASN F CA 1
ATOM 10860 C C . ASN F 3 82 ? 14.195 -48.503 18.282 1.00 11.97 82 ASN F C 1
ATOM 10861 O O . ASN F 3 82 ? 15.359 -48.629 18.724 1.00 13.36 82 ASN F O 1
ATOM 10866 N N . PRO F 3 83 ? 13.113 -49.107 18.820 1.00 13.00 83 PRO F N 1
ATOM 10867 C CA . PRO F 3 83 ? 13.267 -49.962 20.041 1.00 13.69 83 PRO F CA 1
ATOM 10868 C C . PRO F 3 83 ? 13.595 -51.396 19.715 1.00 12.82 83 PRO F C 1
ATOM 10869 O O . PRO F 3 83 ? 13.065 -51.955 18.772 1.00 14.81 83 PRO F O 1
ATOM 10873 N N . VAL F 3 84 ? 14.398 -51.986 20.601 1.00 12.71 84 VAL F N 1
ATOM 10874 C CA . VAL F 3 84 ? 14.552 -53.474 20.591 1.00 11.12 84 VAL F CA 1
ATOM 10875 C C . VAL F 3 84 ? 14.436 -53.960 22.028 1.00 13.13 84 VAL F C 1
ATOM 10876 O O . VAL F 3 84 ? 14.686 -53.244 22.978 1.00 13.10 84 VAL F O 1
ATOM 10880 N N . VAL F 3 85 ? 14.144 -55.225 22.136 1.00 13.53 85 VAL F N 1
ATOM 10881 C CA . VAL F 3 85 ? 13.946 -55.857 23.460 1.00 14.78 85 VAL F CA 1
ATOM 10882 C C . VAL F 3 85 ? 14.651 -57.222 23.353 1.00 15.45 85 VAL F C 1
ATOM 10883 O O . VAL F 3 85 ? 14.363 -58.036 22.437 1.00 15.19 85 VAL F O 1
ATOM 10887 N N . ALA F 3 86 ? 15.570 -57.475 24.259 1.00 14.32 86 ALA F N 1
ATOM 10888 C CA . ALA F 3 86 ? 16.243 -58.799 24.270 1.00 13.10 86 ALA F CA 1
ATOM 10889 C C . ALA F 3 86 ? 15.212 -59.856 24.584 1.00 16.04 86 ALA F C 1
ATOM 10890 O O . ALA F 3 86 ? 14.475 -59.737 25.560 1.00 15.93 86 ALA F O 1
ATOM 10892 N N . ASP F 3 87 ? 15.176 -60.925 23.773 1.00 14.49 87 ASP F N 1
ATOM 10893 C CA . ASP F 3 87 ? 14.194 -61.960 24.086 1.00 15.76 87 ASP F CA 1
ATOM 10894 C C . ASP F 3 87 ? 14.343 -62.606 25.449 1.00 17.98 87 ASP F C 1
ATOM 10895 O O . ASP F 3 87 ? 13.343 -63.047 25.975 1.00 18.82 87 ASP F O 1
ATOM 10900 N N . ASP F 3 88 ? 15.541 -62.670 26.009 1.00 16.72 88 ASP F N 1
ATOM 10901 C CA . ASP F 3 88 ? 15.730 -63.363 27.264 1.00 19.65 88 ASP F CA 1
ATOM 10902 C C . ASP F 3 88 ? 15.404 -62.463 28.456 1.00 19.03 88 ASP F C 1
ATOM 10903 O O . ASP F 3 88 ? 15.629 -62.855 29.612 1.00 20.63 88 ASP F O 1
ATOM 10908 N N . GLY F 3 89 ? 14.900 -61.257 28.154 1.00 17.57 89 GLY F N 1
ATOM 10909 C CA . GLY F 3 89 ? 14.569 -60.332 29.306 1.00 16.21 89 GLY F CA 1
ATOM 10910 C C . GLY F 3 89 ? 15.696 -59.581 29.946 1.00 19.30 89 GLY F C 1
ATOM 10911 O O . GLY F 3 89 ? 15.449 -58.892 30.946 1.00 19.91 89 GLY F O 1
ATOM 10912 N N . SER F 3 90 ? 16.930 -59.699 29.428 1.00 18.61 90 SER F N 1
ATOM 10913 C CA . SER F 3 90 ? 18.093 -59.188 30.151 1.00 18.22 90 SER F CA 1
ATOM 10914 C C . SER F 3 90 ? 18.343 -57.667 29.983 1.00 18.34 90 SER F C 1
ATOM 10915 O O . SER F 3 90 ? 18.959 -57.058 30.866 1.00 17.31 90 SER F O 1
ATOM 10918 N N . PHE F 3 91 ? 17.832 -57.114 28.850 1.00 16.53 91 PHE F N 1
ATOM 10919 C CA . PHE F 3 91 ? 17.930 -55.689 28.640 1.00 16.59 91 PHE F CA 1
ATOM 10920 C C . PHE F 3 91 ? 16.949 -55.212 27.553 1.00 13.75 91 PHE F C 1
ATOM 10921 O O . PHE F 3 91 ? 16.360 -56.028 26.822 1.00 15.81 91 PHE F O 1
ATOM 10929 N N . ILE F 3 92 ? 16.825 -53.877 27.470 1.00 15.38 92 ILE F N 1
ATOM 10930 C CA . ILE F 3 92 ? 16.178 -53.317 26.277 1.00 15.72 92 ILE F CA 1
ATOM 10931 C C . ILE F 3 92 ? 17.124 -52.245 25.755 1.00 15.49 92 ILE F C 1
ATOM 10932 O O . ILE F 3 92 ? 18.021 -51.773 26.466 1.00 15.49 92 ILE F O 1
ATOM 10937 N N . ALA F 3 93 ? 16.848 -51.737 24.567 1.00 14.53 93 ALA F N 1
ATOM 10938 C CA . ALA F 3 93 ? 17.712 -50.731 24.018 1.00 13.48 93 ALA F CA 1
ATOM 10939 C C . ALA F 3 93 ? 16.970 -49.996 22.930 1.00 14.01 93 ALA F C 1
ATOM 10940 O O . ALA F 3 93 ? 15.930 -50.385 22.465 1.00 13.47 93 ALA F O 1
ATOM 10942 N N . HIS F 3 94 ? 17.516 -48.837 22.572 1.00 12.54 94 HIS F N 1
ATOM 10943 C CA . HIS F 3 94 ? 16.968 -48.182 21.343 1.00 13.21 94 HIS F CA 1
ATOM 10944 C C . HIS F 3 94 ? 18.089 -47.467 20.628 1.00 13.97 94 HIS F C 1
ATOM 10945 O O . HIS F 3 94 ? 19.165 -47.111 21.236 1.00 13.28 94 HIS F O 1
ATOM 10952 N N . ALA F 3 95 ? 17.842 -47.235 19.342 1.00 11.97 95 ALA F N 1
ATOM 10953 C CA . ALA F 3 95 ? 18.652 -46.233 18.609 1.00 12.93 95 ALA F CA 1
ATOM 10954 C C . ALA F 3 95 ? 17.864 -44.967 18.428 1.00 12.37 95 ALA F C 1
ATOM 10955 O O . ALA F 3 95 ? 16.668 -44.998 18.046 1.00 12.73 95 ALA F O 1
ATOM 10957 N N . SER F 3 96 ? 18.482 -43.839 18.762 1.00 13.03 96 SER F N 1
ATOM 10958 C CA . SER F 3 96 ? 17.705 -42.604 18.859 1.00 13.22 96 SER F CA 1
ATOM 10959 C C . SER F 3 96 ? 18.511 -41.435 18.312 1.00 13.53 96 SER F C 1
ATOM 10960 O O . SER F 3 96 ? 19.697 -41.622 17.952 1.00 13.51 96 SER F O 1
ATOM 10963 N N . THR F 3 97 ? 17.843 -40.282 18.144 1.00 12.20 97 THR F N 1
ATOM 10964 C CA . THR F 3 97 ? 18.447 -39.103 17.462 1.00 10.25 97 THR F CA 1
ATOM 10965 C C . THR F 3 97 ? 17.988 -37.851 18.254 1.00 12.02 97 THR F C 1
ATOM 10966 O O . THR F 3 97 ? 16.719 -37.676 18.480 1.00 11.99 97 THR F O 1
ATOM 10970 N N . VAL F 3 98 ? 18.939 -37.010 18.611 1.00 13.48 98 VAL F N 1
ATOM 10971 C CA . VAL F 3 98 ? 18.593 -35.689 19.154 1.00 12.97 98 VAL F CA 1
ATOM 10972 C C . VAL F 3 98 ? 19.273 -34.574 18.419 1.00 13.83 98 VAL F C 1
ATOM 10973 O O . VAL F 3 98 ? 20.238 -34.842 17.639 1.00 14.74 98 VAL F O 1
ATOM 10977 N N . PHE F 3 99 ? 18.840 -33.359 18.648 1.00 13.56 99 PHE F N 1
ATOM 10978 C CA . PHE F 3 99 ? 19.479 -32.199 18.009 1.00 12.55 99 PHE F CA 1
ATOM 10979 C C . PHE F 3 99 ? 19.756 -31.182 19.093 1.00 14.28 99 PHE F C 1
ATOM 10980 O O . PHE F 3 99 ? 19.100 -31.150 20.136 1.00 15.92 99 PHE F O 1
ATOM 10988 N N . SER F 3 100 ? 20.686 -30.269 18.798 1.00 13.24 100 SER F N 1
ATOM 10989 C CA . SER F 3 100 ? 21.166 -29.374 19.848 1.00 15.04 100 SER F CA 1
ATOM 10990 C C . SER F 3 100 ? 20.129 -28.228 20.223 1.00 17.63 100 SER F C 1
ATOM 10991 O O . SER F 3 100 ? 20.195 -27.685 21.318 1.00 16.95 100 SER F O 1
ATOM 10994 N N . ARG F 3 101 ? 19.196 -27.924 19.291 1.00 15.73 101 ARG F N 1
ATOM 10995 C CA . ARG F 3 101 ? 18.104 -26.934 19.554 1.00 15.00 101 ARG F CA 1
ATOM 10996 C C . ARG F 3 101 ? 16.776 -27.441 19.125 1.00 14.20 101 ARG F C 1
ATOM 10997 O O . ARG F 3 101 ? 16.152 -27.036 18.123 1.00 15.68 101 ARG F O 1
ATOM 11005 N N . ILE F 3 102 ? 16.364 -28.438 19.916 1.00 15.12 102 ILE F N 1
ATOM 11006 C CA . ILE F 3 102 ? 15.062 -29.134 19.750 1.00 13.66 102 ILE F CA 1
ATOM 11007 C C . ILE F 3 102 ? 14.989 -29.959 18.437 1.00 13.33 102 ILE F C 1
ATOM 11008 O O . ILE F 3 102 ? 15.164 -31.148 18.508 1.00 14.61 102 ILE F O 1
ATOM 11013 N N . ALA F 3 103 ? 14.780 -29.291 17.293 1.00 14.31 103 ALA F N 1
ATOM 11014 C CA . ALA F 3 103 ? 14.673 -30.020 16.063 1.00 13.95 103 ALA F CA 1
ATOM 11015 C C . ALA F 3 103 ? 15.642 -29.430 15.009 1.00 14.59 103 ALA F C 1
ATOM 11016 O O . ALA F 3 103 ? 15.611 -29.855 13.839 1.00 14.28 103 ALA F O 1
ATOM 11018 N N . ARG F 3 104 ? 16.519 -28.537 15.471 1.00 15.18 104 ARG F N 1
ATOM 11019 C CA . ARG F 3 104 ? 17.487 -27.896 14.618 1.00 16.03 104 ARG F CA 1
ATOM 11020 C C . ARG F 3 104 ? 18.863 -27.987 15.278 1.00 17.55 104 ARG F C 1
ATOM 11021 O O . ARG F 3 104 ? 18.983 -28.162 16.484 1.00 16.88 104 ARG F O 1
ATOM 11029 N N . GLY F 3 105 ? 19.894 -27.794 14.463 1.00 18.52 105 GLY F N 1
ATOM 11030 C CA . GLY F 3 105 ? 21.213 -27.726 15.021 1.00 19.77 105 GLY F CA 1
ATOM 11031 C C . GLY F 3 105 ? 21.917 -29.054 14.840 1.00 18.40 105 GLY F C 1
ATOM 11032 O O . GLY F 3 105 ? 21.576 -29.865 13.995 1.00 21.95 105 GLY F O 1
ATOM 11033 N N . GLU F 3 106 ? 22.966 -29.230 15.627 1.00 17.97 106 GLU F N 1
ATOM 11034 C CA . GLU F 3 106 ? 23.786 -30.447 15.439 1.00 18.52 106 GLU F CA 1
ATOM 11035 C C . GLU F 3 106 ? 23.014 -31.712 15.835 1.00 15.37 106 GLU F C 1
ATOM 11036 O O . GLU F 3 106 ? 22.388 -31.743 16.878 1.00 16.23 106 GLU F O 1
ATOM 11042 N N . ARG F 3 107 ? 23.007 -32.694 14.897 1.00 15.73 107 ARG F N 1
ATOM 11043 C CA . ARG F 3 107 ? 22.388 -33.994 15.135 1.00 14.47 107 ARG F CA 1
ATOM 11044 C C . ARG F 3 107 ? 23.306 -34.955 15.867 1.00 14.61 107 ARG F C 1
ATOM 11045 O O . ARG F 3 107 ? 24.492 -35.087 15.474 1.00 16.57 107 ARG F O 1
ATOM 11053 N N . THR F 3 108 ? 22.762 -35.673 16.879 1.00 14.14 108 THR F N 1
ATOM 11054 C CA . THR F 3 108 ? 23.560 -36.797 17.426 1.00 14.26 108 THR F CA 1
ATOM 11055 C C . THR F 3 108 ? 22.689 -37.995 17.415 1.00 13.59 108 THR F C 1
ATOM 11056 O O . THR F 3 108 ? 21.563 -37.970 18.013 1.00 14.85 108 THR F O 1
ATOM 11060 N N . ASP F 3 109 ? 23.178 -39.052 16.752 1.00 13.48 109 ASP F N 1
ATOM 11061 C CA . ASP F 3 109 ? 22.489 -40.345 16.890 1.00 12.53 109 ASP F CA 1
ATOM 11062 C C . ASP F 3 109 ? 23.252 -41.190 17.883 1.00 11.77 109 ASP F C 1
ATOM 11063 O O . ASP F 3 109 ? 24.470 -41.127 17.964 1.00 13.25 109 ASP F O 1
ATOM 11068 N N . TYR F 3 110 ? 22.547 -42.109 18.549 1.00 13.52 110 TYR F N 1
ATOM 11069 C CA . TYR F 3 110 ? 23.196 -42.870 19.606 1.00 13.88 110 TYR F CA 1
ATOM 11070 C C . TYR F 3 110 ? 22.347 -44.048 19.935 1.00 13.41 110 TYR F C 1
ATOM 11071 O O . TYR F 3 110 ? 21.142 -44.097 19.597 1.00 13.98 110 TYR F O 1
ATOM 11080 N N . VAL F 3 111 ? 22.949 -45.034 20.574 1.00 13.95 111 VAL F N 1
ATOM 11081 C CA . VAL F 3 111 ? 22.235 -46.218 21.092 1.00 13.64 111 VAL F CA 1
ATOM 11082 C C . VAL F 3 111 ? 22.296 -46.158 22.603 1.00 13.50 111 VAL F C 1
ATOM 11083 O O . VAL F 3 111 ? 23.365 -45.958 23.152 1.00 16.01 111 VAL F O 1
ATOM 11087 N N . GLU F 3 112 ? 21.169 -46.397 23.291 1.00 13.12 112 GLU F N 1
ATOM 11088 C CA . GLU F 3 112 ? 21.184 -46.567 24.715 1.00 12.67 112 GLU F CA 1
ATOM 11089 C C . GLU F 3 112 ? 20.743 -47.996 25.025 1.00 15.08 112 GLU F C 1
ATOM 11090 O O . GLU F 3 112 ? 19.809 -48.510 24.400 1.00 14.89 112 GLU F O 1
ATOM 11096 N N . VAL F 3 113 ? 21.352 -48.582 26.052 1.00 13.12 113 VAL F N 1
ATOM 11097 C CA . VAL F 3 113 ? 20.948 -49.863 26.566 1.00 14.33 113 VAL F CA 1
ATOM 11098 C C . VAL F 3 113 ? 20.452 -49.585 27.970 1.00 14.19 113 VAL F C 1
ATOM 11099 O O . VAL F 3 113 ? 21.056 -48.730 28.672 1.00 15.20 113 VAL F O 1
ATOM 11103 N N . PHE F 3 114 ? 19.376 -50.284 28.325 1.00 14.41 114 PHE F N 1
ATOM 11104 C CA . PHE F 3 114 ? 18.738 -49.977 29.628 1.00 15.32 114 PHE F CA 1
ATOM 11105 C C . PHE F 3 114 ? 18.621 -51.243 30.442 1.00 14.43 114 PHE F C 1
ATOM 11106 O O . PHE F 3 114 ? 18.315 -52.321 29.941 1.00 15.47 114 PHE F O 1
ATOM 11114 N N . ASP F 3 115 ? 18.804 -51.083 31.752 1.00 13.58 115 ASP F N 1
ATOM 11115 C CA . ASP F 3 115 ? 18.464 -52.195 32.681 1.00 15.12 115 ASP F CA 1
ATOM 11116 C C . ASP F 3 115 ? 16.922 -52.310 32.745 1.00 13.89 115 ASP F C 1
ATOM 11117 O O . ASP F 3 115 ? 16.274 -51.304 32.847 1.00 16.09 115 ASP F O 1
ATOM 11122 N N . PRO F 3 116 ? 16.326 -53.521 32.590 1.00 16.01 116 PRO F N 1
ATOM 11123 C CA . PRO F 3 116 ? 14.882 -53.661 32.403 1.00 15.95 116 PRO F CA 1
ATOM 11124 C C . PRO F 3 116 ? 14.094 -53.565 33.722 1.00 15.25 116 PRO F C 1
ATOM 11125 O O . PRO F 3 116 ? 12.855 -53.542 33.666 1.00 16.00 116 PRO F O 1
ATOM 11129 N N . VAL F 3 117 ? 14.786 -53.315 34.854 1.00 14.74 117 VAL F N 1
ATOM 11130 C CA . VAL F 3 117 ? 14.115 -53.204 36.159 1.00 14.74 117 VAL F CA 1
ATOM 11131 C C . VAL F 3 117 ? 14.313 -51.778 36.670 1.00 15.27 117 VAL F C 1
ATOM 11132 O O . VAL F 3 117 ? 13.317 -51.143 37.106 1.00 15.95 117 VAL F O 1
ATOM 11136 N N . THR F 3 118 ? 15.531 -51.221 36.609 1.00 15.07 118 THR F N 1
ATOM 11137 C CA . THR F 3 118 ? 15.668 -49.816 37.036 1.00 12.15 118 THR F CA 1
ATOM 11138 C C . THR F 3 118 ? 15.388 -48.825 35.925 1.00 13.43 118 THR F C 1
ATOM 11139 O O . THR F 3 118 ? 15.250 -47.635 36.124 1.00 14.04 118 THR F O 1
ATOM 11143 N N . LEU F 3 119 ? 15.362 -49.366 34.679 1.00 12.69 119 LEU F N 1
ATOM 11144 C CA . LEU F 3 119 ? 15.268 -48.538 33.486 1.00 14.89 119 LEU F CA 1
ATOM 11145 C C . LEU F 3 119 ? 16.421 -47.512 33.319 1.00 14.85 119 LEU F C 1
ATOM 11146 O O . LEU F 3 119 ? 16.295 -46.560 32.495 1.00 15.41 119 LEU F O 1
ATOM 11151 N N . LEU F 3 120 ? 17.533 -47.699 34.057 1.00 14.05 120 LEU F N 1
ATOM 11152 C CA . LEU F 3 120 ? 18.646 -46.706 33.949 1.00 15.89 120 LEU F CA 1
ATOM 11153 C C . LEU F 3 120 ? 19.458 -47.101 32.744 1.00 16.04 120 LEU F C 1
ATOM 11154 O O . LEU F 3 120 ? 19.582 -48.292 32.389 1.00 15.75 120 LEU F O 1
ATOM 11159 N N . PRO F 3 121 ? 19.979 -46.123 32.018 1.00 15.33 121 PRO F N 1
ATOM 11160 C CA . PRO F 3 121 ? 20.856 -46.488 30.845 1.00 15.21 121 PRO F CA 1
ATOM 11161 C C . PRO F 3 121 ? 22.139 -47.069 31.354 1.00 17.02 121 PRO F C 1
ATOM 11162 O O . PRO F 3 121 ? 22.774 -46.482 32.279 1.00 17.15 121 PRO F O 1
ATOM 11166 N N . THR F 3 122 ? 22.534 -48.202 30.820 1.00 14.86 122 THR F N 1
ATOM 11167 C CA . THR F 3 122 ? 23.794 -48.843 31.180 1.00 16.07 122 THR F CA 1
ATOM 11168 C C . THR F 3 122 ? 24.851 -48.646 30.092 1.00 15.36 122 THR F C 1
ATOM 11169 O O . THR F 3 122 ? 26.022 -48.944 30.363 1.00 17.72 122 THR F O 1
ATOM 11173 N N . ALA F 3 123 ? 24.420 -48.139 28.914 1.00 15.03 123 ALA F N 1
ATOM 11174 C CA . ALA F 3 123 ? 25.393 -47.788 27.846 1.00 15.47 123 ALA F CA 1
ATOM 11175 C C . ALA F 3 123 ? 24.769 -46.606 27.104 1.00 14.02 123 ALA F C 1
ATOM 11176 O O . ALA F 3 123 ? 23.517 -46.576 26.901 1.00 15.66 123 ALA F O 1
ATOM 11178 N N . ASP F 3 124 ? 25.626 -45.724 26.575 1.00 15.74 124 ASP F N 1
ATOM 11179 C CA . ASP F 3 124 ? 25.152 -44.658 25.658 1.00 14.69 124 ASP F CA 1
ATOM 11180 C C . ASP F 3 124 ? 26.291 -44.505 24.648 1.00 15.06 124 ASP F C 1
ATOM 11181 O O . ASP F 3 124 ? 27.420 -44.110 24.995 1.00 16.98 124 ASP F O 1
ATOM 11186 N N . ILE F 3 125 ? 25.962 -45.015 23.460 1.00 15.26 125 ILE F N 1
ATOM 11187 C CA . ILE F 3 125 ? 27.000 -45.322 22.484 1.00 14.66 125 ILE F CA 1
ATOM 11188 C C . ILE F 3 125 ? 26.718 -44.388 21.267 1.00 15.21 125 ILE F C 1
ATOM 11189 O O . ILE F 3 125 ? 25.722 -44.523 20.580 1.00 16.37 125 ILE F O 1
ATOM 11194 N N . GLU F 3 126 ? 27.623 -43.417 21.043 1.00 17.55 126 GLU F N 1
ATOM 11195 C CA . GLU F 3 126 ? 27.395 -42.497 19.916 1.00 16.31 126 GLU F CA 1
ATOM 11196 C C . GLU F 3 126 ? 27.670 -43.170 18.601 1.00 19.49 126 GLU F C 1
ATOM 11197 O O . GLU F 3 126 ? 28.545 -44.008 18.470 1.00 20.84 126 GLU F O 1
ATOM 11203 N N . LEU F 3 127 ? 26.824 -42.845 17.597 1.00 14.94 127 LEU F N 1
ATOM 11204 C CA . LEU F 3 127 ? 26.933 -43.450 16.256 1.00 16.44 127 LEU F CA 1
ATOM 11205 C C . LEU F 3 127 ? 27.510 -42.313 15.395 1.00 17.33 127 LEU F C 1
ATOM 11206 O O . LEU F 3 127 ? 26.852 -41.262 15.267 1.00 18.37 127 LEU F O 1
ATOM 11211 N N . PRO F 3 128 ? 28.725 -42.475 14.855 1.00 18.06 128 PRO F N 1
ATOM 11212 C CA . PRO F 3 128 ? 29.354 -41.393 14.133 1.00 18.79 128 PRO F CA 1
ATOM 11213 C C . PRO F 3 128 ? 28.595 -41.047 12.853 1.00 17.26 128 PRO F C 1
ATOM 11214 O O . PRO F 3 128 ? 28.008 -41.910 12.150 1.00 16.09 128 PRO F O 1
ATOM 11218 N N . ASP F 3 129 ? 28.628 -39.735 12.559 1.00 17.71 129 ASP F N 1
ATOM 11219 C CA . ASP F 3 129 ? 28.156 -39.215 11.260 1.00 19.21 129 ASP F CA 1
ATOM 11220 C C . ASP F 3 129 ? 26.592 -39.420 11.093 1.00 15.90 129 ASP F C 1
ATOM 11221 O O . ASP F 3 129 ? 26.118 -39.508 9.960 1.00 18.94 129 ASP F O 1
ATOM 11226 N N . ALA F 3 130 ? 25.872 -39.407 12.221 1.00 15.12 130 ALA F N 1
ATOM 11227 C CA . ALA F 3 130 ? 24.382 -39.320 12.208 1.00 15.49 130 ALA F CA 1
ATOM 11228 C C . ALA F 3 130 ? 23.840 -40.318 11.150 1.00 14.52 130 ALA F C 1
ATOM 11229 O O . ALA F 3 130 ? 23.158 -39.934 10.164 1.00 16.33 130 ALA F O 1
ATOM 11231 N N . PRO F 3 131 ? 24.114 -41.607 11.378 1.00 13.70 131 PRO F N 1
ATOM 11232 C CA . PRO F 3 131 ? 23.879 -42.560 10.288 1.00 13.88 131 PRO F CA 1
ATOM 11233 C C . PRO F 3 131 ? 22.527 -43.299 10.294 1.00 13.35 131 PRO F C 1
ATOM 11234 O O . PRO F 3 131 ? 22.299 -44.180 9.423 1.00 14.32 131 PRO F O 1
ATOM 11238 N N . ARG F 3 132 ? 21.64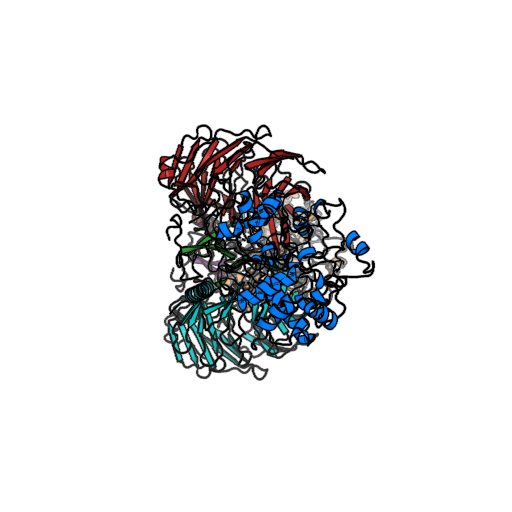1 -43.035 11.277 1.00 12.55 132 ARG F N 1
ATOM 11239 C CA . ARG F 3 132 ? 20.325 -43.725 11.271 1.00 13.23 132 ARG F CA 1
ATOM 11240 C C . ARG F 3 132 ? 19.389 -43.298 10.148 1.00 13.87 132 ARG F C 1
ATOM 11241 O O . ARG F 3 132 ? 19.412 -42.165 9.674 1.00 14.62 132 ARG F O 1
ATOM 11249 N N . PHE F 3 133 ? 18.593 -44.253 9.719 1.00 12.37 133 PHE F N 1
ATOM 11250 C CA . PHE F 3 133 ? 17.449 -44.051 8.811 1.00 11.01 133 PHE F CA 1
ATOM 11251 C C . PHE F 3 133 ? 16.240 -43.531 9.591 1.00 15.26 133 PHE F C 1
ATOM 11252 O O . PHE F 3 133 ? 15.736 -44.214 10.483 1.00 15.10 133 PHE F O 1
ATOM 11260 N N . LEU F 3 134 ? 15.846 -42.277 9.234 1.00 13.49 134 LEU F N 1
ATOM 11261 C CA . LEU F 3 134 ? 14.642 -41.634 9.866 1.00 13.73 134 LEU F CA 1
ATOM 11262 C C . LEU F 3 134 ? 13.407 -41.968 9.056 1.00 13.07 134 LEU F C 1
ATOM 11263 O O . LEU F 3 134 ? 13.279 -41.537 7.895 1.00 13.59 134 LEU F O 1
ATOM 11268 N N . VAL F 3 135 ? 12.512 -42.773 9.656 1.00 12.12 135 VAL F N 1
ATOM 11269 C CA . VAL F 3 135 ? 11.353 -43.303 8.919 1.00 14.01 135 VAL F CA 1
ATOM 11270 C C . VAL F 3 135 ? 10.353 -43.607 9.976 1.00 12.29 135 VAL F C 1
ATOM 11271 O O . VAL F 3 135 ? 10.695 -43.910 11.139 1.00 13.71 135 VAL F O 1
ATOM 11275 N N . GLY F 3 136 ? 9.055 -43.490 9.642 1.00 13.64 136 GLY F N 1
ATOM 11276 C CA . GLY F 3 136 ? 8.001 -43.986 10.588 1.00 12.18 136 GLY F CA 1
ATOM 11277 C C . GLY F 3 136 ? 8.392 -45.378 11.049 1.00 13.53 136 GLY F C 1
ATOM 11278 O O . GLY F 3 136 ? 8.938 -46.175 10.274 1.00 15.44 136 GLY F O 1
ATOM 11279 N N . THR F 3 137 ? 8.138 -45.694 12.315 1.00 12.22 137 THR F N 1
ATOM 11280 C CA . THR F 3 137 ? 8.893 -46.819 12.934 1.00 12.87 137 THR F CA 1
ATOM 11281 C C . THR F 3 137 ? 8.517 -48.236 12.427 1.00 13.48 137 THR F C 1
ATOM 11282 O O . THR F 3 137 ? 7.347 -48.684 12.556 1.00 13.15 137 THR F O 1
ATOM 11286 N N . TYR F 3 138 ? 9.577 -48.913 11.931 1.00 11.96 138 TYR F N 1
ATOM 11287 C CA . TYR F 3 138 ? 9.506 -50.306 11.474 1.00 12.77 138 TYR F CA 1
ATOM 11288 C C . TYR F 3 138 ? 10.416 -51.115 12.447 1.00 13.73 138 TYR F C 1
ATOM 11289 O O . TYR F 3 138 ? 11.597 -50.862 12.497 1.00 13.54 138 TYR F O 1
ATOM 11298 N N . PRO F 3 139 ? 9.827 -52.052 13.222 1.00 13.02 139 PRO F N 1
ATOM 11299 C CA . PRO F 3 139 ? 10.634 -52.780 14.210 1.00 13.82 139 PRO F CA 1
ATOM 11300 C C . PRO F 3 139 ? 11.898 -53.398 13.545 1.00 14.10 139 PRO F C 1
ATOM 11301 O O . PRO F 3 139 ? 12.929 -53.388 14.213 1.00 13.54 139 PRO F O 1
ATOM 11305 N N . TRP F 3 140 ? 11.821 -53.930 12.327 1.00 13.84 140 TRP F N 1
ATOM 11306 C CA . TRP F 3 140 ? 13.017 -54.682 11.865 1.00 13.12 140 TRP F CA 1
ATOM 11307 C C . TRP F 3 140 ? 13.930 -53.801 11.039 1.00 12.29 140 TRP F C 1
ATOM 11308 O O . TRP F 3 140 ? 14.730 -54.319 10.255 1.00 15.42 140 TRP F O 1
ATOM 11319 N N . MET F 3 141 ? 13.856 -52.484 11.247 1.00 11.53 141 MET F N 1
ATOM 11320 C CA . MET F 3 141 ? 14.911 -51.604 10.701 1.00 12.06 141 MET F CA 1
ATOM 11321 C C . MET F 3 141 ? 16.076 -51.388 11.792 1.00 11.90 141 MET F C 1
ATOM 11322 O O . MET F 3 141 ? 17.081 -50.692 11.511 1.00 13.77 141 MET F O 1
ATOM 11327 N N . THR F 3 142 ? 15.944 -51.989 12.983 1.00 12.94 142 THR F N 1
ATOM 11328 C CA . THR F 3 142 ? 17.060 -52.062 13.973 1.00 10.87 142 THR F CA 1
ATOM 11329 C C . THR F 3 142 ? 16.814 -53.348 14.747 1.00 11.86 142 THR F C 1
ATOM 11330 O O . THR F 3 142 ? 15.688 -53.576 15.184 1.00 12.21 142 THR F O 1
ATOM 11334 N N . SER F 3 143 ? 17.851 -54.177 14.905 1.00 11.29 143 SER F N 1
ATOM 11335 C CA . SER F 3 143 ? 17.622 -55.547 15.368 1.00 11.99 143 SER F CA 1
ATOM 11336 C C . SER F 3 143 ? 18.826 -56.107 16.122 1.00 14.35 143 SER F C 1
ATOM 11337 O O . SER F 3 143 ? 19.994 -55.846 15.761 1.00 17.01 143 SER F O 1
ATOM 11340 N N . LEU F 3 144 ? 18.519 -56.921 17.124 1.00 14.14 144 LEU F N 1
ATOM 11341 C CA . LEU F 3 144 ? 19.571 -57.565 17.912 1.00 14.04 144 LEU F CA 1
ATOM 11342 C C . LEU F 3 144 ? 19.942 -58.901 17.309 1.00 15.38 144 LEU F C 1
ATOM 11343 O O . LEU F 3 144 ? 19.079 -59.574 16.808 1.00 16.60 144 LEU F O 1
ATOM 11348 N N . THR F 3 145 ? 21.226 -59.272 17.413 1.00 15.04 145 THR F N 1
ATOM 11349 C CA . THR F 3 145 ? 21.631 -60.671 17.120 1.00 15.91 145 THR F CA 1
ATOM 11350 C C . THR F 3 145 ? 21.110 -61.580 18.236 1.00 16.36 145 THR F C 1
ATOM 11351 O O . THR F 3 145 ? 20.844 -61.119 19.330 1.00 16.86 145 THR F O 1
ATOM 11355 N N . PRO F 3 146 ? 21.038 -62.874 17.981 1.00 15.69 146 PRO F N 1
ATOM 11356 C CA . PRO F 3 146 ? 20.393 -63.773 18.933 1.00 17.45 146 PRO F CA 1
ATOM 11357 C C . PRO F 3 146 ? 21.087 -63.804 20.278 1.00 19.90 146 PRO F C 1
ATOM 11358 O O . PRO F 3 146 ? 20.431 -64.019 21.303 1.00 23.32 146 PRO F O 1
ATOM 11362 N N . ASP F 3 147 ? 22.400 -63.596 20.304 1.00 20.41 147 ASP F N 1
ATOM 11363 C CA . ASP F 3 147 ? 23.130 -63.554 21.592 1.00 22.39 147 ASP F CA 1
ATOM 11364 C C . ASP F 3 147 ? 22.983 -62.238 22.345 1.00 23.60 147 ASP F C 1
ATOM 11365 O O . ASP F 3 147 ? 23.510 -62.115 23.448 1.00 24.45 147 ASP F O 1
ATOM 11370 N N . GLY F 3 148 ? 22.376 -61.260 21.704 1.00 19.85 148 GLY F N 1
ATOM 11371 C CA . GLY F 3 148 ? 22.255 -59.917 22.284 1.00 22.07 148 GLY F CA 1
ATOM 11372 C C . GLY F 3 148 ? 23.474 -59.050 22.345 1.00 21.97 148 GLY F C 1
ATOM 11373 O O . GLY F 3 148 ? 23.444 -57.945 22.958 1.00 21.94 148 GLY F O 1
ATOM 11374 N N . LYS F 3 149 ? 24.565 -59.485 21.760 1.00 20.02 149 LYS F N 1
ATOM 11375 C CA . LYS F 3 149 ? 25.780 -58.740 21.855 1.00 19.46 149 LYS F CA 1
ATOM 11376 C C . LYS F 3 149 ? 25.959 -57.651 20.820 1.00 18.46 149 LYS F C 1
ATOM 11377 O O . LYS F 3 149 ? 26.793 -56.736 21.004 1.00 17.86 149 LYS F O 1
ATOM 11383 N N . THR F 3 150 ? 25.189 -57.741 19.748 1.00 15.19 150 THR F N 1
ATOM 11384 C CA . THR F 3 150 ? 25.323 -56.812 18.637 1.00 14.51 150 THR F CA 1
ATOM 11385 C C . THR F 3 150 ? 23.972 -56.235 18.299 1.00 14.80 150 THR F C 1
ATOM 11386 O O . THR F 3 150 ? 22.981 -56.922 18.208 1.00 15.56 150 THR F O 1
ATOM 11390 N N . LEU F 3 151 ? 23.968 -54.962 17.965 1.00 12.72 151 LEU F N 1
ATOM 11391 C CA . LEU F 3 151 ? 22.768 -54.327 17.390 1.00 13.53 151 LEU F CA 1
ATOM 11392 C C . LEU F 3 151 ? 23.114 -53.847 15.978 1.00 12.54 151 LEU F C 1
ATOM 11393 O O . LEU F 3 151 ? 24.203 -53.259 15.759 1.00 14.98 151 LEU F O 1
ATOM 11398 N N . LEU F 3 152 ? 22.170 -54.088 15.061 1.00 13.30 152 LEU F N 1
ATOM 11399 C CA . LEU F 3 152 ? 22.394 -53.801 13.666 1.00 12.05 152 LEU F CA 1
ATOM 11400 C C . LEU F 3 152 ? 21.301 -52.737 13.343 1.00 14.96 152 LEU F C 1
ATOM 11401 O O . LEU F 3 152 ? 20.129 -52.894 13.683 1.00 15.51 152 LEU F O 1
ATOM 11406 N N . PHE F 3 153 ? 21.666 -51.664 12.617 1.00 12.44 153 PHE F N 1
ATOM 11407 C CA . PHE F 3 153 ? 20.629 -50.686 12.323 1.00 12.54 153 PHE F CA 1
ATOM 11408 C C . PHE F 3 153 ? 20.742 -50.357 10.811 1.00 14.22 153 PHE F C 1
ATOM 11409 O O . PHE F 3 153 ? 21.799 -50.438 10.203 1.00 14.81 153 PHE F O 1
ATOM 11417 N N . TYR F 3 154 ? 19.604 -49.950 10.229 1.00 13.22 154 TYR F N 1
ATOM 11418 C CA . TYR F 3 154 ? 19.606 -49.651 8.790 1.00 11.62 154 TYR F CA 1
ATOM 11419 C C . TYR F 3 154 ? 19.951 -48.182 8.474 1.00 12.97 154 TYR F C 1
ATOM 11420 O O . TYR F 3 154 ? 19.552 -47.284 9.211 1.00 13.83 154 TYR F O 1
ATOM 11429 N N . GLN F 3 155 ? 20.651 -47.970 7.362 1.00 13.37 155 GLN F N 1
ATOM 11430 C CA . GLN F 3 155 ? 20.915 -46.597 6.916 1.00 12.91 155 GLN F CA 1
ATOM 11431 C C . GLN F 3 155 ? 20.411 -46.592 5.464 1.00 12.35 155 GLN F C 1
ATOM 11432 O O . GLN F 3 155 ? 20.569 -47.604 4.694 1.00 13.03 155 GLN F O 1
ATOM 11438 N N . PHE F 3 156 ? 19.771 -45.485 5.052 1.00 13.27 156 PHE F N 1
ATOM 11439 C CA . PHE F 3 156 ? 19.271 -45.343 3.688 1.00 13.14 156 PHE F CA 1
ATOM 11440 C C . PHE F 3 156 ? 20.123 -44.365 2.832 1.00 14.58 156 PHE F C 1
ATOM 11441 O O . PHE F 3 156 ? 20.214 -44.547 1.590 1.00 14.10 156 PHE F O 1
ATOM 11449 N N . SER F 3 157 ? 20.646 -43.329 3.472 1.00 14.49 157 SER F N 1
ATOM 11450 C CA . SER F 3 157 ? 21.370 -42.230 2.812 1.00 14.25 157 SER F CA 1
ATOM 11451 C C . SER F 3 157 ? 22.842 -42.318 3.201 1.00 15.55 157 SER F C 1
ATOM 11452 O O . SER F 3 157 ? 23.127 -42.382 4.426 1.00 17.42 157 SER F O 1
ATOM 11455 N N . PRO F 3 158 ? 23.746 -42.242 2.225 1.00 16.38 158 PRO F N 1
ATOM 11456 C CA . PRO F 3 158 ? 23.497 -41.963 0.810 1.00 15.68 158 PRO F CA 1
ATOM 11457 C C . PRO F 3 158 ? 23.026 -43.191 0.067 1.00 14.82 158 PRO F C 1
ATOM 11458 O O . PRO F 3 158 ? 22.443 -43.082 -1.063 1.00 15.82 158 PRO F O 1
ATOM 11462 N N . ALA F 3 159 ? 23.239 -44.388 0.675 1.00 16.35 159 ALA F N 1
ATOM 11463 C CA . ALA F 3 159 ? 22.771 -45.622 0.003 1.00 15.49 159 ALA F CA 1
ATOM 11464 C C . ALA F 3 159 ? 22.383 -46.666 1.115 1.00 15.25 159 ALA F C 1
ATOM 11465 O O . ALA F 3 159 ? 22.828 -46.539 2.277 1.00 14.32 159 ALA F O 1
ATOM 11467 N N . PRO F 3 160 ? 21.569 -47.633 0.761 1.00 15.13 160 PRO F N 1
ATOM 11468 C CA . PRO F 3 160 ? 21.312 -48.723 1.758 1.00 14.98 160 PRO F CA 1
ATOM 11469 C C . PRO F 3 160 ? 22.648 -49.244 2.339 1.00 14.72 160 PRO F C 1
ATOM 11470 O O . PRO F 3 160 ? 23.651 -49.489 1.628 1.00 14.44 160 PRO F O 1
ATOM 11474 N N . ALA F 3 161 ? 22.657 -49.423 3.669 1.00 13.82 161 ALA F N 1
ATOM 11475 C CA . ALA F 3 161 ? 23.859 -49.861 4.373 1.00 12.27 161 ALA F CA 1
ATOM 11476 C C . ALA F 3 161 ? 23.359 -50.354 5.725 1.00 13.66 161 ALA F C 1
ATOM 11477 O O . ALA F 3 161 ? 22.271 -50.037 6.157 1.00 14.79 161 ALA F O 1
ATOM 11479 N N . VAL F 3 162 ? 24.206 -51.107 6.441 1.00 12.31 162 VAL F N 1
ATOM 11480 C CA . VAL F 3 162 ? 23.755 -51.569 7.784 1.00 12.69 162 VAL F CA 1
ATOM 11481 C C . VAL F 3 162 ? 24.912 -51.214 8.739 1.00 14.68 162 VAL F C 1
ATOM 11482 O O . VAL F 3 162 ? 26.106 -51.551 8.491 1.00 15.49 162 VAL F O 1
ATOM 11486 N N . GLY F 3 163 ? 24.565 -50.596 9.893 1.00 12.95 163 GLY F N 1
ATOM 11487 C CA . GLY F 3 163 ? 25.539 -50.206 10.895 1.00 13.47 163 GLY F CA 1
ATOM 11488 C C . GLY F 3 163 ? 25.638 -51.342 11.919 1.00 15.38 163 GLY F C 1
ATOM 11489 O O . GLY F 3 163 ? 24.570 -51.893 12.273 1.00 15.50 163 GLY F O 1
ATOM 11490 N N . VAL F 3 164 ? 26.840 -51.593 12.439 1.00 13.66 164 VAL F N 1
ATOM 11491 C CA . VAL F 3 164 ? 27.091 -52.696 13.410 1.00 13.87 164 VAL F CA 1
ATOM 11492 C C . VAL F 3 164 ? 27.577 -51.993 14.702 1.00 13.54 164 VAL F C 1
ATOM 11493 O O . VAL F 3 164 ? 28.522 -51.237 14.673 1.00 16.30 164 VAL F O 1
ATOM 11497 N N . VAL F 3 165 ? 26.842 -52.292 15.787 1.00 12.04 165 VAL F N 1
ATOM 11498 C CA . VAL F 3 165 ? 27.104 -51.712 17.130 1.00 14.10 165 VAL F CA 1
ATOM 11499 C C . VAL F 3 165 ? 27.408 -52.875 18.057 1.00 15.42 165 VAL F C 1
ATOM 11500 O O . VAL F 3 165 ? 26.551 -53.784 18.232 1.00 16.53 165 VAL F O 1
ATOM 11504 N N . ASP F 3 166 ? 28.587 -52.792 18.699 1.00 13.81 166 ASP F N 1
ATOM 11505 C CA . ASP F 3 166 ? 28.948 -53.829 19.687 1.00 16.56 166 ASP F CA 1
ATOM 11506 C C . ASP F 3 166 ? 28.415 -53.442 21.070 1.00 16.96 166 ASP F C 1
ATOM 11507 O O . ASP F 3 166 ? 28.868 -52.488 21.670 1.00 18.25 166 ASP F O 1
ATOM 11512 N N . LEU F 3 167 ? 27.340 -54.106 21.499 1.00 16.55 167 LEU F N 1
ATOM 11513 C CA . LEU F 3 167 ? 26.754 -53.694 22.826 1.00 15.76 167 LEU F CA 1
ATOM 11514 C C . LEU F 3 167 ? 27.605 -54.180 23.982 1.00 19.91 167 LEU F C 1
ATOM 11515 O O . LEU F 3 167 ? 27.697 -53.510 25.012 1.00 20.68 167 LEU F O 1
ATOM 11520 N N . GLU F 3 168 ? 28.239 -55.319 23.798 1.00 22.22 168 GLU F N 1
ATOM 11521 C CA . GLU F 3 168 ? 29.172 -55.848 24.863 1.00 24.36 168 GLU F CA 1
ATOM 11522 C C . GLU F 3 168 ? 30.339 -54.914 25.139 1.00 24.00 168 GLU F C 1
ATOM 11523 O O . GLU F 3 168 ? 30.593 -54.504 26.308 1.00 25.28 168 GLU F O 1
ATOM 11529 N N . GLY F 3 169 ? 31.040 -54.473 24.080 1.00 24.06 169 GLY F N 1
ATOM 11530 C CA . GLY F 3 169 ? 32.142 -53.506 24.142 1.00 22.67 169 GLY F CA 1
ATOM 11531 C C . GLY F 3 169 ? 31.730 -52.039 24.180 1.00 21.93 169 GLY F C 1
ATOM 11532 O O . GLY F 3 169 ? 32.549 -51.156 24.319 1.00 23.54 169 GLY F O 1
ATOM 11533 N N . LYS F 3 170 ? 30.404 -51.789 24.019 1.00 19.87 170 LYS F N 1
ATOM 11534 C CA . LYS F 3 170 ? 29.811 -50.450 24.035 1.00 17.91 170 LYS F CA 1
ATOM 11535 C C . LYS F 3 170 ? 30.507 -49.536 23.040 1.00 18.85 170 LYS F C 1
ATOM 11536 O O . LYS F 3 170 ? 30.882 -48.401 23.358 1.00 18.30 170 LYS F O 1
ATOM 11542 N N . ALA F 3 171 ? 30.469 -49.962 21.766 1.00 17.03 171 ALA F N 1
ATOM 11543 C CA . ALA F 3 171 ? 31.117 -49.164 20.732 1.00 16.60 171 ALA F CA 1
ATOM 11544 C C . ALA F 3 171 ? 30.480 -49.367 19.423 1.00 17.05 171 ALA F C 1
ATOM 11545 O O . ALA F 3 171 ? 30.246 -50.539 19.067 1.00 17.25 171 ALA F O 1
ATOM 11547 N N . PHE F 3 172 ? 30.426 -48.305 18.638 1.00 16.65 172 PHE F N 1
ATOM 11548 C CA . PHE F 3 172 ? 30.158 -48.523 17.201 1.00 17.45 172 PHE F CA 1
ATOM 11549 C C . PHE F 3 172 ? 31.294 -49.295 16.521 1.00 17.05 172 PHE F C 1
ATOM 11550 O O . PHE F 3 172 ? 32.511 -49.029 16.772 1.00 17.49 172 PHE F O 1
ATOM 11558 N N . LYS F 3 173 ? 30.973 -50.185 15.567 1.00 16.74 173 LYS F N 1
ATOM 11559 C CA . LYS F 3 173 ? 32.042 -50.933 14.879 1.00 17.59 173 LYS F CA 1
ATOM 11560 C C . LYS F 3 173 ? 32.227 -50.429 13.446 1.00 19.30 173 LYS F C 1
ATOM 11561 O O . LYS F 3 173 ? 33.323 -49.998 13.082 1.00 20.29 173 LYS F O 1
ATOM 11567 N N . ARG F 3 174 ? 31.219 -50.549 12.603 1.00 17.59 174 ARG F N 1
ATOM 11568 C CA . ARG F 3 174 ? 31.457 -50.235 11.206 1.00 17.26 174 ARG F CA 1
ATOM 11569 C C . ARG F 3 174 ? 30.116 -50.179 10.477 1.00 18.36 174 ARG F C 1
ATOM 11570 O O . ARG F 3 174 ? 29.098 -50.659 11.000 1.00 17.02 174 ARG F O 1
ATOM 11578 N N . MET F 3 175 ? 30.151 -49.586 9.260 1.00 16.68 175 MET F N 1
ATOM 11579 C CA . MET F 3 175 ? 29.002 -49.655 8.293 1.00 16.83 175 MET F CA 1
ATOM 11580 C C . MET F 3 175 ? 29.347 -50.763 7.301 1.00 16.38 175 MET F C 1
ATOM 11581 O O . MET F 3 175 ? 30.543 -50.986 6.981 1.00 18.15 175 MET F O 1
ATOM 11586 N N . LEU F 3 176 ? 28.347 -51.549 6.938 1.00 14.35 176 LEU F N 1
ATOM 11587 C CA . LEU F 3 176 ? 28.463 -52.531 5.895 1.00 14.94 176 LEU F CA 1
ATOM 11588 C C . LEU F 3 176 ? 27.755 -52.015 4.671 1.00 13.78 176 LEU F C 1
ATOM 11589 O O . LEU F 3 176 ? 26.582 -51.593 4.744 1.00 15.46 176 LEU F O 1
ATOM 11594 N N . ASP F 3 177 ? 28.359 -52.151 3.493 1.00 16.44 177 ASP F N 1
ATOM 11595 C CA . ASP F 3 177 ? 27.680 -51.861 2.229 1.00 18.34 177 ASP F CA 1
ATOM 11596 C C . ASP F 3 177 ? 26.865 -53.110 1.829 1.00 17.77 177 ASP F C 1
ATOM 11597 O O . ASP F 3 177 ? 27.342 -54.208 2.017 1.00 18.34 177 ASP F O 1
ATOM 11602 N N . VAL F 3 178 ? 25.597 -52.915 1.470 1.00 16.11 178 VAL F N 1
ATOM 11603 C CA . VAL F 3 178 ? 24.639 -54.001 1.005 1.00 15.94 178 VAL F CA 1
ATOM 11604 C C . VAL F 3 178 ? 24.061 -53.586 -0.322 1.00 15.41 178 VAL F C 1
ATOM 11605 O O . VAL F 3 178 ? 24.333 -52.465 -0.818 1.00 15.83 178 VAL F O 1
ATOM 11609 N N . PRO F 3 179 ? 23.345 -54.524 -0.978 1.00 14.97 179 PRO F N 1
ATOM 11610 C CA . PRO F 3 179 ? 22.705 -54.123 -2.172 1.00 15.60 179 PRO F CA 1
ATOM 11611 C C . PRO F 3 179 ? 21.440 -53.296 -1.910 1.00 15.59 179 PRO F C 1
ATOM 11612 O O . PRO F 3 179 ? 21.195 -52.814 -0.777 1.00 15.90 179 PRO F O 1
ATOM 11616 N N . ASP F 3 180 ? 20.616 -53.055 -2.948 1.00 13.69 180 ASP F N 1
ATOM 11617 C CA . ASP F 3 180 ? 19.497 -52.183 -2.740 1.00 14.49 180 ASP F CA 1
ATOM 11618 C C . ASP F 3 180 ? 18.374 -52.920 -1.966 1.00 14.65 180 ASP F C 1
ATOM 11619 O O . ASP F 3 180 ? 17.522 -53.559 -2.602 1.00 15.38 180 ASP F O 1
ATOM 11624 N N . CYS F 3 181 ? 18.609 -53.081 -0.680 1.00 13.00 181 CYS F N 1
ATOM 11625 C CA . CYS F 3 181 ? 17.761 -53.956 0.177 1.00 14.38 181 CYS F CA 1
ATOM 11626 C C . CYS F 3 181 ? 17.403 -53.218 1.463 1.00 13.69 181 CYS F C 1
ATOM 11627 O O . CYS F 3 181 ? 17.973 -52.139 1.768 1.00 15.41 181 CYS F O 1
ATOM 11630 N N . TYR F 3 182 ? 16.484 -53.837 2.199 1.00 12.98 182 TYR F N 1
ATOM 11631 C CA . TYR F 3 182 ? 15.750 -53.171 3.318 1.00 13.51 182 TYR F CA 1
ATOM 11632 C C . TYR F 3 182 ? 15.442 -54.216 4.410 1.00 11.97 182 TYR F C 1
ATOM 11633 O O . TYR F 3 182 ? 15.137 -55.376 4.132 1.00 12.91 182 TYR F O 1
ATOM 11642 N N . HIS F 3 183 ? 15.381 -53.670 5.631 1.00 11.38 183 HIS F N 1
ATOM 11643 C CA . HIS F 3 183 ? 15.063 -54.482 6.848 1.00 13.51 183 HIS F CA 1
ATOM 11644 C C . HIS F 3 183 ? 16.230 -55.434 7.172 1.00 13.33 183 HIS F C 1
ATOM 11645 O O . HIS F 3 183 ? 17.154 -55.670 6.357 1.00 13.06 183 HIS F O 1
ATOM 11652 N N . ILE F 3 184 ? 16.247 -55.931 8.429 1.00 12.42 184 ILE F N 1
ATOM 11653 C CA . ILE F 3 184 ? 17.441 -56.660 8.903 1.00 11.73 184 ILE F CA 1
ATOM 11654 C C . ILE F 3 184 ? 16.878 -57.747 9.865 1.00 12.56 184 ILE F C 1
ATOM 11655 O O . ILE F 3 184 ? 16.340 -57.408 10.952 1.00 13.86 184 ILE F O 1
ATOM 11660 N N . PHE F 3 185 ? 16.970 -59.034 9.463 1.00 12.64 185 PHE F N 1
ATOM 11661 C CA . PHE F 3 185 ? 16.532 -60.164 10.319 1.00 11.98 185 PHE F CA 1
ATOM 11662 C C . PHE F 3 185 ? 17.773 -61.003 10.671 1.00 12.26 185 PHE F C 1
ATOM 11663 O O . PHE F 3 185 ? 18.254 -61.806 9.902 1.00 14.07 185 PHE F O 1
ATOM 11671 N N . PRO F 3 186 ? 18.319 -60.779 11.875 1.00 12.26 186 PRO F N 1
ATOM 11672 C CA . PRO F 3 186 ? 19.550 -61.479 12.206 1.00 14.20 186 PRO F CA 1
ATOM 11673 C C . PRO F 3 186 ? 19.291 -62.934 12.514 1.00 14.14 186 PRO F C 1
ATOM 11674 O O . PRO F 3 186 ? 18.292 -63.265 13.186 1.00 15.74 186 PRO F O 1
ATOM 11678 N N . THR F 3 187 ? 20.221 -63.782 12.119 1.00 15.38 187 THR F N 1
ATOM 11679 C CA . THR F 3 187 ? 20.083 -65.198 12.404 1.00 15.91 187 THR F CA 1
ATOM 11680 C C . THR F 3 187 ? 21.253 -65.799 13.170 1.00 18.49 187 THR F C 1
ATOM 11681 O O . THR F 3 187 ? 21.206 -67.029 13.514 1.00 20.12 187 THR F O 1
ATOM 11685 N N . ALA F 3 188 ? 22.269 -65.006 13.406 1.00 17.35 188 ALA F N 1
ATOM 11686 C CA . ALA F 3 188 ? 23.527 -65.504 14.059 1.00 16.97 188 ALA F CA 1
ATOM 11687 C C . ALA F 3 188 ? 24.354 -64.324 14.453 1.00 19.02 188 ALA F C 1
ATOM 11688 O O . ALA F 3 188 ? 24.059 -63.133 14.133 1.00 17.48 188 ALA F O 1
ATOM 11690 N N . PRO F 3 189 ? 25.457 -64.602 15.197 1.00 19.87 189 PRO F N 1
ATOM 11691 C CA . PRO F 3 189 ? 26.269 -63.453 15.610 1.00 20.72 189 PRO F CA 1
ATOM 11692 C C . PRO F 3 189 ? 26.770 -62.607 14.421 1.00 20.91 189 PRO F C 1
ATOM 11693 O O . PRO F 3 189 ? 26.968 -61.400 14.587 1.00 23.36 189 PRO F O 1
ATOM 11697 N N . ASP F 3 190 ? 26.922 -63.183 13.244 1.00 17.76 190 ASP F N 1
ATOM 11698 C CA . ASP F 3 190 ? 27.565 -62.487 12.133 1.00 19.67 190 ASP F CA 1
ATOM 11699 C C . ASP F 3 190 ? 26.754 -62.511 10.867 1.00 19.27 190 ASP F C 1
ATOM 11700 O O . ASP F 3 190 ? 27.335 -62.352 9.788 1.00 19.27 190 ASP F O 1
ATOM 11705 N N . THR F 3 191 ? 25.420 -62.821 10.963 1.00 17.62 191 THR F N 1
ATOM 11706 C CA . THR F 3 191 ? 24.662 -62.996 9.774 1.00 16.26 191 THR F CA 1
ATOM 11707 C C . THR F 3 191 ? 23.235 -62.455 9.954 1.00 16.70 191 THR F C 1
ATOM 11708 O O . THR F 3 191 ? 22.649 -62.528 11.026 1.00 15.38 191 THR F O 1
ATOM 11712 N N . PHE F 3 192 ? 22.755 -61.870 8.886 1.00 15.35 192 PHE F N 1
ATOM 11713 C CA . PHE F 3 192 ? 21.327 -61.416 8.885 1.00 16.37 192 PHE F CA 1
ATOM 11714 C C . PHE F 3 192 ? 20.845 -61.457 7.472 1.00 14.19 192 PHE F C 1
ATOM 11715 O O . PHE F 3 192 ? 21.675 -61.489 6.526 1.00 14.77 192 PHE F O 1
ATOM 11723 N N . PHE F 3 193 ? 19.519 -61.397 7.303 1.00 13.58 193 PHE F N 1
ATOM 11724 C CA . PHE F 3 193 ? 18.925 -61.335 6.005 1.00 15.68 193 PHE F CA 1
ATOM 11725 C C . PHE F 3 193 ? 18.220 -59.997 5.807 1.00 15.45 193 PHE F C 1
ATOM 11726 O O . PHE F 3 193 ? 17.821 -59.331 6.781 1.00 14.60 193 PHE F O 1
ATOM 11734 N N . MET F 3 194 ? 18.103 -59.618 4.522 1.00 13.54 194 MET F N 1
ATOM 11735 C CA . MET F 3 194 ? 17.384 -58.367 4.131 1.00 13.48 194 MET F CA 1
ATOM 11736 C C . MET F 3 194 ? 16.447 -58.691 2.991 1.00 13.17 194 MET F C 1
ATOM 11737 O O . MET F 3 194 ? 16.623 -59.754 2.339 1.00 14.38 194 MET F O 1
ATOM 11742 N N . HIS F 3 195 ? 15.451 -57.815 2.749 1.00 14.02 195 HIS F N 1
ATOM 11743 C CA . HIS F 3 195 ? 14.591 -57.961 1.561 1.00 13.66 195 HIS F CA 1
ATOM 11744 C C . HIS F 3 195 ? 14.969 -56.933 0.520 1.00 13.83 195 HIS F C 1
ATOM 11745 O O . HIS F 3 195 ? 15.062 -55.729 0.811 1.00 13.93 195 HIS F O 1
ATOM 11752 N N . CYS F 3 196 ? 15.119 -57.400 -0.742 1.00 15.06 196 CYS F N 1
ATOM 11753 C CA . CYS F 3 196 ? 15.752 -56.564 -1.771 1.00 16.61 196 CYS F CA 1
ATOM 11754 C C . CYS F 3 196 ? 14.658 -56.057 -2.727 1.00 14.93 196 CYS F C 1
ATOM 11755 O O . CYS F 3 196 ? 13.568 -56.634 -2.898 1.00 15.04 196 CYS F O 1
ATOM 11758 N N . ARG F 3 197 ? 14.923 -54.897 -3.300 1.00 15.38 197 ARG F N 1
ATOM 11759 C CA . ARG F 3 197 ? 14.011 -54.282 -4.305 1.00 14.89 197 ARG F CA 1
ATOM 11760 C C . ARG F 3 197 ? 13.666 -55.293 -5.380 1.00 16.25 197 ARG F C 1
ATOM 11761 O O . ARG F 3 197 ? 12.516 -55.319 -5.839 1.00 17.04 197 ARG F O 1
ATOM 11769 N N . ASP F 3 198 ? 14.657 -56.109 -5.719 1.00 15.77 198 ASP F N 1
ATOM 11770 C CA . ASP F 3 198 ? 14.470 -57.114 -6.833 1.00 19.62 198 ASP F CA 1
ATOM 11771 C C . ASP F 3 198 ? 13.519 -58.230 -6.430 1.00 20.83 198 ASP F C 1
ATOM 11772 O O . ASP F 3 198 ? 13.114 -59.052 -7.353 1.00 20.24 198 ASP F O 1
ATOM 11777 N N . GLY F 3 199 ? 13.100 -58.286 -5.177 1.00 16.75 199 GLY F N 1
ATOM 11778 C CA . GLY F 3 199 ? 12.163 -59.379 -4.734 1.00 16.62 199 GLY F CA 1
ATOM 11779 C C . GLY F 3 199 ? 12.889 -60.634 -4.285 1.00 16.59 199 GLY F C 1
ATOM 11780 O O . GLY F 3 199 ? 12.201 -61.591 -3.919 1.00 17.49 199 GLY F O 1
ATOM 11781 N N . SER F 3 200 ? 14.233 -60.585 -4.185 1.00 16.12 200 SER F N 1
ATOM 11782 C CA . SER F 3 200 ? 14.959 -61.616 -3.442 1.00 15.42 200 SER F CA 1
ATOM 11783 C C . SER F 3 200 ? 15.114 -61.297 -1.959 1.00 15.03 200 SER F C 1
ATOM 11784 O O . SER F 3 200 ? 14.851 -60.121 -1.520 1.00 15.32 200 SER F O 1
ATOM 11787 N N . LEU F 3 201 ? 15.472 -62.304 -1.177 1.00 15.50 201 LEU F N 1
ATOM 11788 C CA . LEU F 3 201 ? 16.180 -61.969 0.059 1.00 14.83 201 LEU F CA 1
ATOM 11789 C C . LEU F 3 201 ? 17.703 -62.061 -0.120 1.00 18.22 201 LEU F C 1
ATOM 11790 O O . LEU F 3 201 ? 18.190 -62.850 -0.948 1.00 17.55 201 LEU F O 1
ATOM 11795 N N . ALA F 3 202 ? 18.369 -61.203 0.653 1.00 14.64 202 ALA F N 1
ATOM 11796 C CA . ALA F 3 202 ? 19.855 -61.185 0.670 1.00 15.83 202 ALA F CA 1
ATOM 11797 C C . ALA F 3 202 ? 20.302 -61.695 2.008 1.00 17.29 202 ALA F C 1
ATOM 11798 O O . ALA F 3 202 ? 19.891 -61.184 3.080 1.00 17.66 202 ALA F O 1
ATOM 11800 N N . LYS F 3 203 ? 21.223 -62.681 1.946 1.00 15.41 203 LYS F N 1
ATOM 11801 C CA . LYS F 3 203 ? 21.941 -63.167 3.191 1.00 14.76 203 LYS F CA 1
ATOM 11802 C C . LYS F 3 203 ? 23.250 -62.434 3.299 1.00 16.05 203 LYS F C 1
ATOM 11803 O O . LYS F 3 203 ? 24.025 -62.384 2.313 1.00 16.87 203 LYS F O 1
ATOM 11809 N N . VAL F 3 204 ? 23.479 -61.701 4.418 1.00 15.12 204 VAL F N 1
ATOM 11810 C CA . VAL F 3 204 ? 24.715 -60.988 4.550 1.00 16.09 204 VAL F CA 1
ATOM 11811 C C . VAL F 3 204 ? 25.493 -61.546 5.738 1.00 16.12 204 VAL F C 1
ATOM 11812 O O . VAL F 3 204 ? 25.027 -61.577 6.891 1.00 16.45 204 VAL F O 1
ATOM 11816 N N . ALA F 3 205 ? 26.706 -61.978 5.474 1.00 16.21 205 ALA F N 1
ATOM 11817 C CA . ALA F 3 205 ? 27.520 -62.588 6.556 1.00 18.05 205 ALA F CA 1
ATOM 11818 C C . ALA F 3 205 ? 28.727 -61.703 6.681 1.00 18.93 205 ALA F C 1
ATOM 11819 O O . ALA F 3 205 ? 29.447 -61.498 5.685 1.00 20.87 205 ALA F O 1
ATOM 11821 N N . PHE F 3 206 ? 28.992 -61.189 7.870 1.00 18.12 206 PHE F N 1
ATOM 11822 C CA . PHE F 3 206 ? 30.027 -60.173 7.913 1.00 20.49 206 PHE F CA 1
ATOM 11823 C C . PHE F 3 206 ? 31.108 -60.408 8.967 1.00 24.11 206 PHE F C 1
ATOM 11824 O O . PHE F 3 206 ? 30.945 -61.237 9.867 1.00 23.86 206 PHE F O 1
ATOM 11832 N N . GLY F 3 207 ? 32.152 -59.603 8.833 1.00 25.56 207 GLY F N 1
ATOM 11833 C CA . GLY F 3 207 ? 33.372 -59.662 9.694 1.00 26.95 207 GLY F CA 1
ATOM 11834 C C . GLY F 3 207 ? 33.608 -58.238 10.220 1.00 27.54 207 GLY F C 1
ATOM 11835 O O . GLY F 3 207 ? 32.862 -57.260 9.835 1.00 27.68 207 GLY F O 1
ATOM 11836 N N . THR F 3 208 ? 34.649 -58.137 11.083 1.00 27.17 208 THR F N 1
ATOM 11837 C CA . THR F 3 208 ? 35.059 -56.830 11.633 1.00 27.77 208 THR F CA 1
ATOM 11838 C C . THR F 3 208 ? 35.589 -55.899 10.550 1.00 27.73 208 THR F C 1
ATOM 11839 O O . THR F 3 208 ? 35.261 -54.654 10.543 1.00 28.01 208 THR F O 1
ATOM 11843 N N . GLU F 3 209 ? 36.311 -56.503 9.566 1.00 26.79 209 GLU F N 1
ATOM 11844 C CA . GLU F 3 209 ? 36.677 -55.754 8.362 1.00 24.42 209 GLU F CA 1
ATOM 11845 C C . GLU F 3 209 ? 36.506 -56.645 7.157 1.00 23.69 209 GLU F C 1
ATOM 11846 O O . GLU F 3 209 ? 36.454 -57.867 7.247 1.00 22.47 209 GLU F O 1
ATOM 11852 N N . GLY F 3 210 ? 36.308 -56.019 5.991 1.00 23.18 210 GLY F N 1
ATOM 11853 C CA . GLY F 3 210 ? 36.285 -56.806 4.750 1.00 21.75 210 GLY F CA 1
ATOM 11854 C C . GLY F 3 210 ? 34.896 -56.766 4.136 1.00 20.90 210 GLY F C 1
ATOM 11855 O O . GLY F 3 210 ? 33.861 -56.564 4.844 1.00 21.28 210 GLY F O 1
ATOM 11856 N N . THR F 3 211 ? 34.868 -57.029 2.830 1.00 19.41 211 THR F N 1
ATOM 11857 C CA . THR F 3 211 ? 33.571 -57.009 2.144 1.00 20.33 211 THR F CA 1
ATOM 11858 C C . THR F 3 211 ? 32.735 -58.168 2.725 1.00 20.72 211 THR F C 1
ATOM 11859 O O . THR F 3 211 ? 33.209 -59.321 2.787 1.00 20.97 211 THR F O 1
ATOM 11863 N N . PRO F 3 212 ? 31.470 -57.915 3.088 1.00 21.33 212 PRO F N 1
ATOM 11864 C CA . PRO F 3 212 ? 30.696 -59.056 3.631 1.00 19.72 212 PRO F CA 1
ATOM 11865 C C . PRO F 3 212 ? 30.344 -60.009 2.494 1.00 19.48 212 PRO F C 1
ATOM 11866 O O . PRO F 3 212 ? 30.445 -59.632 1.294 1.00 21.17 212 PRO F O 1
ATOM 11870 N N . GLU F 3 213 ? 30.043 -61.241 2.870 1.00 18.28 213 GLU F N 1
ATOM 11871 C CA . GLU F 3 213 ? 29.672 -62.228 1.862 1.00 20.43 213 GLU F CA 1
ATOM 11872 C C . GLU F 3 213 ? 28.185 -62.072 1.694 1.00 20.51 213 GLU F C 1
ATOM 11873 O O . GLU F 3 213 ? 27.467 -62.235 2.694 1.00 21.40 213 GLU F O 1
ATOM 11879 N N . ILE F 3 214 ? 27.687 -61.788 0.483 1.00 18.88 214 ILE F N 1
ATOM 11880 C CA . ILE F 3 214 ? 26.247 -61.502 0.319 1.00 18.13 214 ILE F CA 1
ATOM 11881 C C . ILE F 3 214 ? 25.770 -62.481 -0.745 1.00 18.05 214 ILE F C 1
ATOM 11882 O O . ILE F 3 214 ? 26.368 -62.552 -1.864 1.00 19.74 214 ILE F O 1
ATOM 11887 N N . THR F 3 215 ? 24.702 -63.211 -0.442 1.00 18.05 215 THR F N 1
ATOM 11888 C CA . THR F 3 215 ? 24.164 -64.133 -1.404 1.00 19.80 215 THR F CA 1
ATOM 11889 C C . THR F 3 215 ? 22.654 -63.904 -1.477 1.00 19.64 215 THR F C 1
ATOM 11890 O O . THR F 3 215 ? 22.040 -63.524 -0.510 1.00 23.54 215 THR F O 1
ATOM 11894 N N . HIS F 3 216 ? 22.090 -64.175 -2.611 1.00 17.20 216 HIS F N 1
ATOM 11895 C CA . HIS F 3 216 ? 20.639 -63.924 -2.755 1.00 17.46 216 HIS F CA 1
ATOM 11896 C C . HIS F 3 216 ? 19.878 -65.187 -2.899 1.00 19.22 216 HIS F C 1
ATOM 11897 O O . HIS F 3 216 ? 20.402 -66.124 -3.578 1.00 20.15 216 HIS F O 1
ATOM 11904 N N . THR F 3 217 ? 18.655 -65.229 -2.342 1.00 16.31 217 THR F N 1
ATOM 11905 C CA . THR F 3 217 ? 17.684 -66.246 -2.824 1.00 21.08 217 THR F CA 1
ATOM 11906 C C . THR F 3 217 ? 17.230 -65.912 -4.223 1.00 19.27 217 THR F C 1
ATOM 11907 O O . THR F 3 217 ? 17.567 -64.864 -4.821 1.00 19.53 217 THR F O 1
ATOM 11911 N N . GLU F 3 218 ? 16.498 -66.842 -4.859 1.00 23.43 218 GLU F N 1
ATOM 11912 C CA . GLU F 3 218 ? 15.796 -66.474 -6.053 1.00 24.08 218 GLU F CA 1
ATOM 11913 C C . GLU F 3 218 ? 14.700 -65.426 -5.695 1.00 21.51 218 GLU F C 1
ATOM 11914 O O . GLU F 3 218 ? 14.357 -65.211 -4.508 1.00 21.60 218 GLU F O 1
ATOM 11920 N N . VAL F 3 219 ? 14.243 -64.738 -6.719 1.00 21.62 219 VAL F N 1
ATOM 11921 C CA . VAL F 3 219 ? 13.130 -63.759 -6.543 1.00 18.94 219 VAL F CA 1
ATOM 11922 C C . VAL F 3 219 ? 11.916 -64.528 -6.044 1.00 17.39 219 VAL F C 1
ATOM 11923 O O . VAL F 3 219 ? 11.481 -65.470 -6.716 1.00 17.80 219 VAL F O 1
ATOM 11927 N N . PHE F 3 220 ? 11.300 -64.093 -4.949 1.00 16.01 220 PHE F N 1
ATOM 11928 C CA . PHE F 3 220 ? 10.182 -64.903 -4.383 1.00 17.28 220 PHE F CA 1
ATOM 11929 C C . PHE F 3 220 ? 8.821 -64.205 -4.496 1.00 17.99 220 PHE F C 1
ATOM 11930 O O . PHE F 3 220 ? 7.811 -64.731 -4.039 1.00 20.57 220 PHE F O 1
ATOM 11938 N N . HIS F 3 221 ? 8.798 -62.996 -5.074 1.00 19.21 221 HIS F N 1
ATOM 11939 C CA . HIS F 3 221 ? 7.522 -62.292 -5.324 1.00 17.49 221 HIS F CA 1
ATOM 11940 C C . HIS F 3 221 ? 7.712 -61.360 -6.493 1.00 18.26 221 HIS F C 1
ATOM 11941 O O . HIS F 3 221 ? 8.834 -60.851 -6.702 1.00 17.50 221 HIS F O 1
ATOM 11948 N N . PRO F 3 222 ? 6.650 -61.226 -7.332 1.00 18.93 222 PRO F N 1
ATOM 11949 C CA . PRO F 3 222 ? 6.803 -60.359 -8.481 1.00 18.30 222 PRO F CA 1
ATOM 11950 C C . PRO F 3 222 ? 6.669 -58.903 -8.103 1.00 18.86 222 PRO F C 1
ATOM 11951 O O . PRO F 3 222 ? 6.338 -58.554 -6.928 1.00 20.18 222 PRO F O 1
ATOM 11955 N N . GLU F 3 223 ? 6.968 -58.039 -9.072 1.00 21.81 223 GLU F N 1
ATOM 11956 C CA . GLU F 3 223 ? 7.005 -56.605 -8.752 1.00 21.72 223 GLU F CA 1
ATOM 11957 C C . GLU F 3 223 ? 5.642 -55.974 -8.505 1.00 23.01 223 GLU F C 1
ATOM 11958 O O . GLU F 3 223 ? 5.584 -54.856 -8.008 1.00 26.70 223 GLU F O 1
ATOM 11964 N N . ASP F 3 224 ? 4.557 -56.642 -8.832 1.00 21.36 224 ASP F N 1
ATOM 11965 C CA . ASP F 3 224 ? 3.207 -56.113 -8.552 1.00 21.78 224 ASP F CA 1
ATOM 11966 C C . ASP F 3 224 ? 2.557 -56.746 -7.307 1.00 21.25 224 ASP F C 1
ATOM 11967 O O . ASP F 3 224 ? 1.366 -56.597 -7.157 1.00 21.91 224 ASP F O 1
ATOM 11972 N N . GLU F 3 225 ? 3.342 -57.429 -6.455 1.00 17.67 225 GLU F N 1
ATOM 11973 C CA . GLU F 3 225 ? 2.804 -58.077 -5.212 1.00 17.76 225 GLU F CA 1
ATOM 11974 C C . GLU F 3 225 ? 3.591 -57.317 -4.144 1.00 17.34 225 GLU F C 1
ATOM 11975 O O . GLU F 3 225 ? 4.875 -57.396 -4.168 1.00 18.85 225 GLU F O 1
ATOM 11981 N N . PHE F 3 226 ? 2.914 -56.585 -3.241 1.00 15.58 226 PHE F N 1
ATOM 11982 C CA . PHE F 3 226 ? 3.620 -55.641 -2.366 1.00 14.67 226 PHE F CA 1
ATOM 11983 C C . PHE F 3 226 ? 3.722 -56.202 -0.964 1.00 15.45 226 PHE F C 1
ATOM 11984 O O . PHE F 3 226 ? 2.672 -56.508 -0.362 1.00 15.87 226 PHE F O 1
ATOM 11992 N N . LEU F 3 227 ? 4.944 -56.225 -0.384 1.00 14.29 227 LEU F N 1
ATOM 11993 C CA . LEU F 3 227 ? 5.192 -56.881 0.890 1.00 12.75 227 LEU F CA 1
ATOM 11994 C C . LEU F 3 227 ? 5.265 -55.743 1.924 1.00 13.26 227 LEU F C 1
ATOM 11995 O O . LEU F 3 227 ? 5.977 -54.762 1.736 1.00 15.65 227 LEU F O 1
ATOM 12000 N N . ILE F 3 228 ? 4.499 -55.827 2.973 1.00 13.02 228 ILE F N 1
ATOM 12001 C CA . ILE F 3 228 ? 4.300 -54.701 3.872 1.00 12.24 228 ILE F CA 1
ATOM 12002 C C . ILE F 3 228 ? 5.543 -54.314 4.687 1.00 12.95 228 ILE F C 1
ATOM 12003 O O . ILE F 3 228 ? 6.435 -55.051 4.764 1.00 14.44 228 ILE F O 1
ATOM 12008 N N . ASN F 3 229 ? 5.565 -53.097 5.236 1.00 12.04 229 ASN F N 1
ATOM 12009 C CA . ASN F 3 229 ? 6.735 -52.719 5.945 1.00 12.77 229 ASN F CA 1
ATOM 12010 C C . ASN F 3 229 ? 6.871 -53.338 7.322 1.00 12.59 229 ASN F C 1
ATOM 12011 O O . ASN F 3 229 ? 7.939 -53.144 7.948 1.00 12.83 229 ASN F O 1
ATOM 12016 N N . HIS F 3 230 ? 5.824 -54.030 7.812 1.00 13.49 230 HIS F N 1
ATOM 12017 C CA . HIS F 3 230 ? 5.848 -54.628 9.171 1.00 12.56 230 HIS F CA 1
ATOM 12018 C C . HIS F 3 230 ? 5.621 -56.130 9.147 1.00 12.60 230 HIS F C 1
ATOM 12019 O O . HIS F 3 230 ? 4.635 -56.614 9.775 1.00 12.88 230 HIS F O 1
ATOM 12026 N N . PRO F 3 231 ? 6.569 -56.870 8.511 1.00 12.21 231 PRO F N 1
ATOM 12027 C CA . PRO F 3 231 ? 6.536 -58.335 8.729 1.00 11.81 231 PRO F CA 1
ATOM 12028 C C . PRO F 3 231 ? 6.785 -58.763 10.176 1.00 12.12 231 PRO F C 1
ATOM 12029 O O . PRO F 3 231 ? 7.386 -57.946 10.968 1.00 13.69 231 PRO F O 1
ATOM 12033 N N . ALA F 3 232 ? 6.334 -59.987 10.518 1.00 12.71 232 ALA F N 1
ATOM 12034 C CA . ALA F 3 232 ? 6.644 -60.497 11.906 1.00 13.24 232 ALA F CA 1
ATOM 12035 C C . ALA F 3 232 ? 7.883 -61.409 11.690 1.00 14.68 232 ALA F C 1
ATOM 12036 O O . ALA F 3 232 ? 7.952 -62.214 10.725 1.00 15.98 232 ALA F O 1
ATOM 12038 N N . TYR F 3 233 ? 8.832 -61.344 12.624 1.00 13.35 233 TYR F N 1
ATOM 12039 C CA . TYR F 3 233 ? 10.015 -62.229 12.602 1.00 13.37 233 TYR F CA 1
ATOM 12040 C C . TYR F 3 233 ? 10.221 -62.841 13.953 1.00 14.49 233 TYR F C 1
ATOM 12041 O O . TYR F 3 233 ? 10.337 -62.059 14.914 1.00 15.79 233 TYR F O 1
ATOM 12050 N N . SER F 3 234 ? 10.179 -64.157 14.074 1.00 13.04 234 SER F N 1
ATOM 12051 C CA . SER F 3 234 ? 10.511 -64.816 15.358 1.00 15.16 234 SER F CA 1
ATOM 12052 C C . SER F 3 234 ? 11.981 -65.278 15.226 1.00 16.19 234 SER F C 1
ATOM 12053 O O . SER F 3 234 ? 12.277 -66.218 14.483 1.00 17.65 234 SER F O 1
ATOM 12056 N N . GLN F 3 235 ? 12.861 -64.557 15.894 1.00 12.98 235 GLN F N 1
ATOM 12057 C CA . GLN F 3 235 ? 14.311 -64.968 15.832 1.00 14.17 235 GLN F CA 1
ATOM 12058 C C . GLN F 3 235 ? 14.528 -66.333 16.401 1.00 15.85 235 GLN F C 1
ATOM 12059 O O . GLN F 3 235 ? 15.341 -67.133 15.810 1.00 16.49 235 GLN F O 1
ATOM 12065 N N . LYS F 3 236 ? 13.819 -66.675 17.450 1.00 15.15 236 LYS F N 1
ATOM 12066 C CA A LYS F 3 236 ? 14.036 -68.018 18.093 0.50 16.31 236 LYS F CA 1
ATOM 12067 C CA B LYS F 3 236 ? 14.026 -67.973 18.060 0.50 16.33 236 LYS F CA 1
ATOM 12068 C C . LYS F 3 236 ? 13.568 -69.125 17.162 1.00 17.57 236 LYS F C 1
ATOM 12069 O O . LYS F 3 236 ? 14.124 -70.201 17.207 1.00 20.16 236 LYS F O 1
ATOM 12080 N N . ALA F 3 237 ? 12.552 -68.865 16.356 1.00 16.34 237 ALA F N 1
ATOM 12081 C CA . ALA F 3 237 ? 12.124 -69.911 15.386 1.00 17.74 237 ALA F CA 1
ATOM 12082 C C . ALA F 3 237 ? 12.798 -69.775 14.017 1.00 18.38 237 ALA F C 1
ATOM 12083 O O . ALA F 3 237 ? 12.672 -70.709 13.147 1.00 18.51 237 ALA F O 1
ATOM 12085 N N . GLY F 3 238 ? 13.439 -68.633 13.773 1.00 18.15 238 GLY F N 1
ATOM 12086 C CA . GLY F 3 238 ? 13.947 -68.298 12.433 1.00 17.04 238 GLY F CA 1
ATOM 12087 C C . GLY F 3 238 ? 12.804 -68.076 11.467 1.00 17.95 238 GLY F C 1
ATOM 12088 O O . GLY F 3 238 ? 13.043 -68.290 10.272 1.00 18.30 238 GLY F O 1
ATOM 12089 N N . ARG F 3 239 ? 11.606 -67.722 11.931 1.00 15.77 239 ARG F N 1
ATOM 12090 C CA . ARG F 3 239 ? 10.401 -67.739 11.017 1.00 15.72 239 ARG F CA 1
ATOM 12091 C C . ARG F 3 239 ? 10.066 -66.283 10.643 1.00 15.18 239 ARG F C 1
ATOM 12092 O O . ARG F 3 239 ? 9.847 -65.434 11.548 1.00 14.65 239 ARG F O 1
ATOM 12100 N N . LEU F 3 240 ? 10.124 -65.982 9.351 1.00 14.29 240 LEU F N 1
ATOM 12101 C CA . LEU F 3 240 ? 9.803 -64.632 8.823 1.00 14.16 240 LEU F CA 1
ATOM 12102 C C . LEU F 3 240 ? 8.422 -64.754 8.196 1.00 15.57 240 LEU F C 1
ATOM 12103 O O . LEU F 3 240 ? 8.251 -65.586 7.306 1.00 13.90 240 LEU F O 1
ATOM 12108 N N . VAL F 3 241 ? 7.493 -63.920 8.671 1.00 13.41 241 VAL F N 1
ATOM 12109 C CA . VAL F 3 241 ? 6.084 -64.028 8.288 1.00 14.04 241 VAL F CA 1
ATOM 12110 C C . VAL F 3 241 ? 5.732 -62.739 7.548 1.00 14.12 241 VAL F C 1
ATOM 12111 O O . VAL F 3 241 ? 5.686 -61.674 8.195 1.00 13.54 241 VAL F O 1
ATOM 12115 N N . TRP F 3 242 ? 5.575 -62.793 6.203 1.00 13.33 242 TRP F N 1
ATOM 12116 C CA . TRP F 3 242 ? 5.586 -61.491 5.443 1.00 11.36 242 TRP F CA 1
ATOM 12117 C C . TRP F 3 242 ? 4.282 -61.347 4.608 1.00 14.57 242 TRP F C 1
ATOM 12118 O O . TRP F 3 242 ? 4.196 -61.981 3.531 1.00 15.22 242 TRP F O 1
ATOM 12129 N N . PRO F 3 243 ? 3.281 -60.610 5.105 1.00 14.58 243 PRO F N 1
ATOM 12130 C CA . PRO F 3 243 ? 1.995 -60.450 4.355 1.00 14.62 243 PRO F CA 1
ATOM 12131 C C . PRO F 3 243 ? 2.212 -59.459 3.188 1.00 15.22 243 PRO F C 1
ATOM 12132 O O . PRO F 3 243 ? 3.093 -58.546 3.258 1.00 14.04 243 PRO F O 1
ATOM 12136 N N . THR F 3 244 ? 1.416 -59.674 2.146 1.00 14.53 244 THR F N 1
ATOM 12137 C CA . THR F 3 244 ? 1.278 -58.649 1.110 1.00 13.71 244 THR F CA 1
ATOM 12138 C C . THR F 3 244 ? 0.012 -57.816 1.347 1.00 14.44 244 THR F C 1
ATOM 12139 O O . THR F 3 244 ? -0.829 -58.101 2.245 1.00 14.76 244 THR F O 1
ATOM 12143 N N . TYR F 3 245 ? -0.173 -56.817 0.478 1.00 15.13 245 TYR F N 1
ATOM 12144 C CA . TYR F 3 245 ? -1.369 -55.928 0.625 1.00 15.53 245 TYR F CA 1
ATOM 12145 C C . TYR F 3 245 ? -2.690 -56.673 0.554 1.00 15.30 245 TYR F C 1
ATOM 12146 O O . TYR F 3 245 ? -3.700 -56.129 1.031 1.00 15.82 245 TYR F O 1
ATOM 12155 N N . THR F 3 246 ? -2.706 -57.888 -0.044 1.00 14.44 246 THR F N 1
ATOM 12156 C CA . THR F 3 246 ? -4.021 -58.577 -0.174 1.00 15.61 246 THR F CA 1
ATOM 12157 C C . THR F 3 246 ? -4.165 -59.600 0.935 1.00 16.77 246 THR F C 1
ATOM 12158 O O . THR F 3 246 ? -5.157 -60.324 0.885 1.00 18.47 246 THR F O 1
ATOM 12162 N N . GLY F 3 247 ? -3.176 -59.727 1.837 1.00 16.03 247 GLY F N 1
ATOM 12163 C CA . GLY F 3 247 ? -3.318 -60.822 2.842 1.00 15.72 247 GLY F CA 1
ATOM 12164 C C . GLY F 3 247 ? -2.814 -62.210 2.415 1.00 14.90 247 GLY F C 1
ATOM 12165 O O . GLY F 3 247 ? -2.847 -63.188 3.230 1.00 15.31 247 GLY F O 1
ATOM 12166 N N . LYS F 3 248 ? -2.227 -62.282 1.220 1.00 15.85 248 LYS F N 1
ATOM 12167 C CA . LYS F 3 248 ? -1.296 -63.432 0.920 1.00 15.35 248 LYS F CA 1
ATOM 12168 C C . LYS F 3 248 ? -0.127 -63.368 1.912 1.00 14.84 248 LYS F C 1
ATOM 12169 O O . LYS F 3 248 ? 0.317 -62.283 2.252 1.00 15.19 248 LYS F O 1
ATOM 12175 N N . ILE F 3 249 ? 0.278 -64.499 2.483 1.00 15.53 249 ILE F N 1
ATOM 12176 C CA . ILE F 3 249 ? 1.390 -64.465 3.522 1.00 16.37 249 ILE F CA 1
ATOM 12177 C C . ILE F 3 249 ? 2.550 -65.367 3.073 1.00 16.23 249 ILE F C 1
ATOM 12178 O O . ILE F 3 249 ? 2.312 -66.550 2.795 1.00 16.26 249 ILE F O 1
ATOM 12183 N N . HIS F 3 250 ? 3.720 -64.776 2.852 1.00 14.01 250 HIS F N 1
ATOM 12184 C CA . HIS F 3 250 ? 4.935 -65.535 2.664 1.00 14.37 250 HIS F CA 1
ATOM 12185 C C . HIS F 3 250 ? 5.473 -66.007 4.001 1.00 15.85 250 HIS F C 1
ATOM 12186 O O . HIS F 3 250 ? 5.517 -65.264 5.007 1.00 16.42 250 HIS F O 1
ATOM 12193 N N . GLN F 3 251 ? 5.951 -67.241 4.041 1.00 16.21 251 GLN F N 1
ATOM 12194 C CA . GLN F 3 251 ? 6.695 -67.656 5.218 1.00 13.21 251 GLN F CA 1
ATOM 12195 C C . GLN F 3 251 ? 8.035 -68.209 4.773 1.00 16.09 251 GLN F C 1
ATOM 12196 O O . GLN F 3 251 ? 8.128 -69.086 3.855 1.00 14.40 251 GLN F O 1
ATOM 12202 N N . ILE F 3 252 ? 9.076 -67.705 5.465 1.00 15.48 252 ILE F N 1
ATOM 12203 C CA . ILE F 3 252 ? 10.466 -68.100 5.192 1.00 14.90 252 ILE F CA 1
ATOM 12204 C C . ILE F 3 252 ? 11.056 -68.670 6.446 1.00 15.53 252 ILE F C 1
ATOM 12205 O O . ILE F 3 252 ? 10.982 -67.996 7.506 1.00 15.98 252 ILE F O 1
ATOM 12210 N N . ASP F 3 253 ? 11.679 -69.816 6.321 1.00 15.28 253 ASP F N 1
ATOM 12211 C CA . ASP F 3 253 ? 12.340 -70.458 7.477 1.00 15.30 253 ASP F CA 1
ATOM 12212 C C . ASP F 3 253 ? 13.841 -70.238 7.354 1.00 15.90 253 ASP F C 1
ATOM 12213 O O . ASP F 3 253 ? 14.466 -70.741 6.387 1.00 18.25 253 ASP F O 1
ATOM 12218 N N . LEU F 3 254 ? 14.380 -69.384 8.258 1.00 17.04 254 LEU F N 1
ATOM 12219 C CA . LEU F 3 254 ? 15.813 -69.135 8.238 1.00 16.59 254 LEU F CA 1
ATOM 12220 C C . LEU F 3 254 ? 16.565 -69.976 9.294 1.00 20.51 254 LEU F C 1
ATOM 12221 O O . LEU F 3 254 ? 17.781 -69.739 9.458 1.00 22.68 254 LEU F O 1
ATOM 12226 N N . SER F 3 255 ? 15.889 -70.893 9.964 1.00 21.45 255 SER F N 1
ATOM 12227 C CA . SER F 3 255 ? 16.448 -71.655 11.057 1.00 24.07 255 SER F CA 1
ATOM 12228 C C . SER F 3 255 ? 17.685 -72.475 10.755 1.00 26.80 255 SER F C 1
ATOM 12229 O O . SER F 3 255 ? 18.453 -72.705 11.626 1.00 28.05 255 SER F O 1
ATOM 12232 N N . SER F 3 256 ? 17.868 -72.915 9.532 1.00 24.61 256 SER F N 1
ATOM 12233 C CA . SER F 3 256 ? 19.048 -73.736 9.203 1.00 26.50 256 SER F CA 1
ATOM 12234 C C . SER F 3 256 ? 20.278 -72.847 8.879 1.00 27.08 256 SER F C 1
ATOM 12235 O O . SER F 3 256 ? 21.377 -73.360 8.692 1.00 30.28 256 SER F O 1
ATOM 12238 N N . GLY F 3 257 ? 20.052 -71.549 8.802 1.00 26.59 257 GLY F N 1
ATOM 12239 C CA . GLY F 3 257 ? 21.004 -70.512 8.388 1.00 25.62 257 GLY F CA 1
ATOM 12240 C C . GLY F 3 257 ? 20.910 -70.164 6.901 1.00 24.32 257 GLY F C 1
ATOM 12241 O O . GLY F 3 257 ? 21.484 -69.190 6.445 1.00 24.32 257 GLY F O 1
ATOM 12242 N N . ASP F 3 258 ? 20.199 -70.969 6.118 1.00 23.88 258 ASP F N 1
ATOM 12243 C CA . ASP F 3 258 ? 19.878 -70.602 4.734 1.00 23.01 258 ASP F CA 1
ATOM 12244 C C . ASP F 3 258 ? 18.371 -70.504 4.593 1.00 23.06 258 ASP F C 1
ATOM 12245 O O . ASP F 3 258 ? 17.616 -71.094 5.414 1.00 24.38 258 ASP F O 1
ATOM 12250 N N . ALA F 3 259 ? 17.901 -69.752 3.628 1.00 18.01 259 ALA F N 1
ATOM 12251 C CA . ALA F 3 259 ? 16.440 -69.601 3.537 1.00 17.55 259 ALA F CA 1
ATOM 12252 C C . ALA F 3 259 ? 15.844 -70.832 2.901 1.00 18.21 259 ALA F C 1
ATOM 12253 O O . ALA F 3 259 ? 16.215 -71.148 1.763 1.00 18.20 259 ALA F O 1
ATOM 12255 N N . LYS F 3 260 ? 14.807 -71.357 3.578 1.00 17.72 260 LYS F N 1
ATOM 12256 C CA . LYS F 3 260 ? 13.923 -72.379 2.996 1.00 19.68 260 LYS F CA 1
ATOM 12257 C C . LYS F 3 260 ? 12.546 -71.729 2.995 1.00 20.60 260 LYS F C 1
ATOM 12258 O O . LYS F 3 260 ? 12.178 -71.009 3.906 1.00 22.60 260 LYS F O 1
ATOM 12264 N N . PHE F 3 261 ? 11.781 -71.979 1.959 1.00 19.48 261 PHE F N 1
ATOM 12265 C CA . PHE F 3 261 ? 10.501 -71.323 1.817 1.00 15.88 261 PHE F CA 1
ATOM 12266 C C . PHE F 3 261 ? 9.385 -72.336 2.087 1.00 19.76 261 PHE F C 1
ATOM 12267 O O . PHE F 3 261 ? 9.527 -73.525 1.848 1.00 19.89 261 PHE F O 1
ATOM 12275 N N . LEU F 3 262 ? 8.362 -71.868 2.756 1.00 17.32 262 LEU F N 1
ATOM 12276 C CA . LEU F 3 262 ? 7.198 -72.645 3.116 1.00 17.78 262 LEU F CA 1
ATOM 12277 C C . LEU F 3 262 ? 6.034 -72.300 2.132 1.00 15.73 262 LEU F C 1
ATOM 12278 O O . LEU F 3 262 ? 6.113 -71.245 1.416 1.00 16.74 262 LEU F O 1
ATOM 12283 N N . PRO F 3 263 ? 4.976 -73.101 2.161 1.00 15.87 263 PRO F N 1
ATOM 12284 C CA . PRO F 3 263 ? 3.865 -72.814 1.206 1.00 14.88 263 PRO F CA 1
ATOM 12285 C C . PRO F 3 263 ? 3.249 -71.436 1.608 1.00 16.79 263 PRO F C 1
ATOM 12286 O O . PRO F 3 263 ? 3.068 -71.080 2.826 1.00 15.49 263 PRO F O 1
ATOM 12290 N N . ALA F 3 264 ? 2.953 -70.622 0.596 1.00 16.42 264 ALA F N 1
ATOM 12291 C CA . ALA F 3 264 ? 2.241 -69.377 0.849 1.00 18.14 264 ALA F CA 1
ATOM 12292 C C . ALA F 3 264 ? 0.791 -69.691 1.304 1.00 17.33 264 ALA F C 1
ATOM 12293 O O . ALA F 3 264 ? 0.168 -70.680 0.850 1.00 19.15 264 ALA F O 1
ATOM 12295 N N . VAL F 3 265 ? 0.259 -68.910 2.231 1.00 17.54 265 VAL F N 1
ATOM 12296 C CA . VAL F 3 265 ? -1.160 -69.104 2.621 1.00 17.95 265 VAL F CA 1
ATOM 12297 C C . VAL F 3 265 ? -1.916 -67.802 2.394 1.00 17.49 265 VAL F C 1
ATOM 12298 O O . VAL F 3 265 ? -1.288 -66.713 2.303 1.00 17.95 265 VAL F O 1
ATOM 12302 N N . GLU F 3 266 ? -3.259 -67.912 2.328 1.00 17.91 266 GLU F N 1
ATOM 12303 C CA . GLU F 3 266 ? -4.121 -66.708 2.230 1.00 18.54 266 GLU F CA 1
ATOM 12304 C C . GLU F 3 266 ? -4.810 -66.520 3.547 1.00 17.33 266 GLU F C 1
ATOM 12305 O O . GLU F 3 266 ? -5.461 -67.413 4.066 1.00 17.38 266 GLU F O 1
ATOM 12311 N N . ALA F 3 267 ? -4.725 -65.316 4.078 1.00 16.77 267 ALA F N 1
ATOM 12312 C CA . ALA F 3 267 ? -5.396 -65.024 5.368 1.00 14.84 267 ALA F CA 1
ATOM 12313 C C . ALA F 3 267 ? -6.873 -64.708 5.133 1.00 17.60 267 ALA F C 1
ATOM 12314 O O . ALA F 3 267 ? -7.697 -64.745 6.105 1.00 19.14 267 ALA F O 1
ATOM 12316 N N . LEU F 3 268 ? -7.226 -64.323 3.901 1.00 17.72 268 LEU F N 1
ATOM 12317 C CA . LEU F 3 268 ? -8.625 -64.022 3.558 1.00 17.27 268 LEU F CA 1
ATOM 12318 C C . LEU F 3 268 ? -9.119 -65.006 2.551 1.00 18.60 268 LEU F C 1
ATOM 12319 O O . LEU F 3 268 ? -8.352 -65.483 1.725 1.00 19.46 268 LEU F O 1
ATOM 12324 N N . THR F 3 269 ? -10.430 -65.299 2.594 1.00 18.88 269 THR F N 1
ATOM 12325 C CA . THR F 3 269 ? -10.961 -66.190 1.513 1.00 20.90 269 THR F CA 1
ATOM 12326 C C . THR F 3 269 ? -11.176 -65.486 0.214 1.00 20.93 269 THR F C 1
ATOM 12327 O O . THR F 3 269 ? -11.160 -64.246 0.125 1.00 19.32 269 THR F O 1
ATOM 12331 N N . GLU F 3 270 ? -11.370 -66.262 -0.866 1.00 21.55 270 GLU F N 1
ATOM 12332 C CA . GLU F 3 270 ? -11.598 -65.597 -2.151 1.00 23.66 270 GLU F CA 1
ATOM 12333 C C . GLU F 3 270 ? -12.930 -64.719 -2.091 1.00 21.30 270 GLU F C 1
ATOM 12334 O O . GLU F 3 270 ? -12.944 -63.567 -2.677 1.00 22.18 270 GLU F O 1
ATOM 12340 N N . ALA F 3 271 ? -13.913 -65.195 -1.340 1.00 22.51 271 ALA F N 1
ATOM 12341 C CA . ALA F 3 271 ? -15.214 -64.465 -1.208 1.00 23.01 271 ALA F CA 1
ATOM 12342 C C . ALA F 3 271 ? -14.918 -63.155 -0.432 1.00 21.50 271 ALA F C 1
ATOM 12343 O O . ALA F 3 271 ? -15.392 -62.083 -0.805 1.00 21.40 271 ALA F O 1
ATOM 12345 N N . GLU F 3 272 ? -14.074 -63.255 0.584 1.00 18.64 272 GLU F N 1
ATOM 12346 C CA . GLU F 3 272 ? -13.802 -62.025 1.361 1.00 17.90 272 GLU F CA 1
ATOM 12347 C C . GLU F 3 272 ? -13.064 -61.030 0.520 1.00 18.63 272 GLU F C 1
ATOM 12348 O O . GLU F 3 272 ? -13.351 -59.819 0.545 1.00 17.20 272 GLU F O 1
ATOM 12354 N N . ARG F 3 273 ? -12.083 -61.505 -0.228 1.00 18.23 273 ARG F N 1
ATOM 12355 C CA A ARG F 3 273 ? -11.281 -60.539 -1.003 0.50 18.94 273 ARG F CA 1
ATOM 12356 C CA B ARG F 3 273 ? -11.262 -60.606 -1.050 0.50 19.23 273 ARG F CA 1
ATOM 12357 C C . ARG F 3 273 ? -12.151 -59.890 -2.104 1.00 17.88 273 ARG F C 1
ATOM 12358 O O . ARG F 3 273 ? -12.028 -58.680 -2.346 1.00 20.03 273 ARG F O 1
ATOM 12373 N N . ALA F 3 274 ? -13.037 -60.669 -2.699 1.00 20.03 274 ALA F N 1
ATOM 12374 C CA . ALA F 3 274 ? -14.010 -60.138 -3.673 1.00 23.25 274 ALA F CA 1
ATOM 12375 C C . ALA F 3 274 ? -14.954 -59.093 -3.081 1.00 22.94 274 ALA F C 1
ATOM 12376 O O . ALA F 3 274 ? -15.407 -58.177 -3.819 1.00 24.34 274 ALA F O 1
ATOM 12378 N N . ASP F 3 275 ? -15.206 -59.205 -1.781 1.00 19.55 275 ASP F N 1
ATOM 12379 C CA . ASP F 3 275 ? -16.000 -58.183 -1.065 1.00 19.01 275 ASP F CA 1
ATOM 12380 C C . ASP F 3 275 ? -15.146 -57.146 -0.365 1.00 18.93 275 ASP F C 1
ATOM 12381 O O . ASP F 3 275 ? -15.691 -56.399 0.444 1.00 19.72 275 ASP F O 1
ATOM 12386 N N . GLY F 3 276 ? -13.899 -56.980 -0.782 1.00 18.53 276 GLY F N 1
ATOM 12387 C CA . GLY F 3 276 ? -13.109 -55.829 -0.333 1.00 18.78 276 GLY F CA 1
ATOM 12388 C C . GLY F 3 276 ? -12.300 -56.023 0.951 1.00 19.03 276 GLY F C 1
ATOM 12389 O O . GLY F 3 276 ? -11.777 -55.050 1.461 1.00 18.17 276 GLY F O 1
ATOM 12390 N N . TRP F 3 277 ? -12.215 -57.266 1.477 1.00 16.57 277 TRP F N 1
ATOM 12391 C CA . TRP F 3 277 ? -11.430 -57.451 2.715 1.00 16.36 277 TRP F CA 1
ATOM 12392 C C . TRP F 3 277 ? -9.929 -57.457 2.345 1.00 16.74 277 TRP F C 1
ATOM 12393 O O . TRP F 3 277 ? -9.509 -58.114 1.415 1.00 17.97 277 TRP F O 1
ATOM 12404 N N . ARG F 3 278 ? -9.136 -56.707 3.097 1.00 15.28 278 ARG F N 1
ATOM 12405 C CA . ARG F 3 278 ? -7.676 -56.623 2.911 1.00 15.53 278 ARG F CA 1
ATOM 12406 C C . ARG F 3 278 ? -7.124 -56.301 4.308 1.00 14.30 278 ARG F C 1
ATOM 12407 O O . ARG F 3 278 ? -7.780 -55.657 5.156 1.00 15.26 278 ARG F O 1
ATOM 12415 N N . PRO F 3 279 ? -5.852 -56.681 4.584 1.00 14.50 279 PRO F N 1
ATOM 12416 C CA . PRO F 3 279 ? -5.157 -56.245 5.826 1.00 14.03 279 PRO F CA 1
ATOM 12417 C C . PRO F 3 279 ? -4.994 -54.712 5.775 1.00 14.21 279 PRO F C 1
ATOM 12418 O O . PRO F 3 279 ? -5.068 -54.073 4.655 1.00 15.07 279 PRO F O 1
ATOM 12422 N N . GLY F 3 280 ? -4.821 -54.116 6.939 1.00 14.40 280 GLY F N 1
ATOM 12423 C CA . GLY F 3 280 ? -4.510 -52.712 6.939 1.00 12.95 280 GLY F CA 1
ATOM 12424 C C . GLY F 3 280 ? -4.143 -52.311 8.327 1.00 14.23 280 GLY F C 1
ATOM 12425 O O . GLY F 3 280 ? -4.677 -52.846 9.299 1.00 14.32 280 GLY F O 1
ATOM 12426 N N . GLY F 3 281 ? -3.213 -51.350 8.412 1.00 13.91 281 GLY F N 1
ATOM 12427 C CA . GLY F 3 281 ? -2.859 -50.790 9.700 1.00 13.89 281 GLY F CA 1
ATOM 12428 C C . GLY F 3 281 ? -1.383 -50.486 9.657 1.00 13.77 281 GLY F C 1
ATOM 12429 O O . GLY F 3 281 ? -0.884 -49.979 8.652 1.00 15.02 281 GLY F O 1
ATOM 12430 N N . TRP F 3 282 ? -0.717 -50.754 10.783 1.00 11.39 282 TRP F N 1
ATOM 12431 C CA . TRP F 3 282 ? 0.719 -50.522 10.931 1.00 11.57 282 TRP F CA 1
ATOM 12432 C C . TRP F 3 282 ? 1.355 -51.915 11.188 1.00 13.73 282 TRP F C 1
ATOM 12433 O O . TRP F 3 282 ? 1.619 -52.592 10.176 1.00 13.83 282 TRP F O 1
ATOM 12444 N N . GLN F 3 283 ? 1.487 -52.381 12.435 1.00 13.17 283 GLN F N 1
ATOM 12445 C CA . GLN F 3 283 ? 1.916 -53.795 12.674 1.00 12.34 283 GLN F CA 1
ATOM 12446 C C . GLN F 3 283 ? 0.709 -54.676 12.443 1.00 15.23 283 GLN F C 1
ATOM 12447 O O . GLN F 3 283 ? 0.028 -55.079 13.363 1.00 15.67 283 GLN F O 1
ATOM 12453 N N . GLN F 3 284 ? 0.539 -55.087 11.181 1.00 13.76 284 GLN F N 1
ATOM 12454 C CA . GLN F 3 284 ? -0.644 -55.813 10.773 1.00 14.26 284 GLN F CA 1
ATOM 12455 C C . GLN F 3 284 ? -0.578 -57.295 11.107 1.00 13.45 284 GLN F C 1
ATOM 12456 O O . GLN F 3 284 ? -1.636 -57.900 11.095 1.00 13.62 284 GLN F O 1
ATOM 12462 N N . VAL F 3 285 ? 0.633 -57.800 11.479 1.00 12.79 285 VAL F N 1
ATOM 12463 C CA . VAL F 3 285 ? 0.740 -59.271 11.610 1.00 13.08 285 VAL F CA 1
ATOM 12464 C C . VAL F 3 285 ? 1.507 -59.638 12.854 1.00 14.24 285 VAL F C 1
ATOM 12465 O O . VAL F 3 285 ? 2.464 -58.934 13.254 1.00 13.96 285 VAL F O 1
ATOM 12469 N N . ALA F 3 286 ? 1.069 -60.705 13.514 1.00 12.18 286 ALA F N 1
ATOM 12470 C CA . ALA F 3 286 ? 1.841 -61.206 14.653 1.00 14.18 286 ALA F CA 1
ATOM 12471 C C . ALA F 3 286 ? 2.002 -62.719 14.460 1.00 12.71 286 ALA F C 1
ATOM 12472 O O . ALA F 3 286 ? 1.248 -63.363 13.664 1.00 14.33 286 ALA F O 1
ATOM 12474 N N . TYR F 3 287 ? 3.007 -63.287 15.137 1.00 13.07 287 TYR F N 1
ATOM 12475 C CA . TYR F 3 287 ? 3.219 -64.714 15.077 1.00 12.23 287 TYR F CA 1
ATOM 12476 C C . TYR F 3 287 ? 3.519 -65.225 16.459 1.00 15.17 287 TYR F C 1
ATOM 12477 O O . TYR F 3 287 ? 4.392 -64.682 17.195 1.00 16.49 287 TYR F O 1
ATOM 12486 N N . HIS F 3 288 ? 2.815 -66.292 16.803 1.00 14.79 288 HIS F N 1
ATOM 12487 C CA . HIS F 3 288 ? 3.082 -66.986 18.067 1.00 15.87 288 HIS F CA 1
ATOM 12488 C C . HIS F 3 288 ? 3.914 -68.212 17.777 1.00 15.97 288 HIS F C 1
ATOM 12489 O O . HIS F 3 288 ? 3.509 -69.125 17.017 1.00 16.43 288 HIS F O 1
ATOM 12496 N N . ARG F 3 289 ? 5.140 -68.233 18.308 1.00 14.39 289 ARG F N 1
ATOM 12497 C CA . ARG F 3 289 ? 6.080 -69.277 18.000 1.00 15.99 289 ARG F CA 1
ATOM 12498 C C . ARG F 3 289 ? 5.605 -70.672 18.503 1.00 16.15 289 ARG F C 1
ATOM 12499 O O . ARG F 3 289 ? 5.609 -71.620 17.739 1.00 15.75 289 ARG F O 1
ATOM 12507 N N . ALA F 3 290 ? 5.274 -70.806 19.787 1.00 16.09 290 ALA F N 1
ATOM 12508 C CA . ALA F 3 290 ? 4.949 -72.163 20.261 1.00 17.73 290 ALA F CA 1
ATOM 12509 C C . ALA F 3 290 ? 3.675 -72.757 19.637 1.00 18.19 290 ALA F C 1
ATOM 12510 O O . ALA F 3 290 ? 3.603 -73.981 19.453 1.00 20.48 290 ALA F O 1
ATOM 12512 N N . LEU F 3 291 ? 2.677 -71.924 19.394 1.00 16.93 291 LEU F N 1
ATOM 12513 C CA . LEU F 3 291 ? 1.445 -72.372 18.723 1.00 18.12 291 LEU F CA 1
ATOM 12514 C C . LEU F 3 291 ? 1.579 -72.444 17.201 1.00 18.08 291 LEU F C 1
ATOM 12515 O O . LEU F 3 291 ? 0.693 -73.045 16.519 1.00 20.23 291 LEU F O 1
ATOM 12520 N N . ASP F 3 292 ? 2.638 -71.821 16.690 1.00 18.62 292 ASP F N 1
ATOM 12521 C CA . ASP F 3 292 ? 2.880 -71.682 15.244 1.00 17.57 292 ASP F CA 1
ATOM 12522 C C . ASP F 3 292 ? 1.603 -71.123 14.527 1.00 17.07 292 ASP F C 1
ATOM 12523 O O . ASP F 3 292 ? 0.993 -71.788 13.599 1.00 18.05 292 ASP F O 1
ATOM 12528 N N . ARG F 3 293 ? 1.211 -69.946 15.008 1.00 17.43 293 ARG F N 1
ATOM 12529 C CA . ARG F 3 293 ? -0.053 -69.309 14.641 1.00 15.06 293 ARG F CA 1
ATOM 12530 C C . ARG F 3 293 ? 0.217 -67.913 14.170 1.00 16.07 293 ARG F C 1
ATOM 12531 O O . ARG F 3 293 ? 1.037 -67.212 14.751 1.00 15.75 293 ARG F O 1
ATOM 12539 N N . ILE F 3 294 ? -0.558 -67.481 13.159 1.00 15.63 294 ILE F N 1
ATOM 12540 C CA . ILE F 3 294 ? -0.403 -66.132 12.603 1.00 15.25 294 ILE F CA 1
ATOM 12541 C C . ILE F 3 294 ? -1.707 -65.399 12.857 1.00 15.33 294 ILE F C 1
ATOM 12542 O O . ILE F 3 294 ? -2.815 -65.954 12.817 1.00 16.11 294 ILE F O 1
ATOM 12547 N N . TYR F 3 295 ? -1.578 -64.083 13.122 1.00 13.86 295 TYR F N 1
ATOM 12548 C CA . TYR F 3 295 ? -2.730 -63.218 13.464 1.00 14.05 295 TYR F CA 1
ATOM 12549 C C . TYR F 3 295 ? -2.580 -62.041 12.500 1.00 14.80 295 TYR F C 1
ATOM 12550 O O . TYR F 3 295 ? -1.471 -61.449 12.385 1.00 15.29 295 TYR F O 1
ATOM 12559 N N . LEU F 3 296 ? -3.700 -61.682 11.838 1.00 13.50 296 LEU F N 1
ATOM 12560 C CA . LEU F 3 296 ? -3.595 -60.599 10.877 1.00 14.50 296 LEU F CA 1
ATOM 12561 C C . LEU F 3 296 ? -4.744 -59.626 11.008 1.00 16.34 296 LEU F C 1
ATOM 12562 O O . LEU F 3 296 ? -5.876 -60.060 11.051 1.00 16.77 296 LEU F O 1
ATOM 12567 N N . LEU F 3 297 ? -4.445 -58.317 11.051 1.00 15.98 297 LEU F N 1
ATOM 12568 C CA . LEU F 3 297 ? -5.441 -57.243 11.126 1.00 16.39 297 LEU F CA 1
ATOM 12569 C C . LEU F 3 297 ? -6.047 -57.047 9.788 1.00 16.48 297 LEU F C 1
ATOM 12570 O O . LEU F 3 297 ? -5.344 -56.764 8.868 1.00 17.17 297 LEU F O 1
ATOM 12575 N N . VAL F 3 298 ? -7.371 -57.127 9.667 1.00 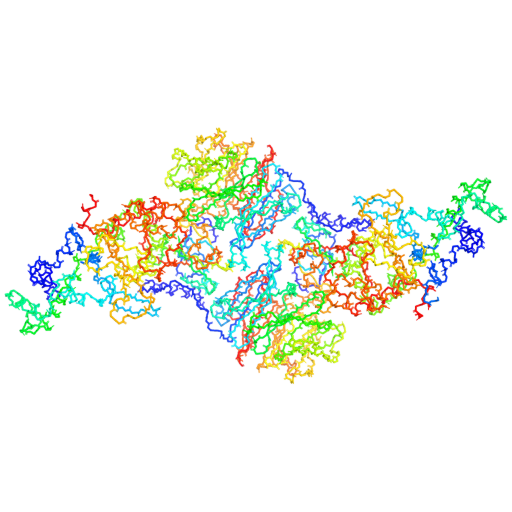14.28 298 VAL F N 1
ATOM 12576 C CA . VAL F 3 298 ? -8.034 -57.031 8.383 1.00 13.68 298 VAL F CA 1
ATOM 12577 C C . VAL F 3 298 ? -9.379 -56.298 8.534 1.00 13.41 298 VAL F C 1
ATOM 12578 O O . VAL F 3 298 ? -9.950 -56.193 9.683 1.00 14.10 298 VAL F O 1
ATOM 12582 N N . ASP F 3 299 ? -9.861 -55.777 7.393 1.00 14.74 299 ASP F N 1
ATOM 12583 C CA . ASP F 3 299 ? -11.203 -55.115 7.391 1.00 12.62 299 ASP F CA 1
ATOM 12584 C C . ASP F 3 299 ? -11.580 -54.940 5.958 1.00 15.11 299 ASP F C 1
ATOM 12585 O O . ASP F 3 299 ? -10.770 -55.230 5.063 1.00 15.27 299 ASP F O 1
ATOM 12590 N N . GLN F 3 300 ? -12.807 -54.433 5.756 1.00 14.76 300 GLN F N 1
ATOM 12591 C CA . GLN F 3 300 ? -13.234 -54.135 4.423 1.00 13.85 300 GLN F CA 1
ATOM 12592 C C . GLN F 3 300 ? -12.739 -52.752 4.085 1.00 15.75 300 GLN F C 1
ATOM 12593 O O . GLN F 3 300 ? -12.950 -51.807 4.887 1.00 17.36 300 GLN F O 1
ATOM 12599 N N . ARG F 3 301 ? -12.005 -52.621 3.005 1.00 14.55 301 ARG F N 1
ATOM 12600 C CA . ARG F 3 301 ? -11.353 -51.296 2.687 1.00 15.83 301 ARG F CA 1
ATOM 12601 C C . ARG F 3 301 ? -10.996 -51.261 1.201 1.00 16.85 301 ARG F C 1
ATOM 12602 O O . ARG F 3 301 ? -10.781 -52.271 0.497 1.00 16.66 301 ARG F O 1
ATOM 12610 N N . ASP F 3 302 ? -10.885 -49.988 0.743 1.00 17.11 302 ASP F N 1
ATOM 12611 C CA . ASP F 3 302 ? -10.324 -49.762 -0.567 1.00 17.68 302 ASP F CA 1
ATOM 12612 C C . ASP F 3 302 ? -8.863 -50.156 -0.596 1.00 17.21 302 ASP F C 1
ATOM 12613 O O . ASP F 3 302 ? -8.124 -50.101 0.416 1.00 18.82 302 ASP F O 1
ATOM 12618 N N . GLU F 3 303 ? -8.444 -50.532 -1.787 1.00 18.73 303 GLU F N 1
ATOM 12619 C CA . GLU F 3 303 ? -7.050 -51.063 -2.015 1.00 21.11 303 GLU F CA 1
ATOM 12620 C C . GLU F 3 303 ? -5.947 -50.135 -1.585 1.00 20.52 303 GLU F C 1
ATOM 12621 O O . GLU F 3 303 ? -4.840 -50.581 -1.186 1.00 21.54 303 GLU F O 1
ATOM 12627 N N . TRP F 3 304 ? -6.193 -48.828 -1.630 1.00 17.45 304 TRP F N 1
ATOM 12628 C CA . TRP F 3 304 ? -5.136 -47.851 -1.210 1.00 14.60 304 TRP F CA 1
ATOM 12629 C C . TRP F 3 304 ? -5.368 -47.247 0.197 1.00 17.58 304 TRP F C 1
ATOM 12630 O O . TRP F 3 304 ? -4.840 -46.181 0.523 1.00 17.93 304 TRP F O 1
ATOM 12641 N N . ARG F 3 305 ? -6.153 -47.953 1.051 1.00 16.67 305 ARG F N 1
ATOM 12642 C CA . ARG F 3 305 ? -6.341 -47.469 2.443 1.00 17.51 305 ARG F CA 1
ATOM 12643 C C . ARG F 3 305 ? -5.613 -48.490 3.321 1.00 16.13 305 ARG F C 1
ATOM 12644 O O . ARG F 3 305 ? -6.095 -48.820 4.417 1.00 16.02 305 ARG F O 1
ATOM 12652 N N . HIS F 3 306 ? -4.404 -48.886 2.901 1.00 14.59 306 HIS F N 1
ATOM 12653 C CA . HIS F 3 306 ? -3.698 -49.952 3.579 1.00 15.28 306 HIS F CA 1
ATOM 12654 C C . HIS F 3 306 ? -3.061 -49.522 4.920 1.00 13.67 306 HIS F C 1
ATOM 12655 O O . HIS F 3 306 ? -2.539 -50.396 5.625 1.00 14.26 306 HIS F O 1
ATOM 12662 N N . LYS F 3 307 ? -2.951 -48.235 5.274 1.00 13.69 307 LYS F N 1
ATOM 12663 C CA . LYS F 3 307 ? -2.447 -47.872 6.626 1.00 14.02 307 LYS F CA 1
ATOM 12664 C C . LYS F 3 307 ? -3.508 -47.426 7.599 1.00 14.25 307 LYS F C 1
ATOM 12665 O O . LYS F 3 307 ? -3.164 -47.002 8.750 1.00 15.89 307 LYS F O 1
ATOM 12671 N N . THR F 3 308 ? -4.781 -47.542 7.179 1.00 14.67 308 THR F N 1
ATOM 12672 C CA . THR F 3 308 ? -5.923 -47.254 8.106 1.00 14.46 308 THR F CA 1
ATOM 12673 C C . THR F 3 308 ? -6.042 -48.353 9.162 1.00 14.61 308 THR F C 1
ATOM 12674 O O . THR F 3 308 ? -5.631 -49.469 8.939 1.00 14.90 308 THR F O 1
ATOM 12678 N N . ALA F 3 309 ? -6.728 -48.032 10.263 1.00 13.63 309 ALA F N 1
ATOM 12679 C CA . ALA F 3 309 ? -6.991 -49.003 11.296 1.00 14.67 309 ALA F CA 1
ATOM 12680 C C . ALA F 3 309 ? -7.957 -50.068 10.804 1.00 13.63 309 ALA F C 1
ATOM 12681 O O . ALA F 3 309 ? -8.650 -49.876 9.802 1.00 14.95 309 ALA F O 1
ATOM 12683 N N . SER F 3 310 ? -7.901 -51.235 11.447 1.00 13.50 310 SER F N 1
ATOM 12684 C CA . SER F 3 310 ? -8.811 -52.301 11.139 1.00 15.09 310 SER F CA 1
ATOM 12685 C C . SER F 3 310 ? -9.496 -52.790 12.408 1.00 15.94 310 SER F C 1
ATOM 12686 O O . SER F 3 310 ? -8.980 -52.653 13.497 1.00 15.98 310 SER F O 1
ATOM 12689 N N . ARG F 3 311 ? -10.688 -53.342 12.227 1.00 13.55 311 ARG F N 1
ATOM 12690 C CA . ARG F 3 311 ? -11.491 -53.747 13.412 1.00 13.42 311 ARG F CA 1
ATOM 12691 C C . ARG F 3 311 ? -11.579 -55.302 13.649 1.00 16.69 311 ARG F C 1
ATOM 12692 O O . ARG F 3 311 ? -12.326 -55.730 14.568 1.00 16.35 311 ARG F O 1
ATOM 12700 N N . PHE F 3 312 ? -10.888 -56.072 12.807 1.00 13.33 312 PHE F N 1
ATOM 12701 C CA . PHE F 3 312 ? -10.895 -57.507 12.903 1.00 14.08 312 PHE F CA 1
ATOM 12702 C C . PHE F 3 312 ? -9.526 -58.151 12.916 1.00 15.29 312 PHE F C 1
ATOM 12703 O O . PHE F 3 312 ? -8.603 -57.611 12.327 1.00 14.54 312 PHE F O 1
ATOM 12711 N N . VAL F 3 313 ? -9.418 -59.343 13.536 1.00 14.50 313 VAL F N 1
ATOM 12712 C CA . VAL F 3 313 ? -8.148 -60.031 13.444 1.00 13.95 313 VAL F CA 1
ATOM 12713 C C . VAL F 3 313 ? -8.487 -61.453 13.112 1.00 15.27 313 VAL F C 1
ATOM 12714 O O . VAL F 3 313 ? -9.312 -62.104 13.788 1.00 17.90 313 VAL F O 1
ATOM 12718 N N . VAL F 3 314 ? -7.888 -61.897 12.025 1.00 13.33 314 VAL F N 1
ATOM 12719 C CA . VAL F 3 314 ? -8.027 -63.339 11.677 1.00 14.57 314 VAL F CA 1
ATOM 12720 C C . VAL F 3 314 ? -6.838 -64.106 12.284 1.00 15.92 314 VAL F C 1
ATOM 12721 O O . VAL F 3 314 ? -5.736 -63.642 12.280 1.00 15.77 314 VAL F O 1
ATOM 12725 N N . VAL F 3 315 ? -7.102 -65.345 12.710 1.00 16.37 315 VAL F N 1
ATOM 12726 C CA . VAL F 3 315 ? -6.066 -66.158 13.323 1.00 16.92 315 VAL F CA 1
ATOM 12727 C C . VAL F 3 315 ? -5.930 -67.429 12.477 1.00 16.59 315 VAL F C 1
ATOM 12728 O O . VAL F 3 315 ? -6.987 -68.044 12.151 1.00 18.13 315 VAL F O 1
ATOM 12732 N N . LEU F 3 316 ? -4.740 -67.791 12.023 1.00 16.69 316 LEU F N 1
ATOM 12733 C CA . LEU F 3 316 ? -4.643 -68.994 11.155 1.00 15.95 316 LEU F CA 1
ATOM 12734 C C . LEU F 3 316 ? -3.529 -69.899 11.559 1.00 17.80 316 LEU F C 1
ATOM 12735 O O . LEU F 3 316 ? -2.535 -69.401 12.146 1.00 16.92 316 LEU F O 1
ATOM 12740 N N . ASP F 3 317 ? -3.649 -71.199 11.226 1.00 16.80 317 ASP F N 1
ATOM 12741 C CA . ASP F 3 317 ? -2.554 -72.151 11.515 1.00 18.48 317 ASP F CA 1
ATOM 12742 C C . ASP F 3 317 ? -1.454 -71.945 10.454 1.00 18.67 317 ASP F C 1
ATOM 12743 O O . ASP F 3 317 ? -1.770 -71.920 9.239 1.00 19.58 317 ASP F O 1
ATOM 12748 N N . ALA F 3 318 ? -0.223 -71.624 10.889 1.00 17.01 318 ALA F N 1
ATOM 12749 C CA . ALA F 3 318 ? 0.835 -71.209 9.927 1.00 18.67 318 ALA F CA 1
ATOM 12750 C C . ALA F 3 318 ? 1.166 -72.402 9.031 1.00 20.61 318 ALA F C 1
ATOM 12751 O O . ALA F 3 318 ? 1.658 -72.191 7.910 1.00 22.68 318 ALA F O 1
ATOM 12753 N N . LYS F 3 319 ? 0.977 -73.617 9.515 1.00 20.56 319 LYS F N 1
ATOM 12754 C CA . LYS F 3 319 ? 1.400 -74.821 8.701 1.00 23.42 319 LYS F CA 1
ATOM 12755 C C . LYS F 3 319 ? 0.408 -75.157 7.605 1.00 25.89 319 LYS F C 1
ATOM 12756 O O . LYS F 3 319 ? 0.811 -75.609 6.561 1.00 27.15 319 LYS F O 1
ATOM 12762 N N . THR F 3 320 ? -0.871 -74.985 7.860 1.00 23.08 320 THR F N 1
ATOM 12763 C CA . THR F 3 320 ? -1.889 -75.372 6.881 1.00 24.00 320 THR F CA 1
ATOM 12764 C C . THR F 3 320 ? -2.612 -74.153 6.238 1.00 22.97 320 THR F C 1
ATOM 12765 O O . THR F 3 320 ? -3.342 -74.298 5.240 1.00 25.97 320 THR F O 1
ATOM 12769 N N . GLY F 3 321 ? -2.543 -72.984 6.850 1.00 22.05 321 GLY F N 1
ATOM 12770 C CA . GLY F 3 321 ? -3.375 -71.919 6.390 1.00 21.20 321 GLY F CA 1
ATOM 12771 C C . GLY F 3 321 ? -4.795 -71.929 6.885 1.00 22.11 321 GLY F C 1
ATOM 12772 O O . GLY F 3 321 ? -5.539 -71.034 6.594 1.00 22.50 321 GLY F O 1
ATOM 12773 N N . GLU F 3 322 ? -5.221 -72.953 7.607 1.00 19.97 322 GLU F N 1
ATOM 12774 C CA . GLU F 3 322 ? -6.582 -72.954 8.083 1.00 21.36 322 GLU F CA 1
ATOM 12775 C C . GLU F 3 322 ? -6.907 -71.793 8.995 1.00 22.06 322 GLU F C 1
ATOM 12776 O O . GLU F 3 322 ? -6.162 -71.565 9.928 1.00 19.58 322 GLU F O 1
ATOM 12782 N N . ARG F 3 323 ? -8.098 -71.213 8.850 1.00 20.65 323 ARG F N 1
ATOM 12783 C CA . ARG F 3 323 ? -8.495 -70.162 9.728 1.00 20.06 323 ARG F CA 1
ATOM 12784 C C . ARG F 3 323 ? -8.972 -70.832 11.037 1.00 20.59 323 ARG F C 1
ATOM 12785 O O . ARG F 3 323 ? -9.823 -71.747 11.027 1.00 20.86 323 ARG F O 1
ATOM 12793 N N . LEU F 3 324 ? -8.460 -70.334 12.148 1.00 18.55 324 LEU F N 1
ATOM 12794 C CA . LEU F 3 324 ? -8.887 -70.818 13.452 1.00 20.05 324 LEU F CA 1
ATOM 12795 C C . LEU F 3 324 ? -9.875 -69.862 14.149 1.00 19.56 324 LEU F C 1
ATOM 12796 O O . LEU F 3 324 ? -10.708 -70.293 15.018 1.00 20.59 324 LEU F O 1
ATOM 12801 N N . ALA F 3 325 ? -9.849 -68.595 13.767 1.00 20.57 325 ALA F N 1
ATOM 12802 C CA . ALA F 3 325 ? -10.792 -67.646 14.352 1.00 20.37 325 ALA F CA 1
ATOM 12803 C C . ALA F 3 325 ? -10.839 -66.392 13.540 1.00 17.94 325 ALA F C 1
ATOM 12804 O O . ALA F 3 325 ? -9.910 -66.072 12.822 1.00 18.83 325 ALA F O 1
ATOM 12806 N N . LYS F 3 326 ? -11.905 -65.621 13.747 1.00 17.91 326 LYS F N 1
ATOM 12807 C CA . LYS F 3 326 ? -11.984 -64.229 13.262 1.00 18.85 326 LYS F CA 1
ATOM 12808 C C . LYS F 3 326 ? -12.576 -63.366 14.363 1.00 21.10 326 LYS F C 1
ATOM 12809 O O . LYS F 3 326 ? -13.757 -63.534 14.722 1.00 23.93 326 LYS F O 1
ATOM 12815 N N . PHE F 3 327 ? -11.740 -62.518 14.979 1.00 17.61 327 PHE F N 1
ATOM 12816 C CA . PHE F 3 327 ? -12.200 -61.791 16.152 1.00 19.33 327 PHE F CA 1
ATOM 12817 C C . PHE F 3 327 ? -12.695 -60.377 15.749 1.00 19.43 327 PHE F C 1
ATOM 12818 O O . PHE F 3 327 ? -12.035 -59.706 14.951 1.00 19.97 327 PHE F O 1
ATOM 12826 N N . GLU F 3 328 ? -13.829 -59.918 16.311 1.00 19.19 328 GLU F N 1
ATOM 12827 C CA . GLU F 3 328 ? -14.332 -58.543 16.152 1.00 18.62 328 GLU F CA 1
ATOM 12828 C C . GLU F 3 328 ? -13.692 -57.808 17.323 1.00 19.62 328 GLU F C 1
ATOM 12829 O O . GLU F 3 328 ? -14.066 -57.969 18.541 1.00 19.07 328 GLU F O 1
ATOM 12835 N N . MET F 3 329 ? -12.736 -56.942 17.025 1.00 17.05 329 MET F N 1
ATOM 12836 C CA . MET F 3 329 ? -11.963 -56.307 18.141 1.00 18.43 329 MET F CA 1
ATOM 12837 C C . MET F 3 329 ? -12.705 -55.201 18.831 1.00 18.01 329 MET F C 1
ATOM 12838 O O . MET F 3 329 ? -12.374 -54.872 19.999 1.00 17.57 329 MET F O 1
ATOM 12843 N N . GLY F 3 330 ? -13.693 -54.597 18.149 1.00 17.52 330 GLY F N 1
ATOM 12844 C CA . GLY F 3 330 ? -14.557 -53.609 18.777 1.00 18.93 330 GLY F CA 1
ATOM 12845 C C . GLY F 3 330 ? -13.932 -52.222 18.956 1.00 18.62 330 GLY F C 1
ATOM 12846 O O . GLY F 3 330 ? -14.496 -51.373 19.729 1.00 20.03 330 GLY F O 1
ATOM 12847 N N . HIS F 3 331 ? -12.732 -52.004 18.323 1.00 18.47 331 HIS F N 1
ATOM 12848 C CA . HIS F 3 331 ? -12.071 -50.671 18.309 1.00 16.08 331 HIS F CA 1
ATOM 12849 C C . HIS F 3 331 ? -11.282 -50.586 16.983 1.00 15.93 331 HIS F C 1
ATOM 12850 O O . HIS F 3 331 ? -11.161 -51.591 16.229 1.00 15.79 331 HIS F O 1
ATOM 12857 N N . GLU F 3 332 ? -10.871 -49.356 16.697 1.00 16.07 332 GLU F N 1
ATOM 12858 C CA . GLU F 3 332 ? -10.042 -49.056 15.494 1.00 15.93 332 GLU F CA 1
ATOM 12859 C C . GLU F 3 332 ? -8.572 -49.431 15.878 1.00 15.60 332 GLU F C 1
ATOM 12860 O O . GLU F 3 332 ? -7.880 -48.671 16.571 1.00 16.26 332 GLU F O 1
ATOM 12866 N N . ILE F 3 333 ? -8.124 -50.592 15.404 1.00 13.95 333 ILE F N 1
ATOM 12867 C CA . ILE F 3 333 ? -6.805 -51.160 15.838 1.00 12.83 333 ILE F CA 1
ATOM 12868 C C . ILE F 3 333 ? -5.789 -50.938 14.717 1.00 14.89 333 ILE F C 1
ATOM 12869 O O . ILE F 3 333 ? -6.033 -51.303 13.555 1.00 15.11 333 ILE F O 1
ATOM 12874 N N . ASP F 3 334 ? -4.617 -50.377 15.105 1.00 14.20 334 ASP F N 1
ATOM 12875 C CA . ASP F 3 334 ? -3.534 -50.197 14.064 1.00 12.92 334 ASP F CA 1
ATOM 12876 C C . ASP F 3 334 ? -2.436 -51.210 14.126 1.00 13.34 334 ASP F C 1
ATOM 12877 O O . ASP F 3 334 ? -1.867 -51.583 13.088 1.00 14.22 334 ASP F O 1
ATOM 12882 N N . SER F 3 335 ? -2.213 -51.745 15.346 1.00 12.00 335 SER F N 1
ATOM 12883 C CA . SER F 3 335 ? -1.088 -52.673 15.512 1.00 13.67 335 SER F CA 1
ATOM 12884 C C . SER F 3 335 ? -1.469 -53.810 16.413 1.00 14.58 335 SER F C 1
ATOM 12885 O O . SER F 3 335 ? -2.220 -53.617 17.413 1.00 13.96 335 SER F O 1
ATOM 12888 N N . ILE F 3 336 ? -0.960 -54.978 16.113 1.00 14.10 336 ILE F N 1
ATOM 12889 C CA . ILE F 3 336 ? -1.136 -56.119 16.974 1.00 13.50 336 ILE F CA 1
ATOM 12890 C C . ILE F 3 336 ? 0.190 -56.795 17.314 1.00 13.61 336 ILE F C 1
ATOM 12891 O O . ILE F 3 336 ? 1.136 -56.643 16.655 1.00 14.15 336 ILE F O 1
ATOM 12896 N N . ASN F 3 337 ? 0.180 -57.549 18.402 1.00 13.71 337 ASN F N 1
ATOM 12897 C CA . ASN F 3 337 ? 1.278 -58.472 18.749 1.00 12.66 337 ASN F CA 1
ATOM 12898 C C . ASN F 3 337 ? 0.745 -59.431 19.769 1.00 14.28 337 ASN F C 1
ATOM 12899 O O . ASN F 3 337 ? -0.391 -59.323 20.152 1.00 14.57 337 ASN F O 1
ATOM 12904 N N . VAL F 3 338 ? 1.550 -60.420 20.111 1.00 12.28 338 VAL F N 1
ATOM 12905 C CA . VAL F 3 338 ? 1.085 -61.410 21.091 1.00 13.04 338 VAL F CA 1
ATOM 12906 C C . VAL F 3 338 ? 2.213 -61.645 22.119 1.00 15.57 338 VAL F C 1
ATOM 12907 O O . VAL F 3 338 ? 3.423 -61.479 21.795 1.00 16.79 338 VAL F O 1
ATOM 12911 N N . SER F 3 339 ? 1.800 -62.048 23.331 1.00 16.31 339 SER F N 1
ATOM 12912 C CA . SER F 3 339 ? 2.821 -62.590 24.263 1.00 15.65 339 SER F CA 1
ATOM 12913 C C . SER F 3 339 ? 3.167 -63.987 23.820 1.00 16.76 339 SER F C 1
ATOM 12914 O O . SER F 3 339 ? 2.367 -64.573 23.023 1.00 18.78 339 SER F O 1
ATOM 12917 N N . GLN F 3 340 ? 4.338 -64.501 24.200 1.00 16.31 340 GLN F N 1
ATOM 12918 C CA . GLN F 3 340 ? 4.818 -65.806 23.566 1.00 14.98 340 GLN F CA 1
ATOM 12919 C C . GLN F 3 340 ? 4.705 -66.972 24.572 1.00 18.05 340 GLN F C 1
ATOM 12920 O O . GLN F 3 340 ? 5.147 -68.104 24.291 1.00 21.92 340 GLN F O 1
ATOM 12926 N N . ASP F 3 341 ? 4.016 -66.741 25.666 1.00 16.89 341 ASP F N 1
ATOM 12927 C CA . ASP F 3 341 ? 3.707 -67.794 26.620 1.00 18.18 341 ASP F CA 1
ATOM 12928 C C . ASP F 3 341 ? 2.517 -68.685 26.213 1.00 21.04 341 ASP F C 1
ATOM 12929 O O . ASP F 3 341 ? 1.902 -68.501 25.141 1.00 19.31 341 ASP F O 1
ATOM 12934 N N . GLU F 3 342 ? 2.220 -69.674 27.056 1.00 20.98 342 GLU F N 1
ATOM 12935 C CA . GLU F 3 342 ? 1.385 -70.739 26.610 1.00 26.93 342 GLU F CA 1
ATOM 12936 C C . GLU F 3 342 ? -0.028 -70.395 26.169 1.00 27.40 342 GLU F C 1
ATOM 12937 O O . GLU F 3 342 ? -0.533 -71.037 25.138 1.00 30.52 342 GLU F O 1
ATOM 12943 N N . LYS F 3 343 ? -0.700 -69.548 26.945 1.00 24.04 343 LYS F N 1
ATOM 12944 C CA . LYS F 3 343 ? -2.060 -69.090 26.705 1.00 22.79 343 LYS F CA 1
ATOM 12945 C C . LYS F 3 343 ? -2.039 -67.583 26.479 1.00 23.19 343 LYS F C 1
ATOM 12946 O O . LYS F 3 343 ? -2.419 -66.811 27.311 1.00 23.65 343 LYS F O 1
ATOM 12952 N N . PRO F 3 344 ? -1.580 -67.201 25.318 1.00 20.10 344 PRO F N 1
ATOM 12953 C CA . PRO F 3 344 ? -1.087 -65.830 25.142 1.00 17.99 344 PRO F CA 1
ATOM 12954 C C . PRO F 3 344 ? -2.163 -64.743 25.223 1.00 16.77 344 PRO F C 1
ATOM 12955 O O . PRO F 3 344 ? -3.376 -64.953 25.021 1.00 17.72 344 PRO F O 1
ATOM 12959 N N . LEU F 3 345 ? -1.687 -63.528 25.439 1.00 14.87 345 LEU F N 1
ATOM 12960 C CA . LEU F 3 345 ? -2.518 -62.329 25.275 1.00 15.36 345 LEU F CA 1
ATOM 12961 C C . LEU F 3 345 ? -2.308 -61.821 23.849 1.00 16.15 345 LEU F C 1
ATOM 12962 O O . LEU F 3 345 ? -1.198 -61.948 23.229 1.00 17.18 345 LEU F O 1
ATOM 12967 N N . LEU F 3 346 ? -3.381 -61.300 23.279 1.00 15.03 346 LEU F N 1
ATOM 12968 C CA . LEU F 3 346 ? -3.350 -60.604 21.995 1.00 15.98 346 LEU F CA 1
ATOM 12969 C C . LEU F 3 346 ? -3.452 -59.094 22.308 1.00 14.60 346 LEU F C 1
ATOM 12970 O O . LEU F 3 346 ? -4.429 -58.608 22.888 1.00 14.04 346 LEU F O 1
ATOM 12975 N N . TYR F 3 347 ? -2.419 -58.349 21.908 1.00 15.02 347 TYR F N 1
ATOM 12976 C CA . TYR F 3 347 ? -2.350 -56.926 22.108 1.00 15.16 347 TYR F CA 1
ATOM 12977 C C . TYR F 3 347 ? -2.821 -56.201 20.872 1.00 15.77 347 TYR F C 1
ATOM 12978 O O . TYR F 3 347 ? -2.467 -56.554 19.719 1.00 16.39 347 TYR F O 1
ATOM 12987 N N . ALA F 3 348 ? -3.673 -55.182 21.109 1.00 15.20 348 ALA F N 1
ATOM 12988 C CA . ALA F 3 348 ? -4.339 -54.420 20.001 1.00 13.04 348 ALA F CA 1
ATOM 12989 C C . ALA F 3 348 ? -4.219 -52.959 20.306 1.00 13.57 348 ALA F C 1
ATOM 12990 O O . ALA F 3 348 ? -4.906 -52.455 21.177 1.00 14.94 348 ALA F O 1
ATOM 12992 N N . LEU F 3 349 ? -3.329 -52.273 19.561 1.00 12.35 349 LEU F N 1
ATOM 12993 C CA . LEU F 3 349 ? -3.042 -50.891 19.923 1.00 13.82 349 LEU F CA 1
ATOM 12994 C C . LEU F 3 349 ? -3.742 -49.960 18.922 1.00 15.44 349 LEU F C 1
ATOM 12995 O O . LEU F 3 349 ? -3.633 -50.160 17.708 1.00 14.71 349 LEU F O 1
ATOM 13000 N N . SER F 3 350 ? -4.487 -49.009 19.448 1.00 13.62 350 SER F N 1
ATOM 13001 C CA . SER F 3 350 ? -5.186 -48.032 18.651 1.00 14.95 350 SER F CA 1
ATOM 13002 C C . SER F 3 350 ? -4.372 -46.716 18.699 1.00 14.10 350 SER F C 1
ATOM 13003 O O . SER F 3 350 ? -4.254 -46.029 19.738 1.00 15.46 350 SER F O 1
ATOM 13006 N N . THR F 3 351 ? -3.893 -46.288 17.534 1.00 13.80 351 THR F N 1
ATOM 13007 C CA . THR F 3 351 ? -3.150 -45.004 17.436 1.00 14.81 351 THR F CA 1
ATOM 13008 C C . THR F 3 351 ? -4.121 -43.887 17.713 1.00 15.75 351 THR F C 1
ATOM 13009 O O . THR F 3 351 ? -3.732 -42.904 18.415 1.00 16.11 351 THR F O 1
ATOM 13013 N N . GLY F 3 352 ? -5.333 -43.956 17.166 1.00 17.36 352 GLY F N 1
ATOM 13014 C CA . GLY F 3 352 ? -6.314 -42.868 17.370 1.00 18.58 352 GLY F CA 1
ATOM 13015 C C . GLY F 3 352 ? -6.828 -42.730 18.814 1.00 17.58 352 GLY F C 1
ATOM 13016 O O . GLY F 3 352 ? -7.005 -41.579 19.314 1.00 18.09 352 GLY F O 1
ATOM 13017 N N . ASP F 3 353 ? -7.054 -43.858 19.486 1.00 14.42 353 ASP F N 1
ATOM 13018 C CA . ASP F 3 353 ? -7.492 -43.851 20.892 1.00 17.17 353 ASP F CA 1
ATOM 13019 C C . ASP F 3 353 ? -6.312 -43.689 21.897 1.00 14.63 353 ASP F C 1
ATOM 13020 O O . ASP F 3 353 ? -6.553 -43.500 23.110 1.00 16.61 353 ASP F O 1
ATOM 13025 N N . LYS F 3 354 ? -5.064 -43.757 21.424 1.00 14.30 354 LYS F N 1
ATOM 13026 C CA . LYS F 3 354 ? -3.856 -43.827 22.236 1.00 13.86 354 LYS F CA 1
ATOM 13027 C C . LYS F 3 354 ? -4.043 -44.855 23.351 1.00 13.98 354 LYS F C 1
ATOM 13028 O O . LYS F 3 354 ? -3.721 -44.626 24.502 1.00 15.04 354 LYS F O 1
ATOM 13034 N N . THR F 3 355 ? -4.571 -46.022 23.009 1.00 13.54 355 THR F N 1
ATOM 13035 C CA . THR F 3 355 ? -4.880 -47.027 24.022 1.00 14.38 355 THR F CA 1
ATOM 13036 C C . THR F 3 355 ? -4.447 -48.390 23.545 1.00 15.48 355 THR F C 1
ATOM 13037 O O . THR F 3 355 ? -4.651 -48.763 22.367 1.00 15.59 355 THR F O 1
ATOM 13041 N N . LEU F 3 356 ? -3.883 -49.153 24.491 1.00 13.84 356 LEU F N 1
ATOM 13042 C CA . LEU F 3 356 ? -3.587 -50.558 24.229 1.00 12.98 356 LEU F CA 1
ATOM 13043 C C . LEU F 3 356 ? -4.714 -51.389 24.793 1.00 15.23 356 LEU F C 1
ATOM 13044 O O . LEU F 3 356 ? -4.998 -51.386 26.007 1.00 15.19 356 LEU F O 1
ATOM 13049 N N . TYR F 3 357 ? -5.368 -52.169 23.912 1.00 13.11 357 TYR F N 1
ATOM 13050 C CA . TYR F 3 357 ? -6.417 -53.108 24.368 1.00 14.35 357 TYR F CA 1
ATOM 13051 C C . TYR F 3 357 ? -5.814 -54.476 24.474 1.00 14.24 357 TYR F C 1
ATOM 13052 O O . TYR F 3 357 ? -5.015 -54.860 23.622 1.00 16.70 357 TYR F O 1
ATOM 13061 N N . ILE F 3 358 ? -6.090 -55.182 25.573 1.00 14.26 358 ILE F N 1
ATOM 13062 C CA . ILE F 3 358 ? -5.414 -56.441 25.858 1.00 14.71 358 ILE F CA 1
ATOM 13063 C C . ILE F 3 358 ? -6.474 -57.503 25.860 1.00 15.81 358 ILE F C 1
ATOM 13064 O O . ILE F 3 358 ? -7.428 -57.416 26.711 1.00 17.13 358 ILE F O 1
ATOM 13069 N N . HIS F 3 359 ? -6.373 -58.465 24.924 1.00 15.57 359 HIS F N 1
ATOM 13070 C CA . HIS F 3 359 ? -7.360 -59.476 24.694 1.00 16.54 359 HIS F CA 1
ATOM 13071 C C . HIS F 3 359 ? -6.818 -60.856 25.022 1.00 17.29 359 HIS F C 1
ATOM 13072 O O . HIS F 3 359 ? -5.641 -61.136 24.978 1.00 16.25 359 HIS F O 1
ATOM 13079 N N . ASP F 3 360 ? -7.753 -61.749 25.335 1.00 17.54 360 ASP F N 1
ATOM 13080 C CA A ASP F 3 360 ? -7.493 -63.198 25.399 0.50 18.42 360 ASP F CA 1
ATOM 13081 C CA B ASP F 3 360 ? -7.430 -63.157 25.394 0.50 19.33 360 ASP F CA 1
ATOM 13082 C C . ASP F 3 360 ? -7.261 -63.649 23.957 1.00 18.75 360 ASP F C 1
ATOM 13083 O O . ASP F 3 360 ? -8.150 -63.444 23.107 1.00 18.36 360 ASP F O 1
ATOM 13092 N N . ALA F 3 361 ? -6.070 -64.222 23.639 1.00 17.77 361 ALA F N 1
ATOM 13093 C CA . ALA F 3 361 ? -5.828 -64.535 22.206 1.00 17.20 361 ALA F CA 1
ATOM 13094 C C . ALA F 3 361 ? -6.629 -65.739 21.785 1.00 19.05 361 ALA F C 1
ATOM 13095 O O . ALA F 3 361 ? -6.720 -65.995 20.578 1.00 23.31 361 ALA F O 1
ATOM 13097 N N . GLU F 3 362 ? -7.093 -66.565 22.717 1.00 19.32 362 GLU F N 1
ATOM 13098 C CA . GLU F 3 362 ? -7.835 -67.741 22.309 1.00 21.78 362 GLU F CA 1
ATOM 13099 C C . GLU F 3 362 ? -9.302 -67.377 21.958 1.00 22.13 362 GLU F C 1
ATOM 13100 O O . GLU F 3 362 ? -9.811 -67.828 20.881 1.00 22.60 362 GLU F O 1
ATOM 13106 N N . SER F 3 363 ? -9.984 -66.635 22.825 1.00 20.34 363 SER F N 1
ATOM 13107 C CA . SER F 3 363 ? -11.438 -66.313 22.647 1.00 22.13 363 SER F CA 1
ATOM 13108 C C . SER F 3 363 ? -11.594 -64.961 21.916 1.00 21.39 363 SER F C 1
ATOM 13109 O O . SER F 3 363 ? -12.719 -64.619 21.422 1.00 20.67 363 SER F O 1
ATOM 13112 N N . GLY F 3 364 ? -10.547 -64.143 21.936 1.00 20.28 364 GLY F N 1
ATOM 13113 C CA . GLY F 3 364 ? -10.666 -62.788 21.307 1.00 18.49 364 GLY F CA 1
ATOM 13114 C C . GLY F 3 364 ? -11.234 -61.753 22.270 1.00 20.80 364 GLY F C 1
ATOM 13115 O O . GLY F 3 364 ? -11.265 -60.572 21.929 1.00 19.87 364 GLY F O 1
ATOM 13116 N N . GLU F 3 365 ? -11.655 -62.144 23.484 1.00 20.87 365 GLU F N 1
ATOM 13117 C CA A GLU F 3 365 ? -12.332 -61.284 24.439 0.50 21.51 365 GLU F CA 1
ATOM 13118 C CA B GLU F 3 365 ? -12.340 -61.173 24.293 0.50 21.17 365 GLU F CA 1
ATOM 13119 C C . GLU F 3 365 ? -11.409 -60.166 24.908 1.00 20.59 365 GLU F C 1
ATOM 13120 O O . GLU F 3 365 ? -10.277 -60.444 25.294 1.00 20.29 365 GLU F O 1
ATOM 13131 N N . GLU F 3 366 ? -11.891 -58.934 24.929 1.00 19.06 366 GLU F N 1
ATOM 13132 C CA . GLU F 3 366 ? -11.138 -57.841 25.542 1.00 17.07 366 GLU F CA 1
ATOM 13133 C C . GLU F 3 366 ? -11.144 -58.006 27.065 1.00 18.76 366 GLU F C 1
ATOM 13134 O O . GLU F 3 366 ? -12.217 -58.175 27.675 1.00 20.12 366 GLU F O 1
ATOM 13140 N N . LEU F 3 367 ? -9.958 -58.016 27.643 1.00 17.07 367 LEU F N 1
ATOM 13141 C CA . LEU F 3 367 ? -9.814 -58.265 29.094 1.00 16.81 367 LEU F CA 1
ATOM 13142 C C . LEU F 3 367 ? -9.606 -56.970 29.890 1.00 16.94 367 LEU F C 1
ATOM 13143 O O . LEU F 3 367 ? -10.146 -56.824 31.040 1.00 17.12 367 LEU F O 1
ATOM 13148 N N . ARG F 3 368 ? -8.807 -56.050 29.327 1.00 18.87 368 ARG F N 1
ATOM 13149 C CA . ARG F 3 368 ? -8.453 -54.827 30.000 1.00 16.64 368 ARG F CA 1
ATOM 13150 C C . ARG F 3 368 ? -7.828 -53.880 29.000 1.00 16.35 368 ARG F C 1
ATOM 13151 O O . ARG F 3 368 ? -7.614 -54.268 27.859 1.00 17.35 368 ARG F O 1
ATOM 13159 N N . SER F 3 369 ? -7.593 -52.649 29.417 1.00 16.19 369 SER F N 1
ATOM 13160 C CA . SER F 3 369 ? -6.971 -51.674 28.488 1.00 15.09 369 SER F CA 1
ATOM 13161 C C . SER F 3 369 ? -6.124 -50.705 29.232 1.00 17.31 369 SER F C 1
ATOM 13162 O O . SER F 3 369 ? -6.317 -50.484 30.467 1.00 17.90 369 SER F O 1
ATOM 13165 N N . VAL F 3 370 ? -5.189 -50.103 28.515 1.00 15.15 370 VAL F N 1
ATOM 13166 C CA . VAL F 3 370 ? -4.330 -49.063 29.105 1.00 15.32 370 VAL F CA 1
ATOM 13167 C C . VAL F 3 370 ? -4.385 -47.892 28.180 1.00 16.09 370 VAL F C 1
ATOM 13168 O O . VAL F 3 370 ? -3.912 -47.987 26.989 1.00 16.85 370 VAL F O 1
ATOM 13172 N N . ASN F 3 371 ? -4.946 -46.775 28.659 1.00 15.29 371 ASN F N 1
ATOM 13173 C CA . ASN F 3 371 ? -5.101 -45.581 27.839 1.00 14.57 371 ASN F CA 1
ATOM 13174 C C . ASN F 3 371 ? -4.025 -44.524 28.028 1.00 14.49 371 ASN F C 1
ATOM 13175 O O . ASN F 3 371 ? -2.988 -44.784 28.691 1.00 14.50 371 ASN F O 1
ATOM 13180 N N . GLN F 3 372 ? -4.188 -43.363 27.392 1.00 14.29 372 GLN F N 1
ATOM 13181 C CA A GLN F 3 372 ? -3.252 -42.242 27.605 0.50 14.09 372 GLN F CA 1
ATOM 13182 C CA B GLN F 3 372 ? -3.233 -42.240 27.626 0.50 13.92 372 GLN F CA 1
ATOM 13183 C C . GLN F 3 372 ? -1.791 -42.598 27.248 1.00 13.98 372 GLN F C 1
ATOM 13184 O O . GLN F 3 372 ? -0.816 -42.238 27.922 1.00 15.36 372 GLN F O 1
ATOM 13195 N N . LEU F 3 373 ? -1.637 -43.368 26.165 1.00 13.26 373 LEU F N 1
ATOM 13196 C CA . LEU F 3 373 ? -0.300 -43.794 25.770 1.00 13.34 373 LEU F CA 1
ATOM 13197 C C . LEU F 3 373 ? 0.220 -42.846 24.674 1.00 16.12 373 LEU F C 1
ATOM 13198 O O . LEU F 3 373 ? 0.524 -43.229 23.576 1.00 15.83 373 LEU F O 1
ATOM 13203 N N . GLY F 3 374 ? 0.484 -41.623 25.107 1.00 14.73 374 GLY F N 1
ATOM 13204 C CA . GLY F 3 374 ? 1.174 -40.698 24.226 1.00 15.67 374 GLY F CA 1
ATOM 13205 C C . GLY F 3 374 ? 0.282 -40.097 23.197 1.00 16.29 374 GLY F C 1
ATOM 13206 O O . GLY F 3 374 ? -0.922 -39.947 23.375 1.00 16.62 374 GLY F O 1
ATOM 13207 N N . HIS F 3 375 ? 0.901 -39.687 22.082 1.00 15.07 375 HIS F N 1
ATOM 13208 C CA . HIS F 3 375 ? 0.214 -38.856 21.049 1.00 14.86 375 HIS F CA 1
ATOM 13209 C C . HIS F 3 375 ? -0.244 -39.653 19.857 1.00 15.55 375 HIS F C 1
ATOM 13210 O O . HIS F 3 375 ? -1.308 -39.330 19.264 1.00 15.46 375 HIS F O 1
ATOM 13217 N N . GLY F 3 376 ? 0.567 -40.634 19.529 1.00 14.29 376 GLY F N 1
ATOM 13218 C CA . GLY F 3 376 ? 0.162 -41.505 18.384 1.00 13.61 376 GLY F CA 1
ATOM 13219 C C . GLY F 3 376 ? 0.920 -42.835 18.496 1.00 14.19 376 GLY F C 1
ATOM 13220 O O . GLY F 3 376 ? 1.763 -43.160 17.661 1.00 14.12 376 GLY F O 1
ATOM 13221 N N . PRO F 3 377 ? 0.571 -43.664 19.472 1.00 14.34 377 PRO F N 1
ATOM 13222 C CA . PRO F 3 377 ? 1.371 -44.832 19.741 1.00 12.31 377 PRO F CA 1
ATOM 13223 C C . PRO F 3 377 ? 1.161 -45.843 18.577 1.00 12.18 377 PRO F C 1
ATOM 13224 O O . PRO F 3 377 ? 0.014 -45.954 18.023 1.00 14.02 377 PRO F O 1
ATOM 13228 N N . GLN F 3 378 ? 2.275 -46.496 18.134 1.00 13.58 378 GLN F N 1
ATOM 13229 C CA . GLN F 3 378 ? 2.192 -47.389 16.931 1.00 13.32 378 GLN F CA 1
ATOM 13230 C C . GLN F 3 378 ? 2.857 -48.707 17.062 1.00 11.66 378 GLN F C 1
ATOM 13231 O O . GLN F 3 378 ? 2.598 -49.648 16.245 1.00 13.61 378 GLN F O 1
ATOM 13237 N N . VAL F 3 379 ? 3.811 -48.866 17.999 1.00 12.25 379 VAL F N 1
ATOM 13238 C CA . VAL F 3 379 ? 4.604 -50.153 17.932 1.00 12.17 379 VAL F CA 1
ATOM 13239 C C . VAL F 3 379 ? 4.576 -50.889 19.246 1.00 14.15 379 VAL F C 1
ATOM 13240 O O . VAL F 3 379 ? 4.906 -50.320 20.315 1.00 13.97 379 VAL F O 1
ATOM 13244 N N . ILE F 3 380 ? 4.282 -52.144 19.167 1.00 12.51 380 ILE F N 1
ATOM 13245 C CA . ILE F 3 380 ? 4.186 -53.082 20.354 1.00 13.52 380 ILE F CA 1
ATOM 13246 C C . ILE F 3 380 ? 5.355 -54.041 20.267 1.00 14.39 380 ILE F C 1
ATOM 13247 O O . ILE F 3 380 ? 5.546 -54.666 19.188 1.00 13.42 380 ILE F O 1
ATOM 13252 N N . THR F 3 381 ? 6.137 -54.240 21.321 1.00 12.63 381 THR F N 1
ATOM 13253 C CA . THR F 3 381 ? 7.196 -55.260 21.272 1.00 14.03 381 THR F CA 1
ATOM 13254 C C . THR F 3 381 ? 7.059 -56.095 22.519 1.00 15.24 381 THR F C 1
ATOM 13255 O O . THR F 3 381 ? 6.733 -55.580 23.615 1.00 14.63 381 THR F O 1
ATOM 13259 N N . THR F 3 382 ? 7.271 -57.408 22.384 1.00 14.72 382 THR F N 1
ATOM 13260 C CA . THR F 3 382 ? 7.245 -58.293 23.559 1.00 15.38 382 THR F CA 1
ATOM 13261 C C . THR F 3 382 ? 8.583 -59.096 23.519 1.00 18.81 382 THR F C 1
ATOM 13262 O O . THR F 3 382 ? 9.263 -59.140 22.457 1.00 19.80 382 THR F O 1
ATOM 13266 N N . ALA F 3 383 ? 8.980 -59.698 24.640 1.00 16.88 383 ALA F N 1
ATOM 13267 C CA . ALA F 3 383 ? 10.169 -60.597 24.623 1.00 15.65 383 ALA F CA 1
ATOM 13268 C C . ALA F 3 383 ? 9.646 -62.032 24.483 1.00 17.48 383 ALA F C 1
ATOM 13269 O O . ALA F 3 383 ? 8.661 -62.395 25.186 1.00 22.00 383 ALA F O 1
ATOM 13271 N N . ASP F 3 384 ? 10.388 -62.859 23.759 1.00 16.45 384 ASP F N 1
ATOM 13272 C CA . ASP F 3 384 ? 10.083 -64.287 23.758 1.00 16.00 384 ASP F CA 1
ATOM 13273 C C . ASP F 3 384 ? 11.034 -65.028 24.697 1.00 17.22 384 ASP F C 1
ATOM 13274 O O . ASP F 3 384 ? 12.204 -65.353 24.335 1.00 17.85 384 ASP F O 1
ATOM 13279 N N . MET F 3 385 ? 10.578 -65.186 25.955 1.00 17.81 385 MET F N 1
ATOM 13280 C CA . MET F 3 385 ? 11.467 -65.631 27.027 1.00 18.17 385 MET F CA 1
ATOM 13281 C C . MET F 3 385 ? 11.543 -67.162 27.156 1.00 23.05 385 MET F C 1
ATOM 13282 O O . MET F 3 385 ? 12.426 -67.685 27.881 1.00 25.67 385 MET F O 1
ATOM 13287 N N . GLY F 3 386 ? 10.704 -67.859 26.434 1.00 25.33 386 GLY F N 1
ATOM 13288 C CA . GLY F 3 386 ? 10.573 -69.297 26.599 1.00 30.70 386 GLY F CA 1
ATOM 13289 C C . GLY F 3 386 ? 11.380 -70.211 25.700 1.00 33.84 386 GLY F C 1
ATOM 13290 O O . GLY F 3 386 ? 12.370 -69.810 25.142 1.00 35.63 386 GLY F O 1
#

Foldseek 3Di:
DLLVLLLVLLVVQQAFLLLAAVSDGGQCCALPLLQQGGHPPPQWGGDHLFCLQVFAFWDQDPVRFIFGADDFQRQGRGQLSVLLCQSCPCVHRNHPDLLSNLVSLVVDVVSQVSQCVNPNHCQSVDSVSSSSSNSSSNRSNSNDCSSYVLAFLVSCVVVVNDHDDPLLVLLVVCCCPALQCVAQWCDPDDDDPRTQGGVRTWAAQQAARQVVSVVVNPPDPPDFQQRNCPRPPRPPSLSGRITTGDGLQSVQRHADDDTRRNRGHPLQVVLQLQCLADPDPCSQARPVPRHGRHGGSDNPNHPSVSSNRNDGQDVSNSSSNSSNSLSSYHPSCVVVND/DQVLLLVLLVVQQFFLLLAAVSPGGQCQQLPLLQQGHHCVLAVNLPQFGGAHLFPLQVFAFWDQDPVRFIFGADDFQRQARGQLSVLLCQSCPCPHRNHPDLLSNLVSLVVDPVSQVSLCVVQHHCQSVPSVSVSSSNSSSNSSNSNDCSRYVQAFLVSCVVVVNDPADPLLVLLVVCCCPALLVVAQWCDPDDHDPRTQGGVRTWAAQQAADLVVSRVVNPCDPPDFQQRNCPRPPRPDSLSGRITTTDRLQQVQRHADDDGRRNRNHPLLVVLQLQCLADPDPCSQARVVVRHGRDGGSDPHNHPSVSSNRNDGQDVSNSSSNSSNSLSSYHPSCVVSNVD/DPPPDDQAADCDDQLAQRHQLNQAPAAHQQCFVQANQAGHHPPWWKAPQWFAFTAYPVVRFTFTWTKIFTFDDAAAPGSGYGHQQLADDCVVVSRHHVAQRRHRTPPPTRHGHHMHTDTDGGDHDPSHDD/DQAPVNVVVVVVVVCVVVVPDDDDDQFWFPQADLQWKKWWALQVFAQKTKIFIARLVRQGGRDMDIAGTQKAKDAQQQRQKIKIWGWHAPPRNDHDIWIWMFIAGNTNRHTPATETDPPNFADRDNYENQQWDAANVRQWIWHWGPPPHTWIWIAGNVVRYTQDIADDPQWGGWAHAHNFWTWTAHLQQWIWIWGHDSDDRTDIDTDPRDDDNPWAWDSYWEADNVQCWTWIATFAQWIWIWRCNVVDTDTDDIAHLDDPVVSVQAKTFAAANQWEAARVQQKIKGFMARDPSPRRHWFGQKIWMARNRPSHTDDIARLVDRFHHWYWRHDPQIWIWTAFQVQQKIFIARPNHNHTDDMHHPNHNGIHDMDGHNND/DPVPDDQDADCPDQLAQSHQLNQAFAAHQQCFPQANQAGHHPPWWKAPQWFDFTADVVVRFTFTWTKIFTFDDAAAPGSGYGHQHVADDVVPVSRHHVDQRRHRTPPRTRHGHHMHTDTDGTDD/DQAPVRVVVVVVVVCVVVVPDDDDDQFWFPQADLQWKKFWALQVFAQKTKIFIARNVRQGGRDMDIAGTQKAKDAQQQRQKIKIWGWHAPPRNDHDIWIWMFIAGNTNRHTPATETDPPNFADRDNYANQQWDAANVRQWIWHWGPPPHTWIWIAGNVVRYTQDIADDAQWGGWAHQHPFWTWTQHLQQWIWIWGDDSDDHTDIDTDPRDDDNVWAWDSHWEADNVQQWTWIATFAQFIWIWRCNVVDTDTADIAHLDDPVVSVQQKTFAAFAQWEAAVVQQKIKGFIARDDSPRRHWFGQKIWMARNRPNHTPDIARLVDRFRHWYWRRDDFIWIWTAFQVQQKIFIHRVNVSDTDDMHGPNHNGIHDMDGHNND

Radius of gyration: 42.15 Å; Cα contacts (8 Å, |Δi|>4): 4491; chains: 6; bounding box: 70×84×162 Å

CATH classification: 1.10.760.10 (+1 more: 1.10.760.10)

B-factor: mean 22.23, std 8.58, range [4.71, 70.59]

Solvent-accessible surface area: 61782 Å² total

InterPro domains:
  IPR004852 Di-haem cytochrome c peroxidase [PF03150] (30-204)
  IPR009056 Cytochrome c-like domain [PS51007] (29-150)
  IPR026259 Di-c-type haem protein, MauG/cytochrome c peroxidase [PIRSF000294] (13-372)
  IPR036909 Cytochrome c-like domain superfamily [G3DSA:1.10.760.10] (21-190)
  IPR036909 Cytochrome c-like domain superfamily [G3DSA:1.10.760.10] (191-387)
  IPR036909 Cytochrome c-like domain superfamily [SSF46626] (13-185)
  IPR036909 Cytochrome c-like domain superfamily [SSF46626] (179-370)
  IPR051395 Cytochrome c-dependent Peroxidase and MauG [PTHR30600] (20-369)

Secondary structure (DSSP, 8-state):
-HHHHHHHHHHHHHT-GGGSTTS---HHHHSBGGGTTB-----S-----TTGGGSPPPEE-TTS-EE--BSTT--BSSHHHHHHHHHH-TTTT--S-HHHHHHHHHH-HHHHHHHHHHH-TTGGGSHHHHHHHHHHHHHHHHTSGGG----SHHHHHHTTSS---HHHHHHHHHHHHSGGGGTSSS-SSS--TT--S---BEEB--PPP-HHHHHHHTS-TT----BGGGSTT---GGGTTBEEPPP-TTGGGS-SBSTT--B-SHHHHHHHGGGGT--SGGGGEETTTTEE----SS-SSB-HHHH--S----HHHHHHHHHHHHTTS-GGGGGGG-/-HHHHHHHHHHHHT-GGGSTTS---HHHHSBGGGTTB-GGGS----SPPPPP-TTGGGSPPPEE-TTS-EE--BSTT--BSSHHHHHHHHHT-TTTT--S-HHHHHHHHHT-HHHHHHHHHHH-TTGGGSHHHHHHHHHHHHHHHHTSGGG----SHHHHHHTTSS---HHHHHHHHHHHHSGGGGTSSS-SSS--SS--S---BEEB--PPP-HHHHHHHT--TT----BGGGSTT---GGGTTBEEPPP-TTGGGS-SBSTT--B-SHHHHHHHHGGGT--SGGGGEETTTTEE----SS-SSB-HHHH--S-PPPHHHHHHHHHHHHTTS-GGGGGGG--/--TTSPP--BSS-TTSTTBGGGTT-EEEBGGGTT-BTTBBPTT-EE-S---EEEEETTTTEEEEE--EEEESS----SSEEE--TT---TTSGGG--SB---TT-GGG--SEEEEE--EEEE--BTTB--/---HHHHHHHHHHHHHHHT------BPPPP---TTEEEEEE-GGG-SSEEEEEEETTTTEEEEEEEE-SS-EEEE-TTSS-EEEEEEEEEETTEEEEEEEEEEE-TTT--EEEEEEETT-----BS--GGGEEE-TTSSEEEEEE-SSS-EEEEEETTTTEEEEEEE--SEEEEEEEETTEEEEEETTS-EEEEE--SSSPPEEEEPPP-S-TTS-B-S--EEETTTTEEEEEBTTSEEEEEE-TTSS-EEPPPEESS-HHHHHTTEEE-SSS-EEEETTTTEEEEEEEE--TT-TTS-EEEEEEEETTT--EEEEEEEEEEE-EEEE-SSSS-EEEEEETTTTEEEEEETTT--EEEEE----SS--EEEE----/--TTSPP--BSS-TTSTTBGGGTT-EEEBGGGGT--SSSBPTT-EE-S---EEEEETTTTEEEEE--EEEESS----SSEEE--TT---TTSGGG--SB---TT-GGG--SEEEEE--EEEE--/---HHHHHHHHHHHHHHHT------BPPPPPP-TTEEEEEE-GGG-SSEEEEEEETTTTEEEEEEEE-SS-EEEE-TTSS-EEEEEEEEEETTEEEEEEEEEEE-TTT--EEEEEEETT-----BS--GGGEEE-TTSSEEEEEE-SSS-EEEEEETTTTEEEEEEE--SEEEEEEEETTEEEEEETTS-EEEEE--SSSPPEEEEPPP-S-TTS-B-S--EEETTTTEEEEEBTTSEEEEEE-TTSS-EEPPPEESS-HHHHHTTEEE-SSS-EEEETTTTEEEEEEEE--TT-TTS-EEEEEEEETTT--EEEEEEEEEEE-EEEE--SSS-EEEEEETTTTEEEEEETTT--EEEEE----SS--EEE-----

Sequence (1687 aa):
PADDALAALGAQLFVDPALSRNATQSCATCHDPARRAFTDPRGDRNTPTLGYAALVPAFHRDANGKYKGGQFWDGRADDLKQQQAGQSMLNPVEMAMPDRAAVAARLRDDPAYRTGFEALFGKKGVLDDPERAFDAAAEALAAYQATGEFSPFDSKYDRVMRGEEKFTPLEEFGYTVFITWNCRLCHMMQRKQGVAERETFTNFEYHNIGLPVNETAREASGLGADHVVDHGLLARPGIEDPAQSGRFKVPSLRNVAVTGPYMHNGVFTDLRTAILFYNKYTSRRPEAKINPETGAPWGEPEVARNLLSLAELQSGLMLDDGRVDALVAFLETLTDRRYEPLLEADDALAALGAQLFVDPALSRNATQSCATCHDPARAFTDPREGKAHGDRNTPTLGYAALVPAFHRRDANGKYKGGQFWDGRADDLKQQQAGQSMLNPVEMAMPDRAAVAARLRDDPAYRRTGFEALFGKGVLDDPERAFDAAAEALAAYQATGEFSPFDSKYDRVMRGEEKFTPLEEFGYTVFITWNCRLCHMMQRRKQGVAERETFTNFEYHNIGLPVNETAREASGLGADHVDHGLLARPGIEDPAQSGRRFKVPSLRNVAVTGPYMHNGVFTTDLRTAILFYNKYTSRRPEAKINPETGAPWGEPEVAARRNLSLAELQSGLMLDDGRVDALVAFLETLTDRRYEPLLEETDPRAKWVPQDNDIQACDYWRHCSIDGNICDCSGGSLTNCPPGTKLATASSVASCYNPTDGQSYLIAYRDCCGYNVSGRCPCCLNTEGELPVYRPEEFANDIIWCFGAEDDAMTYHCTISPIVGKASHHHHHHQETQGQAAARAAAADLAAGQDDEPRILEAPAPDARRVYVNDPAHFAAVTQQFVIDGEAGRVIGMIIDGGFLPNPVVADDGSFIAHASTVFSRIARGERTDYVEVFDPVVTLLPTADIELPDAPRFLVGTYPWMTSLTPDGKTLLFYQFSPAPAVGVVDLEGKAFKRMLDDVPDCYHIFPTAPDTFFMHCRDGSLAKVAFGTEGTPEITHTEVFHPEDEFLINHPAYSQKAGRLVWPTYTGKIHQIDLSSGDAKFLPAVEALTEAERADGWRPGGWQQVAYHRALDRIYLLVDQRDEWRHKTASRFVVVLDAKTGERLAKFEMGHEIDSINVSQDEKPLLYALSTGDKTLYIHDAESGEELRSVNQLGHGPQVITTADMGTDPRAKWWVPQDNDIQACDYWRHCSIDGNICDCSGGSLTNCPPGTKLATASVASCYNPTDGQSYLIAYRDCCGYNVSGRCPCCLNTEGELPVYRPEEFANDIIWCFGAEDDAMTYHCTISPIVVGKASQETQGQAAARAAAADLAAGQDDEPRIILEAPAPDARRVYVNDPAHFAAVTQQFVIDGEAGRVIGMIIDGGFLPNPVVADDGSFIAHASTVFSRIARGERTDYVEVFDPVTLLPTADIELPDAPRFLVGTYPWMTSLTPDGKTLLFYQFSPAPAVGVVDLEGKAFKRMLDVPDCYHIFPTAPDTFFMHCRDGSLAKVAFGTEGTPEITHTEVFHPEDEFLINHPAYSQKKAGRLVWPTYTGKIHQIDLSSGDAKFLPAVEALTEAERRADGWRPGGWQQVAYHRALDRIYLLVDQRDEWRHKTASRFVVVLDAKTGERLAKFEMGHEIDSINVSQDEKPLLYALSTGDKTLYIHDDAESGEEELRSVNQQLGHGPQVITTADMG